Protein 9EMM (pdb70)

InterPro domains:
  IPR001282 Glucose-6-phosphate dehydrogenase [MF_00966] (21-508)
  IPR001282 Glucose-6-phosphate dehydrogenase [PIRSF000110] (20-508)
  IPR001282 Glucose-6-phosphate dehydrogenase [PR00079] (162-175)
  IPR001282 Glucose-6-phosphate dehydrogenase [PR00079] (186-214)
  IPR001282 Glucose-6-phosphate dehydrogenase [PR00079] (238-255)
  IPR001282 Glucose-6-phosphate dehydrogenase [PR00079] (256-272)
  IPR001282 Glucose-6-phosphate dehydrogenase [PR00079] (347-373)
  IPR001282 Glucose-6-phosphate dehydrogenase [PTHR23429] (16-505)
  IPR001282 Glucose-6-phosphate dehydrogenase [TIGR00871] (21-508)
  IPR019796 Glucose-6-phosphate dehydrogenase, active site [PS00069] (196-202)
  IPR022674 Glucose-6-phosphate dehydrogenase, NAD-binding [PF00479] (26-206)
  IPR022675 Glucose-6-phosphate dehydrogenase, C-terminal [PF02781] (208-507)
  IPR036291 NAD(P)-binding domain superfamily [SSF51735] (8-209)

Structure (mmCIF, N/CA/C/O backbone):
data_9EMM
#
_entry.id   9EMM
#
_cell.length_a   1.00
_cell.length_b   1.00
_cell.length_c   1.00
_cell.angle_alpha   90.00
_cell.angle_beta   90.00
_cell.angle_gamma   90.00
#
_symmetry.space_group_name_H-M   'P 1'
#
loop_
_entity.id
_entity.type
_entity.pdbx_description
1 polymer 'Glucose-6-phosphate 1-dehydrogenase'
2 polymer 'Putative OxPP cycle protein OpcA'
#
loop_
_atom_site.group_PDB
_atom_site.id
_atom_site.type_symbol
_atom_site.label_atom_id
_atom_site.label_alt_id
_atom_site.label_comp_id
_atom_site.label_asym_id
_atom_site.label_entity_id
_atom_site.label_seq_id
_atom_site.pdbx_PDB_ins_code
_atom_site.Cartn_x
_atom_site.Cartn_y
_atom_site.Cartn_z
_atom_site.occupancy
_atom_site.B_iso_or_equiv
_atom_site.auth_seq_id
_atom_site.auth_comp_id
_atom_site.auth_asym_id
_atom_site.auth_atom_id
_atom_site.pdbx_PDB_model_num
ATOM 1 N N . ARG A 1 40 ? 140.575 131.592 121.768 1.00 122.75 17 ARG A N 1
ATOM 2 C CA . ARG A 1 40 ? 140.258 130.177 121.912 1.00 122.75 17 ARG A CA 1
ATOM 3 C C . ARG A 1 40 ? 140.559 129.404 120.632 1.00 122.75 17 ARG A C 1
ATOM 4 O O . ARG A 1 40 ? 141.598 128.755 120.519 1.00 122.75 17 ARG A O 1
ATOM 12 N N . THR A 1 41 ? 139.641 129.476 119.669 1.00 122.66 18 THR A N 1
ATOM 13 C CA . THR A 1 41 ? 139.792 128.762 118.411 1.00 122.66 18 THR A CA 1
ATOM 14 C C . THR A 1 41 ? 140.347 129.699 117.354 1.00 122.66 18 THR A C 1
ATOM 15 O O . THR A 1 41 ? 139.719 130.729 117.063 1.00 122.66 18 THR A O 1
ATOM 19 N N . PRO A 1 42 ? 141.499 129.400 116.759 1.00 119.57 19 PRO A N 1
ATOM 20 C CA . PRO A 1 42 ? 142.045 130.282 115.719 1.00 119.57 19 PRO A CA 1
ATOM 21 C C . PRO A 1 42 ? 141.297 130.170 114.399 1.00 119.57 19 PRO A C 1
ATOM 22 O O . PRO A 1 42 ? 140.270 129.490 114.309 1.00 119.57 19 PRO A O 1
ATOM 26 N N . GLU A 1 43 ? 141.805 130.838 113.376 1.00 118.45 20 GLU A N 1
ATOM 27 C CA . GLU A 1 43 ? 141.192 130.938 112.064 1.00 118.45 20 GLU A CA 1
ATOM 28 C C . GLU A 1 43 ? 141.981 130.142 111.031 1.00 118.45 20 GLU A C 1
ATOM 29 O O . GLU A 1 43 ? 143.106 129.703 111.292 1.00 118.45 20 GLU A O 1
ATOM 35 N N . PRO A 1 44 ? 141.408 129.908 109.848 1.00 116.16 21 PRO A N 1
ATOM 36 C CA . PRO A 1 44 ? 142.172 129.241 108.786 1.00 116.16 21 PRO A CA 1
ATOM 37 C C . PRO A 1 44 ? 143.417 130.034 108.415 1.00 116.16 21 PRO A C 1
ATOM 38 O O . PRO A 1 44 ? 143.407 131.267 108.393 1.00 116.16 21 PRO A O 1
ATOM 42 N N . LEU A 1 45 ? 144.497 129.314 108.119 1.00 107.63 22 LEU A N 1
ATOM 43 C CA . LEU A 1 45 ? 145.770 129.958 107.830 1.00 107.63 22 LEU A CA 1
ATOM 44 C C . LEU A 1 45 ? 146.640 129.017 107.010 1.00 107.63 22 LEU A C 1
ATOM 45 O O . LEU A 1 45 ? 146.426 127.803 106.991 1.00 107.63 22 LEU A O 1
ATOM 50 N N . ILE A 1 46 ? 147.624 129.600 106.329 1.00 102.13 23 ILE A N 1
ATOM 51 C CA . ILE A 1 46 ? 148.592 128.860 105.527 1.00 102.13 23 ILE A CA 1
ATOM 52 C C . ILE A 1 46 ? 149.971 129.085 106.128 1.00 102.13 23 ILE A C 1
ATOM 53 O O . ILE A 1 46 ? 150.460 130.221 106.162 1.00 102.13 23 ILE A O 1
ATOM 58 N N . LEU A 1 47 ? 150.606 128.004 106.581 1.00 96.13 24 LEU A N 1
ATOM 59 C CA . LEU A 1 47 ? 151.907 128.079 107.245 1.00 96.13 24 LEU A CA 1
ATOM 60 C C . LEU A 1 47 ? 152.996 127.743 106.230 1.00 96.13 24 LEU A C 1
ATOM 61 O O . LEU A 1 47 ? 153.573 126.656 106.226 1.00 96.13 24 LEU A O 1
ATOM 66 N N . THR A 1 48 ? 153.280 128.706 105.359 1.00 96.52 25 THR A N 1
ATOM 67 C CA . THR A 1 48 ? 154.308 128.542 104.334 1.00 96.52 25 THR A CA 1
ATOM 68 C C . THR A 1 48 ? 155.668 128.717 104.990 1.00 96.52 25 THR A C 1
ATOM 69 O O . THR A 1 48 ? 156.166 129.836 105.119 1.00 96.52 25 THR A O 1
ATOM 73 N N . ILE A 1 49 ? 156.278 127.608 105.402 1.00 94.39 26 ILE A N 1
ATOM 74 C CA . ILE A 1 49 ? 157.571 127.675 106.069 1.00 94.39 26 ILE A CA 1
ATOM 75 C C . ILE A 1 49 ? 158.626 128.148 105.078 1.00 94.39 26 ILE A C 1
ATOM 76 O O . ILE A 1 49 ? 158.728 127.636 103.956 1.00 94.39 26 ILE A O 1
ATOM 81 N N . PHE A 1 50 ? 159.402 129.153 105.480 1.00 98.33 27 PHE A N 1
ATOM 82 C CA . PHE A 1 50 ? 160.445 129.731 104.643 1.00 98.33 27 PHE A CA 1
ATOM 83 C C . PHE A 1 50 ? 161.817 129.170 104.967 1.00 98.33 27 PHE A C 1
ATOM 84 O O . PHE A 1 50 ? 162.816 129.640 104.414 1.00 98.33 27 PHE A O 1
ATOM 92 N N . GLY A 1 51 ? 161.887 128.174 105.838 1.00 102.07 28 GLY A N 1
ATOM 93 C CA . GLY A 1 51 ? 163.141 127.712 106.377 1.00 102.07 28 GLY A CA 1
ATOM 94 C C . GLY A 1 51 ? 163.936 126.796 105.487 1.00 102.07 28 GLY A C 1
ATOM 95 O O . GLY A 1 51 ? 164.879 126.160 105.964 1.00 102.07 28 GLY A O 1
ATOM 96 N N . ALA A 1 52 ? 163.577 126.699 104.213 1.00 112.98 29 ALA A N 1
ATOM 97 C CA . ALA A 1 52 ? 164.319 125.907 103.222 1.00 112.98 29 ALA A CA 1
ATOM 98 C C . ALA A 1 52 ? 164.315 124.449 103.694 1.00 112.98 29 ALA A C 1
ATOM 99 O O . ALA A 1 52 ? 163.341 124.007 104.322 1.00 112.98 29 ALA A O 1
ATOM 101 N N . SER A 1 53 ? 165.370 123.689 103.421 1.00 117.84 30 SER A N 1
ATOM 102 C CA . SER A 1 53 ? 165.459 122.287 103.803 1.00 117.84 30 SER A CA 1
ATOM 103 C C . SER A 1 53 ? 166.457 122.153 104.943 1.00 117.84 30 SER A C 1
ATOM 104 O O . SER A 1 53 ? 167.597 122.616 104.832 1.00 117.84 30 SER A O 1
ATOM 107 N N . GLY A 1 54 ? 166.025 121.525 106.033 1.00 122.54 31 GLY A N 1
ATOM 108 C CA . GLY A 1 54 ? 166.879 121.312 107.183 1.00 122.54 31 GLY A CA 1
ATOM 109 C C . GLY A 1 54 ? 166.480 120.074 107.955 1.00 122.54 31 GLY A C 1
ATOM 110 O O . GLY A 1 54 ? 165.639 119.298 107.494 1.00 122.54 31 GLY A O 1
ATOM 111 N N . ASP A 1 55 ? 167.080 119.869 109.124 1.00 125.19 32 ASP A N 1
ATOM 112 C CA . ASP A 1 55 ? 166.748 118.729 109.968 1.00 125.19 32 ASP A CA 1
ATOM 113 C C . ASP A 1 55 ? 166.196 119.144 111.322 1.00 125.19 32 ASP A C 1
ATOM 114 O O . ASP A 1 55 ? 165.119 118.680 111.716 1.00 125.19 32 ASP A O 1
ATOM 119 N N . LEU A 1 56 ? 166.908 120.009 112.048 1.00 126.19 33 LEU A N 1
ATOM 120 C CA . LEU A 1 56 ? 166.446 120.425 113.368 1.00 126.19 33 LEU A CA 1
ATOM 121 C C . LEU A 1 56 ? 165.126 121.179 113.282 1.00 126.19 33 LEU A C 1
ATOM 122 O O . LEU A 1 56 ? 164.218 120.949 114.089 1.00 126.19 33 LEU A O 1
ATOM 127 N N . THR A 1 57 ? 164.998 122.079 112.305 1.00 121.23 34 THR A N 1
ATOM 128 C CA . THR A 1 57 ? 163.788 122.887 112.193 1.00 121.23 34 THR A CA 1
ATOM 129 C C . THR A 1 57 ? 162.566 122.017 111.927 1.00 121.23 34 THR A C 1
ATOM 130 O O . THR A 1 57 ? 161.548 122.126 112.622 1.00 121.23 34 THR A O 1
ATOM 134 N N . GLN A 1 58 ? 162.649 121.144 110.921 1.00 121.81 35 GLN A N 1
ATOM 135 C CA . GLN A 1 58 ? 161.520 120.274 110.616 1.00 121.81 35 GLN A CA 1
ATOM 136 C C . GLN A 1 58 ? 161.234 119.323 111.770 1.00 121.81 35 GLN A C 1
ATOM 137 O O . GLN A 1 58 ? 160.071 119.111 112.128 1.00 121.81 35 GLN A O 1
ATOM 143 N N . ARG A 1 59 ? 162.283 118.765 112.384 1.00 124.50 36 ARG A N 1
ATOM 144 C CA . ARG A 1 59 ? 162.088 117.824 113.482 1.00 124.50 36 ARG A CA 1
ATOM 145 C C . ARG A 1 59 ? 161.399 118.490 114.666 1.00 124.50 36 ARG A C 1
ATOM 146 O O . ARG A 1 59 ? 160.583 117.865 115.353 1.00 124.50 36 ARG A O 1
ATOM 154 N N . LYS A 1 60 ? 161.719 119.756 114.924 1.00 119.20 37 LYS A N 1
ATOM 155 C CA . LYS A 1 60 ? 161.077 120.467 116.018 1.00 119.20 37 LYS A CA 1
ATOM 156 C C . LYS A 1 60 ? 159.663 120.904 115.668 1.00 119.20 37 LYS A C 1
ATOM 157 O O . LYS A 1 60 ? 158.792 120.919 116.545 1.00 119.20 37 LYS A O 1
ATOM 163 N N . LEU A 1 61 ? 159.406 121.250 114.406 1.00 117.24 38 LEU A N 1
ATOM 164 C CA . LEU A 1 61 ? 158.127 121.852 114.044 1.00 117.24 38 LEU A CA 1
ATOM 165 C C . LEU A 1 61 ? 157.083 120.819 113.624 1.00 117.24 38 LEU A C 1
ATOM 166 O O . LEU A 1 61 ? 156.021 120.718 114.245 1.00 117.24 38 LEU A O 1
ATOM 171 N N . VAL A 1 62 ? 157.375 120.051 112.570 1.00 116.30 39 VAL A N 1
ATOM 172 C CA . VAL A 1 62 ? 156.350 119.195 111.970 1.00 116.30 39 VAL A CA 1
ATOM 173 C C . VAL A 1 62 ? 155.768 118.204 112.971 1.00 116.30 39 VAL A C 1
ATOM 174 O O . VAL A 1 62 ? 154.534 118.089 113.044 1.00 116.30 39 VAL A O 1
ATOM 178 N N . PRO A 1 63 ? 156.564 117.467 113.755 1.00 119.77 40 PRO A N 1
ATOM 179 C CA . PRO A 1 63 ? 155.950 116.627 114.795 1.00 119.77 40 PRO A CA 1
ATOM 180 C C . PRO A 1 63 ? 155.105 117.414 115.777 1.00 119.77 40 PRO A C 1
ATOM 181 O O . PRO A 1 63 ? 154.033 116.947 116.178 1.00 119.77 40 PRO A O 1
ATOM 185 N N . ALA A 1 64 ? 155.549 118.612 116.158 1.00 117.27 41 ALA A N 1
ATOM 186 C CA . ALA A 1 64 ? 154.797 119.403 117.125 1.00 117.27 41 ALA A CA 1
ATOM 187 C C . ALA A 1 64 ? 153.446 119.826 116.561 1.00 117.27 41 ALA A C 1
ATOM 188 O O . ALA A 1 64 ? 152.410 119.681 117.222 1.00 117.27 41 ALA A O 1
ATOM 190 N N . ILE A 1 65 ? 153.436 120.346 115.333 1.00 116.37 42 ILE A N 1
ATOM 191 C CA . ILE A 1 65 ? 152.180 120.798 114.746 1.00 116.37 42 ILE A CA 1
ATOM 192 C C . ILE A 1 65 ? 151.264 119.613 114.476 1.00 116.37 42 ILE A C 1
ATOM 193 O O . ILE A 1 65 ? 150.041 119.714 114.630 1.00 116.37 42 ILE A O 1
ATOM 198 N N . TYR A 1 66 ? 151.831 118.467 114.086 1.00 122.48 43 TYR A N 1
ATOM 199 C CA . TYR A 1 66 ? 151.001 117.285 113.889 1.00 122.48 43 TYR A CA 1
ATOM 200 C C . TYR A 1 66 ? 150.371 116.828 115.196 1.00 122.48 43 TYR A C 1
ATOM 201 O O . TYR A 1 66 ? 149.195 116.452 115.227 1.00 122.48 43 TYR A O 1
ATOM 210 N N . GLN A 1 67 ? 151.143 116.836 116.284 1.00 122.50 44 GLN A N 1
ATOM 211 C CA . GLN A 1 67 ? 150.586 116.465 117.578 1.00 122.50 44 GLN A CA 1
ATOM 212 C C . GLN A 1 67 ? 149.477 117.424 117.986 1.00 122.50 44 GLN A C 1
ATOM 213 O O . GLN A 1 67 ? 148.422 116.997 118.469 1.00 122.50 44 GLN A O 1
ATOM 219 N N . MET A 1 68 ? 149.696 118.725 117.786 1.00 123.64 45 MET A N 1
ATOM 220 C CA . MET A 1 68 ? 148.682 119.706 118.156 1.00 123.64 45 MET A CA 1
ATOM 221 C C . MET A 1 68 ? 147.410 119.498 117.343 1.00 123.64 45 MET A C 1
ATOM 222 O O . MET A 1 68 ? 146.302 119.521 117.890 1.00 123.64 45 MET A O 1
ATOM 227 N N . LYS A 1 69 ? 147.550 119.262 116.037 1.00 125.33 46 LYS A N 1
ATOM 228 C CA . LYS A 1 69 ? 146.382 119.009 115.202 1.00 125.33 46 LYS A CA 1
ATOM 229 C C . LYS A 1 69 ? 145.679 117.719 115.600 1.00 125.33 46 LYS A C 1
ATOM 230 O O . LYS A 1 69 ? 144.448 117.635 115.529 1.00 125.33 46 LYS A O 1
ATOM 236 N N . ARG A 1 70 ? 146.440 116.709 116.027 1.00 128.83 47 ARG A N 1
ATOM 237 C CA . ARG A 1 70 ? 145.838 115.445 116.433 1.00 128.83 47 ARG A CA 1
ATOM 238 C C . ARG A 1 70 ? 144.943 115.617 117.651 1.00 128.83 47 ARG A C 1
ATOM 239 O O . ARG A 1 70 ? 143.941 114.907 117.790 1.00 128.83 47 ARG A O 1
ATOM 247 N N . GLU A 1 71 ? 145.271 116.561 118.531 1.00 131.38 48 GLU A N 1
ATOM 248 C CA . GLU A 1 71 ? 144.500 116.796 119.744 1.00 131.38 48 GLU A CA 1
ATOM 249 C C . GLU A 1 71 ? 143.274 117.666 119.506 1.00 131.38 48 GLU A C 1
ATOM 250 O O . GLU A 1 71 ? 142.748 118.236 120.470 1.00 131.38 48 GLU A O 1
ATOM 256 N N . ARG A 1 72 ? 142.829 117.765 118.255 1.00 131.29 49 ARG A N 1
ATOM 257 C CA . ARG A 1 72 ? 141.616 118.478 117.839 1.00 131.29 49 ARG A CA 1
ATOM 258 C C . ARG A 1 72 ? 141.454 119.813 118.568 1.00 131.29 49 ARG A C 1
ATOM 259 O O . ARG A 1 72 ? 140.487 120.056 119.289 1.00 131.29 49 ARG A O 1
ATOM 267 N N . ARG A 1 73 ? 142.429 120.688 118.359 1.00 124.61 50 ARG A N 1
ATOM 268 C CA . ARG A 1 73 ? 142.365 122.046 118.881 1.00 124.61 50 ARG A CA 1
ATOM 269 C C . ARG A 1 73 ? 142.407 123.103 117.791 1.00 124.61 50 ARG A C 1
ATOM 270 O O . ARG A 1 73 ? 141.733 124.128 117.906 1.00 124.61 50 ARG A O 1
ATOM 278 N N . LEU A 1 74 ? 143.187 122.881 116.737 1.00 126.65 51 LEU A N 1
ATOM 279 C CA . LEU A 1 74 ? 143.204 123.778 115.596 1.00 126.65 51 LEU A CA 1
ATOM 280 C C . LEU A 1 74 ? 141.944 123.577 114.756 1.00 126.65 51 LEU A C 1
ATOM 281 O O . LEU A 1 74 ? 141.238 122.580 114.914 1.00 126.65 51 LEU A O 1
ATOM 286 N N . PRO A 1 75 ? 141.627 124.521 113.872 1.00 127.73 52 PRO A N 1
ATOM 287 C CA . PRO A 1 75 ? 140.514 124.314 112.939 1.00 127.73 52 PRO A CA 1
ATOM 288 C C . PRO A 1 75 ? 140.747 123.076 112.094 1.00 127.73 52 PRO A C 1
ATOM 289 O O . PRO A 1 75 ? 141.893 122.771 111.733 1.00 127.73 52 PRO A O 1
ATOM 293 N N . PRO A 1 76 ? 139.685 122.334 111.765 1.00 126.42 53 PRO A N 1
ATOM 294 C CA . PRO A 1 76 ? 139.883 121.031 111.106 1.00 126.42 53 PRO A CA 1
ATOM 295 C C . PRO A 1 76 ? 140.622 121.116 109.783 1.00 126.42 53 PRO A C 1
ATOM 296 O O . PRO A 1 76 ? 141.402 120.212 109.458 1.00 126.42 53 PRO A O 1
ATOM 300 N N . GLU A 1 77 ? 140.412 122.177 109.012 1.00 124.26 54 GLU A N 1
ATOM 301 C CA . GLU A 1 77 ? 141.033 122.319 107.703 1.00 124.26 54 GLU A CA 1
ATOM 302 C C . GLU A 1 77 ? 142.176 123.320 107.777 1.00 124.26 54 GLU A C 1
ATOM 303 O O . GLU A 1 77 ? 141.982 124.463 108.203 1.00 124.26 54 GLU A O 1
ATOM 309 N N . LEU A 1 78 ? 143.362 122.886 107.357 1.00 115.71 55 LEU A N 1
ATOM 310 C CA . LEU A 1 78 ? 144.546 123.731 107.356 1.00 115.71 55 LEU A CA 1
ATOM 311 C C . LEU A 1 78 ? 145.446 123.304 106.208 1.00 115.71 55 LEU A C 1
ATOM 312 O O . LEU A 1 78 ? 145.312 122.206 105.663 1.00 115.71 55 LEU A O 1
ATOM 317 N N . THR A 1 79 ? 146.363 124.194 105.839 1.00 107.33 56 THR A N 1
ATOM 318 C CA . THR A 1 79 ? 147.289 123.953 104.744 1.00 107.33 56 THR A CA 1
ATOM 319 C C . THR A 1 79 ? 148.708 124.282 105.181 1.00 107.33 56 THR A C 1
ATOM 320 O O . THR A 1 79 ? 148.931 125.175 106.001 1.00 107.33 56 THR A O 1
ATOM 324 N N . VAL A 1 80 ? 149.665 123.546 104.623 1.00 103.18 57 VAL A N 1
ATOM 325 C CA . VAL A 1 80 ? 151.085 123.783 104.854 1.00 103.18 57 VAL A CA 1
ATOM 326 C C . VAL A 1 80 ? 151.780 123.813 103.502 1.00 103.18 57 VAL A C 1
ATOM 327 O O . VAL A 1 80 ? 151.568 122.920 102.673 1.00 103.18 57 VAL A O 1
ATOM 331 N N . VAL A 1 81 ? 152.604 124.832 103.279 1.00 100.27 58 VAL A N 1
ATOM 332 C CA . VAL A 1 81 ? 153.346 124.997 102.035 1.00 100.27 58 VAL A CA 1
ATOM 333 C C . VAL A 1 81 ? 154.821 124.779 102.327 1.00 100.27 58 VAL A C 1
ATOM 334 O O . VAL A 1 81 ? 155.364 125.353 103.279 1.00 100.27 58 VAL A O 1
ATOM 338 N N . GLY A 1 82 ? 155.472 123.948 101.517 1.00 106.61 59 GLY A N 1
ATOM 339 C CA . GLY A 1 82 ? 156.879 123.648 101.692 1.00 106.61 59 GLY A CA 1
ATOM 340 C C . GLY A 1 82 ? 157.746 124.504 100.787 1.00 106.61 59 GLY A C 1
ATOM 341 O O . GLY A 1 82 ? 157.413 124.735 99.623 1.00 106.61 59 GLY A O 1
ATOM 342 N N . PHE A 1 83 ? 158.857 124.977 101.343 1.00 112.11 60 PHE A N 1
ATOM 343 C CA . PHE A 1 83 ? 159.884 125.692 100.599 1.00 112.11 60 PHE A CA 1
ATOM 344 C C . PHE A 1 83 ? 161.231 125.085 100.958 1.00 112.11 60 PHE A C 1
ATOM 345 O O . PHE A 1 83 ? 161.501 124.828 102.136 1.00 112.11 60 PHE A O 1
ATOM 353 N N . ALA A 1 84 ? 162.065 124.841 99.950 1.00 118.11 61 ALA A N 1
ATOM 354 C CA . ALA A 1 84 ? 163.405 124.319 100.167 1.00 118.11 61 ALA A CA 1
ATOM 355 C C . ALA A 1 84 ? 164.305 124.795 99.032 1.00 118.11 61 ALA A C 1
ATOM 356 O O . ALA A 1 84 ? 163.953 125.695 98.264 1.00 118.11 61 ALA A O 1
ATOM 358 N N . ARG A 1 85 ? 165.483 124.179 98.937 1.00 128.78 62 ARG A N 1
ATOM 359 C CA . ARG A 1 85 ? 166.472 124.510 97.921 1.00 128.78 62 ARG A CA 1
ATOM 360 C C . ARG A 1 85 ? 166.776 123.268 97.092 1.00 128.78 62 ARG A C 1
ATOM 361 O O . ARG A 1 85 ? 167.940 122.955 96.828 1.00 128.78 62 ARG A O 1
ATOM 369 N N . ARG A 1 86 ? 165.735 122.543 96.697 1.00 130.64 63 ARG A N 1
ATOM 370 C CA . ARG A 1 86 ? 165.903 121.294 95.967 1.00 130.64 63 ARG A CA 1
ATOM 371 C C . ARG A 1 86 ? 164.572 120.938 95.321 1.00 130.64 63 ARG A C 1
ATOM 372 O O . ARG A 1 86 ? 163.551 121.583 95.566 1.00 130.64 63 ARG A O 1
ATOM 380 N N . ASP A 1 87 ? 164.598 119.906 94.483 1.00 138.11 64 ASP A N 1
ATOM 381 C CA . ASP A 1 87 ? 163.394 119.388 93.851 1.00 138.11 64 ASP A CA 1
ATOM 382 C C . ASP A 1 87 ? 162.962 118.104 94.546 1.00 138.11 64 ASP A C 1
ATOM 383 O O . ASP A 1 87 ? 163.728 117.141 94.630 1.00 138.11 64 ASP A O 1
ATOM 388 N N . TRP A 1 88 ? 161.731 118.098 95.048 1.00 134.37 65 TRP A N 1
ATOM 389 C CA . TRP A 1 88 ? 161.203 116.927 95.727 1.00 134.37 65 TRP A CA 1
ATOM 390 C C . TRP A 1 88 ? 159.816 116.621 95.192 1.00 134.37 65 TRP A C 1
ATOM 391 O O . TRP A 1 88 ? 159.018 117.531 94.955 1.00 134.37 65 TRP A O 1
ATOM 402 N N . SER A 1 89 ? 159.541 115.336 94.996 1.00 135.23 66 SER A N 1
ATOM 403 C CA . SER A 1 89 ? 158.190 114.913 94.681 1.00 135.23 66 SER A CA 1
ATOM 404 C C . SER A 1 89 ? 157.307 115.052 95.913 1.00 135.23 66 SER A C 1
ATOM 405 O O . SER A 1 89 ? 157.781 115.056 97.053 1.00 135.23 66 SER A O 1
ATOM 408 N N . HIS A 1 90 ? 156.002 115.177 95.672 1.00 137.99 67 HIS A N 1
ATOM 409 C CA . HIS A 1 90 ? 155.062 115.298 96.781 1.00 137.99 67 HIS A CA 1
ATOM 410 C C . HIS A 1 90 ? 155.121 114.066 97.675 1.00 137.99 67 HIS A C 1
ATOM 411 O O . HIS A 1 90 ? 155.211 114.176 98.905 1.00 137.99 67 HIS A O 1
ATOM 418 N N . ASP A 1 91 ? 155.103 112.878 97.068 1.00 143.27 68 ASP A N 1
ATOM 419 C CA . ASP A 1 91 ? 155.257 111.663 97.855 1.00 143.27 68 ASP A CA 1
ATOM 420 C C . ASP A 1 91 ? 156.614 111.612 98.538 1.00 143.27 68 ASP A C 1
ATOM 421 O O . ASP A 1 91 ? 156.727 111.061 99.634 1.00 143.27 68 ASP A O 1
ATOM 426 N N . HIS A 1 92 ? 157.645 112.199 97.926 1.00 140.15 69 HIS A N 1
ATOM 427 C CA . HIS A 1 92 ? 158.984 112.114 98.500 1.00 140.15 69 HIS A CA 1
ATOM 428 C C . HIS A 1 92 ? 159.040 112.775 99.872 1.00 140.15 69 HIS A C 1
ATOM 429 O O . HIS A 1 92 ? 159.293 112.112 100.886 1.00 140.15 69 HIS A O 1
ATOM 436 N N . PHE A 1 93 ? 158.800 114.087 99.934 1.00 134.50 70 PHE A N 1
ATOM 437 C CA . PHE A 1 93 ? 158.870 114.714 101.246 1.00 134.50 70 PHE A CA 1
ATOM 438 C C . PHE A 1 93 ? 157.678 114.328 102.108 1.00 134.50 70 PHE A C 1
ATOM 439 O O . PHE A 1 93 ? 157.774 114.403 103.336 1.00 134.50 70 PHE A O 1
ATOM 447 N N . ARG A 1 94 ? 156.576 113.873 101.503 1.00 134.01 71 ARG A N 1
ATOM 448 C CA . ARG A 1 94 ? 155.470 113.353 102.298 1.00 134.01 71 ARG A CA 1
ATOM 449 C C . ARG A 1 94 ? 155.912 112.149 103.123 1.00 134.01 71 ARG A C 1
ATOM 450 O O . ARG A 1 94 ? 155.683 112.094 104.337 1.00 134.01 71 ARG A O 1
ATOM 458 N N . GLU A 1 95 ? 156.575 111.183 102.484 1.00 139.81 72 GLU A N 1
ATOM 459 C CA . GLU A 1 95 ? 157.044 110.013 103.217 1.00 139.81 72 GLU A CA 1
ATOM 460 C C . GLU A 1 95 ? 158.235 110.352 104.101 1.00 139.81 72 GLU A C 1
ATOM 461 O O . GLU A 1 95 ? 158.433 109.708 105.135 1.00 139.81 72 GLU A O 1
ATOM 467 N N . GLN A 1 96 ? 159.032 111.356 103.728 1.00 134.45 73 GLN A N 1
ATOM 468 C CA . GLN A 1 96 ? 160.091 111.805 104.625 1.00 134.45 73 GLN A CA 1
ATOM 469 C C . GLN A 1 96 ? 159.505 112.319 105.936 1.00 134.45 73 GLN A C 1
ATOM 470 O O . GLN A 1 96 ? 159.953 111.941 107.028 1.00 134.45 73 GLN A O 1
ATOM 476 N N . MET A 1 97 ? 158.478 113.165 105.844 1.00 135.94 74 MET A N 1
ATOM 477 C CA . MET A 1 97 ? 157.816 113.668 107.041 1.00 135.94 74 MET A CA 1
ATOM 478 C C . MET A 1 97 ? 157.106 112.549 107.792 1.00 135.94 74 MET A C 1
ATOM 479 O O . MET A 1 97 ? 157.063 112.556 109.027 1.00 135.94 74 MET A O 1
ATOM 484 N N . ARG A 1 98 ? 156.533 111.586 107.065 1.00 136.70 75 ARG A N 1
ATOM 485 C CA . ARG A 1 98 ? 155.904 110.444 107.721 1.00 136.70 75 ARG A CA 1
ATOM 486 C C . ARG A 1 98 ? 156.918 109.651 108.536 1.00 136.70 75 ARG A C 1
ATOM 487 O O . ARG A 1 98 ? 156.649 109.273 109.683 1.00 136.70 75 ARG A O 1
ATOM 495 N N . LYS A 1 99 ? 158.093 109.396 107.960 1.00 136.06 76 LYS A N 1
ATOM 496 C CA . LYS A 1 99 ? 159.144 108.697 108.690 1.00 136.06 76 LYS A CA 1
ATOM 497 C C . LYS A 1 99 ? 159.588 109.497 109.906 1.00 136.06 76 LYS A C 1
ATOM 498 O O . LYS A 1 99 ? 159.774 108.937 110.993 1.00 136.06 76 LYS A O 1
ATOM 504 N N . GLY A 1 100 ? 159.746 110.812 109.747 1.00 133.47 77 GLY A N 1
ATOM 505 C CA . GLY A 1 100 ? 160.143 111.633 110.880 1.00 133.47 77 GLY A CA 1
ATOM 506 C C . GLY A 1 100 ? 159.134 111.593 112.012 1.00 133.47 77 GLY A C 1
ATOM 507 O O . GLY A 1 100 ? 159.494 111.411 113.180 1.00 133.47 77 GLY A O 1
ATOM 508 N N . ILE A 1 101 ? 157.850 111.751 111.680 1.00 132.11 78 ILE A N 1
ATOM 509 C CA . ILE A 1 101 ? 156.816 111.789 112.710 1.00 132.11 78 ILE A CA 1
ATOM 510 C C . ILE A 1 101 ? 156.662 110.423 113.367 1.00 132.11 78 ILE A C 1
ATOM 511 O O . ILE A 1 101 ? 156.410 110.329 114.574 1.00 132.11 78 ILE A O 1
ATOM 516 N N . GLU A 1 102 ? 156.819 109.344 112.597 1.00 135.98 79 GLU A N 1
ATOM 517 C CA . GLU A 1 102 ? 156.738 108.018 113.195 1.00 135.98 79 GLU A CA 1
ATOM 518 C C . GLU A 1 102 ? 157.938 107.734 114.088 1.00 135.98 79 GLU A C 1
ATOM 519 O O . GLU A 1 102 ? 157.808 107.026 115.092 1.00 135.98 79 GLU A O 1
ATOM 525 N N . GLU A 1 103 ? 159.110 108.273 113.743 1.00 137.53 80 GLU A N 1
ATOM 526 C CA . GLU A 1 103 ? 160.293 108.037 114.562 1.00 137.53 80 GLU A CA 1
ATOM 527 C C . GLU A 1 103 ? 160.249 108.840 115.856 1.00 137.53 80 GLU A C 1
ATOM 528 O O . GLU A 1 103 ? 160.572 108.314 116.927 1.00 137.53 80 GLU A O 1
ATOM 534 N N . PHE A 1 104 ? 159.850 110.108 115.785 1.00 132.29 81 PHE A N 1
ATOM 535 C CA . PHE A 1 104 ? 159.980 111.026 116.913 1.00 132.29 81 PHE A CA 1
ATOM 536 C C . PHE A 1 104 ? 158.632 111.382 117.533 1.00 132.29 81 PHE A C 1
ATOM 537 O O . PHE A 1 104 ? 158.399 112.522 117.938 1.00 132.29 81 PHE A O 1
ATOM 545 N N . SER A 1 105 ? 157.734 110.406 117.620 1.00 135.10 82 SER A N 1
ATOM 546 C CA . SER A 1 105 ? 156.456 110.574 118.302 1.00 135.10 82 SER A CA 1
ATOM 547 C C . SER A 1 105 ? 155.885 109.190 118.591 1.00 135.10 82 SER A C 1
ATOM 548 O O . SER A 1 105 ? 156.575 108.175 118.455 1.00 135.10 82 SER A O 1
ATOM 551 N N . THR A 1 106 ? 154.616 109.152 118.996 1.00 138.60 83 THR A N 1
ATOM 552 C CA . THR A 1 106 ? 153.906 107.904 119.232 1.00 138.60 83 THR A CA 1
ATOM 553 C C . THR A 1 106 ? 153.175 107.401 117.990 1.00 138.60 83 THR A C 1
ATOM 554 O O . THR A 1 106 ? 152.212 106.636 118.115 1.00 138.60 83 THR A O 1
ATOM 558 N N . GLY A 1 107 ? 153.608 107.815 116.801 1.00 135.05 84 GLY A N 1
ATOM 559 C CA . GLY A 1 107 ? 152.983 107.373 115.574 1.00 135.05 84 GLY A CA 1
ATOM 560 C C . GLY A 1 107 ? 151.700 108.121 115.264 1.00 135.05 84 GLY A C 1
ATOM 561 O O . GLY A 1 107 ? 151.338 109.111 115.905 1.00 135.05 84 GLY A O 1
ATOM 562 N N . ILE A 1 108 ? 151.000 107.624 114.248 1.00 132.68 85 ILE A N 1
ATOM 563 C CA . ILE A 1 108 ? 149.736 108.206 113.813 1.00 132.68 85 ILE A CA 1
ATOM 564 C C . ILE A 1 108 ? 148.609 107.624 114.655 1.00 132.68 85 ILE A C 1
ATOM 565 O O . ILE A 1 108 ? 148.499 106.402 114.807 1.00 132.68 85 ILE A O 1
ATOM 570 N N . GLY A 1 109 ? 147.775 108.503 115.215 1.00 133.14 86 GLY A N 1
ATOM 571 C CA . GLY A 1 109 ? 146.655 108.038 116.017 1.00 133.14 86 GLY A CA 1
ATOM 572 C C . GLY A 1 109 ? 145.636 107.263 115.204 1.00 133.14 86 GLY A C 1
ATOM 573 O O . GLY A 1 109 ? 145.037 106.302 115.693 1.00 133.14 86 GLY A O 1
ATOM 574 N N . SER A 1 110 ? 145.420 107.674 113.959 1.00 136.35 87 SER A N 1
ATOM 575 C CA . SER A 1 110 ? 144.527 106.994 113.035 1.00 136.35 87 SER A CA 1
ATOM 576 C C . SER A 1 110 ? 145.288 106.624 111.769 1.00 136.35 87 SER A C 1
ATOM 577 O O . SER A 1 110 ? 146.492 106.862 111.645 1.00 136.35 87 SER A O 1
ATOM 580 N N . GLU A 1 111 ? 144.568 106.027 110.821 1.00 136.89 88 GLU A N 1
ATOM 581 C CA . GLU A 1 111 ? 145.153 105.613 109.550 1.00 136.89 88 GLU A CA 1
ATOM 582 C C . GLU A 1 111 ? 144.720 106.524 108.406 1.00 136.89 88 GLU A C 1
ATOM 583 O O . GLU A 1 111 ? 145.561 107.094 107.705 1.00 136.89 88 GLU A O 1
ATOM 589 N N . ASP A 1 112 ? 143.410 106.670 108.207 1.00 137.29 89 ASP A N 1
ATOM 590 C CA . ASP A 1 112 ? 142.915 107.567 107.169 1.00 137.29 89 ASP A CA 1
ATOM 591 C C . ASP A 1 112 ? 143.180 109.024 107.518 1.00 137.29 89 ASP A C 1
ATOM 592 O O . ASP A 1 112 ? 143.308 109.863 106.618 1.00 137.29 89 ASP A O 1
ATOM 597 N N . LEU A 1 113 ? 143.252 109.343 108.812 1.00 132.35 90 LEU A N 1
ATOM 598 C CA . LEU A 1 113 ? 143.538 110.712 109.221 1.00 132.35 90 LEU A CA 1
ATOM 599 C C . LEU A 1 113 ? 144.913 111.156 108.755 1.00 132.35 90 LEU A C 1
ATOM 600 O O . LEU A 1 113 ? 145.114 112.340 108.468 1.00 132.35 90 LEU A O 1
ATOM 605 N N . TRP A 1 114 ? 145.870 110.230 108.671 1.00 132.03 91 TRP A N 1
ATOM 606 C CA . TRP A 1 114 ? 147.195 110.588 108.180 1.00 132.03 91 TRP A CA 1
ATOM 607 C C . TRP A 1 114 ? 147.121 111.111 106.752 1.00 132.03 91 TRP A C 1
ATOM 608 O O . TRP A 1 114 ? 147.672 112.171 106.437 1.00 132.03 91 TRP A O 1
ATOM 619 N N . ASN A 1 115 ? 146.427 110.385 105.874 1.00 129.84 92 ASN A N 1
ATOM 620 C CA . ASN A 1 115 ? 146.289 110.841 104.497 1.00 129.84 92 ASN A CA 1
ATOM 621 C C . ASN A 1 115 ? 145.431 112.094 104.404 1.00 129.84 92 ASN A C 1
ATOM 622 O O . ASN A 1 115 ? 145.703 112.968 103.574 1.00 129.84 92 ASN A O 1
ATOM 627 N N . GLU A 1 116 ? 144.399 112.204 105.243 1.00 125.67 93 GLU A N 1
ATOM 628 C CA . GLU A 1 116 ? 143.575 113.408 105.232 1.00 125.67 93 GLU A CA 1
ATOM 629 C C . GLU A 1 116 ? 144.407 114.636 105.578 1.00 125.67 93 GLU A C 1
ATOM 630 O O . GLU A 1 116 ? 144.312 115.674 104.915 1.00 125.67 93 GLU A O 1
ATOM 636 N N . PHE A 1 117 ? 145.243 114.527 106.610 1.00 121.84 94 PHE A N 1
ATOM 637 C CA . PHE A 1 117 ? 146.137 115.621 106.968 1.00 121.84 94 PHE A CA 1
ATOM 638 C C . PHE A 1 117 ? 147.128 115.885 105.843 1.00 121.84 94 PHE A C 1
ATOM 639 O O . PHE A 1 117 ? 147.324 117.041 105.451 1.00 121.84 94 PHE A O 1
ATOM 647 N N . ALA A 1 118 ? 147.725 114.827 105.285 1.00 121.52 95 ALA A N 1
ATOM 648 C CA . ALA A 1 118 ? 148.714 114.999 104.226 1.00 121.52 95 ALA A CA 1
ATOM 649 C C . ALA A 1 118 ? 148.119 115.693 103.011 1.00 121.52 95 ALA A C 1
ATOM 650 O O . ALA A 1 118 ? 148.838 116.373 102.271 1.00 121.52 95 ALA A O 1
ATOM 652 N N . GLN A 1 119 ? 146.819 115.533 102.788 1.00 120.26 96 GLN A N 1
ATOM 653 C CA . GLN A 1 119 ? 146.131 116.298 101.752 1.00 120.26 96 GLN A CA 1
ATOM 654 C C . GLN A 1 119 ? 146.020 117.732 102.247 1.00 120.26 96 GLN A C 1
ATOM 655 O O . GLN A 1 119 ? 145.084 118.089 102.965 1.00 120.26 96 GLN A O 1
ATOM 661 N N . GLY A 1 120 ? 146.987 118.557 101.859 1.00 114.28 97 GLY A N 1
ATOM 662 C CA . GLY A 1 120 ? 147.120 119.899 102.387 1.00 114.28 97 GLY A CA 1
ATOM 663 C C . GLY A 1 120 ? 148.574 120.264 102.601 1.00 114.28 97 GLY A C 1
ATOM 664 O O . GLY A 1 120 ? 148.892 121.382 103.018 1.00 114.28 97 GLY A O 1
ATOM 665 N N . LEU A 1 121 ? 149.469 119.321 102.321 1.00 114.19 98 LEU A N 1
ATOM 666 C CA . LEU A 1 121 ? 150.910 119.534 102.420 1.00 114.19 98 LEU A CA 1
ATOM 667 C C . LEU A 1 121 ? 151.477 119.528 101.006 1.00 114.19 98 LEU A C 1
ATOM 668 O O . LEU A 1 121 ? 151.501 118.489 100.341 1.00 114.19 98 LEU A O 1
ATOM 673 N N . PHE A 1 122 ? 151.928 120.691 100.550 1.00 115.39 99 PHE A N 1
ATOM 674 C CA . PHE A 1 122 ? 152.474 120.847 99.214 1.00 115.39 99 PHE A CA 1
ATOM 675 C C . PHE A 1 122 ? 153.904 121.357 99.300 1.00 115.39 99 PHE A C 1
ATOM 676 O O . PHE A 1 122 ? 154.333 121.911 100.315 1.00 115.39 99 PHE A O 1
ATOM 684 N N . TYR A 1 123 ? 154.641 121.158 98.213 1.00 118.45 100 TYR A N 1
ATOM 685 C CA . TYR A 1 123 ? 156.021 121.603 98.101 1.00 118.45 100 TYR A CA 1
ATOM 686 C C . TYR A 1 123 ? 156.171 122.483 96.872 1.00 118.45 100 TYR A C 1
ATOM 687 O O . TYR A 1 123 ? 155.600 122.194 95.816 1.00 118.45 100 TYR A O 1
ATOM 696 N N . CYS A 1 124 ? 156.936 123.555 97.016 1.00 114.76 101 CYS A N 1
ATOM 697 C CA . CYS A 1 124 ? 157.175 124.502 95.941 1.00 114.76 101 CYS A CA 1
ATOM 698 C C . CYS A 1 124 ? 158.616 124.386 95.466 1.00 114.76 101 CYS A C 1
ATOM 699 O O . CYS A 1 124 ? 159.400 123.571 95.957 1.00 114.76 101 CYS A O 1
ATOM 702 N N . SER A 1 125 ? 158.960 125.221 94.491 1.00 118.01 102 SER A N 1
ATOM 703 C CA . SER A 1 125 ? 160.302 125.264 93.934 1.00 118.01 102 SER A CA 1
ATOM 704 C C . SER A 1 125 ? 160.781 126.706 93.928 1.00 118.01 102 SER A C 1
ATOM 705 O O . SER A 1 125 ? 160.017 127.616 93.591 1.00 118.01 102 SER A O 1
ATOM 708 N N . GLY A 1 126 ? 162.038 126.910 94.302 1.00 119.15 103 GLY A N 1
ATOM 709 C CA . GLY A 1 126 ? 162.596 128.243 94.335 1.00 119.15 103 GLY A CA 1
ATOM 710 C C . GLY A 1 126 ? 163.888 128.251 95.125 1.00 119.15 103 GLY A C 1
ATOM 711 O O . GLY A 1 126 ? 164.395 127.203 95.533 1.00 119.15 103 GLY A O 1
ATOM 712 N N . ASN A 1 127 ? 164.409 129.458 95.330 1.00 126.80 104 ASN A N 1
ATOM 713 C CA . ASN A 1 127 ? 165.640 129.656 96.083 1.00 126.80 104 ASN A CA 1
ATOM 714 C C . ASN A 1 127 ? 165.463 130.887 96.964 1.00 126.80 104 ASN A C 1
ATOM 715 O O . ASN A 1 127 ? 164.372 131.457 97.057 1.00 126.80 104 ASN A O 1
ATOM 720 N N . MET A 1 128 ? 166.544 131.301 97.616 1.00 126.28 105 MET A N 1
ATOM 721 C CA . MET A 1 128 ? 166.501 132.404 98.564 1.00 126.28 105 MET A CA 1
ATOM 722 C C . MET A 1 128 ? 166.970 133.728 97.976 1.00 126.28 105 MET A C 1
ATOM 723 O O . MET A 1 128 ? 166.993 134.732 98.695 1.00 126.28 105 MET A O 1
ATOM 728 N N . ASP A 1 129 ? 167.345 133.764 96.699 1.00 132.43 106 ASP A N 1
ATOM 729 C CA . ASP A 1 129 ? 167.867 134.995 96.116 1.00 132.43 106 ASP A CA 1
ATOM 730 C C . ASP A 1 129 ? 167.192 135.326 94.791 1.00 132.43 106 ASP A C 1
ATOM 731 O O . ASP A 1 129 ? 167.166 136.489 94.377 1.00 132.43 106 ASP A O 1
ATOM 736 N N . ASP A 1 130 ? 166.648 134.321 94.122 1.00 133.89 107 ASP A N 1
ATOM 737 C CA . ASP A 1 130 ? 166.058 134.541 92.807 1.00 133.89 107 ASP A CA 1
ATOM 738 C C . ASP A 1 130 ? 164.766 135.339 92.932 1.00 133.89 107 ASP A C 1
ATOM 739 O O . ASP A 1 130 ? 163.860 134.930 93.665 1.00 133.89 107 ASP A O 1
ATOM 744 N N . PRO A 1 131 ? 164.645 136.480 92.251 1.00 127.85 108 PRO A N 1
ATOM 745 C CA . PRO A 1 131 ? 163.332 137.141 92.187 1.00 127.85 108 PRO A CA 1
ATOM 746 C C . PRO A 1 131 ? 162.267 136.259 91.561 1.00 127.85 108 PRO A C 1
ATOM 747 O O . PRO A 1 131 ? 161.096 136.293 91.969 1.00 127.85 108 PRO A O 1
ATOM 751 N N . GLU A 1 132 ? 162.657 135.450 90.575 1.00 131.01 109 GLU A N 1
ATOM 752 C CA . GLU A 1 132 ? 161.740 134.471 90.016 1.00 131.01 109 GLU A CA 1
ATOM 753 C C . GLU A 1 132 ? 161.264 133.481 91.067 1.00 131.01 109 GLU A C 1
ATOM 754 O O . GLU A 1 132 ? 160.162 132.943 90.936 1.00 131.01 109 GLU A O 1
ATOM 760 N N . SER A 1 133 ? 162.056 133.243 92.115 1.00 129.12 110 SER A N 1
ATOM 761 C CA . SER A 1 133 ? 161.605 132.366 93.190 1.00 129.12 110 SER A CA 1
ATOM 762 C C . SER A 1 133 ? 160.382 132.946 93.892 1.00 129.12 110 SER A C 1
ATOM 763 O O . SER A 1 133 ? 159.376 132.251 94.087 1.00 129.12 110 SER A O 1
ATOM 766 N N . TYR A 1 134 ? 160.438 134.228 94.265 1.00 127.67 111 TYR A N 1
ATOM 767 C CA . TYR A 1 134 ? 159.278 134.823 94.920 1.00 127.67 111 TYR A CA 1
ATOM 768 C C . TYR A 1 134 ? 158.1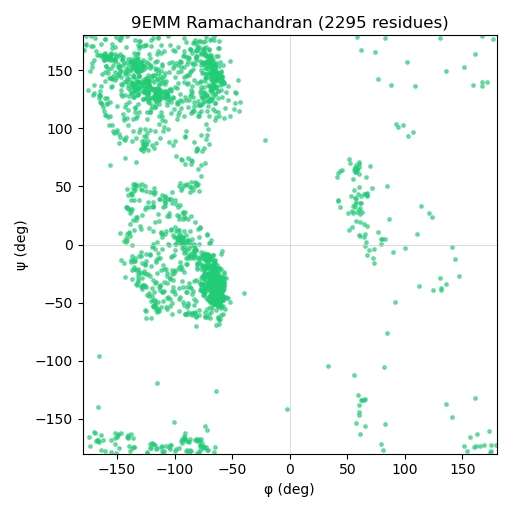20 134.988 93.948 1.00 127.67 111 TYR A C 1
ATOM 769 O O . TYR A 1 134 ? 156.959 134.898 94.356 1.00 127.67 111 TYR A O 1
ATOM 778 N N . LEU A 1 135 ? 158.407 135.234 92.669 1.00 122.88 112 LEU A N 1
ATOM 779 C CA . LEU A 1 135 ? 157.328 135.295 91.687 1.00 122.88 112 LEU A CA 1
ATOM 780 C C . LEU A 1 135 ? 156.607 133.955 91.595 1.00 122.88 112 LEU A C 1
ATOM 781 O O . LEU A 1 135 ? 155.370 133.895 91.571 1.00 122.88 112 LEU A O 1
ATOM 786 N N . LYS A 1 136 ? 157.375 132.864 91.561 1.00 119.55 113 LYS A N 1
ATOM 787 C CA . LYS A 1 136 ? 156.784 131.534 91.525 1.00 119.55 113 LYS A CA 1
ATOM 788 C C . LYS A 1 136 ? 156.001 131.250 92.798 1.00 119.55 113 LYS A C 1
ATOM 789 O O . LYS A 1 136 ? 154.928 130.640 92.750 1.00 119.55 113 LYS A O 1
ATOM 795 N N . LEU A 1 137 ? 156.521 131.683 93.947 1.00 117.81 114 LEU A N 1
ATOM 796 C CA . LEU A 1 137 ? 155.790 131.495 95.197 1.00 117.81 114 LEU A CA 1
ATOM 797 C C . LEU A 1 137 ? 154.474 132.261 95.186 1.00 117.81 114 LEU A C 1
ATOM 798 O O . LEU A 1 137 ? 153.446 131.754 95.652 1.00 117.81 114 LEU A O 1
ATOM 803 N N . LYS A 1 138 ? 154.489 133.490 94.667 1.00 118.33 115 LYS A N 1
ATOM 804 C CA . LYS A 1 138 ? 153.266 134.278 94.585 1.00 118.33 115 LYS A CA 1
ATOM 805 C C . LYS A 1 138 ? 152.244 133.604 93.685 1.00 118.33 115 LYS A C 1
ATOM 806 O O . LYS A 1 138 ? 151.055 133.545 94.017 1.00 118.33 115 LYS A O 1
ATOM 812 N N . ASN A 1 139 ? 152.690 133.093 92.537 1.00 118.87 116 ASN A N 1
ATOM 813 C CA . ASN A 1 139 ? 151.778 132.376 91.654 1.00 118.87 116 ASN A CA 1
ATOM 814 C C . ASN A 1 139 ? 151.225 131.132 92.339 1.00 118.87 116 ASN A C 1
ATOM 815 O O . ASN A 1 139 ? 150.020 130.850 92.266 1.00 118.87 116 ASN A O 1
ATOM 820 N N . PHE A 1 140 ? 152.093 130.392 93.030 1.00 118.36 117 PHE A N 1
ATOM 821 C CA . PHE A 1 140 ? 151.682 129.187 93.740 1.00 118.36 117 PHE A CA 1
ATOM 822 C C . PHE A 1 140 ? 150.592 129.503 94.754 1.00 118.36 117 PHE A C 1
ATOM 823 O O . PHE A 1 140 ? 149.566 128.820 94.816 1.00 118.36 117 PHE A O 1
ATOM 831 N N . LEU A 1 141 ? 150.797 130.554 95.550 1.00 115.42 118 LEU A N 1
ATOM 832 C CA . LEU A 1 141 ? 149.826 130.916 96.578 1.00 115.42 118 LEU A CA 1
ATOM 833 C C . LEU A 1 141 ? 148.526 131.409 95.958 1.00 115.42 118 LEU A C 1
ATOM 834 O O . LEU A 1 141 ? 147.434 130.980 96.355 1.00 115.42 118 LEU A O 1
ATOM 839 N N . GLY A 1 142 ? 148.621 132.311 94.979 1.00 117.15 119 GLY A N 1
ATOM 840 C CA . GLY A 1 142 ? 147.432 132.849 94.349 1.00 117.15 119 GLY A CA 1
ATOM 841 C C . GLY A 1 142 ? 146.625 131.822 93.590 1.00 117.15 119 GLY A C 1
ATOM 842 O O . GLY A 1 142 ? 145.443 132.056 93.318 1.00 117.15 119 GLY A O 1
ATOM 843 N N . GLU A 1 143 ? 147.234 130.692 93.233 1.00 122.01 120 GLU A N 1
ATOM 844 C CA . GLU A 1 143 ? 146.467 129.623 92.609 1.00 122.01 120 GLU A CA 1
ATOM 845 C C . GLU A 1 143 ? 145.949 128.606 93.619 1.00 122.01 120 GLU A C 1
ATOM 846 O O . GLU A 1 143 ? 144.832 128.100 93.467 1.00 122.01 120 GLU A O 1
ATOM 852 N N . LEU A 1 144 ? 146.728 128.303 94.657 1.00 121.28 121 LEU A N 1
ATOM 853 C CA . LEU A 1 144 ? 146.376 127.257 95.605 1.00 121.28 121 LEU A CA 1
ATOM 854 C C . LEU A 1 144 ? 145.492 127.745 96.741 1.00 121.28 121 LEU A C 1
ATOM 855 O O . LEU A 1 144 ? 144.991 126.918 97.510 1.00 121.28 121 LEU A O 1
ATOM 860 N N . ASP A 1 145 ? 145.285 129.052 96.871 1.00 122.18 122 ASP A N 1
ATOM 861 C CA . ASP A 1 145 ? 144.385 129.546 97.902 1.00 122.18 122 ASP A CA 1
ATOM 862 C C . ASP A 1 145 ? 142.918 129.408 97.526 1.00 122.18 122 ASP A C 1
ATOM 863 O O . ASP A 1 145 ? 142.063 129.906 98.264 1.00 122.18 122 ASP A O 1
ATOM 868 N N . GLU A 1 146 ? 142.605 128.759 96.402 1.00 125.66 123 GLU A N 1
ATOM 869 C CA . GLU A 1 146 ? 141.213 128.650 95.973 1.00 125.66 123 GLU A CA 1
ATOM 870 C C . GLU A 1 146 ? 140.387 127.829 96.955 1.00 125.66 123 GLU A C 1
ATOM 871 O O . GLU A 1 146 ? 139.243 128.183 97.261 1.00 125.66 123 GLU A O 1
ATOM 877 N N . LYS A 1 147 ? 140.947 126.729 97.457 1.00 124.17 124 LYS A N 1
ATOM 878 C CA . LYS A 1 147 ? 140.237 125.882 98.406 1.00 124.17 124 LYS A CA 1
ATOM 879 C C . LYS A 1 147 ? 139.987 126.629 99.709 1.00 124.17 124 LYS A C 1
ATOM 880 O O . LYS A 1 147 ? 140.935 127.001 100.409 1.00 124.17 124 LYS A O 1
ATOM 886 N N . ARG A 1 148 ? 138.715 126.873 100.024 1.00 130.35 125 ARG A N 1
ATOM 887 C CA . ARG A 1 148 ? 138.237 127.575 101.214 1.00 130.35 125 ARG A CA 1
ATOM 888 C C . ARG A 1 148 ? 138.648 129.041 101.239 1.00 130.35 125 ARG A C 1
ATOM 889 O O . ARG A 1 148 ? 138.320 129.743 102.205 1.00 130.35 125 ARG A O 1
ATOM 897 N N . ASN A 1 149 ? 139.392 129.512 100.236 1.00 131.14 126 ASN A N 1
ATOM 898 C CA . ASN A 1 149 ? 139.775 130.911 100.063 1.00 131.14 126 ASN A CA 1
ATOM 899 C C . ASN A 1 149 ? 140.726 131.383 101.155 1.00 131.14 126 ASN A C 1
ATOM 900 O O . ASN A 1 149 ? 141.273 132.487 101.067 1.00 131.14 126 ASN A O 1
ATOM 905 N N . THR A 1 150 ? 140.934 130.556 102.184 1.00 123.70 127 THR A N 1
ATOM 906 C CA . THR A 1 150 ? 141.845 130.846 103.288 1.00 123.70 127 THR A CA 1
ATOM 907 C C . THR A 1 150 ? 141.582 132.215 103.906 1.00 123.70 127 THR A C 1
ATOM 908 O O . THR A 1 150 ? 142.404 132.722 104.676 1.00 123.70 127 THR A O 1
ATOM 912 N N . ARG A 1 151 ? 140.443 132.819 103.564 1.00 125.79 128 ARG A N 1
ATOM 913 C CA . ARG A 1 151 ? 140.070 134.167 103.978 1.00 125.79 128 ARG A CA 1
ATOM 914 C C . ARG A 1 151 ? 141.150 135.186 103.631 1.00 125.79 128 ARG A C 1
ATOM 915 O O . ARG A 1 151 ? 141.119 136.316 104.127 1.00 125.79 128 ARG A O 1
ATOM 923 N N . GLY A 1 152 ? 142.094 134.807 102.770 1.00 117.83 129 GLY A N 1
ATOM 924 C CA . GLY A 1 152 ? 143.185 135.681 102.391 1.00 117.83 129 GLY A CA 1
ATOM 925 C C . GLY A 1 152 ? 144.291 135.828 103.411 1.00 117.83 129 GLY A C 1
ATOM 926 O O . GLY A 1 152 ? 145.146 136.705 103.247 1.00 117.83 129 GLY A O 1
ATOM 927 N N . ASN A 1 153 ? 144.308 135.002 104.455 1.00 115.16 130 ASN A N 1
ATOM 928 C CA . ASN A 1 153 ? 145.290 135.122 105.524 1.00 115.16 130 ASN A CA 1
ATOM 929 C C . ASN A 1 153 ? 146.512 134.257 105.241 1.00 115.16 130 ASN A C 1
ATOM 930 O O . ASN A 1 153 ? 146.396 133.157 104.697 1.00 115.16 130 ASN A O 1
ATOM 935 N N . ARG A 1 154 ? 147.685 134.760 105.622 1.00 109.48 131 ARG A N 1
ATOM 936 C CA . ARG A 1 154 ? 148.940 134.052 105.411 1.00 109.48 131 ARG A CA 1
ATOM 937 C C . ARG A 1 154 ? 149.887 134.328 106.569 1.00 109.48 131 ARG A C 1
ATOM 938 O O . ARG A 1 154 ? 149.788 135.359 107.238 1.00 109.48 131 ARG A O 1
ATOM 946 N N . VAL A 1 155 ? 150.815 133.395 106.795 1.00 94.66 132 VAL A N 1
ATOM 947 C CA . VAL A 1 155 ? 151.870 133.557 107.792 1.00 94.66 132 VAL A CA 1
ATOM 948 C C . VAL A 1 155 ? 153.103 132.810 107.304 1.00 94.66 132 VAL A C 1
ATOM 949 O O . VAL A 1 155 ? 153.000 131.772 106.646 1.00 94.66 132 VAL A O 1
ATOM 953 N N . PHE A 1 156 ? 154.278 133.353 107.617 1.00 90.10 133 PHE A N 1
ATOM 954 C CA . PHE A 1 156 ? 155.547 132.805 107.147 1.00 90.10 133 PHE A CA 1
ATOM 955 C C . PHE A 1 156 ? 156.443 132.509 108.341 1.00 90.10 133 PHE A C 1
ATOM 956 O O . PHE A 1 156 ? 156.984 133.431 108.959 1.00 90.10 133 PHE A O 1
ATOM 964 N N . TYR A 1 157 ? 156.623 131.229 108.650 1.00 86.20 134 TYR A N 1
ATOM 965 C CA . TYR A 1 157 ? 157.542 130.814 109.700 1.00 86.20 134 TYR A CA 1
ATOM 966 C C . TYR A 1 157 ? 158.930 130.666 109.096 1.00 86.20 134 TYR A C 1
ATOM 967 O O . TYR A 1 157 ? 159.106 129.966 108.094 1.00 86.20 134 TYR A O 1
ATOM 976 N N . LEU A 1 158 ? 159.911 131.314 109.709 1.00 85.40 135 LEU A N 1
ATOM 977 C CA . LEU A 1 158 ? 161.264 131.377 109.178 1.00 85.40 135 LEU A CA 1
ATOM 978 C C . LEU A 1 158 ? 162.204 130.603 110.091 1.00 85.40 135 LEU A C 1
ATOM 979 O O . LEU A 1 158 ? 162.248 130.856 111.298 1.00 85.40 135 LEU A O 1
ATOM 984 N N . ALA A 1 159 ? 162.949 129.657 109.518 1.00 92.53 136 ALA A N 1
ATOM 985 C CA . ALA A 1 159 ? 163.918 128.887 110.302 1.00 92.53 136 ALA A CA 1
ATOM 986 C C . ALA A 1 159 ? 165.090 128.538 109.383 1.00 92.53 136 ALA A C 1
ATOM 987 O O . ALA A 1 159 ? 165.086 127.503 108.716 1.00 92.53 136 ALA A O 1
ATOM 989 N N . VAL A 1 160 ? 166.105 129.397 109.389 1.00 98.81 137 VAL A N 1
ATOM 990 C CA . VAL A 1 160 ? 167.242 129.248 108.491 1.00 98.81 137 VAL A CA 1
ATOM 991 C C . VAL A 1 160 ? 168.497 129.756 109.190 1.00 98.81 137 VAL A C 1
ATOM 992 O O . VAL A 1 160 ? 168.429 130.257 110.318 1.00 98.81 137 VAL A O 1
ATOM 996 N N . SER A 1 161 ? 169.646 129.621 108.536 1.00 102.80 138 SER A N 1
ATOM 997 C CA . SER A 1 161 ? 170.891 130.103 109.113 1.00 102.80 138 SER A CA 1
ATOM 998 C C . SER A 1 161 ? 170.818 131.614 109.321 1.00 102.80 138 SER A C 1
ATOM 999 O O . SER A 1 161 ? 170.212 132.324 108.509 1.00 102.80 138 SER A O 1
ATOM 1002 N N . PRO A 1 162 ? 171.424 132.138 110.389 1.00 101.19 139 PRO A N 1
ATOM 1003 C CA . PRO A 1 162 ? 171.199 133.548 110.751 1.00 101.19 139 PRO A CA 1
ATOM 1004 C C . PRO A 1 162 ? 171.589 134.542 109.674 1.00 101.19 139 PRO A C 1
ATOM 1005 O O . PRO A 1 162 ? 171.011 135.633 109.616 1.00 101.19 139 PRO A O 1
ATOM 1009 N N . ASN A 1 163 ? 172.552 134.205 108.820 1.00 103.50 140 ASN A N 1
ATOM 1010 C CA . ASN A 1 163 ? 173.025 135.154 107.821 1.00 103.50 140 ASN A CA 1
ATOM 1011 C C . ASN A 1 163 ? 172.012 135.415 106.717 1.00 103.50 140 ASN A C 1
ATOM 1012 O O . ASN A 1 163 ? 172.227 136.326 105.911 1.00 103.50 140 ASN A O 1
ATOM 1017 N N . PHE A 1 164 ? 170.930 134.649 106.652 1.00 104.27 141 PHE A N 1
ATOM 1018 C CA . PHE A 1 164 ? 169.966 134.774 105.567 1.00 104.27 141 PHE A CA 1
ATOM 1019 C C . PHE A 1 164 ? 168.801 135.701 105.890 1.00 104.27 141 PHE A C 1
ATOM 1020 O O . PHE A 1 164 ? 167.946 135.911 105.025 1.00 104.27 141 PHE A O 1
ATOM 1028 N N . PHE A 1 165 ? 168.734 136.253 107.102 1.00 98.03 142 PHE A N 1
ATOM 1029 C CA . PHE A 1 165 ? 167.611 137.127 107.438 1.00 98.03 142 PHE A CA 1
ATOM 1030 C C . PHE A 1 165 ? 167.554 138.377 106.568 1.00 98.03 142 PHE A C 1
ATOM 1031 O O . PHE A 1 165 ? 166.468 138.681 106.041 1.00 98.03 142 PHE A O 1
ATOM 1039 N N . PRO A 1 166 ? 168.634 139.139 106.378 1.00 101.82 143 PRO A N 1
ATOM 1040 C CA . PRO A 1 166 ? 168.535 140.373 105.582 1.00 101.82 143 PRO A CA 1
ATOM 1041 C C . PRO A 1 166 ? 168.096 140.115 104.148 1.00 101.82 143 PRO A C 1
ATOM 1042 O O . PRO A 1 166 ? 167.195 140.812 103.656 1.00 101.82 143 PRO A O 1
ATOM 1046 N N . PRO A 1 167 ? 168.701 139.157 103.421 1.00 104.07 144 PRO A N 1
ATOM 1047 C CA . PRO A 1 167 ? 168.231 138.937 102.042 1.00 104.07 144 PRO A CA 1
ATOM 1048 C C . PRO A 1 167 ? 166.768 138.548 101.966 1.00 104.07 144 PRO A C 1
ATOM 1049 O O . PRO A 1 167 ? 166.029 139.071 101.120 1.00 104.07 144 PRO A O 1
ATOM 1053 N N . GLY A 1 168 ? 166.325 137.650 102.846 1.00 101.17 145 GLY A N 1
ATOM 1054 C CA . GLY A 1 168 ? 164.936 137.231 102.821 1.00 101.17 145 GLY A CA 1
ATOM 1055 C C . GLY A 1 168 ? 163.982 138.370 103.114 1.00 101.17 145 GLY A C 1
ATOM 1056 O O . GLY A 1 168 ? 162.979 138.546 102.418 1.00 101.17 145 GLY A O 1
ATOM 1057 N N . ILE A 1 169 ? 164.290 139.174 104.134 1.00 100.72 146 ILE A N 1
ATOM 1058 C CA . ILE A 1 169 ? 163.386 140.260 104.492 1.00 100.72 146 ILE A CA 1
ATOM 1059 C C . ILE A 1 169 ? 163.370 141.328 103.402 1.00 100.72 146 ILE A C 1
ATOM 1060 O O . ILE A 1 169 ? 162.314 141.890 103.088 1.00 100.72 146 ILE A O 1
ATOM 1065 N N . LYS A 1 170 ? 164.524 141.607 102.785 1.00 104.14 147 LYS A N 1
ATOM 1066 C CA . LYS A 1 170 ? 164.556 142.591 101.707 1.00 104.14 147 LYS A CA 1
ATOM 1067 C C . LYS A 1 170 ? 163.753 142.116 100.503 1.00 104.14 147 LYS A C 1
ATOM 1068 O O . LYS A 1 170 ? 162.975 142.886 99.923 1.00 104.14 147 LYS A O 1
ATOM 1074 N N . GLN A 1 171 ? 163.926 140.849 100.115 1.00 107.45 148 GLN A N 1
ATOM 1075 C CA . GLN A 1 171 ? 163.170 140.313 98.990 1.00 107.45 148 GLN A CA 1
ATOM 1076 C C . GLN A 1 171 ? 161.677 140.323 99.283 1.00 107.45 148 GLN A C 1
ATOM 1077 O O . GLN A 1 171 ? 160.866 140.639 98.405 1.00 107.45 148 GLN A O 1
ATOM 1083 N N . LEU A 1 172 ? 161.294 139.980 100.513 1.00 104.62 149 LEU A N 1
ATOM 1084 C CA . LEU A 1 172 ? 159.883 140.004 100.874 1.00 104.62 149 LEU A CA 1
ATOM 1085 C C . LEU A 1 172 ? 159.328 141.420 100.815 1.00 104.62 149 LEU A C 1
ATOM 1086 O O . LEU A 1 172 ? 158.203 141.633 100.349 1.00 104.62 149 LEU A O 1
ATOM 1091 N N . GLY A 1 173 ? 160.099 142.400 101.288 1.00 104.16 150 GLY A N 1
ATOM 1092 C CA . GLY A 1 173 ? 159.625 143.775 101.276 1.00 104.16 150 GLY A CA 1
ATOM 1093 C C . GLY A 1 173 ? 159.473 144.341 99.878 1.00 104.16 150 GLY A C 1
ATOM 1094 O O . GLY A 1 173 ? 158.476 145.001 99.572 1.00 104.16 150 GLY A O 1
ATOM 1095 N N . ALA A 1 174 ? 160.462 144.104 99.013 1.00 107.51 151 ALA A N 1
ATOM 1096 C CA . ALA A 1 174 ? 160.371 144.606 97.645 1.00 107.51 151 ALA A CA 1
ATOM 1097 C C . ALA A 1 174 ? 159.238 143.932 96.882 1.00 107.51 151 ALA A C 1
ATOM 1098 O O . ALA A 1 174 ? 158.532 144.582 96.104 1.00 107.51 151 ALA A O 1
ATOM 1100 N N . ALA A 1 175 ? 159.049 142.628 97.095 1.00 109.03 152 ALA A N 1
ATOM 1101 C CA . ALA A 1 175 ? 158.017 141.896 96.371 1.00 109.03 152 ALA A CA 1
ATOM 1102 C C . ALA A 1 175 ? 156.615 142.304 96.802 1.00 109.03 152 ALA A C 1
ATOM 1103 O O . ALA A 1 175 ? 155.649 142.044 96.078 1.00 109.03 152 ALA A O 1
ATOM 1105 N N . GLY A 1 176 ? 156.480 142.931 97.966 1.00 108.91 153 GLY A N 1
ATOM 1106 C CA . GLY A 1 176 ? 155.157 143.283 98.455 1.00 108.91 153 GLY A CA 1
ATOM 1107 C C . GLY A 1 176 ? 154.301 142.080 98.784 1.00 108.91 153 GLY A C 1
ATOM 1108 O O . GLY A 1 176 ? 153.116 142.048 98.429 1.00 108.91 153 GLY A O 1
ATOM 1109 N N . MET A 1 177 ? 154.882 141.076 99.444 1.00 113.04 154 MET A N 1
ATOM 1110 C CA . MET A 1 177 ? 154.118 139.890 99.818 1.00 113.04 154 MET A CA 1
ATOM 1111 C C . MET A 1 177 ? 152.956 140.243 100.734 1.00 113.04 154 MET A C 1
ATOM 1112 O O . MET A 1 177 ? 151.810 139.862 100.472 1.00 113.04 154 MET A O 1
ATOM 1117 N N . LEU A 1 178 ? 153.231 140.972 101.808 1.00 108.52 155 LEU A N 1
ATOM 1118 C CA . LEU A 1 178 ? 152.229 141.316 102.806 1.00 108.52 155 LEU A CA 1
ATOM 1119 C C . LEU A 1 178 ? 152.009 142.822 102.796 1.00 108.52 155 LEU A C 1
ATOM 1120 O O . LEU A 1 178 ? 152.961 143.598 102.932 1.00 108.52 155 LEU A O 1
ATOM 1125 N N . SER A 1 179 ? 150.759 143.229 102.609 1.00 110.40 156 SER A N 1
ATOM 1126 C CA . SER A 1 179 ? 150.379 144.633 102.652 1.00 110.40 156 SER A CA 1
ATOM 1127 C C . SER A 1 179 ? 149.306 144.908 103.692 1.00 110.40 156 SER A C 1
ATOM 1128 O O . SER A 1 179 ? 149.380 145.918 104.401 1.00 110.40 156 SER A O 1
ATOM 1131 N N . ASP A 1 180 ? 148.315 144.038 103.804 1.00 109.10 157 ASP A N 1
ATOM 1132 C CA . ASP A 1 180 ? 147.228 144.246 104.750 1.00 109.10 157 ASP A CA 1
ATOM 1133 C C . ASP A 1 180 ? 147.681 143.878 106.157 1.00 109.10 157 ASP A C 1
ATOM 1134 O O . ASP A 1 180 ? 148.063 142.724 106.392 1.00 109.10 157 ASP A O 1
ATOM 1139 N N . PRO A 1 181 ? 147.656 144.804 107.115 1.00 106.88 158 PRO A N 1
ATOM 1140 C CA . PRO A 1 181 ? 148.117 144.474 108.468 1.00 106.88 158 PRO A CA 1
ATOM 1141 C C . PRO A 1 181 ? 147.030 143.870 109.340 1.00 106.88 158 PRO A C 1
ATOM 1142 O O . PRO A 1 181 ? 146.875 144.258 110.501 1.00 106.88 158 PRO A O 1
ATOM 1146 N N . VAL A 1 182 ? 146.268 142.923 108.795 1.00 107.79 159 VAL A N 1
ATOM 1147 C CA . VAL A 1 182 ? 145.251 142.220 109.572 1.00 107.79 159 VAL A CA 1
ATOM 1148 C C . VAL A 1 182 ? 145.386 140.709 109.501 1.00 107.79 159 VAL A C 1
ATOM 1149 O O . VAL A 1 182 ? 144.912 140.006 110.412 1.00 107.79 159 VAL A O 1
ATOM 1153 N N . LYS A 1 183 ? 146.025 140.151 108.473 1.00 107.56 160 LYS A N 1
ATOM 1154 C CA . LYS A 1 183 ? 146.055 138.709 108.282 1.00 107.56 160 LYS A CA 1
ATOM 1155 C C . LYS A 1 183 ? 147.439 138.184 107.921 1.00 107.56 160 LYS A C 1
ATOM 1156 O O . LYS A 1 183 ? 147.556 137.027 107.504 1.00 107.56 160 LYS A O 1
ATOM 1162 N N . SER A 1 184 ? 148.483 138.991 108.069 1.00 97.13 161 SER A N 1
ATOM 1163 C CA . SER A 1 184 ? 149.836 138.593 107.713 1.00 97.13 161 SER A CA 1
ATOM 1164 C C . SER A 1 184 ? 150.746 138.715 108.926 1.00 97.13 161 SER A C 1
ATOM 1165 O O . SER A 1 184 ? 150.687 139.705 109.661 1.00 97.13 161 SER A O 1
ATOM 1168 N N . ARG A 1 185 ? 151.582 137.701 109.135 1.00 88.11 162 ARG A N 1
ATOM 1169 C CA . ARG A 1 185 ? 152.511 137.681 110.253 1.00 88.11 162 ARG A CA 1
ATOM 1170 C C . ARG A 1 185 ? 153.828 137.067 109.808 1.00 88.11 162 ARG A C 1
ATOM 1171 O O . ARG A 1 185 ? 153.866 136.228 108.905 1.00 88.11 162 ARG A O 1
ATOM 1179 N N . ILE A 1 186 ? 154.909 137.493 110.453 1.00 78.08 163 ILE A N 1
ATOM 1180 C CA . ILE A 1 186 ? 156.246 136.996 110.162 1.00 78.08 163 ILE A CA 1
ATOM 1181 C C . ILE A 1 186 ? 156.929 136.652 111.478 1.00 78.08 163 ILE A C 1
ATOM 1182 O O . ILE A 1 186 ? 156.854 137.417 112.445 1.00 78.08 163 ILE A O 1
ATOM 1187 N N . VAL A 1 187 ? 157.582 135.493 111.520 1.00 69.75 164 VAL A N 1
ATOM 1188 C CA . VAL A 1 187 ? 158.214 134.979 112.727 1.00 69.75 164 VAL A CA 1
ATOM 1189 C C . VAL A 1 187 ? 159.710 134.872 112.480 1.00 69.75 164 VAL A C 1
ATOM 1190 O O . VAL A 1 187 ? 160.136 134.286 111.480 1.00 69.75 164 VAL A O 1
ATOM 1194 N N . ILE A 1 188 ? 160.503 135.432 113.389 1.00 71.22 165 ILE A N 1
ATOM 1195 C CA . ILE A 1 188 ? 161.959 135.424 113.300 1.00 71.22 165 ILE A CA 1
ATOM 1196 C C . ILE A 1 188 ? 162.504 134.561 114.428 1.00 71.22 165 ILE A C 1
ATOM 1197 O O . ILE A 1 188 ? 162.081 134.699 115.581 1.00 71.22 165 ILE A O 1
ATOM 1202 N N . GLU A 1 189 ? 163.441 133.680 114.104 1.00 82.63 166 GLU A N 1
ATOM 1203 C CA . GLU A 1 189 ? 163.967 132.732 115.073 1.00 82.63 166 GLU A CA 1
ATOM 1204 C C . GLU A 1 189 ? 165.323 133.182 115.615 1.00 82.63 166 GLU A C 1
ATOM 1205 O O . GLU A 1 189 ? 165.969 134.089 115.088 1.00 82.63 166 GLU A O 1
ATOM 1211 N N . LYS A 1 190 ? 165.742 132.522 116.692 1.00 82.67 167 LYS A N 1
ATOM 1212 C CA . LYS A 1 190 ? 167.014 132.824 117.334 1.00 82.67 167 LYS A CA 1
ATOM 1213 C C . LYS A 1 190 ? 168.171 132.460 116.407 1.00 82.67 167 LYS A C 1
ATOM 1214 O O . LYS A 1 190 ? 168.095 131.462 115.684 1.00 82.67 167 LYS A O 1
ATOM 1220 N N . PRO A 1 191 ? 169.260 133.244 116.399 1.00 83.71 168 PRO A N 1
ATOM 1221 C CA . PRO A 1 191 ? 169.522 134.473 117.159 1.00 83.71 168 PRO A CA 1
ATOM 1222 C C . PRO A 1 191 ? 169.128 135.743 116.426 1.00 83.71 168 PRO A C 1
ATOM 1223 O O . PRO A 1 191 ? 169.129 135.792 115.202 1.00 83.71 168 PRO A O 1
ATOM 1227 N N . PHE A 1 192 ? 168.803 136.801 117.161 1.00 79.51 169 PHE A N 1
ATOM 1228 C CA . PHE A 1 192 ? 168.475 138.077 116.548 1.00 79.51 169 PHE A CA 1
ATOM 1229 C C . PHE A 1 192 ? 169.701 138.928 116.254 1.00 79.51 169 PHE A C 1
ATOM 1230 O O . PHE A 1 192 ? 169.584 139.923 115.533 1.00 79.51 169 PHE A O 1
ATOM 1238 N N . GLY A 1 193 ? 170.864 138.567 116.780 1.00 79.53 170 GLY A N 1
ATOM 1239 C CA . GLY A 1 193 ? 172.058 139.351 116.543 1.00 79.53 170 GLY A CA 1
ATOM 1240 C C . GLY A 1 193 ? 173.180 138.910 117.460 1.00 79.53 170 GLY A C 1
ATOM 1241 O O . GLY A 1 193 ? 173.070 137.912 118.174 1.00 79.53 170 GLY A O 1
ATOM 1242 N N . ARG A 1 194 ? 174.267 139.678 117.421 1.00 72.74 171 ARG A N 1
ATOM 1243 C CA . ARG A 1 194 ? 175.415 139.381 118.265 1.00 72.74 171 ARG A CA 1
ATOM 1244 C C . ARG A 1 194 ? 176.007 140.591 118.968 1.00 72.74 171 ARG A C 1
ATOM 1245 O O . ARG A 1 194 ? 176.805 140.402 119.890 1.00 72.74 171 ARG A O 1
ATOM 1253 N N . ASP A 1 195 ? 175.660 141.812 118.582 1.00 76.11 172 ASP A N 1
ATOM 1254 C CA . ASP A 1 195 ? 176.185 143.006 119.227 1.00 76.11 172 ASP A CA 1
ATOM 1255 C C . ASP A 1 195 ? 175.252 144.165 118.908 1.00 76.11 172 ASP A C 1
ATOM 1256 O O . ASP A 1 195 ? 174.287 144.019 118.154 1.00 76.11 172 ASP A O 1
ATOM 1261 N N . LEU A 1 196 ? 175.553 145.328 119.486 1.00 71.06 173 LEU A N 1
ATOM 1262 C CA . LEU A 1 196 ? 174.638 146.461 119.396 1.00 71.06 173 LEU A CA 1
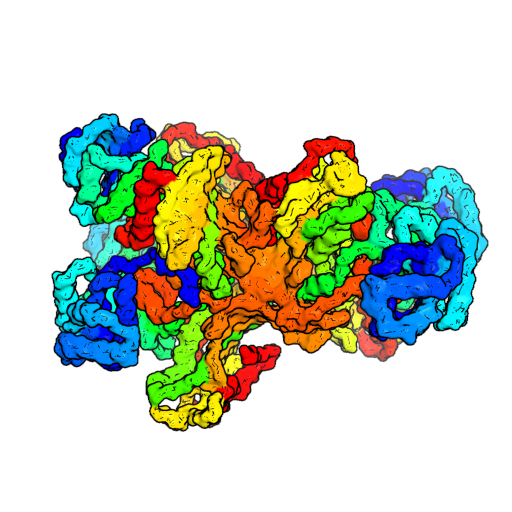ATOM 1263 C C . LEU A 1 196 ? 174.410 146.881 117.948 1.00 71.06 173 LEU A C 1
ATOM 1264 O O . LEU A 1 196 ? 173.268 147.106 117.525 1.00 71.06 173 LEU A O 1
ATOM 1269 N N . SER A 1 197 ? 175.489 146.983 117.170 1.00 77.10 174 SER A N 1
ATOM 1270 C CA . SER A 1 197 ? 175.382 147.513 115.814 1.00 77.10 174 SER A CA 1
ATOM 1271 C C . SER A 1 197 ? 174.541 146.605 114.928 1.00 77.10 174 SER A C 1
ATOM 1272 O O . SER A 1 197 ? 173.680 147.077 114.176 1.00 77.10 174 SER A O 1
ATOM 1275 N N . SER A 1 198 ? 174.783 145.296 114.996 1.00 77.51 175 SER A N 1
ATOM 1276 C CA . SER A 1 198 ? 174.027 144.371 114.160 1.00 77.51 175 SER A CA 1
ATOM 1277 C C . SER A 1 198 ? 172.552 144.379 114.530 1.00 77.51 175 SER A C 1
ATOM 1278 O O . SER A 1 198 ? 171.683 144.339 113.650 1.00 77.51 175 SER A O 1
ATOM 1281 N N . ALA A 1 199 ? 172.250 144.428 115.828 1.00 73.71 176 ALA A N 1
ATOM 1282 C CA . ALA A 1 199 ? 170.859 144.472 116.260 1.00 73.71 176 ALA A CA 1
ATOM 1283 C C . ALA A 1 199 ? 170.169 145.734 115.765 1.00 73.71 176 ALA A C 1
ATOM 1284 O O . ALA A 1 199 ? 169.036 145.679 115.271 1.00 73.71 176 ALA A O 1
ATOM 1286 N N . GLN A 1 200 ? 170.841 146.882 115.877 1.00 73.55 177 GLN A N 1
ATOM 1287 C CA . GLN A 1 200 ? 170.251 148.124 115.388 1.00 73.55 177 GLN A CA 1
ATOM 1288 C C . GLN A 1 200 ? 170.022 148.072 113.883 1.00 73.55 177 GLN A C 1
ATOM 1289 O O . GLN A 1 200 ? 168.974 148.508 113.392 1.00 73.55 177 GLN A O 1
ATOM 1295 N N . SER A 1 201 ? 170.994 147.545 113.134 1.00 74.90 178 SER A N 1
ATOM 1296 C CA . SER A 1 201 ? 170.844 147.469 111.685 1.00 74.90 178 SER A CA 1
ATOM 1297 C C . SER A 1 201 ? 169.687 146.561 111.294 1.00 74.90 178 SER A C 1
ATOM 1298 O O . SER A 1 201 ? 168.894 146.902 110.409 1.00 74.90 178 SER A O 1
ATOM 1301 N N . LEU A 1 202 ? 169.571 145.401 111.943 1.00 75.53 179 LEU A N 1
ATOM 1302 C CA . LEU A 1 202 ? 168.474 144.496 111.622 1.00 75.53 179 LEU A CA 1
ATOM 1303 C C . LEU A 1 202 ? 167.129 145.112 111.976 1.00 75.53 179 LEU A C 1
ATOM 1304 O O . LEU A 1 202 ? 166.158 144.977 111.220 1.00 75.53 179 LEU A O 1
ATOM 1309 N N . ASN A 1 203 ? 167.046 145.789 113.124 1.00 75.41 180 ASN A N 1
ATOM 1310 C CA . ASN A 1 203 ? 165.797 146.439 113.505 1.00 75.41 180 ASN A CA 1
ATOM 1311 C C . ASN A 1 203 ? 165.404 147.502 112.489 1.00 75.41 180 ASN A C 1
ATOM 1312 O O . ASN A 1 203 ? 164.247 147.570 112.059 1.00 75.41 180 ASN A O 1
ATOM 1317 N N . ARG A 1 204 ? 166.362 148.335 112.080 1.00 75.78 181 ARG A N 1
ATOM 1318 C CA . ARG A 1 204 ? 166.062 149.369 111.097 1.00 75.78 181 ARG A CA 1
ATOM 1319 C C . ARG A 1 204 ? 165.625 148.759 109.773 1.00 75.78 181 ARG A C 1
ATOM 1320 O O . ARG A 1 204 ? 164.676 149.239 109.144 1.00 75.78 181 ARG A O 1
ATOM 1328 N N . VAL A 1 205 ? 166.299 147.695 109.336 1.00 78.19 182 VAL A N 1
ATOM 1329 C CA . VAL A 1 205 ? 165.958 147.079 108.058 1.00 78.19 182 VAL A CA 1
ATOM 1330 C C . VAL A 1 205 ? 164.550 146.503 108.106 1.00 78.19 182 VAL A C 1
ATOM 1331 O O . VAL A 1 205 ? 163.743 146.715 107.195 1.00 78.19 182 VAL A O 1
ATOM 1335 N N . VAL A 1 206 ? 164.223 145.783 109.182 1.00 82.41 183 VAL A N 1
ATOM 1336 C CA . VAL A 1 206 ? 162.905 145.170 109.263 1.00 82.41 183 VAL A CA 1
ATOM 1337 C C . VAL A 1 206 ? 161.819 146.203 109.523 1.00 82.41 183 VAL A C 1
ATOM 1338 O O . VAL A 1 206 ? 160.638 145.929 109.283 1.00 82.41 183 VAL A O 1
ATOM 1342 N N . GLN A 1 207 ? 162.183 147.390 110.011 1.00 87.22 184 GLN A N 1
ATOM 1343 C CA . GLN A 1 207 ? 161.179 148.422 110.237 1.00 87.22 184 GLN A CA 1
ATOM 1344 C C . GLN A 1 207 ? 160.698 149.034 108.928 1.00 87.22 184 GLN A C 1
ATOM 1345 O O . GLN A 1 207 ? 159.533 149.435 108.824 1.00 87.22 184 GLN A O 1
ATOM 1351 N N . SER A 1 208 ? 161.572 149.112 107.923 1.00 90.40 185 SER A N 1
ATOM 1352 C CA . SER A 1 208 ? 161.197 149.739 106.659 1.00 90.40 185 SER A CA 1
ATOM 1353 C C . SER A 1 208 ? 160.181 148.911 105.885 1.00 90.40 185 SER A C 1
ATOM 1354 O O . SER A 1 208 ? 159.340 149.474 105.177 1.00 90.40 185 SER A O 1
ATOM 1357 N N . VAL A 1 209 ? 160.246 147.585 105.992 1.00 90.39 186 VAL A N 1
ATOM 1358 C CA . VAL A 1 209 ? 159.362 146.730 105.205 1.00 90.39 186 VAL A CA 1
ATOM 1359 C C . VAL A 1 209 ? 157.925 146.850 105.696 1.00 90.39 186 VAL A C 1
ATOM 1360 O O . VAL A 1 209 ? 157.023 147.237 104.946 1.00 90.39 186 VAL A O 1
ATOM 1364 N N . CYS A 1 210 ? 157.693 146.521 106.962 1.00 93.29 187 CYS A N 1
ATOM 1365 C CA . CYS A 1 210 ? 156.359 146.529 107.537 1.00 93.29 187 CYS A CA 1
ATOM 1366 C C . CYS A 1 210 ? 156.406 147.189 108.905 1.00 93.29 187 CYS A C 1
ATOM 1367 O O . CYS A 1 210 ? 157.473 147.376 109.494 1.00 93.29 187 CYS A O 1
ATOM 1370 N N . LYS A 1 211 ? 155.230 147.544 109.409 1.00 96.95 188 LYS A N 1
ATOM 1371 C CA . LYS A 1 211 ? 155.125 148.118 110.738 1.00 96.95 188 LYS A CA 1
ATOM 1372 C C . LYS A 1 211 ? 155.220 147.017 111.789 1.00 96.95 188 LYS A C 1
ATOM 1373 O O . LYS A 1 211 ? 155.400 145.836 111.481 1.00 96.95 188 LYS A O 1
ATOM 1379 N N . GLU A 1 212 ? 155.076 147.406 113.050 1.00 98.48 189 GLU A N 1
ATOM 1380 C CA . GLU A 1 212 ? 155.107 146.460 114.156 1.00 98.48 189 GLU A CA 1
ATOM 1381 C C . GLU A 1 212 ? 153.764 145.735 114.212 1.00 98.48 189 GLU A C 1
ATOM 1382 O O . GLU A 1 212 ? 152.966 145.789 113.272 1.00 98.48 189 GLU A O 1
ATOM 1388 N N . ASN A 1 213 ? 153.509 145.023 115.308 1.00 91.44 190 ASN A N 1
ATOM 1389 C CA . ASN A 1 213 ? 152.325 144.194 115.512 1.00 91.44 190 ASN A CA 1
ATOM 1390 C C . ASN A 1 213 ? 152.277 143.020 114.545 1.00 91.44 190 ASN A C 1
ATOM 1391 O O . ASN A 1 213 ? 151.257 142.327 114.479 1.00 91.44 190 ASN A O 1
ATOM 1396 N N . GLN A 1 214 ? 153.343 142.774 113.791 1.00 86.28 191 GLN A N 1
ATOM 1397 C CA . GLN A 1 214 ? 153.420 141.650 112.872 1.00 86.28 191 GLN A CA 1
ATOM 1398 C C . GLN A 1 214 ? 154.647 140.782 113.082 1.00 86.28 191 GLN A C 1
ATOM 1399 O O . GLN A 1 214 ? 154.624 139.608 112.712 1.00 86.28 191 GLN A O 1
ATOM 1405 N N . VAL A 1 215 ? 155.714 141.323 113.656 1.00 78.52 192 VAL A N 1
ATOM 1406 C CA . VAL A 1 215 ? 156.930 140.563 113.907 1.00 78.52 192 VAL A CA 1
ATOM 1407 C C . VAL A 1 215 ? 156.826 139.905 115.274 1.00 78.52 192 VAL A C 1
ATOM 1408 O O . VAL A 1 215 ? 156.334 140.510 116.233 1.00 78.52 192 VAL A O 1
ATOM 1412 N N . TYR A 1 216 ? 157.261 138.654 115.357 1.00 73.87 193 TYR A N 1
ATOM 1413 C CA . TYR A 1 216 ? 157.227 137.871 116.587 1.00 73.87 193 TYR A CA 1
ATOM 1414 C C . TYR A 1 216 ? 158.641 137.355 116.818 1.00 73.87 193 TYR A C 1
ATOM 1415 O O . TYR A 1 216 ? 159.015 136.299 116.307 1.00 73.87 193 TYR A O 1
ATOM 1424 N N . ARG A 1 217 ? 159.431 138.098 117.590 1.00 70.09 194 ARG A N 1
ATOM 1425 C CA . ARG A 1 217 ? 160.836 137.754 117.801 1.00 70.09 194 ARG A CA 1
ATOM 1426 C C . ARG A 1 217 ? 160.942 136.598 118.794 1.00 70.09 194 ARG A C 1
ATOM 1427 O O . ARG A 1 217 ? 161.420 136.733 119.921 1.00 70.09 194 ARG A O 1
ATOM 1435 N N . ILE A 1 218 ? 160.489 135.427 118.347 1.00 73.49 195 ILE A N 1
ATOM 1436 C CA . ILE A 1 218 ? 160.569 134.241 119.186 1.00 73.49 195 ILE A CA 1
ATOM 1437 C C . ILE A 1 218 ? 162.014 133.769 119.254 1.00 73.49 195 ILE A C 1
ATOM 1438 O O . ILE A 1 218 ? 162.763 133.840 118.270 1.00 73.49 195 ILE A O 1
ATOM 1443 N N . ASP A 1 219 ? 162.426 133.328 120.440 1.00 79.73 196 ASP A N 1
ATOM 1444 C CA . ASP A 1 219 ? 163.769 132.804 120.660 1.00 79.73 196 ASP A CA 1
ATOM 1445 C C . ASP A 1 219 ? 163.805 132.064 121.988 1.00 79.73 196 ASP A C 1
ATOM 1446 O O . ASP A 1 219 ? 163.442 130.886 122.066 1.00 79.73 196 ASP A O 1
ATOM 1451 N N . HIS A 1 220 ? 164.246 132.757 123.033 1.00 79.95 197 HIS A N 1
ATOM 1452 C CA . HIS A 1 220 ? 164.094 132.254 124.387 1.00 79.95 197 HIS A CA 1
ATOM 1453 C C . HIS A 1 220 ? 162.618 132.046 124.688 1.00 79.95 197 HIS A C 1
ATOM 1454 O O . HIS A 1 220 ? 161.767 132.843 124.283 1.00 79.95 197 HIS A O 1
ATOM 1461 N N . TYR A 1 221 ? 162.307 130.965 125.395 1.00 87.88 198 TYR A N 1
ATOM 1462 C CA . TYR A 1 221 ? 160.928 130.677 125.781 1.00 87.88 198 TYR A CA 1
ATOM 1463 C C . TYR A 1 221 ? 160.855 130.472 127.290 1.00 87.88 198 TYR A C 1
ATOM 1464 O O . TYR A 1 221 ? 161.203 129.411 127.811 1.00 87.88 198 TYR A O 1
ATOM 1473 N N . LEU A 1 222 ? 160.427 131.517 127.993 1.00 72.03 199 LEU A N 1
ATOM 1474 C CA . LEU A 1 222 ? 159.985 131.394 129.378 1.00 72.03 199 LEU A CA 1
ATOM 1475 C C . LEU A 1 222 ? 158.490 131.124 129.307 1.00 72.03 199 LEU A C 1
ATOM 1476 O O . LEU A 1 222 ? 157.673 132.042 129.234 1.00 72.03 199 LEU A O 1
ATOM 1481 N N . GLY A 1 223 ? 158.131 129.847 129.320 1.00 74.48 200 GLY A N 1
ATOM 1482 C CA . GLY A 1 223 ? 156.784 129.442 128.969 1.00 74.48 200 GLY A CA 1
ATOM 1483 C C . GLY A 1 223 ? 155.740 129.999 129.914 1.00 74.48 200 GLY A C 1
ATOM 1484 O O . GLY A 1 223 ? 156.026 130.544 130.978 1.00 74.48 200 GLY A O 1
ATOM 1485 N N . LYS A 1 224 ? 154.485 129.849 129.500 1.00 75.16 201 LYS A N 1
ATOM 1486 C CA . LYS A 1 224 ? 153.366 130.284 130.318 1.00 75.16 201 LYS A CA 1
ATOM 1487 C C . LYS A 1 224 ? 153.303 129.444 131.590 1.00 75.16 201 LYS A C 1
ATOM 1488 O O . LYS A 1 224 ? 154.118 128.547 131.820 1.00 75.16 201 LYS A O 1
ATOM 1494 N N . GLU A 1 225 ? 152.328 129.753 132.439 1.00 77.49 202 GLU A N 1
ATOM 1495 C CA . GLU A 1 225 ? 152.172 129.142 133.756 1.00 77.49 202 GLU A CA 1
ATOM 1496 C C . GLU A 1 225 ? 153.335 129.457 134.686 1.00 77.49 202 GLU A C 1
ATOM 1497 O O . GLU A 1 225 ? 153.409 128.902 135.788 1.00 77.49 202 GLU A O 1
ATOM 1503 N N . THR A 1 226 ? 154.259 130.319 134.265 1.00 58.51 203 THR A N 1
ATOM 1504 C CA . THR A 1 226 ? 155.273 130.880 135.148 1.00 58.51 203 THR A CA 1
ATOM 1505 C C . THR A 1 226 ? 155.161 132.391 135.255 1.00 58.51 203 THR A C 1
ATOM 1506 O O . THR A 1 226 ? 155.094 132.929 136.367 1.00 58.51 203 THR A O 1
ATOM 1510 N N . VAL A 1 227 ? 155.118 133.094 134.126 1.00 51.45 204 VAL A N 1
ATOM 1511 C CA . VAL A 1 227 ? 154.944 134.541 134.160 1.00 51.45 204 VAL A CA 1
ATOM 1512 C C . VAL A 1 227 ? 153.599 134.899 134.783 1.00 51.45 204 VAL A C 1
ATOM 1513 O O . VAL A 1 227 ? 153.507 135.778 135.653 1.00 51.45 204 VAL A O 1
ATOM 1517 N N . GLN A 1 228 ? 152.536 134.217 134.352 1.00 52.06 205 GLN A N 1
ATOM 1518 C CA . GLN A 1 228 ? 151.218 134.478 134.920 1.00 52.06 205 GLN A CA 1
ATOM 1519 C C . GLN A 1 228 ? 151.197 134.153 136.403 1.00 52.06 205 GLN A C 1
ATOM 1520 O O . GLN A 1 228 ? 150.570 134.865 137.196 1.00 52.06 205 GLN A O 1
ATOM 1526 N N . ASN A 1 229 ? 151.872 133.073 136.793 1.00 47.91 206 ASN A N 1
ATOM 1527 C CA . ASN A 1 229 ? 151.944 132.721 138.202 1.00 47.91 206 ASN A CA 1
ATOM 1528 C C . ASN A 1 229 ? 152.609 133.823 139.007 1.00 47.91 206 ASN A C 1
ATOM 1529 O O . ASN A 1 229 ? 152.136 134.187 140.091 1.00 47.91 206 ASN A O 1
ATOM 1534 N N . LEU A 1 230 ? 153.698 134.381 138.482 1.00 37.30 207 LEU A N 1
ATOM 1535 C CA . LEU A 1 230 ? 154.408 135.429 139.203 1.00 37.30 207 LEU A CA 1
ATOM 1536 C C . LEU A 1 230 ? 153.547 136.679 139.349 1.00 37.30 207 LEU A C 1
ATOM 1537 O O . LEU A 1 230 ? 153.481 137.278 140.430 1.00 37.30 207 LEU A O 1
ATOM 1542 N N . MET A 1 231 ? 152.859 137.082 138.275 1.00 35.57 208 MET A N 1
ATOM 1543 C CA . MET A 1 231 ? 151.956 138.226 138.403 1.00 35.57 208 MET A CA 1
ATOM 1544 C C . MET A 1 231 ? 150.868 137.971 139.435 1.00 35.57 208 MET A C 1
ATOM 1545 O O . MET A 1 231 ? 150.670 138.780 140.348 1.00 35.57 208 MET A O 1
ATOM 1550 N N . VAL A 1 232 ? 150.139 136.860 139.312 1.00 38.83 209 VAL A N 1
ATOM 1551 C CA . VAL A 1 232 ? 149.011 136.667 140.215 1.00 38.83 209 VAL A CA 1
ATOM 1552 C C . VAL A 1 232 ? 149.472 136.490 141.649 1.00 38.83 209 VAL A C 1
ATOM 1553 O O . VAL A 1 232 ? 148.693 136.737 142.574 1.00 38.83 209 VAL A O 1
ATOM 1557 N N . PHE A 1 233 ? 150.716 136.068 141.870 1.00 33.91 210 PHE A N 1
ATOM 1558 C CA . PHE A 1 233 ? 151.217 136.011 143.235 1.00 33.91 210 PHE A CA 1
ATOM 1559 C C . PHE A 1 233 ? 151.629 137.379 143.754 1.00 33.91 210 PHE A C 1
ATOM 1560 O O . PHE A 1 233 ? 151.507 137.637 144.953 1.00 33.91 210 PHE A O 1
ATOM 1568 N N . ARG A 1 234 ? 152.120 138.264 142.888 1.00 30.07 211 ARG A N 1
ATOM 1569 C CA . ARG A 1 234 ? 152.632 139.530 143.397 1.00 30.07 211 ARG A CA 1
ATOM 1570 C C . ARG A 1 234 ? 151.576 140.624 143.496 1.00 30.07 211 ARG A C 1
ATOM 1571 O O . ARG A 1 234 ? 151.573 141.379 144.470 1.00 30.07 211 ARG A O 1
ATOM 1579 N N . PHE A 1 235 ? 150.681 140.743 142.515 1.00 33.44 212 PHE A N 1
ATOM 1580 C CA . PHE A 1 235 ? 149.772 141.882 142.433 1.00 33.44 212 PHE A CA 1
ATOM 1581 C C . PHE A 1 235 ? 148.345 141.546 142.850 1.00 33.44 212 PHE A C 1
ATOM 1582 O O . PHE A 1 235 ? 147.405 142.223 142.428 1.00 33.44 212 PHE A O 1
ATOM 1590 N N . ALA A 1 236 ? 148.157 140.515 143.669 1.00 37.47 213 ALA A N 1
ATOM 1591 C CA . ALA A 1 236 ? 146.818 140.213 144.158 1.00 37.47 213 ALA A CA 1
ATOM 1592 C C . ALA A 1 236 ? 146.808 139.945 145.658 1.00 37.47 213 ALA A C 1
ATOM 1593 O O . ALA A 1 236 ? 145.874 139.310 146.156 1.00 37.47 213 ALA A O 1
ATOM 1595 N N . ASN A 1 237 ? 147.815 140.415 146.389 1.00 34.52 214 ASN A N 1
ATOM 1596 C CA . ASN A 1 237 ? 147.879 140.271 147.834 1.00 34.52 214 ASN A CA 1
ATOM 1597 C C . ASN A 1 237 ? 148.251 141.605 148.461 1.00 34.52 214 ASN A C 1
ATOM 1598 O O . ASN A 1 237 ? 148.919 142.435 147.843 1.00 34.52 214 ASN A O 1
ATOM 1603 N N . ALA A 1 238 ? 147.810 141.804 149.701 1.00 29.66 215 ALA A N 1
ATOM 1604 C CA . ALA A 1 238 ? 148.041 143.051 150.415 1.00 29.66 215 ALA A CA 1
ATOM 1605 C C . ALA A 1 238 ? 149.073 142.917 151.522 1.00 29.66 215 ALA A C 1
ATOM 1606 O O . ALA A 1 238 ? 149.201 143.826 152.344 1.00 29.66 215 ALA A O 1
ATOM 1608 N N . ILE A 1 239 ? 149.802 141.806 151.578 1.00 27.33 216 ILE A N 1
ATOM 1609 C CA . ILE A 1 239 ? 150.831 141.607 152.588 1.00 27.33 216 ILE A CA 1
ATOM 1610 C C . ILE A 1 239 ? 152.210 141.404 151.988 1.00 27.33 216 ILE A C 1
ATOM 1611 O O . ILE A 1 239 ? 153.178 141.261 152.737 1.00 27.33 216 ILE A O 1
ATOM 1616 N N . PHE A 1 240 ? 152.334 141.383 150.664 1.00 29.07 217 PHE A N 1
ATOM 1617 C CA . PHE A 1 240 ? 153.618 141.197 149.999 1.00 29.07 217 PHE A CA 1
ATOM 1618 C C . PHE A 1 240 ? 154.091 142.426 149.248 1.00 29.07 217 PHE A C 1
ATOM 1619 O O . PHE A 1 240 ? 155.291 142.686 149.199 1.00 29.07 217 PHE A O 1
ATOM 1627 N N . GLU A 1 241 ? 153.177 143.184 148.652 1.00 31.46 218 GLU A N 1
ATOM 1628 C CA . GLU A 1 241 ? 153.579 144.384 147.928 1.00 31.46 218 GLU A CA 1
ATOM 1629 C C . GLU A 1 241 ? 154.229 145.450 148.807 1.00 31.46 218 GLU A C 1
ATOM 1630 O O . GLU A 1 241 ? 155.244 146.021 148.374 1.00 31.46 218 GLU A O 1
ATOM 1636 N N . PRO A 1 242 ? 153.726 145.782 150.001 1.00 29.01 219 PRO A N 1
ATOM 1637 C CA . PRO A 1 242 ? 154.374 146.836 150.795 1.00 29.01 219 PRO A CA 1
ATOM 1638 C C . PRO A 1 242 ? 155.742 146.466 151.341 1.00 29.01 219 PRO A C 1
ATOM 1639 O O . PRO A 1 242 ? 156.343 147.286 152.041 1.00 29.01 219 PRO A O 1
ATOM 1643 N N . LEU A 1 243 ? 156.255 145.270 151.055 1.00 27.55 220 LEU A N 1
ATOM 1644 C CA . LEU A 1 243 ? 157.559 144.838 151.538 1.00 27.55 220 LEU A CA 1
ATOM 1645 C C . LEU A 1 243 ? 158.595 144.740 150.428 1.00 27.55 220 LEU A C 1
ATOM 1646 O O . LEU A 1 243 ? 159.478 143.882 150.494 1.00 27.55 220 LEU A O 1
ATOM 1651 N N . TRP A 1 244 ? 158.501 145.583 149.405 1.00 26.66 221 TRP A N 1
ATOM 1652 C CA . TRP A 1 244 ? 159.463 145.609 148.306 1.00 26.66 221 TRP A CA 1
ATOM 1653 C C . TRP A 1 244 ? 159.947 147.044 148.152 1.00 26.66 221 TRP A C 1
ATOM 1654 O O . TRP A 1 244 ? 159.422 147.802 147.336 1.00 26.66 221 TRP A O 1
ATOM 1665 N N . ASN A 1 245 ? 160.957 147.411 148.929 1.00 32.03 222 ASN A N 1
ATOM 1666 C CA . ASN A 1 245 ? 161.522 148.748 148.886 1.00 32.03 222 ASN A CA 1
ATOM 1667 C C . ASN A 1 245 ? 162.983 148.654 149.287 1.00 32.03 222 ASN A C 1
ATOM 1668 O O . ASN A 1 245 ? 163.497 147.574 149.579 1.00 32.03 222 ASN A O 1
ATOM 1673 N N . ARG A 1 246 ? 163.654 149.803 149.314 1.00 31.63 223 ARG A N 1
ATOM 1674 C CA . ARG A 1 246 ? 164.948 149.856 149.972 1.00 31.63 223 ARG A CA 1
ATOM 1675 C C . ARG A 1 246 ? 164.810 149.790 151.481 1.00 31.63 223 ARG A C 1
ATOM 1676 O O . ARG A 1 246 ? 165.810 149.586 152.174 1.00 31.63 223 ARG A O 1
ATOM 1684 N N . GLN A 1 247 ? 163.598 149.971 152.004 1.00 32.56 224 GLN A N 1
ATOM 1685 C CA . GLN A 1 247 ? 163.419 149.995 153.449 1.00 32.56 224 GLN A CA 1
ATOM 1686 C C . GLN A 1 247 ? 163.726 148.641 154.072 1.00 32.56 224 GLN A C 1
ATOM 1687 O O . GLN A 1 247 ? 164.354 148.571 155.133 1.00 32.56 224 GLN A O 1
ATOM 1693 N N . PHE A 1 248 ? 163.300 147.556 153.433 1.00 26.70 225 PHE A N 1
ATOM 1694 C CA . PHE A 1 248 ? 163.470 146.230 154.013 1.00 26.70 225 PHE A CA 1
ATOM 1695 C C . PHE A 1 248 ? 164.356 145.320 153.179 1.00 26.70 225 PHE A C 1
ATOM 1696 O O . PHE A 1 248 ? 165.278 144.704 153.722 1.00 26.70 225 PHE A O 1
ATOM 1704 N N . VAL A 1 249 ? 164.107 145.212 151.874 1.00 24.94 226 VAL A N 1
ATOM 1705 C CA . VAL A 1 249 ? 164.913 144.326 151.047 1.00 24.94 226 VAL A CA 1
ATOM 1706 C C . VAL A 1 249 ? 166.347 144.823 151.021 1.00 24.94 226 VAL A C 1
ATOM 1707 O O . VAL A 1 249 ? 166.608 146.024 150.894 1.00 24.94 226 VAL A O 1
ATOM 1711 N N . ASP A 1 250 ? 167.292 143.895 151.162 1.00 24.47 227 ASP A N 1
ATOM 1712 C CA . ASP A 1 250 ? 168.701 144.228 151.285 1.00 24.47 227 ASP A CA 1
ATOM 1713 C C . ASP A 1 250 ? 169.583 143.621 150.206 1.00 24.47 227 ASP A C 1
ATOM 1714 O O . ASP A 1 250 ? 170.691 144.117 149.987 1.00 24.47 227 ASP A O 1
ATOM 1719 N N . HIS A 1 251 ? 169.118 142.591 149.512 1.00 21.32 228 HIS A N 1
ATOM 1720 C CA . HIS A 1 251 ? 169.987 141.748 148.707 1.00 21.32 228 HIS A CA 1
ATOM 1721 C C . HIS A 1 251 ? 169.132 140.828 147.849 1.00 21.32 228 HIS A C 1
ATOM 1722 O O . HIS A 1 251 ? 168.214 140.188 148.363 1.00 21.32 228 HIS A O 1
ATOM 1729 N N . VAL A 1 252 ? 169.397 140.755 146.549 1.00 12.70 229 VAL A N 1
ATOM 1730 C CA . VAL A 1 252 ? 168.715 139.812 145.675 1.00 12.70 229 VAL A CA 1
ATOM 1731 C C . VAL A 1 252 ? 169.766 139.057 144.879 1.00 12.70 229 VAL A C 1
ATOM 1732 O O . VAL A 1 252 ? 170.883 139.534 144.684 1.00 12.70 229 VAL A O 1
ATOM 1736 N N . GLN A 1 253 ? 169.408 137.859 144.425 1.00 18.11 230 GLN A N 1
ATOM 1737 C CA . GLN A 1 253 ? 170.313 137.122 143.556 1.00 18.11 230 GLN A CA 1
ATOM 1738 C C . GLN A 1 253 ? 169.538 136.066 142.790 1.00 18.11 230 GLN A C 1
ATOM 1739 O O . GLN A 1 253 ? 168.552 135.522 143.285 1.00 18.11 230 GLN A O 1
ATOM 1745 N N . ILE A 1 254 ? 169.997 135.786 141.573 1.00 13.98 231 ILE A N 1
ATOM 1746 C CA . ILE A 1 254 ? 169.331 134.881 140.645 1.00 13.98 231 ILE A CA 1
ATOM 1747 C C . ILE A 1 254 ? 170.363 133.911 140.098 1.00 13.98 231 ILE A C 1
ATOM 1748 O O . ILE A 1 254 ? 171.457 134.326 139.710 1.00 13.98 231 ILE A O 1
ATOM 1753 N N . THR A 1 255 ? 170.023 132.629 140.052 1.00 18.14 232 THR A N 1
ATOM 1754 C CA . THR A 1 255 ? 170.965 131.634 139.561 1.00 18.14 232 THR A CA 1
ATOM 1755 C C . THR A 1 255 ? 170.269 130.605 138.692 1.00 18.14 232 THR A C 1
ATOM 1756 O O . THR A 1 255 ? 169.135 130.214 138.969 1.00 18.14 232 THR A O 1
ATOM 1760 N N . VAL A 1 256 ? 170.956 130.172 137.639 1.00 25.15 233 VAL A N 1
ATOM 1761 C CA . VAL A 1 256 ? 170.539 129.040 136.824 1.00 25.15 233 VAL A CA 1
ATOM 1762 C C . VAL A 1 256 ? 171.748 128.142 136.628 1.00 25.15 233 VAL A C 1
ATOM 1763 O O . VAL A 1 256 ? 172.889 128.610 136.604 1.00 25.15 233 VAL A O 1
ATOM 1767 N N . ALA A 1 257 ? 171.500 126.845 136.489 1.00 33.60 234 ALA A N 1
ATOM 1768 C CA . ALA A 1 257 ? 172.598 125.903 136.355 1.00 33.60 234 ALA A CA 1
ATOM 1769 C C . ALA A 1 257 ? 172.147 124.705 135.540 1.00 33.60 234 ALA A C 1
ATOM 1770 O O . ALA A 1 257 ? 171.006 124.252 135.653 1.00 33.60 234 ALA A O 1
ATOM 1772 N N . GLU A 1 258 ? 173.064 124.190 134.728 1.00 47.86 235 GLU A N 1
ATOM 1773 C CA . GLU A 1 258 ? 172.820 123.052 133.858 1.00 47.86 235 GLU A CA 1
ATOM 1774 C C . GLU A 1 258 ? 173.759 121.922 134.256 1.00 47.86 235 GLU A C 1
ATOM 1775 O O . GLU A 1 258 ? 174.584 122.062 135.161 1.00 47.86 235 GLU A O 1
ATOM 1781 N N . THR A 1 259 ? 173.631 120.797 133.583 1.00 50.75 236 THR A N 1
ATOM 1782 C CA . THR A 1 259 ? 174.519 119.671 133.842 1.00 50.75 236 THR A CA 1
ATOM 1783 C C . THR A 1 259 ? 175.216 119.167 132.589 1.00 50.75 236 THR A C 1
ATOM 1784 O O . THR A 1 259 ? 176.376 118.759 132.663 1.00 50.75 236 THR A O 1
ATOM 1788 N N . VAL A 1 260 ? 174.541 119.189 131.439 1.00 56.03 237 VAL A N 1
ATOM 1789 C CA . VAL A 1 260 ? 175.081 118.536 130.252 1.00 56.03 237 VAL A CA 1
ATOM 1790 C C . VAL A 1 260 ? 176.310 119.272 129.735 1.00 56.03 237 VAL A C 1
ATOM 1791 O O . VAL A 1 260 ? 177.267 118.648 129.264 1.00 56.03 237 VAL A O 1
ATOM 1795 N N . GLY A 1 261 ? 176.316 120.599 129.817 1.00 59.28 238 GLY A N 1
ATOM 1796 C CA . GLY A 1 261 ? 177.445 121.366 129.332 1.00 59.28 238 GLY A CA 1
ATOM 1797 C C . GLY A 1 261 ? 177.431 121.594 127.835 1.00 59.28 238 GLY A C 1
ATOM 1798 O O . GLY A 1 261 ? 176.664 122.421 127.333 1.00 59.28 238 GLY A O 1
ATOM 1799 N N . VAL A 1 262 ? 178.283 120.871 127.111 1.00 69.72 239 VAL A N 1
ATOM 1800 C CA . VAL A 1 262 ? 178.402 120.985 125.664 1.00 69.72 239 VAL A CA 1
ATOM 1801 C C . VAL A 1 262 ? 178.074 119.633 125.048 1.00 69.72 239 VAL A C 1
ATOM 1802 O O . VAL A 1 262 ? 178.443 118.587 125.592 1.00 69.72 239 VAL A O 1
ATOM 1806 N N . GLU A 1 263 ? 177.387 119.659 123.912 1.00 84.07 240 GLU A N 1
ATOM 1807 C CA . GLU A 1 263 ? 176.822 118.457 123.310 1.00 84.07 240 GLU A CA 1
ATOM 1808 C C . GLU A 1 263 ? 177.071 118.517 121.807 1.00 84.07 240 GLU A C 1
ATOM 1809 O O . GLU A 1 263 ? 177.915 119.278 121.321 1.00 84.07 240 GLU A O 1
ATOM 1815 N N . GLU A 1 264 ? 176.338 117.692 121.054 1.00 93.62 241 GLU A N 1
ATOM 1816 C CA . GLU A 1 264 ? 176.481 117.635 119.604 1.00 93.62 241 GLU A CA 1
ATOM 1817 C C . GLU A 1 264 ? 176.224 118.974 118.923 1.00 93.62 241 GLU A C 1
ATOM 1818 O O . GLU A 1 264 ? 176.426 119.078 117.708 1.00 93.62 241 GLU A O 1
ATOM 1824 N N . ARG A 1 265 ? 175.791 119.993 119.660 1.00 88.82 242 ARG A N 1
ATOM 1825 C CA . ARG A 1 265 ? 175.682 121.344 119.130 1.00 88.82 242 ARG A CA 1
ATOM 1826 C C . ARG A 1 265 ? 176.988 122.117 119.230 1.00 88.82 242 ARG A C 1
ATOM 1827 O O . ARG A 1 265 ? 176.967 123.356 119.282 1.00 88.82 242 ARG A O 1
ATOM 1835 N N . ALA A 1 266 ? 178.116 121.405 119.279 1.00 85.86 243 ALA A N 1
ATOM 1836 C CA . ALA A 1 266 ? 179.414 122.066 119.293 1.00 85.86 243 ALA A CA 1
ATOM 1837 C C . ALA A 1 266 ? 179.600 122.945 118.067 1.00 85.86 243 ALA A C 1
ATOM 1838 O O . ALA A 1 266 ? 180.266 123.984 118.147 1.00 85.86 243 ALA A O 1
ATOM 1840 N N . GLY A 1 267 ? 178.992 122.563 116.941 1.00 88.73 244 GLY A N 1
ATOM 1841 C CA . GLY A 1 267 ? 179.112 123.360 115.732 1.00 88.73 244 GLY A CA 1
ATOM 1842 C C . GLY A 1 267 ? 178.603 124.777 115.908 1.00 88.73 244 GLY A C 1
ATOM 1843 O O . GLY A 1 267 ? 179.161 125.721 115.344 1.00 88.73 244 GLY A O 1
ATOM 1844 N N . TYR A 1 268 ? 177.536 124.948 116.686 1.00 84.35 245 TYR A N 1
ATOM 1845 C CA . TYR A 1 268 ? 177.079 126.292 117.011 1.00 84.35 245 TYR A CA 1
ATOM 1846 C C . TYR A 1 268 ? 177.820 126.881 118.203 1.00 84.35 245 TYR A C 1
ATOM 1847 O O . TYR A 1 268 ? 178.202 128.055 118.172 1.00 84.35 245 TYR A O 1
ATOM 1856 N N . TYR A 1 269 ? 178.037 126.087 119.255 1.00 75.62 246 TYR A N 1
ATOM 1857 C CA . TYR A 1 269 ? 178.599 126.646 120.479 1.00 75.62 246 TYR A CA 1
ATOM 1858 C C . TYR A 1 269 ? 180.043 127.093 120.317 1.00 75.62 246 TYR A C 1
ATOM 1859 O O . TYR A 1 269 ? 180.521 127.884 121.136 1.00 75.62 246 TYR A O 1
ATOM 1868 N N . GLU A 1 270 ? 180.747 126.624 119.283 1.00 84.29 247 GLU A N 1
ATOM 1869 C CA . GLU A 1 270 ? 182.133 127.040 119.101 1.00 84.29 247 GLU A CA 1
ATOM 1870 C C . GLU A 1 270 ? 182.251 128.552 118.971 1.00 84.29 247 GLU A C 1
ATOM 1871 O O . GLU A 1 270 ? 183.283 129.128 119.333 1.00 84.29 247 GLU A O 1
ATOM 1877 N N . SER A 1 271 ? 181.212 129.210 118.464 1.00 81.17 248 SER A N 1
ATOM 1878 C CA . SER A 1 271 ? 181.144 130.665 118.390 1.00 81.17 248 SER A CA 1
ATOM 1879 C C . SER A 1 271 ? 179.960 131.087 119.248 1.00 81.17 248 SER A C 1
ATOM 1880 O O . SER A 1 271 ? 178.861 131.320 118.739 1.00 81.17 248 SER A O 1
ATOM 1883 N N . ALA A 1 272 ? 180.190 131.192 120.545 1.00 71.41 249 ALA A N 1
ATOM 1884 C CA . ALA A 1 272 ? 179.146 131.508 121.512 1.00 71.41 249 ALA A CA 1
ATOM 1885 C C . ALA A 1 272 ? 179.831 131.871 122.822 1.00 71.41 249 ALA A C 1
ATOM 1886 O O . ALA A 1 272 ? 181.049 132.074 122.869 1.00 71.41 249 ALA A O 1
ATOM 1888 N N . GLY A 1 273 ? 179.045 131.968 123.884 1.00 52.86 250 GLY A N 1
ATOM 1889 C CA . GLY A 1 273 ? 179.572 132.191 125.212 1.00 52.86 250 GLY A CA 1
ATOM 1890 C C . GLY A 1 273 ? 178.439 132.219 126.208 1.00 52.86 250 GLY A C 1
ATOM 1891 O O . GLY A 1 273 ? 177.276 132.284 125.807 1.00 52.86 250 GLY A O 1
ATOM 1892 N N . ALA A 1 274 ? 178.747 132.156 127.501 1.00 44.06 251 ALA A N 1
ATOM 1893 C CA . ALA A 1 274 ? 177.689 132.279 128.492 1.00 44.06 251 ALA A CA 1
ATOM 1894 C C . ALA A 1 274 ? 176.968 133.606 128.333 1.00 44.06 251 ALA A C 1
ATOM 1895 O O . ALA A 1 274 ? 175.734 133.670 128.405 1.00 44.06 251 ALA A O 1
ATOM 1897 N N . LEU A 1 275 ? 177.728 134.668 128.062 1.00 40.35 252 LEU A N 1
ATOM 1898 C CA . LEU A 1 275 ? 177.154 136.002 127.950 1.00 40.35 252 LEU A CA 1
ATOM 1899 C C . LEU A 1 275 ? 176.130 136.077 126.826 1.00 40.35 252 LEU A C 1
ATOM 1900 O O . LEU A 1 275 ? 175.061 136.673 126.992 1.00 40.35 252 LEU A O 1
ATOM 1905 N N . ARG A 1 276 ? 176.436 135.484 125.676 1.00 46.79 253 ARG A N 1
ATOM 1906 C CA . ARG A 1 276 ? 175.544 135.538 124.527 1.00 46.79 253 ARG A CA 1
ATOM 1907 C C . ARG A 1 276 ? 174.541 134.398 124.487 1.00 46.79 253 ARG A C 1
ATOM 1908 O O . ARG A 1 276 ? 173.660 134.403 123.623 1.00 46.79 253 ARG A O 1
ATOM 1916 N N . ASP A 1 277 ? 174.652 133.422 125.379 1.00 44.62 254 ASP A N 1
ATOM 1917 C CA . ASP A 1 277 ? 173.725 132.303 125.374 1.00 44.62 254 ASP A CA 1
ATOM 1918 C C . ASP A 1 277 ? 172.654 132.401 126.448 1.00 44.62 254 ASP A C 1
ATOM 1919 O O . ASP A 1 277 ? 171.500 132.055 126.187 1.00 44.62 254 ASP A O 1
ATOM 1924 N N . MET A 1 278 ? 172.991 132.854 127.650 1.00 45.21 255 MET A N 1
ATOM 1925 C CA . MET A 1 278 ? 171.997 132.890 128.714 1.00 45.21 255 MET A CA 1
ATOM 1926 C C . MET A 1 278 ? 171.730 134.286 129.244 1.00 45.21 255 MET A C 1
ATOM 1927 O O . MET A 1 278 ? 170.568 134.680 129.376 1.00 45.21 255 MET A O 1
ATOM 1932 N N . VAL A 1 279 ? 172.779 135.054 129.541 1.00 36.63 256 VAL A N 1
ATOM 1933 C CA . VAL A 1 279 ? 172.602 136.325 130.235 1.00 36.63 256 VAL A CA 1
ATOM 1934 C C . VAL A 1 279 ? 171.797 137.307 129.396 1.00 36.63 256 VAL A C 1
ATOM 1935 O O . VAL A 1 279 ? 171.192 138.241 129.932 1.00 36.63 256 VAL A O 1
ATOM 1939 N N . GLN A 1 280 ? 171.763 137.121 128.082 1.00 43.89 257 GLN A N 1
ATOM 1940 C CA . GLN A 1 280 ? 171.000 138.020 127.228 1.00 43.89 257 GLN A CA 1
ATOM 1941 C C . GLN A 1 280 ? 169.568 137.559 126.988 1.00 43.89 257 GLN A C 1
ATOM 1942 O O . GLN A 1 280 ? 168.706 138.394 126.692 1.00 43.89 257 GLN A O 1
ATOM 1948 N N . ASN A 1 281 ? 169.280 136.270 127.126 1.00 48.47 258 ASN A N 1
ATOM 1949 C CA . ASN A 1 281 ? 167.986 135.731 126.726 1.00 48.47 258 ASN A CA 1
ATOM 1950 C C . ASN A 1 281 ? 167.096 135.318 127.884 1.00 48.47 258 ASN A C 1
ATOM 1951 O O . ASN A 1 281 ? 165.874 135.404 127.769 1.00 48.47 258 ASN A O 1
ATOM 1956 N N . HIS A 1 282 ? 167.664 134.858 128.994 1.00 39.13 259 HIS A N 1
ATOM 1957 C CA . HIS A 1 282 ? 166.882 134.276 130.079 1.00 39.13 259 HIS A CA 1
ATOM 1958 C C . HIS A 1 282 ? 167.004 135.055 131.378 1.00 39.13 259 HIS A C 1
ATOM 1959 O O . HIS A 1 282 ? 165.985 135.457 131.963 1.00 39.13 259 HIS A O 1
ATOM 1966 N N . LEU A 1 283 ? 168.229 135.286 131.847 1.00 32.28 260 LEU A N 1
ATOM 1967 C CA . LEU A 1 283 ? 168.415 135.973 133.116 1.00 32.28 260 LEU A CA 1
ATOM 1968 C C . LEU A 1 283 ? 167.954 137.421 133.037 1.00 32.28 260 LEU A C 1
ATOM 1969 O O . LEU A 1 283 ? 167.387 137.951 133.998 1.00 32.28 260 LEU A O 1
ATOM 1974 N N . MET A 1 284 ? 168.204 138.087 131.914 1.00 33.49 261 MET A N 1
ATOM 1975 C CA . MET A 1 284 ? 167.797 139.480 131.809 1.00 33.49 261 MET A CA 1
ATOM 1976 C C . MET A 1 284 ? 166.295 139.636 131.638 1.00 33.49 261 MET A C 1
ATOM 1977 O O . MET A 1 284 ? 165.797 140.761 131.724 1.00 33.49 261 MET A O 1
ATOM 1982 N N . GLN A 1 285 ? 165.567 138.554 131.380 1.00 38.65 262 GLN A N 1
ATOM 1983 C CA . GLN A 1 285 ? 164.115 138.609 131.460 1.00 38.65 262 GLN A CA 1
ATOM 1984 C C . GLN A 1 285 ? 163.609 138.280 132.854 1.00 38.65 262 GLN A C 1
ATOM 1985 O O . GLN A 1 285 ? 162.637 138.891 133.317 1.00 38.65 262 GLN A O 1
ATOM 1991 N N . LEU A 1 286 ? 164.264 137.343 133.543 1.00 30.83 263 LEU A N 1
ATOM 1992 C CA . LEU A 1 286 ? 163.910 137.086 134.937 1.00 30.83 263 LEU A CA 1
ATOM 1993 C C . LEU A 1 286 ? 164.120 138.327 135.797 1.00 30.83 263 LEU A C 1
ATOM 1994 O O . LEU A 1 286 ? 163.300 138.636 136.668 1.00 30.83 263 LEU A O 1
ATOM 1999 N N . PHE A 1 287 ? 165.214 139.051 135.567 1.00 28.09 264 PHE A N 1
ATOM 2000 C CA . PHE A 1 287 ? 165.474 140.264 136.334 1.00 28.09 264 PHE A CA 1
ATOM 2001 C C . PHE A 1 287 ? 164.404 141.319 136.084 1.00 28.09 264 PHE A C 1
ATOM 2002 O O . PHE A 1 287 ? 163.902 141.942 137.029 1.00 28.09 264 PHE A O 1
ATOM 2010 N N . CYS A 1 288 ? 164.036 141.530 134.817 1.00 35.24 265 CYS A N 1
ATOM 2011 C CA . CYS A 1 288 ? 162.987 142.494 134.506 1.00 35.24 265 CYS A CA 1
ATOM 2012 C C . CYS A 1 288 ? 161.681 142.103 135.167 1.00 35.24 265 CYS A C 1
ATOM 2013 O O . CYS A 1 288 ? 160.946 142.961 135.663 1.00 35.24 265 CYS A O 1
ATOM 2016 N N . LEU A 1 289 ? 161.371 140.809 135.179 1.00 31.83 266 LEU A N 1
ATOM 2017 C CA . LEU A 1 289 ? 160.139 140.371 135.817 1.00 31.83 266 LEU A CA 1
ATOM 2018 C C . LEU A 1 289 ? 160.190 140.555 137.330 1.00 31.83 266 LEU A C 1
ATOM 2019 O O . LEU A 1 289 ? 159.156 140.802 137.956 1.00 31.83 266 LEU A O 1
ATOM 2024 N N . THR A 1 290 ? 161.372 140.431 137.935 1.00 27.81 267 THR A N 1
ATOM 2025 C CA . THR A 1 290 ? 161.463 140.585 139.385 1.00 27.81 267 THR A CA 1
ATOM 2026 C C . THR A 1 290 ? 161.357 142.043 139.809 1.00 27.81 267 THR A C 1
ATOM 2027 O O . THR A 1 290 ? 160.701 142.352 140.808 1.00 27.81 267 THR A O 1
ATOM 2031 N N . ALA A 1 291 ? 161.981 142.956 139.071 1.00 28.12 268 ALA A N 1
ATOM 2032 C CA . ALA A 1 291 ? 162.094 144.338 139.524 1.00 28.12 268 ALA A CA 1
ATOM 2033 C C . ALA A 1 291 ? 161.066 145.278 138.907 1.00 28.12 268 ALA A C 1
ATOM 2034 O O . ALA A 1 291 ? 161.196 146.494 139.057 1.00 28.12 268 ALA A O 1
ATOM 2036 N N . MET A 1 292 ? 160.048 144.756 138.232 1.00 31.74 269 MET A N 1
ATOM 2037 C CA . MET A 1 292 ? 159.106 145.590 137.502 1.00 31.74 269 MET A CA 1
ATOM 2038 C C . MET A 1 292 ? 158.136 146.300 138.443 1.00 31.74 269 MET A C 1
ATOM 2039 O O . MET A 1 292 ? 157.876 145.859 139.564 1.00 31.74 269 MET A O 1
ATOM 2044 N N . ASP A 1 293 ? 157.610 147.428 137.968 1.00 43.15 270 ASP A N 1
ATOM 2045 C CA . ASP A 1 293 ? 156.600 148.205 138.671 1.00 43.15 270 ASP A CA 1
ATOM 2046 C C . ASP A 1 293 ? 155.205 147.645 138.409 1.00 43.15 270 ASP A C 1
ATOM 2047 O O . ASP A 1 293 ? 154.970 146.999 137.388 1.00 43.15 270 ASP A O 1
ATOM 2052 N N . PRO A 1 294 ? 154.255 147.885 139.308 1.00 35.54 271 PRO A N 1
ATOM 2053 C CA . PRO A 1 294 ? 152.917 147.317 139.138 1.00 35.54 271 PRO A CA 1
ATOM 2054 C C . PRO A 1 294 ? 152.176 147.993 138.001 1.00 35.54 271 PRO A C 1
ATOM 2055 O O . PRO A 1 294 ? 152.056 149.225 137.973 1.00 35.54 271 PRO A O 1
ATOM 2059 N N . PRO A 1 295 ? 151.661 147.224 137.047 1.00 42.72 272 PRO A N 1
ATOM 2060 C CA . PRO A 1 295 ? 150.956 147.818 135.911 1.00 42.72 272 PRO A CA 1
ATOM 2061 C C . PRO A 1 295 ? 149.516 148.167 136.253 1.00 42.72 272 PRO A C 1
ATOM 2062 O O . PRO A 1 295 ? 148.930 147.654 137.205 1.00 42.72 272 PRO A O 1
ATOM 2066 N N . ASN A 1 296 ? 148.947 149.056 135.438 1.00 43.78 273 ASN A N 1
ATOM 2067 C CA . ASN A 1 296 ? 147.596 149.559 135.651 1.00 43.78 273 ASN A CA 1
ATOM 2068 C C . ASN A 1 296 ? 146.522 148.754 134.932 1.00 43.78 273 ASN A C 1
ATOM 2069 O O . ASN A 1 296 ? 145.334 149.008 135.153 1.00 43.78 273 ASN A O 1
ATOM 2074 N N . ALA A 1 297 ? 146.901 147.805 134.082 1.00 52.44 274 ALA A N 1
ATOM 2075 C CA . ALA A 1 297 ? 145.926 147.021 133.339 1.00 52.44 274 ALA A CA 1
ATOM 2076 C C . ALA A 1 297 ? 146.557 145.691 132.966 1.00 52.44 274 ALA A C 1
ATOM 2077 O O . ALA A 1 297 ? 147.778 145.534 132.997 1.00 52.44 274 ALA A O 1
ATOM 2079 N N . ILE A 1 298 ? 145.702 144.730 132.604 1.00 59.40 275 ILE A N 1
ATOM 2080 C CA . ILE A 1 298 ? 146.170 143.386 132.283 1.00 59.40 275 ILE A CA 1
ATOM 2081 C C . ILE A 1 298 ? 146.517 143.218 130.808 1.00 59.40 275 ILE A C 1
ATOM 2082 O O . ILE A 1 298 ? 146.907 142.118 130.394 1.00 59.40 275 ILE A O 1
ATOM 2087 N N . ASP A 1 299 ? 146.406 144.274 130.004 1.00 66.13 276 ASP A N 1
ATOM 2088 C CA . ASP A 1 299 ? 146.761 144.187 128.595 1.00 66.13 276 ASP A CA 1
ATOM 2089 C C . ASP A 1 299 ? 148.254 143.925 128.432 1.00 66.13 276 ASP A C 1
ATOM 2090 O O . ASP A 1 299 ? 149.069 144.247 129.298 1.00 66.13 276 ASP A O 1
ATOM 2095 N N . ALA A 1 300 ? 148.607 143.325 127.295 1.00 66.48 277 ALA A N 1
ATOM 2096 C CA . ALA A 1 300 ? 150.007 143.011 127.033 1.00 66.48 277 ALA A CA 1
ATOM 2097 C C . ALA A 1 300 ? 150.838 144.275 126.853 1.00 66.48 277 ALA A C 1
ATOM 2098 O O . ALA A 1 300 ? 152.007 144.323 127.261 1.00 66.48 277 ALA A O 1
ATOM 2100 N N . ASP A 1 301 ? 150.250 145.306 126.245 1.00 64.53 278 ASP A N 1
ATOM 2101 C CA . ASP A 1 301 ? 150.991 146.529 125.966 1.00 64.53 278 ASP A CA 1
ATOM 2102 C C . ASP A 1 301 ? 151.484 147.168 127.259 1.00 64.53 278 ASP A C 1
ATOM 2103 O O . ASP A 1 301 ? 152.639 147.596 127.344 1.00 64.53 278 ASP A O 1
ATOM 2108 N N . SER A 1 302 ? 150.631 147.224 128.284 1.00 58.48 279 SER A N 1
ATOM 2109 C CA . SER A 1 302 ? 151.048 147.820 129.549 1.00 58.48 279 SER A CA 1
ATOM 2110 C C . SER A 1 302 ? 152.200 147.048 130.177 1.00 58.48 279 SER A C 1
ATOM 2111 O O . SER A 1 302 ? 153.155 147.647 130.687 1.00 58.48 279 SER A O 1
ATOM 2114 N N . ILE A 1 303 ? 152.130 145.718 130.151 1.00 52.39 280 ILE A N 1
ATOM 2115 C CA . ILE A 1 303 ? 153.177 144.911 130.767 1.00 52.39 280 ILE A CA 1
ATOM 2116 C C . ILE A 1 303 ? 154.506 145.133 130.059 1.00 52.39 280 ILE A C 1
ATOM 2117 O O . ILE A 1 303 ? 155.544 145.358 130.697 1.00 52.39 280 ILE A O 1
ATOM 2122 N N . ARG A 1 304 ? 154.497 145.085 128.728 1.00 56.29 281 ARG A N 1
ATOM 2123 C CA . ARG A 1 304 ? 155.749 145.280 128.011 1.00 56.29 281 ARG A CA 1
ATOM 2124 C C . ARG A 1 304 ? 156.272 146.698 128.185 1.00 56.29 281 ARG A C 1
ATOM 2125 O O . ARG A 1 304 ? 157.489 146.903 128.267 1.00 56.29 281 ARG A O 1
ATOM 2133 N N . ASN A 1 305 ? 155.377 147.684 128.271 1.00 48.88 282 ASN A N 1
ATOM 2134 C CA . ASN A 1 305 ? 155.813 149.054 128.511 1.00 48.88 282 ASN A CA 1
ATOM 2135 C C . ASN A 1 305 ? 156.495 149.185 129.865 1.00 48.88 282 ASN A C 1
ATOM 2136 O O . ASN A 1 305 ? 157.530 149.851 129.988 1.00 48.88 282 ASN A O 1
ATOM 2141 N N . GLU A 1 306 ? 155.934 148.551 130.893 1.00 44.12 283 GLU A N 1
ATOM 2142 C CA . GLU A 1 306 ? 156.559 148.600 132.208 1.00 44.12 283 GLU A CA 1
ATOM 2143 C C . GLU A 1 306 ? 157.918 147.914 132.203 1.00 44.12 283 GLU A C 1
ATOM 2144 O O . GLU A 1 306 ? 158.867 148.393 132.837 1.00 44.12 283 GLU A O 1
ATOM 2150 N N . LYS A 1 307 ? 158.029 146.782 131.504 1.00 42.79 284 LYS A N 1
ATOM 2151 C CA . LYS A 1 307 ? 159.320 146.103 131.425 1.00 42.79 284 LYS A CA 1
ATOM 2152 C C . LYS A 1 307 ? 160.365 146.992 130.765 1.00 42.79 284 LYS A C 1
ATOM 2153 O O . LYS A 1 307 ? 161.504 147.091 131.240 1.00 42.79 284 LYS A O 1
ATOM 2159 N N . VAL A 1 308 ? 159.992 147.659 129.673 1.00 38.84 285 VAL A N 1
ATOM 2160 C CA . VAL A 1 308 ? 160.931 148.556 129.009 1.00 38.84 285 VAL A CA 1
ATOM 2161 C C . VAL A 1 308 ? 161.321 149.697 129.934 1.00 38.84 285 VAL A C 1
ATOM 2162 O O . VAL A 1 308 ? 162.488 150.103 129.982 1.00 38.84 285 VAL A O 1
ATOM 2166 N N . LYS A 1 309 ? 160.359 150.233 130.687 1.00 41.94 286 LYS A N 1
ATOM 2167 C CA . LYS A 1 309 ? 160.678 151.338 131.588 1.00 41.94 286 LYS A CA 1
ATOM 2168 C C . LYS A 1 309 ? 161.672 150.916 132.662 1.00 41.94 286 LYS A C 1
ATOM 2169 O O . LYS A 1 309 ? 162.632 151.642 132.941 1.00 41.94 286 LYS A O 1
ATOM 2175 N N . VAL A 1 310 ? 161.465 149.751 133.281 1.00 35.36 287 VAL A N 1
ATOM 2176 C CA . VAL A 1 310 ? 162.386 149.356 134.346 1.00 35.36 287 VAL A CA 1
ATOM 2177 C C . VAL A 1 310 ? 163.756 149.025 133.777 1.00 35.36 287 VAL A C 1
ATOM 2178 O O . VAL A 1 310 ? 164.779 149.356 134.385 1.00 35.36 287 VAL A O 1
ATOM 2182 N N . LEU A 1 311 ? 163.818 148.403 132.600 1.00 36.24 288 LEU A N 1
ATOM 2183 C CA . LEU A 1 311 ? 165.125 148.096 132.028 1.00 36.24 288 LEU A CA 1
ATOM 2184 C C . LEU A 1 311 ? 165.714 149.325 131.352 1.00 36.24 288 LEU A C 1
ATOM 2185 O O . LEU A 1 311 ? 166.139 149.269 130.195 1.00 36.24 288 LEU A O 1
ATOM 2190 N N . GLN A 1 312 ? 165.749 150.440 132.076 1.00 44.79 289 GLN A N 1
ATOM 2191 C CA . GLN A 1 312 ? 166.318 151.674 131.554 1.00 44.79 289 GLN A CA 1
ATOM 2192 C C . GLN A 1 312 ? 167.103 152.422 132.618 1.00 44.79 289 GLN A C 1
ATOM 2193 O O . GLN A 1 312 ? 167.485 153.575 132.388 1.00 44.79 289 GLN A O 1
ATOM 2199 N N . ALA A 1 313 ? 167.338 151.814 133.776 1.00 38.19 290 ALA A N 1
ATOM 2200 C CA . ALA A 1 313 ? 168.151 152.419 134.817 1.00 38.19 290 ALA A CA 1
ATOM 2201 C C . ALA A 1 313 ? 169.068 151.387 135.455 1.00 38.19 290 ALA A C 1
ATOM 2202 O O . ALA A 1 313 ? 169.441 151.522 136.623 1.00 38.19 290 ALA A O 1
ATOM 2204 N N . THR A 1 314 ? 169.431 150.350 134.710 1.00 39.30 291 THR A N 1
ATOM 2205 C CA . THR A 1 314 ? 170.291 149.285 135.201 1.00 39.30 291 THR A CA 1
ATOM 2206 C C . THR A 1 314 ? 171.678 149.449 134.602 1.00 39.30 291 THR A C 1
ATOM 2207 O O . THR A 1 314 ? 171.814 149.646 133.392 1.00 39.30 291 THR A O 1
ATOM 2211 N N . ARG A 1 315 ? 172.701 149.356 135.445 1.00 34.50 292 ARG A N 1
ATOM 2212 C CA . ARG A 1 315 ? 174.067 149.571 135.001 1.00 34.50 292 ARG A CA 1
ATOM 2213 C C . ARG A 1 315 ? 174.997 148.655 135.777 1.00 34.50 292 ARG A C 1
ATOM 2214 O O . ARG A 1 315 ? 174.664 148.172 136.860 1.00 34.50 292 ARG A O 1
ATOM 2222 N N . LEU A 1 316 ? 176.173 148.422 135.205 1.00 38.37 293 LEU A N 1
ATOM 2223 C CA . LEU A 1 316 ? 177.213 147.694 135.914 1.00 38.37 293 LEU A CA 1
ATOM 2224 C C . LEU A 1 316 ? 177.644 148.488 137.140 1.00 38.37 293 LEU A C 1
ATOM 2225 O O . LEU A 1 316 ? 177.618 149.720 137.147 1.00 38.37 293 LEU A O 1
ATOM 2230 N N . ALA A 1 317 ? 178.025 147.775 138.199 1.00 50.09 294 ALA A N 1
ATOM 2231 C CA . ALA A 1 317 ? 178.331 148.447 139.458 1.00 50.09 294 ALA A CA 1
ATOM 2232 C C . ALA A 1 317 ? 179.567 149.328 139.335 1.00 50.09 294 ALA A C 1
ATOM 2233 O O . ALA A 1 317 ? 179.539 150.505 139.709 1.00 50.09 294 ALA A O 1
ATOM 2235 N N . ASP A 1 318 ? 180.658 148.778 138.811 1.00 65.58 295 ASP A N 1
ATOM 2236 C CA . ASP A 1 318 ? 181.919 149.500 138.644 1.00 65.58 295 ASP A CA 1
ATOM 2237 C C . ASP A 1 318 ? 182.312 149.403 137.174 1.00 65.58 295 ASP A C 1
ATOM 2238 O O . ASP A 1 318 ? 182.975 148.451 136.756 1.00 65.58 295 ASP A O 1
ATOM 2243 N N . ILE A 1 319 ? 181.896 150.396 136.390 1.00 70.61 296 ILE A N 1
ATOM 2244 C CA . ILE A 1 319 ? 182.163 150.368 134.959 1.00 70.61 296 ILE A CA 1
ATOM 2245 C C . ILE A 1 319 ? 183.644 150.590 134.670 1.00 70.61 296 ILE A C 1
ATOM 2246 O O . ILE A 1 319 ? 184.181 150.047 133.696 1.00 70.61 296 ILE A O 1
ATOM 2251 N N . ASN A 1 320 ? 184.330 151.377 135.505 1.00 80.68 297 ASN A N 1
ATOM 2252 C CA . ASN A 1 320 ? 185.733 151.703 135.251 1.00 80.68 297 ASN A CA 1
ATOM 2253 C C . ASN A 1 320 ? 186.616 150.462 135.316 1.00 80.68 297 ASN A C 1
ATOM 2254 O O . ASN A 1 320 ? 187.397 150.195 134.396 1.00 80.68 297 ASN A O 1
ATOM 2259 N N . ASN A 1 321 ? 186.506 149.692 136.394 1.00 77.51 298 ASN A N 1
ATOM 2260 C CA . ASN A 1 321 ? 187.313 148.495 136.598 1.00 77.51 298 ASN A CA 1
ATOM 2261 C C . ASN A 1 321 ? 186.400 147.281 136.512 1.00 77.51 298 ASN A C 1
ATOM 2262 O O . ASN A 1 321 ? 185.534 147.086 137.371 1.00 77.51 298 ASN A O 1
ATOM 2267 N N . LEU A 1 322 ? 186.601 146.459 135.482 1.00 67.52 299 LEU A N 1
ATOM 2268 C CA . LEU A 1 322 ? 185.764 145.285 135.285 1.00 67.52 299 LEU A CA 1
ATOM 2269 C C . LEU A 1 322 ? 186.010 144.195 136.317 1.00 67.52 299 LEU A C 1
ATOM 2270 O O . LEU A 1 322 ? 185.214 143.256 136.398 1.00 67.52 299 LEU A O 1
ATOM 2275 N N . GLU A 1 323 ? 187.084 144.289 137.100 1.00 68.29 300 GLU A N 1
ATOM 2276 C CA . GLU A 1 323 ? 187.392 143.239 138.060 1.00 68.29 300 GLU A CA 1
ATOM 2277 C C . GLU A 1 323 ? 186.489 143.267 139.283 1.00 68.29 300 GLU A C 1
ATOM 2278 O O . GLU A 1 323 ? 186.549 142.337 140.093 1.00 68.29 300 GLU A O 1
ATOM 2284 N N . ASN A 1 324 ? 185.674 144.306 139.450 1.00 62.90 301 ASN A N 1
ATOM 2285 C CA . ASN A 1 324 ? 184.720 144.374 140.547 1.00 62.90 301 ASN A CA 1
ATOM 2286 C C . ASN A 1 324 ? 183.307 144.000 140.130 1.00 62.90 301 ASN A C 1
ATOM 2287 O O . ASN A 1 324 ? 182.418 143.956 140.983 1.00 62.90 301 ASN A O 1
ATOM 2292 N N . ALA A 1 325 ? 183.069 143.754 138.842 1.00 43.64 302 ALA A N 1
ATOM 2293 C CA . ALA A 1 325 ? 181.725 143.435 138.386 1.00 43.64 302 ALA A CA 1
ATOM 2294 C C . ALA A 1 325 ? 181.726 142.376 137.293 1.00 43.64 302 ALA A C 1
ATOM 2295 O O . ALA A 1 325 ? 180.866 142.401 136.410 1.00 43.64 302 ALA A O 1
ATOM 2297 N N . GLY A 1 326 ? 182.675 141.448 137.317 1.00 39.29 303 GLY A N 1
ATOM 2298 C CA . GLY A 1 326 ? 182.675 140.404 136.312 1.00 39.29 303 GLY A CA 1
ATOM 2299 C C . GLY A 1 326 ? 183.731 139.338 136.503 1.00 39.29 303 GLY A C 1
ATOM 2300 O O . GLY A 1 326 ? 184.897 139.648 136.748 1.00 39.29 303 GLY A O 1
ATOM 2301 N N . ILE A 1 327 ? 183.331 138.074 136.396 1.00 38.22 304 ILE A N 1
ATOM 2302 C CA . ILE A 1 327 ? 184.240 136.936 136.477 1.00 38.22 304 ILE A CA 1
ATOM 2303 C C . ILE A 1 327 ? 183.788 135.901 135.457 1.00 38.22 304 ILE A C 1
ATOM 2304 O O . ILE A 1 327 ? 182.587 135.722 135.237 1.00 38.22 304 ILE A O 1
ATOM 2309 N N . ARG A 1 328 ? 184.744 135.219 134.832 1.00 46.33 305 ARG A N 1
ATOM 2310 C CA . ARG A 1 328 ? 184.450 134.182 133.854 1.00 46.33 305 ARG A CA 1
ATOM 2311 C C . ARG A 1 328 ? 185.248 132.930 134.181 1.00 46.33 305 ARG A C 1
ATOM 2312 O O . ARG A 1 328 ? 186.145 132.945 135.025 1.00 46.33 305 ARG A O 1
ATOM 2320 N N . GLY A 1 329 ? 184.914 131.833 133.507 1.00 45.06 306 GLY A N 1
ATOM 2321 C CA . GLY A 1 329 ? 185.584 130.575 133.775 1.00 45.06 306 GLY A CA 1
ATOM 2322 C C . GLY A 1 329 ? 185.349 129.581 132.661 1.00 45.06 306 GLY A C 1
ATOM 2323 O O . GLY A 1 329 ? 184.710 129.885 131.654 1.00 45.06 306 GLY A O 1
ATOM 2324 N N . GLN A 1 330 ? 185.877 128.374 132.858 1.00 55.81 307 GLN A N 1
ATOM 2325 C CA . GLN A 1 330 ? 185.758 127.311 131.867 1.00 55.81 307 GLN A CA 1
ATOM 2326 C C . GLN A 1 330 ? 186.108 125.982 132.519 1.00 55.81 307 GLN A C 1
ATOM 2327 O O . GLN A 1 330 ? 187.174 125.856 133.125 1.00 55.81 307 GLN A O 1
ATOM 2333 N N . TYR A 1 331 ? 185.225 124.995 132.382 1.00 61.48 308 TYR A N 1
ATOM 2334 C CA . TYR A 1 331 ? 185.337 123.767 133.158 1.00 61.48 308 TYR A CA 1
ATOM 2335 C C . TYR A 1 331 ? 186.294 122.769 132.516 1.00 61.48 308 TYR A C 1
ATOM 2336 O O . TYR A 1 331 ? 186.465 122.738 131.296 1.00 61.48 308 TYR A O 1
ATOM 2345 N N . LYS A 1 332 ? 186.913 121.939 133.358 1.00 66.74 309 LYS A N 1
ATOM 2346 C CA . LYS A 1 332 ? 187.888 120.959 132.893 1.00 66.74 309 LYS A CA 1
ATOM 2347 C C . LYS A 1 332 ? 188.012 119.824 133.899 1.00 66.74 309 LYS A C 1
ATOM 2348 O O . LYS A 1 332 ? 187.820 120.020 135.101 1.00 66.74 309 LYS A O 1
ATOM 2354 N N . ALA A 1 333 ? 188.356 118.640 133.385 1.00 78.67 310 ALA A N 1
ATOM 2355 C CA . ALA A 1 333 ? 188.699 117.466 134.193 1.00 78.67 310 ALA A CA 1
ATOM 2356 C C . ALA A 1 333 ? 187.578 117.102 135.167 1.00 78.67 310 ALA A C 1
ATOM 2357 O O . ALA A 1 333 ? 187.735 117.148 136.387 1.00 78.67 310 ALA A O 1
ATOM 2359 N N . GLY A 1 334 ? 186.439 116.721 134.601 1.00 88.86 311 GLY A N 1
ATOM 2360 C CA . GLY A 1 334 ? 185.257 116.482 135.397 1.00 88.86 311 GLY A CA 1
ATOM 2361 C C . GLY A 1 334 ? 185.131 115.064 135.922 1.00 88.86 311 GLY A C 1
ATOM 2362 O O . GLY A 1 334 ? 185.756 114.129 135.426 1.00 88.86 311 GLY A O 1
ATOM 2363 N N . TRP A 1 335 ? 184.293 114.925 136.948 1.00 96.82 312 TRP A N 1
ATOM 2364 C CA . TRP A 1 335 ? 183.993 113.640 137.568 1.00 96.82 312 TRP A CA 1
ATOM 2365 C C . TRP A 1 335 ? 182.507 113.528 137.874 1.00 96.82 312 TRP A C 1
ATOM 2366 O O . TRP A 1 335 ? 182.107 112.982 138.906 1.00 96.82 312 TRP A O 1
ATOM 2377 N N . MET A 1 336 ? 181.670 114.044 136.980 1.00 99.00 313 MET A N 1
ATOM 2378 C CA . MET A 1 336 ? 180.236 114.081 137.226 1.00 99.00 313 MET A CA 1
ATOM 2379 C C . MET A 1 336 ? 179.665 112.670 137.183 1.00 99.00 313 MET A C 1
ATOM 2380 O O . MET A 1 336 ? 179.799 111.960 136.184 1.00 99.00 313 MET A O 1
ATOM 2385 N N . GLY A 1 337 ? 179.014 112.270 138.267 1.00 103.69 314 GLY A N 1
ATOM 2386 C CA . GLY A 1 337 ? 178.464 110.935 138.361 1.00 103.69 314 GLY A CA 1
ATOM 2387 C C . GLY A 1 337 ? 179.508 109.918 138.788 1.00 103.69 314 GLY A C 1
ATOM 2388 O O . GLY A 1 337 ? 180.503 110.236 139.447 1.00 103.69 314 GLY A O 1
ATOM 2389 N N . GLY A 1 338 ? 179.265 108.669 138.405 1.00 103.97 315 GLY A N 1
ATOM 2390 C CA . GLY A 1 338 ? 180.162 107.589 138.750 1.00 103.97 315 GLY A CA 1
ATOM 2391 C C . GLY A 1 338 ? 181.359 107.412 137.847 1.00 103.97 315 GLY A C 1
ATOM 2392 O O . GLY A 1 338 ? 182.167 106.511 138.081 1.00 103.97 315 GLY A O 1
ATOM 2393 N N . LYS A 1 339 ? 181.506 108.244 136.821 1.00 102.70 316 LYS A N 1
ATOM 2394 C CA . LYS A 1 339 ? 182.588 108.115 135.861 1.00 102.70 316 LYS A CA 1
ATOM 2395 C C . LYS A 1 339 ? 183.272 109.456 135.653 1.00 102.70 316 LYS A C 1
ATOM 2396 O O . LYS A 1 339 ? 182.643 110.508 135.801 1.00 102.70 316 LYS A O 1
ATOM 2402 N N . PRO A 1 340 ? 184.559 109.452 135.319 1.00 100.57 317 PRO A N 1
ATOM 2403 C CA . PRO A 1 340 ? 185.229 110.708 134.973 1.00 100.57 317 PRO A CA 1
ATOM 2404 C C . PRO A 1 340 ? 184.696 111.275 133.668 1.00 100.57 317 PRO A C 1
ATOM 2405 O O . PRO A 1 340 ? 184.236 110.546 132.786 1.00 100.57 317 PRO A O 1
ATOM 2409 N N . VAL A 1 341 ? 184.759 112.597 133.554 1.00 93.73 318 VAL A N 1
ATOM 2410 C CA . VAL A 1 341 ? 184.266 113.325 132.392 1.00 93.73 318 VAL A CA 1
ATOM 2411 C C . VAL A 1 341 ? 185.401 114.198 131.875 1.00 93.73 318 VAL A C 1
ATOM 2412 O O . VAL A 1 341 ? 186.038 114.895 132.665 1.00 93.73 318 VAL A O 1
ATOM 2416 N N . PRO A 1 342 ? 185.689 114.189 130.578 1.00 90.52 319 PRO A N 1
ATOM 2417 C CA . PRO A 1 342 ? 186.811 114.980 130.062 1.00 90.52 319 PRO A CA 1
ATOM 2418 C C . PRO A 1 342 ? 186.544 116.474 130.143 1.00 90.52 319 PRO A C 1
ATOM 2419 O O . PRO A 1 342 ? 185.405 116.929 130.259 1.00 90.52 319 PRO A O 1
ATOM 2423 N N . GLY A 1 343 ? 187.635 117.243 130.077 1.00 85.41 320 GLY A N 1
ATOM 2424 C CA . GLY A 1 343 ? 187.550 118.686 130.148 1.00 85.41 320 GLY A CA 1
ATOM 2425 C C . GLY A 1 343 ? 187.101 119.325 128.846 1.00 85.41 320 GLY A C 1
ATOM 2426 O O . GLY A 1 343 ? 186.929 118.670 127.820 1.00 85.41 320 GLY A O 1
ATOM 2427 N N . TYR A 1 344 ? 186.905 120.645 128.902 1.00 75.21 321 TYR A N 1
ATOM 2428 C CA . TYR A 1 344 ? 186.383 121.358 127.741 1.00 75.21 321 TYR A CA 1
ATOM 2429 C C . TYR A 1 344 ? 187.381 121.373 126.595 1.00 75.21 321 TYR A C 1
ATOM 2430 O O . TYR A 1 344 ? 187.006 121.158 125.437 1.00 75.21 321 TYR A O 1
ATOM 2439 N N . ARG A 1 345 ? 188.654 121.630 126.890 1.00 78.83 322 ARG A N 1
ATOM 2440 C CA . ARG A 1 345 ? 189.644 121.746 125.828 1.00 78.83 322 ARG A CA 1
ATOM 2441 C C . ARG A 1 345 ? 189.973 120.411 125.176 1.00 78.83 322 ARG A C 1
ATOM 2442 O O . ARG A 1 345 ? 190.588 120.403 124.105 1.00 78.83 322 ARG A O 1
ATOM 2450 N N . GLU A 1 346 ? 189.582 119.291 125.783 1.00 86.24 323 GLU A N 1
ATOM 2451 C CA . GLU A 1 346 ? 189.913 117.956 125.281 1.00 86.24 323 GLU A CA 1
ATOM 2452 C C . GLU A 1 346 ? 188.628 117.142 125.166 1.00 86.24 323 GLU A C 1
ATOM 2453 O O . GLU A 1 346 ? 188.265 116.410 126.091 1.00 86.24 323 GLU A O 1
ATOM 2459 N N . GLU A 1 347 ? 187.949 117.268 124.033 1.00 91.51 324 GLU A N 1
ATOM 2460 C CA . GLU A 1 347 ? 186.759 116.487 123.724 1.00 91.51 324 GLU A CA 1
ATOM 2461 C C . GLU A 1 347 ? 186.468 116.643 122.232 1.00 91.51 324 GLU A C 1
ATOM 2462 O O . GLU A 1 347 ? 187.005 117.551 121.595 1.00 91.51 324 GLU A O 1
ATOM 2468 N N . PRO A 1 348 ? 185.640 115.754 121.648 1.00 96.75 325 PRO A N 1
ATOM 2469 C CA . PRO A 1 348 ? 185.411 115.824 120.197 1.00 96.75 325 PRO A CA 1
ATOM 2470 C C . PRO A 1 348 ? 184.881 117.174 119.740 1.00 96.75 325 PRO A C 1
ATOM 2471 O O . PRO A 1 348 ? 183.731 117.534 120.007 1.00 96.75 325 PRO A O 1
ATOM 2475 N N . GLY A 1 349 ? 185.732 117.923 119.043 1.00 97.48 326 GLY A N 1
ATOM 2476 C CA . GLY A 1 349 ? 185.395 119.232 118.524 1.00 97.48 326 GLY A CA 1
ATOM 2477 C C . GLY A 1 349 ? 185.818 120.299 119.507 1.00 97.48 326 GLY A C 1
ATOM 2478 O O . GLY A 1 349 ? 185.111 120.552 120.486 1.00 97.48 326 GLY A O 1
ATOM 2479 N N . VAL A 1 350 ? 186.952 120.950 119.253 1.00 100.38 327 VAL A N 1
ATOM 2480 C CA . VAL A 1 350 ? 187.549 121.901 120.185 1.00 100.38 327 VAL A CA 1
ATOM 2481 C C . VAL A 1 350 ? 188.394 122.898 119.403 1.00 100.38 327 VAL A C 1
ATOM 2482 O O . VAL A 1 350 ? 188.597 122.768 118.195 1.00 100.38 327 VAL A O 1
ATOM 2486 N N . ASP A 1 351 ? 188.878 123.913 120.111 1.00 103.19 328 ASP A N 1
ATOM 2487 C CA . ASP A 1 351 ? 189.951 124.779 119.643 1.00 103.19 328 ASP A CA 1
ATOM 2488 C C . ASP A 1 351 ? 191.127 124.615 120.595 1.00 103.19 328 ASP A C 1
ATOM 2489 O O . ASP A 1 351 ? 190.986 124.917 121.793 1.00 103.19 328 ASP A O 1
ATOM 2494 N N . PRO A 1 352 ? 192.290 124.149 120.130 1.00 99.54 329 PRO A N 1
ATOM 2495 C CA . PRO A 1 352 ? 193.358 123.760 121.069 1.00 99.54 329 PRO A CA 1
ATOM 2496 C C . PRO A 1 352 ? 193.786 124.864 122.017 1.00 99.54 329 PRO A C 1
ATOM 2497 O O . PRO A 1 352 ? 194.165 124.572 123.158 1.00 99.54 329 PRO A O 1
ATOM 2501 N N . SER A 1 353 ? 193.745 126.121 121.585 1.00 97.25 330 SER A N 1
ATOM 2502 C CA . SER A 1 353 ? 194.014 127.266 122.453 1.00 97.25 330 SER A CA 1
ATOM 2503 C C . SER A 1 353 ? 192.806 128.189 122.345 1.00 97.25 330 SER A C 1
ATOM 2504 O O . SER A 1 353 ? 192.799 129.122 121.539 1.00 97.25 330 SER A O 1
ATOM 2507 N N . SER A 1 354 ? 191.789 127.932 123.161 1.00 82.79 331 SER A N 1
ATOM 2508 C CA . SER A 1 354 ? 190.539 128.667 123.091 1.00 82.79 331 SER A CA 1
ATOM 2509 C C . SER A 1 354 ? 190.312 129.460 124.368 1.00 82.79 331 SER A C 1
ATOM 2510 O O . SER A 1 354 ? 190.942 129.219 125.400 1.00 82.79 331 SER A O 1
ATOM 2513 N N . THR A 1 355 ? 189.392 130.419 124.277 1.00 71.13 332 THR A N 1
ATOM 2514 C CA . THR A 1 355 ? 189.028 131.264 125.407 1.00 71.13 332 THR A CA 1
ATOM 2515 C C . THR A 1 355 ? 187.515 131.395 125.550 1.00 71.13 332 THR A C 1
ATOM 2516 O O . THR A 1 355 ? 187.036 132.377 126.126 1.00 71.13 332 THR A O 1
ATOM 2520 N N . THR A 1 356 ? 186.758 130.434 125.039 1.00 58.83 333 THR A N 1
ATOM 2521 C CA . THR A 1 356 ? 185.305 130.495 125.120 1.00 58.83 333 THR A CA 1
ATOM 2522 C C . THR A 1 356 ? 184.866 130.258 126.556 1.00 58.83 333 THR A C 1
ATOM 2523 O O . THR A 1 356 ? 185.142 129.186 127.106 1.00 58.83 333 THR A O 1
ATOM 2527 N N . PRO A 1 357 ? 184.190 131.203 127.194 1.00 47.50 334 PRO A N 1
ATOM 2528 C CA . PRO A 1 357 ? 183.818 131.033 128.598 1.00 47.50 334 PRO A CA 1
ATOM 2529 C C . PRO A 1 357 ? 182.625 130.103 128.754 1.00 47.50 334 PRO A C 1
ATOM 2530 O O . PRO A 1 357 ? 181.912 129.788 127.805 1.00 47.50 334 PRO A O 1
ATOM 2534 N N . THR A 1 358 ? 182.435 129.646 129.989 1.00 41.20 335 THR A N 1
ATOM 2535 C CA . THR A 1 358 ? 181.295 128.813 130.341 1.00 41.20 335 THR A CA 1
ATOM 2536 C C . THR A 1 358 ? 180.644 129.209 131.658 1.00 41.20 335 THR A C 1
ATOM 2537 O O . THR A 1 358 ? 179.534 128.751 131.937 1.00 41.20 335 THR A O 1
ATOM 2541 N N . PHE A 1 359 ? 181.287 130.036 132.471 1.00 35.03 336 PHE A N 1
ATOM 2542 C CA . PHE A 1 359 ? 180.732 130.565 133.706 1.00 35.03 336 PHE A CA 1
ATOM 2543 C C . PHE A 1 359 ? 180.790 132.080 133.614 1.00 35.03 336 PHE A C 1
ATOM 2544 O O . PHE A 1 359 ? 181.756 132.629 133.080 1.00 35.03 336 PHE A O 1
ATOM 2552 N N . ALA A 1 360 ? 179.762 132.764 134.118 1.00 29.54 337 ALA A N 1
ATOM 2553 C CA . ALA A 1 360 ? 179.718 134.218 133.967 1.00 29.54 337 ALA A CA 1
ATOM 2554 C C . ALA A 1 360 ? 178.872 134.818 135.086 1.00 29.54 337 ALA A C 1
ATOM 2555 O O . ALA A 1 360 ? 177.643 134.773 135.021 1.00 29.54 337 ALA A O 1
ATOM 2557 N N . ALA A 1 361 ? 179.533 135.395 136.083 1.00 23.25 338 ALA A N 1
ATOM 2558 C CA . ALA A 1 361 ? 178.827 136.159 137.093 1.00 23.25 338 ALA A CA 1
ATOM 2559 C C . ALA A 1 361 ? 178.593 137.579 136.594 1.00 23.25 338 ALA A C 1
ATOM 2560 O O . ALA A 1 361 ? 179.079 137.975 135.536 1.00 23.25 338 ALA A O 1
ATOM 2562 N N . LEU A 1 362 ? 177.829 138.349 137.363 1.00 20.71 339 LEU A N 1
ATOM 2563 C CA . LEU A 1 362 ? 177.577 139.742 137.024 1.00 20.71 339 LEU A CA 1
ATOM 2564 C C . LEU A 1 362 ? 177.037 140.460 138.249 1.00 20.71 339 LEU A C 1
ATOM 2565 O O . LEU A 1 362 ? 176.585 139.833 139.207 1.00 20.71 339 LEU A O 1
ATOM 2570 N N . LYS A 1 363 ? 177.086 141.786 138.206 1.00 20.67 340 LYS A N 1
ATOM 2571 C CA . LYS A 1 363 ? 176.484 142.614 139.239 1.00 20.67 340 LYS A CA 1
ATOM 2572 C C . LYS A 1 363 ? 175.749 143.766 138.581 1.00 20.67 340 LYS A C 1
ATOM 2573 O O . LYS A 1 363 ? 176.244 144.351 137.616 1.00 20.67 340 LYS A O 1
ATOM 2579 N N . LEU A 1 364 ? 174.572 144.091 139.101 1.00 22.39 341 LEU A N 1
ATOM 2580 C CA . LEU A 1 364 ? 173.759 145.178 138.581 1.00 22.39 341 LEU A CA 1
ATOM 2581 C C . LEU A 1 364 ? 173.264 146.021 139.743 1.00 22.39 341 LEU A C 1
ATOM 2582 O O . LEU A 1 364 ? 173.238 145.572 140.889 1.00 22.39 341 LEU A O 1
ATOM 2587 N N . MET A 1 365 ? 172.880 147.260 139.449 1.00 33.54 342 MET A N 1
ATOM 2588 C CA . MET A 1 365 ? 172.415 148.156 140.504 1.00 33.54 342 MET A CA 1
ATOM 2589 C C . MET A 1 365 ? 171.417 149.142 139.906 1.00 33.54 342 MET A C 1
ATOM 2590 O O . MET A 1 365 ? 171.817 150.161 139.339 1.00 33.54 342 MET A O 1
ATOM 2595 N N . VAL A 1 366 ? 170.127 148.840 140.051 1.00 33.45 343 VAL A N 1
ATOM 2596 C CA . VAL A 1 366 ? 169.082 149.767 139.639 1.00 33.45 343 VAL A CA 1
ATOM 2597 C C . VAL A 1 366 ? 169.130 151.009 140.519 1.00 33.45 343 VAL A C 1
ATOM 2598 O O . VAL A 1 366 ? 169.473 150.941 141.705 1.00 33.45 343 VAL A O 1
ATOM 2602 N N . ASP A 1 367 ? 168.792 152.161 139.939 1.00 38.88 344 ASP A N 1
ATOM 2603 C CA . ASP A 1 367 ? 168.874 153.425 140.665 1.00 38.88 344 ASP A CA 1
ATOM 2604 C C . ASP A 1 367 ? 167.657 154.301 140.396 1.00 38.88 344 ASP A C 1
ATOM 2605 O O . ASP A 1 367 ? 167.779 155.508 140.170 1.00 38.88 344 ASP A O 1
ATOM 2610 N N . ASN A 1 368 ? 166.465 153.717 140.420 1.00 35.75 345 ASN A N 1
ATOM 2611 C CA . ASN A 1 368 ? 165.250 154.501 140.272 1.00 35.75 345 ASN A CA 1
ATOM 2612 C C . ASN A 1 368 ? 164.747 154.910 141.656 1.00 35.75 345 ASN A C 1
ATOM 2613 O O . ASN A 1 368 ? 165.451 154.779 142.657 1.00 35.75 345 ASN A O 1
ATOM 2618 N N . TRP A 1 369 ? 163.515 155.409 141.728 1.00 37.34 346 TRP A N 1
ATOM 2619 C CA . TRP A 1 369 ? 162.987 155.946 142.976 1.00 37.34 346 TRP A CA 1
ATOM 2620 C C . TRP A 1 369 ? 162.634 154.874 143.998 1.00 37.34 346 TRP A C 1
ATOM 2621 O O . TRP A 1 369 ? 162.342 155.218 145.147 1.00 37.34 346 TRP A O 1
ATOM 2632 N N . ARG A 1 370 ? 162.656 153.601 143.624 1.00 31.35 347 ARG A N 1
ATOM 2633 C CA . ARG A 1 370 ? 162.180 152.530 144.489 1.00 31.35 347 ARG A CA 1
ATOM 2634 C C . ARG A 1 370 ? 163.253 151.531 144.891 1.00 31.35 347 ARG A C 1
ATOM 2635 O O . ARG A 1 370 ? 163.204 151.019 146.009 1.00 31.35 347 ARG A O 1
ATOM 2643 N N . TRP A 1 371 ? 164.223 151.250 144.026 1.00 28.28 348 TRP A N 1
ATOM 2644 C CA . TRP A 1 371 ? 165.265 150.262 144.280 1.00 28.28 348 TRP A CA 1
ATOM 2645 C C . TRP A 1 371 ? 166.637 150.910 144.426 1.00 28.28 348 TRP A C 1
ATOM 2646 O O . TRP A 1 371 ? 167.635 150.380 143.941 1.00 28.28 348 TRP A O 1
ATOM 2657 N N . GLN A 1 372 ? 166.715 152.063 145.080 1.00 32.08 349 GLN A N 1
ATOM 2658 C CA . GLN A 1 372 ? 167.972 152.797 145.140 1.00 32.08 349 GLN A CA 1
ATOM 2659 C C . GLN A 1 372 ? 168.924 152.163 146.143 1.00 32.08 349 GLN A C 1
ATOM 2660 O O . GLN A 1 372 ? 168.561 151.934 147.300 1.00 32.08 349 GLN A O 1
ATOM 2666 N N . GLY A 1 373 ? 170.150 151.902 145.703 1.00 30.02 350 GLY A N 1
ATOM 2667 C CA . GLY A 1 373 ? 171.159 151.314 146.566 1.00 30.02 350 GLY A CA 1
ATOM 2668 C C . GLY A 1 373 ? 170.881 149.894 147.006 1.00 30.02 350 GLY A C 1
ATOM 2669 O O . GLY A 1 373 ? 171.059 149.573 148.186 1.00 30.02 350 GLY A O 1
ATOM 2670 N N . VAL A 1 374 ? 170.442 149.035 146.090 1.00 24.45 351 VAL A N 1
ATOM 2671 C CA . VAL A 1 374 ? 170.178 147.631 146.400 1.00 24.45 351 VAL A CA 1
ATOM 2672 C C . VAL A 1 374 ? 170.777 146.767 145.296 1.00 24.45 351 VAL A C 1
ATOM 2673 O O . VAL A 1 374 ? 170.315 146.822 144.149 1.00 24.45 351 VAL A O 1
ATOM 2677 N N . PRO A 1 375 ? 171.791 145.960 145.589 1.00 21.15 352 PRO A N 1
ATOM 2678 C CA . PRO A 1 375 ? 172.518 145.247 144.537 1.00 21.15 352 PRO A CA 1
ATOM 2679 C C . PRO A 1 375 ? 171.884 143.926 144.137 1.00 21.15 352 PRO A C 1
ATOM 2680 O O . PRO A 1 375 ? 171.274 143.224 144.942 1.00 21.15 352 PRO A O 1
ATOM 2684 N N . PHE A 1 376 ? 172.064 143.581 142.865 1.00 19.02 353 PHE A N 1
ATOM 2685 C CA . PHE A 1 376 ? 171.595 142.327 142.296 1.00 19.02 353 PHE A CA 1
ATOM 2686 C C . PHE A 1 376 ? 172.795 141.510 141.848 1.00 19.02 353 PHE A C 1
ATOM 2687 O O . PHE A 1 376 ? 173.826 142.066 141.471 1.00 19.02 353 PHE A O 1
ATOM 2695 N N . TYR A 1 377 ? 172.666 140.189 141.875 1.00 17.65 354 TYR A N 1
ATOM 2696 C CA . TYR A 1 377 ? 173.735 139.314 141.414 1.00 17.65 354 TYR A CA 1
ATOM 2697 C C . TYR A 1 377 ? 173.170 138.285 140.454 1.00 17.65 354 TYR A C 1
ATOM 2698 O O . TYR A 1 377 ? 172.126 137.692 140.722 1.00 17.65 354 TYR A O 1
ATOM 2707 N N . LEU A 1 378 ? 173.858 138.068 139.341 1.00 17.03 355 LEU A N 1
ATOM 2708 C CA . LEU A 1 378 ? 173.467 137.055 138.374 1.00 17.03 355 LEU A CA 1
ATOM 2709 C C . LEU A 1 378 ? 174.607 136.065 138.193 1.00 17.03 355 LEU A C 1
ATOM 2710 O O . LEU A 1 378 ? 175.766 136.462 138.060 1.00 17.03 355 LEU A O 1
ATOM 2715 N N . ARG A 1 379 ? 174.276 134.777 138.184 1.00 21.07 356 ARG A N 1
ATOM 2716 C CA . ARG A 1 379 ? 175.273 133.725 138.075 1.00 21.07 356 ARG A CA 1
ATOM 2717 C C . ARG A 1 379 ? 174.732 132.615 137.193 1.00 21.07 356 ARG A C 1
ATOM 2718 O O . ARG A 1 379 ? 173.549 132.284 137.268 1.00 21.07 356 ARG A O 1
ATOM 2726 N N . THR A 1 380 ? 175.592 132.049 136.351 1.00 26.70 357 THR A N 1
ATOM 2727 C CA . THR A 1 380 ? 175.204 130.931 135.503 1.00 26.70 357 THR A CA 1
ATOM 2728 C C . THR A 1 380 ? 176.438 130.147 135.097 1.00 26.70 357 THR A C 1
ATOM 2729 O O . THR A 1 380 ? 177.561 130.650 135.157 1.00 26.70 357 THR A O 1
ATOM 2733 N N . GLY A 1 381 ? 176.216 128.917 134.656 1.00 37.38 358 GLY A N 1
ATOM 2734 C CA . GLY A 1 381 ? 177.330 128.093 134.233 1.00 37.38 358 GLY A CA 1
ATOM 2735 C C . GLY A 1 381 ? 176.862 126.726 133.792 1.00 37.38 358 GLY A C 1
ATOM 2736 O O . GLY A 1 381 ? 175.665 126.461 133.685 1.00 37.38 358 GLY A O 1
ATOM 2737 N N . LYS A 1 382 ? 177.834 125.855 133.534 1.00 43.14 359 LYS A N 1
ATOM 2738 C CA . LYS A 1 382 ? 177.566 124.511 133.055 1.00 43.14 359 LYS A CA 1
ATOM 2739 C C . LYS A 1 382 ? 178.375 123.501 133.855 1.00 43.14 359 LYS A C 1
ATOM 2740 O O . LYS A 1 382 ? 179.371 123.837 134.499 1.00 43.14 359 LYS A O 1
ATOM 2746 N N . ARG A 1 383 ? 177.918 122.251 133.807 1.00 54.82 360 ARG A N 1
ATOM 2747 C CA . ARG A 1 383 ? 178.536 121.140 134.529 1.00 54.82 360 ARG A CA 1
ATOM 2748 C C . ARG A 1 383 ? 178.508 121.362 136.037 1.00 54.82 360 ARG A C 1
ATOM 2749 O O . ARG A 1 383 ? 179.482 121.092 136.737 1.00 54.82 360 ARG A O 1
ATOM 2757 N N . MET A 1 384 ? 177.384 121.867 136.544 1.00 48.68 361 MET A N 1
ATOM 2758 C CA . MET A 1 384 ? 177.196 121.873 137.987 1.00 48.68 361 MET A CA 1
ATOM 2759 C C . MET A 1 384 ? 176.284 120.724 138.409 1.00 48.68 361 MET A C 1
ATOM 2760 O O . MET A 1 384 ? 175.457 120.263 137.619 1.00 48.68 361 MET A O 1
ATOM 2765 N N . PRO A 1 385 ? 176.420 120.234 139.648 1.00 45.93 362 PRO A N 1
ATOM 2766 C CA . PRO A 1 385 ? 175.685 119.027 140.055 1.00 45.93 362 PRO A CA 1
ATOM 2767 C C . PRO A 1 385 ? 174.174 119.123 139.919 1.00 45.93 362 PRO A C 1
ATOM 2768 O O . PRO A 1 385 ? 173.569 118.335 139.188 1.00 45.93 362 PRO A O 1
ATOM 2772 N N . LYS A 1 386 ? 173.550 120.072 140.601 1.00 42.17 363 LYS A N 1
ATOM 2773 C CA . LYS A 1 386 ? 172.105 120.224 140.548 1.00 42.17 363 LYS A CA 1
ATOM 2774 C C . LYS A 1 386 ? 171.739 121.256 139.493 1.00 42.17 363 LYS A C 1
ATOM 2775 O O . LYS A 1 386 ? 172.526 122.153 139.187 1.00 42.17 363 LYS A O 1
ATOM 2781 N N . LYS A 1 387 ? 170.538 121.126 138.931 1.00 33.18 364 LYS A N 1
ATOM 2782 C CA . LYS A 1 387 ? 170.093 122.015 137.865 1.00 33.18 364 LYS A CA 1
ATOM 2783 C C . LYS A 1 387 ? 169.115 123.077 138.356 1.00 33.18 364 LYS A C 1
ATOM 2784 O O . LYS A 1 387 ? 168.200 123.462 137.624 1.00 33.18 364 LYS A O 1
ATOM 2790 N N . VAL A 1 388 ? 169.309 123.578 139.571 1.00 31.01 365 VAL A N 1
ATOM 2791 C CA . VAL A 1 388 ? 168.367 124.493 140.205 1.00 31.01 365 VAL A CA 1
ATOM 2792 C C . VAL A 1 388 ? 168.256 125.800 139.434 1.00 31.01 365 VAL A C 1
ATOM 2793 O O . VAL A 1 388 ? 169.104 126.111 138.593 1.00 31.01 365 VAL A O 1
ATOM 2797 N N . SER A 1 389 ? 167.185 126.555 139.696 1.00 26.99 366 SER A N 1
ATOM 2798 C CA . SER A 1 389 ? 167.033 127.909 139.162 1.00 26.99 366 SER A CA 1
ATOM 2799 C C . SER A 1 389 ? 166.066 128.644 140.089 1.00 26.99 366 SER A C 1
ATOM 2800 O O . SER A 1 389 ? 164.856 128.436 139.997 1.00 26.99 366 SER A O 1
ATOM 2803 N N . GLU A 1 390 ? 166.595 129.498 140.957 1.00 22.66 367 GLU A N 1
ATOM 2804 C CA . GLU A 1 390 ? 165.802 130.057 142.039 1.00 22.66 367 GLU A CA 1
ATOM 2805 C C . GLU A 1 390 ? 165.971 131.568 142.093 1.00 22.66 367 GLU A C 1
ATOM 2806 O O . GLU A 1 390 ? 166.740 132.156 141.335 1.00 22.66 367 GLU A O 1
ATOM 2812 N N . ILE A 1 391 ? 165.214 132.199 142.987 1.00 17.89 368 ILE A N 1
ATOM 2813 C CA . ILE A 1 391 ? 165.307 133.627 143.272 1.00 17.89 368 ILE A CA 1
ATOM 2814 C C . ILE A 1 391 ? 165.258 133.797 144.783 1.00 17.89 368 ILE A C 1
ATOM 2815 O O . ILE A 1 391 ? 164.329 133.305 145.428 1.00 17.89 368 ILE A O 1
ATOM 2820 N N . ALA A 1 392 ? 166.231 134.495 145.352 1.00 14.81 369 ALA A N 1
ATOM 2821 C CA . ALA A 1 392 ? 166.307 134.659 146.796 1.00 14.81 369 ALA A CA 1
ATOM 2822 C C . ALA A 1 392 ? 166.320 136.134 147.151 1.00 14.81 369 ALA A C 1
ATOM 2823 O O . ALA A 1 392 ? 167.087 136.906 146.573 1.00 14.81 369 ALA A O 1
ATOM 2825 N N . ILE A 1 393 ? 165.477 136.517 148.104 1.00 16.51 370 ILE A N 1
ATOM 2826 C CA . ILE A 1 393 ? 165.409 137.877 148.622 1.00 16.51 370 ILE A CA 1
ATOM 2827 C C . ILE A 1 393 ? 165.738 137.822 150.102 1.00 16.51 370 ILE A C 1
ATOM 2828 O O . ILE A 1 393 ? 165.120 137.054 150.843 1.00 16.51 370 ILE A O 1
ATOM 2833 N N . GLN A 1 394 ? 166.698 138.626 150.538 1.00 16.69 371 GLN A N 1
ATOM 2834 C CA . GLN A 1 394 ? 167.123 138.625 151.931 1.00 16.69 371 GLN A CA 1
ATOM 2835 C C . GLN A 1 394 ? 166.755 139.953 152.571 1.00 16.69 371 GLN A C 1
ATOM 2836 O O . GLN A 1 394 ? 167.216 141.005 152.123 1.00 16.69 371 GLN A O 1
ATOM 2842 N N . PHE A 1 395 ? 165.942 139.904 153.622 1.00 21.09 372 PHE A N 1
ATOM 2843 C CA . PHE A 1 395 ? 165.487 141.111 154.292 1.00 21.09 372 PHE A CA 1
ATOM 2844 C C . PHE A 1 395 ? 166.551 141.622 155.260 1.00 21.09 372 PHE A C 1
ATOM 2845 O O . PHE A 1 395 ? 167.512 140.929 155.593 1.00 21.09 372 PHE A O 1
ATOM 2853 N N . ARG A 1 396 ? 166.368 142.856 155.719 1.00 32.57 373 ARG A N 1
ATOM 2854 C CA . ARG A 1 396 ? 167.317 143.473 156.631 1.00 32.57 373 ARG A CA 1
ATOM 2855 C C . ARG A 1 396 ? 167.173 142.875 158.026 1.00 32.57 373 ARG A C 1
ATOM 2856 O O . ARG A 1 396 ? 166.226 142.146 158.324 1.00 32.57 373 ARG A O 1
ATOM 2864 N N . GLN A 1 397 ? 168.130 143.185 158.894 1.00 41.69 374 GLN A N 1
ATOM 2865 C CA . GLN A 1 397 ? 168.077 142.755 160.282 1.00 41.69 374 GLN A CA 1
ATOM 2866 C C . GLN A 1 397 ? 167.177 143.679 161.087 1.00 41.69 374 GLN A C 1
ATOM 2867 O O . GLN A 1 397 ? 166.922 144.820 160.697 1.00 41.69 374 GLN A O 1
ATOM 2873 N N . VAL A 1 398 ? 166.697 143.176 162.220 1.00 46.30 375 VAL A N 1
ATOM 2874 C CA . VAL A 1 398 ? 165.821 143.952 163.094 1.00 46.30 375 VAL A CA 1
ATOM 2875 C C . VAL A 1 398 ? 166.613 145.124 163.654 1.00 46.30 375 VAL A C 1
ATOM 2876 O O . VAL A 1 398 ? 167.830 145.008 163.845 1.00 46.30 375 VAL A O 1
ATOM 2880 N N . PRO A 1 399 ? 165.975 146.265 163.918 1.00 47.16 376 PRO A N 1
ATOM 2881 C CA . PRO A 1 399 ? 166.737 147.433 164.385 1.00 47.16 376 PRO A CA 1
ATOM 2882 C C . PRO A 1 399 ? 167.524 147.187 165.657 1.00 47.16 376 PRO A C 1
ATOM 2883 O O . PRO A 1 399 ? 168.632 147.717 165.798 1.00 47.16 376 PRO A O 1
ATOM 2887 N N . LEU A 1 400 ? 166.998 146.398 166.587 1.00 56.01 377 LEU A N 1
ATOM 2888 C CA . LEU A 1 400 ? 167.714 146.131 167.823 1.00 56.01 377 LEU A CA 1
ATOM 2889 C C . LEU A 1 400 ? 167.377 144.730 168.308 1.00 56.01 377 LEU A C 1
ATOM 2890 O O . LEU A 1 400 ? 166.259 144.250 168.107 1.00 56.01 377 LEU A O 1
ATOM 2895 N N . LEU A 1 401 ? 168.344 144.087 168.959 1.00 66.02 378 LEU A N 1
ATOM 2896 C CA . LEU A 1 401 ? 168.240 142.681 169.350 1.00 66.02 378 LEU A CA 1
ATOM 2897 C C . LEU A 1 401 ? 167.975 142.588 170.850 1.00 66.02 378 LEU A C 1
ATOM 2898 O O . LEU A 1 401 ? 168.897 142.489 171.659 1.00 66.02 378 LEU A O 1
ATOM 2903 N N . ILE A 1 402 ? 166.693 142.616 171.219 1.00 71.40 379 ILE A N 1
ATOM 2904 C CA . ILE A 1 402 ? 166.307 142.276 172.585 1.00 71.40 379 ILE A CA 1
ATOM 2905 C C . ILE A 1 402 ? 166.718 140.849 172.912 1.00 71.40 379 ILE A C 1
ATOM 2906 O O . ILE A 1 402 ? 167.253 140.572 173.992 1.00 71.40 379 ILE A O 1
ATOM 2911 N N . PHE A 1 403 ? 166.487 139.927 171.985 1.00 70.90 380 PHE A N 1
ATOM 2912 C CA . PHE A 1 403 ? 166.699 138.505 172.214 1.00 70.90 380 PHE A CA 1
ATOM 2913 C C . PHE A 1 403 ? 168.014 138.074 171.579 1.00 70.90 380 PHE A C 1
ATOM 2914 O O . PHE A 1 403 ? 168.242 138.314 170.389 1.00 70.90 380 PHE A O 1
ATOM 2922 N N . GLN A 1 404 ? 168.872 137.440 172.373 1.00 92.03 381 GLN A N 1
ATOM 2923 C CA . GLN A 1 404 ? 170.158 136.968 171.885 1.00 92.03 381 GLN A CA 1
ATOM 2924 C C . GLN A 1 404 ? 170.017 135.549 171.355 1.00 92.03 381 GLN A C 1
ATOM 2925 O O . GLN A 1 404 ? 169.561 134.653 172.071 1.00 92.03 381 GLN A O 1
ATOM 2931 N N . SER A 1 405 ? 170.411 135.347 170.104 1.00 107.93 382 SER A N 1
ATOM 2932 C CA . SER A 1 405 ? 170.280 134.055 169.450 1.00 107.93 382 SER A CA 1
ATOM 2933 C C . SER A 1 405 ? 171.451 133.154 169.840 1.00 107.93 382 SER A C 1
ATOM 2934 O O . SER A 1 405 ? 172.211 133.448 170.765 1.00 107.93 382 SER A O 1
ATOM 2937 N N . VAL A 1 406 ? 171.601 132.035 169.136 1.00 117.58 383 VAL A N 1
ATOM 2938 C CA . VAL A 1 406 ? 172.696 131.099 169.367 1.00 117.58 383 VAL A CA 1
ATOM 2939 C C . VAL A 1 406 ? 173.931 131.580 168.620 1.00 117.58 383 VAL A C 1
ATOM 2940 O O . VAL A 1 406 ? 173.836 132.100 167.501 1.00 117.58 383 VAL A O 1
ATOM 2944 N N . ALA A 1 407 ? 175.096 131.412 169.250 1.00 133.60 384 ALA A N 1
ATOM 2945 C CA . ALA A 1 407 ? 176.384 131.786 168.665 1.00 133.60 384 ALA A CA 1
ATOM 2946 C C . ALA A 1 407 ? 176.439 133.268 168.310 1.00 133.60 384 ALA A C 1
ATOM 2947 O O . ALA A 1 407 ? 177.147 133.667 167.382 1.00 133.60 384 ALA A O 1
ATOM 2949 N N . HIS A 1 408 ? 175.681 134.087 169.040 1.00 136.27 385 HIS A N 1
ATOM 2950 C CA . HIS A 1 408 ? 175.662 135.539 168.879 1.00 136.27 385 HIS A CA 1
ATOM 2951 C C . HIS A 1 408 ? 175.297 135.968 167.461 1.00 136.27 385 HIS A C 1
ATOM 2952 O O . HIS A 1 408 ? 175.587 137.099 167.060 1.00 136.27 385 HIS A O 1
ATOM 2959 N N . GLN A 1 409 ? 174.664 135.090 166.686 1.00 112.07 386 GLN A N 1
ATOM 2960 C CA . GLN A 1 409 ? 174.317 135.397 165.308 1.00 112.07 386 GLN A CA 1
ATOM 2961 C C . GLN A 1 409 ? 172.913 134.896 165.012 1.00 112.07 386 GLN A C 1
ATOM 2962 O O . GLN A 1 409 ? 172.423 133.959 165.647 1.00 112.07 386 GLN A O 1
ATOM 2968 N N . ALA A 1 410 ? 172.274 135.530 164.034 1.00 78.50 387 ALA A N 1
ATOM 2969 C CA . ALA A 1 410 ? 170.920 135.191 163.631 1.00 78.50 387 ALA A CA 1
ATOM 2970 C C . ALA A 1 410 ? 170.842 135.124 162.115 1.00 78.50 387 ALA A C 1
ATOM 2971 O O . ALA A 1 410 ? 171.635 135.749 161.407 1.00 78.50 387 ALA A O 1
ATOM 2973 N N . ASN A 1 411 ? 169.877 134.355 161.622 1.00 61.04 388 ASN A N 1
ATOM 2974 C CA . ASN A 1 411 ? 169.673 134.211 160.192 1.00 61.04 388 ASN A CA 1
ATOM 2975 C C . ASN A 1 411 ? 168.516 135.092 159.756 1.00 61.04 388 ASN A C 1
ATOM 2976 O O . ASN A 1 411 ? 167.381 134.866 160.202 1.00 61.04 388 ASN A O 1
ATOM 2981 N N . PRO A 1 412 ? 168.740 136.089 158.909 1.00 38.91 389 PRO A N 1
ATOM 2982 C CA . PRO A 1 412 ? 167.643 136.966 158.494 1.00 38.91 389 PRO A CA 1
ATOM 2983 C C . PRO A 1 412 ? 166.621 136.218 157.656 1.00 38.91 389 PRO A C 1
ATOM 2984 O O . PRO A 1 412 ? 166.896 135.166 157.078 1.00 38.91 389 PRO A O 1
ATOM 2988 N N . ASN A 1 413 ? 165.418 136.781 157.603 1.00 29.86 390 ASN A N 1
ATOM 2989 C CA . ASN A 1 413 ? 164.334 136.165 156.853 1.00 29.86 390 ASN A CA 1
ATOM 2990 C C . ASN A 1 413 ? 164.655 136.140 155.366 1.00 29.86 390 ASN A C 1
ATOM 2991 O O . ASN A 1 413 ? 165.430 136.954 154.863 1.00 29.86 390 ASN A O 1
ATOM 2996 N N . VAL A 1 414 ? 164.054 135.189 154.657 1.00 20.00 391 VAL A N 1
ATOM 2997 C CA . VAL A 1 414 ? 164.356 134.950 153.252 1.00 20.00 391 VAL A CA 1
ATOM 2998 C C . VAL A 1 414 ? 163.093 134.483 152.546 1.00 20.00 391 VAL A C 1
ATOM 2999 O O . VAL A 1 414 ? 162.390 133.602 153.047 1.00 20.00 391 VAL A O 1
ATOM 3003 N N . LEU A 1 415 ? 162.800 135.071 151.391 1.00 17.83 392 LEU A N 1
ATOM 3004 C CA . LEU A 1 415 ? 161.759 134.592 150.492 1.00 17.83 392 LEU A CA 1
ATOM 3005 C C . LEU A 1 415 ? 162.434 133.981 149.276 1.00 17.83 392 LEU A C 1
ATOM 3006 O O . LEU A 1 415 ? 163.318 134.604 148.684 1.00 17.83 392 LEU A O 1
ATOM 3011 N N . SER A 1 416 ? 162.029 132.774 148.899 1.00 19.03 393 SER A N 1
ATOM 3012 C CA . SER A 1 416 ? 162.856 131.946 148.027 1.00 19.03 393 SER A CA 1
ATOM 3013 C C . SER A 1 416 ? 162.049 131.320 146.898 1.00 19.03 393 SER A C 1
ATOM 3014 O O . SER A 1 416 ? 162.070 130.104 146.706 1.00 19.03 393 SER A O 1
ATOM 3017 N N . LEU A 1 417 ? 161.305 132.133 146.152 1.00 19.39 394 LEU A N 1
ATOM 3018 C CA . LEU A 1 417 ? 160.580 131.666 144.976 1.00 19.39 394 LEU A CA 1
ATOM 3019 C C . LEU A 1 417 ? 161.429 130.732 144.130 1.00 19.39 394 LEU A C 1
ATOM 3020 O O . LEU A 1 417 ? 162.515 131.100 143.683 1.00 19.39 394 LEU A O 1
ATOM 3025 N N . ARG A 1 418 ? 160.935 129.522 143.904 1.00 29.30 395 ARG A N 1
ATOM 3026 C CA . ARG A 1 418 ? 161.628 128.542 143.083 1.00 29.30 395 ARG A CA 1
ATOM 3027 C C . ARG A 1 418 ? 160.957 128.433 141.722 1.00 29.30 395 ARG A C 1
ATOM 3028 O O . ARG A 1 418 ? 159.744 128.600 141.596 1.00 29.30 395 ARG A O 1
ATOM 3036 N N . ILE A 1 419 ? 161.755 128.141 140.703 1.00 25.83 396 ILE A N 1
ATOM 3037 C CA . ILE A 1 419 ? 161.280 128.055 139.330 1.00 25.83 396 ILE A CA 1
ATOM 3038 C C . ILE A 1 419 ? 161.282 126.618 138.826 1.00 25.83 396 ILE A C 1
ATOM 3039 O O . ILE A 1 419 ? 160.294 126.153 138.260 1.00 25.83 396 ILE A O 1
ATOM 3044 N N . GLN A 1 420 ? 162.392 125.900 139.014 1.00 33.64 397 GLN A N 1
ATOM 3045 C CA . GLN A 1 420 ? 162.442 124.502 138.604 1.00 33.64 397 GLN A CA 1
ATOM 3046 C C . GLN A 1 420 ? 163.517 123.779 139.390 1.00 33.64 397 GLN A C 1
ATOM 3047 O O . GLN A 1 420 ? 164.558 124.381 139.683 1.00 33.64 397 GLN A O 1
ATOM 3053 N N . PRO A 1 421 ? 163.306 122.516 139.764 1.00 40.90 398 PRO A N 1
ATOM 3054 C CA . PRO A 1 421 ? 162.072 121.738 139.639 1.00 40.90 398 PRO A CA 1
ATOM 3055 C C . PRO A 1 421 ? 161.168 121.968 140.843 1.00 40.90 398 PRO A C 1
ATOM 3056 O O . PRO A 1 421 ? 161.623 122.536 141.829 1.00 40.90 398 PRO A O 1
ATOM 3060 N N . ASN A 1 422 ? 159.905 121.537 140.805 1.00 42.24 399 ASN A N 1
ATOM 3061 C CA . ASN A 1 422 ? 158.975 121.680 141.926 1.00 42.24 399 ASN A CA 1
ATOM 3062 C C . ASN A 1 422 ? 158.766 123.155 142.285 1.00 42.24 399 ASN A C 1
ATOM 3063 O O . ASN A 1 422 ? 159.164 123.632 143.348 1.00 42.24 399 ASN A O 1
ATOM 3068 N N . GLU A 1 423 ? 158.142 123.868 141.351 1.00 40.53 400 GLU A N 1
ATOM 3069 C CA . GLU A 1 423 ? 157.861 125.283 141.557 1.00 40.53 400 GLU A CA 1
ATOM 3070 C C . GLU A 1 423 ? 157.032 125.492 142.815 1.00 40.53 400 GLU A C 1
ATOM 3071 O O . GLU A 1 423 ? 156.098 124.739 143.094 1.00 40.53 400 GLU A O 1
ATOM 3077 N N . GLY A 1 424 ? 157.373 126.525 143.573 1.00 31.74 401 GLY A N 1
ATOM 3078 C CA . GLY A 1 424 ? 156.670 126.787 144.811 1.00 31.74 401 GLY A CA 1
ATOM 3079 C C . GLY A 1 424 ? 157.140 128.081 145.430 1.00 31.74 401 GLY A C 1
ATOM 3080 O O . GLY A 1 424 ? 157.793 128.898 144.783 1.00 31.74 401 GLY A O 1
ATOM 3081 N N . ILE A 1 425 ? 156.778 128.267 146.693 1.00 24.88 402 ILE A N 1
ATOM 3082 C CA . ILE A 1 425 ? 157.176 129.435 147.468 1.00 24.88 402 ILE A CA 1
ATOM 3083 C C . ILE A 1 425 ? 157.566 128.964 148.858 1.00 24.88 402 ILE A C 1
ATOM 3084 O O . ILE A 1 425 ? 156.911 128.087 149.426 1.00 24.88 402 ILE A O 1
ATOM 3089 N N . SER A 1 426 ? 158.636 129.530 149.405 1.00 24.65 403 SER A N 1
ATOM 3090 C CA . SER A 1 426 ? 159.097 129.164 150.733 1.00 24.65 403 SER A CA 1
ATOM 3091 C C . SER A 1 426 ? 159.383 130.414 151.547 1.00 24.65 403 SER A C 1
ATOM 3092 O O . SER A 1 426 ? 159.692 131.471 150.997 1.00 24.65 403 SER A O 1
ATOM 3095 N N . LEU A 1 427 ? 159.276 130.285 152.865 1.00 23.00 404 LEU A N 1
ATOM 3096 C CA . LEU A 1 427 ? 159.564 131.373 153.785 1.00 23.00 404 LEU A CA 1
ATOM 3097 C C . LEU A 1 427 ? 160.373 130.823 154.946 1.00 23.00 404 LEU A C 1
ATOM 3098 O O . LEU A 1 427 ? 160.293 129.635 155.259 1.00 23.00 404 LEU A O 1
ATOM 3103 N N . ARG A 1 428 ? 161.163 131.684 155.580 1.00 26.89 405 ARG A N 1
ATOM 3104 C CA . ARG A 1 428 ? 162.019 131.263 156.687 1.00 26.89 405 ARG A CA 1
ATOM 3105 C C . ARG A 1 428 ? 162.027 132.348 157.753 1.00 26.89 405 ARG A C 1
ATOM 3106 O O . ARG A 1 428 ? 162.624 133.408 157.555 1.00 26.89 405 ARG A O 1
ATOM 3114 N N . PHE A 1 429 ? 161.382 132.083 158.880 1.00 33.76 406 PHE A N 1
ATOM 3115 C CA . PHE A 1 429 ? 161.332 133.009 160.000 1.00 33.76 406 PHE A CA 1
ATOM 3116 C C . PHE A 1 429 ? 161.956 132.349 161.227 1.00 33.76 406 PHE A C 1
ATOM 3117 O O . PHE A 1 429 ? 162.569 131.285 161.136 1.00 33.76 406 PHE A O 1
ATOM 3125 N N . GLU A 1 430 ? 161.809 132.997 162.381 1.00 46.04 407 GLU A N 1
ATOM 3126 C CA . GLU A 1 430 ? 162.446 132.560 163.616 1.00 46.04 407 GLU A CA 1
ATOM 3127 C C . GLU A 1 430 ? 161.408 132.137 164.643 1.00 46.04 407 GLU A C 1
ATOM 3128 O O . GLU A 1 430 ? 160.345 132.750 164.750 1.00 46.04 407 GLU A O 1
ATOM 3134 N N . ALA A 1 431 ? 161.726 131.094 165.402 1.00 48.84 408 ALA A N 1
ATOM 3135 C CA . ALA A 1 431 ? 160.865 130.612 166.470 1.00 48.84 408 ALA A CA 1
ATOM 3136 C C . ALA A 1 431 ? 161.727 130.297 167.684 1.00 48.84 408 ALA A C 1
ATOM 3137 O O . ALA A 1 431 ? 162.940 130.521 167.682 1.00 48.84 408 ALA A O 1
ATOM 3139 N N . LYS A 1 432 ? 161.101 129.754 168.723 1.00 61.38 409 LYS A N 1
ATOM 3140 C CA . LYS A 1 432 ? 161.736 129.565 170.020 1.00 61.38 409 LYS A CA 1
ATOM 3141 C C . LYS A 1 432 ? 162.064 128.099 170.254 1.00 61.38 409 LYS A C 1
ATOM 3142 O O . LYS A 1 432 ? 161.204 127.231 170.080 1.00 61.38 409 LYS A O 1
ATOM 3148 N N . MET A 1 433 ? 163.303 127.831 170.657 1.00 74.00 410 MET A N 1
ATOM 3149 C CA . MET A 1 433 ? 163.694 126.481 171.037 1.00 74.00 410 MET A CA 1
ATOM 3150 C C . MET A 1 433 ? 162.967 126.074 172.317 1.00 74.00 410 MET A C 1
ATOM 3151 O O . MET A 1 433 ? 162.830 126.886 173.236 1.00 74.00 410 MET A O 1
ATOM 3156 N N . PRO A 1 434 ? 162.496 124.829 172.417 1.00 81.33 411 PRO A N 1
ATOM 3157 C CA . PRO A 1 434 ? 161.629 124.464 173.547 1.00 81.33 411 PRO A CA 1
ATOM 3158 C C . PRO A 1 434 ? 162.357 124.368 174.875 1.00 81.33 411 PRO A C 1
ATOM 3159 O O . PRO A 1 434 ? 161.781 123.910 175.866 1.00 81.33 411 PRO A O 1
ATOM 3163 N N . GLY A 1 435 ? 163.612 124.795 174.917 1.00 90.19 412 GLY A N 1
ATOM 3164 C CA . GLY A 1 435 ? 164.345 124.832 176.160 1.00 90.19 412 GLY A CA 1
ATOM 3165 C C . GLY A 1 435 ? 163.740 125.826 177.138 1.00 90.19 412 GLY A C 1
ATOM 3166 O O . GLY A 1 435 ? 162.684 126.420 176.918 1.00 90.19 412 GLY A O 1
ATOM 3167 N N . SER A 1 436 ? 164.440 125.999 178.255 1.00 98.18 413 SER A N 1
ATOM 3168 C CA . SER A 1 436 ? 164.016 126.920 179.299 1.00 98.18 413 SER A CA 1
ATOM 3169 C C . SER A 1 436 ? 164.679 128.286 179.196 1.00 98.18 413 SER A C 1
ATOM 3170 O O . SER A 1 436 ? 164.475 129.125 180.078 1.00 98.18 413 SER A O 1
ATOM 3173 N N . GLU A 1 437 ? 165.463 128.531 178.151 1.00 94.15 414 GLU A N 1
ATOM 3174 C CA . GLU A 1 437 ? 166.140 129.803 177.949 1.00 94.15 414 GLU A CA 1
ATOM 3175 C C . GLU A 1 437 ? 165.705 130.415 176.624 1.00 94.15 414 GLU A C 1
ATOM 3176 O O . GLU A 1 437 ? 165.029 129.782 175.811 1.00 94.15 414 GLU A O 1
ATOM 3182 N N . LEU A 1 438 ? 166.108 131.667 176.413 1.00 85.80 415 LEU A N 1
ATOM 3183 C CA . LEU A 1 438 ? 165.734 132.411 175.209 1.00 85.80 415 LEU A CA 1
ATOM 3184 C C . LEU A 1 438 ? 166.717 132.096 174.081 1.00 85.80 415 LEU A C 1
ATOM 3185 O O . LEU A 1 438 ? 167.566 132.900 173.695 1.00 85.80 415 LEU A O 1
ATOM 3190 N N . ARG A 1 439 ? 166.578 130.885 173.552 1.00 84.96 416 ARG A N 1
ATOM 3191 C CA . ARG A 1 439 ? 167.379 130.400 172.438 1.00 84.96 416 ARG A CA 1
ATOM 3192 C C . ARG A 1 439 ? 166.479 130.219 171.225 1.00 84.96 416 ARG A C 1
ATOM 3193 O O . ARG A 1 439 ? 165.437 129.562 171.316 1.00 84.96 416 ARG A O 1
ATOM 3201 N N . THR A 1 440 ? 166.877 130.798 170.095 1.00 70.88 417 THR A N 1
ATOM 3202 C CA . THR A 1 440 ? 166.042 130.838 168.903 1.00 70.88 417 THR A CA 1
ATOM 3203 C C . THR A 1 440 ? 166.698 130.076 167.761 1.00 70.88 417 THR A C 1
ATOM 3204 O O . THR A 1 440 ? 167.890 130.243 167.494 1.00 70.88 417 THR A O 1
ATOM 3208 N N . ARG A 1 441 ? 165.910 129.248 167.087 1.00 58.81 418 ARG A N 1
ATOM 3209 C CA . ARG A 1 441 ? 166.332 128.513 165.904 1.00 58.81 418 ARG A CA 1
ATOM 3210 C C . ARG A 1 441 ? 165.576 129.070 164.700 1.00 58.81 418 ARG A C 1
ATOM 3211 O O . ARG A 1 441 ? 164.856 130.063 164.809 1.00 58.81 418 ARG A O 1
ATOM 3219 N N . THR A 1 442 ? 165.747 128.436 163.542 1.00 44.65 419 THR A N 1
ATOM 3220 C CA . THR A 1 442 ? 165.082 128.863 162.316 1.00 44.65 419 THR A CA 1
ATOM 3221 C C . THR A 1 442 ? 164.230 127.725 161.776 1.00 44.65 419 THR A C 1
ATOM 3222 O O . THR A 1 442 ? 164.732 126.619 161.559 1.00 44.65 419 THR A O 1
ATOM 3226 N N . VAL A 1 443 ? 162.950 128.002 161.545 1.00 35.76 420 VAL A N 1
ATOM 3227 C CA . VAL A 1 443 ? 162.037 127.034 160.953 1.00 35.76 420 VAL A CA 1
ATOM 3228 C C . VAL A 1 443 ? 161.611 127.564 159.595 1.00 35.76 420 VAL A C 1
ATOM 3229 O O . VAL A 1 443 ? 162.016 128.661 159.201 1.00 35.76 420 VAL A O 1
ATOM 3233 N N . ASP A 1 444 ? 160.796 126.806 158.866 1.00 31.67 421 ASP A N 1
ATOM 3234 C CA . ASP A 1 444 ? 160.392 127.240 157.538 1.00 31.67 421 ASP A CA 1
ATOM 3235 C C . ASP A 1 444 ? 159.040 126.646 157.179 1.00 31.67 421 ASP A C 1
ATOM 3236 O O . ASP A 1 444 ? 158.605 125.646 157.751 1.00 31.67 421 ASP A O 1
ATOM 3241 N N . MET A 1 445 ? 158.386 127.281 156.209 1.00 30.17 422 MET A N 1
ATOM 3242 C CA . MET A 1 445 ? 157.126 126.818 155.649 1.00 30.17 422 MET A CA 1
ATOM 3243 C C . MET A 1 445 ? 157.277 126.681 154.142 1.00 30.17 422 MET A C 1
ATOM 3244 O O . MET A 1 445 ? 158.089 127.370 153.522 1.00 30.17 422 MET A O 1
ATOM 3249 N N . ASP A 1 446 ? 156.493 125.787 153.550 1.00 29.33 423 ASP A N 1
ATOM 3250 C CA . ASP A 1 446 ? 156.638 125.467 152.140 1.00 29.33 423 ASP A CA 1
ATOM 3251 C C . ASP A 1 446 ? 155.286 125.498 151.445 1.00 29.33 423 ASP A C 1
ATOM 3252 O O . ASP A 1 446 ? 154.235 125.626 152.074 1.00 29.33 423 ASP A O 1
ATOM 3257 N N . PHE A 1 447 ? 155.335 125.383 150.120 1.00 32.44 424 PHE A N 1
ATOM 3258 C CA . PHE A 1 447 ? 154.141 125.299 149.291 1.00 32.44 424 PHE A CA 1
ATOM 3259 C C . PHE A 1 447 ? 154.558 124.817 147.912 1.00 32.44 424 PHE A C 1
ATOM 3260 O O . PHE A 1 447 ? 155.483 125.376 147.320 1.00 32.44 424 PHE A O 1
ATOM 3268 N N . SER A 1 448 ? 153.887 123.785 147.407 1.00 45.20 425 SER A N 1
ATOM 3269 C CA . SER A 1 448 ? 154.196 123.202 146.109 1.00 45.20 425 SER A CA 1
ATOM 3270 C C . SER A 1 448 ? 152.966 123.266 145.217 1.00 45.20 425 SER A C 1
ATOM 3271 O O . SER A 1 448 ? 151.860 122.946 145.659 1.00 45.20 425 SER A O 1
ATOM 3274 N N . TYR A 1 449 ? 153.160 123.677 143.963 1.00 49.73 426 TYR A N 1
ATOM 3275 C CA . TYR A 1 449 ? 152.030 123.786 143.048 1.00 49.73 426 TYR A CA 1
ATOM 3276 C C . TYR A 1 449 ? 151.557 122.419 142.580 1.00 49.73 426 TYR A C 1
ATOM 3277 O O . TYR A 1 449 ? 150.351 122.179 142.476 1.00 49.73 426 TYR A O 1
ATOM 3286 N N . GLY A 1 450 ? 152.490 121.515 142.284 1.00 68.35 427 GLY A N 1
ATOM 3287 C CA . GLY A 1 450 ? 152.111 120.252 141.669 1.00 68.35 427 GLY A CA 1
ATOM 3288 C C . GLY A 1 450 ? 151.251 119.384 142.568 1.00 68.35 427 GLY A C 1
ATOM 3289 O O . GLY A 1 450 ? 150.224 118.852 142.140 1.00 68.35 427 GLY A O 1
ATOM 3290 N N . SER A 1 451 ? 151.654 119.234 143.832 1.00 72.15 428 SER A N 1
ATOM 3291 C CA . SER A 1 451 ? 150.942 118.332 144.733 1.00 72.15 428 SER A CA 1
ATOM 3292 C C . SER A 1 451 ? 149.597 118.908 145.154 1.00 72.15 428 SER A C 1
ATOM 3293 O O . SER A 1 451 ? 148.604 118.177 145.243 1.00 72.15 428 SER A O 1
ATOM 3296 N N . SER A 1 452 ? 149.542 120.211 145.416 1.00 69.04 429 SER A N 1
ATOM 3297 C CA . SER A 1 452 ? 148.335 120.864 145.902 1.00 69.04 429 SER A CA 1
ATOM 3298 C C . SER A 1 452 ? 147.507 121.484 144.785 1.00 69.04 429 SER A C 1
ATOM 3299 O O . SER A 1 452 ? 146.560 122.223 145.071 1.00 69.04 429 SER A O 1
ATOM 3302 N N . PHE A 1 453 ? 147.846 121.215 143.526 1.00 73.99 430 PHE A N 1
ATOM 3303 C CA . PHE A 1 453 ? 147.087 121.745 142.398 1.00 73.99 430 PHE A CA 1
ATOM 3304 C C . PHE A 1 453 ? 147.309 120.832 141.202 1.00 73.99 430 PHE A C 1
ATOM 3305 O O . PHE A 1 453 ? 148.414 120.795 140.653 1.00 73.99 430 PHE A O 1
ATOM 3313 N N . GLY A 1 454 ? 146.269 120.102 140.807 1.00 92.19 431 GLY A N 1
ATOM 3314 C CA . GLY A 1 454 ? 146.355 119.287 139.608 1.00 92.19 431 GLY A CA 1
ATOM 3315 C C . GLY A 1 454 ? 147.458 118.256 139.709 1.00 92.19 431 GLY A C 1
ATOM 3316 O O . GLY A 1 454 ? 147.733 117.703 140.779 1.00 92.19 431 GLY A O 1
ATOM 3317 N N . VAL A 1 455 ? 148.108 117.995 138.578 1.00 104.26 432 VAL A N 1
ATOM 3318 C CA . VAL A 1 455 ? 149.230 117.065 138.538 1.00 104.26 432 VAL A CA 1
ATOM 3319 C C . VAL A 1 455 ? 150.444 117.770 137.947 1.00 104.26 432 VAL A C 1
ATOM 3320 O O . VAL A 1 455 ? 151.498 117.859 138.588 1.00 104.26 432 VAL A O 1
ATOM 3324 N N . ALA A 1 456 ? 150.300 118.283 136.733 1.00 114.94 433 ALA A N 1
ATOM 3325 C CA . ALA A 1 456 ? 151.386 118.930 136.001 1.00 114.94 433 ALA A CA 1
ATOM 3326 C C . ALA A 1 456 ? 150.767 119.693 134.834 1.00 114.94 433 ALA A C 1
ATOM 3327 O O . ALA A 1 456 ? 149.543 119.854 134.757 1.00 114.94 433 ALA A O 1
ATOM 3329 N N . ALA A 1 457 ? 151.615 120.169 133.928 1.00 130.59 434 ALA A N 1
ATOM 3330 C CA . ALA A 1 457 ? 151.193 120.921 132.755 1.00 130.59 434 ALA A CA 1
ATOM 3331 C C . ALA A 1 457 ? 151.658 120.204 131.485 1.00 130.59 434 ALA A C 1
ATOM 3332 O O . ALA A 1 457 ? 152.224 119.109 131.534 1.00 130.59 434 ALA A O 1
ATOM 3334 N N . ALA A 1 458 ? 151.417 120.839 130.342 1.00 129.40 435 ALA A N 1
ATOM 3335 C CA . ALA A 1 458 ? 151.748 120.297 129.035 1.00 129.40 435 ALA A CA 1
ATOM 3336 C C . ALA A 1 458 ? 152.986 120.998 128.477 1.00 129.40 435 ALA A C 1
ATOM 3337 O O . ALA A 1 458 ? 153.630 121.807 129.155 1.00 129.40 435 ALA A O 1
ATOM 3339 N N . ASP A 1 459 ? 153.323 120.680 127.230 1.00 119.57 436 ASP A N 1
ATOM 3340 C CA . ASP A 1 459 ? 154.498 121.256 126.596 1.00 119.57 436 ASP A CA 1
ATOM 3341 C C . ASP A 1 459 ? 154.292 122.745 126.332 1.00 119.57 436 ASP A C 1
ATOM 3342 O O . ASP A 1 459 ? 153.168 123.255 126.324 1.00 119.57 436 ASP A O 1
ATOM 3347 N N . ALA A 1 460 ? 155.404 123.447 126.117 1.00 111.05 437 ALA A N 1
ATOM 3348 C CA . ALA A 1 460 ? 155.382 124.894 125.935 1.00 111.05 437 ALA A CA 1
ATOM 3349 C C . ALA A 1 460 ? 155.489 125.331 124.482 1.00 111.05 437 ALA A C 1
ATOM 3350 O O . ALA A 1 460 ? 154.953 126.386 124.126 1.00 111.05 437 ALA A O 1
ATOM 3352 N N . TYR A 1 461 ? 156.169 124.554 123.636 1.00 106.25 438 TYR A N 1
ATOM 3353 C CA . TYR A 1 461 ? 156.298 124.934 122.234 1.00 106.25 438 TYR A CA 1
ATOM 3354 C C . TYR A 1 461 ? 154.938 125.006 121.558 1.00 106.25 438 TYR A C 1
ATOM 3355 O O . TYR A 1 461 ? 154.668 125.932 120.782 1.00 106.25 438 TYR A O 1
ATOM 3364 N N . HIS A 1 462 ? 154.070 124.034 121.838 1.00 110.87 439 HIS A N 1
ATOM 3365 C CA . HIS A 1 462 ? 152.727 124.061 121.274 1.00 110.87 439 HIS A CA 1
ATOM 3366 C C . HIS A 1 462 ? 151.948 125.270 121.774 1.00 110.87 439 HIS A C 1
ATOM 3367 O O . HIS A 1 462 ? 151.185 125.882 121.017 1.00 110.87 439 HIS A O 1
ATOM 3374 N N . ARG A 1 463 ? 152.127 125.633 123.045 1.00 102.77 440 ARG A N 1
ATOM 3375 C CA . ARG A 1 463 ? 151.459 126.820 123.567 1.00 102.77 440 ARG A CA 1
ATOM 3376 C C . ARG A 1 463 ? 151.929 128.076 122.847 1.00 102.77 440 ARG A C 1
ATOM 3377 O O . ARG A 1 463 ? 151.119 128.946 122.506 1.00 102.77 440 ARG A O 1
ATOM 3385 N N . LEU A 1 464 ? 153.236 128.189 122.604 1.00 100.29 441 LEU A N 1
ATOM 3386 C CA . LEU A 1 464 ? 153.752 129.357 121.897 1.00 100.29 441 LEU A CA 1
ATOM 3387 C C . LEU A 1 464 ? 153.231 129.415 120.468 1.00 100.29 441 LEU A C 1
ATOM 3388 O O . LEU A 1 464 ? 152.869 130.490 119.974 1.00 100.29 441 LEU A O 1
ATOM 3393 N N . LEU A 1 465 ? 153.189 128.272 119.783 1.00 99.22 442 LEU A N 1
ATOM 3394 C CA . LEU A 1 465 ? 152.651 128.257 118.427 1.00 99.22 442 LEU A CA 1
ATOM 3395 C C . LEU A 1 465 ? 151.178 128.647 118.416 1.00 99.22 442 LEU A C 1
ATOM 3396 O O . LEU A 1 465 ? 150.735 129.408 117.548 1.00 99.22 442 LEU A O 1
ATOM 3401 N N . LEU A 1 466 ? 150.404 128.147 119.380 1.00 98.59 443 LEU A N 1
ATOM 3402 C CA . LEU A 1 466 ? 148.996 128.516 119.456 1.00 98.59 443 LEU A CA 1
ATOM 3403 C C . LEU A 1 466 ? 148.830 130.008 119.715 1.00 98.59 443 LEU A C 1
ATOM 3404 O O . LEU A 1 466 ? 147.953 130.654 119.130 1.00 98.59 443 LEU A O 1
ATOM 3409 N N . ASP A 1 467 ? 149.661 130.572 120.596 1.00 98.66 444 ASP A N 1
ATOM 3410 C CA . ASP A 1 467 ? 149.576 132.001 120.888 1.00 98.66 444 ASP A CA 1
ATOM 3411 C C . ASP A 1 467 ? 149.940 132.837 119.670 1.00 98.66 444 ASP A C 1
ATOM 3412 O O . ASP A 1 467 ? 149.337 133.889 119.428 1.00 98.66 444 ASP A O 1
ATOM 3417 N N . CYS A 1 468 ? 150.939 132.398 118.905 1.00 94.84 445 CYS A N 1
ATOM 3418 C CA . CYS A 1 468 ? 151.234 133.055 117.637 1.00 94.84 445 CYS A CA 1
ATOM 3419 C C . CYS A 1 468 ? 150.038 132.979 116.700 1.00 94.84 445 CYS A C 1
ATOM 3420 O O . CYS A 1 468 ? 149.720 133.948 116.002 1.00 94.84 445 CYS A O 1
ATOM 3423 N N . MET A 1 469 ? 149.361 131.832 116.677 1.00 97.43 446 MET A N 1
ATOM 3424 C CA . MET A 1 469 ? 148.202 131.669 115.808 1.00 97.43 446 MET A CA 1
ATOM 3425 C C . MET A 1 469 ? 147.082 132.630 116.188 1.00 97.43 446 MET A C 1
ATOM 3426 O O . MET A 1 469 ? 146.461 133.246 115.314 1.00 97.43 446 MET A O 1
ATOM 3431 N N . LEU A 1 470 ? 146.814 132.774 117.489 1.00 96.39 447 LEU A N 1
ATOM 3432 C CA . LEU A 1 470 ? 145.645 133.529 117.935 1.00 96.39 447 LEU A CA 1
ATOM 3433 C C . LEU A 1 470 ? 145.749 135.000 117.556 1.00 96.39 447 LEU A C 1
ATOM 3434 O O . LEU A 1 470 ? 144.799 135.584 117.024 1.00 96.39 447 LEU A O 1
ATOM 3439 N N . GLY A 1 471 ? 146.895 135.618 117.824 1.00 94.82 448 GLY A N 1
ATOM 3440 C CA . GLY A 1 471 ? 147.085 137.005 117.452 1.00 94.82 448 GLY A CA 1
ATOM 3441 C C . GLY A 1 471 ? 147.229 137.983 118.600 1.00 94.82 448 GLY A C 1
ATOM 3442 O O . GLY A 1 471 ? 146.791 139.131 118.493 1.00 94.82 448 GLY A O 1
ATOM 3443 N N . ASP A 1 472 ? 147.833 137.551 119.703 1.00 93.93 449 ASP A N 1
ATOM 3444 C CA . ASP A 1 472 ? 148.198 138.454 120.783 1.00 93.93 449 ASP A CA 1
ATOM 3445 C C . ASP A 1 472 ? 149.663 138.244 121.133 1.00 93.93 449 ASP A C 1
ATOM 3446 O O . ASP A 1 472 ? 150.227 137.176 120.887 1.00 93.93 449 ASP A O 1
ATOM 3451 N N . GLN A 1 473 ? 150.286 139.281 121.690 1.00 82.05 450 GLN A N 1
ATOM 3452 C CA . GLN A 1 473 ? 151.717 139.267 121.990 1.00 82.05 450 GLN A CA 1
ATOM 3453 C C . GLN A 1 473 ? 151.918 139.664 123.446 1.00 82.05 450 GLN A C 1
ATOM 3454 O O . GLN A 1 473 ? 152.101 140.845 123.749 1.00 82.05 450 GLN A O 1
ATOM 3460 N N . THR A 1 474 ? 151.905 138.681 124.344 1.00 79.56 451 THR A N 1
ATOM 3461 C CA . THR A 1 474 ? 152.170 138.938 125.754 1.00 79.56 451 THR A CA 1
ATOM 3462 C C . THR A 1 474 ? 153.629 138.700 126.123 1.00 79.56 451 THR A C 1
ATOM 3463 O O . THR A 1 474 ? 154.236 139.522 126.815 1.00 79.56 451 THR A O 1
ATOM 3467 N N . LEU A 1 475 ? 154.212 137.596 125.665 1.00 78.80 452 LEU A N 1
ATOM 3468 C CA . LEU A 1 475 ? 155.589 137.260 125.993 1.00 78.80 452 LEU A CA 1
ATOM 3469 C C . LEU A 1 475 ? 156.558 137.489 124.842 1.00 78.80 452 LEU A C 1
ATOM 3470 O O . LEU A 1 475 ? 157.756 137.244 125.003 1.00 78.80 452 LEU A O 1
ATOM 3475 N N . PHE A 1 476 ? 156.082 137.954 123.693 1.00 70.96 453 PHE A N 1
ATOM 3476 C CA . PHE A 1 476 ? 156.961 138.230 122.565 1.00 70.96 453 PHE A CA 1
ATOM 3477 C C . PHE A 1 476 ? 157.576 139.612 122.741 1.00 70.96 453 PHE A C 1
ATOM 3478 O O . PHE A 1 476 ? 156.854 140.605 122.861 1.00 70.96 453 PHE A O 1
ATOM 3486 N N . THR A 1 477 ? 158.903 139.678 122.750 1.00 63.30 454 THR A N 1
ATOM 3487 C CA . THR A 1 477 ? 159.586 140.923 123.077 1.00 63.30 454 THR A CA 1
ATOM 3488 C C . THR A 1 477 ? 159.384 141.976 121.994 1.00 63.30 454 THR A C 1
ATOM 3489 O O . THR A 1 477 ? 159.359 141.669 120.800 1.00 63.30 454 THR A O 1
ATOM 3493 N N . ARG A 1 478 ? 159.242 143.229 122.421 1.00 59.84 455 ARG A N 1
ATOM 3494 C CA . ARG A 1 478 ? 159.176 144.359 121.508 1.00 59.84 455 ARG A CA 1
ATOM 3495 C C . ARG A 1 478 ? 160.578 144.757 121.062 1.00 59.84 455 ARG A C 1
ATOM 3496 O O . ARG A 1 478 ? 161.584 144.274 121.583 1.00 59.84 455 ARG A O 1
ATOM 3504 N N . ALA A 1 479 ? 160.641 145.657 120.086 1.00 56.50 456 ALA A N 1
ATOM 3505 C CA . ALA A 1 479 ? 161.927 146.055 119.514 1.00 56.50 456 ALA A CA 1
ATOM 3506 C C . ALA A 1 479 ? 162.510 147.292 120.189 1.00 56.50 456 ALA A C 1
ATOM 3507 O O . ALA A 1 479 ? 162.931 148.236 119.527 1.00 56.50 456 ALA A O 1
ATOM 3509 N N . ASP A 1 480 ? 162.539 147.305 121.518 1.00 57.63 457 ASP A N 1
ATOM 3510 C CA . ASP A 1 480 ? 163.315 148.307 122.237 1.00 57.63 457 ASP A CA 1
ATOM 3511 C C . ASP A 1 480 ? 164.125 147.648 123.345 1.00 57.63 457 ASP A C 1
ATOM 3512 O O . ASP A 1 480 ? 165.253 148.057 123.650 1.00 57.63 457 ASP A O 1
ATOM 3517 N N . GLU A 1 481 ? 163.560 146.596 123.933 1.00 52.21 458 GLU A N 1
ATOM 3518 C CA . GLU A 1 481 ? 164.234 145.935 125.039 1.00 52.21 458 GLU A CA 1
ATOM 3519 C C . GLU A 1 481 ? 165.424 145.118 124.563 1.00 52.21 458 GLU A C 1
ATOM 3520 O O . GLU A 1 481 ? 166.376 144.921 125.324 1.00 52.21 458 GLU A O 1
ATOM 3526 N N . VAL A 1 482 ? 165.409 144.660 123.312 1.00 50.35 459 VAL A N 1
ATOM 3527 C CA . VAL A 1 482 ? 166.587 143.998 122.759 1.00 50.35 459 VAL A CA 1
ATOM 3528 C C . VAL A 1 482 ? 167.769 144.960 122.740 1.00 50.35 459 VAL A C 1
ATOM 3529 O O . VAL A 1 482 ? 168.867 144.645 123.224 1.00 50.35 459 VAL A O 1
ATOM 3533 N N . GLU A 1 483 ? 167.550 146.161 122.203 1.00 55.04 460 GLU A N 1
ATOM 3534 C CA . GLU A 1 483 ? 168.603 147.167 122.190 1.00 55.04 460 GLU A CA 1
ATOM 3535 C C . GLU A 1 483 ? 169.016 147.547 123.605 1.00 55.04 460 GLU A C 1
ATOM 3536 O O . GLU A 1 483 ? 170.203 147.763 123.874 1.00 55.04 460 GLU A O 1
ATOM 3542 N N . GLU A 1 484 ? 168.053 147.637 124.526 1.00 48.98 461 GLU A N 1
ATOM 3543 C CA . GLU A 1 484 ? 168.392 147.999 125.900 1.00 48.98 461 GLU A CA 1
ATOM 3544 C C . GLU A 1 484 ? 169.285 146.948 126.554 1.00 48.98 461 GLU A C 1
ATOM 3545 O O . GLU A 1 484 ? 170.278 147.282 127.212 1.00 48.98 461 GLU A O 1
ATOM 3551 N N . ALA A 1 485 ? 168.949 145.669 126.384 1.00 44.68 462 ALA A N 1
ATOM 3552 C CA . ALA A 1 485 ? 169.779 144.614 126.952 1.00 44.68 462 ALA A CA 1
ATOM 3553 C C . ALA A 1 485 ? 171.176 144.638 126.354 1.00 44.68 462 ALA A C 1
ATOM 3554 O O . ALA A 1 485 ? 172.175 144.503 127.077 1.00 44.68 462 ALA A O 1
ATOM 3556 N N . TRP A 1 486 ? 171.270 144.813 125.034 1.00 49.35 463 TRP A N 1
ATOM 3557 C CA . TRP A 1 486 ? 172.589 144.846 124.414 1.00 49.35 463 TRP A CA 1
ATOM 3558 C C . TRP A 1 486 ? 173.406 146.021 124.933 1.00 49.35 463 TRP A C 1
ATOM 3559 O O . TRP A 1 486 ? 174.604 145.881 125.199 1.00 49.35 463 TRP A O 1
ATOM 3570 N N . ARG A 1 487 ? 172.773 147.183 125.100 1.00 48.14 464 ARG A N 1
ATOM 3571 C CA . ARG A 1 487 ? 173.490 148.340 125.626 1.00 48.14 464 ARG A CA 1
ATOM 3572 C C . ARG A 1 487 ? 173.970 148.092 127.047 1.00 48.14 464 ARG A C 1
ATOM 3573 O O . ARG A 1 487 ? 175.075 148.503 127.417 1.00 48.14 464 ARG A O 1
ATOM 3581 N N . VAL A 1 488 ? 173.146 147.438 127.867 1.00 42.84 465 VAL A N 1
ATOM 3582 C CA . VAL A 1 488 ? 173.542 147.173 129.248 1.00 42.84 465 VAL A CA 1
ATOM 3583 C C . VAL A 1 488 ? 174.746 146.244 129.298 1.00 42.84 465 VAL A C 1
ATOM 3584 O O . VAL A 1 488 ? 175.683 146.462 130.074 1.00 42.84 465 VAL A O 1
ATOM 3588 N N . VAL A 1 489 ? 174.753 145.196 128.468 1.00 41.67 466 VAL A N 1
ATOM 3589 C CA . VAL A 1 489 ? 175.804 144.189 128.582 1.00 41.67 466 VAL A CA 1
ATOM 3590 C C . VAL A 1 489 ? 176.985 144.444 127.646 1.00 41.67 466 VAL A C 1
ATOM 3591 O O . VAL A 1 489 ? 177.933 143.648 127.636 1.00 41.67 466 VAL A O 1
ATOM 3595 N N . THR A 1 490 ? 176.971 145.526 126.863 1.00 44.22 467 THR A N 1
ATOM 3596 C CA . THR A 1 490 ? 178.070 145.755 125.923 1.00 44.22 467 THR A CA 1
ATOM 3597 C C . THR A 1 490 ? 179.454 145.948 126.550 1.00 44.22 467 THR A C 1
ATOM 3598 O O . THR A 1 490 ? 180.423 145.429 125.970 1.00 44.22 467 THR A O 1
ATOM 3602 N N . PRO A 1 491 ? 179.647 146.678 127.678 1.00 42.45 468 PRO A N 1
ATOM 3603 C CA . PRO A 1 491 ? 181.026 146.989 128.086 1.00 42.45 468 PRO A CA 1
ATOM 3604 C C . PRO A 1 491 ? 181.828 145.752 128.461 1.00 42.45 468 PRO A C 1
ATOM 3605 O O . PRO A 1 491 ? 182.958 145.561 127.994 1.00 42.45 468 PRO A O 1
ATOM 3609 N N . VAL A 1 492 ? 181.245 144.906 129.309 1.00 39.93 469 VAL A N 1
ATOM 3610 C CA . VAL A 1 492 ? 181.928 143.687 129.718 1.00 39.93 469 VAL A CA 1
ATOM 3611 C C . VAL A 1 492 ? 182.114 142.756 128.530 1.00 39.93 469 VAL A C 1
ATOM 3612 O O . VAL A 1 492 ? 183.123 142.051 128.431 1.00 39.93 469 VAL A O 1
ATOM 3616 N N . LEU A 1 493 ? 181.150 142.739 127.610 1.00 43.22 470 LEU A N 1
ATOM 3617 C CA . LEU A 1 493 ? 181.294 141.922 126.410 1.00 43.22 470 LEU A CA 1
ATOM 3618 C C . LEU A 1 493 ? 182.508 142.354 125.598 1.00 43.22 470 LEU A C 1
ATOM 3619 O O . LEU A 1 493 ? 183.324 141.521 125.182 1.00 43.22 470 LEU A O 1
ATOM 3624 N N . SER A 1 494 ? 182.654 143.662 125.377 1.00 43.97 471 SER A N 1
ATOM 3625 C CA . SER A 1 494 ? 183.796 144.156 124.615 1.00 43.97 471 SER A CA 1
ATOM 3626 C C . SER A 1 494 ? 185.104 143.874 125.340 1.00 43.97 471 SER A C 1
ATOM 3627 O O . SER A 1 494 ? 186.099 143.491 124.715 1.00 43.97 471 SER A O 1
ATOM 3630 N N . ALA A 1 495 ? 185.123 144.059 126.662 1.00 46.75 472 ALA A N 1
ATOM 3631 C CA . ALA A 1 495 ? 186.345 143.805 127.417 1.00 46.75 472 ALA A CA 1
ATOM 3632 C C . ALA A 1 495 ? 186.751 142.338 127.348 1.00 46.75 472 ALA A C 1
ATOM 3633 O O . ALA A 1 495 ? 187.937 142.024 127.205 1.00 46.75 472 ALA A O 1
ATOM 3635 N N . TRP A 1 496 ? 185.784 141.423 127.450 1.00 46.56 473 TRP A N 1
ATOM 3636 C CA . TRP A 1 496 ? 186.116 140.002 127.427 1.00 46.56 473 TRP A CA 1
ATOM 3637 C C . TRP A 1 496 ? 186.468 139.527 126.026 1.00 46.56 473 TRP A C 1
ATOM 3638 O O . TRP A 1 496 ? 187.218 138.557 125.876 1.00 46.56 473 TRP A O 1
ATOM 3649 N N . ASP A 1 497 ? 185.931 140.180 124.993 1.00 53.71 474 ASP A N 1
ATOM 3650 C CA . ASP A 1 497 ? 186.141 139.693 123.635 1.00 53.71 474 ASP A CA 1
ATOM 3651 C C . ASP A 1 497 ? 187.572 139.879 123.148 1.00 53.71 474 ASP A C 1
ATOM 3652 O O . ASP A 1 497 ? 187.977 139.201 122.198 1.00 53.71 474 ASP A O 1
ATOM 3657 N N . ALA A 1 498 ? 188.341 140.767 123.762 1.00 57.65 475 ALA A N 1
ATOM 3658 C CA . ALA A 1 498 ? 189.714 140.985 123.321 1.00 57.65 475 ALA A CA 1
ATOM 3659 C C . ALA A 1 498 ? 190.565 139.761 123.644 1.00 57.65 475 ALA A C 1
ATOM 3660 O O . ALA A 1 498 ? 190.613 139.335 124.803 1.00 57.65 475 ALA A O 1
ATOM 3662 N N . PRO A 1 499 ? 191.244 139.172 122.659 1.00 64.75 476 PRO A N 1
ATOM 3663 C CA . PRO A 1 499 ? 192.032 137.963 122.927 1.00 64.75 476 PRO A CA 1
ATOM 3664 C C . PRO A 1 499 ? 193.185 138.240 123.878 1.00 64.75 476 PRO A C 1
ATOM 3665 O O . PRO A 1 499 ? 193.737 139.342 123.920 1.00 64.75 476 PRO A O 1
ATOM 3669 N N . SER A 1 500 ? 193.547 137.219 124.643 1.00 77.35 477 SER A N 1
ATOM 3670 C CA . SER A 1 500 ? 194.569 137.347 125.675 1.00 77.35 477 SER A CA 1
ATOM 3671 C C . SER A 1 500 ? 195.287 136.007 125.808 1.00 77.35 477 SER A C 1
ATOM 3672 O O . SER A 1 500 ? 195.192 135.146 124.927 1.00 77.35 477 SER A O 1
ATOM 3675 N N . ASP A 1 501 ? 196.012 135.833 126.905 1.00 82.33 478 ASP A N 1
ATOM 3676 C CA . ASP A 1 501 ? 196.751 134.598 127.125 1.00 82.33 478 ASP A CA 1
ATOM 3677 C C . ASP A 1 501 ? 195.782 133.445 127.356 1.00 82.33 478 ASP A C 1
ATOM 3678 O O . ASP A 1 501 ? 194.939 133.523 128.257 1.00 82.33 478 ASP A O 1
ATOM 3683 N N . PRO A 1 502 ? 195.872 132.364 126.580 1.00 83.04 479 PRO A N 1
ATOM 3684 C CA . PRO A 1 502 ? 195.025 131.193 126.853 1.00 83.04 479 PRO A CA 1
ATOM 3685 C C . PRO A 1 502 ? 195.267 130.573 128.216 1.00 83.04 479 PRO A C 1
ATOM 3686 O O . PRO A 1 502 ? 194.377 129.887 128.732 1.00 83.04 479 PRO A O 1
ATOM 3690 N N . LEU A 1 503 ? 196.436 130.787 128.814 1.00 80.69 480 LEU A N 1
ATOM 3691 C CA . LEU A 1 503 ? 196.740 130.234 130.127 1.00 80.69 480 LEU A CA 1
ATOM 3692 C C . LEU A 1 503 ? 196.165 131.058 131.270 1.00 80.69 480 LEU A C 1
ATOM 3693 O O . LEU A 1 503 ? 196.280 130.643 132.428 1.00 80.69 480 LEU A O 1
ATOM 3698 N N . SER A 1 504 ? 195.556 132.206 130.984 1.00 76.77 481 SER A N 1
ATOM 3699 C CA . SER A 1 504 ? 195.031 133.083 132.020 1.00 76.77 481 SER A CA 1
ATOM 3700 C C . SER A 1 504 ? 193.563 132.831 132.337 1.00 76.77 481 SER A C 1
ATOM 3701 O O . SER A 1 504 ? 193.006 133.522 133.195 1.00 76.77 481 SER A O 1
ATOM 3704 N N . MET A 1 505 ? 192.927 131.872 131.676 1.00 66.69 482 MET A N 1
ATOM 3705 C CA . MET A 1 505 ? 191.515 131.604 131.916 1.00 66.69 482 MET A CA 1
ATOM 3706 C C . MET A 1 505 ? 191.348 130.870 133.237 1.00 66.69 482 MET A C 1
ATOM 3707 O O . MET A 1 505 ? 191.941 129.804 133.414 1.00 66.69 482 MET A O 1
ATOM 3712 N N . PRO A 1 506 ? 190.576 131.396 134.184 1.00 57.74 483 PRO A N 1
ATOM 3713 C CA . PRO A 1 506 ? 190.285 130.625 135.396 1.00 57.74 483 PRO A CA 1
ATOM 3714 C C . PRO A 1 506 ? 189.525 129.356 135.049 1.00 57.74 483 PRO A C 1
ATOM 3715 O O . PRO A 1 506 ? 188.714 129.330 134.123 1.00 57.74 483 PRO A O 1
ATOM 3719 N N . LEU A 1 507 ? 189.796 128.293 135.801 1.00 55.19 484 LEU A N 1
ATOM 3720 C CA . LEU A 1 507 ? 189.200 126.995 135.529 1.00 55.19 484 LEU A CA 1
ATOM 3721 C C . LEU A 1 507 ? 188.545 126.475 136.798 1.00 55.19 484 LEU A C 1
ATOM 3722 O O . LEU A 1 507 ? 188.866 126.906 137.906 1.00 55.19 484 LEU A O 1
ATOM 3727 N N . TYR A 1 508 ? 187.606 125.550 136.627 1.00 51.25 485 TYR A N 1
ATOM 3728 C CA . TYR A 1 508 ? 187.012 124.863 137.763 1.00 51.25 485 TYR A CA 1
ATOM 3729 C C . TYR A 1 508 ? 186.681 123.437 137.355 1.00 51.25 485 TYR A C 1
ATOM 3730 O O . TYR A 1 508 ? 186.193 123.197 136.250 1.00 51.25 485 TYR A O 1
ATOM 3739 N N . GLU A 1 509 ? 186.959 122.496 138.248 1.00 57.06 486 GLU A N 1
ATOM 3740 C CA . GLU A 1 509 ? 186.672 121.099 137.966 1.00 57.06 486 GLU A CA 1
ATOM 3741 C C . GLU A 1 509 ? 185.168 120.870 137.937 1.00 57.06 486 GLU A C 1
ATOM 3742 O O . GLU A 1 509 ? 184.432 121.372 138.790 1.00 57.06 486 GLU A O 1
ATOM 3748 N N . ALA A 1 510 ? 184.708 120.107 136.946 1.00 56.26 487 ALA A N 1
ATOM 3749 C CA . ALA A 1 510 ? 183.282 119.849 136.804 1.00 56.26 487 ALA A CA 1
ATOM 3750 C C . ALA A 1 510 ? 182.745 119.114 138.020 1.00 56.26 487 ALA A C 1
ATOM 3751 O O . ALA A 1 510 ? 183.109 117.964 138.275 1.00 56.26 487 ALA A O 1
ATOM 3753 N N . GLY A 1 511 ? 181.871 119.775 138.765 1.00 49.05 488 GLY A N 1
ATOM 3754 C CA . GLY A 1 511 ? 181.334 119.239 139.996 1.00 49.05 488 GLY A CA 1
ATOM 3755 C C . GLY A 1 511 ? 181.328 120.310 141.062 1.00 49.05 488 GLY A C 1
ATOM 3756 O O . GLY A 1 511 ? 180.428 120.365 141.902 1.00 49.05 488 GLY A O 1
ATOM 3757 N N . THR A 1 512 ? 182.329 121.179 141.022 1.00 49.19 489 THR A N 1
ATOM 3758 C CA . THR A 1 512 ? 182.377 122.317 141.919 1.00 49.19 489 THR A CA 1
ATOM 3759 C C . THR A 1 512 ? 181.381 123.376 141.465 1.00 49.19 489 THR A C 1
ATOM 3760 O O . THR A 1 512 ? 180.979 123.430 140.302 1.00 49.19 489 THR A O 1
ATOM 3764 N N . TRP A 1 513 ? 180.966 124.219 142.408 1.00 45.67 490 TRP A N 1
ATOM 3765 C CA . TRP A 1 513 ? 179.980 125.240 142.082 1.00 45.67 490 TRP A CA 1
ATOM 3766 C C . TRP A 1 513 ? 180.582 126.390 141.281 1.00 45.67 490 TRP A C 1
ATOM 3767 O O . TRP A 1 513 ? 179.969 126.850 140.315 1.00 45.67 490 TRP A O 1
ATOM 3778 N N . GLU A 1 514 ? 181.768 126.867 141.650 1.00 46.60 491 GLU A N 1
ATOM 3779 C CA . GLU A 1 514 ? 182.290 128.095 141.068 1.00 46.60 491 GLU A CA 1
ATOM 3780 C C . GLU A 1 514 ? 183.791 128.154 141.303 1.00 46.60 491 GLU A C 1
ATOM 3781 O O . GLU A 1 514 ? 184.306 127.487 142.205 1.00 46.60 491 GLU A O 1
ATOM 3787 N N . PRO A 1 515 ? 184.517 128.937 140.509 1.00 47.26 492 PRO A N 1
ATOM 3788 C CA . PRO A 1 515 ? 185.917 129.238 140.823 1.00 47.26 492 PRO A CA 1
ATOM 3789 C C . PRO A 1 515 ? 186.026 130.253 141.954 1.00 47.26 492 PRO A C 1
ATOM 3790 O O . PRO A 1 515 ? 185.055 130.895 142.350 1.00 47.26 492 PRO A O 1
ATOM 3794 N N . ALA A 1 516 ? 187.253 130.402 142.461 1.00 51.32 493 ALA A N 1
ATOM 3795 C CA . ALA A 1 516 ? 187.457 131.142 143.703 1.00 51.32 493 ALA A CA 1
ATOM 3796 C C . ALA A 1 516 ? 187.267 132.644 143.527 1.00 51.32 493 ALA A C 1
ATOM 3797 O O . ALA A 1 516 ? 186.926 133.341 144.493 1.00 51.32 493 ALA A O 1
ATOM 3799 N N . GLU A 1 517 ? 187.488 133.165 142.321 1.00 50.72 494 GLU A N 1
ATOM 3800 C CA . GLU A 1 517 ? 187.381 134.605 142.114 1.00 50.72 494 GLU A CA 1
ATOM 3801 C C . GLU A 1 517 ? 185.956 135.096 142.337 1.00 50.72 494 GLU A C 1
ATOM 3802 O O . GLU A 1 517 ? 185.744 136.174 142.906 1.00 50.72 494 GLU A O 1
ATOM 3808 N N . ALA A 1 518 ? 184.963 134.319 141.900 1.00 45.36 495 ALA A N 1
ATOM 3809 C CA . ALA A 1 518 ? 183.578 134.681 142.177 1.00 45.36 495 ALA A CA 1
ATOM 3810 C C . ALA A 1 518 ? 183.308 134.691 143.674 1.00 45.36 495 ALA A C 1
ATOM 3811 O O . ALA A 1 518 ? 182.583 135.558 144.183 1.00 45.36 495 ALA A O 1
ATOM 3813 N N . GLU A 1 519 ? 183.881 133.729 144.396 1.00 47.38 496 GLU A N 1
ATOM 3814 C CA . GLU A 1 519 ? 183.732 133.718 145.843 1.00 47.38 496 GLU A CA 1
ATOM 3815 C C . GLU A 1 519 ? 184.296 134.989 146.452 1.00 47.38 496 GLU A C 1
ATOM 3816 O O . GLU A 1 519 ? 183.682 135.584 147.345 1.00 47.38 496 GLU A O 1
ATOM 3822 N N . TRP A 1 520 ? 185.461 135.429 145.978 1.00 50.19 497 TRP A N 1
ATOM 3823 C CA . TRP A 1 520 ? 186.020 136.673 146.494 1.00 50.19 497 TRP A CA 1
ATOM 3824 C C . TRP A 1 520 ? 185.118 137.855 146.170 1.00 50.19 497 TRP A C 1
ATOM 3825 O O . TRP A 1 520 ? 184.929 138.750 147.004 1.00 50.19 497 TRP A O 1
ATOM 3836 N N . LEU A 1 521 ? 184.560 137.878 144.957 1.00 38.67 498 LEU A N 1
ATOM 3837 C CA . LEU A 1 521 ? 183.669 138.968 144.568 1.00 38.67 498 LEU A CA 1
ATOM 3838 C C . LEU A 1 521 ? 182.484 139.067 145.515 1.00 38.67 498 LEU A C 1
ATOM 3839 O O . LEU A 1 521 ? 182.120 140.160 145.962 1.00 38.67 498 LEU A O 1
ATOM 3844 N N . ILE A 1 522 ? 181.860 137.932 145.826 1.00 39.39 499 ILE A N 1
ATOM 3845 C CA . ILE A 1 522 ? 180.701 137.974 146.713 1.00 39.39 499 ILE A CA 1
ATOM 3846 C C . ILE A 1 522 ? 181.113 138.302 148.142 1.00 39.39 499 ILE A C 1
ATOM 3847 O O . ILE A 1 522 ? 180.403 139.024 148.848 1.00 39.39 499 ILE A O 1
ATOM 3852 N N . ASN A 1 523 ? 182.264 137.800 148.594 1.00 43.36 500 ASN A N 1
ATOM 3853 C CA . ASN A 1 523 ? 182.623 137.959 149.995 1.00 43.36 500 ASN A CA 1
ATOM 3854 C C . ASN A 1 523 ? 183.212 139.323 150.303 1.00 43.36 500 ASN A C 1
ATOM 3855 O O . ASN A 1 523 ? 183.282 139.697 151.477 1.00 43.36 500 ASN A O 1
ATOM 3860 N N . LYS A 1 524 ? 183.629 140.075 149.283 1.00 49.58 501 LYS A N 1
ATOM 3861 C CA . LYS A 1 524 ? 184.245 141.372 149.534 1.00 49.58 501 LYS A CA 1
ATOM 3862 C C . LYS A 1 524 ? 183.319 142.326 150.270 1.00 49.58 501 LYS A C 1
ATOM 3863 O O . LYS A 1 524 ? 183.801 143.279 150.889 1.00 49.58 501 LYS A O 1
ATOM 3869 N N . ASP A 1 525 ? 182.009 142.097 150.223 1.00 50.04 502 ASP A N 1
ATOM 3870 C CA . ASP A 1 525 ? 181.053 142.994 150.859 1.00 50.04 502 ASP A CA 1
ATOM 3871 C C . ASP A 1 525 ? 180.488 142.456 152.165 1.00 50.04 502 ASP A C 1
ATOM 3872 O O . ASP A 1 525 ? 180.127 143.248 153.040 1.00 50.04 502 ASP A O 1
ATOM 3877 N N . GLY A 1 526 ? 180.400 141.139 152.325 1.00 40.26 503 GLY A N 1
ATOM 3878 C CA . GLY A 1 526 ? 179.927 140.577 153.574 1.00 40.26 503 GLY A CA 1
ATOM 3879 C C . GLY A 1 526 ? 178.693 139.710 153.440 1.00 40.26 503 GLY A C 1
ATOM 3880 O O . GLY A 1 526 ? 177.916 139.581 154.388 1.00 40.26 503 GLY A O 1
ATOM 3881 N N . ARG A 1 527 ? 178.501 139.115 152.272 1.00 37.21 504 ARG A N 1
ATOM 3882 C CA . ARG A 1 527 ? 177.371 138.241 151.990 1.00 37.21 504 ARG A CA 1
ATOM 3883 C C . ARG A 1 527 ? 177.910 136.872 151.582 1.00 37.21 504 ARG A C 1
ATOM 3884 O O . ARG A 1 527 ? 179.105 136.601 151.694 1.00 37.21 504 ARG A O 1
ATOM 3892 N N . ARG A 1 528 ? 177.026 135.993 151.122 1.00 36.29 505 ARG A N 1
ATOM 3893 C CA . ARG A 1 528 ? 177.460 134.649 150.770 1.00 36.29 505 ARG A CA 1
ATOM 3894 C C . ARG A 1 528 ? 176.525 134.041 149.738 1.00 36.29 505 ARG A C 1
ATOM 3895 O O . ARG A 1 528 ? 175.312 134.248 149.794 1.00 36.29 505 ARG A O 1
ATOM 3903 N N . TRP A 1 529 ? 177.097 133.289 148.800 1.00 34.79 506 TRP A N 1
ATOM 3904 C CA . TRP A 1 529 ? 176.283 132.547 147.850 1.00 34.79 506 TRP A CA 1
ATOM 3905 C C . TRP A 1 529 ? 175.424 131.535 148.592 1.00 34.79 506 TRP A C 1
ATOM 3906 O O . TRP A 1 529 ? 175.874 130.899 149.546 1.00 34.79 506 TRP A O 1
ATOM 3917 N N . ARG A 1 530 ? 174.181 131.385 148.151 1.00 34.72 50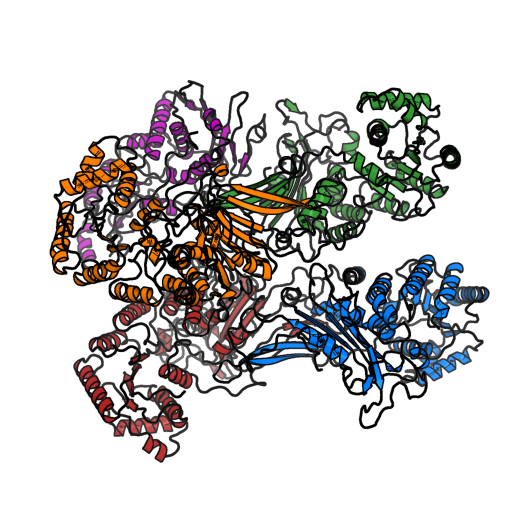7 ARG A N 1
ATOM 3918 C CA . ARG A 1 530 ? 173.265 130.442 148.779 1.00 34.72 507 ARG A CA 1
ATOM 3919 C C . ARG A 1 530 ? 173.586 129.041 148.283 1.00 34.72 507 ARG A C 1
ATOM 3920 O O . ARG A 1 530 ? 173.348 128.716 147.117 1.00 34.72 507 ARG A O 1
ATOM 3928 N N . ARG A 1 531 ? 174.124 128.209 149.167 1.00 49.95 508 ARG A N 1
ATOM 3929 C CA . ARG A 1 531 ? 174.469 126.833 148.821 1.00 49.95 508 ARG A CA 1
ATOM 3930 C C . ARG A 1 531 ? 173.186 126.040 148.647 1.00 49.95 508 ARG A C 1
ATOM 3931 O O . ARG A 1 531 ? 172.574 125.600 149.623 1.00 49.95 508 ARG A O 1
ATOM 3939 N N . LEU A 1 532 ? 172.771 125.852 147.403 1.00 49.47 509 LEU A N 1
ATOM 3940 C CA . LEU A 1 532 ? 171.556 125.110 147.120 1.00 49.47 509 LEU A CA 1
ATOM 3941 C C . LEU A 1 532 ? 171.857 123.632 146.913 1.00 49.47 509 LEU A C 1
ATOM 3942 O O . LEU A 1 532 ? 172.956 123.261 146.506 1.00 49.47 509 LEU A O 1
ATOM 3948 N N . LEU B 2 61 ? 103.470 167.625 205.092 1.00 155.25 38 LEU E N 1
ATOM 3949 C CA . LEU B 2 61 ? 104.379 168.765 205.062 1.00 155.25 38 LEU E CA 1
ATOM 3950 C C . LEU B 2 61 ? 105.177 168.871 206.357 1.00 155.25 38 LEU E C 1
ATOM 3951 O O . LEU B 2 61 ? 106.375 169.151 206.335 1.00 155.25 38 LEU E O 1
ATOM 3956 N N . GLU B 2 62 ? 104.507 168.642 207.487 1.00 157.32 39 GLU E N 1
ATOM 3957 C CA . GLU B 2 62 ? 105.177 168.700 208.780 1.00 157.32 39 GLU E CA 1
ATOM 3958 C C . GLU B 2 62 ? 106.167 167.562 208.982 1.00 157.32 39 GLU E C 1
ATOM 3959 O O . GLU B 2 62 ? 106.958 167.613 209.929 1.00 157.32 39 GLU E O 1
ATOM 3965 N N . ALA B 2 63 ? 106.143 166.545 208.125 1.00 157.21 40 ALA E N 1
ATOM 3966 C CA . ALA B 2 63 ? 107.087 165.440 208.195 1.00 157.21 40 ALA E CA 1
ATOM 3967 C C . ALA B 2 63 ? 108.393 165.730 207.468 1.00 157.21 40 ALA E C 1
ATOM 3968 O O . ALA B 2 63 ? 109.280 164.870 207.453 1.00 157.21 40 ALA E O 1
ATOM 3970 N N . ILE B 2 64 ? 108.527 166.911 206.858 1.00 155.25 41 ILE E N 1
ATOM 3971 C CA . ILE B 2 64 ? 109.754 167.253 206.141 1.00 155.25 41 ILE E CA 1
ATOM 3972 C C . ILE B 2 64 ? 110.935 167.309 207.102 1.00 155.25 41 ILE E C 1
ATOM 3973 O O . ILE B 2 64 ? 112.017 166.780 206.820 1.00 155.25 41 ILE E O 1
ATOM 3978 N N . GLU B 2 65 ? 110.743 167.950 208.254 1.00 156.16 42 GLU E N 1
ATOM 3979 C CA . GLU B 2 65 ? 111.807 168.094 209.239 1.00 156.16 42 GLU E CA 1
ATOM 3980 C C . GLU B 2 65 ? 111.904 166.894 210.175 1.00 156.16 42 GLU E C 1
ATOM 3981 O O . GLU B 2 65 ? 113.010 166.494 210.553 1.00 156.16 42 GLU E O 1
ATOM 3987 N N . SER B 2 66 ? 110.765 166.313 210.560 1.00 158.41 43 SER E N 1
ATOM 3988 C CA . SER B 2 66 ? 110.791 165.174 211.472 1.00 158.41 43 SER E CA 1
ATOM 3989 C C . SER B 2 66 ? 111.458 163.962 210.832 1.00 158.41 43 SER E C 1
ATOM 3990 O O . SER B 2 66 ? 112.255 163.273 211.480 1.00 158.41 43 SER E O 1
ATOM 3993 N N . GLU B 2 67 ? 111.150 163.686 209.562 1.00 160.79 44 GLU E N 1
ATOM 3994 C CA . GLU B 2 67 ? 111.759 162.548 208.882 1.00 160.79 44 GLU E CA 1
ATOM 3995 C C . GLU B 2 67 ? 113.263 162.712 208.716 1.00 160.79 44 GLU E C 1
ATOM 3996 O O . GLU B 2 67 ? 113.966 161.712 208.538 1.00 160.79 44 GLU E O 1
ATOM 4002 N N . LEU B 2 68 ? 113.770 163.947 208.773 1.00 160.90 45 LEU E N 1
ATOM 4003 C CA . LEU B 2 68 ? 115.206 164.163 208.641 1.00 160.90 45 LEU E CA 1
ATOM 4004 C C . LEU B 2 68 ? 115.976 163.508 209.778 1.00 160.90 45 LEU E C 1
ATOM 4005 O O . LEU B 2 68 ? 117.133 163.113 209.595 1.00 160.90 45 LEU E O 1
ATOM 4010 N N . ALA B 2 69 ? 115.353 163.380 210.953 1.00 161.52 46 ALA E N 1
ATOM 4011 C CA . ALA B 2 69 ? 115.995 162.673 212.056 1.00 161.52 46 ALA E CA 1
ATOM 4012 C C . ALA B 2 69 ? 116.246 161.214 211.697 1.00 161.52 46 ALA E C 1
ATOM 4013 O O . ALA B 2 69 ? 117.299 160.656 212.029 1.00 161.52 46 ALA E O 1
ATOM 4015 N N . GLN B 2 70 ? 115.284 160.577 211.023 1.00 160.77 47 GLN E N 1
ATOM 4016 C CA . GLN B 2 70 ? 115.502 159.222 210.528 1.00 160.77 47 GLN E CA 1
ATOM 4017 C C . GLN B 2 70 ? 116.628 159.190 209.504 1.00 160.77 47 GLN E C 1
ATOM 4018 O O . GLN B 2 70 ? 117.449 158.265 209.499 1.00 160.77 47 GLN E O 1
ATOM 4024 N N . ILE B 2 71 ? 116.679 160.191 208.622 1.00 158.53 48 ILE E N 1
ATOM 4025 C CA . ILE B 2 71 ? 117.758 160.267 207.645 1.00 158.53 48 ILE E CA 1
ATOM 4026 C C . ILE B 2 71 ? 119.091 160.547 208.328 1.00 158.53 48 ILE E C 1
ATOM 4027 O O . ILE B 2 71 ? 120.142 160.090 207.860 1.00 158.53 48 ILE E O 1
ATOM 4032 N N . TRP B 2 72 ? 119.079 161.298 209.435 1.00 161.20 49 TRP E N 1
ATOM 4033 C CA . TRP B 2 72 ? 120.325 161.619 210.125 1.00 161.20 49 TRP E CA 1
ATOM 4034 C C . TRP B 2 72 ? 121.034 160.357 210.598 1.00 161.20 49 TRP E C 1
ATOM 4035 O O . TRP B 2 72 ? 122.263 160.254 210.503 1.00 161.20 49 TRP E O 1
ATOM 4046 N N . GLN B 2 73 ? 120.279 159.387 211.117 1.00 158.59 50 GLN E N 1
ATOM 4047 C CA . GLN B 2 73 ? 120.880 158.116 211.504 1.00 158.59 50 GLN E CA 1
ATOM 4048 C C . GLN B 2 73 ? 121.446 157.386 210.293 1.00 158.59 50 GLN E C 1
ATOM 4049 O O . GLN B 2 73 ? 122.510 156.762 210.376 1.00 158.59 50 GLN E O 1
ATOM 4055 N N . THR B 2 74 ? 120.745 157.445 209.164 1.00 157.67 51 THR E N 1
ATOM 4056 C CA . THR B 2 74 ? 121.189 156.782 207.943 1.00 157.67 51 THR E CA 1
ATOM 4057 C C . THR B 2 74 ? 122.501 157.373 207.439 1.00 157.67 51 THR E C 1
ATOM 4058 O O . THR B 2 74 ? 123.577 156.838 207.707 1.00 157.67 51 THR E O 1
ATOM 4062 N N . ARG B 2 86 ? 127.169 160.183 203.515 1.00 153.89 63 ARG E N 1
ATOM 4063 C CA . ARG B 2 86 ? 126.157 161.044 202.912 1.00 153.89 63 ARG E CA 1
ATOM 4064 C C . ARG B 2 86 ? 126.800 162.249 202.232 1.00 153.89 63 ARG E C 1
ATOM 4065 O O . ARG B 2 86 ? 127.964 162.564 202.476 1.00 153.89 63 ARG E O 1
ATOM 4073 N N . ALA B 2 87 ? 126.035 162.921 201.378 1.00 150.33 64 ALA E N 1
ATOM 4074 C CA . ALA B 2 87 ? 126.518 164.096 200.667 1.00 150.33 64 ALA E CA 1
ATOM 4075 C C . ALA B 2 87 ? 126.251 165.335 201.512 1.00 150.33 64 ALA E C 1
ATOM 4076 O O . ALA B 2 87 ? 125.094 165.650 201.812 1.00 150.33 64 ALA E O 1
ATOM 4078 N N . THR B 2 88 ? 127.321 166.030 201.901 1.00 148.76 65 THR E N 1
ATOM 4079 C CA . THR B 2 88 ? 127.236 167.264 202.684 1.00 148.76 65 THR E CA 1
ATOM 4080 C C . THR B 2 88 ? 128.030 168.334 201.939 1.00 148.76 65 THR E C 1
ATOM 4081 O O . THR B 2 88 ? 129.206 168.564 202.232 1.00 148.76 65 THR E O 1
ATOM 4085 N N . THR B 2 89 ? 127.378 168.990 200.982 1.00 150.32 66 THR E N 1
ATOM 4086 C CA . THR B 2 89 ? 127.998 170.032 200.173 1.00 150.32 66 THR E CA 1
ATOM 4087 C C . THR B 2 89 ? 126.967 171.134 199.955 1.00 150.32 66 THR E C 1
ATOM 4088 O O . THR B 2 89 ? 125.943 171.200 200.642 1.00 150.32 66 THR E O 1
ATOM 4092 N N . PHE B 2 90 ? 127.245 172.020 199.002 1.00 149.13 67 PHE E N 1
ATOM 4093 C CA . PHE B 2 90 ? 126.324 173.109 198.710 1.00 149.13 67 PHE E CA 1
ATOM 4094 C C . PHE B 2 90 ? 125.029 172.576 198.108 1.00 149.13 67 PHE E C 1
ATOM 4095 O O . PHE B 2 90 ? 125.022 171.577 197.384 1.00 149.13 67 PHE E O 1
ATOM 4103 N N . SER B 2 91 ? 123.926 173.249 198.421 1.00 143.83 68 SER E N 1
ATOM 4104 C CA . SER B 2 91 ? 122.616 172.807 197.978 1.00 143.83 68 SER E CA 1
ATOM 4105 C C . SER B 2 91 ? 122.244 173.464 196.651 1.00 143.83 68 SER E C 1
ATOM 4106 O O . SER B 2 91 ? 122.870 174.425 196.198 1.00 143.83 68 SER E O 1
ATOM 4109 N N . PHE B 2 92 ? 121.201 172.926 196.025 1.00 138.26 69 PHE E N 1
ATOM 4110 C CA . PHE B 2 92 ? 120.712 173.423 194.749 1.00 138.26 69 PHE E CA 1
ATOM 4111 C C . PHE B 2 92 ? 119.196 173.523 194.806 1.00 138.26 69 PHE E C 1
ATOM 4112 O O . PHE B 2 92 ? 118.541 172.807 195.566 1.00 138.26 69 PHE E O 1
ATOM 4120 N N . LEU B 2 93 ? 118.643 174.421 193.995 1.00 131.20 70 LEU E N 1
ATOM 4121 C CA . LEU B 2 93 ? 117.206 174.635 193.945 1.00 131.20 70 LEU E CA 1
ATOM 4122 C C . LEU B 2 93 ? 116.776 174.806 192.498 1.00 131.20 70 LEU E C 1
ATOM 4123 O O . LEU B 2 93 ? 117.545 175.278 191.658 1.00 131.20 70 LEU E O 1
ATOM 4128 N N . VAL B 2 94 ? 115.535 174.411 192.213 1.00 131.75 71 VAL E N 1
ATOM 4129 C CA . VAL B 2 94 ? 114.964 174.508 190.876 1.00 131.75 71 VAL E CA 1
ATOM 4130 C C . VAL B 2 94 ? 113.479 174.822 190.997 1.00 131.75 71 VAL E C 1
ATOM 4131 O O . VAL B 2 94 ? 112.870 174.663 192.057 1.00 131.75 71 VAL E O 1
ATOM 4135 N N . TYR B 2 95 ? 112.898 175.291 189.895 1.00 136.72 72 TYR E N 1
ATOM 4136 C CA . TYR B 2 95 ? 111.481 175.635 189.854 1.00 136.72 72 TYR E CA 1
ATOM 4137 C C . TYR B 2 95 ? 110.727 174.828 188.807 1.00 136.72 72 TYR E C 1
ATOM 4138 O O . TYR B 2 95 ? 109.676 174.254 189.115 1.00 136.72 72 TYR E O 1
ATOM 4147 N N . GLU B 2 96 ? 111.241 174.758 187.579 1.00 140.78 73 GLU E N 1
ATOM 4148 C CA . GLU B 2 96 ? 110.676 173.954 186.501 1.00 140.78 73 GLU E CA 1
ATOM 4149 C C . GLU B 2 96 ? 109.190 174.217 186.277 1.00 140.78 73 GLU E C 1
ATOM 4150 O O . GLU B 2 96 ? 108.357 173.373 186.624 1.00 140.78 73 GLU E O 1
ATOM 4156 N N . PRO B 2 97 ? 108.818 175.395 185.745 1.00 144.21 74 PRO E N 1
ATOM 4157 C CA . PRO B 2 97 ? 107.455 175.611 185.268 1.00 144.21 74 PRO E CA 1
ATOM 4158 C C . PRO B 2 97 ? 106.841 174.425 184.543 1.00 144.21 74 PRO E C 1
ATOM 4159 O O . PRO B 2 97 ? 105.662 174.110 184.740 1.00 144.21 74 PRO E O 1
ATOM 4163 N N . ASP B 2 98 ? 107.636 173.770 183.701 1.00 151.17 75 ASP E N 1
ATOM 4164 C CA . ASP B 2 98 ? 107.123 172.698 182.858 1.00 151.17 75 ASP E CA 1
ATOM 4165 C C . ASP B 2 98 ? 106.571 171.559 183.705 1.00 151.17 75 ASP E C 1
ATOM 4166 O O . ASP B 2 98 ? 107.106 171.231 184.768 1.00 151.17 75 ASP E O 1
ATOM 4171 N N . ARG B 2 99 ? 105.486 170.958 183.222 1.00 150.32 76 ARG E N 1
ATOM 4172 C CA . ARG B 2 99 ? 104.790 169.911 183.956 1.00 150.32 76 ARG E CA 1
ATOM 4173 C C . ARG B 2 99 ? 105.433 168.543 183.775 1.00 150.32 76 ARG E C 1
ATOM 4174 O O . ARG B 2 99 ? 104.967 167.573 184.383 1.00 150.32 76 ARG E O 1
ATOM 4182 N N . VAL B 2 100 ? 106.480 168.442 182.951 1.00 148.50 77 VAL E N 1
ATOM 4183 C CA . VAL B 2 100 ? 107.138 167.162 182.739 1.00 148.50 77 VAL E CA 1
ATOM 4184 C C . VAL B 2 100 ? 107.761 166.675 184.048 1.00 148.50 77 VAL E C 1
ATOM 4185 O O . VAL B 2 100 ? 108.055 167.455 184.962 1.00 148.50 77 VAL E O 1
ATOM 4189 N N . GLN B 2 101 ? 107.945 165.355 184.137 1.00 144.94 78 GLN E N 1
ATOM 4190 C CA . GLN B 2 101 ? 108.462 164.706 185.343 1.00 144.94 78 GLN E CA 1
ATOM 4191 C C . GLN B 2 101 ? 107.598 165.038 186.558 1.00 144.94 78 GLN E C 1
ATOM 4192 O O . GLN B 2 101 ? 108.100 165.277 187.657 1.00 144.94 78 GLN E O 1
ATOM 4198 N N . SER B 2 102 ? 106.284 165.055 186.355 1.00 143.53 79 SER E N 1
ATOM 4199 C CA . SER B 2 102 ? 105.345 165.329 187.435 1.00 143.53 79 SER E CA 1
ATOM 4200 C C . SER B 2 102 ? 103.978 164.732 187.121 1.00 143.53 79 SER E C 1
ATOM 4201 O O . SER B 2 102 ? 103.777 164.147 186.057 1.00 143.53 79 SER E O 1
ATOM 4204 N N . ASN B 2 190 ? 128.091 168.611 192.756 1.00 151.21 167 ASN E N 1
ATOM 4205 C CA . ASN B 2 190 ? 127.850 168.128 194.110 1.00 151.21 167 ASN E CA 1
ATOM 4206 C C . ASN B 2 190 ? 126.372 168.225 194.468 1.00 151.21 167 ASN E C 1
ATOM 4207 O O . ASN B 2 190 ? 125.919 169.244 194.988 1.00 151.21 167 ASN E O 1
ATOM 4212 N N . PRO B 2 191 ? 125.619 167.160 194.188 1.00 150.76 168 PRO E N 1
ATOM 4213 C CA . PRO B 2 191 ? 124.169 167.139 194.481 1.00 150.76 168 PRO E CA 1
ATOM 4214 C C . PRO B 2 191 ? 123.871 166.822 195.944 1.00 150.76 168 PRO E C 1
ATOM 4215 O O . PRO B 2 191 ? 123.586 165.694 196.344 1.00 150.76 168 PRO E O 1
ATOM 4219 N N . CYS B 2 192 ? 123.939 167.856 196.782 1.00 147.81 169 CYS E N 1
ATOM 4220 C CA . CYS B 2 192 ? 123.744 167.659 198.214 1.00 147.81 169 CYS E CA 1
ATOM 4221 C C . CYS B 2 192 ? 122.264 167.602 198.574 1.00 147.81 169 CYS E C 1
ATOM 4222 O O . CYS B 2 192 ? 121.774 166.582 199.071 1.00 147.81 169 CYS E O 1
ATOM 4225 N N . ARG B 2 193 ? 121.534 168.689 198.331 1.00 141.42 170 ARG E N 1
ATOM 4226 C CA . ARG B 2 193 ? 120.114 168.782 198.670 1.00 141.42 170 ARG E CA 1
ATOM 4227 C C . ARG B 2 193 ? 119.365 169.306 197.450 1.00 141.42 170 ARG E C 1
ATOM 4228 O O . ARG B 2 193 ? 119.307 170.518 197.223 1.00 141.42 170 ARG E O 1
ATOM 4236 N N . ILE B 2 194 ? 118.787 168.397 196.673 1.00 138.13 171 ILE E N 1
ATOM 4237 C CA . ILE B 2 194 ? 118.034 168.758 195.477 1.00 138.13 171 ILE E CA 1
ATOM 4238 C C . ILE B 2 194 ? 116.555 168.798 195.835 1.00 138.13 171 ILE E C 1
ATOM 4239 O O . ILE B 2 194 ? 115.991 167.799 196.293 1.00 138.13 171 ILE E O 1
ATOM 4244 N N . ILE B 2 195 ? 115.927 169.949 195.624 1.00 133.89 172 ILE E N 1
ATOM 4245 C CA . ILE B 2 195 ? 114.522 170.156 195.949 1.00 133.89 172 ILE E CA 1
ATOM 4246 C C . ILE B 2 195 ? 113.782 170.364 194.633 1.00 133.89 172 ILE E C 1
ATOM 4247 O O . ILE B 2 195 ? 113.841 171.443 194.036 1.00 133.89 172 ILE E O 1
ATOM 4252 N N . THR B 2 196 ? 113.069 169.332 194.186 1.00 133.24 173 THR E N 1
ATOM 4253 C CA . THR B 2 196 ? 112.389 169.352 192.890 1.00 133.24 173 THR E CA 1
ATOM 4254 C C . THR B 2 196 ? 110.987 169.946 193.044 1.00 133.24 173 THR E C 1
ATOM 4255 O O . THR B 2 196 ? 109.969 169.254 193.015 1.00 133.24 173 THR E O 1
ATOM 4259 N N . LEU B 2 197 ? 110.954 171.265 193.212 1.00 131.13 174 LEU E N 1
ATOM 4260 C CA . LEU B 2 197 ? 109.685 171.979 193.230 1.00 131.13 174 LEU E CA 1
ATOM 4261 C C . LEU B 2 197 ? 109.048 171.950 191.847 1.00 131.13 174 LEU E C 1
ATOM 4262 O O . LEU B 2 197 ? 109.719 172.168 190.836 1.00 131.13 174 LEU E O 1
ATOM 4267 N N . CYS B 2 198 ? 107.747 171.670 191.801 1.00 138.67 175 CYS E N 1
ATOM 4268 C CA . CYS B 2 198 ? 107.041 171.646 190.524 1.00 138.67 175 CYS E CA 1
ATOM 4269 C C . CYS B 2 198 ? 105.626 172.199 190.656 1.00 138.67 175 CYS E C 1
ATOM 4270 O O . CYS B 2 198 ? 104.657 171.429 190.638 1.00 138.67 175 CYS E O 1
ATOM 4273 N N . PRO B 2 199 ? 105.457 173.523 190.790 1.00 138.38 176 PRO E N 1
ATOM 4274 C CA . PRO B 2 199 ? 104.116 174.110 190.789 1.00 138.38 176 PRO E CA 1
ATOM 4275 C C . PRO B 2 199 ? 103.724 174.676 189.428 1.00 138.38 176 PRO E C 1
ATOM 4276 O O . PRO B 2 199 ? 104.519 174.594 188.493 1.00 138.38 176 PRO E O 1
ATOM 4280 N N . GLN B 2 208 ? 102.210 169.436 197.966 1.00 144.00 185 GLN E N 1
ATOM 4281 C CA . GLN B 2 208 ? 102.358 168.699 199.215 1.00 144.00 185 GLN E CA 1
ATOM 4282 C C . GLN B 2 208 ? 103.828 168.538 199.582 1.00 144.00 185 GLN E C 1
ATOM 4283 O O . GLN B 2 208 ? 104.630 169.451 199.386 1.00 144.00 185 GLN E O 1
ATOM 4289 N N . ALA B 2 209 ? 104.177 167.372 200.120 1.00 143.99 186 ALA E N 1
ATOM 4290 C CA . ALA B 2 209 ? 105.555 167.061 200.470 1.00 143.99 186 ALA E CA 1
ATOM 4291 C C . ALA B 2 209 ? 105.840 165.612 200.115 1.00 143.99 186 ALA E C 1
ATOM 4292 O O . ALA B 2 209 ? 105.030 164.728 200.408 1.00 143.99 186 ALA E O 1
ATOM 4294 N N . GLN B 2 210 ? 106.985 165.373 199.484 1.00 148.46 187 GLN E N 1
ATOM 4295 C CA . GLN B 2 210 ? 107.402 164.031 199.093 1.00 148.46 187 GLN E CA 1
ATOM 4296 C C . GLN B 2 210 ? 108.874 163.829 199.436 1.00 148.46 187 GLN E C 1
ATOM 4297 O O . GLN B 2 210 ? 109.664 163.325 198.636 1.00 148.46 187 GLN E O 1
ATOM 4303 N N . LEU B 2 211 ? 109.256 164.230 200.646 1.00 148.57 188 LEU E N 1
ATOM 4304 C CA . LEU B 2 211 ? 110.648 164.136 201.064 1.00 148.57 188 LEU E CA 1
ATOM 4305 C C . LEU B 2 211 ? 111.071 162.676 201.182 1.00 148.57 188 LEU E C 1
ATOM 4306 O O . LEU B 2 211 ? 110.418 161.883 201.866 1.00 148.57 188 LEU E O 1
ATOM 4311 N N . SER B 2 212 ? 112.166 162.324 200.509 1.00 142.97 189 SER E N 1
ATOM 4312 C CA . SER B 2 212 ? 112.703 160.967 200.578 1.00 142.97 189 SER E CA 1
ATOM 4313 C C . SER B 2 212 ? 114.160 161.020 200.140 1.00 142.97 189 SER E C 1
ATOM 4314 O O . SER B 2 212 ? 114.439 161.255 198.961 1.00 142.97 189 SER E O 1
ATOM 4317 N N . ALA B 2 213 ? 115.078 160.793 201.077 1.00 142.68 190 ALA E N 1
ATOM 4318 C CA . ALA B 2 213 ? 116.515 160.883 200.815 1.00 142.68 190 ALA E CA 1
ATOM 4319 C C . ALA B 2 213 ? 117.061 159.475 200.601 1.00 142.68 190 ALA E C 1
ATOM 4320 O O . ALA B 2 213 ? 117.512 158.816 201.538 1.00 142.68 190 ALA E O 1
ATOM 4322 N N . TYR B 2 214 ? 117.024 159.022 199.349 1.00 142.19 191 TYR E N 1
ATOM 4323 C CA . TYR B 2 214 ? 117.532 157.706 198.961 1.00 142.19 191 TYR E CA 1
ATOM 4324 C C . TYR B 2 214 ? 116.887 156.581 199.767 1.00 142.19 191 TYR E C 1
ATOM 4325 O O . TYR B 2 214 ? 115.686 156.334 199.659 1.00 142.19 191 TYR E O 1
ATOM 4334 N N . CYS B 2 227 ? 125.982 160.816 198.876 1.00 145.39 204 CYS E N 1
ATOM 4335 C CA . CYS B 2 227 ? 125.244 159.717 198.266 1.00 145.39 204 CYS E CA 1
ATOM 4336 C C . CYS B 2 227 ? 124.003 160.227 197.543 1.00 145.39 204 CYS E C 1
ATOM 4337 O O . CYS B 2 227 ? 123.012 159.508 197.414 1.00 145.39 204 CYS E O 1
ATOM 4340 N N . CYS B 2 228 ? 124.071 161.475 197.076 1.00 147.91 205 CYS E N 1
ATOM 4341 C CA . CYS B 2 228 ? 122.987 162.117 196.331 1.00 147.91 205 CYS E CA 1
ATOM 4342 C C . CYS B 2 228 ? 121.693 162.144 197.148 1.00 147.91 205 CYS E C 1
ATOM 4343 O O . CYS B 2 228 ? 120.676 161.553 196.780 1.00 147.91 205 CYS E O 1
ATOM 4346 N N . GLU B 2 229 ? 121.752 162.847 198.277 1.00 144.31 206 GLU E N 1
ATOM 4347 C CA . GLU B 2 229 ? 120.574 162.999 199.119 1.00 144.31 206 GLU E CA 1
ATOM 4348 C C . GLU B 2 229 ? 119.491 163.778 198.383 1.00 144.31 206 GLU E C 1
ATOM 4349 O O . GLU B 2 229 ? 119.761 164.800 197.747 1.00 144.31 206 GLU E O 1
ATOM 4355 N N . TYR B 2 230 ? 118.258 163.289 198.473 1.00 143.30 207 TYR E N 1
ATOM 4356 C CA . TYR B 2 230 ? 117.119 163.877 197.780 1.00 143.30 207 TYR E CA 1
ATOM 4357 C C . TYR B 2 230 ? 116.212 164.572 198.785 1.00 143.30 207 TYR E C 1
ATOM 4358 O O . TYR B 2 230 ? 115.829 163.977 199.797 1.00 143.30 207 TYR E O 1
ATOM 4367 N N . ILE B 2 231 ? 115.873 165.827 198.503 1.00 138.04 208 ILE E N 1
ATOM 4368 C CA . ILE B 2 231 ? 114.979 166.600 199.356 1.00 138.04 208 ILE E CA 1
ATOM 4369 C C . ILE B 2 231 ? 113.814 167.037 198.468 1.00 138.04 208 ILE E C 1
ATOM 4370 O O . ILE B 2 231 ? 113.248 168.123 198.632 1.00 138.04 208 ILE E O 1
ATOM 4375 N N . THR B 2 232 ? 113.469 166.191 197.499 1.00 138.79 209 THR E N 1
ATOM 4376 C CA . THR B 2 232 ? 112.430 166.528 196.533 1.00 138.79 209 THR E CA 1
ATOM 4377 C C . THR B 2 232 ? 111.087 166.728 197.225 1.00 138.79 209 THR E C 1
ATOM 4378 O O . THR B 2 232 ? 110.667 165.906 198.043 1.00 138.79 209 THR E O 1
ATOM 4382 N N . LEU B 2 233 ? 110.415 167.830 196.892 1.00 134.67 210 LEU E N 1
ATOM 4383 C CA . LEU B 2 233 ? 109.102 168.158 197.435 1.00 134.67 210 LEU E CA 1
ATOM 4384 C C . LEU B 2 233 ? 108.128 168.339 196.282 1.00 134.67 210 LEU E C 1
ATOM 4385 O O . LEU B 2 233 ? 108.369 169.153 195.384 1.00 134.67 210 LEU E O 1
ATOM 4390 N N . ARG B 2 234 ? 107.027 167.591 196.311 1.00 141.90 211 ARG E N 1
ATOM 4391 C CA . ARG B 2 234 ? 106.016 167.665 195.260 1.00 141.90 211 ARG E CA 1
ATOM 4392 C C . ARG B 2 234 ? 105.093 168.842 195.548 1.00 141.90 211 ARG E C 1
ATOM 4393 O O . ARG B 2 234 ? 104.357 168.839 196.539 1.00 141.90 211 ARG E O 1
ATOM 4401 N N . GLY B 2 235 ? 105.124 169.844 194.674 1.00 143.18 212 GLY E N 1
ATOM 4402 C CA . GLY B 2 235 ? 104.403 171.081 194.894 1.00 143.18 212 GLY E CA 1
ATOM 4403 C C . GLY B 2 235 ? 103.328 171.356 193.864 1.00 143.18 212 GLY E C 1
ATOM 4404 O O . GLY B 2 235 ? 103.226 172.479 193.364 1.00 143.18 212 GLY E O 1
ATOM 4405 N N . THR B 2 236 ? 102.525 170.338 193.535 1.00 144.37 213 THR E N 1
ATOM 4406 C CA . THR B 2 236 ? 101.547 170.469 192.456 1.00 144.37 213 THR E CA 1
ATOM 4407 C C . THR B 2 236 ? 100.585 171.627 192.690 1.00 144.37 213 THR E C 1
ATOM 4408 O O . THR B 2 236 ? 100.026 172.170 191.730 1.00 144.37 213 THR E O 1
ATOM 4412 N N . SER B 2 237 ? 100.374 172.015 193.944 1.00 150.67 214 SER E N 1
ATOM 4413 C CA . SER B 2 237 ? 99.592 173.200 194.264 1.00 150.67 214 SER E CA 1
ATOM 4414 C C . SER B 2 237 ? 100.488 174.430 194.204 1.00 150.67 214 SER E C 1
ATOM 4415 O O . SER B 2 237 ? 101.581 174.439 194.778 1.00 150.67 214 SER E O 1
ATOM 4418 N N . ASP B 2 238 ? 100.023 175.464 193.509 1.00 150.07 215 ASP E N 1
ATOM 4419 C CA . ASP B 2 238 ? 100.787 176.696 193.396 1.00 150.07 215 ASP E CA 1
ATOM 4420 C C . ASP B 2 238 ? 100.700 177.487 194.701 1.00 150.07 215 ASP E C 1
ATOM 4421 O O . ASP B 2 238 ? 100.126 177.039 195.698 1.00 150.07 215 ASP E O 1
ATOM 4426 N N . ALA B 2 239 ? 101.286 178.685 194.686 1.00 148.85 216 ALA E N 1
ATOM 4427 C CA . ALA B 2 239 ? 101.278 179.598 195.828 1.00 148.85 216 ALA E CA 1
ATOM 4428 C C . ALA B 2 239 ? 101.826 178.913 197.081 1.00 148.85 216 ALA E C 1
ATOM 4429 O O . ALA B 2 239 ? 101.174 178.836 198.124 1.00 148.85 216 ALA E O 1
ATOM 4431 N N . LEU B 2 240 ? 103.052 178.404 196.953 1.00 148.08 217 LEU E N 1
ATOM 4432 C CA . LEU B 2 240 ? 103.758 177.761 198.052 1.00 148.08 217 LEU E CA 1
ATOM 4433 C C . LEU B 2 240 ? 104.706 178.719 198.764 1.00 148.08 217 LEU E C 1
ATOM 4434 O O . LEU B 2 240 ? 105.686 178.284 199.376 1.00 148.08 217 LEU E O 1
ATOM 4439 N N . GLU B 2 241 ? 104.436 180.022 198.685 1.00 148.47 218 GLU E N 1
ATOM 4440 C CA . GLU B 2 241 ? 105.283 180.991 199.370 1.00 148.47 218 GLU E CA 1
ATOM 4441 C C . GLU B 2 241 ? 105.221 180.805 200.881 1.00 148.47 218 GLU E C 1
ATOM 4442 O O . GLU B 2 241 ? 106.245 180.896 201.568 1.00 148.47 218 GLU E O 1
ATOM 4448 N N . ARG B 2 242 ? 104.026 180.542 201.415 1.00 148.95 219 ARG E N 1
ATOM 4449 C CA . ARG B 2 242 ? 103.874 180.399 202.859 1.00 148.95 219 ARG E CA 1
ATOM 4450 C C . ARG B 2 242 ? 104.679 179.218 203.386 1.00 148.95 219 ARG E C 1
ATOM 4451 O O . ARG B 2 242 ? 105.357 179.329 204.414 1.00 148.95 219 ARG E O 1
ATOM 4459 N N . ILE B 2 243 ? 104.626 178.080 202.690 1.00 152.40 220 ILE E N 1
ATOM 4460 C CA . ILE B 2 243 ? 105.451 176.939 203.071 1.00 152.40 220 ILE E CA 1
ATOM 4461 C C . ILE B 2 243 ? 106.923 177.187 202.788 1.00 152.40 220 ILE E C 1
ATOM 4462 O O . ILE B 2 243 ? 107.777 176.437 203.273 1.00 152.40 220 ILE E O 1
ATOM 4467 N N . GLY B 2 244 ? 107.240 178.234 202.026 1.00 147.24 221 GLY E N 1
ATOM 4468 C CA . GLY B 2 244 ? 108.620 178.602 201.776 1.00 147.24 221 GLY E CA 1
ATOM 4469 C C . GLY B 2 244 ? 109.322 179.229 202.960 1.00 147.24 221 GLY E C 1
ATOM 4470 O O . GLY B 2 244 ? 110.549 179.371 202.923 1.00 147.24 221 GLY E O 1
ATOM 4471 N N . GLY B 2 245 ? 108.579 179.611 204.001 1.00 145.90 222 GLY E N 1
ATOM 4472 C CA . GLY B 2 245 ? 109.220 180.112 205.204 1.00 145.90 222 GLY E CA 1
ATOM 4473 C C . GLY B 2 245 ? 110.101 179.070 205.864 1.00 145.90 222 GLY E C 1
ATOM 4474 O O . GLY B 2 245 ? 111.223 179.364 206.282 1.00 145.90 222 GLY E O 1
ATOM 4475 N N . VAL B 2 246 ? 109.608 177.835 205.962 1.00 145.82 223 VAL E N 1
ATOM 4476 C CA . VAL B 2 246 ? 110.438 176.760 206.491 1.00 145.82 223 VAL E CA 1
ATOM 4477 C C . VAL B 2 246 ? 111.458 176.305 205.454 1.00 145.82 223 VAL E C 1
ATOM 4478 O O . VAL B 2 246 ? 112.533 175.812 205.813 1.00 145.82 223 VAL E O 1
ATOM 4482 N N . ILE B 2 247 ? 111.150 176.463 204.163 1.00 143.16 224 ILE E N 1
ATOM 4483 C CA . ILE B 2 247 ? 112.127 176.152 203.124 1.00 143.16 224 ILE E CA 1
ATOM 4484 C C . ILE B 2 247 ? 113.338 177.062 203.262 1.00 143.16 224 ILE E C 1
ATOM 4485 O O . ILE B 2 247 ? 114.486 176.627 203.108 1.00 143.16 224 ILE E O 1
ATOM 4490 N N . THR B 2 248 ? 113.098 178.340 203.558 1.00 144.87 225 THR E N 1
ATOM 4491 C CA . THR B 2 248 ? 114.197 179.253 203.844 1.00 144.87 225 THR E CA 1
ATOM 4492 C C . THR B 2 248 ? 114.977 178.795 205.068 1.00 144.87 225 THR E C 1
ATOM 4493 O O . THR B 2 248 ? 116.211 178.873 205.095 1.00 144.87 225 THR E O 1
ATOM 4497 N N . GLU B 2 249 ? 114.275 178.312 206.095 1.00 143.77 226 GLU E N 1
ATOM 4498 C CA . GLU B 2 249 ? 114.961 177.715 207.234 1.00 143.77 226 GLU E CA 1
ATOM 4499 C C . GLU B 2 249 ? 115.667 176.427 206.839 1.00 143.77 226 GLU E C 1
ATOM 4500 O O . GLU B 2 249 ? 116.671 176.055 207.457 1.00 143.77 226 GLU E O 1
ATOM 4506 N N . LEU B 2 250 ? 115.164 175.739 205.812 1.00 143.06 227 LEU E N 1
ATOM 4507 C CA . LEU B 2 250 ? 115.768 174.514 205.303 1.00 143.06 227 LEU E CA 1
ATOM 4508 C C . LEU B 2 250 ? 116.769 174.788 204.187 1.00 143.06 227 LEU E C 1
ATOM 4509 O O . LEU B 2 250 ? 116.981 173.938 203.312 1.00 143.06 227 LEU E O 1
ATOM 4514 N N . MET B 2 251 ? 117.387 175.966 204.187 1.00 141.96 228 MET E N 1
ATOM 4515 C CA . MET B 2 251 ? 118.316 176.328 203.127 1.00 141.96 228 MET E CA 1
ATOM 4516 C C . MET B 2 251 ? 119.696 175.714 203.350 1.00 141.96 228 MET E C 1
ATOM 4517 O O . MET B 2 251 ? 120.523 175.723 202.432 1.00 141.96 228 MET E O 1
ATOM 4522 N N . LEU B 2 252 ? 119.939 175.141 204.536 1.00 139.78 229 LEU E N 1
ATOM 4523 C CA . LEU B 2 252 ? 121.196 174.511 204.935 1.00 139.78 229 LEU E CA 1
ATOM 4524 C C . LEU B 2 252 ? 122.353 175.503 204.886 1.00 139.78 229 LEU E C 1
ATOM 4525 O O . LEU B 2 252 ? 123.220 175.406 204.008 1.00 139.78 229 LEU E O 1
ATOM 4530 N N . PRO B 2 253 ? 122.405 176.464 205.810 1.00 139.51 230 PRO E N 1
ATOM 4531 C CA . PRO B 2 253 ? 123.474 177.486 205.804 1.00 139.51 230 PRO E CA 1
ATOM 4532 C C . PRO B 2 253 ? 124.795 177.016 206.414 1.00 139.51 230 PRO E C 1
ATOM 4533 O O . PRO B 2 253 ? 125.125 177.259 207.575 1.00 139.51 230 PRO E O 1
ATOM 4537 N N . THR B 2 254 ? 125.583 176.319 205.608 1.00 142.78 231 THR E N 1
ATOM 4538 C CA . THR B 2 254 ? 126.917 175.891 206.020 1.00 142.78 231 THR E CA 1
ATOM 4539 C C . THR B 2 254 ? 128.001 176.289 205.029 1.00 142.78 231 THR E C 1
ATOM 4540 O O . THR B 2 254 ? 129.118 176.605 205.445 1.00 142.78 231 THR E O 1
ATOM 4544 N N . LEU B 2 255 ? 127.702 176.280 203.739 1.00 145.49 232 LEU E N 1
ATOM 4545 C CA . LEU B 2 255 ? 128.622 176.670 202.683 1.00 145.49 232 LEU E CA 1
ATOM 4546 C C . LEU B 2 255 ? 127.845 177.500 201.675 1.00 145.49 232 LEU E C 1
ATOM 4547 O O . LEU B 2 255 ? 126.611 177.445 201.643 1.00 145.49 232 LEU E O 1
ATOM 4552 N N . PRO B 2 256 ? 128.532 178.301 200.859 1.00 144.28 233 PRO E N 1
ATOM 4553 C CA . PRO B 2 256 ? 127.824 179.064 199.823 1.00 144.28 233 PRO E CA 1
ATOM 4554 C C . PRO B 2 256 ? 127.044 178.137 198.903 1.00 144.28 233 PRO E C 1
ATOM 4555 O O . PRO B 2 256 ? 127.521 177.067 198.523 1.00 144.28 233 PRO E O 1
ATOM 4559 N N . LYS B 2 257 ? 125.830 178.557 198.550 1.00 139.82 234 LYS E N 1
ATOM 4560 C CA . LYS B 2 257 ? 124.903 177.726 197.795 1.00 139.82 234 LYS E CA 1
ATOM 4561 C C . LYS B 2 257 ? 124.435 178.467 196.551 1.00 139.82 234 LYS E C 1
ATOM 4562 O O . LYS B 2 257 ? 124.706 179.657 196.367 1.00 139.82 234 LYS E O 1
ATOM 4568 N N . TYR B 2 258 ? 123.718 177.745 195.690 1.00 134.12 235 TYR E N 1
ATOM 4569 C CA . TYR B 2 258 ? 123.288 178.262 194.400 1.00 134.12 235 TYR E CA 1
ATOM 4570 C C . TYR B 2 258 ? 121.829 177.908 194.153 1.00 134.12 235 TYR E C 1
ATOM 4571 O O . TYR B 2 258 ? 121.324 176.901 194.654 1.00 134.12 235 TYR E O 1
ATOM 4580 N N . VAL B 2 259 ? 121.160 178.749 193.368 1.00 128.46 236 VAL E N 1
ATOM 4581 C CA . VAL B 2 259 ? 119.731 178.619 193.104 1.00 128.46 236 VAL E CA 1
ATOM 4582 C C . VAL B 2 259 ? 119.474 178.869 191.625 1.00 128.46 236 VAL E C 1
ATOM 4583 O O . VAL B 2 259 ? 120.044 179.789 191.031 1.00 128.46 236 VAL E O 1
ATOM 4587 N N . TRP B 2 260 ? 118.618 178.043 191.030 1.00 129.77 237 TRP E N 1
ATOM 4588 C CA . TRP B 2 260 ? 118.208 178.179 189.639 1.00 129.77 237 TRP E CA 1
ATOM 4589 C C . TRP B 2 260 ? 116.775 178.690 189.583 1.00 129.77 237 TRP E C 1
ATOM 4590 O O . TRP B 2 260 ? 115.889 178.131 190.237 1.00 129.77 237 TRP E O 1
ATOM 4601 N N . TRP B 2 261 ? 116.550 179.747 188.805 1.00 134.38 238 TRP E N 1
ATOM 4602 C CA . TRP B 2 261 ? 115.226 180.341 188.620 1.00 134.38 238 TRP E CA 1
ATOM 4603 C C . TRP B 2 261 ? 114.913 180.329 187.130 1.00 134.38 238 TRP E C 1
ATOM 4604 O O . TRP B 2 261 ? 115.072 181.340 186.445 1.00 134.38 238 TRP E O 1
ATOM 4615 N N . LYS B 2 262 ? 114.451 179.189 186.628 1.00 128.72 239 LYS E N 1
ATOM 4616 C CA . LYS B 2 262 ? 114.233 179.048 185.187 1.00 128.72 239 LYS E CA 1
ATOM 4617 C C . LYS B 2 262 ? 112.787 179.318 184.780 1.00 128.72 239 LYS E C 1
ATOM 4618 O O . LYS B 2 262 ? 112.178 178.516 184.073 1.00 128.72 239 LYS E O 1
ATOM 4624 N N . ALA B 2 263 ? 112.210 180.442 185.209 1.00 130.90 240 ALA E N 1
ATOM 4625 C CA . ALA B 2 263 ? 110.898 180.836 184.704 1.00 130.90 240 ALA E CA 1
ATOM 4626 C C . ALA B 2 263 ? 110.904 182.188 184.007 1.00 130.90 240 ALA E C 1
ATOM 4627 O O . ALA B 2 263 ? 110.649 182.254 182.800 1.00 130.90 240 ALA E O 1
ATOM 4629 N N . SER B 2 264 ? 111.217 183.265 184.727 1.00 131.51 241 SER E N 1
ATOM 4630 C CA . SER B 2 264 ? 111.026 184.623 184.236 1.00 131.51 241 SER E CA 1
ATOM 4631 C C . SER B 2 264 ? 111.482 185.621 185.293 1.00 131.51 241 SER E C 1
ATOM 4632 O O . SER B 2 264 ? 111.700 185.239 186.449 1.00 131.51 241 SER E O 1
ATOM 4635 N N . PRO B 2 265 ? 111.636 186.900 184.947 1.00 138.06 242 PRO E N 1
ATOM 4636 C CA . PRO B 2 265 ? 111.872 187.918 185.976 1.00 138.06 242 PRO E CA 1
ATOM 4637 C C . PRO B 2 265 ? 110.576 188.547 186.463 1.00 138.06 242 PRO E C 1
ATOM 4638 O O . PRO B 2 265 ? 109.656 188.824 185.690 1.00 138.06 242 PRO E O 1
ATOM 4642 N N . GLU B 2 266 ? 110.509 188.775 187.772 1.00 144.19 243 GLU E N 1
ATOM 4643 C CA . GLU B 2 266 ? 109.320 189.351 188.383 1.00 144.19 243 GLU E CA 1
ATOM 4644 C C . GLU B 2 266 ? 109.701 189.964 189.721 1.00 144.19 243 GLU E C 1
ATOM 4645 O O . GLU B 2 266 ? 110.748 189.651 190.293 1.00 144.19 243 GLU E O 1
ATOM 4651 N N . ALA B 2 267 ? 108.833 190.847 190.213 1.00 152.02 244 ALA E N 1
ATOM 4652 C CA . ALA B 2 267 ? 109.045 191.475 191.511 1.00 152.02 244 ALA E CA 1
ATOM 4653 C C . ALA B 2 267 ? 107.778 191.417 192.356 1.00 152.02 244 ALA E C 1
ATOM 4654 O O . ALA B 2 267 ? 107.845 191.453 193.589 1.00 152.02 244 ALA E O 1
ATOM 4656 N N . GLU B 2 268 ? 106.619 191.339 191.698 1.00 157.19 245 GLU E N 1
ATOM 4657 C CA . GLU B 2 268 ? 105.360 191.241 192.429 1.00 157.19 245 GLU E CA 1
ATOM 4658 C C . GLU B 2 268 ? 105.285 189.942 193.220 1.00 157.19 245 GLU E C 1
ATOM 4659 O O . GLU B 2 268 ? 104.863 189.936 194.383 1.00 157.19 245 GLU E O 1
ATOM 4665 N N . TYR B 2 269 ? 105.692 188.833 192.609 1.00 153.65 246 TYR E N 1
ATOM 4666 C CA . TYR B 2 269 ? 105.759 187.555 193.306 1.00 153.65 246 TYR E CA 1
ATOM 4667 C C . TYR B 2 269 ? 106.814 187.654 194.399 1.00 153.65 246 TYR E C 1
ATOM 4668 O O . TYR B 2 269 ? 108.015 187.663 194.113 1.00 153.65 246 TYR E O 1
ATOM 4677 N N . GLY B 2 270 ? 106.371 187.724 195.652 1.00 148.91 247 GLY E N 1
ATOM 4678 C CA . GLY B 2 270 ? 107.281 187.998 196.748 1.00 148.91 247 GLY E CA 1
ATOM 4679 C C . GLY B 2 270 ? 108.300 186.912 197.010 1.00 148.91 247 GLY E C 1
ATOM 4680 O O . GLY B 2 270 ? 109.224 187.136 197.800 1.00 148.91 247 GLY E O 1
ATOM 4681 N N . LEU B 2 271 ? 108.160 185.751 196.369 1.00 146.16 248 LEU E N 1
ATOM 4682 C CA . LEU B 2 271 ? 109.083 184.650 196.620 1.00 146.16 248 LEU E CA 1
ATOM 4683 C C . LEU B 2 271 ? 110.501 185.012 196.193 1.00 146.16 248 LEU E C 1
ATOM 4684 O O . LEU B 2 271 ? 111.475 184.585 196.824 1.00 146.16 248 LEU E O 1
ATOM 4689 N N . PHE B 2 272 ? 110.636 185.810 195.131 1.00 145.87 249 PHE E N 1
ATOM 4690 C CA . PHE B 2 272 ? 111.962 186.217 194.675 1.00 145.87 249 PHE E CA 1
ATOM 4691 C C . PHE B 2 272 ? 112.695 187.015 195.746 1.00 145.87 249 PHE E C 1
ATOM 4692 O O . PHE B 2 272 ? 113.889 186.796 195.984 1.00 145.87 249 PHE E O 1
ATOM 4700 N N . GLN B 2 273 ? 111.993 187.941 196.405 1.00 149.53 250 GLN E N 1
ATOM 4701 C CA . GLN B 2 273 ? 112.642 188.809 197.382 1.00 149.53 250 GLN E CA 1
ATOM 4702 C C . GLN B 2 273 ? 113.252 187.998 198.516 1.00 149.53 250 GLN E C 1
ATOM 4703 O O . GLN B 2 273 ? 114.374 188.274 198.955 1.00 149.53 250 GLN E O 1
ATOM 4709 N N . ARG B 2 274 ? 112.526 186.992 199.002 1.00 148.64 251 ARG E N 1
ATOM 4710 C CA . ARG B 2 274 ? 113.087 186.107 200.015 1.00 148.64 251 ARG E CA 1
ATOM 4711 C C . ARG B 2 274 ? 114.238 185.289 199.447 1.00 148.64 251 ARG E C 1
ATOM 4712 O O . ARG B 2 274 ? 115.218 185.012 200.149 1.00 148.64 251 ARG E O 1
ATOM 4720 N N . LEU B 2 275 ? 114.137 184.892 198.178 1.00 146.41 252 LEU E N 1
ATOM 4721 C CA . LEU B 2 275 ? 115.175 184.061 197.578 1.00 146.41 252 LEU E CA 1
ATOM 4722 C C . LEU B 2 275 ? 116.488 184.823 197.443 1.00 146.41 252 LEU E C 1
ATOM 4723 O O . LEU B 2 275 ? 117.556 184.298 197.776 1.00 146.41 252 LEU E O 1
ATOM 4728 N N . LEU B 2 276 ? 116.429 186.067 196.959 1.00 147.31 253 LEU E N 1
ATOM 4729 C CA . LEU B 2 276 ? 117.656 186.825 196.731 1.00 147.31 253 LEU E CA 1
ATOM 4730 C C . LEU B 2 276 ? 118.379 187.140 198.034 1.00 147.31 253 LEU E C 1
ATOM 4731 O O . LEU B 2 276 ? 119.613 187.082 198.084 1.00 147.31 253 LEU E O 1
ATOM 4736 N N . SER B 2 277 ? 117.639 187.473 199.091 1.00 146.25 254 SER E N 1
ATOM 4737 C CA . SER B 2 277 ? 118.269 187.765 200.372 1.00 146.25 254 SER E CA 1
ATOM 4738 C C . SER B 2 277 ? 118.858 186.511 201.002 1.00 146.25 254 SER E C 1
ATOM 4739 O O . SER B 2 277 ? 119.919 186.569 201.633 1.00 146.25 254 SER E O 1
ATOM 4742 N N . HIS B 2 278 ? 118.188 185.370 200.834 1.00 147.07 255 HIS E N 1
ATOM 4743 C CA . HIS B 2 278 ? 118.649 184.130 201.449 1.00 147.07 255 HIS E CA 1
ATOM 4744 C C . HIS B 2 278 ? 119.741 183.467 200.618 1.00 147.07 255 HIS E C 1
ATOM 4745 O O . HIS B 2 278 ? 120.853 183.238 201.103 1.00 147.07 255 HIS E O 1
ATOM 4752 N N . ALA B 2 279 ? 119.437 183.157 199.360 1.00 143.01 256 ALA E N 1
ATOM 4753 C CA . ALA B 2 279 ? 120.370 182.414 198.525 1.00 143.01 256 ALA E CA 1
ATOM 4754 C C . ALA B 2 279 ? 121.625 183.231 198.247 1.00 143.01 256 ALA E C 1
ATOM 4755 O O . ALA B 2 279 ? 121.559 184.433 197.975 1.00 143.01 256 ALA E O 1
ATOM 4757 N N . ASP B 2 280 ? 122.778 182.564 198.324 1.00 134.81 257 ASP E N 1
ATOM 4758 C CA . ASP B 2 280 ? 124.045 183.238 198.063 1.00 134.81 257 ASP E CA 1
ATOM 4759 C C . ASP B 2 280 ? 124.134 183.711 196.619 1.00 134.81 257 ASP E C 1
ATOM 4760 O O . ASP B 2 280 ? 124.573 184.836 196.353 1.00 134.81 257 ASP E O 1
ATOM 4765 N N . MET B 2 281 ? 123.719 182.872 195.673 1.00 126.49 258 MET E N 1
ATOM 4766 C CA . MET B 2 281 ? 123.822 183.210 194.262 1.00 126.49 258 MET E CA 1
ATOM 4767 C C . MET B 2 281 ? 122.668 182.569 193.505 1.00 126.49 258 MET E C 1
ATOM 4768 O O . MET B 2 281 ? 122.140 181.530 193.909 1.00 126.49 258 MET E O 1
ATOM 4773 N N . ILE B 2 282 ? 122.287 183.201 192.397 1.00 119.52 259 ILE E N 1
ATOM 4774 C CA . ILE B 2 282 ? 121.210 182.721 191.543 1.00 119.52 259 ILE E CA 1
ATOM 4775 C C . ILE B 2 282 ? 121.712 182.670 190.109 1.00 119.52 259 ILE E C 1
ATOM 4776 O O . ILE B 2 282 ? 122.627 183.403 189.725 1.00 119.52 259 ILE E O 1
ATOM 4781 N N . ILE B 2 283 ? 121.105 181.793 189.315 1.00 113.53 260 ILE E N 1
ATOM 4782 C CA . ILE B 2 283 ? 121.487 181.589 187.923 1.00 113.53 260 ILE E CA 1
ATOM 4783 C C . ILE B 2 283 ? 120.225 181.581 187.073 1.00 113.53 260 ILE E C 1
ATOM 4784 O O . ILE B 2 283 ? 119.241 180.921 187.421 1.00 113.53 260 ILE E O 1
ATOM 4789 N N . VAL B 2 284 ? 120.254 182.316 185.961 1.00 105.22 261 VAL E N 1
ATOM 4790 C CA . VAL B 2 284 ? 119.124 182.414 185.049 1.00 105.22 261 VAL E CA 1
ATOM 4791 C C . VAL B 2 284 ? 119.629 182.219 183.625 1.00 105.22 261 VAL E C 1
ATOM 4792 O O . VAL B 2 284 ? 120.827 182.295 183.351 1.00 105.22 261 VAL E O 1
ATOM 4796 N N . ASP B 2 285 ? 118.695 181.944 182.716 1.00 104.51 262 ASP E N 1
ATOM 4797 C CA . ASP B 2 285 ? 118.995 181.768 181.301 1.00 104.51 262 ASP E CA 1
ATOM 4798 C C . ASP B 2 285 ? 118.161 182.741 180.481 1.00 104.51 262 ASP E C 1
ATOM 4799 O O . ASP B 2 285 ? 116.941 182.821 180.659 1.00 104.51 262 ASP E O 1
ATOM 4804 N N . SER B 2 286 ? 118.818 183.479 179.589 1.00 100.98 263 SER E N 1
ATOM 4805 C CA . SER B 2 286 ? 118.152 184.481 178.756 1.00 100.98 263 SER E CA 1
ATOM 4806 C C . SER B 2 286 ? 117.759 183.913 177.397 1.00 100.98 263 SER E C 1
ATOM 4807 O O . SER B 2 286 ? 117.992 184.521 176.355 1.00 100.98 263 SER E O 1
ATOM 4810 N N . SER B 2 287 ? 117.149 182.730 177.404 1.00 107.01 264 SER E N 1
ATOM 4811 C CA . SER B 2 287 ? 116.690 182.086 176.180 1.00 107.01 264 SER E CA 1
ATOM 4812 C C . SER B 2 287 ? 115.266 181.564 176.255 1.00 107.01 264 SER E C 1
ATOM 4813 O O . SER B 2 287 ? 114.651 181.362 175.202 1.00 107.01 264 SER E O 1
ATOM 4816 N N . ILE B 2 288 ? 114.724 181.337 177.453 1.00 115.86 265 ILE E N 1
ATOM 4817 C CA . ILE B 2 288 ? 113.386 180.787 177.621 1.00 115.86 265 ILE E CA 1
ATOM 4818 C C . ILE B 2 288 ? 112.338 181.868 177.845 1.00 115.86 265 ILE E C 1
ATOM 4819 O O . ILE B 2 288 ? 111.176 181.548 178.133 1.00 115.86 265 ILE E O 1
ATOM 4824 N N . PHE B 2 289 ? 112.705 183.136 177.689 1.00 121.33 266 PHE E N 1
ATOM 4825 C CA . PHE B 2 289 ? 111.795 184.233 177.979 1.00 121.33 266 PHE E CA 1
ATOM 4826 C C . PHE B 2 289 ? 110.563 184.173 177.081 1.00 121.33 266 PHE E C 1
ATOM 4827 O O . PHE B 2 289 ? 110.590 183.641 175.968 1.00 121.33 266 PHE E O 1
ATOM 4835 N N . ASN B 2 290 ? 109.469 184.728 177.588 1.00 130.49 267 ASN E N 1
ATOM 4836 C CA . ASN B 2 290 ? 108.192 184.713 176.895 1.00 130.49 267 ASN E CA 1
ATOM 4837 C C . ASN B 2 290 ? 108.167 185.808 175.829 1.00 130.49 267 ASN E C 1
ATOM 4838 O O . ASN B 2 290 ? 109.195 186.392 175.478 1.00 130.49 267 ASN E O 1
ATOM 4843 N N . ASN B 2 291 ? 106.977 186.084 175.296 1.00 137.33 268 ASN E N 1
ATOM 4844 C CA . ASN B 2 291 ? 106.844 187.090 174.245 1.00 137.33 268 ASN E CA 1
ATOM 4845 C C . ASN B 2 291 ? 107.361 188.470 174.637 1.00 137.33 268 ASN E C 1
ATOM 4846 O O . ASN B 2 291 ? 108.069 189.081 173.816 1.00 137.33 268 ASN E O 1
ATOM 4851 N N . PRO B 2 292 ? 107.059 189.024 175.815 1.00 133.11 269 PRO E N 1
ATOM 4852 C CA . PRO B 2 292 ? 107.574 190.361 176.140 1.00 133.11 269 PRO E CA 1
ATOM 4853 C C . PRO B 2 292 ? 109.095 190.396 176.162 1.00 133.11 269 PRO E C 1
ATOM 4854 O O . PRO B 2 292 ? 109.760 189.428 176.535 1.00 133.11 269 PRO E O 1
ATOM 4858 N N . GLU B 2 293 ? 109.643 191.538 175.742 1.00 127.39 270 GLU E N 1
ATOM 4859 C CA . GLU B 2 293 ? 111.082 191.748 175.718 1.00 127.39 270 GLU E CA 1
ATOM 4860 C C . GLU B 2 293 ? 111.564 192.730 176.773 1.00 127.39 270 GLU E C 1
ATOM 4861 O O . GLU B 2 293 ? 112.748 192.703 177.121 1.00 127.39 270 GLU E O 1
ATOM 4867 N N . GLN B 2 294 ? 110.682 193.588 177.289 1.00 128.56 271 GLN E N 1
ATOM 4868 C CA . GLN B 2 294 ? 111.046 194.512 178.354 1.00 128.56 271 GLN E CA 1
ATOM 4869 C C . GLN B 2 294 ? 111.324 193.803 179.670 1.00 128.56 271 GLN E C 1
ATOM 4870 O O . GLN B 2 294 ? 111.853 194.430 180.593 1.00 128.56 271 GLN E O 1
ATOM 4876 N N . ASP B 2 295 ? 110.970 192.523 179.781 1.00 127.45 272 ASP E N 1
ATOM 4877 C CA . ASP B 2 295 ? 111.289 191.767 180.985 1.00 127.45 272 ASP E CA 1
ATOM 4878 C C . ASP B 2 295 ? 112.795 191.656 181.178 1.00 127.45 272 ASP E C 1
ATOM 4879 O O . ASP B 2 295 ? 113.291 191.707 182.310 1.00 127.45 272 ASP E O 1
ATOM 4884 N N . LEU B 2 296 ? 113.539 191.499 180.080 1.00 118.98 273 LEU E N 1
ATOM 4885 C CA . LEU B 2 296 ? 114.995 191.497 180.163 1.00 118.98 273 LEU E CA 1
ATOM 4886 C C . LEU B 2 296 ? 115.511 192.814 180.725 1.00 118.98 273 LEU E C 1
ATOM 4887 O O . LEU B 2 296 ? 116.494 192.837 181.474 1.00 118.98 273 LEU E O 1
ATOM 4892 N N . LEU B 2 297 ? 114.851 193.922 180.380 1.00 118.10 274 LEU E N 1
ATOM 4893 C CA . LEU B 2 297 ? 115.212 195.214 180.954 1.00 118.10 274 LEU E CA 1
ATOM 4894 C C . LEU B 2 297 ? 115.062 195.195 182.469 1.00 118.10 274 LEU E C 1
ATOM 4895 O O . LEU B 2 297 ? 115.921 195.713 183.193 1.00 118.10 274 LEU E O 1
ATOM 4900 N N . GLN B 2 298 ? 113.978 194.595 182.965 1.00 118.31 275 GLN E N 1
ATOM 4901 C CA . GLN B 2 298 ? 113.800 194.468 184.407 1.00 118.31 275 GLN E CA 1
ATOM 4902 C C . GLN B 2 298 ? 114.931 193.661 185.023 1.00 118.31 275 GLN E C 1
ATOM 4903 O O . GLN B 2 298 ? 115.439 194.008 186.095 1.00 118.31 275 GLN E O 1
ATOM 4909 N N . LEU B 2 299 ? 115.345 192.581 184.355 1.00 117.93 276 LEU E N 1
ATOM 4910 C CA . LEU B 2 299 ? 116.515 191.838 184.808 1.00 117.93 276 LEU E CA 1
ATOM 4911 C C . LEU B 2 299 ? 117.760 192.713 184.769 1.00 117.93 276 LEU E C 1
ATOM 4912 O O . LEU B 2 299 ? 118.579 192.685 185.694 1.00 117.93 276 LEU E O 1
ATOM 4917 N N . ALA B 2 300 ? 117.913 193.505 183.706 1.00 113.29 277 ALA E N 1
ATOM 4918 C CA . ALA B 2 300 ? 119.091 194.353 183.581 1.00 113.29 277 ALA E CA 1
ATOM 4919 C C . ALA B 2 300 ? 119.158 195.374 184.707 1.00 113.29 277 ALA E C 1
ATOM 4920 O O . ALA B 2 300 ? 120.240 195.659 185.234 1.00 113.29 277 ALA E O 1
ATOM 4922 N N . GLN B 2 301 ? 118.011 195.935 185.093 1.00 114.18 278 GLN E N 1
ATOM 4923 C CA . GLN B 2 301 ? 117.996 196.929 186.161 1.00 114.18 278 GLN E CA 1
ATOM 4924 C C . GLN B 2 301 ? 118.474 196.333 187.478 1.00 114.18 278 GLN E C 1
ATOM 4925 O O . GLN B 2 301 ? 119.178 196.996 188.249 1.00 114.18 278 GLN E O 1
ATOM 4931 N N . LEU B 2 302 ? 118.102 195.082 187.755 1.00 115.72 279 LEU E N 1
ATOM 4932 C CA . LEU B 2 302 ? 118.476 194.460 189.020 1.00 115.72 279 LEU E CA 1
ATOM 4933 C C . LEU B 2 302 ? 119.983 194.272 189.139 1.00 115.72 279 LEU E C 1
ATOM 4934 O O . LEU B 2 302 ? 120.509 194.207 190.255 1.00 115.72 279 LEU E O 1
ATOM 4939 N N . VAL B 2 303 ? 120.689 194.178 188.012 1.00 115.20 280 VAL E N 1
ATOM 4940 C CA . VAL B 2 303 ? 122.132 193.964 188.058 1.00 115.20 280 VAL E CA 1
ATOM 4941 C C . VAL B 2 303 ? 122.842 195.192 188.614 1.00 115.20 280 VAL E C 1
ATOM 4942 O O . VAL B 2 303 ? 123.840 195.073 189.335 1.00 115.20 280 VAL E O 1
ATOM 4946 N N . ASN B 2 304 ? 122.348 196.388 188.285 1.00 114.44 281 ASN E N 1
ATOM 4947 C CA . ASN B 2 304 ? 122.961 197.606 188.807 1.00 114.44 281 ASN E CA 1
ATOM 4948 C C . ASN B 2 304 ? 122.895 197.647 190.326 1.00 114.44 281 ASN E C 1
ATOM 4949 O O . ASN B 2 304 ? 123.869 198.026 190.987 1.00 114.44 281 ASN E O 1
ATOM 4954 N N . LYS B 2 305 ? 121.757 197.272 190.897 1.00 120.28 282 LYS E N 1
ATOM 4955 C CA . LYS B 2 305 ? 121.701 197.053 192.332 1.00 120.28 282 LYS E CA 1
ATOM 4956 C C . LYS B 2 305 ? 122.598 195.872 192.691 1.00 120.28 282 LYS E C 1
ATOM 4957 O O . LYS B 2 305 ? 122.664 194.895 191.936 1.00 120.28 282 LYS E O 1
ATOM 4963 N N . PRO B 2 306 ? 123.304 195.925 193.817 1.00 125.00 283 PRO E N 1
ATOM 4964 C CA . PRO B 2 306 ? 124.262 194.856 194.128 1.00 125.00 283 PRO E CA 1
ATOM 4965 C C . PRO B 2 306 ? 123.580 193.513 194.324 1.00 125.00 283 PRO E C 1
ATOM 4966 O O . PRO B 2 306 ? 122.873 193.297 195.313 1.00 125.00 283 PRO E O 1
ATOM 4970 N N . GLU B 2 307 ? 123.793 192.604 193.377 1.00 121.65 284 GLU E N 1
ATOM 4971 C CA . GLU B 2 307 ? 123.208 191.270 193.404 1.00 121.65 284 GLU E CA 1
ATOM 4972 C C . GLU B 2 307 ? 124.267 190.292 192.914 1.00 121.65 284 GLU E C 1
ATOM 4973 O O . GLU B 2 307 ? 125.450 190.628 192.809 1.00 121.65 284 GLU E O 1
ATOM 4979 N N . ALA B 2 308 ? 123.840 189.068 192.608 1.00 112.20 285 ALA E N 1
ATOM 4980 C CA . ALA B 2 308 ? 124.739 188.038 192.084 1.00 112.20 285 ALA E CA 1
ATOM 4981 C C . ALA B 2 308 ? 123.970 187.237 191.037 1.00 112.20 285 ALA E C 1
ATOM 4982 O O . ALA B 2 308 ? 123.286 186.263 191.363 1.00 112.20 285 ALA E O 1
ATOM 4984 N N . ILE B 2 309 ? 124.088 187.652 189.780 1.00 108.37 286 ILE E N 1
ATOM 4985 C CA . ILE B 2 309 ? 123.477 186.953 188.658 1.00 108.37 286 ILE E CA 1
ATOM 4986 C C . ILE B 2 309 ? 124.569 186.640 187.645 1.00 108.37 286 ILE E C 1
ATOM 4987 O O . ILE B 2 309 ? 125.365 187.517 187.292 1.00 108.37 286 ILE E O 1
ATOM 4992 N N . ALA B 2 310 ? 124.608 185.393 187.188 1.00 103.89 287 ALA E N 1
ATOM 4993 C CA . ALA B 2 310 ? 125.646 184.886 186.298 1.00 103.89 287 ALA E CA 1
ATOM 4994 C C . ALA B 2 310 ? 125.018 184.162 185.118 1.00 103.89 287 ALA E C 1
ATOM 4995 O O . ALA B 2 310 ? 125.344 183.011 184.821 1.00 103.89 287 ALA E O 1
ATOM 4997 N N . ASP B 2 311 ? 124.077 184.833 184.452 1.00 97.93 288 ASP E N 1
ATOM 4998 C CA . ASP B 2 311 ? 123.329 184.241 183.346 1.00 97.93 288 ASP E CA 1
ATOM 4999 C C . ASP B 2 311 ? 124.253 183.550 182.354 1.00 97.93 288 ASP E C 1
ATOM 5000 O O . ASP B 2 311 ? 125.257 184.116 181.916 1.00 97.93 288 ASP E O 1
ATOM 5005 N N . LEU B 2 312 ? 123.904 182.313 182.005 1.00 93.72 289 LEU E N 1
ATOM 5006 C CA . LEU B 2 312 ? 124.762 181.489 181.168 1.00 93.72 289 LEU E CA 1
ATOM 5007 C C . LEU B 2 312 ? 124.791 181.939 179.716 1.00 93.72 289 LEU E C 1
ATOM 5008 O O . LEU B 2 312 ? 125.690 181.521 178.981 1.00 93.72 289 LEU E O 1
ATOM 5013 N N . ASN B 2 313 ? 123.842 182.773 179.284 1.00 89.76 290 ASN E N 1
ATOM 5014 C CA . ASN B 2 313 ? 123.856 183.236 177.901 1.00 89.76 290 ASN E CA 1
ATOM 5015 C C . ASN B 2 313 ? 125.125 184.012 177.589 1.00 89.76 290 ASN E C 1
ATOM 5016 O O . ASN B 2 313 ? 125.564 184.047 176.436 1.00 89.76 290 ASN E O 1
ATOM 5021 N N . TRP B 2 314 ? 125.728 184.633 178.602 1.00 86.38 291 TRP E N 1
ATOM 5022 C CA . TRP B 2 314 ? 127.002 185.307 178.402 1.00 86.38 291 TRP E CA 1
ATOM 5023 C C . TRP B 2 314 ? 128.116 184.319 178.088 1.00 86.38 291 TRP E C 1
ATOM 5024 O O . TRP B 2 314 ? 129.080 184.674 177.402 1.00 86.38 291 TRP E O 1
ATOM 5035 N N . SER B 2 315 ? 128.013 183.086 178.583 1.00 85.52 292 SER E N 1
ATOM 5036 C CA . SER B 2 315 ? 129.051 182.102 178.304 1.00 85.52 292 SER E CA 1
ATOM 5037 C C . SER B 2 315 ? 129.079 181.717 176.833 1.00 85.52 292 SER E C 1
ATOM 5038 O O . SER B 2 315 ? 130.144 181.388 176.301 1.00 85.52 292 SER E O 1
ATOM 5041 N N . ARG B 2 316 ? 127.928 181.754 176.160 1.00 91.13 293 ARG E N 1
ATOM 5042 C CA . ARG B 2 316 ? 127.884 181.391 174.750 1.00 91.13 293 ARG E CA 1
ATOM 5043 C C . ARG B 2 316 ? 128.630 182.381 173.868 1.00 91.13 293 ARG E C 1
ATOM 5044 O O . ARG B 2 316 ? 128.980 182.037 172.735 1.00 91.13 293 ARG E O 1
ATOM 5052 N N . LEU B 2 317 ? 128.883 183.593 174.353 1.00 78.23 294 LEU E N 1
ATOM 5053 C CA . LEU B 2 317 ? 129.612 184.595 173.589 1.00 78.23 294 LEU E CA 1
ATOM 5054 C C . LEU B 2 317 ? 131.117 184.485 173.765 1.00 78.23 294 LEU E C 1
ATOM 5055 O O . LEU B 2 317 ? 131.849 185.316 173.219 1.00 78.23 294 LEU E O 1
ATOM 5060 N N . ALA B 2 318 ? 131.592 183.498 174.520 1.00 80.28 295 ALA E N 1
ATOM 5061 C CA . ALA B 2 318 ? 133.031 183.339 174.716 1.00 80.28 295 ALA E CA 1
ATOM 5062 C C . ALA B 2 318 ? 133.796 183.133 173.415 1.00 80.28 295 ALA E C 1
ATOM 5063 O O . ALA B 2 318 ? 134.827 183.801 173.224 1.00 80.28 295 ALA E O 1
ATOM 5065 N N . PRO B 2 319 ? 133.384 182.253 172.493 1.00 80.27 296 PRO E N 1
ATOM 5066 C CA . PRO B 2 319 ? 134.176 182.113 171.262 1.00 80.27 296 PRO E CA 1
ATOM 5067 C C . PRO B 2 319 ? 134.025 183.294 170.324 1.00 80.27 296 PRO E C 1
ATOM 5068 O O . PRO B 2 319 ? 135.004 183.693 169.682 1.00 80.27 296 PRO E O 1
ATOM 5072 N N . TRP B 2 320 ? 132.825 183.871 170.228 1.00 75.81 297 TRP E N 1
ATOM 5073 C CA . TRP B 2 320 ? 132.626 185.014 169.343 1.00 75.81 297 TRP E CA 1
ATOM 5074 C C . TRP B 2 320 ? 133.498 186.190 169.761 1.00 75.81 297 TRP E C 1
ATOM 5075 O O . TRP B 2 320 ? 134.133 186.833 168.918 1.00 75.81 297 TRP E O 1
ATOM 5086 N N . GLN B 2 321 ? 133.546 186.483 171.062 1.00 79.28 298 GLN E N 1
ATOM 5087 C CA . GLN B 2 321 ? 134.415 187.551 171.541 1.00 79.28 298 GLN E CA 1
ATOM 5088 C C . GLN B 2 321 ? 135.874 187.234 171.258 1.00 79.28 298 GLN E C 1
ATOM 5089 O O . GLN B 2 321 ? 136.636 188.109 170.833 1.00 79.28 298 GLN E O 1
ATOM 5095 N N . GLU B 2 322 ? 136.283 185.988 171.491 1.00 77.06 299 GLU E N 1
ATOM 5096 C CA . GLU B 2 322 ? 137.658 185.605 171.200 1.00 77.06 299 GLU E CA 1
ATOM 5097 C C . GLU B 2 322 ? 137.947 185.695 169.710 1.00 77.06 299 GLU E C 1
ATOM 5098 O O . GLU B 2 322 ? 139.011 186.174 169.303 1.00 77.06 299 GLU E O 1
ATOM 5104 N N . LEU B 2 323 ? 137.005 185.249 168.880 1.00 75.16 300 LEU E N 1
ATOM 5105 C CA . LEU B 2 323 ? 137.228 185.265 167.439 1.00 75.16 300 LEU E CA 1
ATOM 5106 C C . LEU B 2 323 ? 137.313 186.687 166.906 1.00 75.16 300 LEU E C 1
ATOM 5107 O O . LEU B 2 323 ? 138.108 186.968 166.002 1.00 75.16 300 LEU E O 1
ATOM 5112 N N . THR B 2 324 ? 136.503 187.597 167.449 1.00 74.69 301 THR E N 1
ATOM 5113 C CA . THR B 2 324 ? 136.545 188.984 166.998 1.00 74.69 301 THR E CA 1
ATOM 5114 C C . THR B 2 324 ? 137.903 189.612 167.271 1.00 74.69 301 THR E C 1
ATOM 5115 O O . THR B 2 324 ? 138.438 190.344 166.432 1.00 74.69 301 THR E O 1
ATOM 5119 N N . ALA B 2 325 ? 138.483 189.332 168.437 1.00 77.65 302 ALA E N 1
ATOM 5120 C CA . ALA B 2 325 ? 139.797 189.866 168.762 1.00 77.65 302 ALA E CA 1
ATOM 5121 C C . ALA B 2 325 ? 140.906 189.245 167.930 1.00 77.65 302 ALA E C 1
ATOM 5122 O O . ALA B 2 325 ? 142.029 189.757 167.950 1.00 77.65 302 ALA E O 1
ATOM 5124 N N . GLU B 2 326 ? 140.624 188.162 167.207 1.00 78.29 303 GLU E N 1
ATOM 5125 C CA . GLU B 2 326 ? 141.665 187.506 166.425 1.00 78.29 303 GLU E CA 1
ATOM 5126 C C . GLU B 2 326 ? 142.011 188.289 165.167 1.00 78.29 303 GLU E C 1
ATOM 5127 O O . GLU B 2 326 ? 143.152 188.231 164.698 1.00 78.29 303 GLU E O 1
ATOM 5133 N N . ALA B 2 327 ? 141.047 189.017 164.605 1.00 80.71 304 ALA E N 1
ATOM 5134 C CA . ALA B 2 327 ? 141.288 189.714 163.347 1.00 80.71 304 ALA E CA 1
ATOM 5135 C C . ALA B 2 327 ? 142.322 190.821 163.506 1.00 80.71 304 ALA E C 1
ATOM 5136 O O . ALA B 2 327 ? 143.162 191.022 162.623 1.00 80.71 304 ALA E O 1
ATOM 5138 N N . PHE B 2 328 ? 142.281 191.545 164.619 1.00 82.63 305 PHE E N 1
ATOM 5139 C CA . PHE B 2 328 ? 143.108 192.729 164.802 1.00 82.63 305 PHE E CA 1
ATOM 5140 C C . PHE B 2 328 ? 144.429 192.428 165.499 1.00 82.63 305 PHE E C 1
ATOM 5141 O O . PHE B 2 328 ? 145.164 193.361 165.832 1.00 82.63 305 PHE E O 1
ATOM 5149 N N . ASP B 2 329 ? 144.741 191.153 165.728 1.00 87.59 306 ASP E N 1
ATOM 5150 C CA . ASP B 2 329 ? 145.917 190.799 166.523 1.00 87.59 306 ASP E CA 1
ATOM 5151 C C . ASP B 2 329 ? 147.243 191.260 165.924 1.00 87.59 306 ASP E C 1
ATOM 5152 O O . ASP B 2 329 ? 148.040 191.866 166.660 1.00 87.59 306 ASP E O 1
ATOM 5157 N N . PRO B 2 330 ? 147.555 191.015 164.651 1.00 89.67 307 PRO E N 1
ATOM 5158 C CA . PRO B 2 330 ? 148.899 191.321 164.166 1.00 89.67 307 PRO E CA 1
ATOM 5159 C C . PRO B 2 330 ? 149.167 192.810 164.214 1.00 89.67 307 PRO E C 1
ATOM 5160 O O . PRO B 2 330 ? 148.234 193.631 164.139 1.00 89.67 307 PRO E O 1
ATOM 5164 N N . PRO B 2 331 ? 150.434 193.210 164.348 1.00 90.27 308 PRO E N 1
ATOM 5165 C CA . PRO B 2 331 ? 150.745 194.642 164.479 1.00 90.27 308 PRO E CA 1
ATOM 5166 C C . PRO B 2 331 ? 150.370 195.466 163.262 1.00 90.27 308 PRO E C 1
ATOM 5167 O O . PRO B 2 331 ? 150.211 196.686 163.386 1.00 90.27 308 PRO E O 1
ATOM 5171 N N . GLU B 2 332 ? 150.230 194.846 162.091 1.00 94.99 309 GLU E N 1
ATOM 5172 C CA . GLU B 2 332 ? 149.948 195.613 160.883 1.00 94.99 309 GLU E CA 1
ATOM 5173 C C . GLU B 2 332 ? 148.587 196.290 160.962 1.00 94.99 309 GLU E C 1
ATOM 5174 O O . GLU B 2 332 ? 148.423 197.423 160.498 1.00 94.99 309 GLU E O 1
ATOM 5180 N N . ARG B 2 333 ? 147.602 195.616 161.550 1.00 92.21 310 ARG E N 1
ATOM 5181 C CA . ARG B 2 333 ? 146.250 196.141 161.658 1.00 92.21 310 ARG E CA 1
ATOM 5182 C C . ARG B 2 333 ? 146.019 196.915 162.949 1.00 92.21 310 ARG E C 1
ATOM 5183 O O . ARG B 2 333 ? 144.872 197.027 163.395 1.00 92.21 310 ARG E O 1
ATOM 5191 N N . ARG B 2 334 ? 147.079 197.449 163.557 1.00 95.62 311 ARG E N 1
ATOM 5192 C CA . ARG B 2 334 ? 146.922 198.153 164.825 1.00 95.62 311 ARG E CA 1
ATOM 5193 C C . ARG B 2 334 ? 146.067 199.402 164.668 1.00 95.62 311 ARG E C 1
ATOM 5194 O O . ARG B 2 334 ? 145.194 199.674 165.500 1.00 95.62 311 ARG E O 1
ATOM 5202 N N . SER B 2 335 ? 146.299 200.175 163.610 1.00 98.11 312 SER E N 1
ATOM 5203 C CA . SER B 2 335 ? 145.567 201.417 163.408 1.00 98.11 312 SER E CA 1
ATOM 5204 C C . SER B 2 335 ? 144.171 201.203 162.845 1.00 98.11 312 SER E C 1
ATOM 5205 O O . SER B 2 335 ? 143.384 202.154 162.821 1.00 98.11 312 SER E O 1
ATOM 5208 N N . ALA B 2 336 ? 143.847 199.993 162.389 1.00 94.39 313 ALA E N 1
ATOM 5209 C CA . ALA B 2 336 ? 142.525 199.756 161.822 1.00 94.39 313 ALA E CA 1
ATOM 5210 C C . ALA B 2 336 ? 141.430 199.936 162.862 1.00 94.39 313 ALA E C 1
ATOM 5211 O O . ALA B 2 336 ? 140.336 200.407 162.534 1.00 94.39 313 ALA E O 1
ATOM 5213 N N . VAL B 2 337 ? 141.709 199.585 164.119 1.00 92.91 314 VAL E N 1
ATOM 5214 C CA . VAL B 2 337 ? 140.691 199.628 165.161 1.00 92.91 314 VAL E CA 1
ATOM 5215 C C . VAL B 2 337 ? 140.244 201.049 165.470 1.00 92.91 314 VAL E C 1
ATOM 5216 O O . VAL B 2 337 ? 139.192 201.240 166.089 1.00 92.91 314 VAL E O 1
ATOM 5220 N N . GLY B 2 338 ? 141.006 202.054 165.054 1.00 97.00 315 GLY E N 1
ATOM 5221 C CA . GLY B 2 338 ? 140.657 203.432 165.322 1.00 97.00 315 GLY E CA 1
ATOM 5222 C C . GLY B 2 338 ? 139.703 204.067 164.341 1.00 97.00 315 GLY E C 1
ATOM 5223 O O . GLY B 2 338 ? 139.422 205.263 164.450 1.00 97.00 315 GLY E O 1
ATOM 5224 N N . GLU B 2 339 ? 139.192 203.303 163.377 1.00 98.81 316 GLU E N 1
ATOM 5225 C CA . GLU B 2 339 ? 138.292 203.830 162.367 1.00 98.81 316 GLU E CA 1
ATOM 5226 C C . GLU B 2 339 ? 136.902 203.216 162.425 1.00 98.81 316 GLU E C 1
ATOM 5227 O O . GLU B 2 339 ? 135.966 203.803 161.870 1.00 98.81 316 GLU E O 1
ATOM 5233 N N . ILE B 2 340 ? 136.729 202.094 163.128 1.00 92.49 317 ILE E N 1
ATOM 5234 C CA . ILE B 2 340 ? 135.503 201.301 163.115 1.00 92.49 317 ILE E CA 1
ATOM 5235 C C . ILE B 2 340 ? 134.279 202.186 163.293 1.00 92.49 317 ILE E C 1
ATOM 5236 O O . ILE B 2 340 ? 134.167 202.919 164.281 1.00 92.49 317 ILE E O 1
ATOM 5241 N N . ASP B 2 341 ? 133.362 202.135 162.328 1.00 95.80 318 ASP E N 1
ATOM 5242 C CA . ASP B 2 341 ? 132.168 202.968 162.373 1.00 95.80 318 ASP E CA 1
ATOM 5243 C C . ASP B 2 341 ? 130.898 202.170 162.107 1.00 95.80 318 ASP E C 1
ATOM 5244 O O . ASP B 2 341 ? 129.834 202.491 162.645 1.00 95.80 318 ASP E O 1
ATOM 5249 N N . GLN B 2 342 ? 130.991 201.131 161.284 1.00 88.79 319 GLN E N 1
ATOM 5250 C CA . GLN B 2 342 ? 129.825 200.374 160.850 1.00 88.79 319 GLN E CA 1
ATOM 5251 C C . GLN B 2 342 ? 129.896 198.954 161.387 1.00 88.79 319 GLN E C 1
ATOM 5252 O O . GLN B 2 342 ? 130.889 198.252 161.172 1.00 88.79 319 GLN E O 1
ATOM 5258 N N . ILE B 2 343 ? 128.844 198.537 162.083 1.00 75.64 320 ILE E N 1
ATOM 5259 C CA . ILE B 2 343 ? 128.723 197.171 162.574 1.00 75.64 320 ILE E CA 1
ATOM 5260 C C . ILE B 2 343 ? 127.301 196.698 162.325 1.00 75.64 320 ILE E C 1
ATOM 5261 O O . ILE B 2 343 ? 126.341 197.400 162.655 1.00 75.64 320 ILE E O 1
ATOM 5266 N N . SER B 2 344 ? 127.165 195.515 161.734 1.00 73.71 321 SER E N 1
ATOM 5267 C CA . SER B 2 344 ? 125.869 194.901 161.496 1.00 73.71 321 SER E CA 1
ATOM 5268 C C . SER B 2 344 ? 125.871 193.501 162.085 1.00 73.71 321 SER E C 1
ATOM 5269 O O . SER B 2 344 ? 126.882 192.796 162.023 1.00 73.71 321 SER E O 1
ATOM 5272 N N . ILE B 2 345 ? 124.741 193.106 162.663 1.00 71.38 322 ILE E N 1
ATOM 5273 C CA . ILE B 2 345 ? 124.600 191.825 163.341 1.00 71.38 322 ILE E CA 1
ATOM 5274 C C . ILE B 2 345 ? 123.394 191.107 162.759 1.00 71.38 322 ILE E C 1
ATOM 5275 O O . ILE B 2 345 ? 122.320 191.703 162.624 1.00 71.38 322 ILE E O 1
ATOM 5280 N N . ASP B 2 346 ? 123.569 189.836 162.408 1.00 74.93 323 ASP E N 1
ATOM 5281 C CA . ASP B 2 346 ? 122.502 189.019 161.846 1.00 74.93 323 ASP E CA 1
ATOM 5282 C C . ASP B 2 346 ? 122.196 187.875 162.799 1.00 74.93 323 ASP E C 1
ATOM 5283 O O . ASP B 2 346 ? 123.074 187.061 163.099 1.00 74.93 323 ASP E O 1
ATOM 5288 N N . TYR B 2 347 ? 120.950 187.805 163.256 1.00 81.19 324 TYR E N 1
ATOM 5289 C CA . TYR B 2 347 ? 120.544 186.836 164.258 1.00 81.19 324 TYR E CA 1
ATOM 5290 C C . TYR B 2 347 ? 119.212 186.223 163.853 1.00 81.19 324 TYR E C 1
ATOM 5291 O O . TYR B 2 347 ? 118.454 186.800 163.071 1.00 81.19 324 TYR E O 1
ATOM 5300 N N . GLU B 2 348 ? 118.935 185.039 164.396 1.00 87.31 325 GLU E N 1
ATOM 5301 C CA . GLU B 2 348 ? 117.694 184.344 164.085 1.00 87.31 325 GLU E CA 1
ATOM 5302 C C . GLU B 2 348 ? 116.495 185.141 164.581 1.00 87.31 325 GLU E C 1
ATOM 5303 O O . GLU B 2 348 ? 116.557 185.831 165.600 1.00 87.31 325 GLU E O 1
ATOM 5309 N N . LYS B 2 349 ? 115.392 185.038 163.844 1.00 93.56 326 LYS E N 1
ATOM 5310 C CA . LYS B 2 349 ? 114.190 185.788 164.180 1.00 93.56 326 LYS E CA 1
ATOM 5311 C C . LYS B 2 349 ? 113.698 185.416 165.572 1.00 93.56 326 LYS E C 1
ATOM 5312 O O . LYS B 2 349 ? 113.614 184.236 165.920 1.00 93.56 326 LYS E O 1
ATOM 5318 N N . GLY B 2 350 ? 113.375 186.431 166.369 1.00 89.47 327 GLY E N 1
ATOM 5319 C CA . GLY B 2 350 ? 112.874 186.204 167.709 1.00 89.47 327 GLY E CA 1
ATOM 5320 C C . GLY B 2 350 ? 113.504 187.103 168.751 1.00 89.47 327 GLY E C 1
ATOM 5321 O O . GLY B 2 350 ? 113.674 188.304 168.527 1.00 89.47 327 GLY E O 1
ATOM 5322 N N . ASN B 2 351 ? 113.846 186.529 169.901 1.00 88.44 328 ASN E N 1
ATOM 5323 C CA . ASN B 2 351 ? 114.460 187.298 170.973 1.00 88.44 328 ASN E CA 1
ATOM 5324 C C . ASN B 2 351 ? 115.857 187.756 170.577 1.00 88.44 328 ASN E C 1
ATOM 5325 O O . ASN B 2 351 ? 116.653 186.984 170.037 1.00 88.44 328 ASN E O 1
ATOM 5330 N N . HIS B 2 352 ? 116.159 189.022 170.864 1.00 81.43 329 HIS E N 1
ATOM 5331 C CA . HIS B 2 352 ? 117.435 189.623 170.505 1.00 81.43 329 HIS E CA 1
ATOM 5332 C C . HIS B 2 352 ? 118.343 189.819 171.710 1.00 81.43 329 HIS E C 1
ATOM 5333 O O . HIS B 2 352 ? 119.217 190.689 171.687 1.00 81.43 329 HIS E O 1
ATOM 5340 N N . ALA B 2 353 ? 118.153 189.027 172.765 1.00 76.10 330 ALA E N 1
ATOM 5341 C CA . ALA B 2 353 ? 118.971 189.186 173.961 1.00 76.10 330 ALA E CA 1
ATOM 5342 C C . ALA B 2 353 ? 120.433 188.874 173.677 1.00 76.10 330 ALA E C 1
ATOM 5343 O O . ALA B 2 353 ? 121.331 189.542 174.199 1.00 76.10 330 ALA E O 1
ATOM 5345 N N . GLN B 2 354 ? 120.693 187.856 172.858 1.00 77.47 331 GLN E N 1
ATOM 5346 C CA . GLN B 2 354 ? 122.071 187.491 172.557 1.00 77.47 331 GLN E CA 1
ATOM 5347 C C . GLN B 2 354 ? 122.765 188.545 171.706 1.00 77.47 331 GLN E C 1
ATOM 5348 O O . GLN B 2 354 ? 123.968 188.772 171.868 1.00 77.47 331 GLN E O 1
ATOM 5354 N N . ALA B 2 355 ? 122.038 189.183 170.788 1.00 72.62 332 ALA E N 1
ATOM 5355 C CA . ALA B 2 355 ? 122.659 190.178 169.921 1.00 72.62 332 ALA E CA 1
ATOM 5356 C C . ALA B 2 355 ? 122.933 191.482 170.658 1.00 72.62 332 ALA E C 1
ATOM 5357 O O . ALA B 2 355 ? 123.982 192.101 170.454 1.00 72.62 332 ALA E O 1
ATOM 5359 N N . LEU B 2 356 ? 122.009 191.918 171.514 1.00 69.24 333 LEU E N 1
ATOM 5360 C CA . LEU B 2 356 ? 122.208 193.176 172.225 1.00 69.24 333 LEU E CA 1
ATOM 5361 C C . LEU B 2 356 ? 123.407 193.099 173.157 1.00 69.24 333 LEU E C 1
ATOM 5362 O O . LEU B 2 356 ? 124.124 194.089 173.337 1.00 69.24 333 LEU E O 1
ATOM 5367 N N . MET B 2 357 ? 123.642 191.934 173.762 1.00 70.79 334 MET E N 1
ATOM 5368 C CA . MET B 2 357 ? 124.786 191.793 174.655 1.00 70.79 334 MET E CA 1
ATOM 5369 C C . MET B 2 357 ? 126.097 191.985 173.908 1.00 70.79 334 MET E C 1
ATOM 5370 O O . MET B 2 357 ? 127.005 192.661 174.402 1.00 70.79 334 MET E O 1
ATOM 5375 N N . TYR B 2 358 ? 126.216 191.401 172.713 1.00 63.72 335 TYR E N 1
ATOM 5376 C CA . TYR B 2 358 ? 127.442 191.569 171.940 1.00 63.72 335 TYR E CA 1
ATOM 5377 C C . TYR B 2 358 ? 127.656 193.026 171.562 1.00 63.72 335 TYR E C 1
ATOM 5378 O O . TYR B 2 358 ? 128.779 193.535 171.639 1.00 63.72 335 TYR E O 1
ATOM 5387 N N . LEU B 2 359 ? 126.590 193.710 171.146 1.00 67.91 336 LEU E N 1
ATOM 5388 C CA . LEU B 2 359 ? 126.712 195.117 170.780 1.00 67.91 336 LEU E CA 1
ATOM 5389 C C . LEU B 2 359 ? 127.174 195.951 171.964 1.00 67.91 336 LEU E C 1
ATOM 5390 O O . LEU B 2 359 ? 128.018 196.842 171.815 1.00 67.91 336 LEU E O 1
ATOM 5395 N N . GLY B 2 360 ? 126.634 195.676 173.149 1.00 73.11 337 GLY E N 1
ATOM 5396 C CA . GLY B 2 360 ? 127.076 196.389 174.329 1.00 73.11 337 GLY E CA 1
ATOM 5397 C C . GLY B 2 360 ? 128.536 196.155 174.646 1.00 73.11 337 GLY E C 1
ATOM 5398 O O . GLY B 2 360 ? 129.219 197.055 175.139 1.00 73.11 337 GLY E O 1
ATOM 5399 N N . TRP B 2 361 ? 129.040 194.953 174.364 1.00 73.83 338 TRP E N 1
ATOM 5400 C CA . TRP B 2 361 ? 130.422 194.644 174.712 1.00 73.83 338 TRP E CA 1
ATOM 5401 C C . TRP B 2 361 ? 131.399 195.470 173.889 1.00 73.83 338 TRP E C 1
ATOM 5402 O O . TRP B 2 361 ? 132.326 196.078 174.438 1.00 73.83 338 TRP E O 1
ATOM 5413 N N . VAL B 2 362 ? 131.213 195.506 172.568 1.00 73.10 339 VAL E N 1
ATOM 5414 C CA . VAL B 2 362 ? 132.157 196.222 171.718 1.00 73.10 339 VAL E CA 1
ATOM 5415 C C . VAL B 2 362 ? 132.092 197.718 171.991 1.00 73.10 339 VAL E C 1
ATOM 5416 O O . VAL B 2 362 ? 133.115 198.412 171.960 1.00 73.10 339 VAL E O 1
ATOM 5420 N N . ALA B 2 363 ? 130.898 198.237 172.284 1.00 76.32 340 ALA E N 1
ATOM 5421 C CA . ALA B 2 363 ? 130.764 199.662 172.561 1.00 76.32 340 ALA E CA 1
ATOM 5422 C C . ALA B 2 363 ? 131.552 200.056 173.800 1.00 76.32 340 ALA E C 1
ATOM 5423 O O . ALA B 2 363 ? 132.169 201.125 173.838 1.00 76.32 340 ALA E O 1
ATOM 5425 N N . SER B 2 364 ? 131.547 199.202 174.823 1.00 76.40 341 SER E N 1
ATOM 5426 C CA . SER B 2 364 ? 132.271 199.522 176.045 1.00 76.40 341 SER E CA 1
ATOM 5427 C C . SER B 2 364 ? 133.769 199.607 175.805 1.00 76.40 341 SER E C 1
ATOM 5428 O O . SER B 2 364 ? 134.460 200.378 176.478 1.00 76.40 341 SER E O 1
ATOM 5431 N N . ARG B 2 365 ? 134.292 198.830 174.856 1.00 80.50 342 ARG E N 1
ATOM 5432 C CA . ARG B 2 365 ? 135.733 198.796 174.637 1.00 80.50 342 ARG E CA 1
ATOM 5433 C C . ARG B 2 365 ? 136.236 199.933 173.761 1.00 80.50 342 ARG E C 1
ATOM 5434 O O . ARG B 2 365 ? 137.453 200.106 173.646 1.00 80.50 342 ARG E O 1
ATOM 5442 N N . LEU B 2 366 ? 135.345 200.707 173.147 1.00 80.38 343 LEU E N 1
ATOM 5443 C CA . LEU B 2 366 ? 135.745 201.834 172.316 1.00 80.38 343 LEU E CA 1
ATOM 5444 C C . LEU B 2 366 ? 135.217 203.161 172.846 1.00 80.38 343 LEU E C 1
ATOM 5445 O O . LEU B 2 366 ? 135.290 204.172 172.137 1.00 80.38 343 LEU E O 1
ATOM 5450 N N . GLN B 2 367 ? 134.689 203.180 174.070 1.00 83.36 344 GLN E N 1
ATOM 5451 C CA . GLN B 2 367 ? 134.176 204.389 174.710 1.00 83.36 344 GLN E CA 1
ATOM 5452 C C . GLN B 2 367 ? 133.066 205.034 173.877 1.00 83.36 344 GLN E C 1
ATOM 5453 O O . GLN B 2 367 ? 133.189 206.154 173.381 1.00 83.36 344 GLN E O 1
ATOM 5459 N N . TRP B 2 368 ? 131.969 204.297 173.732 1.00 84.46 345 TRP E N 1
ATOM 5460 C CA . TRP B 2 368 ? 130.780 204.772 173.042 1.00 84.46 345 TRP E CA 1
ATOM 5461 C C . TRP B 2 368 ? 129.654 204.977 174.046 1.00 84.46 345 TRP E C 1
ATOM 5462 O O . TRP B 2 368 ? 129.627 204.364 175.115 1.00 84.46 345 TRP E O 1
ATOM 5473 N N . THR B 2 369 ? 128.721 205.861 173.694 1.00 89.59 346 THR E N 1
ATOM 5474 C CA . THR B 2 369 ? 127.566 206.130 174.534 1.00 89.59 346 THR E CA 1
ATOM 5475 C C . THR B 2 369 ? 126.311 206.185 173.675 1.00 89.59 346 THR E C 1
ATOM 5476 O O . THR B 2 369 ? 126.363 206.662 172.532 1.00 89.59 346 THR E O 1
ATOM 5480 N N . PRO B 2 370 ? 125.180 205.713 174.190 1.00 92.19 347 PRO E N 1
ATOM 5481 C CA . PRO B 2 370 ? 123.949 205.713 173.393 1.00 92.19 347 PRO E CA 1
ATOM 5482 C C . PRO B 2 370 ? 123.474 207.122 173.082 1.00 92.19 347 PRO E C 1
ATOM 5483 O O . PRO B 2 370 ? 123.711 208.067 173.837 1.00 92.19 347 PRO E O 1
ATOM 5487 N N . VAL B 2 371 ? 122.793 207.253 171.946 1.00 93.55 348 VAL E N 1
ATOM 5488 C CA . VAL B 2 371 ? 122.274 208.543 171.509 1.00 93.55 348 VAL E CA 1
ATOM 5489 C C . VAL B 2 371 ? 120.781 208.443 171.238 1.00 93.55 348 VAL E C 1
ATOM 5490 O O . VAL B 2 371 ? 119.984 209.193 171.810 1.00 93.55 348 VAL E O 1
ATOM 5494 N N . SER B 2 372 ? 120.394 207.523 170.359 1.00 100.65 349 SER E N 1
ATOM 5495 C CA . SER B 2 372 ? 119.003 207.388 169.958 1.00 100.65 349 SER E CA 1
ATOM 5496 C C . SER B 2 372 ? 118.709 205.926 169.658 1.00 100.65 349 SER E C 1
ATOM 5497 O O . SER B 2 372 ? 119.614 205.109 169.478 1.00 100.65 349 SER E O 1
ATOM 5500 N N . TYR B 2 373 ? 117.420 205.606 169.600 1.00 108.38 350 TYR E N 1
ATOM 5501 C CA . TYR B 2 373 ? 116.976 204.235 169.371 1.00 108.38 350 TYR E CA 1
ATOM 5502 C C . TYR B 2 373 ? 115.648 204.286 168.639 1.00 108.38 350 TYR E C 1
ATOM 5503 O O . TYR B 2 373 ? 114.671 204.821 169.171 1.00 108.38 350 TYR E O 1
ATOM 5512 N N . SER B 2 374 ? 115.603 203.728 167.439 1.00 111.47 351 SER E N 1
ATOM 5513 C CA . SER B 2 374 ? 114.381 203.665 166.653 1.00 111.47 351 SER E CA 1
ATOM 5514 C C . SER B 2 374 ? 114.007 202.200 166.444 1.00 111.47 351 SER E C 1
ATOM 5515 O O . SER B 2 374 ? 114.612 201.295 167.023 1.00 111.47 351 SER E O 1
ATOM 5518 N N . TYR B 2 375 ? 112.993 201.970 165.617 1.00 114.14 352 TYR E N 1
ATOM 5519 C CA . TYR B 2 375 ? 112.563 200.612 165.327 1.00 114.14 352 TYR E CA 1
ATOM 5520 C C . TYR B 2 375 ? 111.873 200.593 163.974 1.00 114.14 352 TYR E C 1
ATOM 5521 O O . TYR B 2 375 ? 111.064 201.473 163.674 1.00 114.14 352 TYR E O 1
ATOM 5530 N N . GLN B 2 376 ? 112.202 199.589 163.163 1.00 112.30 353 GLN E N 1
ATOM 5531 C CA . GLN B 2 376 ? 111.628 199.421 161.828 1.00 112.30 353 GLN E CA 1
ATOM 5532 C C . GLN B 2 376 ? 111.109 197.997 161.705 1.00 112.30 353 GLN E C 1
ATOM 5533 O O . GLN B 2 376 ? 111.791 197.117 161.164 1.00 112.30 353 GLN E O 1
ATOM 5539 N N . PRO B 2 377 ? 109.902 197.734 162.202 1.00 115.70 354 PRO E N 1
ATOM 5540 C CA . PRO B 2 377 ? 109.348 196.380 162.112 1.00 115.70 354 PRO E CA 1
ATOM 5541 C C . PRO B 2 377 ? 109.113 195.973 160.667 1.00 115.70 354 PRO E C 1
ATOM 5542 O O . PRO B 2 377 ? 108.861 196.807 159.795 1.00 115.70 354 PRO E O 1
ATOM 5546 N N . GLY B 2 378 ? 109.198 194.671 160.423 1.00 116.70 355 GLY E N 1
ATOM 5547 C CA . GLY B 2 378 ? 109.017 194.158 159.079 1.00 116.70 355 GLY E CA 1
ATOM 5548 C C . GLY B 2 378 ? 109.318 192.674 159.032 1.00 116.70 355 GLY E C 1
ATOM 5549 O O . GLY B 2 378 ? 109.303 191.992 160.057 1.00 116.70 355 GLY E O 1
ATOM 5550 N N . VAL B 2 379 ? 109.588 192.188 157.818 1.00 114.62 356 VAL E N 1
ATOM 5551 C CA . VAL B 2 379 ? 109.902 190.777 157.642 1.00 114.62 356 VAL E CA 1
ATOM 5552 C C . VAL B 2 379 ? 111.243 190.418 158.266 1.00 114.62 356 VAL E C 1
ATOM 5553 O O . VAL B 2 379 ? 111.506 189.239 158.524 1.00 114.62 356 VAL E O 1
ATOM 5557 N N . TYR B 2 380 ? 112.100 191.407 158.526 1.00 110.57 357 TYR E N 1
ATOM 5558 C CA . TYR B 2 380 ? 113.417 191.160 159.087 1.00 110.57 357 TYR E CA 1
ATOM 5559 C C . TYR B 2 380 ? 113.671 191.864 160.412 1.00 110.57 357 TYR E C 1
ATOM 5560 O O . TYR B 2 380 ? 114.696 191.588 161.046 1.00 110.57 357 TYR E O 1
ATOM 5569 N N . GLU B 2 381 ? 112.782 192.757 160.847 1.00 108.81 358 GLU E N 1
ATOM 5570 C CA . GLU B 2 381 ? 112.907 193.446 162.130 1.00 108.81 358 GLU E CA 1
ATOM 5571 C C . GLU B 2 381 ? 114.241 194.188 162.226 1.00 108.81 358 GLU E C 1
ATOM 5572 O O . GLU B 2 381 ? 115.089 193.900 163.071 1.00 108.81 358 GLU E O 1
ATOM 5578 N N . ILE B 2 382 ? 114.412 195.156 161.333 1.00 106.50 359 ILE E N 1
ATOM 5579 C CA . ILE B 2 382 ? 115.639 195.941 161.274 1.00 106.50 359 ILE E CA 1
ATOM 5580 C C . ILE B 2 382 ? 115.581 197.006 162.365 1.00 106.50 359 ILE E C 1
ATOM 5581 O O . ILE B 2 382 ? 114.792 197.948 162.283 1.00 106.50 359 ILE E O 1
ATOM 5586 N N . HIS B 2 383 ? 116.416 196.858 163.389 1.00 101.94 360 HIS E N 1
ATOM 5587 C CA . HIS B 2 383 ? 116.511 197.861 164.434 1.00 101.94 360 HIS E CA 1
ATOM 5588 C C . HIS B 2 383 ? 117.518 198.933 164.026 1.00 101.94 360 HIS E C 1
ATOM 5589 O O . HIS B 2 383 ? 118.068 198.914 162.923 1.00 101.94 360 HIS E O 1
ATOM 5596 N N . LYS B 2 384 ? 117.763 199.888 164.922 1.00 99.71 361 LYS E N 1
ATOM 5597 C CA . LYS B 2 384 ? 118.697 200.969 164.629 1.00 99.71 361 LYS E CA 1
ATOM 5598 C C . LYS B 2 384 ? 119.152 201.607 165.929 1.00 99.71 361 LYS E C 1
ATOM 5599 O O . LYS B 2 384 ? 118.319 202.033 166.734 1.00 99.71 361 LYS E O 1
ATOM 5605 N N . ILE B 2 385 ? 120.466 201.675 166.129 1.00 94.86 362 ILE E N 1
ATOM 5606 C CA . ILE B 2 385 ? 121.063 202.311 167.297 1.00 94.86 362 ILE E CA 1
ATOM 5607 C C . ILE B 2 385 ? 122.152 203.262 166.822 1.00 94.86 362 ILE E C 1
ATOM 5608 O O . ILE B 2 385 ? 122.900 202.946 165.891 1.00 94.86 362 ILE E O 1
ATOM 5613 N N . GLN B 2 386 ? 122.236 204.428 167.456 1.00 100.17 363 GLN E N 1
ATOM 5614 C CA . GLN B 2 386 ? 123.210 205.452 167.106 1.00 100.17 363 GLN E CA 1
ATOM 5615 C C . GLN B 2 386 ? 124.010 205.849 168.340 1.00 100.17 363 GLN E C 1
ATOM 5616 O O . GLN B 2 386 ? 123.460 205.953 169.439 1.00 100.17 363 GLN E O 1
ATOM 5622 N N . PHE B 2 387 ? 125.308 206.076 168.156 1.00 97.42 364 PHE E N 1
ATOM 5623 C CA . PHE B 2 387 ? 126.212 206.370 169.257 1.00 97.42 364 PHE E CA 1
ATOM 5624 C C . PHE B 2 387 ? 126.984 207.653 168.975 1.00 97.42 364 PHE E C 1
ATOM 5625 O O . PHE B 2 387 ? 126.932 208.209 167.875 1.00 97.42 364 PHE E O 1
ATOM 5633 N N . CYS B 2 388 ? 127.706 208.121 169.993 1.00 104.64 365 CYS E N 1
ATOM 5634 C CA . CYS B 2 388 ? 128.649 209.229 169.888 1.00 104.64 365 CYS E CA 1
ATOM 5635 C C . CYS B 2 388 ? 130.074 208.708 170.056 1.00 104.64 365 CYS E C 1
ATOM 5636 O O . CYS B 2 388 ? 130.309 207.508 170.217 1.00 104.64 365 CYS E O 1
ATOM 5639 N N . ALA B 2 389 ? 131.033 209.627 170.029 1.00 117.67 366 ALA E N 1
ATOM 5640 C CA . ALA B 2 389 ? 132.443 209.264 170.044 1.00 117.67 366 ALA E CA 1
ATOM 5641 C C . ALA B 2 389 ? 133.245 210.462 170.529 1.00 117.67 366 ALA E C 1
ATOM 5642 O O . ALA B 2 389 ? 132.736 211.589 170.535 1.00 117.67 366 ALA E O 1
ATOM 5644 N N . PRO B 2 390 ? 134.497 210.252 170.957 1.00 121.07 367 PRO E N 1
ATOM 5645 C CA . PRO B 2 390 ? 135.340 211.407 171.313 1.00 121.07 367 PRO E CA 1
ATOM 5646 C C . PRO B 2 390 ? 135.505 212.397 170.174 1.00 121.07 367 PRO E C 1
ATOM 5647 O O . PRO B 2 390 ? 135.562 213.610 170.410 1.00 121.07 367 PRO E O 1
ATOM 5651 N N . ASN B 2 391 ? 135.583 211.908 168.940 1.00 125.34 368 ASN E N 1
ATOM 5652 C CA . ASN B 2 391 ? 135.601 212.766 167.764 1.00 125.34 368 ASN E CA 1
ATOM 5653 C C . ASN B 2 391 ? 134.198 213.182 167.338 1.00 125.34 368 ASN E C 1
ATOM 5654 O O . ASN B 2 391 ? 134.058 213.985 166.408 1.00 125.34 368 ASN E O 1
ATOM 5659 N N . GLN B 2 392 ? 133.165 212.659 168.001 1.00 122.01 369 GLN E N 1
ATOM 5660 C CA . GLN B 2 392 ? 131.769 212.983 167.710 1.00 122.01 369 GLN E CA 1
ATOM 5661 C C . GLN B 2 392 ? 131.383 212.614 166.281 1.00 122.01 369 GLN E C 1
ATOM 5662 O O . GLN B 2 392 ? 130.517 213.250 165.677 1.00 122.01 369 GLN E O 1
ATOM 5668 N N . ARG B 2 393 ? 132.023 211.593 165.726 1.00 119.70 370 ARG E N 1
ATOM 5669 C CA . ARG B 2 393 ? 131.560 211.070 164.450 1.00 119.70 370 ARG E CA 1
ATOM 5670 C C . ARG B 2 393 ? 130.323 210.202 164.667 1.00 119.70 370 ARG E C 1
ATOM 5671 O O . ARG B 2 393 ? 130.248 209.465 165.652 1.00 119.70 370 ARG E O 1
ATOM 5679 N N . PRO B 2 394 ? 129.342 210.274 163.775 1.00 113.29 371 PRO E N 1
ATOM 5680 C CA . PRO B 2 394 ? 128.153 209.431 163.924 1.00 113.29 371 PRO E CA 1
ATOM 5681 C C . PRO B 2 394 ? 128.498 207.959 163.772 1.00 113.29 371 PRO E C 1
ATOM 5682 O O . PRO B 2 394 ? 129.398 207.582 163.020 1.00 113.29 371 PRO E O 1
ATOM 5686 N N . ILE B 2 395 ? 127.765 207.122 164.503 1.00 102.84 372 ILE E N 1
ATOM 5687 C CA . ILE B 2 395 ? 127.946 205.675 164.481 1.00 102.84 372 ILE E CA 1
ATOM 5688 C C . ILE B 2 395 ? 126.629 205.029 164.081 1.00 102.84 372 ILE E C 1
ATOM 5689 O O . ILE B 2 395 ? 125.562 205.425 164.564 1.00 102.84 372 ILE E O 1
ATOM 5694 N N . GLU B 2 396 ? 126.701 204.038 163.194 1.00 103.04 373 GLU E N 1
ATOM 5695 C CA . GLU B 2 396 ? 125.515 203.367 162.679 1.00 103.04 373 GLU E CA 1
ATOM 5696 C C . GLU B 2 396 ? 125.629 201.865 162.892 1.00 103.04 373 GLU E C 1
ATOM 5697 O O . GLU B 2 396 ? 126.651 201.262 162.549 1.00 103.04 373 GLU E O 1
ATOM 5703 N N . ALA B 2 397 ? 124.576 201.266 163.444 1.00 90.28 374 ALA E N 1
ATOM 5704 C CA . ALA B 2 397 ? 124.525 199.827 163.650 1.00 90.28 374 ALA E CA 1
ATOM 5705 C C . ALA B 2 397 ? 123.091 199.354 163.476 1.00 90.28 374 ALA E C 1
ATOM 5706 O O . ALA B 2 397 ? 122.142 200.089 163.760 1.00 90.28 374 ALA E O 1
ATOM 5708 N N . GLU B 2 398 ? 122.940 198.117 163.009 1.00 87.74 375 GLU E N 1
ATOM 5709 C CA . GLU B 2 398 ? 121.621 197.567 162.738 1.00 87.74 375 GLU E CA 1
ATOM 5710 C C . GLU B 2 398 ? 121.636 196.064 162.968 1.00 87.74 375 GLU E C 1
ATOM 5711 O O . GLU B 2 398 ? 122.671 195.410 162.823 1.00 87.74 375 GLU E O 1
ATOM 5717 N N . LEU B 2 399 ? 120.472 195.524 163.316 1.00 84.20 376 LEU E N 1
ATOM 5718 C CA . LEU B 2 399 ? 120.297 194.098 163.557 1.00 84.20 376 LEU E CA 1
ATOM 5719 C C . LEU B 2 399 ? 119.219 193.568 162.624 1.00 84.20 376 LEU E C 1
ATOM 5720 O O . LEU B 2 399 ? 118.169 194.198 162.466 1.00 84.20 376 LEU E O 1
ATOM 5725 N N . ALA B 2 400 ? 119.475 192.414 162.016 1.00 85.85 377 ALA E N 1
ATOM 5726 C CA . ALA B 2 400 ? 118.564 191.808 161.055 1.00 85.85 377 ALA E CA 1
ATOM 5727 C C . ALA B 2 400 ? 118.098 190.460 161.579 1.00 85.85 377 ALA E C 1
ATOM 5728 O O . ALA B 2 400 ? 118.912 189.651 162.031 1.00 85.85 377 ALA E O 1
ATOM 5730 N N . GLY B 2 401 ? 116.794 190.216 161.497 1.00 95.53 378 GLY E N 1
ATOM 5731 C CA . GLY B 2 401 ? 116.197 189.016 162.051 1.00 95.53 378 GLY E CA 1
ATOM 5732 C C . GLY B 2 401 ? 115.855 187.948 161.033 1.00 95.53 378 GLY E C 1
ATOM 5733 O O . GLY B 2 401 ? 114.754 187.392 161.073 1.00 95.53 378 GLY E O 1
ATOM 5734 N N . LEU B 2 402 ? 116.777 187.674 160.103 1.00 96.99 379 LEU E N 1
ATOM 5735 C CA . LEU B 2 402 ? 116.597 186.697 159.033 1.00 96.99 379 LEU E CA 1
ATOM 5736 C C . LEU B 2 402 ? 115.971 185.408 159.549 1.00 96.99 379 LEU E C 1
ATOM 5737 O O . LEU B 2 402 ? 116.585 184.699 160.355 1.00 96.99 379 LEU E O 1
ATOM 5742 N N . PRO B 2 403 ? 114.758 185.068 159.107 1.00 104.18 380 PRO E N 1
ATOM 5743 C CA . PRO B 2 403 ? 114.109 183.835 159.574 1.00 104.18 380 PRO E CA 1
ATOM 5744 C C . PRO B 2 403 ? 114.603 182.635 158.779 1.00 104.18 380 PRO E C 1
ATOM 5745 O O . PRO B 2 403 ? 114.435 182.570 157.560 1.00 104.18 380 PRO E O 1
ATOM 5749 N N . LEU B 2 404 ? 115.218 181.683 159.475 1.00 111.73 381 LEU E N 1
ATOM 5750 C CA . LEU B 2 404 ? 115.692 180.464 158.838 1.00 111.73 381 LEU E CA 1
ATOM 5751 C C . LEU B 2 404 ? 114.698 179.316 158.939 1.00 111.73 381 LEU E C 1
ATOM 5752 O O . LEU B 2 404 ? 114.780 178.376 158.141 1.00 111.73 381 LEU E O 1
ATOM 5757 N N . ALA B 2 405 ? 113.776 179.369 159.902 1.00 119.02 382 ALA E N 1
ATOM 5758 C CA . ALA B 2 405 ? 112.756 178.344 160.121 1.00 119.02 382 ALA E CA 1
ATOM 5759 C C . ALA B 2 405 ? 113.357 176.980 160.443 1.00 119.02 382 ALA E C 1
ATOM 5760 O O . ALA B 2 405 ? 112.684 175.955 160.305 1.00 119.02 382 ALA E O 1
ATOM 5762 N N . ASP B 2 406 ? 114.616 176.947 160.874 1.00 123.78 383 ASP E N 1
ATOM 5763 C CA . ASP B 2 406 ? 115.299 175.703 161.207 1.00 123.78 383 ASP E CA 1
ATOM 5764 C C . ASP B 2 406 ? 116.091 175.866 162.494 1.00 123.78 383 ASP E C 1
ATOM 5765 O O . ASP B 2 406 ? 117.239 175.420 162.599 1.00 123.78 383 ASP E O 1
ATOM 5770 N N . THR B 2 407 ? 115.491 176.515 163.488 1.00 121.40 384 THR E N 1
ATOM 5771 C CA . THR B 2 407 ? 116.169 176.731 164.758 1.00 121.40 384 THR E CA 1
ATOM 5772 C C . THR B 2 407 ? 116.490 175.399 165.420 1.00 121.40 384 THR E C 1
ATOM 5773 O O . THR B 2 407 ? 115.635 174.514 165.512 1.00 121.40 384 THR E O 1
ATOM 5777 N N . GLY B 2 408 ? 117.729 175.258 165.881 1.00 121.34 385 GLY E N 1
ATOM 5778 C CA . GLY B 2 408 ? 118.163 174.022 166.497 1.00 121.34 385 GLY E CA 1
ATOM 5779 C C . GLY B 2 408 ? 117.967 173.993 167.997 1.00 121.34 385 GLY E C 1
ATOM 5780 O O . GLY B 2 408 ? 118.942 174.051 168.752 1.00 121.34 385 GLY E O 1
ATOM 5781 N N . GLN B 2 409 ? 116.708 173.945 168.436 1.00 121.88 386 GLN E N 1
ATOM 5782 C CA . GLN B 2 409 ? 116.347 173.776 169.841 1.00 121.88 386 GLN E CA 1
ATOM 5783 C C . GLN B 2 409 ? 116.697 174.996 170.687 1.00 121.88 386 GLN E C 1
ATOM 5784 O O . GLN B 2 409 ? 116.358 175.047 171.873 1.00 121.88 386 GLN E O 1
ATOM 5790 N N . VAL B 2 410 ? 117.360 175.988 170.097 1.00 110.99 387 VAL E N 1
ATOM 5791 C CA . VAL B 2 410 ? 117.732 177.212 170.800 1.00 110.99 387 VAL E CA 1
ATOM 5792 C C . VAL B 2 410 ? 117.499 178.390 169.867 1.00 110.99 387 VAL E C 1
ATOM 5793 O O . VAL B 2 410 ? 117.908 178.354 168.702 1.00 110.99 387 VAL E O 1
ATOM 5797 N N . LEU B 2 411 ? 116.850 179.432 170.377 1.00 101.57 388 LEU E N 1
ATOM 5798 C CA . LEU B 2 411 ? 116.502 180.607 169.593 1.00 101.57 388 LEU E CA 1
ATOM 5799 C C . LEU B 2 411 ? 117.453 181.762 169.887 1.00 101.57 388 LEU E C 1
ATOM 5800 O O . LEU B 2 411 ? 118.087 181.826 170.943 1.00 101.57 388 LEU E O 1
ATOM 5805 N N . GLY B 2 412 ? 117.546 182.680 168.927 1.00 88.36 389 GLY E N 1
ATOM 5806 C CA . GLY B 2 412 ? 118.334 183.885 169.099 1.00 88.36 389 GLY E CA 1
ATOM 5807 C C . GLY B 2 412 ? 119.831 183.656 169.139 1.00 88.36 389 GLY E C 1
ATOM 5808 O O . GLY B 2 412 ? 120.461 183.845 170.183 1.00 88.36 389 GLY E O 1
ATOM 5809 N N . ASP B 2 413 ? 120.415 183.249 168.015 1.00 85.27 390 ASP E N 1
ATOM 5810 C CA . ASP B 2 413 ? 121.850 183.031 167.922 1.00 85.27 390 ASP E CA 1
ATOM 5811 C C . ASP B 2 413 ? 122.415 183.784 166.729 1.00 85.27 390 ASP E C 1
ATOM 5812 O O . ASP B 2 413 ? 121.734 183.987 165.722 1.00 85.27 390 ASP E O 1
ATOM 5817 N N . LEU B 2 414 ? 123.672 184.197 166.855 1.00 72.36 391 LEU E N 1
ATOM 5818 C CA . LEU B 2 414 ? 124.321 184.965 165.806 1.00 72.36 391 LEU E CA 1
ATOM 5819 C C . LEU B 2 414 ? 124.507 184.122 164.552 1.00 72.36 391 LEU E C 1
ATOM 5820 O O . LEU B 2 414 ? 124.696 182.905 164.615 1.00 72.36 391 LEU E O 1
ATOM 5825 N N . ILE B 2 415 ? 124.444 184.783 163.399 1.00 71.82 392 ILE E N 1
ATOM 5826 C CA . ILE B 2 415 ? 124.675 184.114 162.125 1.00 71.82 392 ILE E CA 1
ATOM 5827 C C . ILE B 2 415 ? 125.911 184.705 161.460 1.00 71.82 392 ILE E C 1
ATOM 5828 O O . ILE B 2 415 ? 126.660 183.995 160.782 1.00 71.82 392 ILE E O 1
ATOM 5833 N N . SER B 2 416 ? 126.158 185.993 161.679 1.00 73.60 393 SER E N 1
ATOM 5834 C CA . SER B 2 416 ? 127.320 186.662 161.104 1.00 73.60 393 SER E CA 1
ATOM 5835 C C . SER B 2 416 ? 127.406 188.064 161.684 1.00 73.60 393 SER E C 1
ATOM 5836 O O . SER B 2 416 ? 126.489 188.535 162.360 1.00 73.60 393 SER E O 1
ATOM 5839 N N . LEU B 2 417 ? 128.523 188.730 161.403 1.00 67.81 394 LEU E N 1
ATOM 5840 C CA . LEU B 2 417 ? 128.693 190.127 161.766 1.00 67.81 394 LEU E CA 1
ATOM 5841 C C . LEU B 2 417 ? 129.642 190.774 160.772 1.00 67.81 394 LEU E C 1
ATOM 5842 O O . LEU B 2 417 ? 130.441 190.100 160.120 1.00 67.81 394 LEU E O 1
ATOM 5847 N N . LYS B 2 418 ? 129.549 192.096 160.665 1.00 74.11 395 LYS E N 1
ATOM 5848 C CA . LYS B 2 418 ? 130.337 192.846 159.695 1.00 74.11 395 LYS E CA 1
ATOM 5849 C C . LYS B 2 418 ? 130.804 194.142 160.334 1.00 74.11 395 LYS E C 1
ATOM 5850 O O . LYS B 2 418 ? 129.981 194.991 160.684 1.00 74.11 395 LYS E O 1
ATOM 5856 N N . LEU B 2 419 ? 132.117 194.293 160.487 1.00 77.57 396 LEU E N 1
ATOM 5857 C CA . LEU B 2 419 ? 132.713 195.508 161.039 1.00 77.57 396 LEU E CA 1
ATOM 5858 C C . LEU B 2 419 ? 133.252 196.317 159.865 1.00 77.57 396 LEU E C 1
ATOM 5859 O O . LEU B 2 419 ? 134.424 196.222 159.502 1.00 77.57 396 LEU E O 1
ATOM 5864 N N . GLY B 2 420 ? 132.376 197.120 159.266 1.00 93.52 397 GLY E N 1
ATOM 5865 C CA . GLY B 2 420 ? 132.680 197.819 158.037 1.00 93.52 397 GLY E CA 1
ATOM 5866 C C . GLY B 2 420 ? 133.281 199.193 158.259 1.00 93.52 397 GLY E C 1
ATOM 5867 O O . GLY B 2 420 ? 133.666 199.574 159.365 1.00 93.52 397 GLY E O 1
ATOM 5868 N N . SER B 2 421 ? 133.356 199.948 157.164 1.00 105.33 398 SER E N 1
ATOM 5869 C CA . SER B 2 421 ? 133.953 201.275 157.169 1.00 105.33 398 SER E CA 1
ATOM 5870 C C . SER B 2 421 ? 133.143 202.195 156.266 1.00 105.33 398 SER E C 1
ATOM 5871 O O . SER B 2 421 ? 132.558 201.755 155.272 1.00 105.33 398 SER E O 1
ATOM 5874 N N . THR B 2 422 ? 133.119 203.483 156.620 1.00 112.69 399 THR E N 1
ATOM 5875 C CA . THR B 2 422 ? 132.384 204.496 155.871 1.00 112.69 399 THR E CA 1
ATOM 5876 C C . THR B 2 422 ? 133.297 205.623 155.402 1.00 112.69 399 THR E C 1
ATOM 5877 O O . THR B 2 422 ? 132.823 206.684 154.993 1.00 112.69 399 THR E O 1
ATOM 5881 N N . ASN B 2 423 ? 134.607 205.412 155.461 1.00 120.57 400 ASN E N 1
ATOM 5882 C CA . ASN B 2 423 ? 135.572 206.434 155.095 1.00 120.57 400 ASN E CA 1
ATOM 5883 C C . ASN B 2 423 ? 135.950 206.299 153.623 1.00 120.57 400 ASN E C 1
ATOM 5884 O O . ASN B 2 423 ? 135.493 205.403 152.910 1.00 120.57 400 ASN E O 1
ATOM 5889 N N . THR B 2 424 ? 136.802 207.213 153.163 1.00 126.93 401 THR E N 1
ATOM 5890 C CA . THR B 2 424 ? 137.236 207.224 151.772 1.00 126.93 401 THR E CA 1
ATOM 5891 C C . THR B 2 424 ? 138.486 206.386 151.546 1.00 126.93 401 THR E C 1
ATOM 5892 O O . THR B 2 424 ? 138.579 205.674 150.540 1.00 126.93 401 THR E O 1
ATOM 5896 N N . GLN B 2 425 ? 139.451 206.458 152.458 1.00 125.33 402 GLN E N 1
ATOM 5897 C CA . GLN B 2 425 ? 140.720 205.752 152.332 1.00 125.33 402 GLN E CA 1
ATOM 5898 C C . GLN B 2 425 ? 140.920 204.770 153.479 1.00 125.33 402 GLN E C 1
ATOM 5899 O O . GLN B 2 425 ? 142.043 204.533 153.928 1.00 125.33 402 GLN E O 1
ATOM 5905 N N . ALA B 2 426 ? 139.829 204.188 153.968 1.00 114.45 403 ALA E N 1
ATOM 5906 C CA . ALA B 2 426 ? 139.921 203.213 155.044 1.00 114.45 403 ALA E CA 1
ATOM 5907 C C . ALA B 2 426 ? 140.640 201.959 154.565 1.00 114.45 403 ALA E C 1
ATOM 5908 O O . ALA B 2 426 ? 140.605 201.610 153.382 1.00 114.45 403 ALA E O 1
ATOM 5910 N N . GLN B 2 427 ? 141.309 201.284 155.500 1.00 100.36 404 GLN E N 1
ATOM 5911 C CA . GLN B 2 427 ? 142.093 200.103 155.162 1.00 100.36 404 GLN E CA 1
ATOM 5912 C C . GLN B 2 427 ? 141.213 199.006 154.580 1.00 100.36 404 GLN E C 1
ATOM 5913 O O . GLN B 2 427 ? 141.349 198.656 153.403 1.00 100.36 404 GLN E O 1
ATOM 5919 N N . CYS B 2 428 ? 140.302 198.475 155.391 1.00 97.28 405 CYS E N 1
ATOM 5920 C CA . CYS B 2 428 ? 139.373 197.428 154.981 1.00 97.28 405 CYS E CA 1
ATOM 5921 C C . CYS B 2 428 ? 138.453 197.136 156.159 1.00 97.28 405 CYS E C 1
ATOM 5922 O O . CYS B 2 428 ? 138.655 197.638 157.268 1.00 97.28 405 CYS E O 1
ATOM 5925 N N . GLY B 2 429 ? 137.446 196.313 155.905 1.00 87.92 406 GLY E N 1
ATOM 5926 C CA . GLY B 2 429 ? 136.511 195.864 156.914 1.00 87.92 406 GLY E CA 1
ATOM 5927 C C . GLY B 2 429 ? 136.835 194.473 157.414 1.00 87.92 406 GLY E C 1
ATOM 5928 O O . GLY B 2 429 ? 137.992 194.038 157.406 1.00 87.92 406 GLY E O 1
ATOM 5929 N N . THR B 2 430 ? 135.803 193.765 157.864 1.00 77.23 407 THR E N 1
ATOM 5930 C CA . THR B 2 430 ? 135.955 192.379 158.289 1.00 77.23 407 THR E CA 1
ATOM 5931 C C . THR B 2 430 ? 134.576 191.749 158.380 1.00 77.23 407 THR E C 1
ATOM 5932 O O . THR B 2 430 ? 133.681 192.310 159.017 1.00 77.23 407 THR E O 1
ATOM 5936 N N . VAL B 2 431 ? 134.407 190.594 157.746 1.00 70.49 408 VAL E N 1
ATOM 5937 C CA . VAL B 2 431 ? 133.136 189.884 157.724 1.00 70.49 408 VAL E CA 1
ATOM 5938 C C . VAL B 2 431 ? 133.387 188.436 158.112 1.00 70.49 408 VAL E C 1
ATOM 5939 O O . VAL B 2 431 ? 134.344 187.816 157.637 1.00 70.49 408 VAL E O 1
ATOM 5943 N N . LEU B 2 432 ? 132.537 187.900 158.983 1.00 68.00 409 LEU E N 1
ATOM 5944 C CA . LEU B 2 432 ? 132.666 186.529 159.471 1.00 68.00 409 LEU E CA 1
ATOM 5945 C C . LEU B 2 432 ? 131.393 185.756 159.135 1.00 68.00 409 LEU E C 1
ATOM 5946 O O . LEU B 2 432 ? 130.394 185.852 159.852 1.00 68.00 409 LEU E O 1
ATOM 5951 N N . CYS B 2 433 ? 131.430 184.984 158.052 1.00 75.43 410 CYS E N 1
ATOM 5952 C CA . CYS B 2 433 ? 130.320 184.102 157.728 1.00 75.43 410 CYS E CA 1
ATOM 5953 C C . CYS B 2 433 ? 130.252 182.950 158.724 1.00 75.43 410 CYS E C 1
ATOM 5954 O O . CYS B 2 433 ? 131.204 182.669 159.455 1.00 75.43 410 CYS E O 1
ATOM 5957 N N . SER B 2 434 ? 129.100 182.279 158.750 1.00 75.38 411 SER E N 1
ATOM 5958 C CA . SER B 2 434 ? 128.935 181.063 159.540 1.00 75.38 411 SER E CA 1
ATOM 5959 C C . SER B 2 434 ? 128.263 179.921 158.801 1.00 75.38 411 SER E C 1
ATOM 5960 O O . SER B 2 434 ? 128.434 178.768 159.213 1.00 75.38 411 SER E O 1
ATOM 5963 N N . GLY B 2 435 ? 127.508 180.187 157.740 1.00 75.45 412 GLY E N 1
ATOM 5964 C CA . GLY B 2 435 ? 126.832 179.142 157.005 1.00 75.45 412 GLY E CA 1
ATOM 5965 C C . GLY B 2 435 ? 126.763 179.498 155.537 1.00 75.45 412 GLY E C 1
ATOM 5966 O O . GLY B 2 435 ? 127.232 180.554 155.111 1.00 75.45 412 GLY E O 1
ATOM 5967 N N . THR B 2 436 ? 126.176 178.591 154.756 1.00 72.33 413 THR E N 1
ATOM 5968 C CA . THR B 2 436 ? 126.040 178.831 153.324 1.00 72.33 413 THR E CA 1
ATOM 5969 C C . THR B 2 436 ? 125.144 180.032 153.051 1.00 72.33 413 THR E C 1
ATOM 5970 O O . THR B 2 436 ? 125.506 180.931 152.285 1.00 72.33 413 THR E O 1
ATOM 5974 N N . VAL B 2 437 ? 123.965 180.064 153.676 1.00 77.48 414 VAL E N 1
ATOM 5975 C CA . VAL B 2 437 ? 123.058 181.187 153.473 1.00 77.48 414 VAL E CA 1
ATOM 5976 C C . VAL B 2 437 ? 123.613 182.448 154.118 1.00 77.48 414 VAL E C 1
ATOM 5977 O O . VAL B 2 437 ? 123.365 183.560 153.637 1.00 77.48 414 VAL E O 1
ATOM 5981 N N . GLY B 2 438 ? 124.391 182.304 155.191 1.00 78.63 415 GLY E N 1
ATOM 5982 C CA . GLY B 2 438 ? 124.941 183.456 155.885 1.00 78.63 415 GLY E CA 1
ATOM 5983 C C . GLY B 2 438 ? 125.945 184.249 155.076 1.00 78.63 415 GLY E C 1
ATOM 5984 O O . GLY B 2 438 ? 126.339 185.339 155.505 1.00 78.63 415 GLY E O 1
ATOM 5985 N N . CYS B 2 439 ? 126.363 183.735 153.924 1.00 81.05 416 CYS E N 1
ATOM 5986 C CA . CYS B 2 439 ? 127.265 184.445 153.023 1.00 81.05 416 CYS E CA 1
ATOM 5987 C C . CYS B 2 439 ? 126.504 185.184 151.936 1.00 81.05 416 CYS E C 1
ATOM 5988 O O . CYS B 2 439 ? 126.962 185.289 150.796 1.00 81.05 416 CYS E O 1
ATOM 5991 N N . MET B 2 440 ? 125.322 185.696 152.267 1.00 86.49 417 MET E N 1
ATOM 5992 C CA . MET B 2 440 ? 124.489 186.429 151.324 1.00 86.49 417 MET E CA 1
ATOM 5993 C C . MET B 2 440 ? 124.942 187.868 151.122 1.00 86.49 417 MET E C 1
ATOM 5994 O O . MET B 2 440 ? 124.310 188.595 150.349 1.00 86.49 417 MET E O 1
ATOM 5999 N N . ARG B 2 441 ? 126.012 188.296 151.787 1.00 80.99 418 ARG E N 1
ATOM 6000 C CA . ARG B 2 441 ? 126.490 189.675 151.718 1.00 80.99 418 ARG E CA 1
ATOM 6001 C C . ARG B 2 441 ? 127.656 189.830 150.753 1.00 80.99 418 ARG E C 1
ATOM 6002 O O . ARG B 2 441 ? 128.588 190.593 151.015 1.00 80.99 418 ARG E O 1
ATOM 6010 N N . MET B 2 442 ? 127.632 189.121 149.629 1.00 82.96 419 MET E N 1
ATOM 6011 C CA . MET B 2 442 ? 128.710 189.155 148.648 1.00 82.96 419 MET E CA 1
ATOM 6012 C C . MET B 2 442 ? 128.272 189.844 147.359 1.00 82.96 419 MET E C 1
ATOM 6013 O O . MET B 2 442 ? 128.578 189.389 146.257 1.00 82.96 419 MET E O 1
ATOM 6018 N N . GLU B 2 443 ? 127.547 190.953 147.490 1.00 87.61 420 GLU E N 1
ATOM 6019 C CA . GLU B 2 443 ? 127.047 191.705 146.346 1.00 87.61 420 GLU E CA 1
ATOM 6020 C C . GLU B 2 443 ? 127.277 193.191 146.609 1.00 87.61 420 GLU E C 1
ATOM 6021 O O . GLU B 2 443 ? 128.032 193.573 147.509 1.00 87.61 420 GLU E O 1
ATOM 6027 N N . ALA B 2 444 ? 126.638 194.024 145.796 1.00 89.58 421 ALA E N 1
ATOM 6028 C CA . ALA B 2 444 ? 126.692 195.487 145.902 1.00 89.58 421 ALA E CA 1
ATOM 6029 C C . ALA B 2 444 ? 128.124 195.942 145.613 1.00 89.58 421 ALA E C 1
ATOM 6030 O O . ALA B 2 444 ? 128.889 195.238 144.942 1.00 89.58 421 ALA E O 1
ATOM 6032 N N . GLY B 2 445 ? 128.501 197.113 146.118 1.00 98.10 422 GLY E N 1
ATOM 6033 C CA . GLY B 2 445 ? 129.796 197.684 145.813 1.00 98.10 422 GLY E CA 1
ATOM 6034 C C . GLY B 2 445 ? 130.834 197.426 146.882 1.00 98.10 422 GLY E C 1
ATOM 6035 O O . GLY B 2 445 ? 130.778 198.006 147.969 1.00 98.10 422 GLY E O 1
ATOM 6036 N N . GLY B 2 446 ? 131.791 196.555 146.581 1.00 95.71 423 GLY E N 1
ATOM 6037 C CA . GLY B 2 446 ? 132.807 196.194 147.539 1.00 95.71 423 GLY E CA 1
ATOM 6038 C C . GLY B 2 446 ? 132.371 195.189 148.576 1.00 95.71 423 GLY E C 1
ATOM 6039 O O . GLY B 2 446 ? 133.179 194.831 149.440 1.00 95.71 423 GLY E O 1
ATOM 6040 N N . GLY B 2 447 ? 131.124 194.714 148.517 1.00 94.86 424 GLY E N 1
ATOM 6041 C CA . GLY B 2 447 ? 130.660 193.760 149.510 1.00 94.86 424 GLY E CA 1
ATOM 6042 C C . GLY B 2 447 ? 131.520 192.514 149.555 1.00 94.86 424 GLY E C 1
ATOM 6043 O O . GLY B 2 447 ? 131.880 192.034 150.631 1.00 94.86 424 GLY E O 1
ATOM 6044 N N . ALA B 2 448 ? 131.868 191.982 148.388 1.00 92.23 425 ALA E N 1
ATOM 6045 C CA . ALA B 2 448 ? 132.851 190.918 148.280 1.00 92.23 425 ALA E CA 1
ATOM 6046 C C . ALA B 2 448 ? 134.237 191.443 147.940 1.00 92.23 425 ALA E C 1
ATOM 6047 O O . ALA B 2 448 ? 135.161 190.644 147.758 1.00 92.23 425 ALA E O 1
ATOM 6049 N N . GLN B 2 449 ? 134.405 192.761 147.853 1.00 93.46 426 GLN E N 1
ATOM 6050 C CA . GLN B 2 449 ? 135.680 193.365 147.488 1.00 93.46 426 GLN E CA 1
ATOM 6051 C C . GLN B 2 449 ? 136.266 194.221 148.600 1.00 93.46 426 GLN E C 1
ATOM 6052 O O . GLN B 2 449 ? 137.454 194.088 148.916 1.00 93.46 426 GLN E O 1
ATOM 6058 N N . ASN B 2 450 ? 135.469 195.095 149.209 1.00 91.45 427 ASN E N 1
ATOM 6059 C CA . ASN B 2 450 ? 135.963 195.967 150.267 1.00 91.45 427 ASN E CA 1
ATOM 6060 C C . ASN B 2 450 ? 135.994 195.288 151.629 1.00 91.45 427 ASN E C 1
ATOM 6061 O O . ASN B 2 450 ? 136.411 195.919 152.606 1.00 91.45 427 ASN E O 1
ATOM 6066 N N . TYR B 2 451 ? 135.558 194.035 151.721 1.00 86.45 428 TYR E N 1
ATOM 6067 C CA . TYR B 2 451 ? 135.571 193.281 152.966 1.00 86.45 428 TYR E CA 1
ATOM 6068 C C . TYR B 2 451 ? 136.324 191.981 152.748 1.00 86.45 428 TYR E C 1
ATOM 6069 O O . TYR B 2 451 ? 136.123 191.307 151.734 1.00 86.45 428 TYR E O 1
ATOM 6078 N N . ARG B 2 452 ? 137.185 191.629 153.695 1.00 85.49 429 ARG E N 1
ATOM 6079 C CA . ARG B 2 452 ? 137.920 190.375 153.616 1.00 85.49 429 ARG E CA 1
ATOM 6080 C C . ARG B 2 452 ? 137.129 189.293 154.339 1.00 85.49 429 ARG E C 1
ATOM 6081 O O . ARG B 2 452 ? 137.011 189.315 155.567 1.00 85.49 429 ARG E O 1
ATOM 6089 N N . VAL B 2 453 ? 136.594 188.343 153.578 1.00 73.79 430 VAL E N 1
ATOM 6090 C CA . VAL B 2 453 ? 135.637 187.368 154.087 1.00 73.79 430 VAL E CA 1
ATOM 6091 C C . VAL B 2 453 ? 136.392 186.176 154.655 1.00 73.79 430 VAL E C 1
ATOM 6092 O O . VAL B 2 453 ? 137.208 185.559 153.963 1.00 73.79 430 VAL E O 1
ATOM 6096 N N . GLN B 2 454 ? 136.120 185.853 155.912 1.00 69.49 431 GLN E N 1
ATOM 6097 C CA . GLN B 2 454 ? 136.607 184.638 156.539 1.00 69.49 431 GLN E CA 1
ATOM 6098 C C . GLN B 2 454 ? 135.468 183.626 156.623 1.00 69.49 431 GLN E C 1
ATOM 6099 O O . GLN B 2 454 ? 134.382 183.832 156.075 1.00 69.49 431 GLN E O 1
ATOM 6105 N N . GLN B 2 455 ? 135.709 182.516 157.315 1.00 64.91 432 GLN E N 1
ATOM 6106 C CA . GLN B 2 455 ? 134.678 181.509 157.513 1.00 64.91 432 GLN E CA 1
ATOM 6107 C C . GLN B 2 455 ? 134.871 180.857 158.871 1.00 64.91 432 GLN E C 1
ATOM 6108 O O . GLN B 2 455 ? 136.005 180.667 159.319 1.00 64.91 432 GLN E O 1
ATOM 6114 N N . VAL B 2 456 ? 133.761 180.521 159.523 1.00 69.84 433 VAL E N 1
ATOM 6115 C CA . VAL B 2 456 ? 133.773 179.793 160.785 1.00 69.84 433 VAL E CA 1
ATOM 6116 C C . VAL B 2 456 ? 132.940 178.533 160.608 1.00 69.84 433 VAL E C 1
ATOM 6117 O O . VAL B 2 456 ? 131.950 178.531 159.869 1.00 69.84 433 VAL E O 1
ATOM 6121 N N . THR B 2 457 ? 133.374 177.446 161.243 1.00 75.92 434 THR E N 1
ATOM 6122 C CA . THR B 2 457 ? 132.692 176.171 161.066 1.00 75.92 434 THR E CA 1
ATOM 6123 C C . THR B 2 457 ? 131.268 176.216 161.597 1.00 75.92 434 THR E C 1
ATOM 6124 O O . THR B 2 457 ? 130.309 176.198 160.819 1.00 75.92 434 THR E O 1
ATOM 6128 N N . ALA B 2 458 ? 131.127 176.304 162.917 1.00 89.10 435 ALA E N 1
ATOM 6129 C CA . ALA B 2 458 ? 129.817 176.352 163.551 1.00 89.10 435 ALA E CA 1
ATOM 6130 C C . ALA B 2 458 ? 129.956 176.679 165.028 1.00 89.10 435 ALA E C 1
ATOM 6131 O O . ALA B 2 458 ? 130.729 176.031 165.739 1.00 89.10 435 ALA E O 1
ATOM 6133 N N . LEU B 2 459 ? 129.211 177.675 165.503 1.00 96.48 436 LEU E N 1
ATOM 6134 C CA . LEU B 2 459 ? 129.176 178.016 166.926 1.00 96.48 436 LEU E CA 1
ATOM 6135 C C . LEU B 2 459 ? 127.740 178.419 167.246 1.00 96.48 436 LEU E C 1
ATOM 6136 O O . LEU B 2 459 ? 127.383 179.596 167.154 1.00 96.48 436 LEU E O 1
ATOM 6141 N N . ASP B 2 460 ? 126.928 177.440 167.640 1.00 108.45 437 ASP E N 1
ATOM 6142 C CA . ASP B 2 460 ? 125.512 177.676 167.883 1.00 108.45 437 ASP E CA 1
ATOM 6143 C C . ASP B 2 460 ? 124.894 176.436 168.510 1.00 108.45 437 ASP E C 1
ATOM 6144 O O . ASP B 2 460 ? 125.365 175.316 168.291 1.00 108.45 437 ASP E O 1
ATOM 6149 N N . ASP B 2 461 ? 123.829 176.656 169.284 1.00 113.23 438 ASP E N 1
ATOM 6150 C CA . ASP B 2 461 ? 123.024 175.587 169.875 1.00 113.23 438 ASP E CA 1
ATOM 6151 C C . ASP B 2 461 ? 123.877 174.661 170.746 1.00 113.23 438 ASP E C 1
ATOM 6152 O O . ASP B 2 461 ? 124.027 173.468 170.479 1.00 113.23 438 ASP E O 1
ATOM 6157 N N . GLN B 2 462 ? 124.433 175.240 171.806 1.00 111.53 439 GLN E N 1
ATOM 6158 C CA . GLN B 2 462 ? 125.210 174.482 172.777 1.00 111.53 439 GLN E CA 1
ATOM 6159 C C . GLN B 2 462 ? 124.259 173.731 173.707 1.00 111.53 439 GLN E C 1
ATOM 6160 O O . GLN B 2 462 ? 123.042 173.712 173.507 1.00 111.53 439 GLN E O 1
ATOM 6166 N N . ASN B 2 463 ? 124.807 173.103 174.743 1.00 119.30 440 ASN E N 1
ATOM 6167 C CA . ASN B 2 463 ? 124.023 172.346 175.709 1.00 119.30 440 ASN E CA 1
ATOM 6168 C C . ASN B 2 463 ? 124.027 173.061 177.052 1.00 119.30 440 ASN E C 1
ATOM 6169 O O . ASN B 2 463 ? 125.034 173.655 177.449 1.00 119.30 440 ASN E O 1
ATOM 6174 N N . THR B 2 464 ? 122.890 173.004 177.748 1.00 115.98 441 THR E N 1
ATOM 6175 C CA . THR B 2 464 ? 122.770 173.701 179.023 1.00 115.98 441 THR E CA 1
ATOM 6176 C C . THR B 2 464 ? 123.599 173.037 180.115 1.00 115.98 441 THR E C 1
ATOM 6177 O O . THR B 2 464 ? 123.988 173.699 181.083 1.00 115.98 441 THR E O 1
ATOM 6181 N N . GLU B 2 465 ? 123.879 171.741 179.981 1.00 119.89 442 GLU E N 1
ATOM 6182 C CA . GLU B 2 465 ? 124.557 171.019 181.053 1.00 119.89 442 GLU E CA 1
ATOM 6183 C C . GLU B 2 465 ? 126.007 171.465 181.201 1.00 119.89 442 GLU E C 1
ATOM 6184 O O . GLU B 2 465 ? 126.463 171.760 182.311 1.00 119.89 442 GLU E O 1
ATOM 6190 N N . GLN B 2 466 ? 126.748 171.521 180.093 1.00 121.39 443 GLN E N 1
ATOM 6191 C CA . GLN B 2 466 ? 128.178 171.802 180.183 1.00 121.39 443 GLN E CA 1
ATOM 6192 C C . GLN B 2 466 ? 128.442 173.221 180.669 1.00 121.39 443 GLN E C 1
ATOM 6193 O O . GLN B 2 466 ? 129.340 173.443 181.490 1.00 121.39 443 GLN E O 1
ATOM 6199 N N . LEU B 2 467 ? 127.677 174.195 180.172 1.00 120.29 444 LEU E N 1
ATOM 6200 C CA . LEU B 2 467 ? 127.860 175.573 180.617 1.00 120.29 444 LEU E CA 1
ATOM 6201 C C . LEU B 2 467 ? 127.518 175.724 182.093 1.00 120.29 444 LEU E C 1
ATOM 6202 O O . LEU B 2 467 ? 128.198 176.456 182.822 1.00 120.29 444 LEU E O 1
ATOM 6207 N N . LEU B 2 468 ? 126.467 175.037 182.547 1.00 122.49 445 LEU E N 1
ATOM 6208 C CA . LEU B 2 468 ? 126.061 175.134 183.945 1.00 122.49 445 LEU E CA 1
ATOM 6209 C C . LEU B 2 468 ? 127.169 174.666 184.876 1.00 122.49 445 LEU E C 1
ATOM 6210 O O . LEU B 2 468 ? 127.434 175.299 185.904 1.00 122.49 445 LEU E O 1
ATOM 6215 N N . GLY B 2 469 ? 127.830 173.561 184.530 1.00 125.03 446 GLY E N 1
ATOM 6216 C CA . GLY B 2 469 ? 128.887 173.052 185.386 1.00 125.03 446 GLY E CA 1
ATOM 6217 C C . GLY B 2 469 ? 130.039 174.026 185.534 1.00 125.03 446 GLY E C 1
ATOM 6218 O O . GLY B 2 469 ? 130.533 174.253 186.640 1.00 125.03 446 GLY E O 1
ATOM 6219 N N . ARG B 2 470 ? 130.477 174.619 184.423 1.00 127.41 447 ARG E N 1
ATOM 6220 C CA . ARG B 2 470 ? 131.598 175.549 184.489 1.00 127.41 447 ARG E CA 1
ATOM 6221 C C . ARG B 2 470 ? 131.244 176.786 185.300 1.00 127.41 447 ARG E C 1
ATOM 6222 O O . ARG B 2 470 ? 132.046 177.246 186.121 1.00 127.41 447 ARG E O 1
ATOM 6230 N N . GLN B 2 471 ? 130.047 177.338 185.090 1.00 129.13 448 GLN E N 1
ATOM 6231 C CA . GLN B 2 471 ? 129.637 178.507 185.859 1.00 129.13 448 GLN E CA 1
ATOM 6232 C C . GLN B 2 471 ? 129.449 178.169 187.329 1.00 129.13 448 GLN E C 1
ATOM 6233 O O . GLN B 2 471 ? 129.723 179.005 188.198 1.00 129.13 448 GLN E O 1
ATOM 6239 N N . LEU B 2 472 ? 128.985 176.954 187.625 1.00 131.25 449 LEU E N 1
ATOM 6240 C CA . LEU B 2 472 ? 128.870 176.520 189.012 1.00 131.25 449 LEU E CA 1
ATOM 6241 C C . LEU B 2 472 ? 130.234 176.482 189.687 1.00 131.25 449 LEU E C 1
ATOM 6242 O O . LEU B 2 472 ? 130.361 176.820 190.870 1.00 131.25 449 LEU E O 1
ATOM 6247 N N . GLN B 2 473 ? 131.267 176.076 188.946 1.00 134.90 450 GLN E N 1
ATOM 6248 C CA . GLN B 2 473 ? 132.598 175.947 189.529 1.00 134.90 450 GLN E CA 1
ATOM 6249 C C . GLN B 2 473 ? 133.124 177.289 190.023 1.00 134.90 450 GLN E C 1
ATOM 6250 O O . GLN B 2 473 ? 133.686 177.377 191.120 1.00 134.90 450 GLN E O 1
ATOM 6256 N N . ARG B 2 474 ? 132.948 178.342 189.235 1.00 132.90 451 ARG E N 1
ATOM 6257 C CA . ARG B 2 474 ? 133.464 179.651 189.596 1.00 132.90 451 ARG E CA 1
ATOM 6258 C C . ARG B 2 474 ? 132.452 180.419 190.439 1.00 132.90 451 ARG E C 1
ATOM 6259 O O . ARG B 2 474 ? 131.249 180.150 190.415 1.00 132.90 451 ARG E O 1
ATOM 6267 N N . TRP B 2 475 ? 132.964 181.388 191.194 1.00 137.69 452 TRP E N 1
ATOM 6268 C CA . TRP B 2 475 ? 132.139 182.216 192.060 1.00 137.69 452 TRP E CA 1
ATOM 6269 C C . TRP B 2 475 ? 132.821 183.563 192.243 1.00 137.69 452 TRP E C 1
ATOM 6270 O O . TRP B 2 475 ? 134.051 183.650 192.292 1.00 137.69 452 TRP E O 1
ATOM 6281 N N . GLY B 2 476 ? 132.011 184.615 192.343 1.00 133.14 453 GLY E N 1
ATOM 6282 C CA . GLY B 2 476 ? 132.538 185.951 192.540 1.00 133.14 453 GLY E CA 1
ATOM 6283 C C . GLY B 2 476 ? 131.795 187.015 191.762 1.00 133.14 453 GLY E C 1
ATOM 6284 O O . GLY B 2 476 ? 130.584 186.906 191.545 1.00 133.14 453 GLY E O 1
ATOM 6285 N N . ARG B 2 477 ? 132.510 188.057 191.344 1.00 122.76 454 ARG E N 1
ATOM 6286 C CA . ARG B 2 477 ? 131.945 189.137 190.549 1.00 122.76 454 ARG E CA 1
ATOM 6287 C C . ARG B 2 477 ? 132.799 189.343 189.307 1.00 122.76 454 ARG E C 1
ATOM 6288 O O . ARG B 2 477 ? 134.030 189.293 189.377 1.00 122.76 454 ARG E O 1
ATOM 6296 N N . ASP B 2 478 ? 132.140 189.573 188.173 1.00 118.97 455 ASP E N 1
ATOM 6297 C CA . ASP B 2 478 ? 132.807 189.753 186.890 1.00 118.97 455 ASP E CA 1
ATOM 6298 C C . ASP B 2 478 ? 132.746 191.217 186.480 1.00 118.97 455 ASP E C 1
ATOM 6299 O O . ASP B 2 478 ? 131.671 191.825 186.491 1.00 118.97 455 ASP E O 1
ATOM 6304 N N . ALA B 2 479 ? 133.900 191.779 186.118 1.00 111.17 456 ALA E N 1
ATOM 6305 C CA . ALA B 2 479 ? 133.935 193.173 185.689 1.00 111.17 456 ALA E CA 1
ATOM 6306 C C . ALA B 2 479 ? 133.364 193.339 184.286 1.00 111.17 456 ALA E C 1
ATOM 6307 O O . ALA B 2 479 ? 132.630 194.298 184.019 1.00 111.17 456 ALA E O 1
ATOM 6309 N N . LEU B 2 480 ? 133.691 192.417 183.376 1.00 101.00 457 LEU E N 1
ATOM 6310 C CA . LEU B 2 480 ? 133.249 192.549 181.991 1.00 101.00 457 LEU E CA 1
ATOM 6311 C C . LEU B 2 480 ? 131.733 192.504 181.883 1.00 101.00 457 LEU E C 1
ATOM 6312 O O . LEU B 2 480 ? 131.133 193.306 181.160 1.00 101.00 457 LEU E O 1
ATOM 6317 N N . TYR B 2 481 ? 131.095 191.574 182.595 1.00 96.31 458 TYR E N 1
ATOM 6318 C CA . TYR B 2 481 ? 129.649 191.434 182.477 1.00 96.31 458 TYR E CA 1
ATOM 6319 C C . TYR B 2 481 ? 128.930 192.679 182.976 1.00 96.31 458 TYR E C 1
ATOM 6320 O O . TYR B 2 481 ? 127.958 193.132 182.362 1.00 96.31 458 TYR E O 1
ATOM 6329 N N . ASP B 2 482 ? 129.390 193.245 184.092 1.00 104.43 459 ASP E N 1
ATOM 6330 C CA . ASP B 2 482 ? 128.724 194.419 184.645 1.00 104.43 459 ASP E CA 1
ATOM 6331 C C . ASP B 2 482 ? 128.833 195.612 183.706 1.00 104.43 459 ASP E C 1
ATOM 6332 O O . ASP B 2 482 ? 127.863 196.357 183.527 1.00 104.43 459 ASP E O 1
ATOM 6337 N N . GLU B 2 483 ? 130.005 195.811 183.100 1.00 101.21 460 GLU E N 1
ATOM 6338 C CA . GLU B 2 483 ? 130.188 196.952 182.208 1.00 101.21 460 GLU E CA 1
ATOM 6339 C C . GLU B 2 483 ? 129.332 196.821 180.956 1.00 101.21 460 GLU E C 1
ATOM 6340 O O . GLU B 2 483 ? 128.767 197.812 180.479 1.00 101.21 460 GLU E O 1
ATOM 6346 N N . SER B 2 484 ? 129.232 195.611 180.403 1.00 95.18 461 SER E N 1
ATOM 6347 C CA . SER B 2 484 ? 128.369 195.403 179.245 1.00 95.18 461 SER E CA 1
ATOM 6348 C C . SER B 2 484 ? 126.909 195.648 179.595 1.00 95.18 461 SER E C 1
ATOM 6349 O O . SER B 2 484 ? 126.175 196.278 178.825 1.00 95.18 461 SER E O 1
ATOM 6352 N N . MET B 2 485 ? 126.467 195.155 180.751 1.00 97.16 462 MET E N 1
ATOM 6353 C CA . MET B 2 485 ? 125.084 195.358 181.156 1.00 97.16 462 MET E CA 1
ATOM 6354 C C . MET B 2 485 ? 124.790 196.809 181.504 1.00 97.16 462 MET E C 1
ATOM 6355 O O . MET B 2 485 ? 123.621 197.208 181.501 1.00 97.16 462 MET E O 1
ATOM 6360 N N . ALA B 2 486 ? 125.816 197.604 181.812 1.00 95.37 463 ALA E N 1
ATOM 6361 C CA . ALA B 2 486 ? 125.593 199.022 182.071 1.00 95.37 463 ALA E CA 1
ATOM 6362 C C . ALA B 2 486 ? 125.095 199.737 180.822 1.00 95.37 463 ALA E C 1
ATOM 6363 O O . ALA B 2 486 ? 124.160 200.544 180.889 1.00 95.37 463 ALA E O 1
ATOM 6365 N N . ILE B 2 487 ? 125.703 199.449 179.670 1.00 90.89 464 ILE E N 1
ATOM 6366 C CA . ILE B 2 487 ? 125.279 200.085 178.428 1.00 90.89 464 ILE E CA 1
ATOM 6367 C C . ILE B 2 487 ? 123.904 199.582 178.009 1.00 90.89 464 ILE E C 1
ATOM 6368 O O . ILE B 2 487 ? 123.077 200.349 177.501 1.00 90.89 464 ILE E O 1
ATOM 6373 N N . VAL B 2 488 ? 123.635 198.292 178.222 1.00 94.69 465 VAL E N 1
ATOM 6374 C CA . VAL B 2 488 ? 122.356 197.713 177.819 1.00 94.69 465 VAL E CA 1
ATOM 6375 C C . VAL B 2 488 ? 121.205 198.389 178.552 1.00 94.69 465 VAL E C 1
ATOM 6376 O O . VAL B 2 488 ? 120.121 198.589 177.990 1.00 94.69 465 VAL E O 1
ATOM 6380 N N . LEU B 2 489 ? 121.417 198.746 179.819 1.00 99.03 466 LEU E N 1
ATOM 6381 C CA . LEU B 2 489 ? 120.376 199.437 180.570 1.00 99.03 466 LEU E CA 1
ATOM 6382 C C . LEU B 2 489 ? 120.050 200.789 179.951 1.00 99.03 466 LEU E C 1
ATOM 6383 O O . LEU B 2 489 ? 118.879 201.174 179.863 1.00 99.03 466 LEU E O 1
ATOM 6388 N N . ALA B 2 490 ? 121.074 201.525 179.517 1.00 96.87 467 ALA E N 1
ATOM 6389 C CA . ALA B 2 490 ? 120.844 202.851 178.953 1.00 96.87 467 ALA E CA 1
ATOM 6390 C C . ALA B 2 490 ? 120.039 202.777 177.663 1.00 96.87 467 ALA E C 1
ATOM 6391 O O . ALA B 2 490 ? 119.124 203.580 177.446 1.00 96.87 467 ALA E O 1
ATOM 6393 N N . ILE B 2 491 ? 120.367 201.821 176.792 1.00 96.34 468 ILE E N 1
ATOM 6394 C CA . ILE B 2 491 ? 119.705 201.735 175.494 1.00 96.34 468 ILE E CA 1
ATOM 6395 C C . ILE B 2 491 ? 118.225 201.432 175.663 1.00 96.34 468 ILE E C 1
ATOM 6396 O O . ILE B 2 491 ? 117.370 202.048 175.015 1.00 96.34 468 ILE E O 1
ATOM 6401 N N . LEU B 2 492 ? 117.897 200.481 176.536 1.00 101.38 469 LEU E N 1
ATOM 6402 C CA . LEU B 2 492 ? 116.509 200.062 176.683 1.00 101.38 469 LEU E CA 1
ATOM 6403 C C . LEU B 2 492 ? 115.652 201.147 177.320 1.00 101.38 469 LEU E C 1
ATOM 6404 O O . LEU B 2 492 ? 114.451 201.226 177.043 1.00 101.38 469 LEU E O 1
ATOM 6409 N N . GLN B 2 493 ? 116.241 201.983 178.177 1.00 106.08 470 GLN E N 1
ATOM 6410 C CA . GLN B 2 493 ? 115.487 203.071 178.787 1.00 106.08 470 GLN E CA 1
ATOM 6411 C C . GLN B 2 493 ? 115.068 204.123 177.771 1.00 106.08 470 GLN E C 1
ATOM 6412 O O . GLN B 2 493 ? 114.089 204.837 178.005 1.00 106.08 470 GLN E O 1
ATOM 6418 N N . LEU B 2 494 ? 115.792 204.242 176.661 1.00 106.58 471 LEU E N 1
ATOM 6419 C CA . LEU B 2 494 ? 115.453 205.180 175.602 1.00 106.58 471 LEU E CA 1
ATOM 6420 C C . LEU B 2 494 ? 114.532 204.580 174.549 1.00 106.58 471 LEU E C 1
ATOM 6421 O O . LEU B 2 494 ? 113.994 205.324 173.721 1.00 106.58 471 LEU E O 1
ATOM 6426 N N . SER B 2 495 ? 114.331 203.261 174.568 1.00 113.40 472 SER E N 1
ATOM 6427 C CA . SER B 2 495 ? 113.535 202.614 173.530 1.00 113.40 472 SER E CA 1
ATOM 6428 C C . SER B 2 495 ? 112.085 203.076 173.566 1.00 113.40 472 SER E C 1
ATOM 6429 O O . SER B 2 495 ? 111.486 203.342 172.518 1.00 113.40 472 SER E O 1
ATOM 6432 N N . GLN B 2 496 ? 111.500 203.170 174.762 1.00 118.08 473 GLN E N 1
ATOM 6433 C CA . GLN B 2 496 ? 110.107 203.589 174.867 1.00 118.08 473 GLN E CA 1
ATOM 6434 C C . GLN B 2 496 ? 109.926 205.027 174.398 1.00 118.08 473 GLN E C 1
ATOM 6435 O O . GLN B 2 496 ? 108.938 205.349 173.729 1.00 118.08 473 GLN E O 1
ATOM 6441 N N . ALA B 2 497 ? 110.871 205.906 174.733 1.00 124.07 474 ALA E N 1
ATOM 6442 C CA . ALA B 2 497 ? 110.804 207.283 174.264 1.00 124.07 474 ALA E CA 1
ATOM 6443 C C . ALA B 2 497 ? 111.224 207.410 172.806 1.00 124.07 474 ALA E C 1
ATOM 6444 O O . ALA B 2 497 ? 110.675 208.245 172.078 1.00 124.07 474 ALA E O 1
ATOM 6446 N N . GLY B 2 498 ? 112.182 206.601 172.363 1.00 122.16 475 GLY E N 1
ATOM 6447 C CA . GLY B 2 498 ? 112.649 206.650 170.991 1.00 122.16 475 GLY E CA 1
ATOM 6448 C C . GLY B 2 498 ? 111.777 205.875 170.021 1.00 122.16 475 GLY E C 1
ATOM 6449 O O . GLY B 2 498 ? 111.917 205.996 168.804 1.00 122.16 475 GLY E O 1
ATOM 6451 N N . ARG C 1 40 ? 173.284 179.259 121.098 1.00 117.74 17 ARG C N 1
ATOM 6452 C CA . ARG C 1 40 ? 171.903 179.032 121.504 1.00 117.74 17 ARG C CA 1
ATOM 6453 C C . ARG C 1 40 ? 170.936 179.765 120.584 1.00 117.74 17 ARG C C 1
ATOM 6454 O O . ARG C 1 40 ? 169.871 180.202 121.014 1.00 117.74 17 ARG C O 1
ATOM 6462 N N . THR C 1 41 ? 171.312 179.896 119.316 1.00 121.61 18 THR C N 1
ATOM 6463 C CA . THR C 1 41 ? 170.507 180.596 118.333 1.00 121.61 18 THR C CA 1
ATOM 6464 C C . THR C 1 41 ? 170.171 179.659 117.182 1.00 121.61 18 THR C C 1
ATOM 6465 O O . THR C 1 41 ? 171.059 178.950 116.688 1.00 121.61 18 THR C O 1
ATOM 6469 N N . PRO C 1 42 ? 168.918 179.613 116.737 1.00 117.60 19 PRO C N 1
ATOM 6470 C CA . PRO C 1 42 ? 168.570 178.749 115.605 1.00 117.60 19 PRO C CA 1
ATOM 6471 C C . PRO C 1 42 ? 169.255 179.191 114.322 1.00 117.60 19 PRO C C 1
ATOM 6472 O O . PRO C 1 42 ? 169.534 180.372 114.110 1.00 117.60 19 PRO C O 1
ATOM 6476 N N . GLU C 1 43 ? 169.524 178.215 113.460 1.00 116.07 20 GLU C N 1
ATOM 6477 C CA . GLU C 1 43 ? 170.176 178.475 112.189 1.00 116.07 20 GLU C CA 1
ATOM 6478 C C . GLU C 1 43 ? 169.219 179.191 111.233 1.00 116.07 20 GLU C C 1
ATOM 6479 O O . GLU C 1 43 ? 168.006 179.204 111.453 1.00 116.07 20 GLU C O 1
ATOM 6485 N N . PRO C 1 44 ? 169.746 179.817 110.176 1.00 109.49 21 PRO C N 1
ATOM 6486 C CA . PRO C 1 44 ? 168.881 180.573 109.261 1.00 109.49 21 PRO C CA 1
ATOM 6487 C C . PRO C 1 44 ? 167.796 179.709 108.637 1.00 109.49 21 PRO C C 1
ATOM 6488 O O . PRO C 1 44 ? 167.995 178.528 108.349 1.00 109.49 21 PRO C O 1
ATOM 6492 N N . LEU C 1 45 ? 166.635 180.325 108.427 1.00 97.39 22 LEU C N 1
ATOM 6493 C CA . LEU C 1 45 ? 165.447 179.614 107.978 1.00 97.39 22 LEU C CA 1
ATOM 6494 C C . LEU C 1 45 ? 164.484 180.610 107.351 1.00 97.39 22 LEU C C 1
ATOM 6495 O O . LEU C 1 45 ? 164.600 181.820 107.551 1.00 97.39 22 LEU C O 1
ATOM 6500 N N . ILE C 1 46 ? 163.525 180.085 106.592 1.00 90.16 23 ILE C N 1
ATOM 6501 C CA . ILE C 1 46 ? 162.490 180.887 105.950 1.00 90.16 23 ILE C CA 1
ATOM 6502 C C . ILE C 1 46 ? 161.133 180.346 106.372 1.00 90.16 23 ILE C C 1
ATOM 6503 O O . ILE C 1 46 ? 160.891 179.137 106.291 1.00 90.16 23 ILE C O 1
ATOM 6508 N N . LEU C 1 47 ? 160.248 181.236 106.811 1.00 80.21 24 LEU C N 1
ATOM 6509 C CA . LEU C 1 47 ? 158.918 180.851 107.258 1.00 80.21 24 LEU C CA 1
ATOM 6510 C C . LEU C 1 47 ? 157.867 181.581 106.438 1.00 80.21 24 LEU C C 1
ATOM 6511 O O . LEU C 1 47 ? 158.021 182.763 106.120 1.00 80.21 24 LEU C O 1
ATOM 6516 N N . THR C 1 48 ? 156.797 180.870 106.101 1.00 73.73 25 THR C N 1
ATOM 6517 C CA . THR C 1 48 ? 155.694 181.419 105.328 1.00 73.73 25 THR C CA 1
ATOM 6518 C C . THR C 1 48 ? 154.452 181.482 106.203 1.00 73.73 25 THR C C 1
ATOM 6519 O O . THR C 1 48 ? 154.088 180.488 106.840 1.00 73.73 25 THR C O 1
ATOM 6523 N N . ILE C 1 49 ? 153.805 182.641 106.227 1.00 77.12 26 ILE C N 1
ATOM 6524 C CA . ILE C 1 49 ? 152.619 182.868 107.042 1.00 77.12 26 ILE C CA 1
ATOM 6525 C C . ILE C 1 49 ? 151.408 182.809 106.123 1.00 77.12 26 ILE C C 1
ATOM 6526 O O . ILE C 1 49 ? 151.227 183.675 105.261 1.00 77.12 26 ILE C O 1
ATOM 6531 N N . PHE C 1 50 ? 150.574 181.789 106.302 1.00 78.26 27 PHE C N 1
ATOM 6532 C CA . PHE C 1 50 ? 149.387 181.632 105.477 1.00 78.26 27 PHE C CA 1
ATOM 6533 C C . PHE C 1 50 ? 148.309 182.611 105.914 1.00 78.26 27 PHE C C 1
ATOM 6534 O O . PHE C 1 50 ? 148.203 182.954 107.093 1.00 78.26 27 PHE C O 1
ATOM 6542 N N . GLY C 1 51 ? 147.506 183.058 104.954 1.00 87.38 28 GLY C N 1
ATOM 6543 C CA . GLY C 1 51 ? 146.455 184.011 105.244 1.00 87.38 28 GLY C CA 1
ATOM 6544 C C . GLY C 1 51 ? 146.994 185.357 105.676 1.00 87.38 28 GLY C C 1
ATOM 6545 O O . GLY C 1 51 ? 146.681 185.838 106.769 1.00 87.38 28 GLY C O 1
ATOM 6546 N N . ALA C 1 52 ? 147.810 185.974 104.826 1.00 98.42 29 ALA C N 1
ATOM 6547 C CA . ALA C 1 52 ? 148.397 187.264 105.149 1.00 98.42 29 ALA C CA 1
ATOM 6548 C C . ALA C 1 52 ? 147.317 188.343 105.175 1.00 98.42 29 ALA C C 1
ATOM 6549 O O . ALA C 1 52 ? 146.138 188.094 104.903 1.00 98.42 29 ALA C O 1
ATOM 6551 N N . SER C 1 53 ? 147.731 189.560 105.523 1.00 106.69 30 SER C N 1
ATOM 6552 C CA . SER C 1 53 ? 146.858 190.711 105.737 1.00 106.69 30 SER C CA 1
ATOM 6553 C C . SER C 1 53 ? 145.844 190.476 106.846 1.00 106.69 30 SER C C 1
ATOM 6554 O O . SER C 1 53 ? 144.944 191.299 107.039 1.00 106.69 30 SER C O 1
ATOM 6557 N N . GLY C 1 54 ? 145.963 189.374 107.575 1.00 109.74 31 GLY C N 1
ATOM 6558 C CA . GLY C 1 54 ? 145.071 189.101 108.676 1.00 109.74 31 GLY C CA 1
ATOM 6559 C C . GLY C 1 54 ? 145.431 189.920 109.900 1.00 109.74 31 GLY C C 1
ATOM 6560 O O . GLY C 1 54 ? 146.570 190.343 110.079 1.00 109.74 31 GLY C O 1
ATOM 6561 N N . ASP C 1 55 ? 144.427 190.151 110.742 1.00 114.19 32 ASP C N 1
ATOM 6562 C CA . ASP C 1 55 ? 144.657 190.908 111.965 1.00 114.19 32 ASP C CA 1
ATOM 6563 C C . ASP C 1 55 ? 145.586 190.163 112.912 1.00 114.19 32 ASP C C 1
ATOM 6564 O O . ASP C 1 55 ? 146.482 190.769 113.512 1.00 114.19 32 ASP C O 1
ATOM 6569 N N . LEU C 1 56 ? 145.393 188.848 113.049 1.00 110.49 33 LEU C N 1
ATOM 6570 C CA . LEU C 1 56 ? 146.102 188.087 114.075 1.00 110.49 33 LEU C CA 1
ATOM 6571 C C . LEU C 1 56 ? 147.609 188.214 113.920 1.00 110.49 33 LEU C C 1
ATOM 6572 O O . LEU C 1 56 ? 148.314 188.570 114.873 1.00 110.49 33 LEU C O 1
ATOM 6577 N N . THR C 1 57 ? 148.123 187.936 112.721 1.00 111.20 34 THR C N 1
ATOM 6578 C CA . THR C 1 57 ? 149.554 188.084 112.487 1.00 111.20 34 THR C CA 1
ATOM 6579 C C . THR C 1 57 ? 149.991 189.513 112.761 1.00 111.20 34 THR C C 1
ATOM 6580 O O . THR C 1 57 ? 150.937 189.745 113.520 1.00 111.20 34 THR C O 1
ATOM 6584 N N . GLN C 1 58 ? 149.241 190.479 112.230 1.00 117.29 35 GLN C N 1
ATOM 6585 C CA . GLN C 1 58 ? 149.661 191.873 112.268 1.00 117.29 35 GLN C CA 1
ATOM 6586 C C . GLN C 1 58 ? 149.834 192.375 113.696 1.00 117.29 35 GLN C C 1
ATOM 6587 O O . GLN C 1 58 ? 150.816 193.061 114.000 1.00 117.29 35 GLN C O 1
ATOM 6593 N N . ARG C 1 59 ? 148.903 192.050 114.590 1.00 116.65 36 ARG C N 1
ATOM 6594 C CA . ARG C 1 59 ? 148.997 192.550 115.955 1.00 116.65 36 ARG C CA 1
ATOM 6595 C C . ARG C 1 59 ? 149.540 191.523 116.940 1.00 116.65 36 ARG C C 1
ATOM 6596 O O . ARG C 1 59 ? 149.556 191.794 118.144 1.00 116.65 36 ARG C O 1
ATOM 6604 N N . LYS C 1 60 ? 149.983 190.361 116.478 1.00 110.23 37 LYS C N 1
ATOM 6605 C CA . LYS C 1 60 ? 150.538 189.463 117.485 1.00 110.23 37 LYS C CA 1
ATOM 6606 C C . LYS C 1 60 ? 151.923 188.929 117.149 1.00 110.23 37 LYS C C 1
ATOM 6607 O O . LYS C 1 60 ? 152.741 188.763 118.056 1.00 110.23 37 LYS C O 1
ATOM 6613 N N . LEU C 1 61 ? 152.213 188.655 115.878 1.00 105.87 38 LEU C N 1
ATOM 6614 C CA . LEU C 1 61 ? 153.396 187.896 115.498 1.00 105.87 38 LEU C CA 1
ATOM 6615 C C . LEU C 1 61 ? 154.477 188.761 114.869 1.00 105.87 38 LEU C C 1
ATOM 6616 O O . LEU C 1 61 ? 155.652 188.634 115.224 1.00 105.87 38 LEU C O 1
ATOM 6621 N N . VAL C 1 62 ? 154.112 189.639 113.934 1.00 107.35 39 VAL C N 1
ATOM 6622 C CA . VAL C 1 62 ? 155.110 190.501 113.298 1.00 107.35 39 VAL C CA 1
ATOM 6623 C C . VAL C 1 62 ? 155.815 191.403 114.307 1.00 107.35 39 VAL C C 1
ATOM 6624 O O . VAL C 1 62 ? 157.054 191.487 114.264 1.00 107.35 39 VAL C O 1
ATOM 6628 N N . PRO C 1 63 ? 155.120 192.094 115.221 1.00 107.61 40 PRO C N 1
ATOM 6629 C CA . PRO C 1 63 ? 155.858 192.834 116.257 1.00 107.61 40 PRO C CA 1
ATOM 6630 C C . PRO C 1 63 ? 156.750 191.941 117.095 1.00 107.61 40 PRO C C 1
ATOM 6631 O O . PRO C 1 63 ? 157.841 192.358 117.501 1.00 107.61 40 PRO C O 1
ATOM 6635 N N . ALA C 1 64 ? 156.317 190.709 117.359 1.00 110.54 41 ALA C N 1
ATOM 6636 C CA . ALA C 1 64 ? 157.182 189.772 118.062 1.00 110.54 41 ALA C CA 1
ATOM 6637 C C . ALA C 1 64 ? 158.434 189.472 117.250 1.00 110.54 41 ALA C C 1
ATOM 6638 O O . ALA C 1 64 ? 159.538 189.403 117.801 1.00 110.54 41 ALA C O 1
ATOM 6640 N N . ILE C 1 65 ? 158.286 189.284 115.938 1.00 111.75 42 ILE C N 1
ATOM 6641 C CA . ILE C 1 65 ?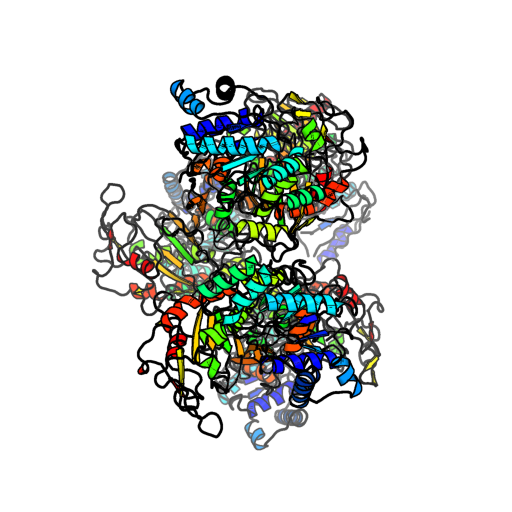 159.465 189.058 115.111 1.00 111.75 42 ILE C CA 1
ATOM 6642 C C . ILE C 1 65 ? 160.393 190.261 115.176 1.00 111.75 42 ILE C C 1
ATOM 6643 O O . ILE C 1 65 ? 161.619 190.107 115.234 1.00 111.75 42 ILE C O 1
ATOM 6648 N N . TYR C 1 66 ? 159.832 191.472 115.188 1.00 118.99 43 TYR C N 1
ATOM 6649 C CA . TYR C 1 66 ? 160.661 192.661 115.349 1.00 118.99 43 TYR C CA 1
ATOM 6650 C C . TYR C 1 66 ? 161.410 192.633 116.674 1.00 118.99 43 TYR C C 1
ATOM 6651 O O . TYR C 1 66 ? 162.590 192.993 116.735 1.00 118.99 43 TYR C O 1
ATOM 6660 N N . GLN C 1 67 ? 160.737 192.220 117.748 1.00 113.68 44 GLN C N 1
ATOM 6661 C CA . GLN C 1 67 ? 161.392 192.179 119.053 1.00 113.68 44 GLN C CA 1
ATOM 6662 C C . GLN C 1 67 ? 162.531 191.167 119.073 1.00 113.68 44 GLN C C 1
ATOM 6663 O O . GLN C 1 67 ? 163.619 191.460 119.580 1.00 113.68 44 GLN C O 1
ATOM 6669 N N . MET C 1 68 ? 162.301 189.970 118.524 1.00 118.60 45 MET C N 1
ATOM 6670 C CA . MET C 1 68 ? 163.384 188.992 118.418 1.00 118.60 45 MET C CA 1
ATOM 6671 C C . MET C 1 68 ? 164.540 189.522 117.581 1.00 118.60 45 MET C C 1
ATOM 6672 O O . MET C 1 68 ? 165.709 189.297 117.918 1.00 118.60 45 MET C O 1
ATOM 6677 N N . LYS C 1 69 ? 164.242 190.215 116.482 1.00 123.07 46 LYS C N 1
ATOM 6678 C CA . LYS C 1 69 ? 165.314 190.785 115.673 1.00 123.07 46 LYS C CA 1
ATOM 6679 C C . LYS C 1 69 ? 166.105 191.818 116.465 1.00 123.07 46 LYS C C 1
ATOM 6680 O O . LYS C 1 69 ? 167.339 191.857 116.395 1.00 123.07 46 LYS C O 1
ATOM 6686 N N . ARG C 1 70 ? 165.412 192.656 117.232 1.00 119.90 47 ARG C N 1
ATOM 6687 C CA . ARG C 1 70 ? 166.068 193.622 118.101 1.00 119.90 47 ARG C CA 1
ATOM 6688 C C . ARG C 1 70 ? 166.627 192.986 119.365 1.00 119.90 47 ARG C C 1
ATOM 6689 O O . ARG C 1 70 ? 167.362 193.652 120.101 1.00 119.90 47 ARG C O 1
ATOM 6697 N N . GLU C 1 71 ? 166.301 191.725 119.631 1.00 124.88 48 GLU C N 1
ATOM 6698 C CA . GLU C 1 71 ? 166.817 191.004 120.786 1.00 124.88 48 GLU C CA 1
ATOM 6699 C C . GLU C 1 71 ? 168.138 190.310 120.498 1.00 124.88 48 GLU C C 1
ATOM 6700 O O . GLU C 1 71 ? 168.632 189.575 121.359 1.00 124.88 48 GLU C O 1
ATOM 6706 N N . ARG C 1 72 ? 168.697 190.506 119.300 1.00 128.91 49 ARG C N 1
ATOM 6707 C CA . ARG C 1 72 ? 169.965 189.903 118.873 1.00 128.91 49 ARG C CA 1
ATOM 6708 C C . ARG C 1 72 ? 169.995 188.391 119.109 1.00 128.91 49 ARG C C 1
ATOM 6709 O O . ARG C 1 72 ? 171.062 187.786 119.244 1.00 128.91 49 ARG C O 1
ATOM 6717 N N . ARG C 1 73 ? 168.822 187.758 119.114 1.00 123.16 50 ARG C N 1
ATOM 6718 C CA . ARG C 1 73 ? 168.740 186.315 119.307 1.00 123.16 50 ARG C CA 1
ATOM 6719 C C . ARG C 1 73 ? 168.109 185.641 118.097 1.00 123.16 50 ARG C C 1
ATOM 6720 O O . ARG C 1 73 ? 167.244 184.772 118.243 1.00 123.16 50 ARG C O 1
ATOM 6728 N N . LEU C 1 74 ? 168.535 186.036 116.896 1.00 121.78 51 LEU C N 1
ATOM 6729 C CA . LEU C 1 74 ? 167.990 185.476 115.671 1.00 121.78 51 LEU C CA 1
ATOM 6730 C C . LEU C 1 74 ? 168.938 185.846 114.546 1.00 121.78 51 LEU C C 1
ATOM 6731 O O . LEU C 1 74 ? 169.329 187.017 114.452 1.00 121.78 51 LEU C O 1
ATOM 6736 N N . PRO C 1 75 ? 169.336 184.905 113.695 1.00 117.04 52 PRO C N 1
ATOM 6737 C CA . PRO C 1 75 ? 170.252 185.231 112.600 1.00 117.04 52 PRO C CA 1
ATOM 6738 C C . PRO C 1 75 ? 169.642 186.251 111.657 1.00 117.04 52 PRO C C 1
ATOM 6739 O O . PRO C 1 75 ? 168.425 186.248 111.421 1.00 117.04 52 PRO C O 1
ATOM 6743 N N . PRO C 1 76 ? 170.458 187.143 111.095 1.00 111.09 53 PRO C N 1
ATOM 6744 C CA . PRO C 1 76 ? 169.945 188.163 110.177 1.00 111.09 53 PRO C CA 1
ATOM 6745 C C . PRO C 1 76 ? 169.652 187.663 108.773 1.00 111.09 53 PRO C C 1
ATOM 6746 O O . PRO C 1 76 ? 169.475 188.487 107.872 1.00 111.09 53 PRO C O 1
ATOM 6750 N N . GLU C 1 77 ? 169.602 186.350 108.555 1.00 110.51 54 GLU C N 1
ATOM 6751 C CA . GLU C 1 77 ? 169.363 185.806 107.226 1.00 110.51 54 GLU C CA 1
ATOM 6752 C C . GLU C 1 77 ? 167.906 185.452 106.962 1.00 110.51 54 GLU C C 1
ATOM 6753 O O . GLU C 1 77 ? 167.523 185.327 105.794 1.00 110.51 54 GLU C O 1
ATOM 6759 N N . LEU C 1 78 ? 167.091 185.291 108.000 1.00 103.22 55 LEU C N 1
ATOM 6760 C CA . LEU C 1 78 ? 165.712 184.865 107.801 1.00 103.22 55 LEU C CA 1
ATOM 6761 C C . LEU C 1 78 ? 164.904 185.954 107.110 1.00 103.22 55 LEU C C 1
ATOM 6762 O O . LEU C 1 78 ? 165.127 187.148 107.319 1.00 103.22 55 LEU C O 1
ATOM 6767 N N . THR C 1 79 ? 163.972 185.535 106.260 1.00 101.25 56 THR C N 1
ATOM 6768 C CA . THR C 1 79 ? 163.067 186.444 105.577 1.00 101.25 56 THR C CA 1
ATOM 6769 C C . THR C 1 79 ? 161.658 185.882 105.644 1.00 101.25 56 THR C C 1
ATOM 6770 O O . THR C 1 79 ? 161.437 184.704 105.350 1.00 101.25 56 THR C O 1
ATOM 6774 N N . VAL C 1 80 ? 160.708 186.731 106.016 1.00 94.50 57 VAL C N 1
ATOM 6775 C CA . VAL C 1 80 ? 159.319 186.332 106.193 1.00 94.50 57 VAL C CA 1
ATOM 6776 C C . VAL C 1 80 ? 158.557 186.639 104.915 1.00 94.50 57 VAL C C 1
ATOM 6777 O O . VAL C 1 80 ? 158.628 187.759 104.395 1.00 94.50 57 VAL C O 1
ATOM 6781 N N . VAL C 1 81 ? 157.829 185.650 104.408 1.00 88.01 58 VAL C N 1
ATOM 6782 C CA . VAL C 1 81 ? 157.062 185.783 103.177 1.00 88.01 58 VAL C CA 1
ATOM 6783 C C . VAL C 1 81 ? 155.600 185.506 103.489 1.00 88.01 58 VAL C C 1
ATOM 6784 O O . VAL C 1 81 ? 155.269 184.449 104.037 1.00 88.01 58 VAL C O 1
ATOM 6788 N N . GLY C 1 82 ? 154.729 186.446 103.131 1.00 91.23 59 GLY C N 1
ATOM 6789 C CA . GLY C 1 82 ? 153.310 186.291 103.359 1.00 91.23 59 GLY C CA 1
ATOM 6790 C C . GLY C 1 82 ? 152.642 185.424 102.310 1.00 91.23 59 GLY C C 1
ATOM 6791 O O . GLY C 1 82 ? 153.267 184.904 101.386 1.00 91.23 59 GLY C O 1
ATOM 6792 N N . PHE C 1 83 ? 151.330 185.259 102.474 1.00 94.59 60 PHE C N 1
ATOM 6793 C CA . PHE C 1 83 ? 150.527 184.480 101.534 1.00 94.59 60 PHE C CA 1
ATOM 6794 C C . PHE C 1 83 ? 149.068 184.854 101.749 1.00 94.59 60 PHE C C 1
ATOM 6795 O O . PHE C 1 83 ? 148.530 184.638 102.839 1.00 94.59 60 PHE C O 1
ATOM 6803 N N . ALA C 1 84 ? 148.433 185.411 100.721 1.00 103.68 61 ALA C N 1
ATOM 6804 C CA . ALA C 1 84 ? 147.044 185.830 100.819 1.00 103.68 61 ALA C CA 1
ATOM 6805 C C . ALA C 1 84 ? 146.433 185.838 99.425 1.00 103.68 61 ALA C C 1
ATOM 6806 O O . ALA C 1 84 ? 147.083 185.490 98.436 1.00 103.68 61 ALA C O 1
ATOM 6808 N N . ARG C 1 85 ? 145.161 186.234 99.357 1.00 110.85 62 ARG C N 1
ATOM 6809 C CA . ARG C 1 85 ? 144.456 186.277 98.082 1.00 110.85 62 ARG C CA 1
ATOM 6810 C C . ARG C 1 85 ? 144.849 187.484 97.241 1.00 110.85 62 ARG C C 1
ATOM 6811 O O . ARG C 1 85 ? 144.884 187.390 96.010 1.00 110.85 62 ARG C O 1
ATOM 6819 N N . ARG C 1 86 ? 145.140 188.615 97.877 1.00 118.06 63 ARG C N 1
ATOM 6820 C CA . ARG C 1 86 ? 145.426 189.839 97.143 1.00 118.06 63 ARG C CA 1
ATOM 6821 C C . ARG C 1 86 ? 146.794 189.773 96.472 1.00 118.06 63 ARG C C 1
ATOM 6822 O O . ARG C 1 86 ? 147.753 189.215 97.010 1.00 118.06 63 ARG C O 1
ATOM 6830 N N . ASP C 1 87 ? 146.873 190.363 95.281 1.00 125.28 64 ASP C N 1
ATOM 6831 C CA . ASP C 1 87 ? 148.104 190.444 94.506 1.00 125.28 64 ASP C CA 1
ATOM 6832 C C . ASP C 1 87 ? 148.541 191.899 94.421 1.00 125.28 64 ASP C C 1
ATOM 6833 O O . ASP C 1 87 ? 147.767 192.757 93.985 1.00 125.28 64 ASP C O 1
ATOM 6838 N N . TRP C 1 88 ? 149.780 192.164 94.821 1.00 125.17 65 TRP C N 1
ATOM 6839 C CA . TRP C 1 88 ? 150.301 193.521 94.962 1.00 125.17 65 TRP C CA 1
ATOM 6840 C C . TRP C 1 88 ? 151.772 193.435 95.356 1.00 125.17 65 TRP C C 1
ATOM 6841 O O . TRP C 1 88 ? 152.296 192.356 95.650 1.00 125.17 65 TRP C O 1
ATOM 6852 N N . SER C 1 89 ? 152.434 194.590 95.355 1.00 125.33 66 SER C N 1
ATOM 6853 C CA . SER C 1 89 ? 153.873 194.672 95.572 1.00 125.33 66 SER C CA 1
ATOM 6854 C C . SER C 1 89 ? 154.183 194.553 97.061 1.00 125.33 66 SER C C 1
ATOM 6855 O O . SER C 1 89 ? 153.327 194.205 97.878 1.00 125.33 66 SER C O 1
ATOM 6858 N N . HIS C 1 90 ? 155.425 194.854 97.433 1.00 120.97 67 HIS C N 1
ATOM 6859 C CA . HIS C 1 90 ? 155.914 194.612 98.782 1.00 120.97 67 HIS C CA 1
ATOM 6860 C C . HIS C 1 90 ? 156.083 195.869 99.620 1.00 120.97 67 HIS C C 1
ATOM 6861 O O . HIS C 1 90 ? 156.006 195.788 100.846 1.00 120.97 67 HIS C O 1
ATOM 6868 N N . ASP C 1 91 ? 156.321 197.022 98.995 1.00 128.67 68 ASP C N 1
ATOM 6869 C CA . ASP C 1 91 ? 156.551 198.246 99.758 1.00 128.67 68 ASP C CA 1
ATOM 6870 C C . ASP C 1 91 ? 155.297 198.686 100.505 1.00 128.67 68 ASP C C 1
ATOM 6871 O O . ASP C 1 91 ? 155.380 199.151 101.650 1.00 128.67 68 ASP C O 1
ATOM 6876 N N . HIS C 1 92 ? 154.130 198.570 99.866 1.00 129.82 69 HIS C N 1
ATOM 6877 C CA . HIS C 1 92 ? 152.888 198.923 100.544 1.00 129.82 69 HIS C CA 1
ATOM 6878 C C . HIS C 1 92 ? 152.653 197.972 101.713 1.00 129.82 69 HIS C C 1
ATOM 6879 O O . HIS C 1 92 ? 152.210 198.386 102.790 1.00 129.82 69 HIS C O 1
ATOM 6886 N N . PHE C 1 93 ? 153.002 196.699 101.532 1.00 127.58 70 PHE C N 1
ATOM 6887 C CA . PHE C 1 93 ? 152.969 195.753 102.640 1.00 127.58 70 PHE C CA 1
ATOM 6888 C C . PHE C 1 93 ? 153.876 196.211 103.777 1.00 127.58 70 PHE C C 1
ATOM 6889 O O . PHE C 1 93 ? 153.488 196.175 104.952 1.00 127.58 70 PHE C O 1
ATOM 6897 N N . ARG C 1 94 ? 155.088 196.654 103.439 1.00 125.27 71 ARG C N 1
ATOM 6898 C CA . ARG C 1 94 ? 156.040 197.075 104.461 1.00 125.27 71 ARG C CA 1
ATOM 6899 C C . ARG C 1 94 ? 155.519 198.274 105.241 1.00 125.27 71 ARG C C 1
ATOM 6900 O O . ARG C 1 94 ? 155.632 198.321 106.472 1.00 125.27 71 ARG C O 1
ATOM 6908 N N . GLU C 1 95 ? 154.930 199.250 104.547 1.00 129.80 72 GLU C N 1
ATOM 6909 C CA . GLU C 1 95 ? 154.392 200.406 105.262 1.00 129.80 72 GLU C CA 1
ATOM 6910 C C . GLU C 1 95 ? 153.168 200.020 106.088 1.00 129.80 72 GLU C C 1
ATOM 6911 O O . GLU C 1 95 ? 152.923 200.601 107.154 1.00 129.80 72 GLU C O 1
ATOM 6917 N N . GLN C 1 96 ? 152.399 199.028 105.627 1.00 126.82 73 GLN C N 1
ATOM 6918 C CA . GLN C 1 96 ? 151.289 198.522 106.430 1.00 126.82 73 GLN C CA 1
ATOM 6919 C C . GLN C 1 96 ? 151.788 197.956 107.754 1.00 126.82 73 GLN C C 1
ATOM 6920 O O . GLN C 1 96 ? 151.264 198.285 108.828 1.00 126.82 73 GLN C O 1
ATOM 6926 N N . MET C 1 97 ? 152.808 197.097 107.696 1.00 126.56 74 MET C N 1
ATOM 6927 C CA . MET C 1 97 ? 153.357 196.565 108.940 1.00 126.56 74 MET C CA 1
ATOM 6928 C C . MET C 1 97 ? 153.998 197.658 109.783 1.00 126.56 74 MET C C 1
ATOM 6929 O O . MET C 1 97 ? 153.994 197.562 111.015 1.00 126.56 74 MET C O 1
ATOM 6934 N N . ARG C 1 98 ? 154.551 198.699 109.152 1.00 129.64 75 ARG C N 1
ATOM 6935 C CA . ARG C 1 98 ? 155.073 199.820 109.928 1.00 129.64 75 ARG C CA 1
ATOM 6936 C C . ARG C 1 98 ? 153.963 200.488 110.725 1.00 129.64 75 ARG C C 1
ATOM 6937 O O . ARG C 1 98 ? 154.132 200.790 111.913 1.00 129.64 75 ARG C O 1
ATOM 6945 N N . LYS C 1 99 ? 152.818 200.718 110.083 1.00 128.31 76 LYS C N 1
ATOM 6946 C CA . LYS C 1 99 ? 151.676 201.293 110.786 1.00 128.31 76 LYS C CA 1
ATOM 6947 C C . LYS C 1 99 ? 151.239 200.392 111.933 1.00 128.31 76 LYS C C 1
ATOM 6948 O O . LYS C 1 99 ? 150.976 200.862 113.048 1.00 128.31 76 LYS C O 1
ATOM 6954 N N . GLY C 1 100 ? 151.180 199.084 111.678 1.00 126.32 77 GLY C N 1
ATOM 6955 C CA . GLY C 1 100 ? 150.763 198.159 112.722 1.00 126.32 77 GLY C CA 1
ATOM 6956 C C . GLY C 1 100 ? 151.688 198.171 113.926 1.00 126.32 77 GLY C C 1
ATOM 6957 O O . GLY C 1 100 ? 151.239 198.264 115.073 1.00 126.32 77 GLY C O 1
ATOM 6958 N N . ILE C 1 101 ? 152.997 198.089 113.682 1.00 124.24 78 ILE C N 1
ATOM 6959 C CA . ILE C 1 101 ? 153.948 198.039 114.788 1.00 124.24 78 ILE C CA 1
ATOM 6960 C C . ILE C 1 101 ? 153.984 199.370 115.526 1.00 124.24 78 ILE C C 1
ATOM 6961 O O . ILE C 1 101 ? 154.151 199.408 116.750 1.00 124.24 78 ILE C O 1
ATOM 6966 N N . GLU C 1 102 ? 153.828 200.483 114.806 1.00 128.47 79 GLU C N 1
ATOM 6967 C CA . GLU C 1 102 ? 153.879 201.777 115.473 1.00 128.47 79 GLU C CA 1
ATOM 6968 C C . GLU C 1 102 ? 152.618 202.043 116.281 1.00 128.47 79 GLU C C 1
ATOM 6969 O O . GLU C 1 102 ? 152.667 202.780 117.272 1.00 128.47 79 GLU C O 1
ATOM 6975 N N . GLU C 1 103 ? 151.488 201.454 115.891 1.00 128.46 80 GLU C N 1
ATOM 6976 C CA . GLU C 1 103 ? 150.263 201.648 116.653 1.00 128.46 80 GLU C CA 1
ATOM 6977 C C . GLU C 1 103 ? 150.062 200.610 117.748 1.00 128.46 80 GLU C C 1
ATOM 6978 O O . GLU C 1 103 ? 149.246 200.837 118.650 1.00 128.46 80 GLU C O 1
ATOM 6984 N N . PHE C 1 104 ? 150.775 199.483 117.702 1.00 122.84 81 PHE C N 1
ATOM 6985 C CA . PHE C 1 104 ? 150.594 198.436 118.701 1.00 122.84 81 PHE C CA 1
ATOM 6986 C C . PHE C 1 104 ? 151.856 198.140 119.496 1.00 122.84 81 PHE C C 1
ATOM 6987 O O . PHE C 1 104 ? 151.787 197.992 120.721 1.00 122.84 81 PHE C O 1
ATOM 6995 N N . SER C 1 105 ? 153.008 198.043 118.841 1.00 121.70 82 SER C N 1
ATOM 6996 C CA . SER C 1 105 ? 154.260 197.808 119.547 1.00 121.70 82 SER C CA 1
ATOM 6997 C C . SER C 1 105 ? 154.868 199.145 119.965 1.00 121.70 82 SER C C 1
ATOM 6998 O O . SER C 1 105 ? 154.236 200.201 119.874 1.00 121.70 82 SER C O 1
ATOM 7001 N N . THR C 1 106 ? 156.120 199.114 120.423 1.00 122.45 83 THR C N 1
ATOM 7002 C CA . THR C 1 106 ? 156.803 200.308 120.923 1.00 122.45 83 THR C CA 1
ATOM 7003 C C . THR C 1 106 ? 157.305 201.134 119.741 1.00 122.45 83 THR C C 1
ATOM 7004 O O . THR C 1 106 ? 158.505 201.328 119.537 1.00 122.45 83 THR C O 1
ATOM 7008 N N . GLY C 1 107 ? 156.357 201.642 118.957 1.00 124.09 84 GLY C N 1
ATOM 7009 C CA . GLY C 1 107 ? 156.681 202.454 117.800 1.00 124.09 84 GLY C CA 1
ATOM 7010 C C . GLY C 1 107 ? 157.491 201.722 116.752 1.00 124.09 84 GLY C C 1
ATOM 7011 O O . GLY C 1 107 ? 157.163 200.589 116.386 1.00 124.09 84 GLY C O 1
ATOM 7012 N N . ILE C 1 108 ? 158.548 202.364 116.251 1.00 125.40 85 ILE C N 1
ATOM 7013 C CA . ILE C 1 108 ? 159.425 201.765 115.253 1.00 125.40 85 ILE C CA 1
ATOM 7014 C C . ILE C 1 108 ? 160.885 201.766 115.674 1.00 125.40 85 ILE C C 1
ATOM 7015 O O . ILE C 1 108 ? 161.692 201.062 115.065 1.00 125.40 85 ILE C O 1
ATOM 7020 N N . GLY C 1 109 ? 161.254 202.524 116.702 1.00 127.88 86 GLY C N 1
ATOM 7021 C CA . GLY C 1 109 ? 162.641 202.632 117.109 1.00 127.88 86 GLY C CA 1
ATOM 7022 C C . GLY C 1 109 ? 163.407 203.676 116.321 1.00 127.88 86 GLY C C 1
ATOM 7023 O O . GLY C 1 109 ? 163.676 204.769 116.827 1.00 127.88 86 GLY C O 1
ATOM 7024 N N . SER C 1 110 ? 163.759 203.352 115.079 1.00 136.40 87 SER C N 1
ATOM 7025 C CA . SER C 1 110 ? 164.465 204.283 114.210 1.00 136.40 87 SER C CA 1
ATOM 7026 C C . SER C 1 110 ? 164.199 203.902 112.762 1.00 136.40 87 SER C C 1
ATOM 7027 O O . SER C 1 110 ? 163.837 202.761 112.464 1.00 136.40 87 SER C O 1
ATOM 7030 N N . GLU C 1 111 ? 164.385 204.873 111.866 1.00 138.61 88 GLU C N 1
ATOM 7031 C CA . GLU C 1 111 ? 164.131 204.626 110.450 1.00 138.61 88 GLU C CA 1
ATOM 7032 C C . GLU C 1 111 ? 165.101 203.599 109.880 1.00 138.61 88 GLU C C 1
ATOM 7033 O O . GLU C 1 111 ? 164.709 202.754 109.068 1.00 138.61 88 GLU C O 1
ATOM 7039 N N . ASP C 1 112 ? 166.373 203.664 110.283 1.00 143.03 89 ASP C N 1
ATOM 7040 C CA . ASP C 1 112 ? 167.354 202.705 109.783 1.00 143.03 89 ASP C CA 1
ATOM 7041 C C . ASP C 1 112 ? 167.005 201.285 110.209 1.00 143.03 89 ASP C C 1
ATOM 7042 O O . ASP C 1 112 ? 167.093 200.347 109.406 1.00 143.03 89 ASP C O 1
ATOM 7047 N N . LEU C 1 113 ? 166.604 201.106 111.469 1.00 136.72 90 LEU C N 1
ATOM 7048 C CA . LEU C 1 113 ? 166.208 199.783 111.936 1.00 136.72 90 LEU C CA 1
ATOM 7049 C C . LEU C 1 113 ? 164.990 199.278 111.176 1.00 136.72 90 LEU C C 1
ATOM 7050 O O . LEU C 1 113 ? 164.925 198.101 110.795 1.00 136.72 90 LEU C O 1
ATOM 7055 N N . TRP C 1 114 ? 164.014 200.157 110.941 1.00 134.56 91 TRP C N 1
ATOM 7056 C CA . TRP C 1 114 ? 162.825 199.744 110.208 1.00 134.56 91 TRP C CA 1
ATOM 7057 C C . TRP C 1 114 ? 163.163 199.356 108.777 1.00 134.56 91 TRP C C 1
ATOM 7058 O O . TRP C 1 114 ? 162.610 198.390 108.247 1.00 134.56 91 TRP C O 1
ATOM 7069 N N . ASN C 1 115 ? 164.059 200.102 108.130 1.00 138.40 92 ASN C N 1
ATOM 7070 C CA . ASN C 1 115 ? 164.469 199.738 106.778 1.00 138.40 92 ASN C CA 1
ATOM 7071 C C . ASN C 1 115 ? 165.197 198.401 106.772 1.00 138.40 92 ASN C C 1
ATOM 7072 O O . ASN C 1 115 ? 164.978 197.568 105.882 1.00 138.40 92 ASN C O 1
ATOM 7077 N N . GLU C 1 116 ? 166.068 198.178 107.761 1.00 134.30 93 GLU C N 1
ATOM 7078 C CA . GLU C 1 116 ? 166.811 196.925 107.829 1.00 134.30 93 GLU C CA 1
ATOM 7079 C C . GLU C 1 116 ? 165.877 195.741 108.027 1.00 134.30 93 GLU C C 1
ATOM 7080 O O . GLU C 1 116 ? 166.107 194.658 107.477 1.00 134.30 93 GLU C O 1
ATOM 7086 N N . PHE C 1 117 ? 164.820 195.921 108.818 1.00 130.63 94 PHE C N 1
ATOM 7087 C CA . PHE C 1 117 ? 163.857 194.837 108.985 1.00 130.63 94 PHE C CA 1
ATOM 7088 C C . PHE C 1 117 ? 162.974 194.678 107.752 1.00 130.63 94 PHE C C 1
ATOM 7089 O O . PHE C 1 117 ? 162.634 193.553 107.366 1.00 130.63 94 PHE C O 1
ATOM 7097 N N . ALA C 1 118 ? 162.598 195.789 107.116 1.00 128.79 95 ALA C N 1
ATOM 7098 C CA . ALA C 1 118 ? 161.662 195.764 106.003 1.00 128.79 95 ALA C CA 1
ATOM 7099 C C . ALA C 1 118 ? 162.276 195.236 104.718 1.00 128.79 95 ALA C C 1
ATOM 7100 O O . ALA C 1 118 ? 161.540 194.738 103.859 1.00 128.79 95 ALA C O 1
ATOM 7102 N N . GLN C 1 119 ? 163.597 195.338 104.556 1.00 128.40 96 GLN C N 1
ATOM 7103 C CA . GLN C 1 119 ? 164.210 194.817 103.339 1.00 128.40 96 GLN C CA 1
ATOM 7104 C C . GLN C 1 119 ? 164.167 193.296 103.258 1.00 128.40 96 GLN C C 1
ATOM 7105 O O . GLN C 1 119 ? 164.476 192.744 102.197 1.00 128.40 96 GLN C O 1
ATOM 7111 N N . GLY C 1 120 ? 163.805 192.610 104.340 1.00 116.82 97 GLY C N 1
ATOM 7112 C CA . GLY C 1 120 ? 163.679 191.167 104.301 1.00 116.82 97 GLY C CA 1
ATOM 7113 C C . GLY C 1 120 ? 162.248 190.674 104.213 1.00 116.82 97 GLY C C 1
ATOM 7114 O O . GLY C 1 120 ? 162.009 189.488 103.970 1.00 116.82 97 GLY C O 1
ATOM 7115 N N . LEU C 1 121 ? 161.285 191.573 104.392 1.00 110.47 98 LEU C N 1
ATOM 7116 C CA . LEU C 1 121 ? 159.871 191.210 104.392 1.00 110.47 98 LEU C CA 1
ATOM 7117 C C . LEU C 1 121 ? 159.364 191.215 102.956 1.00 110.47 98 LEU C C 1
ATOM 7118 O O . LEU C 1 121 ? 159.298 192.270 102.318 1.00 110.47 98 LEU C O 1
ATOM 7123 N N . PHE C 1 122 ? 159.012 190.041 102.444 1.00 106.88 99 PHE C N 1
ATOM 7124 C CA . PHE C 1 122 ? 158.528 189.889 101.082 1.00 106.88 99 PHE C CA 1
ATOM 7125 C C . PHE C 1 122 ? 157.049 189.512 101.087 1.00 106.88 99 PHE C C 1
ATOM 7126 O O . PHE C 1 122 ? 156.391 189.495 102.132 1.00 106.88 99 PHE C O 1
ATOM 7134 N N . TYR C 1 123 ? 156.521 189.218 99.901 1.00 110.19 100 TYR C N 1
ATOM 7135 C CA . TYR C 1 123 ? 155.112 188.890 99.752 1.00 110.19 100 TYR C CA 1
ATOM 7136 C C . TYR C 1 123 ? 154.923 188.005 98.528 1.00 110.19 100 TYR C C 1
ATOM 7137 O O . TYR C 1 123 ? 155.765 187.964 97.627 1.00 110.19 100 TYR C O 1
ATOM 7146 N N . CYS C 1 124 ? 153.804 187.284 98.514 1.00 105.31 101 CYS C N 1
ATOM 7147 C CA . CYS C 1 124 ? 153.391 186.495 97.364 1.00 105.31 101 CYS C CA 1
ATOM 7148 C C . CYS C 1 124 ? 151.873 186.402 97.374 1.00 105.31 101 CYS C C 1
ATOM 7149 O O . CYS C 1 124 ? 151.222 186.681 98.382 1.00 105.31 101 CYS C O 1
ATOM 7152 N N . SER C 1 125 ? 151.308 186.008 96.238 1.00 109.33 102 SER C N 1
ATOM 7153 C CA . SER C 1 125 ? 149.863 185.969 96.078 1.00 109.33 102 SER C CA 1
ATOM 7154 C C . SER C 1 125 ? 149.429 184.626 95.511 1.00 109.33 102 SER C C 1
ATOM 7155 O O . SER C 1 125 ? 150.207 183.916 94.870 1.00 109.33 102 SER C O 1
ATOM 7158 N N . GLY C 1 126 ? 148.176 184.290 95.755 1.00 107.25 103 GLY C N 1
ATOM 7159 C CA . GLY C 1 126 ? 147.575 183.067 95.258 1.00 107.25 103 GLY C CA 1
ATOM 7160 C C . GLY C 1 126 ? 146.469 182.586 96.180 1.00 107.25 103 GLY C C 1
ATOM 7161 O O . GLY C 1 126 ? 146.452 182.841 97.380 1.00 107.25 103 GLY C O 1
ATOM 7162 N N . ASN C 1 127 ? 145.509 181.873 95.595 1.00 110.29 104 ASN C N 1
ATOM 7163 C CA . ASN C 1 127 ? 144.429 181.282 96.374 1.00 110.29 104 ASN C CA 1
ATOM 7164 C C . ASN C 1 127 ? 144.960 180.149 97.242 1.00 110.29 104 ASN C C 1
ATOM 7165 O O . ASN C 1 127 ? 145.854 179.402 96.836 1.00 110.29 104 ASN C O 1
ATOM 7170 N N . MET C 1 128 ? 144.402 180.024 98.447 1.00 104.94 105 MET C N 1
ATOM 7171 C CA . MET C 1 128 ? 144.876 179.002 99.373 1.00 104.94 105 MET C CA 1
ATOM 7172 C C . MET C 1 128 ? 144.562 177.600 98.867 1.00 104.94 105 MET C C 1
ATOM 7173 O O . MET C 1 128 ? 145.390 176.692 98.991 1.00 104.94 105 MET C O 1
ATOM 7178 N N . ASP C 1 129 ? 143.380 177.406 98.289 1.00 105.65 106 ASP C N 1
ATOM 7179 C CA . ASP C 1 129 ? 142.923 176.083 97.887 1.00 105.65 106 ASP C CA 1
ATOM 7180 C C . ASP C 1 129 ? 143.210 175.754 96.428 1.00 105.65 106 ASP C C 1
ATOM 7181 O O . ASP C 1 129 ? 142.785 174.695 95.956 1.00 105.65 106 ASP C O 1
ATOM 7186 N N . ASP C 1 130 ? 143.910 176.624 95.700 1.00 105.83 107 ASP C N 1
ATOM 7187 C CA . ASP C 1 130 ? 144.207 176.367 94.298 1.00 105.83 107 ASP C CA 1
ATOM 7188 C C . ASP C 1 130 ? 145.463 175.513 94.203 1.00 105.83 107 ASP C C 1
ATOM 7189 O O . ASP C 1 130 ? 146.546 175.984 94.581 1.00 105.83 107 ASP C O 1
ATOM 7194 N N . PRO C 1 131 ? 145.377 174.273 93.717 1.00 104.80 108 PRO C N 1
ATOM 7195 C CA . PRO C 1 131 ? 146.587 173.440 93.622 1.00 104.80 108 PRO C CA 1
ATOM 7196 C C . PRO C 1 131 ? 147.651 174.025 92.716 1.00 104.80 108 PRO C C 1
ATOM 7197 O O . PRO C 1 131 ? 148.845 173.833 92.974 1.00 104.80 108 PRO C O 1
ATOM 7201 N N . GLU C 1 132 ? 147.253 174.736 91.660 1.00 106.68 109 GLU C N 1
ATOM 7202 C CA . GLU C 1 132 ? 148.229 175.286 90.727 1.00 106.68 109 GLU C CA 1
ATOM 7203 C C . GLU C 1 132 ? 149.123 176.321 91.392 1.00 106.68 109 GLU C C 1
ATOM 7204 O O . GLU C 1 132 ? 150.301 176.442 91.039 1.00 106.68 109 GLU C O 1
ATOM 7210 N N . SER C 1 133 ? 148.588 177.073 92.355 1.00 103.72 110 SER C N 1
ATOM 7211 C CA . SER C 1 133 ? 149.383 178.089 93.031 1.00 103.72 110 SER C CA 1
ATOM 7212 C C . SER C 1 133 ? 150.538 177.494 93.822 1.00 103.72 110 SER C C 1
ATOM 7213 O O . SER C 1 133 ? 151.527 178.191 94.069 1.00 103.72 110 SER C O 1
ATOM 7216 N N . TYR C 1 134 ? 150.446 176.223 94.213 1.00 99.60 111 TYR C N 1
ATOM 7217 C CA . TYR C 1 134 ? 151.456 175.659 95.100 1.00 99.60 111 TYR C CA 1
ATOM 7218 C C . TYR C 1 134 ? 152.762 175.358 94.379 1.00 99.60 111 TYR C C 1
ATOM 7219 O O . TYR C 1 134 ? 153.835 175.524 94.967 1.00 99.60 111 TYR C O 1
ATOM 7228 N N . LEU C 1 135 ? 152.707 174.932 93.116 1.00 99.22 112 LEU C N 1
ATOM 7229 C CA . LEU C 1 135 ? 153.937 174.790 92.344 1.00 99.22 112 LEU C CA 1
ATOM 7230 C C . LEU C 1 135 ? 154.635 176.135 92.181 1.00 99.22 112 LEU C C 1
ATOM 7231 O O . LEU C 1 135 ? 155.865 176.236 92.313 1.00 99.22 112 LEU C O 1
ATOM 7236 N N . LYS C 1 136 ? 153.859 177.183 91.894 1.00 99.32 113 LYS C N 1
ATOM 7237 C CA . LYS C 1 136 ? 154.425 178.521 91.795 1.00 99.32 113 LYS C CA 1
ATOM 7238 C C . LYS C 1 136 ? 155.050 178.943 93.115 1.00 99.32 113 LYS C C 1
ATOM 7239 O O . LYS C 1 136 ? 156.131 179.540 93.135 1.00 99.32 113 LYS C O 1
ATOM 7245 N N . LEU C 1 137 ? 154.385 178.639 94.231 1.00 98.15 114 LEU C N 1
ATOM 7246 C CA . LEU C 1 137 ? 154.948 178.969 95.535 1.00 98.15 114 LEU C CA 1
ATOM 7247 C C . LEU C 1 137 ? 156.245 178.211 95.781 1.00 98.15 114 LEU C C 1
ATOM 7248 O O . LEU C 1 137 ? 157.194 178.758 96.354 1.00 98.15 114 LEU C O 1
ATOM 7253 N N . LYS C 1 138 ? 156.299 176.947 95.363 1.00 97.69 115 LYS C N 1
ATOM 7254 C CA . LYS C 1 138 ? 157.515 176.159 95.532 1.00 97.69 115 LYS C CA 1
ATOM 7255 C C . LYS C 1 138 ? 158.675 176.777 94.763 1.00 97.69 115 LYS C C 1
ATOM 7256 O O . LYS C 1 138 ? 159.786 176.912 95.290 1.00 97.69 115 LYS C O 1
ATOM 7262 N N . ASN C 1 139 ? 158.428 177.174 93.513 1.00 101.49 116 ASN C N 1
ATOM 7263 C CA . ASN C 1 139 ? 159.482 177.816 92.729 1.00 101.49 116 ASN C CA 1
ATOM 7264 C C . ASN C 1 139 ? 159.871 179.168 93.319 1.00 101.49 116 ASN C C 1
ATOM 7265 O O . ASN C 1 139 ? 161.053 179.537 93.319 1.00 101.49 116 ASN C O 1
ATOM 7270 N N . PHE C 1 140 ? 158.888 179.921 93.816 1.00 98.46 117 PHE C N 1
ATOM 7271 C CA . PHE C 1 140 ? 159.163 181.195 94.469 1.00 98.46 117 PHE C CA 1
ATOM 7272 C C . PHE C 1 140 ? 160.093 181.004 95.658 1.00 98.46 117 PHE C C 1
ATOM 7273 O O . PHE C 1 140 ? 161.079 181.732 95.819 1.00 98.46 117 PHE C O 1
ATOM 7281 N N . LEU C 1 141 ? 159.800 180.012 96.496 1.00 99.40 118 LEU C N 1
ATOM 7282 C CA . LEU C 1 141 ? 160.629 179.779 97.671 1.00 99.40 118 LEU C CA 1
ATOM 7283 C C . LEU C 1 141 ? 162.000 179.244 97.279 1.00 99.40 118 LEU C C 1
ATOM 7284 O O . LEU C 1 141 ? 163.003 179.559 97.930 1.00 99.40 118 LEU C O 1
ATOM 7289 N N . GLY C 1 142 ? 162.070 178.443 96.214 1.00 105.73 119 GLY C N 1
ATOM 7290 C CA . GLY C 1 142 ? 163.366 177.984 95.741 1.00 105.73 119 GLY C CA 1
ATOM 7291 C C . GLY C 1 142 ? 164.254 179.125 95.280 1.00 105.73 119 GLY C C 1
ATOM 7292 O O . GLY C 1 142 ? 165.427 179.207 95.658 1.00 105.73 119 GLY C O 1
ATOM 7293 N N . GLU C 1 143 ? 163.701 180.036 94.476 1.00 109.78 120 GLU C N 1
ATOM 7294 C CA . GLU C 1 143 ? 164.485 181.187 94.039 1.00 109.78 120 GLU C CA 1
ATOM 7295 C C . GLU C 1 143 ? 164.822 182.107 95.206 1.00 109.78 120 GLU C C 1
ATOM 7296 O O . GLU C 1 143 ? 165.896 182.721 95.220 1.00 109.78 120 GLU C O 1
ATOM 7302 N N . LEU C 1 144 ? 163.936 182.208 96.199 1.00 105.55 121 LEU C N 1
ATOM 7303 C CA . LEU C 1 144 ? 164.245 183.024 97.367 1.00 105.55 121 LEU C CA 1
ATOM 7304 C C . LEU C 1 144 ? 165.395 182.431 98.170 1.00 105.55 121 LEU C C 1
ATOM 7305 O O . LEU C 1 144 ? 166.265 183.166 98.650 1.00 105.55 121 LEU C O 1
ATOM 7310 N N . ASP C 1 145 ? 165.414 181.108 98.336 1.00 108.54 122 ASP C N 1
ATOM 7311 C CA . ASP C 1 145 ? 166.546 180.476 99.004 1.00 108.54 122 ASP C CA 1
ATOM 7312 C C . ASP C 1 145 ? 167.818 180.640 98.190 1.00 108.54 122 ASP C C 1
ATOM 7313 O O . ASP C 1 145 ? 168.908 180.777 98.758 1.00 108.54 122 ASP C O 1
ATOM 7318 N N . GLU C 1 146 ? 167.698 180.625 96.863 1.00 112.08 123 GLU C N 1
ATOM 7319 C CA . GLU C 1 146 ? 168.842 180.929 96.013 1.00 112.08 123 GLU C CA 1
ATOM 7320 C C . GLU C 1 146 ? 169.372 182.330 96.289 1.00 112.08 123 GLU C C 1
ATOM 7321 O O . GLU C 1 146 ? 170.587 182.539 96.385 1.00 112.08 123 GLU C O 1
ATOM 7327 N N . LYS C 1 147 ? 168.470 183.302 96.426 1.00 114.31 124 LYS C N 1
ATOM 7328 C CA . LYS C 1 147 ? 168.888 184.684 96.642 1.00 114.31 124 LYS C CA 1
ATOM 7329 C C . LYS C 1 147 ? 169.507 184.877 98.022 1.00 114.31 124 LYS C C 1
ATOM 7330 O O . LYS C 1 147 ? 170.544 185.537 98.155 1.00 114.31 124 LYS C O 1
ATOM 7336 N N . ARG C 1 148 ? 168.889 184.312 99.060 1.00 114.38 125 ARG C N 1
ATOM 7337 C CA . ARG C 1 148 ? 169.278 184.604 100.434 1.00 114.38 125 ARG C CA 1
ATOM 7338 C C . ARG C 1 148 ? 170.251 183.597 101.032 1.00 114.38 125 ARG C C 1
ATOM 7339 O O . ARG C 1 148 ? 170.859 183.896 102.066 1.00 114.38 125 ARG C O 1
ATOM 7347 N N . ASN C 1 149 ? 170.411 182.424 100.415 1.00 118.48 126 ASN C N 1
ATOM 7348 C CA . ASN C 1 149 ? 171.323 181.380 100.887 1.00 118.48 126 ASN C CA 1
ATOM 7349 C C . ASN C 1 149 ? 170.973 180.947 102.315 1.00 118.48 126 ASN C C 1
ATOM 7350 O O . ASN C 1 149 ? 171.733 181.134 103.267 1.00 118.48 126 ASN C O 1
ATOM 7355 N N . THR C 1 150 ? 169.780 180.364 102.436 1.00 111.23 127 THR C N 1
ATOM 7356 C CA . THR C 1 150 ? 169.294 179.836 103.704 1.00 111.23 127 THR C CA 1
ATOM 7357 C C . THR C 1 150 ? 169.194 178.317 103.712 1.00 111.23 127 THR C C 1
ATOM 7358 O O . THR C 1 150 ? 168.625 177.754 104.650 1.00 111.23 127 THR C O 1
ATOM 7362 N N . ARG C 1 151 ? 169.741 177.652 102.697 1.00 111.61 128 ARG C N 1
ATOM 7363 C CA . ARG C 1 151 ? 169.842 176.191 102.600 1.00 111.61 128 ARG C CA 1
ATOM 7364 C C . ARG C 1 151 ? 168.576 175.485 103.091 1.00 111.61 128 ARG C C 1
ATOM 7365 O O . ARG C 1 151 ? 168.598 174.652 103.997 1.00 111.61 128 ARG C O 1
ATOM 7373 N N . GLY C 1 152 ? 167.461 175.822 102.453 1.00 108.54 129 GLY C N 1
ATOM 7374 C CA . GLY C 1 152 ? 166.205 175.161 102.781 1.00 108.54 129 GLY C CA 1
ATOM 7375 C C . GLY C 1 152 ? 165.768 175.478 104.196 1.00 108.54 129 GLY C C 1
ATOM 7376 O O . GLY C 1 152 ? 165.775 176.636 104.626 1.00 108.54 129 GLY C O 1
ATOM 7377 N N . ASN C 1 153 ? 165.376 174.438 104.934 1.00 102.21 130 ASN C N 1
ATOM 7378 C CA . ASN C 1 153 ? 164.963 174.557 106.331 1.00 102.21 130 ASN C CA 1
ATOM 7379 C C . ASN C 1 153 ? 163.810 175.553 106.475 1.00 102.21 130 ASN C C 1
ATOM 7380 O O . ASN C 1 153 ? 163.935 176.627 107.063 1.00 102.21 130 ASN C O 1
ATOM 7385 N N . ARG C 1 154 ? 162.681 175.168 105.892 1.00 95.73 131 ARG C N 1
ATOM 7386 C CA . ARG C 1 154 ? 161.489 175.995 105.942 1.00 95.73 131 ARG C CA 1
ATOM 7387 C C . ARG C 1 154 ? 160.709 175.734 107.227 1.00 95.73 131 ARG C C 1
ATOM 7388 O O . ARG C 1 154 ? 160.940 174.754 107.936 1.00 95.73 131 ARG C O 1
ATOM 7396 N N . VAL C 1 155 ? 159.788 176.646 107.534 1.00 82.18 132 VAL C N 1
ATOM 7397 C CA . VAL C 1 155 ? 158.866 176.503 108.657 1.00 82.18 132 VAL C CA 1
ATOM 7398 C C . VAL C 1 155 ? 157.521 177.074 108.239 1.00 82.18 132 VAL C C 1
ATOM 7399 O O . VAL C 1 155 ? 157.448 178.210 107.764 1.00 82.18 132 VAL C O 1
ATOM 7403 N N . PHE C 1 156 ? 156.459 176.299 108.419 1.00 72.95 133 PHE C N 1
ATOM 7404 C CA . PHE C 1 156 ? 155.122 176.704 108.015 1.00 72.95 133 PHE C CA 1
ATOM 7405 C C . PHE C 1 156 ? 154.301 177.048 109.247 1.00 72.95 133 PHE C C 1
ATOM 7406 O O . PHE C 1 156 ? 154.240 176.261 110.196 1.00 72.95 133 PHE C O 1
ATOM 7414 N N . TYR C 1 157 ? 153.674 178.220 109.230 1.00 69.24 134 TYR C N 1
ATOM 7415 C CA . TYR C 1 157 ? 152.829 178.683 110.325 1.00 69.24 134 TYR C CA 1
ATOM 7416 C C . TYR C 1 157 ? 151.440 178.946 109.768 1.00 69.24 134 TYR C C 1
ATOM 7417 O O . TYR C 1 157 ? 151.257 179.855 108.953 1.00 69.24 134 TYR C O 1
ATOM 7426 N N . LEU C 1 158 ? 150.463 178.165 110.211 1.00 68.67 135 LEU C N 1
ATOM 7427 C CA . LEU C 1 158 ? 149.094 178.311 109.741 1.00 68.67 135 LEU C CA 1
ATOM 7428 C C . LEU C 1 158 ? 148.325 179.210 110.701 1.00 68.67 135 LEU C C 1
ATOM 7429 O O . LEU C 1 158 ? 148.156 178.870 111.876 1.00 68.67 135 LEU C O 1
ATOM 7434 N N . ALA C 1 159 ? 147.865 180.359 110.202 1.00 76.58 136 ALA C N 1
ATOM 7435 C CA . ALA C 1 159 ? 146.990 181.258 110.956 1.00 76.58 136 ALA C CA 1
ATOM 7436 C C . ALA C 1 159 ? 145.778 181.538 110.076 1.00 76.58 136 ALA C C 1
ATOM 7437 O O . ALA C 1 159 ? 145.710 182.556 109.387 1.00 76.58 136 ALA C O 1
ATOM 7439 N N . VAL C 1 160 ? 144.814 180.619 110.107 1.00 84.73 137 VAL C N 1
ATOM 7440 C CA . VAL C 1 160 ? 143.597 180.706 109.310 1.00 84.73 137 VAL C CA 1
ATOM 7441 C C . VAL C 1 160 ? 142.433 180.196 110.149 1.00 84.73 137 VAL C C 1
ATOM 7442 O O . VAL C 1 160 ? 142.614 179.636 111.232 1.00 84.73 137 VAL C O 1
ATOM 7446 N N . SER C 1 161 ? 141.222 180.401 109.637 1.00 88.43 138 SER C N 1
ATOM 7447 C CA . SER C 1 161 ? 140.047 179.847 110.286 1.00 88.43 138 SER C CA 1
ATOM 7448 C C . SER C 1 161 ? 140.099 178.321 110.225 1.00 88.43 138 SER C C 1
ATOM 7449 O O . SER C 1 161 ? 140.563 177.749 109.235 1.00 88.43 138 SER C O 1
ATOM 7452 N N . PRO C 1 162 ? 139.618 177.637 111.264 1.00 91.13 139 PRO C N 1
ATOM 7453 C CA . PRO C 1 162 ? 139.859 176.188 111.366 1.00 91.13 139 PRO C CA 1
ATOM 7454 C C . PRO C 1 162 ? 139.278 175.370 110.228 1.00 91.13 139 PRO C C 1
ATOM 7455 O O . PRO C 1 162 ? 139.726 174.236 110.020 1.00 91.13 139 PRO C O 1
ATOM 7459 N N . ASN C 1 163 ? 138.304 175.893 109.483 1.00 92.29 140 ASN C N 1
ATOM 7460 C CA . ASN C 1 163 ? 137.677 175.096 108.434 1.00 92.29 140 ASN C CA 1
ATOM 7461 C C . ASN C 1 163 ? 138.601 174.850 107.247 1.00 92.29 140 ASN C C 1
ATOM 7462 O O . ASN C 1 163 ? 138.282 174.009 106.401 1.00 92.29 140 ASN C O 1
ATOM 7467 N N . PHE C 1 164 ? 139.725 175.558 107.156 1.00 91.83 141 PHE C N 1
ATOM 7468 C CA . PHE C 1 164 ? 140.664 175.374 106.058 1.00 91.83 141 PHE C CA 1
ATOM 7469 C C . PHE C 1 164 ? 141.788 174.400 106.386 1.00 91.83 141 PHE C C 1
ATOM 7470 O O . PHE C 1 164 ? 142.664 174.182 105.543 1.00 91.83 141 PHE C O 1
ATOM 7478 N N . PHE C 1 165 ? 141.797 173.820 107.584 1.00 84.62 142 PHE C N 1
ATOM 7479 C CA . PHE C 1 165 ? 142.900 172.937 107.962 1.00 84.62 142 PHE C CA 1
ATOM 7480 C C . PHE C 1 165 ? 142.999 171.686 107.094 1.00 84.62 142 PHE C C 1
ATOM 7481 O O . PHE C 1 165 ? 144.112 171.374 106.634 1.00 84.62 142 PHE C O 1
ATOM 7489 N N . PRO C 1 166 ? 141.929 170.932 106.835 1.00 86.90 143 PRO C N 1
ATOM 7490 C CA . PRO C 1 166 ? 142.066 169.727 106.001 1.00 86.90 143 PRO C CA 1
ATOM 7491 C C . PRO C 1 166 ? 142.527 170.045 104.587 1.00 86.90 143 PRO C C 1
ATOM 7492 O O . PRO C 1 166 ? 143.459 169.391 104.093 1.00 86.90 143 PRO C O 1
ATOM 7496 N N . PRO C 1 167 ? 141.909 171.007 103.876 1.00 85.35 144 PRO C N 1
ATOM 7497 C CA . PRO C 1 167 ? 142.420 171.305 102.526 1.00 85.35 144 PRO C CA 1
ATOM 7498 C C . PRO C 1 167 ? 143.859 171.782 102.523 1.00 85.35 144 PRO C C 1
ATOM 7499 O O . PRO C 1 167 ? 144.636 171.391 101.643 1.00 85.35 144 PRO C O 1
ATOM 7503 N N . GLY C 1 168 ? 144.241 172.606 103.498 1.00 81.40 145 GLY C N 1
ATOM 7504 C CA . GLY C 1 168 ? 145.610 173.089 103.541 1.00 81.40 145 GLY C CA 1
ATOM 7505 C C . GLY C 1 168 ? 146.606 171.970 103.762 1.00 81.40 145 GLY C C 1
ATOM 7506 O O . GLY C 1 168 ? 147.624 171.882 103.072 1.00 81.40 145 GLY C O 1
ATOM 7507 N N . ILE C 1 169 ? 146.318 171.089 104.721 1.00 81.27 146 ILE C N 1
ATOM 7508 C CA . ILE C 1 169 ? 147.219 169.972 104.986 1.00 81.27 146 ILE C CA 1
ATOM 7509 C C . ILE C 1 169 ? 147.300 169.057 103.772 1.00 81.27 146 ILE C C 1
ATOM 7510 O O . ILE C 1 169 ? 148.388 168.612 103.384 1.00 81.27 146 ILE C O 1
ATOM 7515 N N . LYS C 1 170 ? 146.155 168.769 103.147 1.00 85.20 147 LYS C N 1
ATOM 7516 C CA . LYS C 1 170 ? 146.150 167.891 101.981 1.00 85.20 147 LYS C CA 1
ATOM 7517 C C . LYS C 1 170 ? 146.984 168.475 100.849 1.00 85.20 147 LYS C C 1
ATOM 7518 O O . LYS C 1 170 ? 147.789 167.771 100.228 1.00 85.20 147 LYS C O 1
ATOM 7524 N N . GLN C 1 171 ? 146.811 169.770 100.569 1.00 89.90 148 GLN C N 1
ATOM 7525 C CA . GLN C 1 171 ? 147.542 170.390 99.469 1.00 89.90 148 GLN C CA 1
ATOM 7526 C C . GLN C 1 171 ? 149.030 170.486 99.776 1.00 89.90 148 GLN C C 1
ATOM 7527 O O . GLN C 1 171 ? 149.864 170.327 98.879 1.00 89.90 148 GLN C O 1
ATOM 7533 N N . LEU C 1 172 ? 149.384 170.754 101.034 1.00 81.40 149 LEU C N 1
ATOM 7534 C CA . LEU C 1 172 ? 150.793 170.788 101.399 1.00 81.40 149 LEU C CA 1
ATOM 7535 C C . LEU C 1 172 ? 151.433 169.417 101.244 1.00 81.40 149 LEU C C 1
ATOM 7536 O O . LEU C 1 172 ? 152.573 169.304 100.782 1.00 81.40 149 LEU C O 1
ATOM 7541 N N . GLY C 1 173 ? 150.721 168.359 101.631 1.00 84.01 150 GLY C N 1
ATOM 7542 C CA . GLY C 1 173 ? 151.298 167.031 101.529 1.00 84.01 150 GLY C CA 1
ATOM 7543 C C . GLY C 1 173 ? 151.239 166.421 100.148 1.00 84.01 150 GLY C C 1
ATOM 7544 O O . GLY C 1 173 ? 151.965 165.459 99.879 1.00 84.01 150 GLY C O 1
ATOM 7545 N N . ALA C 1 174 ? 150.404 166.963 99.262 1.00 91.89 151 ALA C N 1
ATOM 7546 C CA . ALA C 1 174 ? 150.206 166.347 97.954 1.00 91.89 151 ALA C CA 1
ATOM 7547 C C . ALA C 1 174 ? 151.309 166.732 96.974 1.00 91.89 151 ALA C C 1
ATOM 7548 O O . ALA C 1 174 ? 152.011 165.865 96.444 1.00 91.89 151 ALA C O 1
ATOM 7550 N N . ALA C 1 175 ? 151.467 168.033 96.713 1.00 92.51 152 ALA C N 1
ATOM 7551 C CA . ALA C 1 175 ? 152.430 168.472 95.707 1.00 92.51 152 ALA C CA 1
ATOM 7552 C C . ALA C 1 175 ? 153.856 168.102 96.098 1.00 92.51 152 ALA C C 1
ATOM 7553 O O . ALA C 1 175 ? 154.638 167.648 95.255 1.00 92.51 152 ALA C O 1
ATOM 7555 N N . GLY C 1 176 ? 154.216 168.283 97.366 1.00 92.36 153 GLY C N 1
ATOM 7556 C CA . GLY C 1 176 ? 155.477 167.758 97.851 1.00 92.36 153 GLY C CA 1
ATOM 7557 C C . GLY C 1 176 ? 156.437 168.750 98.476 1.00 92.36 153 GLY C C 1
ATOM 7558 O O . GLY C 1 176 ? 157.644 168.497 98.511 1.00 92.36 153 GLY C O 1
ATOM 7559 N N . MET C 1 177 ? 155.928 169.875 98.982 1.00 93.02 154 MET C N 1
ATOM 7560 C CA . MET C 1 177 ? 156.799 170.832 99.655 1.00 93.02 154 MET C CA 1
ATOM 7561 C C . MET C 1 177 ? 157.243 170.376 101.036 1.00 93.02 154 MET C C 1
ATOM 7562 O O . MET C 1 177 ? 158.082 171.048 101.643 1.00 93.02 154 MET C O 1
ATOM 7567 N N . LEU C 1 178 ? 156.713 169.269 101.550 1.00 93.69 155 LEU C N 1
ATOM 7568 C CA . LEU C 1 178 ? 157.155 168.741 102.840 1.00 93.69 155 LEU C CA 1
ATOM 7569 C C . LEU C 1 178 ? 157.327 167.232 102.702 1.00 93.69 155 LEU C C 1
ATOM 7570 O O . LEU C 1 178 ? 156.352 166.479 102.772 1.00 93.69 155 LEU C O 1
ATOM 7575 N N . SER C 1 179 ? 158.567 166.800 102.480 1.00 106.33 156 SER C N 1
ATOM 7576 C CA . SER C 1 179 ? 158.886 165.376 102.450 1.00 106.33 156 SER C CA 1
ATOM 7577 C C . SER C 1 179 ? 160.176 165.009 103.167 1.00 106.33 156 SER C C 1
ATOM 7578 O O . SER C 1 179 ? 160.382 163.821 103.438 1.00 106.33 156 SER C O 1
ATOM 7581 N N . ASP C 1 180 ? 161.046 165.961 103.489 1.00 111.07 157 ASP C N 1
ATOM 7582 C CA . ASP C 1 180 ? 162.317 165.664 104.128 1.00 111.07 157 ASP C CA 1
ATOM 7583 C C . ASP C 1 180 ? 162.126 165.341 105.607 1.00 111.07 157 ASP C C 1
ATOM 7584 O O . ASP C 1 180 ? 161.124 165.727 106.212 1.00 111.07 157 ASP C O 1
ATOM 7589 N N . PRO C 1 181 ? 163.073 164.612 106.212 1.00 109.31 158 PRO C N 1
ATOM 7590 C CA . PRO C 1 181 ? 162.958 164.304 107.644 1.00 109.31 158 PRO C CA 1
ATOM 7591 C C . PRO C 1 181 ? 162.916 165.548 108.513 1.00 109.31 158 PRO C C 1
ATOM 7592 O O . PRO C 1 181 ? 161.935 165.777 109.225 1.00 109.31 158 PRO C O 1
ATOM 7596 N N . VAL C 1 182 ? 163.971 166.363 108.462 1.00 103.83 159 VAL C N 1
ATOM 7597 C CA . VAL C 1 182 ? 163.999 167.617 109.207 1.00 103.83 159 VAL C CA 1
ATOM 7598 C C . VAL C 1 182 ? 164.313 168.784 108.267 1.00 103.83 159 VAL C C 1
ATOM 7599 O O . VAL C 1 182 ? 165.452 169.243 108.136 1.00 103.83 159 VAL C O 1
ATOM 7603 N N . LYS C 1 183 ? 163.276 169.278 107.598 1.00 101.15 160 LYS C N 1
ATOM 7604 C CA . LYS C 1 183 ? 163.379 170.492 106.801 1.00 101.15 160 LYS C CA 1
ATOM 7605 C C . LYS C 1 183 ? 162.225 171.455 107.002 1.00 101.15 160 LYS C C 1
ATOM 7606 O O . LYS C 1 183 ? 162.385 172.644 106.705 1.00 101.15 160 LYS C O 1
ATOM 7612 N N . SER C 1 184 ? 161.074 170.997 107.486 1.00 92.41 161 SER C N 1
ATOM 7613 C CA . SER C 1 184 ? 159.935 171.881 107.650 1.00 92.41 161 SER C CA 1
ATOM 7614 C C . SER C 1 184 ? 159.015 171.337 108.729 1.00 92.41 161 SER C C 1
ATOM 7615 O O . SER C 1 184 ? 158.952 170.128 108.964 1.00 92.41 161 SER C O 1
ATOM 7618 N N . ARG C 1 185 ? 158.304 172.250 109.380 1.00 77.14 162 ARG C N 1
ATOM 7619 C CA . ARG C 1 185 ? 157.355 171.920 110.428 1.00 77.14 162 ARG C CA 1
ATOM 7620 C C . ARG C 1 185 ? 156.058 172.671 110.175 1.00 77.14 162 ARG C C 1
ATOM 7621 O O . ARG C 1 185 ? 156.053 173.739 109.559 1.00 77.14 162 ARG C O 1
ATOM 7629 N N . ILE C 1 186 ? 154.954 172.105 110.652 1.00 67.76 163 ILE C N 1
ATOM 7630 C CA . ILE C 1 186 ? 153.639 172.713 110.510 1.00 67.76 163 ILE C CA 1
ATOM 7631 C C . ILE C 1 186 ? 153.103 173.027 111.897 1.00 67.76 163 ILE C C 1
ATOM 7632 O O . ILE C 1 186 ? 153.009 172.135 112.747 1.00 67.76 163 ILE C O 1
ATOM 7637 N N . VAL C 1 187 ? 152.747 174.286 112.121 1.00 61.74 164 VAL C N 1
ATOM 7638 C CA . VAL C 1 187 ? 152.199 174.742 113.391 1.00 61.74 164 VAL C CA 1
ATOM 7639 C C . VAL C 1 187 ? 150.747 175.128 113.160 1.00 61.74 164 VAL C C 1
ATOM 7640 O O . VAL C 1 187 ? 150.444 175.903 112.246 1.00 61.74 164 VAL C O 1
ATOM 7644 N N . ILE C 1 188 ? 149.851 174.589 113.982 1.00 63.62 165 ILE C N 1
ATOM 7645 C CA . ILE C 1 188 ? 148.415 174.743 113.784 1.00 63.62 165 ILE C CA 1
ATOM 7646 C C . ILE C 1 188 ? 147.829 175.607 114.893 1.00 63.62 165 ILE C C 1
ATOM 7647 O O . ILE C 1 188 ? 148.303 175.602 116.033 1.00 63.62 165 ILE C O 1
ATOM 7652 N N . GLU C 1 189 ? 146.774 176.343 114.548 1.00 72.99 166 GLU C N 1
ATOM 7653 C CA . GLU C 1 189 ? 146.152 177.295 115.457 1.00 72.99 166 GLU C CA 1
ATOM 7654 C C . GLU C 1 189 ? 145.509 176.573 116.641 1.00 72.99 166 GLU C C 1
ATOM 7655 O O . GLU C 1 189 ? 145.496 175.343 116.728 1.00 72.99 166 GLU C O 1
ATOM 7661 N N . LYS C 1 190 ? 144.975 177.363 117.574 1.00 69.06 167 LYS C N 1
ATOM 7662 C CA . LYS C 1 190 ? 144.412 176.791 118.796 1.00 69.06 167 LYS C CA 1
ATOM 7663 C C . LYS C 1 190 ? 143.191 175.906 118.566 1.00 69.06 167 LYS C C 1
ATOM 7664 O O . LYS C 1 190 ? 143.150 174.804 119.140 1.00 69.06 167 LYS C O 1
ATOM 7670 N N . PRO C 1 191 ? 142.174 176.286 117.766 1.00 65.67 168 PRO C N 1
ATOM 7671 C CA . PRO C 1 191 ? 140.966 175.453 117.733 1.00 65.67 168 PRO C CA 1
ATOM 7672 C C . PRO C 1 191 ? 141.208 174.157 116.987 1.00 65.67 168 PRO C C 1
ATOM 7673 O O . PRO C 1 191 ? 141.239 174.149 115.755 1.00 65.67 168 PRO C O 1
ATOM 7677 N N . PHE C 1 192 ? 141.359 173.054 117.712 1.00 57.67 169 PHE C N 1
ATOM 7678 C CA . PHE C 1 192 ? 141.641 171.772 117.089 1.00 57.67 169 PHE C CA 1
ATOM 7679 C C . PHE C 1 192 ? 140.383 170.979 116.786 1.00 57.67 169 PHE C C 1
ATOM 7680 O O . PHE C 1 192 ? 140.475 169.793 116.463 1.00 57.67 169 PHE C O 1
ATOM 7688 N N . GLY C 1 193 ? 139.217 171.597 116.893 1.00 48.42 170 GLY C N 1
ATOM 7689 C CA . GLY C 1 193 ? 137.997 170.923 116.514 1.00 48.42 170 GLY C CA 1
ATOM 7690 C C . GLY C 1 193 ? 137.127 170.555 117.692 1.00 48.42 170 GLY C C 1
ATOM 7691 O O . GLY C 1 193 ? 137.616 170.065 118.713 1.00 48.42 170 GLY C O 1
ATOM 7692 N N . ARG C 1 194 ? 135.830 170.795 117.559 1.00 47.75 171 ARG C N 1
ATOM 7693 C CA . ARG C 1 194 ? 134.887 170.421 118.592 1.00 47.75 171 ARG C CA 1
ATOM 7694 C C . ARG C 1 194 ? 134.651 168.915 118.568 1.00 47.75 171 ARG C C 1
ATOM 7695 O O . ARG C 1 194 ? 135.049 168.210 117.639 1.00 47.75 171 ARG C O 1
ATOM 7703 N N . ASP C 1 195 ? 134.008 168.423 119.626 1.00 48.95 172 ASP C N 1
ATOM 7704 C CA . ASP C 1 195 ? 133.628 167.021 119.738 1.00 48.95 172 ASP C CA 1
ATOM 7705 C C . ASP C 1 195 ? 134.844 166.105 119.719 1.00 48.95 172 ASP C C 1
ATOM 7706 O O . ASP C 1 195 ? 135.970 166.555 119.945 1.00 48.95 172 ASP C O 1
ATOM 7711 N N . LEU C 1 196 ? 134.623 164.819 119.464 1.00 47.87 173 LEU C N 1
ATOM 7712 C CA . LEU C 1 196 ? 135.684 163.823 119.401 1.00 47.87 173 LEU C CA 1
ATOM 7713 C C . LEU C 1 196 ? 135.913 163.288 117.999 1.00 47.87 173 LEU C C 1
ATOM 7714 O O . LEU C 1 196 ? 137.064 163.094 117.594 1.00 47.87 173 LEU C O 1
ATOM 7719 N N . SER C 1 197 ? 134.836 163.049 117.247 1.00 52.32 174 SER C N 1
ATOM 7720 C CA . SER C 1 197 ? 134.972 162.503 115.903 1.00 52.32 174 SER C CA 1
ATOM 7721 C C . SER C 1 197 ? 135.760 163.442 115.004 1.00 52.32 174 SER C C 1
ATOM 7722 O O . SER C 1 197 ? 136.579 162.996 114.193 1.00 52.32 174 SER C O 1
ATOM 7725 N N . SER C 1 198 ? 135.517 164.747 115.124 1.00 54.03 175 SER C N 1
ATOM 7726 C CA . SER C 1 198 ? 136.273 165.708 114.331 1.00 54.03 175 SER C CA 1
ATOM 7727 C C . SER C 1 198 ? 137.754 165.654 114.676 1.00 54.03 175 SER C C 1
ATOM 7728 O O . SER C 1 198 ? 138.611 165.715 113.784 1.00 54.03 175 SER C O 1
ATOM 7731 N N . ALA C 1 199 ? 138.076 165.533 115.965 1.00 52.93 176 ALA C N 1
ATOM 7732 C CA . ALA C 1 199 ? 139.472 165.413 116.361 1.00 52.93 176 ALA C CA 1
ATOM 7733 C C . ALA C 1 199 ? 140.101 164.167 115.762 1.00 52.93 176 ALA C C 1
ATOM 7734 O O . ALA C 1 199 ? 141.230 164.211 115.259 1.00 52.93 176 ALA C O 1
ATOM 7736 N N . GLN C 1 200 ? 139.377 163.047 115.789 1.00 56.91 177 GLN C N 1
ATOM 7737 C CA . GLN C 1 200 ? 139.920 161.812 115.232 1.00 56.91 177 GLN C CA 1
ATOM 7738 C C . GLN C 1 200 ? 140.141 161.931 113.729 1.00 56.91 177 GLN C C 1
ATOM 7739 O O . GLN C 1 200 ? 141.161 161.468 113.205 1.00 56.91 177 GLN C O 1
ATOM 7745 N N . SER C 1 201 ? 139.196 162.546 113.016 1.00 56.34 178 SER C N 1
ATOM 7746 C CA . SER C 1 201 ? 139.346 162.690 111.572 1.00 56.34 178 SER C CA 1
ATOM 7747 C C . SER C 1 201 ? 140.529 163.583 111.225 1.00 56.34 178 SER C C 1
ATOM 7748 O O . SER C 1 201 ? 141.310 163.268 110.317 1.00 56.34 178 SER C O 1
ATOM 7751 N N . LEU C 1 202 ? 140.675 164.705 111.930 1.00 56.92 179 LEU C N 1
ATOM 7752 C CA . LEU C 1 202 ? 141.816 165.574 111.673 1.00 56.92 179 LEU C CA 1
ATOM 7753 C C . LEU C 1 202 ? 143.122 164.855 111.971 1.00 56.92 179 LEU C C 1
ATOM 7754 O O . LEU C 1 202 ? 144.097 164.987 111.221 1.00 56.92 179 LEU C O 1
ATOM 7759 N N . ASN C 1 203 ? 143.161 164.081 113.056 1.00 58.84 180 ASN C N 1
ATOM 7760 C CA . ASN C 1 203 ? 144.364 163.319 113.368 1.00 58.84 180 ASN C CA 1
ATOM 7761 C C . ASN C 1 203 ? 144.691 162.330 112.258 1.00 58.84 180 ASN C C 1
ATOM 7762 O O . ASN C 1 203 ? 145.854 162.196 111.857 1.00 58.84 180 ASN C O 1
ATOM 7767 N N . ARG C 1 204 ? 143.675 161.631 111.746 1.00 65.80 181 ARG C N 1
ATOM 7768 C CA . ARG C 1 204 ? 143.913 160.650 110.693 1.00 65.80 181 ARG C CA 1
ATOM 7769 C C . ARG C 1 204 ? 144.443 161.311 109.431 1.00 65.80 181 ARG C C 1
ATOM 7770 O O . ARG C 1 204 ? 145.378 160.803 108.804 1.00 65.80 181 ARG C O 1
ATOM 7778 N N . VAL C 1 205 ? 143.864 162.449 109.039 1.00 62.66 182 VAL C N 1
ATOM 7779 C CA . VAL C 1 205 ? 144.342 163.092 107.818 1.00 62.66 182 VAL C CA 1
ATOM 7780 C C . VAL C 1 205 ? 145.731 163.679 108.024 1.00 62.66 182 VAL C C 1
ATOM 7781 O O . VAL C 1 205 ? 146.520 163.760 107.076 1.00 62.66 182 VAL C O 1
ATOM 7785 N N . VAL C 1 206 ? 146.064 164.098 109.245 1.00 63.82 183 VAL C N 1
ATOM 7786 C CA . VAL C 1 206 ? 147.421 164.566 109.502 1.00 63.82 183 VAL C CA 1
ATOM 7787 C C . VAL C 1 206 ? 148.411 163.418 109.381 1.00 63.82 183 VAL C C 1
ATOM 7788 O O . VAL C 1 206 ? 149.460 163.551 108.742 1.00 63.82 183 VAL C O 1
ATOM 7792 N N . GLN C 1 207 ? 148.088 162.267 109.969 1.00 70.80 184 GLN C N 1
ATOM 7793 C CA . GLN C 1 207 ? 149.026 161.148 110.035 1.00 70.80 184 GLN C CA 1
ATOM 7794 C C . GLN C 1 207 ? 149.009 160.356 108.724 1.00 70.80 184 GLN C C 1
ATOM 7795 O O . GLN C 1 207 ? 148.799 159.145 108.684 1.00 70.80 184 GLN C O 1
ATOM 7801 N N . SER C 1 208 ? 149.211 161.082 107.627 1.00 72.99 185 SER C N 1
ATOM 7802 C CA . SER C 1 208 ? 149.389 160.456 106.325 1.00 72.99 185 SER C CA 1
ATOM 7803 C C . SER C 1 208 ? 150.492 161.086 105.493 1.00 72.99 185 SER C C 1
ATOM 7804 O O . SER C 1 208 ? 150.888 160.489 104.488 1.00 72.99 185 SER C O 1
ATOM 7807 N N . VAL C 1 209 ? 150.999 162.261 105.860 1.00 71.48 186 VAL C N 1
ATOM 7808 C CA . VAL C 1 209 ? 152.008 162.948 105.064 1.00 71.48 186 VAL C CA 1
ATOM 7809 C C . VAL C 1 209 ? 153.165 163.376 105.954 1.00 71.48 186 VAL C C 1
ATOM 7810 O O . VAL C 1 209 ? 154.209 163.816 105.462 1.00 71.48 186 VAL C O 1
ATOM 7814 N N . CYS C 1 210 ? 152.991 163.255 107.266 1.00 76.96 187 CYS C N 1
ATOM 7815 C CA . CYS C 1 210 ? 154.004 163.685 108.215 1.00 76.96 187 CYS C CA 1
ATOM 7816 C C . CYS C 1 210 ? 154.178 162.623 109.287 1.00 76.96 187 CYS C C 1
ATOM 7817 O O . CYS C 1 210 ? 153.282 161.818 109.545 1.00 76.96 187 CYS C O 1
ATOM 7820 N N . LYS C 1 211 ? 155.351 162.627 109.904 1.00 80.89 188 LYS C N 1
ATOM 7821 C CA . LYS C 1 211 ? 155.607 161.844 111.100 1.00 80.89 188 LYS C CA 1
ATOM 7822 C C . LYS C 1 211 ? 155.433 162.728 112.328 1.00 80.89 188 LYS C C 1
ATOM 7823 O O . LYS C 1 211 ? 155.317 163.950 112.230 1.00 80.89 188 LYS C O 1
ATOM 7829 N N . GLU C 1 212 ? 155.424 162.101 113.501 1.00 81.32 189 GLU C N 1
ATOM 7830 C CA . GLU C 1 212 ? 155.243 162.875 114.722 1.00 81.32 189 GLU C CA 1
ATOM 7831 C C . GLU C 1 212 ? 156.563 163.485 115.172 1.00 81.32 189 GLU C C 1
ATOM 7832 O O . GLU C 1 212 ? 156.949 163.364 116.338 1.00 81.32 189 GLU C O 1
ATOM 7838 N N . ASN C 1 213 ? 157.249 164.157 114.251 1.00 81.59 190 ASN C N 1
ATOM 7839 C CA . ASN C 1 213 ? 158.473 164.879 114.552 1.00 81.59 190 ASN C CA 1
ATOM 7840 C C . ASN C 1 213 ? 158.460 166.307 114.043 1.00 81.59 190 ASN C C 1
ATOM 7841 O O . ASN C 1 213 ? 159.402 167.052 114.332 1.00 81.59 190 ASN C O 1
ATOM 7846 N N . GLN C 1 214 ? 157.436 166.711 113.291 1.00 78.79 191 GLN C N 1
ATOM 7847 C CA . GLN C 1 214 ? 157.409 168.044 112.705 1.00 78.79 191 GLN C CA 1
ATOM 7848 C C . GLN C 1 214 ? 156.028 168.687 112.787 1.00 78.79 191 GLN C C 1
ATOM 7849 O O . GLN C 1 214 ? 155.763 169.651 112.061 1.00 78.79 191 GLN C O 1
ATOM 7855 N N . VAL C 1 215 ? 155.142 168.186 113.643 1.00 66.90 192 VAL C N 1
ATOM 7856 C CA . VAL C 1 215 ? 153.796 168.725 113.786 1.00 66.90 192 VAL C CA 1
ATOM 7857 C C . VAL C 1 215 ? 153.656 169.285 115.191 1.00 66.90 192 VAL C C 1
ATOM 7858 O O . VAL C 1 215 ? 153.863 168.567 116.175 1.00 66.90 192 VAL C O 1
ATOM 7862 N N . TYR C 1 216 ? 153.297 170.561 115.283 1.00 65.54 193 TYR C N 1
ATOM 7863 C CA . TYR C 1 216 ? 153.202 171.273 116.549 1.00 65.54 193 TYR C CA 1
ATOM 7864 C C . TYR C 1 216 ? 151.806 171.856 116.690 1.00 65.54 193 TYR C C 1
ATOM 7865 O O . TYR C 1 216 ? 151.304 172.498 115.764 1.00 65.54 193 TYR C O 1
ATOM 7874 N N . ARG C 1 217 ? 151.186 171.639 117.844 1.00 61.28 194 ARG C N 1
ATOM 7875 C CA . ARG C 1 217 ? 149.884 172.210 118.158 1.00 61.28 194 ARG C CA 1
ATOM 7876 C C . ARG C 1 217 ? 150.038 173.154 119.338 1.00 61.28 194 ARG C C 1
ATOM 7877 O O . ARG C 1 217 ? 150.677 172.803 120.334 1.00 61.28 194 ARG C O 1
ATOM 7885 N N . ILE C 1 218 ? 149.467 174.350 119.227 1.00 68.45 195 ILE C N 1
ATOM 7886 C CA . ILE C 1 218 ? 149.654 175.396 120.226 1.00 68.45 195 ILE C CA 1
ATOM 7887 C C . ILE C 1 218 ? 148.284 175.840 120.724 1.00 68.45 195 ILE C C 1
ATOM 7888 O O . ILE C 1 218 ? 147.631 176.685 120.102 1.00 68.45 195 ILE C O 1
ATOM 7893 N N . ASP C 1 219 ? 147.838 175.271 121.842 1.00 69.65 196 ASP C N 1
ATOM 7894 C CA . ASP C 1 219 ? 146.757 175.894 122.606 1.00 69.65 196 ASP C CA 1
ATOM 7895 C C . ASP C 1 219 ? 146.991 175.550 124.077 1.00 69.65 196 ASP C C 1
ATOM 7896 O O . ASP C 1 219 ? 146.474 174.554 124.586 1.00 69.65 196 ASP C O 1
ATOM 7901 N N . HIS C 1 220 ? 147.784 176.378 124.745 1.00 75.73 197 HIS C N 1
ATOM 7902 C CA . HIS C 1 220 ? 147.875 176.318 126.199 1.00 75.73 197 HIS C CA 1
ATOM 7903 C C . HIS C 1 220 ? 147.885 177.675 126.883 1.00 75.73 197 HIS C C 1
ATOM 7904 O O . HIS C 1 220 ? 147.381 177.771 128.007 1.00 75.73 197 HIS C O 1
ATOM 7911 N N . TYR C 1 221 ? 148.398 178.727 126.242 1.00 82.08 198 TYR C N 1
ATOM 7912 C CA . TYR C 1 221 ? 148.624 180.024 126.870 1.00 82.08 198 TYR C CA 1
ATOM 7913 C C . TYR C 1 221 ? 149.213 179.861 128.266 1.00 82.08 198 TYR C C 1
ATOM 7914 O O . TYR C 1 221 ? 148.859 180.598 129.190 1.00 82.08 198 TYR C O 1
ATOM 7923 N N . LEU C 1 222 ? 150.105 178.887 128.423 1.00 70.32 199 LEU C N 1
ATOM 7924 C CA . LEU C 1 222 ? 150.746 178.578 129.692 1.00 70.32 199 LEU C CA 1
ATOM 7925 C C . LEU C 1 222 ? 152.253 178.620 129.493 1.00 70.32 199 LEU C C 1
ATOM 7926 O O . LEU C 1 222 ? 152.786 177.935 128.615 1.00 70.32 199 LEU C O 1
ATOM 7931 N N . GLY C 1 223 ? 152.934 179.410 130.310 1.00 68.26 200 GLY C N 1
ATOM 7932 C CA . GLY C 1 223 ? 154.345 179.650 130.103 1.00 68.26 200 GLY C CA 1
ATOM 7933 C C . GLY C 1 223 ? 155.206 178.460 130.473 1.00 68.26 200 GLY C C 1
ATOM 7934 O O . GLY C 1 223 ? 154.745 177.434 130.970 1.00 68.26 200 GLY C O 1
ATOM 7935 N N . LYS C 1 224 ? 156.501 178.606 130.192 1.00 62.71 201 LYS C N 1
ATOM 7936 C CA . LYS C 1 224 ? 157.480 177.611 130.603 1.00 62.71 201 LYS C CA 1
ATOM 7937 C C . LYS C 1 224 ? 157.926 177.803 132.046 1.00 62.71 201 LYS C C 1
ATOM 7938 O O . LYS C 1 224 ? 158.575 176.915 132.606 1.00 62.71 201 LYS C O 1
ATOM 7944 N N . GLU C 1 225 ? 157.592 178.937 132.663 1.00 61.45 202 GLU C N 1
ATOM 7945 C CA . GLU C 1 225 ? 158.018 179.177 134.037 1.00 61.45 202 GLU C CA 1
ATOM 7946 C C . GLU C 1 225 ? 157.274 178.278 135.016 1.00 61.45 202 GLU C C 1
ATOM 7947 O O . GLU C 1 225 ? 157.888 177.651 135.888 1.00 61.45 202 GLU C O 1
ATOM 7953 N N . THR C 1 226 ? 155.950 178.196 134.888 1.00 47.50 203 THR C N 1
ATOM 7954 C CA . THR C 1 226 ? 155.171 177.439 135.861 1.00 47.50 203 THR C CA 1
ATOM 7955 C C . THR C 1 226 ? 155.495 175.952 135.808 1.00 47.50 203 THR C C 1
ATOM 7956 O O . THR C 1 226 ? 155.614 175.304 136.854 1.00 47.50 203 THR C O 1
ATOM 7960 N N . VAL C 1 227 ? 155.638 175.390 134.608 1.00 45.55 204 VAL C N 1
ATOM 7961 C CA . VAL C 1 227 ? 155.886 173.955 134.490 1.00 45.55 204 VAL C CA 1
ATOM 7962 C C . VAL C 1 227 ? 157.216 173.590 135.130 1.00 45.55 204 VAL C C 1
ATOM 7963 O O . VAL C 1 227 ? 157.303 172.666 135.951 1.00 45.55 204 VAL C O 1
ATOM 7967 N N . GLN C 1 228 ? 158.275 174.312 134.764 1.00 48.22 205 GLN C N 1
ATOM 7968 C CA . GLN C 1 228 ? 159.585 174.020 135.326 1.00 48.22 205 GLN C CA 1
ATOM 7969 C C . GLN C 1 228 ? 159.590 174.239 136.830 1.00 48.22 205 GLN C C 1
ATOM 7970 O O . GLN C 1 228 ? 160.176 173.447 137.579 1.00 48.22 205 GLN C O 1
ATOM 7976 N N . ASN C 1 229 ? 158.935 175.303 137.293 1.00 43.17 206 ASN C N 1
ATOM 7977 C CA . ASN C 1 229 ? 158.906 175.577 138.722 1.00 43.17 206 ASN C CA 1
ATOM 7978 C C . ASN C 1 229 ? 158.229 174.448 139.486 1.00 43.17 206 ASN C C 1
ATOM 7979 O O . ASN C 1 229 ? 158.745 173.977 140.506 1.00 43.17 206 ASN C O 1
ATOM 7984 N N . LEU C 1 230 ? 157.073 173.991 139.001 1.00 34.95 207 LEU C N 1
ATOM 7985 C CA . LEU C 1 230 ? 156.363 172.916 139.683 1.00 34.95 207 LEU C CA 1
ATOM 7986 C C . LEU C 1 230 ? 157.177 171.631 139.691 1.00 34.95 207 LEU C C 1
ATOM 7987 O O . LEU C 1 230 ? 157.284 170.960 140.726 1.00 34.95 207 LEU C O 1
ATOM 7992 N N . MET C 1 231 ? 157.772 171.275 138.553 1.00 41.31 208 MET C N 1
ATOM 7993 C CA . MET C 1 231 ? 158.544 170.041 138.506 1.00 41.31 208 MET C CA 1
ATOM 7994 C C . MET C 1 231 ? 159.734 170.099 139.455 1.00 41.31 208 MET C C 1
ATOM 7995 O O . MET C 1 231 ? 159.999 169.137 140.189 1.00 41.31 208 MET C O 1
ATOM 8000 N N . VAL C 1 232 ? 160.453 171.223 139.473 1.00 38.56 209 VAL C N 1
ATOM 8001 C CA . VAL C 1 232 ? 161.624 171.329 140.337 1.00 38.56 209 VAL C CA 1
ATOM 8002 C C . VAL C 1 232 ? 161.217 171.287 141.801 1.00 38.56 209 VAL C C 1
ATOM 8003 O O . VAL C 1 232 ? 161.865 170.624 142.616 1.00 38.56 209 VAL C O 1
ATOM 8007 N N . PHE C 1 233 ? 160.142 171.988 142.162 1.00 32.67 210 PHE C N 1
ATOM 8008 C CA . PHE C 1 233 ? 159.713 171.983 143.555 1.00 32.67 210 PHE C CA 1
ATOM 8009 C C . PHE C 1 233 ? 159.215 170.614 143.991 1.00 32.67 210 PHE C C 1
ATOM 8010 O O . PHE C 1 233 ? 159.295 170.281 145.175 1.00 32.67 210 PHE C O 1
ATOM 8018 N N . ARG C 1 234 ? 158.699 169.809 143.065 1.00 29.47 211 ARG C N 1
ATOM 8019 C CA . ARG C 1 234 ? 158.169 168.512 143.468 1.00 29.47 211 ARG C CA 1
ATOM 8020 C C . ARG C 1 234 ? 159.224 167.413 143.508 1.00 29.47 211 ARG C C 1
ATOM 8021 O O . ARG C 1 234 ? 159.163 166.543 144.381 1.00 29.47 211 ARG C O 1
ATOM 8029 N N . PHE C 1 235 ? 160.187 167.415 142.585 1.00 31.76 212 PHE C N 1
ATOM 8030 C CA . PHE C 1 235 ? 161.083 166.276 142.418 1.00 31.76 212 PHE C CA 1
ATOM 8031 C C . PHE C 1 235 ? 162.492 166.486 142.954 1.00 31.76 212 PHE C C 1
ATOM 8032 O O . PHE C 1 235 ? 163.315 165.576 142.840 1.00 31.76 212 PHE C O 1
ATOM 8040 N N . ALA C 1 236 ? 162.803 167.644 143.528 1.00 36.98 213 ALA C N 1
ATOM 8041 C CA . ALA C 1 236 ? 164.133 167.889 144.073 1.00 36.98 213 ALA C CA 1
ATOM 8042 C C . ALA C 1 236 ? 164.110 168.036 145.589 1.00 36.98 213 ALA C C 1
ATOM 8043 O O . ALA C 1 236 ? 165.043 168.595 146.168 1.00 36.98 213 ALA C O 1
ATOM 8045 N N . ASN C 1 237 ? 163.061 167.545 146.241 1.00 33.93 214 ASN C N 1
ATOM 8046 C CA . ASN C 1 237 ? 162.914 167.637 147.683 1.00 33.93 214 ASN C CA 1
ATOM 8047 C C . ASN C 1 237 ? 162.628 166.259 148.256 1.00 33.93 214 ASN C C 1
ATOM 8048 O O . ASN C 1 237 ? 162.079 165.389 147.580 1.00 33.93 214 ASN C O 1
ATOM 8053 N N . ALA C 1 238 ? 163.008 166.068 149.518 1.00 26.50 215 ALA C N 1
ATOM 8054 C CA . ALA C 1 238 ? 162.834 164.791 150.196 1.00 26.50 215 ALA C CA 1
ATOM 8055 C C . ALA C 1 238 ? 161.892 164.892 151.386 1.00 26.50 215 ALA C C 1
ATOM 8056 O O . ALA C 1 238 ? 161.929 164.033 152.269 1.00 26.50 215 ALA C O 1
ATOM 8058 N N . ILE C 1 239 ? 161.056 165.927 151.441 1.00 26.42 216 ILE C N 1
ATOM 8059 C CA . ILE C 1 239 ? 160.100 166.068 152.533 1.00 26.42 216 ILE C CA 1
ATOM 8060 C C . ILE C 1 239 ? 158.708 166.321 151.978 1.00 26.42 216 ILE C C 1
ATOM 8061 O O . ILE C 1 239 ? 157.801 166.713 152.719 1.00 26.42 216 ILE C O 1
ATOM 8066 N N . PHE C 1 240 ? 158.523 166.109 150.688 1.00 29.20 217 PHE C N 1
ATOM 8067 C CA . PHE C 1 240 ? 157.206 166.308 150.094 1.00 29.20 217 PHE C CA 1
ATOM 8068 C C . PHE C 1 240 ? 156.712 165.099 149.323 1.00 29.20 217 PHE C C 1
ATOM 8069 O O . PHE C 1 240 ? 155.510 164.841 149.307 1.00 29.20 217 PHE C O 1
ATOM 8077 N N . GLU C 1 241 ? 157.605 164.361 148.672 1.00 30.25 218 GLU C N 1
ATOM 8078 C CA . GLU C 1 241 ? 157.182 163.160 147.960 1.00 30.25 218 GLU C CA 1
ATOM 8079 C C . GLU C 1 241 ? 156.563 162.099 148.864 1.00 30.25 218 GLU C C 1
ATOM 8080 O O . GLU C 1 241 ? 155.534 161.526 148.470 1.00 30.25 218 GLU C O 1
ATOM 8086 N N . PRO C 1 242 ? 157.109 161.774 150.038 1.00 25.10 219 PRO C N 1
ATOM 8087 C CA . PRO C 1 242 ? 156.458 160.756 150.878 1.00 25.10 219 PRO C CA 1
ATOM 8088 C C . PRO C 1 242 ? 155.069 161.139 151.346 1.00 25.10 219 PRO C C 1
ATOM 8089 O O . PRO C 1 242 ? 154.300 160.252 151.731 1.00 25.10 219 PRO C O 1
ATOM 8093 N N . LEU C 1 243 ? 154.721 162.425 151.336 1.00 24.44 220 LEU C N 1
ATOM 8094 C CA . LEU C 1 243 ? 153.422 162.900 151.795 1.00 24.44 220 LEU C CA 1
ATOM 8095 C C . LEU C 1 243 ? 152.451 163.131 150.646 1.00 24.44 220 LEU C C 1
ATOM 8096 O O . LEU C 1 243 ? 151.535 163.947 150.766 1.00 24.44 220 LEU C O 1
ATOM 8101 N N . TRP C 1 244 ? 152.637 162.436 149.530 1.00 23.44 221 TRP C N 1
ATOM 8102 C CA . TRP C 1 244 ? 151.846 162.641 148.318 1.00 23.44 221 TRP C CA 1
ATOM 8103 C C . TRP C 1 244 ? 151.332 161.278 147.870 1.00 23.44 221 TRP C C 1
ATOM 8104 O O . TRP C 1 244 ? 151.900 160.666 146.966 1.00 23.44 221 TRP C O 1
ATOM 8115 N N . ASN C 1 245 ? 150.245 160.820 148.475 1.00 24.87 222 ASN C N 1
ATOM 8116 C CA . ASN C 1 245 ? 149.639 159.544 148.101 1.00 24.87 222 ASN C CA 1
ATOM 8117 C C . ASN C 1 245 ? 148.271 159.451 148.766 1.00 24.87 222 ASN C C 1
ATOM 8118 O O . ASN C 1 245 ? 147.767 160.429 149.327 1.00 24.87 222 ASN C O 1
ATOM 8123 N N . ARG C 1 246 ? 147.678 158.259 148.715 1.00 26.01 223 ARG C N 1
ATOM 8124 C CA . ARG C 1 246 ? 146.292 158.084 149.129 1.00 26.01 223 ARG C CA 1
ATOM 8125 C C . ARG C 1 246 ? 146.113 158.250 150.630 1.00 26.01 223 ARG C C 1
ATOM 8126 O O . ARG C 1 246 ? 145.024 158.615 151.083 1.00 26.01 223 ARG C O 1
ATOM 8134 N N . GLN C 1 247 ? 147.159 158.004 151.418 1.00 29.49 224 GLN C N 1
ATOM 8135 C CA . GLN C 1 247 ? 146.999 157.992 152.869 1.00 29.49 224 GLN C CA 1
ATOM 8136 C C . GLN C 1 247 ? 146.789 159.396 153.426 1.00 29.49 224 GLN C C 1
ATOM 8137 O O . GLN C 1 247 ? 145.750 159.687 154.027 1.00 29.49 224 GLN C O 1
ATOM 8143 N N . PHE C 1 248 ? 147.766 160.277 153.253 1.00 26.79 225 PHE C N 1
ATOM 8144 C CA . PHE C 1 248 ? 147.699 161.608 153.857 1.00 26.79 225 PHE C CA 1
ATOM 8145 C C . PHE C 1 248 ? 147.143 162.655 152.902 1.00 26.79 225 PHE C C 1
ATOM 8146 O O . PHE C 1 248 ? 147.763 163.690 152.721 1.00 26.79 225 PHE C O 1
ATOM 8154 N N . VAL C 1 249 ? 145.980 162.438 152.297 1.00 23.24 226 VAL C N 1
ATOM 8155 C CA . VAL C 1 249 ? 145.340 163.451 151.461 1.00 23.24 226 VAL C CA 1
ATOM 8156 C C . VAL C 1 249 ? 143.836 163.224 151.516 1.00 23.24 226 VAL C C 1
ATOM 8157 O O . VAL C 1 249 ? 143.374 162.082 151.544 1.00 23.24 226 VAL C O 1
ATOM 8161 N N . ASP C 1 250 ? 143.070 164.314 151.549 1.00 27.30 227 ASP C N 1
ATOM 8162 C CA . ASP C 1 250 ? 141.616 164.244 151.600 1.00 27.30 227 ASP C CA 1
ATOM 8163 C C . ASP C 1 250 ? 140.955 164.570 150.271 1.00 27.30 227 ASP C C 1
ATOM 8164 O O . ASP C 1 250 ? 140.047 163.854 149.849 1.00 27.30 227 ASP C O 1
ATOM 8169 N N . HIS C 1 251 ? 141.371 165.646 149.612 1.00 18.30 228 HIS C N 1
ATOM 8170 C CA . HIS C 1 251 ? 140.898 166.005 148.281 1.00 18.30 228 HIS C CA 1
ATOM 8171 C C . HIS C 1 251 ? 141.759 167.154 147.788 1.00 18.30 228 HIS C C 1
ATOM 8172 O O . HIS C 1 251 ? 142.556 167.712 148.541 1.00 18.30 228 HIS C O 1
ATOM 8179 N N . VAL C 1 252 ? 141.612 167.495 146.512 1.00 14.18 229 VAL C N 1
ATOM 8180 C CA . VAL C 1 252 ? 142.318 168.639 145.951 1.00 14.18 229 VAL C CA 1
ATOM 8181 C C . VAL C 1 252 ? 141.334 169.487 145.161 1.00 14.18 229 VAL C C 1
ATOM 8182 O O . VAL C 1 252 ? 140.321 168.991 144.663 1.00 14.18 229 VAL C O 1
ATOM 8186 N N . GLN C 1 253 ? 141.628 170.778 145.053 1.00 15.43 230 GLN C N 1
ATOM 8187 C CA . GLN C 1 253 ? 140.771 171.710 144.334 1.00 15.43 230 GLN C CA 1
ATOM 8188 C C . GLN C 1 253 ? 141.608 172.568 143.404 1.00 15.43 230 GLN C C 1
ATOM 8189 O O . GLN C 1 253 ? 142.692 173.017 143.776 1.00 15.43 230 GLN C O 1
ATOM 8195 N N . ILE C 1 254 ? 141.101 172.799 142.198 1.00 15.85 231 ILE C N 1
ATOM 8196 C CA . ILE C 1 254 ? 141.746 173.659 141.217 1.00 15.85 231 ILE C CA 1
ATOM 8197 C C . ILE C 1 254 ? 140.725 174.677 140.744 1.00 15.85 231 ILE C C 1
ATOM 8198 O O . ILE C 1 254 ? 139.640 174.302 140.295 1.00 15.85 231 ILE C O 1
ATOM 8203 N N . THR C 1 255 ? 141.062 175.957 140.841 1.00 19.83 232 THR C N 1
ATOM 8204 C CA . THR C 1 255 ? 140.154 177.012 140.421 1.00 19.83 232 THR C CA 1
ATOM 8205 C C . THR C 1 255 ? 140.858 177.937 139.446 1.00 19.83 232 THR C C 1
ATOM 8206 O O . THR C 1 255 ? 142.031 178.265 139.628 1.00 19.83 232 THR C O 1
ATOM 8210 N N . VAL C 1 256 ? 140.136 178.355 138.412 1.00 23.00 233 VAL C N 1
ATOM 8211 C CA . VAL C 1 256 ? 140.612 179.341 137.450 1.00 23.00 233 VAL C CA 1
ATOM 8212 C C . VAL C 1 256 ? 139.486 180.339 137.250 1.00 23.00 233 VAL C C 1
ATOM 8213 O O . VAL C 1 256 ? 138.467 180.011 136.635 1.00 23.00 233 VAL C O 1
ATOM 8217 N N . ALA C 1 257 ? 139.658 181.550 137.765 1.00 26.09 234 ALA C N 1
ATOM 8218 C CA . ALA C 1 257 ? 138.599 182.546 137.781 1.00 26.09 234 ALA C CA 1
ATOM 8219 C C . ALA C 1 257 ? 139.063 183.802 137.064 1.00 26.09 234 ALA C C 1
ATOM 8220 O O . ALA C 1 257 ? 140.151 184.310 137.341 1.00 26.09 234 ALA C O 1
ATOM 8222 N N . GLU C 1 258 ? 138.237 184.299 136.155 1.00 33.09 235 GLU C N 1
ATOM 8223 C CA . GLU C 1 258 ? 138.500 185.527 135.424 1.00 33.09 235 GLU C CA 1
ATOM 8224 C C . GLU C 1 258 ? 137.553 186.614 135.912 1.00 33.09 235 GLU C C 1
ATOM 8225 O O . GLU C 1 258 ? 136.757 186.407 136.828 1.00 33.09 235 GLU C O 1
ATOM 8231 N N . THR C 1 259 ? 137.647 187.792 135.299 1.00 38.51 236 THR C N 1
ATOM 8232 C CA . THR C 1 259 ? 136.778 188.889 135.701 1.00 38.51 236 THR C CA 1
ATOM 8233 C C . THR C 1 259 ? 136.127 189.569 134.506 1.00 38.51 236 THR C C 1
ATOM 8234 O O . THR C 1 259 ? 135.034 190.127 134.627 1.00 38.51 236 THR C O 1
ATOM 8238 N N . VAL C 1 260 ? 136.778 189.528 133.351 1.00 46.46 237 VAL C N 1
ATOM 8239 C CA . VAL C 1 260 ? 136.270 190.248 132.192 1.00 46.46 237 VAL C CA 1
ATOM 8240 C C . VAL C 1 260 ? 135.051 189.527 131.628 1.00 46.46 237 VAL C C 1
ATOM 8241 O O . VAL C 1 260 ? 134.848 188.330 131.835 1.00 46.46 237 VAL C O 1
ATOM 8245 N N . GLY C 1 261 ? 134.227 190.274 130.902 1.00 47.45 238 GLY C N 1
ATOM 8246 C CA . GLY C 1 261 ? 133.022 189.732 130.314 1.00 47.45 238 GLY C CA 1
ATOM 8247 C C . GLY C 1 261 ? 133.301 188.992 129.021 1.00 47.45 238 GLY C C 1
ATOM 8248 O O . GLY C 1 261 ? 134.439 188.674 128.675 1.00 47.45 238 GLY C O 1
ATOM 8249 N N . VAL C 1 262 ? 132.219 188.703 128.295 1.00 50.77 239 VAL C N 1
ATOM 8250 C CA . VAL C 1 262 ? 132.361 188.010 127.024 1.00 50.77 239 VAL C CA 1
ATOM 8251 C C . VAL C 1 262 ? 133.000 188.897 125.970 1.00 50.77 239 VAL C C 1
ATOM 8252 O O . VAL C 1 262 ? 133.495 188.388 124.960 1.00 50.77 239 VAL C O 1
ATOM 8256 N N . GLU C 1 263 ? 132.998 190.214 126.179 1.00 57.62 240 GLU C N 1
ATOM 8257 C CA . GLU C 1 263 ? 133.548 191.176 125.230 1.00 57.62 240 GLU C CA 1
ATOM 8258 C C . GLU C 1 263 ? 132.889 191.061 123.861 1.00 57.62 240 GLU C C 1
ATOM 8259 O O . GLU C 1 263 ? 131.741 190.620 123.751 1.00 57.62 240 GLU C O 1
ATOM 8265 N N . GLU C 1 264 ? 133.609 191.455 122.811 1.00 63.64 241 GLU C N 1
ATOM 8266 C CA . GLU C 1 264 ? 133.022 191.514 121.479 1.00 63.64 241 GLU C CA 1
ATOM 8267 C C . GLU C 1 264 ? 133.111 190.196 120.721 1.00 63.64 241 GLU C C 1
ATOM 8268 O O . GLU C 1 264 ? 132.577 190.108 119.611 1.00 63.64 241 GLU C O 1
ATOM 8274 N N . ARG C 1 265 ? 133.749 189.171 121.282 1.00 59.68 242 ARG C N 1
ATOM 8275 C CA . ARG C 1 265 ? 133.856 187.894 120.588 1.00 59.68 242 ARG C CA 1
ATOM 8276 C C . ARG C 1 265 ? 132.567 187.098 120.738 1.00 59.68 242 ARG C C 1
ATOM 8277 O O . ARG C 1 265 ? 132.595 185.924 121.127 1.00 59.68 242 ARG C O 1
ATOM 8285 N N . ALA C 1 266 ? 131.435 187.724 120.414 1.00 55.79 243 ALA C N 1
ATOM 8286 C CA . ALA C 1 266 ? 130.133 187.129 120.692 1.00 55.79 243 ALA C CA 1
ATOM 8287 C C . ALA C 1 266 ? 129.911 185.858 119.884 1.00 55.79 243 ALA C C 1
ATOM 8288 O O . ALA C 1 266 ? 129.540 184.818 120.437 1.00 55.79 243 ALA C O 1
ATOM 8290 N N . GLY C 1 267 ? 130.125 185.928 118.569 1.00 54.65 244 GLY C N 1
ATOM 8291 C CA . GLY C 1 267 ? 129.910 184.756 117.736 1.00 54.65 244 GLY C CA 1
ATOM 8292 C C . GLY C 1 267 ? 130.841 183.615 118.091 1.00 54.65 244 GLY C C 1
ATOM 8293 O O . GLY C 1 267 ? 130.425 182.453 118.160 1.00 54.65 244 GLY C O 1
ATOM 8294 N N . TYR C 1 268 ? 132.112 183.933 118.334 1.00 53.57 245 TYR C N 1
ATOM 8295 C CA . TYR C 1 268 ? 133.066 182.900 118.711 1.00 53.57 245 TYR C CA 1
ATOM 8296 C C . TYR C 1 268 ? 132.651 182.224 120.010 1.00 53.57 245 TYR C C 1
ATOM 8297 O O . TYR C 1 268 ? 132.670 180.992 120.113 1.00 53.57 245 TYR C O 1
ATOM 8306 N N . TYR C 1 269 ? 132.259 183.013 121.015 1.00 44.09 246 TYR C N 1
ATOM 8307 C CA . TYR C 1 269 ? 131.857 182.411 122.281 1.00 44.09 246 TYR C CA 1
ATOM 8308 C C . TYR C 1 269 ? 130.597 181.578 122.118 1.00 44.09 246 TYR C C 1
ATOM 8309 O O . TYR C 1 269 ? 130.495 180.481 122.679 1.00 44.09 246 TYR C O 1
ATOM 8318 N N . GLU C 1 270 ? 129.633 182.073 121.341 1.00 51.09 247 GLU C N 1
ATOM 8319 C CA . GLU C 1 270 ? 128.402 181.323 121.135 1.00 51.09 247 GLU C CA 1
ATOM 8320 C C . GLU C 1 270 ? 128.689 179.977 120.495 1.00 51.09 247 GLU C C 1
ATOM 8321 O O . GLU C 1 270 ? 128.104 178.960 120.881 1.00 51.09 247 GLU C O 1
ATOM 8327 N N . SER C 1 271 ? 129.593 179.947 119.519 1.00 47.26 248 SER C N 1
ATOM 8328 C CA . SER C 1 271 ? 129.899 178.679 118.872 1.00 47.26 248 SER C CA 1
ATOM 8329 C C . SER C 1 271 ? 130.750 177.771 119.749 1.00 47.26 248 SER C C 1
ATOM 8330 O O . SER C 1 271 ? 130.665 176.546 119.618 1.00 47.26 248 SER C O 1
ATOM 8333 N N . ALA C 1 272 ? 131.567 178.335 120.639 1.00 39.76 249 ALA C N 1
ATOM 8334 C CA . ALA C 1 272 ? 132.526 177.527 121.388 1.00 39.76 249 ALA C CA 1
ATOM 8335 C C . ALA C 1 272 ? 131.965 177.022 122.716 1.00 39.76 249 ALA C C 1
ATOM 8336 O O . ALA C 1 272 ? 131.899 175.811 122.946 1.00 39.76 249 ALA C O 1
ATOM 8338 N N . GLY C 1 273 ? 131.571 177.932 123.600 1.00 34.92 250 GLY C N 1
ATOM 8339 C CA . GLY C 1 273 ? 131.114 177.526 124.914 1.00 34.92 250 GLY C CA 1
ATOM 8340 C C . GLY C 1 273 ? 132.236 177.409 125.925 1.00 34.92 250 GLY C C 1
ATOM 8341 O O . GLY C 1 273 ? 133.304 176.867 125.619 1.00 34.92 250 GLY C O 1
ATOM 8342 N N . ALA C 1 274 ? 131.997 177.896 127.143 1.00 29.17 251 ALA C N 1
ATOM 8343 C CA . ALA C 1 274 ? 132.992 177.956 128.214 1.00 29.17 251 ALA C CA 1
ATOM 8344 C C . ALA C 1 274 ? 133.384 176.626 128.734 1.00 29.17 251 ALA C C 1
ATOM 8345 O O . ALA C 1 274 ? 134.126 176.606 129.713 1.00 29.17 251 ALA C O 1
ATOM 8347 N N . LEU C 1 275 ? 132.910 175.510 128.189 1.00 25.93 252 LEU C N 1
ATOM 8348 C CA . LEU C 1 275 ? 133.517 174.220 128.486 1.00 25.93 252 LEU C CA 1
ATOM 8349 C C . LEU C 1 275 ? 134.703 173.964 127.559 1.00 25.93 252 LEU C C 1
ATOM 8350 O O . LEU C 1 275 ? 135.840 173.813 128.019 1.00 25.93 252 LEU C O 1
ATOM 8355 N N . ARG C 1 276 ? 134.454 173.951 126.247 1.00 29.65 253 ARG C N 1
ATOM 8356 C CA . ARG C 1 276 ? 135.537 173.805 125.281 1.00 29.65 253 ARG C CA 1
ATOM 8357 C C . ARG C 1 276 ? 136.572 174.905 125.426 1.00 29.65 253 ARG C C 1
ATOM 8358 O O . ARG C 1 276 ? 137.751 174.681 125.146 1.00 29.65 253 ARG C O 1
ATOM 8366 N N . ASP C 1 277 ? 136.154 176.100 125.839 1.00 28.35 254 ASP C N 1
ATOM 8367 C CA . ASP C 1 277 ? 137.091 177.216 125.876 1.00 28.35 254 ASP C CA 1
ATOM 8368 C C . ASP C 1 277 ? 138.207 176.990 126.886 1.00 28.35 254 ASP C C 1
ATOM 8369 O O . ASP C 1 277 ? 139.371 177.284 126.600 1.00 28.35 254 ASP C O 1
ATOM 8374 N N . MET C 1 278 ? 137.884 176.485 128.075 1.00 30.11 255 MET C N 1
ATOM 8375 C CA . MET C 1 278 ? 138.893 176.440 129.126 1.00 30.11 255 MET C CA 1
ATOM 8376 C C . MET C 1 278 ? 139.104 175.038 129.687 1.00 30.11 255 MET C C 1
ATOM 8377 O O . MET C 1 278 ? 140.247 174.618 129.909 1.00 30.11 255 MET C O 1
ATOM 8382 N N . VAL C 1 279 ? 138.015 174.300 129.925 1.00 26.31 256 VAL C N 1
ATOM 8383 C CA . VAL C 1 279 ? 138.117 173.066 130.701 1.00 26.31 256 VAL C CA 1
ATOM 8384 C C . VAL C 1 279 ? 138.759 171.929 129.930 1.00 26.31 256 VAL C C 1
ATOM 8385 O O . VAL C 1 279 ? 139.222 170.961 130.543 1.00 26.31 256 VAL C O 1
ATOM 8389 N N . GLN C 1 280 ? 138.791 172.001 128.606 1.00 33.11 257 GLN C N 1
ATOM 8390 C CA . GLN C 1 280 ? 139.443 170.954 127.832 1.00 33.11 257 GLN C CA 1
ATOM 8391 C C . GLN C 1 280 ? 140.960 171.077 127.841 1.00 33.11 257 GLN C C 1
ATOM 8392 O O . GLN C 1 280 ? 141.655 170.059 127.891 1.00 33.11 257 GLN C O 1
ATOM 8398 N N . ASN C 1 281 ? 141.502 172.294 127.774 1.00 33.01 258 ASN C N 1
ATOM 8399 C CA . ASN C 1 281 ? 142.948 172.474 127.697 1.00 33.01 258 ASN C CA 1
ATOM 8400 C C . ASN C 1 281 ? 143.571 172.895 129.026 1.00 33.01 258 ASN C C 1
ATOM 8401 O O . ASN C 1 281 ? 144.415 172.176 129.572 1.00 33.01 258 ASN C O 1
ATOM 8406 N N . HIS C 1 282 ? 143.156 174.039 129.574 1.00 28.75 259 HIS C N 1
ATOM 8407 C CA . HIS C 1 282 ? 143.915 174.636 130.670 1.00 28.75 259 HIS C CA 1
ATOM 8408 C C . HIS C 1 282 ? 143.824 173.792 131.933 1.00 28.75 259 HIS C C 1
ATOM 8409 O O . HIS C 1 282 ? 144.846 173.359 132.487 1.00 28.75 259 HIS C O 1
ATOM 8416 N N . LEU C 1 283 ? 142.603 173.557 132.408 1.00 23.32 260 LEU C N 1
ATOM 8417 C CA . LEU C 1 283 ? 142.426 172.791 133.631 1.00 23.32 260 LEU C CA 1
ATOM 8418 C C . LEU C 1 283 ? 142.957 171.378 133.475 1.00 23.32 260 LEU C C 1
ATOM 8419 O O . LEU C 1 283 ? 143.485 170.803 134.430 1.00 23.32 260 LEU C O 1
ATOM 8424 N N . MET C 1 284 ? 142.823 170.797 132.287 1.00 24.77 261 MET C N 1
ATOM 8425 C CA . MET C 1 284 ? 143.332 169.447 132.095 1.00 24.77 261 MET C CA 1
ATOM 8426 C C . MET C 1 284 ? 144.849 169.415 132.217 1.00 24.77 261 MET C C 1
ATOM 8427 O O . MET C 1 284 ? 145.407 168.495 132.825 1.00 24.77 261 MET C O 1
ATOM 8432 N N . GLN C 1 285 ? 145.536 170.420 131.669 1.00 26.37 262 GLN C N 1
ATOM 8433 C CA . GLN C 1 285 ? 146.984 170.483 131.842 1.00 26.37 262 GLN C CA 1
ATOM 8434 C C . GLN C 1 285 ? 147.356 170.636 133.310 1.00 26.37 262 GLN C C 1
ATOM 8435 O O . GLN C 1 285 ? 148.276 169.968 133.801 1.00 26.37 262 GLN C O 1
ATOM 8441 N N . LEU C 1 286 ? 146.649 171.510 134.028 1.00 21.76 263 LEU C N 1
ATOM 8442 C CA . LEU C 1 286 ? 146.969 171.716 135.438 1.00 21.76 263 LEU C CA 1
ATOM 8443 C C . LEU C 1 286 ? 146.766 170.438 136.241 1.00 21.76 263 LEU C C 1
ATOM 8444 O O . LEU C 1 286 ? 147.592 170.088 137.091 1.00 21.76 263 LEU C O 1
ATOM 8449 N N . PHE C 1 287 ? 145.679 169.720 135.975 1.00 21.74 264 PHE C N 1
ATOM 8450 C CA . PHE C 1 287 ? 145.402 168.488 136.702 1.00 21.74 264 PHE C CA 1
ATOM 8451 C C . PHE C 1 287 ? 146.427 167.409 136.376 1.00 21.74 264 PHE C C 1
ATOM 8452 O O . PHE C 1 287 ? 146.878 166.683 137.272 1.00 21.74 264 PHE C O 1
ATOM 8460 N N . CYS C 1 288 ? 146.823 167.299 135.105 1.00 26.04 265 CYS C N 1
ATOM 8461 C CA . CYS C 1 288 ? 147.850 166.330 134.740 1.00 26.04 265 CYS C CA 1
ATOM 8462 C C . CYS C 1 288 ? 149.159 166.624 135.451 1.00 26.04 265 CYS C C 1
ATOM 8463 O O . CYS C 1 288 ? 149.844 165.706 135.911 1.00 26.04 265 CYS C O 1
ATOM 8466 N N . LEU C 1 289 ? 149.532 167.900 135.546 1.00 27.29 266 LEU C N 1
ATOM 8467 C CA . LEU C 1 289 ? 150.775 168.232 136.234 1.00 27.29 266 LEU C CA 1
ATOM 8468 C C . LEU C 1 289 ? 150.660 168.050 137.742 1.00 27.29 266 LEU C C 1
ATOM 8469 O O . LEU C 1 289 ? 151.671 167.825 138.413 1.00 27.29 266 LEU C O 1
ATOM 8474 N N . THR C 1 290 ? 149.452 168.163 138.296 1.00 24.45 267 THR C N 1
ATOM 8475 C CA . THR C 1 290 ? 149.289 167.977 139.734 1.00 24.45 267 THR C CA 1
ATOM 8476 C C . THR C 1 290 ? 149.319 166.505 140.128 1.00 24.45 267 THR C C 1
ATOM 8477 O O . THR C 1 290 ? 149.842 166.161 141.192 1.00 24.45 267 THR C O 1
ATOM 8481 N N . ALA C 1 291 ? 148.801 165.614 139.282 1.00 26.81 268 ALA C N 1
ATOM 8482 C CA . ALA C 1 291 ? 148.675 164.219 139.696 1.00 26.81 268 ALA C CA 1
ATOM 8483 C C . ALA C 1 291 ? 149.492 163.251 138.846 1.00 26.81 268 ALA C C 1
ATOM 8484 O O . ALA C 1 291 ? 148.973 162.220 138.414 1.00 26.81 268 ALA C O 1
ATOM 8486 N N . MET C 1 292 ? 150.764 163.560 138.611 1.00 29.07 269 MET C N 1
ATOM 8487 C CA . MET C 1 292 ? 151.625 162.797 137.718 1.00 29.07 269 MET C CA 1
ATOM 8488 C C . MET C 1 292 ? 152.673 162.029 138.514 1.00 29.07 269 MET C C 1
ATOM 8489 O O . MET C 1 292 ? 153.142 162.502 139.551 1.00 29.07 269 MET C O 1
ATOM 8494 N N . ASP C 1 293 ? 153.021 160.828 138.036 1.00 38.32 270 ASP C N 1
ATOM 8495 C CA . ASP C 1 293 ? 154.076 160.015 138.627 1.00 38.32 270 ASP C CA 1
ATOM 8496 C C . ASP C 1 293 ? 155.454 160.546 138.232 1.00 38.32 270 ASP C C 1
ATOM 8497 O O . ASP C 1 293 ? 155.615 161.117 137.154 1.00 38.32 270 ASP C O 1
ATOM 8502 N N . PRO C 1 294 ? 156.463 160.361 139.080 1.00 36.11 271 PRO C N 1
ATOM 8503 C CA . PRO C 1 294 ? 157.789 160.925 138.796 1.00 36.11 271 PRO C CA 1
ATOM 8504 C C . PRO C 1 294 ? 158.382 160.328 137.535 1.00 36.11 271 PRO C C 1
ATOM 8505 O O . PRO C 1 294 ? 158.212 159.131 137.267 1.00 36.11 271 PRO C O 1
ATOM 8509 N N . PRO C 1 295 ? 159.087 161.125 136.738 1.00 41.22 272 PRO C N 1
ATOM 8510 C CA . PRO C 1 295 ? 159.696 160.594 135.518 1.00 41.22 272 PRO C CA 1
ATOM 8511 C C . PRO C 1 295 ? 161.098 160.083 135.773 1.00 41.22 272 PRO C C 1
ATOM 8512 O O . PRO C 1 295 ? 161.577 160.106 136.909 1.00 41.22 272 PRO C O 1
ATOM 8516 N N . ASN C 1 296 ? 161.765 159.626 134.718 1.00 50.00 273 ASN C N 1
ATOM 8517 C CA . ASN C 1 296 ? 163.121 159.095 134.804 1.00 50.00 273 ASN C CA 1
ATOM 8518 C C . ASN C 1 296 ? 163.960 159.751 133.718 1.00 50.00 273 ASN C C 1
ATOM 8519 O O . ASN C 1 296 ? 163.714 159.531 132.528 1.00 50.00 273 ASN C O 1
ATOM 8524 N N . ALA C 1 297 ? 164.950 160.549 134.124 1.00 52.87 274 ALA C N 1
ATOM 8525 C CA . ALA C 1 297 ? 165.847 161.235 133.196 1.00 52.87 274 ALA C CA 1
ATOM 8526 C C . ALA C 1 297 ? 165.049 162.114 132.230 1.00 52.87 274 ALA C C 1
ATOM 8527 O O . ALA C 1 297 ? 164.939 161.842 131.034 1.00 52.87 274 ALA C O 1
ATOM 8529 N N . ILE C 1 298 ? 164.461 163.165 132.807 1.00 58.30 275 ILE C N 1
ATOM 8530 C CA . ILE C 1 298 ? 163.507 163.992 132.079 1.00 58.30 275 ILE C CA 1
ATOM 8531 C C . ILE C 1 298 ? 164.103 164.484 130.766 1.00 58.30 275 ILE C C 1
ATOM 8532 O O . ILE C 1 298 ? 165.277 164.860 130.683 1.00 58.30 275 ILE C O 1
ATOM 8537 N N . ASP C 1 299 ? 163.294 164.417 129.717 1.00 61.96 276 ASP C N 1
ATOM 8538 C CA . ASP C 1 299 ? 163.626 164.946 128.403 1.00 61.96 276 ASP C CA 1
ATOM 8539 C C . ASP C 1 299 ? 162.311 165.317 127.725 1.00 61.96 276 ASP C C 1
ATOM 8540 O O . ASP C 1 299 ? 161.277 165.454 128.388 1.00 61.96 276 ASP C O 1
ATOM 8545 N N . ALA C 1 300 ? 162.339 165.482 126.404 1.00 61.83 277 ALA C N 1
ATOM 8546 C CA . ALA C 1 300 ? 161.150 165.943 125.697 1.00 61.83 277 ALA C CA 1
ATOM 8547 C C . ALA C 1 300 ? 160.036 164.905 125.656 1.00 61.83 277 ALA C C 1
ATOM 8548 O O . ALA C 1 300 ? 158.884 165.270 125.407 1.00 61.83 277 ALA C O 1
ATOM 8550 N N . ASP C 1 301 ? 160.337 163.631 125.899 1.00 58.21 278 ASP C N 1
ATOM 8551 C CA . ASP C 1 301 ? 159.366 162.568 125.670 1.00 58.21 278 ASP C CA 1
ATOM 8552 C C . ASP C 1 301 ? 158.885 161.869 126.930 1.00 58.21 278 ASP C C 1
ATOM 8553 O O . ASP C 1 301 ? 157.721 161.459 126.981 1.00 58.21 278 ASP C O 1
ATOM 8558 N N . SER C 1 302 ? 159.745 161.703 127.935 1.00 52.83 279 SER C N 1
ATOM 8559 C CA . SER C 1 302 ? 159.334 160.988 129.138 1.00 52.83 279 SER C CA 1
ATOM 8560 C C . SER C 1 302 ? 158.205 161.718 129.855 1.00 52.83 279 SER C C 1
ATOM 8561 O O . SER C 1 302 ? 157.270 161.086 130.364 1.00 52.83 279 SER C O 1
ATOM 8564 N N . ILE C 1 303 ? 158.270 163.048 129.899 1.00 48.33 280 ILE C N 1
ATOM 8565 C CA . ILE C 1 303 ? 157.229 163.818 130.570 1.00 48.33 280 ILE C CA 1
ATOM 8566 C C . ILE C 1 303 ? 155.884 163.601 129.889 1.00 48.33 280 ILE C C 1
ATOM 8567 O O . ILE C 1 303 ? 154.861 163.375 130.548 1.00 48.33 280 ILE C O 1
ATOM 8572 N N . ARG C 1 304 ? 155.865 163.662 128.560 1.00 50.82 281 ARG C N 1
ATOM 8573 C CA . ARG C 1 304 ? 154.608 163.478 127.848 1.00 50.82 281 ARG C CA 1
ATOM 8574 C C . ARG C 1 304 ? 154.092 162.055 128.004 1.00 50.82 281 ARG C C 1
ATOM 8575 O O . ARG C 1 304 ? 152.879 161.838 128.115 1.00 50.82 281 ARG C O 1
ATOM 8583 N N . ASN C 1 305 ? 154.993 161.072 128.030 1.00 45.51 282 ASN C N 1
ATOM 8584 C CA . ASN C 1 305 ? 154.553 159.699 128.255 1.00 45.51 282 ASN C CA 1
ATOM 8585 C C . ASN C 1 305 ? 153.888 159.553 129.615 1.00 45.51 282 ASN C C 1
ATOM 8586 O O . ASN C 1 305 ? 152.835 158.914 129.735 1.00 45.51 282 ASN C O 1
ATOM 8591 N N . GLU C 1 306 ? 154.479 160.152 130.650 1.00 41.73 283 GLU C N 1
ATOM 8592 C CA . GLU C 1 306 ? 153.885 160.071 131.981 1.00 41.73 283 GLU C CA 1
ATOM 8593 C C . GLU C 1 306 ? 152.534 160.771 132.029 1.00 41.73 283 GLU C C 1
ATOM 8594 O O . GLU C 1 306 ? 151.589 160.274 132.656 1.00 41.73 283 GLU C O 1
ATOM 8600 N N . LYS C 1 307 ? 152.425 161.930 131.380 1.00 40.04 284 LYS C N 1
ATOM 8601 C CA . LYS C 1 307 ? 151.147 162.633 131.363 1.00 40.04 284 LYS C CA 1
ATOM 8602 C C . LYS C 1 307 ? 150.067 161.791 130.700 1.00 40.04 284 LYS C C 1
ATOM 8603 O O . LYS C 1 307 ? 148.944 161.694 131.210 1.00 40.04 284 LYS C O 1
ATOM 8609 N N . VAL C 1 308 ? 150.388 161.160 129.570 1.00 37.44 285 VAL C N 1
ATOM 8610 C CA . VAL C 1 308 ? 149.400 160.322 128.897 1.00 37.44 285 VAL C CA 1
ATOM 8611 C C . VAL C 1 308 ? 149.010 159.144 129.778 1.00 37.44 285 VAL C C 1
ATOM 8612 O O . VAL C 1 308 ? 147.825 158.802 129.896 1.00 37.44 285 VAL C O 1
ATOM 8616 N N . LYS C 1 309 ? 149.994 158.512 130.420 1.00 39.90 286 LYS C N 1
ATOM 8617 C CA . LYS C 1 309 ? 149.685 157.370 131.273 1.00 39.90 286 LYS C CA 1
ATOM 8618 C C . LYS C 1 309 ? 148.743 157.763 132.400 1.00 39.90 286 LYS C C 1
ATOM 8619 O O . LYS C 1 309 ? 147.795 157.033 132.707 1.00 39.90 286 LYS C O 1
ATOM 8625 N N . VAL C 1 310 ? 148.980 158.917 133.027 1.00 33.43 287 VAL C N 1
ATOM 8626 C CA . VAL C 1 310 ? 148.078 159.367 134.085 1.00 33.43 287 VAL C CA 1
ATOM 8627 C C . VAL C 1 310 ? 146.688 159.616 133.522 1.00 33.43 287 VAL C C 1
ATOM 8628 O O . VAL C 1 310 ? 145.684 159.163 134.081 1.00 33.43 287 VAL C O 1
ATOM 8632 N N . LEU C 1 311 ? 146.608 160.320 132.393 1.00 35.37 288 LEU C N 1
ATOM 8633 C CA . LEU C 1 311 ? 145.306 160.672 131.839 1.00 35.37 288 LEU C CA 1
ATOM 8634 C C . LEU C 1 311 ? 144.516 159.464 131.369 1.00 35.37 288 LEU C C 1
ATOM 8635 O O . LEU C 1 311 ? 143.297 159.564 131.216 1.00 35.37 288 LEU C O 1
ATOM 8640 N N . GLN C 1 312 ? 145.171 158.333 131.123 1.00 44.11 289 GLN C N 1
ATOM 8641 C CA . GLN C 1 312 ? 144.440 157.182 130.610 1.00 44.11 289 GLN C CA 1
ATOM 8642 C C . GLN C 1 312 ? 143.567 156.504 131.655 1.00 44.11 289 GLN C C 1
ATOM 8643 O O . GLN C 1 312 ? 142.797 155.609 131.295 1.00 44.11 289 GLN C O 1
ATOM 8649 N N . ALA C 1 313 ? 143.661 156.887 132.926 1.00 36.04 290 ALA C N 1
ATOM 8650 C CA . ALA C 1 313 ? 142.936 156.206 133.994 1.00 36.04 290 ALA C CA 1
ATOM 8651 C C . ALA C 1 313 ? 142.144 157.196 134.836 1.00 36.04 290 ALA C C 1
ATOM 8652 O O . ALA C 1 313 ? 142.167 157.155 136.066 1.00 36.04 290 ALA C O 1
ATOM 8654 N N . THR C 1 314 ? 141.420 158.101 134.184 1.00 32.52 291 THR C N 1
ATOM 8655 C CA . THR C 1 314 ? 140.529 159.023 134.870 1.00 32.52 291 THR C CA 1
ATOM 8656 C C . THR C 1 314 ? 139.118 158.880 134.321 1.00 32.52 291 THR C C 1
ATOM 8657 O O . THR C 1 314 ? 138.908 158.437 133.191 1.00 32.52 291 THR C O 1
ATOM 8661 N N . ARG C 1 315 ? 138.146 159.264 135.140 1.00 27.67 292 ARG C N 1
ATOM 8662 C CA . ARG C 1 315 ? 136.746 159.144 134.771 1.00 27.67 292 ARG C CA 1
ATOM 8663 C C . ARG C 1 315 ? 135.941 160.116 135.612 1.00 27.67 292 ARG C C 1
ATOM 8664 O O . ARG C 1 315 ? 136.381 160.545 136.680 1.00 27.67 292 ARG C O 1
ATOM 8672 N N . LEU C 1 316 ? 134.749 160.449 135.131 1.00 26.45 293 LEU C N 1
ATOM 8673 C CA . LEU C 1 316 ? 133.883 161.326 135.898 1.00 26.45 293 LEU C CA 1
ATOM 8674 C C . LEU C 1 316 ? 133.371 160.604 137.140 1.00 26.45 293 LEU C C 1
ATOM 8675 O O . LEU C 1 316 ? 133.630 159.418 137.355 1.00 26.45 293 LEU C O 1
ATOM 8680 N N . ALA C 1 317 ? 132.636 161.339 137.974 1.00 34.17 294 ALA C N 1
ATOM 8681 C CA . ALA C 1 317 ? 132.131 160.757 139.213 1.00 34.17 294 ALA C CA 1
ATOM 8682 C C . ALA C 1 317 ? 131.158 159.621 138.930 1.00 34.17 294 ALA C C 1
ATOM 8683 O O . ALA C 1 317 ? 131.286 158.528 139.491 1.00 34.17 294 ALA C O 1
ATOM 8685 N N . ASP C 1 318 ? 130.176 159.863 138.064 1.00 48.05 295 ASP C N 1
ATOM 8686 C CA . ASP C 1 318 ? 129.262 158.821 137.613 1.00 48.05 295 ASP C CA 1
ATOM 8687 C C . ASP C 1 318 ? 128.681 159.234 136.271 1.00 48.05 295 ASP C C 1
ATOM 8688 O O . ASP C 1 318 ? 128.701 160.409 135.901 1.00 48.05 295 ASP C O 1
ATOM 8693 N N . ILE C 1 319 ? 128.156 158.252 135.547 1.00 52.45 296 ILE C N 1
ATOM 8694 C CA . ILE C 1 319 ? 127.568 158.492 134.235 1.00 52.45 296 ILE C CA 1
ATOM 8695 C C . ILE C 1 319 ? 126.080 158.183 134.196 1.00 52.45 296 ILE C C 1
ATOM 8696 O O . ILE C 1 319 ? 125.402 158.596 133.242 1.00 52.45 296 ILE C O 1
ATOM 8701 N N . ASN C 1 320 ? 125.541 157.493 135.201 1.00 56.61 297 ASN C N 1
ATOM 8702 C CA . ASN C 1 320 ? 124.105 157.236 135.248 1.00 56.61 297 ASN C CA 1
ATOM 8703 C C . ASN C 1 320 ? 123.321 158.539 135.339 1.00 56.61 297 ASN C C 1
ATOM 8704 O O . ASN C 1 320 ? 122.529 158.870 134.450 1.00 56.61 297 ASN C O 1
ATOM 8709 N N . ASN C 1 321 ? 123.530 159.293 136.414 1.00 52.24 298 ASN C N 1
ATOM 8710 C CA . ASN C 1 321 ? 122.895 160.589 136.609 1.00 52.24 298 ASN C CA 1
ATOM 8711 C C . ASN C 1 321 ? 123.972 161.663 136.614 1.00 52.24 298 ASN C C 1
ATOM 8712 O O . ASN C 1 321 ? 124.931 161.581 137.386 1.00 52.24 298 ASN C O 1
ATOM 8717 N N . LEU C 1 322 ? 123.812 162.668 135.754 1.00 47.45 299 LEU C N 1
ATOM 8718 C CA . LEU C 1 322 ? 124.814 163.712 135.585 1.00 47.45 299 LEU C CA 1
ATOM 8719 C C . LEU C 1 322 ? 124.558 164.924 136.461 1.00 47.45 299 LEU C C 1
ATOM 8720 O O . LEU C 1 322 ? 125.036 166.019 136.147 1.00 47.45 299 LEU C O 1
ATOM 8725 N N . GLU C 1 323 ? 123.799 164.773 137.539 1.00 44.12 300 GLU C N 1
ATOM 8726 C CA . GLU C 1 323 ? 123.582 165.863 138.474 1.00 44.12 300 GLU C CA 1
ATOM 8727 C C . GLU C 1 323 ? 124.503 165.779 139.679 1.00 44.12 300 GLU C C 1
ATOM 8728 O O . GLU C 1 323 ? 124.363 166.573 140.613 1.00 44.12 300 GLU C O 1
ATOM 8734 N N . ASN C 1 324 ? 125.435 164.831 139.682 1.00 40.48 301 ASN C N 1
ATOM 8735 C CA . ASN C 1 324 ? 126.435 164.720 140.730 1.00 40.48 301 ASN C CA 1
ATOM 8736 C C . ASN C 1 324 ? 127.847 164.954 140.220 1.00 40.48 301 ASN C C 1
ATOM 8737 O O . ASN C 1 324 ? 128.797 164.841 140.998 1.00 40.48 301 ASN C O 1
ATOM 8742 N N . ALA C 1 325 ? 128.016 165.259 138.936 1.00 29.52 302 ALA C N 1
ATOM 8743 C CA . ALA C 1 325 ? 129.345 165.475 138.386 1.00 29.52 302 ALA C CA 1
ATOM 8744 C C . ALA C 1 325 ? 129.365 166.612 137.376 1.00 29.52 302 ALA C C 1
ATOM 8745 O O . ALA C 1 325 ? 130.146 166.578 136.422 1.00 29.52 302 ALA C O 1
ATOM 8747 N N . GLY C 1 326 ? 128.517 167.619 137.548 1.00 25.05 303 GLY C N 1
ATOM 8748 C CA . GLY C 1 326 ? 128.577 168.768 136.669 1.00 25.05 303 GLY C CA 1
ATOM 8749 C C . GLY C 1 326 ? 127.381 169.685 136.768 1.00 25.05 303 GLY C C 1
ATOM 8750 O O . GLY C 1 326 ? 126.241 169.224 136.817 1.00 25.05 303 GLY C O 1
ATOM 8751 N N . ILE C 1 327 ? 127.629 170.990 136.790 1.00 25.82 304 ILE C N 1
ATOM 8752 C CA . ILE C 1 327 ? 126.583 171.997 136.913 1.00 25.82 304 ILE C CA 1
ATOM 8753 C C . ILE C 1 327 ? 126.989 173.214 136.099 1.00 25.82 304 ILE C C 1
ATOM 8754 O O . ILE C 1 327 ? 128.089 173.741 136.278 1.00 25.82 304 ILE C O 1
ATOM 8759 N N . ARG C 1 328 ? 126.106 173.671 135.218 1.00 29.53 305 ARG C N 1
ATOM 8760 C CA . ARG C 1 328 ? 126.384 174.816 134.370 1.00 29.53 305 ARG C CA 1
ATOM 8761 C C . ARG C 1 328 ? 125.746 176.067 134.960 1.00 29.53 305 ARG C C 1
ATOM 8762 O O . ARG C 1 328 ? 125.176 176.044 136.049 1.00 29.53 305 ARG C O 1
ATOM 8770 N N . GLY C 1 329 ? 125.847 177.177 134.234 1.00 30.12 306 GLY C N 1
ATOM 8771 C CA . GLY C 1 329 ? 125.231 178.407 134.692 1.00 30.12 306 GLY C CA 1
ATOM 8772 C C . GLY C 1 329 ? 125.664 179.662 133.965 1.00 30.12 306 GLY C C 1
ATOM 8773 O O . GLY C 1 329 ? 126.844 179.832 133.659 1.00 30.12 306 GLY C O 1
ATOM 8774 N N . GLN C 1 330 ? 124.719 180.554 133.695 1.00 33.35 307 GLN C N 1
ATOM 8775 C CA . GLN C 1 330 ? 124.974 181.822 133.030 1.00 33.35 307 GLN C CA 1
ATOM 8776 C C . GLN C 1 330 ? 125.044 182.951 134.048 1.00 33.35 307 GLN C C 1
ATOM 8777 O O . GLN C 1 330 ? 124.634 182.806 135.198 1.00 33.35 307 GLN C O 1
ATOM 8783 N N . TYR C 1 331 ? 125.545 184.100 133.605 1.00 35.54 308 TYR C N 1
ATOM 8784 C CA . TYR C 1 331 ? 125.686 185.269 134.461 1.00 35.54 308 TYR C CA 1
ATOM 8785 C C . TYR C 1 331 ? 124.753 186.378 134.000 1.00 35.54 308 TYR C C 1
ATOM 8786 O O . TYR C 1 331 ? 124.597 186.610 132.800 1.00 35.54 308 TYR C O 1
ATOM 8795 N N . LYS C 1 332 ? 124.137 187.061 134.957 1.00 42.95 309 LYS C N 1
ATOM 8796 C CA . LYS C 1 332 ? 123.135 188.087 134.693 1.00 42.95 309 LYS C CA 1
ATOM 8797 C C . LYS C 1 332 ? 123.607 189.431 135.244 1.00 42.95 309 LYS C C 1
ATOM 8798 O O . LYS C 1 332 ? 124.743 189.578 135.696 1.00 42.95 309 LYS C O 1
ATOM 8804 N N . ALA C 1 333 ? 122.710 190.414 135.214 1.00 48.61 310 ALA C N 1
ATOM 8805 C CA . ALA C 1 333 ? 123.062 191.773 135.598 1.00 48.61 310 ALA C CA 1
ATOM 8806 C C . ALA C 1 333 ? 123.483 191.839 137.058 1.00 48.61 310 ALA C C 1
ATOM 8807 O O . ALA C 1 333 ? 122.995 191.080 137.896 1.00 48.61 310 ALA C O 1
ATOM 8809 N N . GLY C 1 334 ? 124.392 192.755 137.357 1.00 57.40 311 GLY C N 1
ATOM 8810 C CA . GLY C 1 334 ? 124.904 192.899 138.699 1.00 57.40 311 GLY C CA 1
ATOM 8811 C C . GLY C 1 334 ? 125.740 194.149 138.858 1.00 57.40 311 GLY C C 1
ATOM 8812 O O . GLY C 1 334 ? 125.653 195.083 138.061 1.00 57.40 311 GLY C O 1
ATOM 8813 N N . TRP C 1 335 ? 126.553 194.160 139.912 1.00 64.60 312 TRP C N 1
ATOM 8814 C CA . TRP C 1 335 ? 127.432 195.279 140.223 1.00 64.60 312 TRP C CA 1
ATOM 8815 C C . TRP C 1 335 ? 128.877 194.821 140.117 1.00 64.60 312 TRP C C 1
ATOM 8816 O O . TRP C 1 335 ? 129.232 193.760 140.638 1.00 64.60 312 TRP C O 1
ATOM 8827 N N . MET C 1 336 ? 129.708 195.616 139.448 1.00 59.02 313 MET C N 1
ATOM 8828 C CA . MET C 1 336 ? 131.114 195.279 139.260 1.00 59.02 313 MET C CA 1
ATOM 8829 C C . MET C 1 336 ? 131.943 196.548 139.336 1.00 59.02 313 MET C C 1
ATOM 8830 O O . MET C 1 336 ? 131.772 197.450 138.513 1.00 59.02 313 MET C O 1
ATOM 8835 N N . GLY C 1 337 ? 132.839 196.612 140.318 1.00 65.20 314 GLY C N 1
ATOM 8836 C CA . GLY C 1 337 ? 133.724 197.757 140.460 1.00 65.20 314 GLY C CA 1
ATOM 8837 C C . GLY C 1 337 ? 133.016 199.070 140.701 1.00 65.20 314 GLY C C 1
ATOM 8838 O O . GLY C 1 337 ? 133.470 200.109 140.213 1.00 65.20 314 GLY C O 1
ATOM 8839 N N . GLY C 1 338 ? 131.912 199.054 141.444 1.00 67.30 315 GLY C N 1
ATOM 8840 C CA . GLY C 1 338 ? 131.163 200.259 141.727 1.00 67.30 315 GLY C CA 1
ATOM 8841 C C . GLY C 1 338 ? 130.248 200.730 140.619 1.00 67.30 315 GLY C C 1
ATOM 8842 O O . GLY C 1 338 ? 129.642 201.800 140.757 1.00 67.30 315 GLY C O 1
ATOM 8843 N N . LYS C 1 339 ? 130.122 199.978 139.532 1.00 64.92 316 LYS C N 1
ATOM 8844 C CA . LYS C 1 339 ? 129.291 200.365 138.405 1.00 64.92 316 LYS C CA 1
ATOM 8845 C C . LYS C 1 339 ? 128.408 199.204 137.976 1.00 64.92 316 LYS C C 1
ATOM 8846 O O . LYS C 1 339 ? 128.775 198.039 138.154 1.00 64.92 316 LYS C O 1
ATOM 8852 N N . PRO C 1 340 ? 127.240 199.491 137.410 1.00 61.43 317 PRO C N 1
ATOM 8853 C CA . PRO C 1 340 ? 126.386 198.419 136.891 1.00 61.43 317 PRO C CA 1
ATOM 8854 C C . PRO C 1 340 ? 127.011 197.737 135.684 1.00 61.43 317 PRO C C 1
ATOM 8855 O O . PRO C 1 340 ? 127.811 198.316 134.949 1.00 61.43 317 PRO C O 1
ATOM 8859 N N . VAL C 1 341 ? 126.632 196.477 135.490 1.00 54.72 318 VAL C N 1
ATOM 8860 C CA . VAL C 1 341 ? 127.110 195.685 134.358 1.00 54.72 318 VAL C CA 1
ATOM 8861 C C . VAL C 1 341 ? 125.932 194.960 133.720 1.00 54.72 318 VAL C C 1
ATOM 8862 O O . VAL C 1 341 ? 125.106 194.377 134.434 1.00 54.72 318 VAL C O 1
ATOM 8866 N N . PRO C 1 342 ? 125.801 194.977 132.398 1.00 46.39 319 PRO C N 1
ATOM 8867 C CA . PRO C 1 342 ? 124.672 194.297 131.760 1.00 46.39 319 PRO C CA 1
ATOM 8868 C C . PRO C 1 342 ? 124.806 192.784 131.835 1.00 46.39 319 PRO C C 1
ATOM 8869 O O . PRO C 1 342 ? 125.897 192.231 131.971 1.00 46.39 319 PRO C O 1
ATOM 8873 N N . GLY C 1 343 ? 123.658 192.112 131.739 1.00 47.46 320 GLY C N 1
ATOM 8874 C CA . GLY C 1 343 ? 123.630 190.666 131.757 1.00 47.46 320 GLY C CA 1
ATOM 8875 C C . GLY C 1 343 ? 124.024 190.059 130.424 1.00 47.46 320 GLY C C 1
ATOM 8876 O O . GLY C 1 343 ? 124.248 190.752 129.436 1.00 47.46 320 GLY C O 1
ATOM 8877 N N . TYR C 1 344 ? 124.107 188.726 130.406 1.00 41.28 321 TYR C N 1
ATOM 8878 C CA . TYR C 1 344 ? 124.585 188.041 129.209 1.00 41.28 321 TYR C CA 1
ATOM 8879 C C . TYR C 1 344 ? 123.588 188.145 128.067 1.00 41.28 321 TYR C C 1
ATOM 8880 O O . TYR C 1 344 ? 123.958 188.497 126.943 1.00 41.28 321 TYR C O 1
ATOM 8889 N N . ARG C 1 345 ? 122.319 187.847 128.324 1.00 44.87 322 ARG C N 1
ATOM 8890 C CA . ARG C 1 345 ? 121.352 187.942 127.242 1.00 44.87 322 ARG C CA 1
ATOM 8891 C C . ARG C 1 345 ? 120.857 189.374 127.111 1.00 44.87 322 ARG C C 1
ATOM 8892 O O . ARG C 1 345 ? 119.652 189.620 127.002 1.00 44.87 322 ARG C O 1
ATOM 8900 N N . GLU C 1 346 ? 121.789 190.324 127.117 1.00 50.79 323 GLU C N 1
ATOM 8901 C CA . GLU C 1 346 ? 121.494 191.713 126.810 1.00 50.79 323 GLU C CA 1
ATOM 8902 C C . GLU C 1 346 ? 122.619 192.391 126.044 1.00 50.79 323 GLU C C 1
ATOM 8903 O O . GLU C 1 346 ? 122.523 193.592 125.779 1.00 50.79 323 GLU C O 1
ATOM 8909 N N . GLU C 1 347 ? 123.674 191.672 125.692 1.00 54.66 324 GLU C N 1
ATOM 8910 C CA . GLU C 1 347 ? 124.859 192.192 125.032 1.00 54.66 324 GLU C CA 1
ATOM 8911 C C . GLU C 1 347 ? 124.721 192.075 123.521 1.00 54.66 324 GLU C C 1
ATOM 8912 O O . GLU C 1 347 ? 123.873 191.332 123.021 1.00 54.66 324 GLU C O 1
ATOM 8918 N N . PRO C 1 348 ? 125.525 192.816 122.759 1.00 57.75 325 PRO C N 1
ATOM 8919 C CA . PRO C 1 348 ? 125.474 192.680 121.300 1.00 57.75 325 PRO C CA 1
ATOM 8920 C C . PRO C 1 348 ? 125.870 191.281 120.856 1.00 57.75 325 PRO C C 1
ATOM 8921 O O . PRO C 1 348 ? 126.700 190.617 121.478 1.00 57.75 325 PRO C O 1
ATOM 8925 N N . GLY C 1 349 ? 125.260 190.836 119.774 1.00 58.28 326 GLY C N 1
ATOM 8926 C CA . GLY C 1 349 ? 125.574 189.538 119.189 1.00 58.28 326 GLY C CA 1
ATOM 8927 C C . GLY C 1 349 ? 124.753 188.359 119.662 1.00 58.28 326 GLY C C 1
ATOM 8928 O O . GLY C 1 349 ? 124.232 187.599 118.847 1.00 58.28 326 GLY C O 1
ATOM 8929 N N . VAL C 1 350 ? 124.627 188.194 120.972 1.00 53.40 327 VAL C N 1
ATOM 8930 C CA . VAL C 1 350 ? 123.927 187.047 121.536 1.00 53.40 327 VAL C CA 1
ATOM 8931 C C . VAL C 1 350 ? 122.424 187.249 121.422 1.00 53.40 327 VAL C C 1
ATOM 8932 O O . VAL C 1 350 ? 121.902 188.334 121.696 1.00 53.40 327 VAL C O 1
ATOM 8936 N N . ASP C 1 351 ? 121.722 186.198 121.012 1.00 56.17 328 ASP C N 1
ATOM 8937 C CA . ASP C 1 351 ? 120.274 186.243 120.957 1.00 56.17 328 ASP C CA 1
ATOM 8938 C C . ASP C 1 351 ? 119.695 186.233 122.370 1.00 56.17 328 ASP C C 1
ATOM 8939 O O . ASP C 1 351 ? 120.358 185.811 123.320 1.00 56.17 328 ASP C O 1
ATOM 8944 N N . PRO C 1 352 ? 118.458 186.699 122.538 1.00 52.97 329 PRO C N 1
ATOM 8945 C CA . PRO C 1 352 ? 117.873 186.764 123.883 1.00 52.97 329 PRO C CA 1
ATOM 8946 C C . PRO C 1 352 ? 117.373 185.431 124.423 1.00 52.97 329 PRO C C 1
ATOM 8947 O O . PRO C 1 352 ? 116.615 185.411 125.397 1.00 52.97 329 PRO C O 1
ATOM 8951 N N . SER C 1 353 ? 117.764 184.313 123.806 1.00 51.81 330 SER C N 1
ATOM 8952 C CA . SER C 1 353 ? 117.361 183.009 124.322 1.00 51.81 330 SER C CA 1
ATOM 8953 C C . SER C 1 353 ? 118.498 181.996 124.259 1.00 51.81 330 SER C C 1
ATOM 8954 O O . SER C 1 353 ? 118.252 180.795 124.106 1.00 51.81 330 SER C O 1
ATOM 8957 N N . SER C 1 354 ? 119.741 182.452 124.378 1.00 45.09 331 SER C N 1
ATOM 8958 C CA . SER C 1 354 ? 120.878 181.547 124.318 1.00 45.09 331 SER C CA 1
ATOM 8959 C C . SER C 1 354 ? 120.963 180.700 125.581 1.00 45.09 331 SER C C 1
ATOM 8960 O O . SER C 1 354 ? 120.434 181.053 126.637 1.00 45.09 331 SER C O 1
ATOM 8963 N N . THR C 1 355 ? 121.632 179.552 125.454 1.00 43.37 332 THR C N 1
ATOM 8964 C CA . THR C 1 355 ? 121.877 178.672 126.590 1.00 43.37 332 THR C CA 1
ATOM 8965 C C . THR C 1 355 ? 123.351 178.299 126.717 1.00 43.37 332 THR C C 1
ATOM 8966 O O . THR C 1 355 ? 123.668 177.244 127.272 1.00 43.37 332 THR C O 1
ATOM 8970 N N . THR C 1 356 ? 124.253 179.130 126.218 1.00 33.97 333 THR C N 1
ATOM 8971 C CA . THR C 1 356 ? 125.672 178.806 126.288 1.00 33.97 333 THR C CA 1
ATOM 8972 C C . THR C 1 356 ? 126.170 178.940 127.720 1.00 33.97 333 THR C C 1
ATOM 8973 O O . THR C 1 356 ? 125.943 179.974 128.352 1.00 33.97 333 THR C O 1
ATOM 8977 N N . PRO C 1 357 ? 126.840 177.932 128.263 1.00 24.94 334 PRO C N 1
ATOM 8978 C CA . PRO C 1 357 ? 127.344 178.035 129.632 1.00 24.94 334 PRO C CA 1
ATOM 8979 C C . PRO C 1 357 ? 128.458 179.057 129.749 1.00 24.94 334 PRO C C 1
ATOM 8980 O O . PRO C 1 357 ? 129.141 179.381 128.778 1.00 24.94 334 PRO C O 1
ATOM 8984 N N . THR C 1 358 ? 128.623 179.581 130.965 1.00 24.98 335 THR C N 1
ATOM 8985 C CA . THR C 1 358 ? 129.765 180.425 131.292 1.00 24.98 335 THR C CA 1
ATOM 8986 C C . THR C 1 358 ? 130.363 180.054 132.643 1.00 24.98 335 THR C C 1
ATOM 8987 O O . THR C 1 358 ? 131.042 180.881 133.257 1.00 24.98 335 THR C O 1
ATOM 8991 N N . PHE C 1 359 ? 130.114 178.838 133.122 1.00 22.83 336 PHE C N 1
ATOM 8992 C CA . PHE C 1 359 ? 130.627 178.354 134.396 1.00 22.83 336 PHE C CA 1
ATOM 8993 C C . PHE C 1 359 ? 130.477 176.842 134.434 1.00 22.83 336 PHE C C 1
ATOM 8994 O O . PHE C 1 359 ? 129.367 176.331 134.277 1.00 22.83 336 PHE C O 1
ATOM 9002 N N . ALA C 1 360 ? 131.566 176.110 134.631 1.00 17.58 337 ALA C N 1
ATOM 9003 C CA . ALA C 1 360 ? 131.515 174.657 134.611 1.00 17.58 337 ALA C CA 1
ATOM 9004 C C . ALA C 1 360 ? 132.240 174.094 135.818 1.00 17.58 337 ALA C C 1
ATOM 9005 O O . ALA C 1 360 ? 133.391 174.451 136.073 1.00 17.58 337 ALA C O 1
ATOM 9007 N N . ALA C 1 361 ? 131.572 173.206 136.547 1.00 16.91 338 ALA C N 1
ATOM 9008 C CA . ALA C 1 361 ? 132.160 172.493 137.668 1.00 16.91 338 ALA C CA 1
ATOM 9009 C C . ALA C 1 361 ? 132.132 171.000 137.382 1.00 16.91 338 ALA C C 1
ATOM 9010 O O . ALA C 1 361 ? 131.213 170.498 136.735 1.00 16.91 338 ALA C O 1
ATOM 9012 N N . LEU C 1 362 ? 133.149 170.289 137.854 1.00 16.98 339 LEU C N 1
ATOM 9013 C CA . LEU C 1 362 ? 133.269 168.865 137.591 1.00 16.98 339 LEU C CA 1
ATOM 9014 C C . LEU C 1 362 ? 133.783 168.172 138.841 1.00 16.98 339 LEU C C 1
ATOM 9015 O O . LEU C 1 362 ? 134.033 168.805 139.867 1.00 16.98 339 LEU C O 1
ATOM 9020 N N . LYS C 1 363 ? 133.928 166.854 138.761 1.00 16.77 340 LYS C N 1
ATOM 9021 C CA . LYS C 1 363 ? 134.510 166.086 139.858 1.00 16.77 340 LYS C CA 1
ATOM 9022 C C . LYS C 1 363 ? 135.156 164.843 139.249 1.00 16.77 340 LYS C C 1
ATOM 9023 O O . LYS C 1 363 ? 134.488 163.834 139.025 1.00 16.77 340 LYS C O 1
ATOM 9029 N N . LEU C 1 364 ? 136.456 164.925 138.994 1.00 17.55 341 LEU C N 1
ATOM 9030 C CA . LEU C 1 364 ? 137.162 163.792 138.422 1.00 17.55 341 LEU C CA 1
ATOM 9031 C C . LEU C 1 364 ? 137.549 162.811 139.520 1.00 17.55 341 LEU C C 1
ATOM 9032 O O . LEU C 1 364 ? 137.349 163.062 140.708 1.00 17.55 341 LEU C O 1
ATOM 9037 N N . MET C 1 365 ? 138.103 161.672 139.116 1.00 24.95 342 MET C N 1
ATOM 9038 C CA . MET C 1 365 ? 138.479 160.652 140.089 1.00 24.95 342 MET C CA 1
ATOM 9039 C C . MET C 1 365 ? 139.487 159.721 139.435 1.00 24.95 342 MET C C 1
ATOM 9040 O O . MET C 1 365 ? 139.126 158.977 138.521 1.00 24.95 342 MET C O 1
ATOM 9045 N N . VAL C 1 366 ? 140.734 159.755 139.897 1.00 27.72 343 VAL C N 1
ATOM 9046 C CA . VAL C 1 366 ? 141.813 158.962 139.316 1.00 27.72 343 VAL C CA 1
ATOM 9047 C C . VAL C 1 366 ? 141.848 157.603 139.995 1.00 27.72 343 VAL C C 1
ATOM 9048 O O . VAL C 1 366 ? 141.680 157.505 141.213 1.00 27.72 343 VAL C O 1
ATOM 9052 N N . ASP C 1 367 ? 142.060 156.547 139.210 1.00 32.12 344 ASP C N 1
ATOM 9053 C CA . ASP C 1 367 ? 141.907 155.174 139.676 1.00 32.12 344 ASP C CA 1
ATOM 9054 C C . ASP C 1 367 ? 143.176 154.347 139.501 1.00 32.12 344 ASP C C 1
ATOM 9055 O O . ASP C 1 367 ? 143.113 153.158 139.195 1.00 32.12 344 ASP C O 1
ATOM 9060 N N . ASN C 1 368 ? 144.345 154.946 139.693 1.00 32.28 345 ASN C N 1
ATOM 9061 C CA . ASN C 1 368 ? 145.584 154.190 139.592 1.00 32.28 345 ASN C CA 1
ATOM 9062 C C . ASN C 1 368 ? 145.986 153.692 140.982 1.00 32.28 345 ASN C C 1
ATOM 9063 O O . ASN C 1 368 ? 145.199 153.733 141.929 1.00 32.28 345 ASN C O 1
ATOM 9068 N N . TRP C 1 369 ? 147.219 153.209 141.119 1.00 35.22 346 TRP C N 1
ATOM 9069 C CA . TRP C 1 369 ? 147.630 152.479 142.312 1.00 35.22 346 TRP C CA 1
ATOM 9070 C C . TRP C 1 369 ? 147.921 153.367 143.513 1.00 35.22 346 TRP C C 1
ATOM 9071 O O . TRP C 1 369 ? 148.164 152.836 144.600 1.00 35.22 346 TRP C O 1
ATOM 9082 N N . ARG C 1 370 ? 147.916 154.686 143.360 1.00 28.54 347 ARG C N 1
ATOM 9083 C CA . ARG C 1 370 ? 148.290 155.565 144.457 1.00 28.54 347 ARG C CA 1
ATOM 9084 C C . ARG C 1 370 ? 147.299 156.682 144.741 1.00 28.54 347 ARG C C 1
ATOM 9085 O O . ARG C 1 370 ? 147.448 157.356 145.762 1.00 28.54 347 ARG C O 1
ATOM 9093 N N . TRP C 1 371 ? 146.306 156.902 143.888 1.00 26.03 348 TRP C N 1
ATOM 9094 C CA . TRP C 1 371 ? 145.310 157.943 144.101 1.00 26.03 348 TRP C CA 1
ATOM 9095 C C . TRP C 1 371 ? 143.908 157.357 144.212 1.00 26.03 348 TRP C C 1
ATOM 9096 O O . TRP C 1 371 ? 142.935 157.993 143.811 1.00 26.03 348 TRP C O 1
ATOM 9107 N N . GLN C 1 372 ? 143.785 156.147 144.743 1.00 29.16 349 GLN C N 1
ATOM 9108 C CA . GLN C 1 372 ? 142.489 155.483 144.769 1.00 29.16 349 GLN C CA 1
ATOM 9109 C C . GLN C 1 372 ? 141.574 156.114 145.807 1.00 29.16 349 GLN C C 1
ATOM 9110 O O . GLN C 1 372 ? 141.936 156.230 146.980 1.00 29.16 349 GLN C O 1
ATOM 9116 N N . GLY C 1 373 ? 140.375 156.493 145.383 1.00 29.13 350 GLY C N 1
ATOM 9117 C CA . GLY C 1 373 ? 139.407 157.073 146.298 1.00 29.13 350 GLY C CA 1
ATOM 9118 C C . GLY C 1 373 ? 139.785 158.426 146.861 1.00 29.13 350 GLY C C 1
ATOM 9119 O O . GLY C 1 373 ? 139.610 158.660 148.062 1.00 29.13 350 GLY C O 1
ATOM 9120 N N . VAL C 1 374 ? 140.304 159.321 146.025 1.00 21.39 351 VAL C N 1
ATOM 9121 C CA . VAL C 1 374 ? 140.632 160.686 146.427 1.00 21.39 351 VAL C CA 1
ATOM 9122 C C . VAL C 1 374 ? 140.153 161.622 145.325 1.00 21.39 351 VAL C C 1
ATOM 9123 O O . VAL C 1 374 ? 140.754 161.660 144.243 1.00 21.39 351 VAL C O 1
ATOM 9127 N N . PRO C 1 375 ? 139.086 162.383 145.543 1.00 18.40 352 PRO C N 1
ATOM 9128 C CA . PRO C 1 375 ? 138.428 163.098 144.449 1.00 18.40 352 PRO C CA 1
ATOM 9129 C C . PRO C 1 375 ? 139.030 164.457 144.145 1.00 18.40 352 PRO C C 1
ATOM 9130 O O . PRO C 1 375 ? 139.519 165.166 145.022 1.00 18.40 352 PRO C O 1
ATOM 9134 N N . PHE C 1 376 ? 138.955 164.825 142.871 1.00 19.65 353 PHE C N 1
ATOM 9135 C CA . PHE C 1 376 ? 139.512 166.069 142.356 1.00 19.65 353 PHE C CA 1
ATOM 9136 C C . PHE C 1 376 ? 138.368 166.973 141.925 1.00 19.65 353 PHE C C 1
ATOM 9137 O O . PHE C 1 376 ? 137.460 166.523 141.223 1.00 19.65 353 PHE C O 1
ATOM 9145 N N . TYR C 1 377 ? 138.411 168.241 142.320 1.00 55.26 354 TYR C N 1
ATOM 9146 C CA . TYR C 1 377 ? 137.379 169.201 141.958 1.00 55.26 354 TYR C CA 1
ATOM 9147 C C . TYR C 1 377 ? 137.952 170.257 141.022 1.00 55.26 354 TYR C C 1
ATOM 9148 O O . TYR C 1 377 ? 139.117 170.635 141.137 1.00 55.26 354 TYR C O 1
ATOM 9157 N N . LEU C 1 378 ? 137.134 170.727 140.084 1.00 21.83 355 LEU C N 1
ATOM 9158 C CA . LEU C 1 378 ? 137.565 171.706 139.096 1.00 21.83 355 LEU C CA 1
ATOM 9159 C C . LEU C 1 378 ? 136.437 172.688 138.828 1.00 21.83 355 LEU C C 1
ATOM 9160 O O . LEU C 1 378 ? 135.278 172.285 138.747 1.00 21.83 355 LEU C O 1
ATOM 9165 N N . ARG C 1 379 ? 136.766 173.968 138.668 1.00 20.07 356 ARG C N 1
ATOM 9166 C CA . ARG C 1 379 ? 135.729 174.949 138.355 1.00 20.07 356 ARG C CA 1
ATOM 9167 C C . ARG C 1 379 ? 136.346 176.180 137.720 1.00 20.07 356 ARG C C 1
ATOM 9168 O O . ARG C 1 379 ? 137.199 176.826 138.329 1.00 20.07 356 ARG C O 1
ATOM 9176 N N . THR C 1 380 ? 135.912 176.506 136.509 1.00 20.14 357 THR C N 1
ATOM 9177 C CA . THR C 1 380 ? 136.259 177.755 135.848 1.00 20.14 357 THR C CA 1
ATOM 9178 C C . THR C 1 380 ? 135.189 178.798 136.166 1.00 20.14 357 THR C C 1
ATOM 9179 O O . THR C 1 380 ? 134.410 178.628 137.105 1.00 20.14 357 THR C O 1
ATOM 9183 N N . GLY C 1 381 ? 135.151 179.896 135.427 1.00 24.53 358 GLY C N 1
ATOM 9184 C CA . GLY C 1 381 ? 134.092 180.861 135.634 1.00 24.53 358 GLY C CA 1
ATOM 9185 C C . GLY C 1 381 ? 134.307 182.108 134.809 1.00 24.53 358 GLY C C 1
ATOM 9186 O O . GLY C 1 381 ? 135.258 182.219 134.035 1.00 24.53 358 GLY C O 1
ATOM 9187 N N . LYS C 1 382 ? 133.381 183.047 134.986 1.00 30.45 359 LYS C N 1
ATOM 9188 C CA . LYS C 1 382 ? 133.474 184.364 134.378 1.00 30.45 359 LYS C CA 1
ATOM 9189 C C . LYS C 1 382 ? 132.708 185.357 135.238 1.00 30.45 359 LYS C C 1
ATOM 9190 O O . LYS C 1 382 ? 131.780 184.987 135.961 1.00 30.45 359 LYS C O 1
ATOM 9196 N N . ARG C 1 383 ? 133.111 186.624 135.155 1.00 36.50 360 ARG C N 1
ATOM 9197 C CA . ARG C 1 383 ? 132.517 187.704 135.939 1.00 36.50 360 ARG C CA 1
ATOM 9198 C C . ARG C 1 383 ? 132.575 187.428 137.438 1.00 36.50 360 ARG C C 1
ATOM 9199 O O . ARG C 1 383 ? 131.668 187.802 138.181 1.00 36.50 360 ARG C O 1
ATOM 9207 N N . MET C 1 384 ? 133.642 186.779 137.890 1.00 37.58 361 MET C N 1
ATOM 9208 C CA . MET C 1 384 ? 133.880 186.528 139.302 1.00 37.58 361 MET C CA 1
ATOM 9209 C C . MET C 1 384 ? 134.484 187.761 139.969 1.00 37.58 361 MET C C 1
ATOM 9210 O O . MET C 1 384 ? 135.009 188.646 139.293 1.00 37.58 361 MET C O 1
ATOM 9215 N N . PRO C 1 385 ? 134.416 187.850 141.302 1.00 40.47 362 PRO C N 1
ATOM 9216 C CA . PRO C 1 385 ? 134.887 189.075 141.969 1.00 40.47 362 PRO C CA 1
ATOM 9217 C C . PRO C 1 385 ? 136.349 189.421 141.724 1.00 40.47 362 PRO C C 1
ATOM 9218 O O . PRO C 1 385 ? 136.673 190.611 141.645 1.00 40.47 362 PRO C O 1
ATOM 9222 N N . LYS C 1 386 ? 137.245 188.444 141.607 1.00 36.65 363 LYS C N 1
ATOM 9223 C CA . LYS C 1 386 ? 138.655 188.773 141.445 1.00 36.65 363 LYS C CA 1
ATOM 9224 C C . LYS C 1 386 ? 139.356 187.685 140.651 1.00 36.65 363 LYS C C 1
ATOM 9225 O O . LYS C 1 386 ? 138.863 186.564 140.530 1.00 36.65 363 LYS C O 1
ATOM 9231 N N . LYS C 1 387 ? 140.525 188.031 140.116 1.00 30.33 364 LYS C N 1
ATOM 9232 C CA . LYS C 1 387 ? 141.273 187.163 139.211 1.00 30.33 364 LYS C CA 1
ATOM 9233 C C . LYS C 1 387 ? 142.335 186.404 139.998 1.00 30.33 364 LYS C C 1
ATOM 9234 O O . LYS C 1 387 ? 143.306 187.000 140.468 1.00 30.33 364 LYS C O 1
ATOM 9240 N N . VAL C 1 388 ? 142.159 185.088 140.125 1.00 27.66 365 VAL C N 1
ATOM 9241 C CA . VAL C 1 388 ? 143.033 184.247 140.936 1.00 27.66 365 VAL C CA 1
ATOM 9242 C C . VAL C 1 388 ? 143.059 182.854 140.325 1.00 27.66 365 VAL C C 1
ATOM 9243 O O . VAL C 1 388 ? 142.070 182.398 139.751 1.00 27.66 365 VAL C O 1
ATOM 9247 N N . SER C 1 389 ? 144.208 182.186 140.422 1.00 25.88 366 SER C N 1
ATOM 9248 C CA . SER C 1 389 ? 144.330 180.767 140.110 1.00 25.88 366 SER C CA 1
ATOM 9249 C C . SER C 1 389 ? 145.068 180.080 141.248 1.00 25.88 366 SER C C 1
ATOM 9250 O O . SER C 1 389 ? 145.972 180.668 141.842 1.00 25.88 366 SER C O 1
ATOM 9253 N N . GLU C 1 390 ? 144.698 178.840 141.555 1.00 21.64 367 GLU C N 1
ATOM 9254 C CA . GLU C 1 390 ? 145.196 178.209 142.769 1.00 21.64 367 GLU C CA 1
ATOM 9255 C C . GLU C 1 390 ? 145.174 176.696 142.626 1.00 21.64 367 GLU C C 1
ATOM 9256 O O . GLU C 1 390 ? 144.542 176.147 141.726 1.00 21.64 367 GLU C O 1
ATOM 9262 N N . ILE C 1 391 ? 145.895 176.024 143.524 1.00 13.89 368 ILE C N 1
ATOM 9263 C CA . ILE C 1 391 ? 145.860 174.571 143.669 1.00 13.89 368 ILE C CA 1
ATOM 9264 C C . ILE C 1 391 ? 145.993 174.230 145.146 1.00 13.89 368 ILE C C 1
ATOM 9265 O O . ILE C 1 391 ? 147.074 174.374 145.719 1.00 13.89 368 ILE C O 1
ATOM 9270 N N . ALA C 1 392 ? 144.925 173.759 145.775 1.00 10.45 369 ALA C N 1
ATOM 9271 C CA . ALA C 1 392 ? 144.918 173.538 147.215 1.00 10.45 369 ALA C CA 1
ATOM 9272 C C . ALA C 1 392 ? 144.803 172.055 147.529 1.00 10.45 369 ALA C C 1
ATOM 9273 O O . ALA C 1 392 ? 143.909 171.379 147.018 1.00 10.45 369 ALA C O 1
ATOM 9275 N N . ILE C 1 393 ? 145.690 171.565 148.390 1.00 12.66 370 ILE C N 1
ATOM 9276 C CA . ILE C 1 393 ? 145.725 170.169 148.808 1.00 12.66 370 ILE C CA 1
ATOM 9277 C C . ILE C 1 393 ? 145.467 170.121 150.303 1.00 12.66 370 ILE C C 1
ATOM 9278 O O . ILE C 1 393 ? 146.151 170.804 151.070 1.00 12.66 370 ILE C O 1
ATOM 9283 N N . GLN C 1 394 ? 144.497 169.317 150.722 1.00 17.41 371 GLN C N 1
ATOM 9284 C CA . GLN C 1 394 ? 144.070 169.284 152.115 1.00 17.41 371 GLN C CA 1
ATOM 9285 C C . GLN C 1 394 ? 144.408 167.936 152.729 1.00 17.41 371 GLN C C 1
ATOM 9286 O O . GLN C 1 394 ? 143.975 166.899 152.223 1.00 17.41 371 GLN C O 1
ATOM 9292 N N . PHE C 1 395 ? 145.157 167.953 153.828 1.00 19.46 372 PHE C N 1
ATOM 9293 C CA . PHE C 1 395 ? 145.598 166.733 154.485 1.00 19.46 372 PHE C CA 1
ATOM 9294 C C . PHE C 1 395 ? 144.537 166.223 155.454 1.00 19.46 372 PHE C C 1
ATOM 9295 O O . PHE C 1 395 ? 143.580 166.917 155.792 1.00 19.46 372 PHE C O 1
ATOM 9303 N N . ARG C 1 396 ? 144.721 164.987 155.904 1.00 27.49 373 ARG C N 1
ATOM 9304 C CA . ARG C 1 396 ? 143.750 164.332 156.763 1.00 27.49 373 ARG C CA 1
ATOM 9305 C C . ARG C 1 396 ? 143.919 164.780 158.209 1.00 27.49 373 ARG C C 1
ATOM 9306 O O . ARG C 1 396 ? 144.916 165.396 158.587 1.00 27.49 373 ARG C O 1
ATOM 9314 N N . GLN C 1 397 ? 142.924 164.453 159.026 1.00 39.73 374 GLN C N 1
ATOM 9315 C CA . GLN C 1 397 ? 142.977 164.775 160.442 1.00 39.73 374 GLN C CA 1
ATOM 9316 C C . GLN C 1 397 ? 143.954 163.853 161.163 1.00 39.73 374 GLN C C 1
ATOM 9317 O O . GLN C 1 397 ? 144.356 162.807 160.650 1.00 39.73 374 GLN C O 1
ATOM 9323 N N . VAL C 1 398 ? 144.339 164.256 162.368 1.00 39.61 375 VAL C N 1
ATOM 9324 C CA . VAL C 1 398 ? 145.237 163.450 163.191 1.00 39.61 375 VAL C CA 1
ATOM 9325 C C . VAL C 1 398 ? 144.502 162.196 163.645 1.00 39.61 375 VAL C C 1
ATOM 9326 O O . VAL C 1 398 ? 143.279 162.232 163.835 1.00 39.61 375 VAL C O 1
ATOM 9330 N N . PRO C 1 399 ? 145.193 161.068 163.811 1.00 36.56 376 PRO C N 1
ATOM 9331 C CA . PRO C 1 399 ? 144.504 159.862 164.294 1.00 36.56 376 PRO C CA 1
ATOM 9332 C C . PRO C 1 399 ? 143.884 160.032 165.666 1.00 36.56 376 PRO C C 1
ATOM 9333 O O . PRO C 1 399 ? 142.822 159.461 165.936 1.00 36.56 376 PRO C O 1
ATOM 9337 N N . LEU C 1 400 ? 144.514 160.803 166.544 1.00 40.99 377 LEU C N 1
ATOM 9338 C CA . LEU C 1 400 ? 144.019 161.011 167.894 1.00 40.99 377 LEU C CA 1
ATOM 9339 C C . LEU C 1 400 ? 144.000 162.499 168.203 1.00 40.99 377 LEU C C 1
ATOM 9340 O O . LEU C 1 400 ? 144.876 163.244 167.758 1.00 40.99 377 LEU C O 1
ATOM 9345 N N . LEU C 1 401 ? 143.001 162.927 168.967 1.00 47.69 378 LEU C N 1
ATOM 9346 C CA . LEU C 1 401 ? 142.820 164.329 169.316 1.00 47.69 378 LEU C CA 1
ATOM 9347 C C . LEU C 1 401 ? 142.892 164.459 170.829 1.00 47.69 378 LEU C C 1
ATOM 9348 O O . LEU C 1 401 ? 142.081 163.862 171.544 1.00 47.69 378 LEU C O 1
ATOM 9353 N N . ILE C 1 402 ? 143.868 165.225 171.317 1.00 45.51 379 ILE C N 1
ATOM 9354 C CA . ILE C 1 402 ? 144.039 165.464 172.741 1.00 45.51 379 ILE C CA 1
ATOM 9355 C C . ILE C 1 402 ? 144.001 166.948 173.080 1.00 45.51 379 ILE C C 1
ATOM 9356 O O . ILE C 1 402 ? 143.360 167.347 174.057 1.00 45.51 379 ILE C O 1
ATOM 9361 N N . PHE C 1 403 ? 144.679 167.781 172.297 1.00 47.07 380 PHE C N 1
ATOM 9362 C CA . PHE C 1 403 ? 144.694 169.215 172.550 1.00 47.07 380 PHE C CA 1
ATOM 9363 C C . PHE C 1 403 ? 143.399 169.853 172.070 1.00 47.07 380 PHE C C 1
ATOM 9364 O O . PHE C 1 403 ? 142.961 169.618 170.941 1.00 47.07 380 PHE C O 1
ATOM 9372 N N . GLN C 1 404 ? 142.790 170.662 172.929 1.00 67.55 381 GLN C N 1
ATOM 9373 C CA . GLN C 1 404 ? 141.579 171.372 172.561 1.00 67.55 381 GLN C CA 1
ATOM 9374 C C . GLN C 1 404 ? 141.924 172.665 171.833 1.00 67.55 381 GLN C C 1
ATOM 9375 O O . GLN C 1 404 ? 143.014 173.221 171.979 1.00 67.55 381 GLN C O 1
ATOM 9381 N N . SER C 1 405 ? 140.974 173.145 171.039 1.00 69.71 382 SER C N 1
ATOM 9382 C CA . SER C 1 405 ? 141.164 174.397 170.331 1.00 69.71 382 SER C CA 1
ATOM 9383 C C . SER C 1 405 ? 140.927 175.580 171.262 1.00 69.71 382 SER C C 1
ATOM 9384 O O . SER C 1 405 ? 140.448 175.437 172.389 1.00 69.71 382 SER C O 1
ATOM 9387 N N . VAL C 1 406 ? 141.270 176.771 170.773 1.00 74.15 383 VAL C N 1
ATOM 9388 C CA . VAL C 1 406 ? 141.030 177.987 171.539 1.00 74.15 383 VAL C CA 1
ATOM 9389 C C . VAL C 1 406 ? 139.656 178.581 171.264 1.00 74.15 383 VAL C C 1
ATOM 9390 O O . VAL C 1 406 ? 139.178 179.406 172.054 1.00 74.15 383 VAL C O 1
ATOM 9394 N N . ALA C 1 407 ? 139.002 178.183 170.174 1.00 74.52 384 ALA C N 1
ATOM 9395 C CA . ALA C 1 407 ? 137.693 178.722 169.841 1.00 74.52 384 ALA C CA 1
ATOM 9396 C C . ALA C 1 407 ? 136.745 177.628 169.374 1.00 74.52 384 ALA C C 1
ATOM 9397 O O . ALA C 1 407 ? 135.860 177.881 168.550 1.00 74.52 384 ALA C O 1
ATOM 9399 N N . HIS C 1 408 ? 136.925 176.406 169.879 1.00 73.66 385 HIS C N 1
ATOM 9400 C CA . HIS C 1 408 ? 136.086 175.263 169.515 1.00 73.66 385 HIS C CA 1
ATOM 9401 C C . HIS C 1 408 ? 136.049 175.064 168.005 1.00 73.66 385 HIS C C 1
ATOM 9402 O O . HIS C 1 408 ? 135.069 174.562 167.452 1.00 73.66 385 HIS C O 1
ATOM 9409 N N . GLN C 1 409 ? 137.123 175.460 167.332 1.00 67.11 386 GLN C N 1
ATOM 9410 C CA . GLN C 1 409 ? 137.204 175.426 165.881 1.00 67.11 386 GLN C CA 1
ATOM 9411 C C . GLN C 1 409 ? 138.430 174.624 165.480 1.00 67.11 386 GLN C C 1
ATOM 9412 O O . GLN C 1 409 ? 139.539 174.916 165.938 1.00 67.11 386 GLN C O 1
ATOM 9418 N N . ALA C 1 410 ? 138.234 173.620 164.631 1.00 57.62 387 ALA C N 1
ATOM 9419 C CA . ALA C 1 410 ? 139.310 172.738 164.203 1.00 57.62 387 ALA C CA 1
ATOM 9420 C C . ALA C 1 410 ? 139.476 172.818 162.694 1.00 57.62 387 ALA C C 1
ATOM 9421 O O . ALA C 1 410 ? 138.492 172.786 161.950 1.00 57.62 387 ALA C O 1
ATOM 9423 N N . ASN C 1 411 ? 140.721 172.922 162.248 1.00 46.11 388 ASN C N 1
ATOM 9424 C CA . ASN C 1 411 ? 141.021 173.021 160.831 1.00 46.11 388 ASN C CA 1
ATOM 9425 C C . ASN C 1 411 ? 142.156 172.080 160.467 1.00 46.11 388 ASN C C 1
ATOM 9426 O O . ASN C 1 411 ? 143.030 171.806 161.292 1.00 46.11 388 ASN C O 1
ATOM 9431 N N . PRO C 1 412 ? 142.163 171.563 159.244 1.00 30.01 389 PRO C N 1
ATOM 9432 C CA . PRO C 1 412 ? 143.261 170.708 158.799 1.00 30.01 389 PRO C CA 1
ATOM 9433 C C . PRO C 1 412 ? 144.329 171.497 158.053 1.00 30.01 389 PRO C C 1
ATOM 9434 O O . PRO C 1 412 ? 144.081 172.570 157.504 1.00 30.01 389 PRO C O 1
ATOM 9438 N N . ASN C 1 413 ? 145.534 170.936 158.045 1.00 24.78 390 ASN C N 1
ATOM 9439 C CA . ASN C 1 413 ? 146.649 171.569 157.355 1.00 24.78 390 ASN C CA 1
ATOM 9440 C C . ASN C 1 413 ? 146.410 171.575 155.853 1.00 24.78 390 ASN C C 1
ATOM 9441 O O . ASN C 1 413 ? 145.922 170.599 155.284 1.00 24.78 390 ASN C O 1
ATOM 9446 N N . VAL C 1 414 ? 146.759 172.681 155.208 1.00 18.51 391 VAL C N 1
ATOM 9447 C CA . VAL C 1 414 ? 146.485 172.881 153.792 1.00 18.51 391 VAL C CA 1
ATOM 9448 C C . VAL C 1 414 ? 147.732 173.429 153.123 1.00 18.51 391 VAL C C 1
ATOM 9449 O O . VAL C 1 414 ? 148.354 174.360 153.638 1.00 18.51 391 VAL C O 1
ATOM 9453 N N . LEU C 1 415 ? 148.094 172.863 151.981 1.00 15.43 392 LEU C N 1
ATOM 9454 C CA . LEU C 1 415 ? 149.165 173.385 151.147 1.00 15.43 392 LEU C CA 1
ATOM 9455 C C . LEU C 1 415 ? 148.561 174.008 149.899 1.00 15.43 392 LEU C C 1
ATOM 9456 O O . LEU C 1 415 ? 147.636 173.448 149.308 1.00 15.43 392 LEU C O 1
ATOM 9461 N N . SER C 1 416 ? 149.075 175.166 149.495 1.00 17.89 393 SER C N 1
ATOM 9462 C CA . SER C 1 416 ? 148.572 175.833 148.304 1.00 17.89 393 SER C CA 1
ATOM 9463 C C . SER C 1 416 ? 149.739 176.343 147.478 1.00 17.89 393 SER C C 1
ATOM 9464 O O . SER C 1 416 ? 150.826 176.590 147.997 1.00 17.89 393 SER C O 1
ATOM 9467 N N . LEU C 1 417 ? 149.503 176.500 146.177 1.00 17.74 394 LEU C N 1
ATOM 9468 C CA . LEU C 1 417 ? 150.525 176.981 145.248 1.00 17.74 394 LEU C CA 1
ATOM 9469 C C . LEU C 1 417 ? 149.874 177.997 144.318 1.00 17.74 394 LEU C C 1
ATOM 9470 O O . LEU C 1 417 ? 149.395 177.629 143.245 1.00 17.74 394 LEU C O 1
ATOM 9475 N N . ARG C 1 418 ? 149.883 179.266 144.706 1.00 25.32 395 ARG C N 1
ATOM 9476 C CA . ARG C 1 418 ? 149.282 180.289 143.864 1.00 25.32 395 ARG C CA 1
ATOM 9477 C C . ARG C 1 418 ? 149.978 180.335 142.512 1.00 25.32 395 ARG C C 1
ATOM 9478 O O . ARG C 1 418 ? 151.114 179.886 142.360 1.00 25.32 395 ARG C O 1
ATOM 9486 N N . ILE C 1 419 ? 149.271 180.858 141.509 1.00 27.59 396 ILE C N 1
ATOM 9487 C CA . ILE C 1 419 ? 149.802 180.949 140.156 1.00 27.59 396 ILE C CA 1
ATOM 9488 C C . ILE C 1 419 ? 149.772 182.360 139.593 1.00 27.59 396 ILE C C 1
ATOM 9489 O O . ILE C 1 419 ? 150.829 182.918 139.304 1.00 27.59 396 ILE C O 1
ATOM 9494 N N . GLN C 1 420 ? 148.600 182.955 139.413 1.00 35.24 397 GLN C N 1
ATOM 9495 C CA . GLN C 1 420 ? 148.515 184.165 138.606 1.00 35.24 397 GLN C CA 1
ATOM 9496 C C . GLN C 1 420 ? 148.948 185.446 139.313 1.00 35.24 397 GLN C C 1
ATOM 9497 O O . GLN C 1 420 ? 149.829 186.145 138.800 1.00 35.24 397 GLN C O 1
ATOM 9503 N N . PRO C 1 421 ? 148.367 185.812 140.461 1.00 36.78 398 PRO C N 1
ATOM 9504 C CA . PRO C 1 421 ? 148.632 187.165 140.989 1.00 36.78 398 PRO C CA 1
ATOM 9505 C C . PRO C 1 421 ? 150.066 187.384 141.446 1.00 36.78 398 PRO C C 1
ATOM 9506 O O . PRO C 1 421 ? 150.721 188.326 140.986 1.00 36.78 398 PRO C O 1
ATOM 9510 N N . ASN C 1 422 ? 150.576 186.539 142.341 1.00 39.36 399 ASN C N 1
ATOM 9511 C CA . ASN C 1 422 ? 151.944 186.685 142.838 1.00 39.36 399 ASN C CA 1
ATOM 9512 C C . ASN C 1 422 ? 152.445 185.289 143.193 1.00 39.36 399 ASN C C 1
ATOM 9513 O O . ASN C 1 422 ? 152.161 184.785 144.282 1.00 39.36 399 ASN C O 1
ATOM 9518 N N . GLU C 1 423 ? 153.202 184.690 142.280 1.00 38.15 400 GLU C N 1
ATOM 9519 C CA . GLU C 1 423 ? 153.525 183.275 142.381 1.00 38.15 400 GLU C CA 1
ATOM 9520 C C . GLU C 1 423 ? 154.293 182.978 143.661 1.00 38.15 400 GLU C C 1
ATOM 9521 O O . GLU C 1 423 ? 155.188 183.728 144.053 1.00 38.15 400 GLU C O 1
ATOM 9527 N N . GLY C 1 424 ? 153.931 181.883 144.318 1.00 29.42 401 GLY C N 1
ATOM 9528 C CA . GLY C 1 424 ? 154.564 181.527 145.575 1.00 29.42 401 GLY C CA 1
ATOM 9529 C C . GLY C 1 424 ? 154.028 180.212 146.091 1.00 29.42 401 GLY C C 1
ATOM 9530 O O . GLY C 1 424 ? 153.177 179.574 145.468 1.00 29.42 401 GLY C O 1
ATOM 9531 N N . ILE C 1 425 ? 154.560 179.802 147.241 1.00 19.39 402 ILE C N 1
ATOM 9532 C CA . ILE C 1 425 ? 154.158 178.581 147.929 1.00 19.39 402 ILE C CA 1
ATOM 9533 C C . ILE C 1 425 ? 153.782 178.954 149.354 1.00 19.39 402 ILE C C 1
ATOM 9534 O O . ILE C 1 425 ? 154.495 179.725 150.002 1.00 19.39 402 ILE C O 1
ATOM 9539 N N . SER C 1 426 ? 152.669 178.417 149.849 1.00 19.01 403 SER C N 1
ATOM 9540 C CA . SER C 1 426 ? 152.212 178.715 151.199 1.00 19.01 403 SER C CA 1
ATOM 9541 C C . SER C 1 426 ? 151.833 177.436 151.930 1.00 19.01 403 SER C C 1
ATOM 9542 O O . SER C 1 426 ? 151.521 176.417 151.315 1.00 19.01 403 SER C O 1
ATOM 9545 N N . LEU C 1 427 ? 151.855 177.503 153.258 1.00 19.16 404 LEU C N 1
ATOM 9546 C CA . LEU C 1 427 ? 151.554 176.354 154.099 1.00 19.16 404 LEU C CA 1
ATOM 9547 C C . LEU C 1 427 ? 150.987 176.847 155.421 1.00 19.16 404 LEU C C 1
ATOM 9548 O O . LEU C 1 427 ? 151.352 177.924 155.896 1.00 19.16 404 LEU C O 1
ATOM 9553 N N . ARG C 1 428 ? 150.092 176.058 156.014 1.00 25.09 405 ARG C N 1
ATOM 9554 C CA . ARG C 1 428 ? 149.412 176.446 157.243 1.00 25.09 405 ARG C CA 1
ATOM 9555 C C . ARG C 1 428 ? 149.462 175.319 158.265 1.00 25.09 405 ARG C C 1
ATOM 9556 O O . ARG C 1 428 ? 149.296 174.149 157.917 1.00 25.09 405 ARG C O 1
ATOM 9564 N N . PHE C 1 429 ? 149.681 175.678 159.530 1.00 29.70 406 PHE C N 1
ATOM 9565 C CA . PHE C 1 429 ? 149.782 174.708 160.613 1.00 29.70 406 PHE C CA 1
ATOM 9566 C C . PHE C 1 429 ? 149.394 175.384 161.924 1.00 29.70 406 PHE C C 1
ATOM 9567 O O . PHE C 1 429 ? 149.245 176.605 161.992 1.00 29.70 406 PHE C O 1
ATOM 9575 N N . GLU C 1 430 ? 149.215 174.576 162.970 1.00 33.02 407 GLU C N 1
ATOM 9576 C CA . GLU C 1 430 ? 148.786 175.069 164.273 1.00 33.02 407 GLU C CA 1
ATOM 9577 C C . GLU C 1 430 ? 149.964 175.323 165.206 1.00 33.02 407 GLU C C 1
ATOM 9578 O O . GLU C 1 430 ? 151.042 174.750 165.058 1.00 33.02 407 GLU C O 1
ATOM 9584 N N . ALA C 1 431 ? 149.731 176.195 166.184 1.00 42.64 408 ALA C N 1
ATOM 9585 C CA . ALA C 1 431 ? 150.697 176.483 167.234 1.00 42.64 408 ALA C CA 1
ATOM 9586 C C . ALA C 1 431 ? 149.946 177.020 168.443 1.00 42.64 408 ALA C C 1
ATOM 9587 O O . ALA C 1 431 ? 148.798 177.454 168.337 1.00 42.64 408 ALA C O 1
ATOM 9589 N N . LYS C 1 432 ? 150.613 176.998 169.592 1.00 56.56 409 LYS C N 1
ATOM 9590 C CA . LYS C 1 432 ? 149.952 177.271 170.862 1.00 56.56 409 LYS C CA 1
ATOM 9591 C C . LYS C 1 432 ? 149.725 178.762 171.078 1.00 56.56 409 LYS C C 1
ATOM 9592 O O . LYS C 1 432 ? 150.585 179.590 170.770 1.00 56.56 409 LYS C O 1
ATOM 9598 N N . MET C 1 433 ? 148.561 179.092 171.624 1.00 67.11 410 MET C N 1
ATOM 9599 C CA . MET C 1 433 ? 148.207 180.473 171.932 1.00 67.11 410 MET C CA 1
ATOM 9600 C C . MET C 1 433 ? 148.914 180.890 173.214 1.00 67.11 410 MET C C 1
ATOM 9601 O O . MET C 1 433 ? 148.696 180.264 174.255 1.00 67.11 410 MET C O 1
ATOM 9606 N N . PRO C 1 434 ? 149.762 181.920 173.188 1.00 71.17 411 PRO C N 1
ATOM 9607 C CA . PRO C 1 434 ? 150.486 182.307 174.406 1.00 71.17 411 PRO C CA 1
ATOM 9608 C C . PRO C 1 434 ? 149.539 182.642 175.547 1.00 71.17 411 PRO C C 1
ATOM 9609 O O . PRO C 1 434 ? 148.489 183.256 175.352 1.00 71.17 411 PRO C O 1
ATOM 9613 N N . GLY C 1 435 ? 149.925 182.228 176.750 1.00 83.32 412 GLY C N 1
ATOM 9614 C CA . GLY C 1 435 ? 149.101 182.435 177.923 1.00 83.32 412 GLY C CA 1
ATOM 9615 C C . GLY C 1 435 ? 149.463 181.516 179.071 1.00 83.32 412 GLY C C 1
ATOM 9616 O O . GLY C 1 435 ? 150.639 181.378 179.417 1.00 83.32 412 GLY C O 1
ATOM 9617 N N . SER C 1 436 ? 148.459 180.880 179.669 1.00 95.84 413 SER C N 1
ATOM 9618 C CA . SER C 1 436 ? 148.661 179.997 180.808 1.00 95.84 413 SER C CA 1
ATOM 9619 C C . SER C 1 436 ? 148.134 178.587 180.598 1.00 95.84 413 SER C C 1
ATOM 9620 O O . SER C 1 436 ? 148.624 177.662 181.247 1.00 95.84 413 SER C O 1
ATOM 9623 N N . GLU C 1 437 ? 147.154 178.400 179.724 1.00 93.71 414 GLU C N 1
ATOM 9624 C CA . GLU C 1 437 ? 146.568 177.102 179.427 1.00 93.71 414 GLU C CA 1
ATOM 9625 C C . GLU C 1 437 ? 147.056 176.619 178.063 1.00 93.71 414 GLU C C 1
ATOM 9626 O O . GLU C 1 437 ? 147.824 177.297 177.376 1.00 93.71 414 GLU C O 1
ATOM 9632 N N . LEU C 1 438 ? 146.602 175.431 177.670 1.00 78.37 415 LEU C N 1
ATOM 9633 C CA . LEU C 1 438 ? 147.050 174.783 176.439 1.00 78.37 415 LEU C CA 1
ATOM 9634 C C . LEU C 1 438 ? 145.914 174.804 175.423 1.00 78.37 415 LEU C C 1
ATOM 9635 O O . LEU C 1 438 ? 144.982 174.001 175.501 1.00 78.37 415 LEU C O 1
ATOM 9640 N N . ARG C 1 439 ? 145.996 175.732 174.474 1.00 74.27 416 ARG C N 1
ATOM 9641 C CA . ARG C 1 439 ? 145.068 175.800 173.357 1.00 74.27 416 ARG C CA 1
ATOM 9642 C C . ARG C 1 439 ? 145.853 176.116 172.093 1.00 74.27 416 ARG C C 1
ATOM 9643 O O . ARG C 1 439 ? 146.954 176.666 172.147 1.00 74.27 416 ARG C O 1
ATOM 9651 N N . THR C 1 440 ? 145.276 175.766 170.950 1.00 59.54 417 THR C N 1
ATOM 9652 C CA . THR C 1 440 ? 145.923 175.954 169.662 1.00 59.54 417 THR C CA 1
ATOM 9653 C C . THR C 1 440 ? 145.153 176.965 168.823 1.00 59.54 417 THR C C 1
ATOM 9654 O O . THR C 1 440 ? 143.929 177.069 168.916 1.00 59.54 417 THR C O 1
ATOM 9658 N N . ARG C 1 441 ? 145.887 177.716 168.005 1.00 55.77 418 ARG C N 1
ATOM 9659 C CA . ARG C 1 441 ? 145.292 178.657 167.069 1.00 55.77 418 ARG C CA 1
ATOM 9660 C C . ARG C 1 441 ? 145.996 178.541 165.728 1.00 55.77 418 ARG C C 1
ATOM 9661 O O . ARG C 1 441 ? 147.200 178.285 165.674 1.00 55.77 418 ARG C O 1
ATOM 9669 N N . THR C 1 442 ? 145.244 178.738 164.649 1.00 41.49 419 THR C N 1
ATOM 9670 C CA . THR C 1 442 ? 145.779 178.527 163.310 1.00 41.49 419 THR C CA 1
ATOM 9671 C C . THR C 1 442 ? 146.755 179.631 162.925 1.00 41.49 419 THR C C 1
ATOM 9672 O O . THR C 1 442 ? 146.575 180.795 163.287 1.00 41.49 419 THR C O 1
ATOM 9676 N N . VAL C 1 443 ? 147.795 179.261 162.180 1.00 30.17 420 VAL C N 1
ATOM 9677 C CA . VAL C 1 443 ? 148.817 180.191 161.719 1.00 30.17 420 VAL C CA 1
ATOM 9678 C C . VAL C 1 443 ? 149.391 179.653 160.415 1.00 30.17 420 VAL C C 1
ATOM 9679 O O . VAL C 1 443 ? 149.122 178.520 160.022 1.00 30.17 420 VAL C O 1
ATOM 9683 N N . ASP C 1 444 ? 150.187 180.471 159.728 1.00 27.76 421 ASP C N 1
ATOM 9684 C CA . ASP C 1 444 ? 150.695 180.069 158.424 1.00 27.76 421 ASP C CA 1
ATOM 9685 C C . ASP C 1 444 ? 152.060 180.682 158.160 1.00 27.76 421 A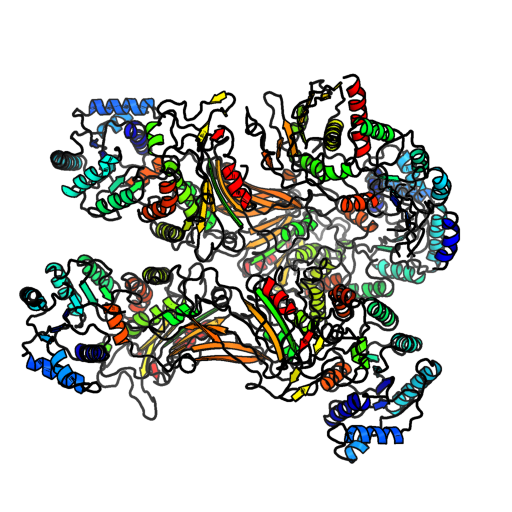SP C C 1
ATOM 9686 O O . ASP C 1 444 ? 152.403 181.732 158.706 1.00 27.76 421 ASP C O 1
ATOM 9691 N N . MET C 1 445 ? 152.825 180.018 157.300 1.00 26.23 422 MET C N 1
ATOM 9692 C CA . MET C 1 445 ? 154.087 180.523 156.789 1.00 26.23 422 MET C CA 1
ATOM 9693 C C . MET C 1 445 ? 153.890 181.004 155.353 1.00 26.23 422 MET C C 1
ATOM 9694 O O . MET C 1 445 ? 152.775 181.024 154.832 1.00 26.23 422 MET C O 1
ATOM 9699 N N . ASP C 1 446 ? 154.976 181.418 154.708 1.00 29.51 423 ASP C N 1
ATOM 9700 C CA . ASP C 1 446 ? 154.831 182.113 153.437 1.00 29.51 423 ASP C CA 1
ATOM 9701 C C . ASP C 1 446 ? 156.133 182.065 152.659 1.00 29.51 423 ASP C C 1
ATOM 9702 O O . ASP C 1 446 ? 157.208 181.887 153.227 1.00 29.51 423 ASP C O 1
ATOM 9707 N N . PHE C 1 447 ? 156.020 182.274 151.348 1.00 29.42 424 PHE C N 1
ATOM 9708 C CA . PHE C 1 447 ? 157.180 182.419 150.475 1.00 29.42 424 PHE C CA 1
ATOM 9709 C C . PHE C 1 447 ? 156.759 182.990 149.128 1.00 29.42 424 PHE C C 1
ATOM 9710 O O . PHE C 1 447 ? 155.872 182.441 148.471 1.00 29.42 424 PHE C O 1
ATOM 9718 N N . SER C 1 448 ? 157.389 184.078 148.702 1.00 42.52 425 SER C N 1
ATOM 9719 C CA . SER C 1 448 ? 157.040 184.748 147.458 1.00 42.52 425 SER C CA 1
ATOM 9720 C C . SER C 1 448 ? 158.267 184.871 146.571 1.00 42.52 425 SER C C 1
ATOM 9721 O O . SER C 1 448 ? 159.370 185.127 147.058 1.00 42.52 425 SER C O 1
ATOM 9724 N N . TYR C 1 449 ? 158.074 184.697 145.264 1.00 47.60 426 TYR C N 1
ATOM 9725 C CA . TYR C 1 449 ? 159.203 184.759 144.344 1.00 47.60 426 TYR C CA 1
ATOM 9726 C C . TYR C 1 449 ? 159.707 186.179 144.148 1.00 47.60 426 TYR C C 1
ATOM 9727 O O . TYR C 1 449 ? 160.916 186.385 143.999 1.00 47.60 426 TYR C O 1
ATOM 9736 N N . GLY C 1 450 ? 158.810 187.162 144.156 1.00 60.82 427 GLY C N 1
ATOM 9737 C CA . GLY C 1 450 ? 159.189 188.534 143.868 1.00 60.82 427 GLY C CA 1
ATOM 9738 C C . GLY C 1 450 ? 159.963 189.227 144.969 1.00 60.82 427 GLY C C 1
ATOM 9739 O O . GLY C 1 450 ? 160.514 190.305 144.725 1.00 60.82 427 GLY C O 1
ATOM 9740 N N . SER C 1 451 ? 160.015 188.647 146.168 1.00 60.09 428 SER C N 1
ATOM 9741 C CA . SER C 1 451 ? 160.781 189.217 147.265 1.00 60.09 428 SER C CA 1
ATOM 9742 C C . SER C 1 451 ? 162.098 188.496 147.512 1.00 60.09 428 SER C C 1
ATOM 9743 O O . SER C 1 451 ? 162.930 189.003 148.270 1.00 60.09 428 SER C O 1
ATOM 9746 N N . SER C 1 452 ? 162.309 187.334 146.896 1.00 61.46 429 SER C N 1
ATOM 9747 C CA . SER C 1 452 ? 163.543 186.578 147.057 1.00 61.46 429 SER C CA 1
ATOM 9748 C C . SER C 1 452 ? 164.336 186.500 145.758 1.00 61.46 429 SER C C 1
ATOM 9749 O O . SER C 1 452 ? 165.509 186.882 145.726 1.00 61.46 429 SER C O 1
ATOM 9752 N N . PHE C 1 453 ? 163.723 186.017 144.677 1.00 67.22 430 PHE C N 1
ATOM 9753 C CA . PHE C 1 453 ? 164.439 185.875 143.413 1.00 67.22 430 PHE C CA 1
ATOM 9754 C C . PHE C 1 453 ? 164.497 187.199 142.659 1.00 67.22 430 PHE C C 1
ATOM 9755 O O . PHE C 1 453 ? 165.579 187.731 142.394 1.00 67.22 430 PHE C O 1
ATOM 9763 N N . GLY C 1 454 ? 163.339 187.736 142.306 1.00 81.71 431 GLY C N 1
ATOM 9764 C CA . GLY C 1 454 ? 163.276 188.960 141.538 1.00 81.71 431 GLY C CA 1
ATOM 9765 C C . GLY C 1 454 ? 161.951 189.050 140.805 1.00 81.71 431 GLY C C 1
ATOM 9766 O O . GLY C 1 454 ? 161.011 188.307 141.086 1.00 81.71 431 GLY C O 1
ATOM 9767 N N . VAL C 1 455 ? 161.907 189.977 139.852 1.00 110.97 432 VAL C N 1
ATOM 9768 C CA . VAL C 1 455 ? 160.718 190.237 139.050 1.00 110.97 432 VAL C CA 1
ATOM 9769 C C . VAL C 1 455 ? 161.008 189.825 137.615 1.00 110.97 432 VAL C C 1
ATOM 9770 O O . VAL C 1 455 ? 162.006 190.260 137.027 1.00 110.97 432 VAL C O 1
ATOM 9774 N N . ALA C 1 456 ? 160.139 188.989 137.054 1.00 121.42 433 ALA C N 1
ATOM 9775 C CA . ALA C 1 456 ? 160.267 188.512 135.684 1.00 121.42 433 ALA C CA 1
ATOM 9776 C C . ALA C 1 456 ? 159.106 189.041 134.854 1.00 121.42 433 ALA C C 1
ATOM 9777 O O . ALA C 1 456 ? 157.950 188.976 135.285 1.00 121.42 433 ALA C O 1
ATOM 9779 N N . ALA C 1 457 ? 159.418 189.566 133.670 1.00 118.62 434 ALA C N 1
ATOM 9780 C CA . ALA C 1 457 ? 158.421 190.118 132.761 1.00 118.62 434 ALA C CA 1
ATOM 9781 C C . ALA C 1 457 ? 158.395 189.359 131.438 1.00 118.62 434 ALA C C 1
ATOM 9782 O O . ALA C 1 457 ? 158.127 189.940 130.385 1.00 118.62 434 ALA C O 1
ATOM 9784 N N . ALA C 1 458 ? 158.670 188.058 131.483 1.00 115.65 435 ALA C N 1
ATOM 9785 C CA . ALA C 1 458 ? 158.757 187.261 130.269 1.00 115.65 435 ALA C CA 1
ATOM 9786 C C . ALA C 1 458 ? 157.399 187.149 129.586 1.00 115.65 435 ALA C C 1
ATOM 9787 O O . ALA C 1 458 ? 156.349 187.128 130.233 1.00 115.65 435 ALA C O 1
ATOM 9789 N N . ASP C 1 459 ? 157.432 187.078 128.260 1.00 111.59 436 ASP C N 1
ATOM 9790 C CA . ASP C 1 459 ? 156.238 186.937 127.439 1.00 111.59 436 ASP C CA 1
ATOM 9791 C C . ASP C 1 459 ? 156.156 185.511 126.915 1.00 111.59 436 ASP C C 1
ATOM 9792 O O . ASP C 1 459 ? 157.119 185.004 126.331 1.00 111.59 436 ASP C O 1
ATOM 9797 N N . ALA C 1 460 ? 155.003 184.871 127.124 1.00 107.50 437 ALA C N 1
ATOM 9798 C CA . ALA C 1 460 ? 154.854 183.470 126.744 1.00 107.50 437 ALA C CA 1
ATOM 9799 C C . ALA C 1 460 ? 154.986 183.283 125.238 1.00 107.50 437 ALA C C 1
ATOM 9800 O O . ALA C 1 460 ? 155.591 182.308 124.777 1.00 107.50 437 ALA C O 1
ATOM 9802 N N . TYR C 1 461 ? 154.422 184.207 124.457 1.00 103.72 438 TYR C N 1
ATOM 9803 C CA . TYR C 1 461 ? 154.478 184.084 123.005 1.00 103.72 438 TYR C CA 1
ATOM 9804 C C . TYR C 1 461 ? 155.914 184.104 122.505 1.00 103.72 438 TYR C C 1
ATOM 9805 O O . TYR C 1 461 ? 156.262 183.380 121.566 1.00 103.72 438 TYR C O 1
ATOM 9814 N N . HIS C 1 462 ? 156.759 184.933 123.115 1.00 103.23 439 HIS C N 1
ATOM 9815 C CA . HIS C 1 462 ? 158.152 185.015 122.692 1.00 103.23 439 HIS C CA 1
ATOM 9816 C C . HIS C 1 462 ? 158.852 183.673 122.862 1.00 103.23 439 HIS C C 1
ATOM 9817 O O . HIS C 1 462 ? 159.480 183.159 121.926 1.00 103.23 439 HIS C O 1
ATOM 9824 N N . ARG C 1 463 ? 158.742 183.086 124.054 1.00 94.43 440 ARG C N 1
ATOM 9825 C CA . ARG C 1 463 ? 159.376 181.798 124.308 1.00 94.43 440 ARG C CA 1
ATOM 9826 C C . ARG C 1 463 ? 158.796 180.718 123.408 1.00 94.43 440 ARG C C 1
ATOM 9827 O O . ARG C 1 463 ? 159.526 179.852 122.911 1.00 94.43 440 ARG C O 1
ATOM 9835 N N . LEU C 1 464 ? 157.481 180.755 123.186 1.00 94.88 441 LEU C N 1
ATOM 9836 C CA . LEU C 1 464 ? 156.844 179.762 122.331 1.00 94.88 441 LEU C CA 1
ATOM 9837 C C . LEU C 1 464 ? 157.388 179.831 120.910 1.00 94.88 441 LEU C C 1
ATOM 9838 O O . LEU C 1 464 ? 157.728 178.805 120.311 1.00 94.88 441 LEU C O 1
ATOM 9843 N N . LEU C 1 465 ? 157.482 181.039 120.354 1.00 94.77 442 LEU C N 1
ATOM 9844 C CA . LEU C 1 465 ? 157.970 181.177 118.988 1.00 94.77 442 LEU C CA 1
ATOM 9845 C C . LEU C 1 465 ? 159.437 180.787 118.887 1.00 94.77 442 LEU C C 1
ATOM 9846 O O . LEU C 1 465 ? 159.852 180.168 117.901 1.00 94.77 442 LEU C O 1
ATOM 9851 N N . LEU C 1 466 ? 160.241 181.136 119.895 1.00 97.40 443 LEU C N 1
ATOM 9852 C CA . LEU C 1 466 ? 161.641 180.723 119.875 1.00 97.40 443 LEU C CA 1
ATOM 9853 C C . LEU C 1 466 ? 161.766 179.205 119.908 1.00 97.40 443 LEU C C 1
ATOM 9854 O O . LEU C 1 466 ? 162.574 178.623 119.171 1.00 97.40 443 LEU C O 1
ATOM 9859 N N . ASP C 1 467 ? 160.971 178.544 120.751 1.00 93.56 444 ASP C N 1
ATOM 9860 C CA . ASP C 1 467 ? 161.009 177.088 120.797 1.00 93.56 444 ASP C CA 1
ATOM 9861 C C . ASP C 1 467 ? 160.568 176.487 119.471 1.00 93.56 444 ASP C C 1
ATOM 9862 O O . ASP C 1 467 ? 161.154 175.506 119.002 1.00 93.56 444 ASP C O 1
ATOM 9867 N N . CYS C 1 468 ? 159.535 177.061 118.851 1.00 93.34 445 CYS C N 1
ATOM 9868 C CA . CYS C 1 468 ? 159.073 176.548 117.566 1.00 93.34 445 CYS C CA 1
ATOM 9869 C C . CYS C 1 468 ? 160.148 176.683 116.498 1.00 93.34 445 CYS C C 1
ATOM 9870 O O . CYS C 1 468 ? 160.368 175.759 115.707 1.00 93.34 445 CYS C O 1
ATOM 9873 N N . MET C 1 469 ? 160.827 177.831 116.456 1.00 92.91 446 MET C N 1
ATOM 9874 C CA . MET C 1 469 ? 161.895 178.018 115.480 1.00 92.91 446 MET C CA 1
ATOM 9875 C C . MET C 1 469 ? 163.035 177.038 115.719 1.00 92.91 446 MET C C 1
ATOM 9876 O O . MET C 1 469 ? 163.567 176.452 114.770 1.00 92.91 446 MET C O 1
ATOM 9881 N N . LEU C 1 470 ? 163.422 176.840 116.979 1.00 89.82 447 LEU C N 1
ATOM 9882 C CA . LEU C 1 470 ? 164.484 175.885 117.276 1.00 89.82 447 LEU C CA 1
ATOM 9883 C C . LEU C 1 470 ? 163.959 174.453 117.252 1.00 89.82 447 LEU C C 1
ATOM 9884 O O . LEU C 1 470 ? 164.413 173.625 116.457 1.00 89.82 447 LEU C O 1
ATOM 9889 N N . GLY C 1 471 ? 163.004 174.150 118.122 1.00 85.12 448 GLY C N 1
ATOM 9890 C CA . GLY C 1 471 ? 162.399 172.836 118.207 1.00 85.12 448 GLY C CA 1
ATOM 9891 C C . GLY C 1 471 ? 162.924 172.035 119.377 1.00 85.12 448 GLY C C 1
ATOM 9892 O O . GLY C 1 471 ? 163.943 171.346 119.275 1.00 85.12 448 GLY C O 1
ATOM 9893 N N . ASP C 1 472 ? 162.214 172.119 120.496 1.00 84.23 449 ASP C N 1
ATOM 9894 C CA . ASP C 1 472 ? 162.484 171.339 121.699 1.00 84.23 449 ASP C CA 1
ATOM 9895 C C . ASP C 1 472 ? 161.161 170.916 122.321 1.00 84.23 449 ASP C C 1
ATOM 9896 O O . ASP C 1 472 ? 160.931 171.085 123.519 1.00 84.23 449 ASP C O 1
ATOM 9901 N N . GLN C 1 473 ? 160.261 170.392 121.489 1.00 72.73 450 GLN C N 1
ATOM 9902 C CA . GLN C 1 473 ? 158.864 170.228 121.863 1.00 72.73 450 GLN C CA 1
ATOM 9903 C C . GLN C 1 473 ? 158.698 169.497 123.187 1.00 72.73 450 GLN C C 1
ATOM 9904 O O . GLN C 1 473 ? 158.992 168.303 123.293 1.00 72.73 450 GLN C O 1
ATOM 9910 N N . THR C 1 474 ? 158.239 170.224 124.203 1.00 70.28 451 THR C N 1
ATOM 9911 C CA . THR C 1 474 ? 157.923 169.654 125.505 1.00 70.28 451 THR C CA 1
ATOM 9912 C C . THR C 1 474 ? 156.553 170.148 125.945 1.00 70.28 451 THR C C 1
ATOM 9913 O O . THR C 1 474 ? 155.811 169.439 126.630 1.00 70.28 451 THR C O 1
ATOM 9917 N N . LEU C 1 475 ? 156.201 171.358 125.522 1.00 71.47 452 LEU C N 1
ATOM 9918 C CA . LEU C 1 475 ? 154.943 171.987 125.894 1.00 71.47 452 LEU C CA 1
ATOM 9919 C C . LEU C 1 475 ? 153.863 171.811 124.838 1.00 71.47 452 LEU C C 1
ATOM 9920 O O . LEU C 1 475 ? 152.831 172.484 124.904 1.00 71.47 452 LEU C O 1
ATOM 9925 N N . PHE C 1 476 ? 154.079 170.935 123.866 1.00 63.03 453 PHE C N 1
ATOM 9926 C CA . PHE C 1 476 ? 153.123 170.697 122.800 1.00 63.03 453 PHE C CA 1
ATOM 9927 C C . PHE C 1 476 ? 152.538 169.298 122.939 1.00 63.03 453 PHE C C 1
ATOM 9928 O O . PHE C 1 476 ? 153.246 168.350 123.291 1.00 63.03 453 PHE C O 1
ATOM 9936 N N . THR C 1 477 ? 151.245 169.177 122.660 1.00 51.76 454 THR C N 1
ATOM 9937 C CA . THR C 1 477 ? 150.539 167.920 122.853 1.00 51.76 454 THR C CA 1
ATOM 9938 C C . THR C 1 477 ? 150.900 166.904 121.772 1.00 51.76 454 THR C C 1
ATOM 9939 O O . THR C 1 477 ? 151.322 167.259 120.669 1.00 51.76 454 THR C O 1
ATOM 9943 N N . ARG C 1 478 ? 150.733 165.623 122.103 1.00 49.60 455 ARG C N 1
ATOM 9944 C CA . ARG C 1 478 ? 151.038 164.521 121.198 1.00 49.60 455 ARG C CA 1
ATOM 9945 C C . ARG C 1 478 ? 149.804 163.983 120.481 1.00 49.60 455 ARG C C 1
ATOM 9946 O O . ARG C 1 478 ? 149.901 162.977 119.772 1.00 49.60 455 ARG C O 1
ATOM 9954 N N . ALA C 1 479 ? 148.648 164.608 120.690 1.00 55.53 456 ALA C N 1
ATOM 9955 C CA . ALA C 1 479 ? 147.351 164.261 120.111 1.00 55.53 456 ALA C CA 1
ATOM 9956 C C . ALA C 1 479 ? 146.773 162.994 120.727 1.00 55.53 456 ALA C C 1
ATOM 9957 O O . ALA C 1 479 ? 145.556 162.770 120.674 1.00 55.53 456 ALA C O 1
ATOM 9959 N N . ASP C 1 480 ? 147.608 162.224 121.422 1.00 50.86 457 ASP C N 1
ATOM 9960 C CA . ASP C 1 480 ? 147.078 161.121 122.207 1.00 50.86 457 ASP C CA 1
ATOM 9961 C C . ASP C 1 480 ? 146.369 161.650 123.441 1.00 50.86 457 ASP C C 1
ATOM 9962 O O . ASP C 1 480 ? 145.243 161.237 123.749 1.00 50.86 457 ASP C O 1
ATOM 9967 N N . GLU C 1 481 ? 146.994 162.597 124.137 1.00 49.66 458 GLU C N 1
ATOM 9968 C CA . GLU C 1 481 ? 146.293 163.259 125.223 1.00 49.66 458 GLU C CA 1
ATOM 9969 C C . GLU C 1 481 ? 145.131 164.086 124.702 1.00 49.66 458 GLU C C 1
ATOM 9970 O O . GLU C 1 481 ? 144.162 164.309 125.431 1.00 49.66 458 GLU C O 1
ATOM 9976 N N . VAL C 1 482 ? 145.184 164.526 123.445 1.00 45.15 459 VAL C N 1
ATOM 9977 C CA . VAL C 1 482 ? 144.039 165.232 122.878 1.00 45.15 459 VAL C CA 1
ATOM 9978 C C . VAL C 1 482 ? 142.833 164.304 122.800 1.00 45.15 459 VAL C C 1
ATOM 9979 O O . VAL C 1 482 ? 141.735 164.634 123.278 1.00 45.15 459 VAL C O 1
ATOM 9983 N N . GLU C 1 483 ? 143.024 163.114 122.221 1.00 47.48 460 GLU C N 1
ATOM 9984 C CA . GLU C 1 483 ? 141.925 162.153 122.162 1.00 47.48 460 GLU C CA 1
ATOM 9985 C C . GLU C 1 483 ? 141.464 161.758 123.559 1.00 47.48 460 GLU C C 1
ATOM 9986 O O . GLU C 1 483 ? 140.260 161.619 123.807 1.00 47.48 460 GLU C O 1
ATOM 9992 N N . GLU C 1 484 ? 142.405 161.579 124.487 1.00 45.91 461 GLU C N 1
ATOM 9993 C CA . GLU C 1 484 ? 142.029 161.194 125.843 1.00 45.91 461 GLU C CA 1
ATOM 9994 C C . GLU C 1 484 ? 141.193 162.268 126.528 1.00 45.91 461 GLU C C 1
ATOM 9995 O O . GLU C 1 484 ? 140.183 161.959 127.171 1.00 45.91 461 GLU C O 1
ATOM 10001 N N . ALA C 1 485 ? 141.595 163.533 126.413 1.00 38.59 462 ALA C N 1
ATOM 10002 C CA . ALA C 1 485 ? 140.825 164.601 127.034 1.00 38.59 462 ALA C CA 1
ATOM 10003 C C . ALA C 1 485 ? 139.433 164.684 126.432 1.00 38.59 462 ALA C C 1
ATOM 10004 O O . ALA C 1 485 ? 138.441 164.869 127.154 1.00 38.59 462 ALA C O 1
ATOM 10006 N N . TRP C 1 486 ? 139.332 164.545 125.110 1.00 37.23 463 TRP C N 1
ATOM 10007 C CA . TRP C 1 486 ? 138.011 164.594 124.500 1.00 37.23 463 TRP C CA 1
ATOM 10008 C C . TRP C 1 486 ? 137.143 163.450 125.000 1.00 37.23 463 TRP C C 1
ATOM 10009 O O . TRP C 1 486 ? 135.950 163.637 125.259 1.00 37.23 463 TRP C O 1
ATOM 10020 N N . ARG C 1 487 ? 137.727 162.261 125.164 1.00 39.85 464 ARG C N 1
ATOM 10021 C CA . ARG C 1 487 ? 136.959 161.140 125.697 1.00 39.85 464 ARG C CA 1
ATOM 10022 C C . ARG C 1 487 ? 136.507 161.405 127.127 1.00 39.85 464 ARG C C 1
ATOM 10023 O O . ARG C 1 487 ? 135.387 161.047 127.506 1.00 39.85 464 ARG C O 1
ATOM 10031 N N . VAL C 1 488 ? 137.369 162.019 127.939 1.00 33.35 465 VAL C N 1
ATOM 10032 C CA . VAL C 1 488 ? 137.006 162.300 129.327 1.00 33.35 465 VAL C CA 1
ATOM 10033 C C . VAL C 1 488 ? 135.828 163.262 129.395 1.00 33.35 465 VAL C C 1
ATOM 10034 O O . VAL C 1 488 ? 134.910 163.085 130.203 1.00 33.35 465 VAL C O 1
ATOM 10038 N N . VAL C 1 489 ? 135.829 164.293 128.551 1.00 33.11 466 VAL C N 1
ATOM 10039 C CA . VAL C 1 489 ? 134.781 165.307 128.648 1.00 33.11 466 VAL C CA 1
ATOM 10040 C C . VAL C 1 489 ? 133.531 164.999 127.821 1.00 33.11 466 VAL C C 1
ATOM 10041 O O . VAL C 1 489 ? 132.496 165.649 128.024 1.00 33.11 466 VAL C O 1
ATOM 10045 N N . THR C 1 490 ? 133.576 164.010 126.925 1.00 35.22 467 THR C N 1
ATOM 10046 C CA . THR C 1 490 ? 132.467 163.786 125.994 1.00 35.22 467 THR C CA 1
ATOM 10047 C C . THR C 1 490 ? 131.090 163.628 126.633 1.00 35.22 467 THR C C 1
ATOM 10048 O O . THR C 1 490 ? 130.133 164.222 126.112 1.00 35.22 467 THR C O 1
ATOM 10052 N N . PRO C 1 491 ? 130.896 162.839 127.700 1.00 34.00 468 PRO C N 1
ATOM 10053 C CA . PRO C 1 491 ? 129.523 162.664 128.212 1.00 34.00 468 PRO C CA 1
ATOM 10054 C C . PRO C 1 491 ? 128.845 163.963 128.613 1.00 34.00 468 PRO C C 1
ATOM 10055 O O . PRO C 1 491 ? 127.680 164.190 128.254 1.00 34.00 468 PRO C O 1
ATOM 10059 N N . VAL C 1 492 ? 129.553 164.837 129.329 1.00 33.15 469 VAL C N 1
ATOM 10060 C CA . VAL C 1 492 ? 128.961 166.102 129.746 1.00 33.15 469 VAL C CA 1
ATOM 10061 C C . VAL C 1 492 ? 128.641 166.963 128.535 1.00 33.15 469 VAL C C 1
ATOM 10062 O O . VAL C 1 492 ? 127.597 167.621 128.486 1.00 33.15 469 VAL C O 1
ATOM 10066 N N . LEU C 1 493 ? 129.537 166.985 127.549 1.00 34.05 470 LEU C N 1
ATOM 10067 C CA . LEU C 1 493 ? 129.308 167.797 126.359 1.00 34.05 470 LEU C CA 1
ATOM 10068 C C . LEU C 1 493 ? 128.065 167.334 125.615 1.00 34.05 470 LEU C C 1
ATOM 10069 O O . LEU C 1 493 ? 127.218 168.148 125.224 1.00 34.05 470 LEU C O 1
ATOM 10074 N N . SER C 1 494 ? 127.930 166.022 125.426 1.00 37.48 471 SER C N 1
ATOM 10075 C CA . SER C 1 494 ? 126.753 165.502 124.741 1.00 37.48 471 SER C CA 1
ATOM 10076 C C . SER C 1 494 ? 125.486 165.808 125.523 1.00 37.48 471 SER C C 1
ATOM 10077 O O . SER C 1 494 ? 124.462 166.175 124.937 1.00 37.48 471 SER C O 1
ATOM 10080 N N . ALA C 1 495 ? 125.533 165.667 126.850 1.00 38.05 472 ALA C N 1
ATOM 10081 C CA . ALA C 1 495 ? 124.346 165.944 127.653 1.00 38.05 472 ALA C CA 1
ATOM 10082 C C . ALA C 1 495 ? 123.948 167.412 127.572 1.00 38.05 472 ALA C C 1
ATOM 10083 O O . ALA C 1 495 ? 122.761 167.734 127.454 1.00 38.05 472 ALA C O 1
ATOM 10085 N N . TRP C 1 496 ? 124.922 168.317 127.634 1.00 36.22 473 TRP C N 1
ATOM 10086 C CA . TRP C 1 496 ? 124.619 169.741 127.618 1.00 36.22 473 TRP C CA 1
ATOM 10087 C C . TRP C 1 496 ? 124.258 170.250 126.233 1.00 36.22 473 TRP C C 1
ATOM 10088 O O . TRP C 1 496 ? 123.671 171.331 126.123 1.00 36.22 473 TRP C O 1
ATOM 10099 N N . ASP C 1 497 ? 124.602 169.515 125.177 1.00 48.14 474 ASP C N 1
ATOM 10100 C CA . ASP C 1 497 ? 124.152 169.863 123.828 1.00 48.14 474 ASP C CA 1
ATOM 10101 C C . ASP C 1 497 ? 122.730 169.334 123.657 1.00 48.14 474 ASP C C 1
ATOM 10102 O O . ASP C 1 497 ? 122.481 168.280 123.067 1.00 48.14 474 ASP C O 1
ATOM 10107 N N . ALA C 1 498 ? 121.782 170.095 124.180 1.00 56.28 475 ALA C N 1
ATOM 10108 C CA . ALA C 1 498 ? 120.400 169.676 124.358 1.00 56.28 475 ALA C CA 1
ATOM 10109 C C . ALA C 1 498 ? 119.468 170.663 123.683 1.00 56.28 475 ALA C C 1
ATOM 10110 O O . ALA C 1 498 ? 119.902 171.717 123.208 1.00 56.28 475 ALA C O 1
ATOM 10112 N N . PRO C 1 499 ? 118.173 170.350 123.603 1.00 67.64 476 PRO C N 1
ATOM 10113 C CA . PRO C 1 499 ? 117.203 171.369 123.181 1.00 67.64 476 PRO C CA 1
ATOM 10114 C C . PRO C 1 499 ? 117.179 172.540 124.152 1.00 67.64 476 PRO C C 1
ATOM 10115 O O . PRO C 1 499 ? 117.824 172.539 125.203 1.00 67.64 476 PRO C O 1
ATOM 10119 N N . SER C 1 500 ? 116.403 173.559 123.782 1.00 75.33 477 SER C N 1
ATOM 10120 C CA . SER C 1 500 ? 116.539 174.880 124.382 1.00 75.33 477 SER C CA 1
ATOM 10121 C C . SER C 1 500 ? 116.283 174.899 125.883 1.00 75.33 477 SER C C 1
ATOM 10122 O O . SER C 1 500 ? 117.220 175.087 126.666 1.00 75.33 477 SER C O 1
ATOM 10125 N N . ASP C 1 501 ? 115.041 174.663 126.294 1.00 75.23 478 ASP C N 1
ATOM 10126 C CA . ASP C 1 501 ? 114.618 174.849 127.677 1.00 75.23 478 ASP C CA 1
ATOM 10127 C C . ASP C 1 501 ? 115.131 176.184 128.225 1.00 75.23 478 ASP C C 1
ATOM 10128 O O . ASP C 1 501 ? 115.947 176.208 129.151 1.00 75.23 478 ASP C O 1
ATOM 10133 N N . PRO C 1 502 ? 114.679 177.309 127.667 1.00 67.17 479 PRO C N 1
ATOM 10134 C CA . PRO C 1 502 ? 115.304 178.596 128.012 1.00 67.17 479 PRO C CA 1
ATOM 10135 C C . PRO C 1 502 ? 115.222 178.948 129.483 1.00 67.17 479 PRO C C 1
ATOM 10136 O O . PRO C 1 502 ? 116.153 179.568 130.011 1.00 67.17 479 PRO C O 1
ATOM 10140 N N . LEU C 1 503 ? 114.151 178.565 130.168 1.00 63.13 480 LEU C N 1
ATOM 10141 C CA . LEU C 1 503 ? 113.960 178.932 131.564 1.00 63.13 480 LEU C CA 1
ATOM 10142 C C . LEU C 1 503 ? 114.544 177.911 132.527 1.00 63.13 480 LEU C C 1
ATOM 10143 O O . LEU C 1 503 ? 114.311 178.013 133.735 1.00 63.13 480 LEU C O 1
ATOM 10148 N N . SER C 1 504 ? 115.288 176.931 132.026 1.00 64.12 481 SER C N 1
ATOM 10149 C CA . SER C 1 504 ? 115.876 175.880 132.848 1.00 64.12 481 SER C CA 1
ATOM 10150 C C . SER C 1 504 ? 117.388 176.044 132.981 1.00 64.12 481 SER C C 1
ATOM 10151 O O . SER C 1 504 ? 118.133 175.063 133.007 1.00 64.12 481 SER C O 1
ATOM 10154 N N . MET C 1 505 ? 117.859 177.285 133.067 1.00 45.86 482 MET C N 1
ATOM 10155 C CA . MET C 1 505 ? 119.279 177.570 133.229 1.00 45.86 482 MET C CA 1
ATOM 10156 C C . MET C 1 505 ? 119.505 178.360 134.509 1.00 45.86 482 MET C C 1
ATOM 10157 O O . MET C 1 505 ? 118.932 179.450 134.665 1.00 45.86 482 MET C O 1
ATOM 10162 N N . PRO C 1 506 ? 120.316 177.869 135.439 1.00 40.27 483 PRO C N 1
ATOM 10163 C CA . PRO C 1 506 ? 120.620 178.652 136.640 1.00 40.27 483 PRO C CA 1
ATOM 10164 C C . PRO C 1 506 ? 121.390 179.916 136.297 1.00 40.27 483 PRO C C 1
ATOM 10165 O O . PRO C 1 506 ? 122.168 179.957 135.344 1.00 40.27 483 PRO C O 1
ATOM 10169 N N . LEU C 1 507 ? 121.166 180.958 137.093 1.00 32.59 484 LEU C N 1
ATOM 10170 C CA . LEU C 1 507 ? 121.817 182.243 136.893 1.00 32.59 484 LEU C CA 1
ATOM 10171 C C . LEU C 1 507 ? 122.450 182.706 138.193 1.00 32.59 484 LEU C C 1
ATOM 10172 O O . LEU C 1 507 ? 121.871 182.539 139.268 1.00 32.59 484 LEU C O 1
ATOM 10177 N N . TYR C 1 508 ? 123.639 183.290 138.090 1.00 31.35 485 TYR C N 1
ATOM 10178 C CA . TYR C 1 508 ? 124.351 183.823 139.241 1.00 31.35 485 TYR C CA 1
ATOM 10179 C C . TYR C 1 508 ? 124.682 185.280 138.970 1.00 31.35 485 TYR C C 1
ATOM 10180 O O . TYR C 1 508 ? 125.183 185.612 137.894 1.00 31.35 485 TYR C O 1
ATOM 10189 N N . GLU C 1 509 ? 124.393 186.144 139.937 1.00 38.08 486 GLU C N 1
ATOM 10190 C CA . GLU C 1 509 ? 124.584 187.572 139.737 1.00 38.08 486 GLU C CA 1
ATOM 10191 C C . GLU C 1 509 ? 126.059 187.894 139.537 1.00 38.08 486 GLU C C 1
ATOM 10192 O O . GLU C 1 509 ? 126.922 187.396 140.263 1.00 38.08 486 GLU C O 1
ATOM 10198 N N . ALA C 1 510 ? 126.345 188.734 138.542 1.00 40.12 487 ALA C N 1
ATOM 10199 C CA . ALA C 1 510 ? 127.718 189.092 138.211 1.00 40.12 487 ALA C CA 1
ATOM 10200 C C . ALA C 1 510 ? 128.388 189.793 139.380 1.00 40.12 487 ALA C C 1
ATOM 10201 O O . ALA C 1 510 ? 128.042 190.929 139.711 1.00 40.12 487 ALA C O 1
ATOM 10203 N N . GLY C 1 511 ? 129.354 189.130 140.000 1.00 42.37 488 GLY C N 1
ATOM 10204 C CA . GLY C 1 511 ? 129.971 189.651 141.200 1.00 42.37 488 GLY C CA 1
ATOM 10205 C C . GLY C 1 511 ? 130.026 188.612 142.298 1.00 42.37 488 GLY C C 1
ATOM 10206 O O . GLY C 1 511 ? 130.926 188.636 143.140 1.00 42.37 488 GLY C O 1
ATOM 10207 N N . THR C 1 512 ? 129.072 187.689 142.299 1.00 39.35 489 THR C N 1
ATOM 10208 C CA . THR C 1 512 ? 129.062 186.603 143.267 1.00 39.35 489 THR C CA 1
ATOM 10209 C C . THR C 1 512 ? 130.072 185.543 142.842 1.00 39.35 489 THR C C 1
ATOM 10210 O O . THR C 1 512 ? 130.837 185.729 141.895 1.00 39.35 489 THR C O 1
ATOM 10214 N N . TRP C 1 513 ? 130.087 184.408 143.533 1.00 32.98 490 TRP C N 1
ATOM 10215 C CA . TRP C 1 513 ? 131.083 183.380 143.263 1.00 32.98 490 TRP C CA 1
ATOM 10216 C C . TRP C 1 513 ? 130.552 182.223 142.432 1.00 32.98 490 TRP C C 1
ATOM 10217 O O . TRP C 1 513 ? 131.291 181.691 141.604 1.00 32.98 490 TRP C O 1
ATOM 10228 N N . GLU C 1 514 ? 129.305 181.811 142.622 1.00 36.68 491 GLU C N 1
ATOM 10229 C CA . GLU C 1 514 ? 128.784 180.641 141.928 1.00 36.68 491 GLU C CA 1
ATOM 10230 C C . GLU C 1 514 ? 127.288 180.539 142.196 1.00 36.68 491 GLU C C 1
ATOM 10231 O O . GLU C 1 514 ? 126.803 181.061 143.199 1.00 36.68 491 GLU C O 1
ATOM 10237 N N . PRO C 1 515 ? 126.549 179.868 141.317 1.00 35.42 492 PRO C N 1
ATOM 10238 C CA . PRO C 1 515 ? 125.156 179.540 141.623 1.00 35.42 492 PRO C CA 1
ATOM 10239 C C . PRO C 1 515 ? 125.073 178.515 142.743 1.00 35.42 492 PRO C C 1
ATOM 10240 O O . PRO C 1 515 ? 126.015 177.770 143.011 1.00 35.42 492 PRO C O 1
ATOM 10244 N N . ALA C 1 516 ? 123.909 178.479 143.395 1.00 42.00 493 ALA C N 1
ATOM 10245 C CA . ALA C 1 516 ? 123.757 177.690 144.613 1.00 42.00 493 ALA C CA 1
ATOM 10246 C C . ALA C 1 516 ? 123.887 176.190 144.381 1.00 42.00 493 ALA C C 1
ATOM 10247 O O . ALA C 1 516 ? 124.173 175.452 145.332 1.00 42.00 493 ALA C O 1
ATOM 10249 N N . GLU C 1 517 ? 123.690 175.715 143.151 1.00 42.31 494 GLU C N 1
ATOM 10250 C CA . GLU C 1 517 ? 123.726 174.276 142.921 1.00 42.31 494 GLU C CA 1
ATOM 10251 C C . GLU C 1 517 ? 125.136 173.716 143.058 1.00 42.31 494 GLU C C 1
ATOM 10252 O O . GLU C 1 517 ? 125.314 172.603 143.560 1.00 42.31 494 GLU C O 1
ATOM 10258 N N . ALA C 1 518 ? 126.153 174.459 142.618 1.00 38.78 495 ALA C N 1
ATOM 10259 C CA . ALA C 1 518 ? 127.523 174.010 142.847 1.00 38.78 495 ALA C CA 1
ATOM 10260 C C . ALA C 1 518 ? 127.834 173.963 144.335 1.00 38.78 495 ALA C C 1
ATOM 10261 O O . ALA C 1 518 ? 128.528 173.054 144.817 1.00 38.78 495 ALA C O 1
ATOM 10263 N N . GLU C 1 519 ? 127.334 174.948 145.074 1.00 44.71 496 GLU C N 1
ATOM 10264 C CA . GLU C 1 519 ? 127.452 174.936 146.523 1.00 44.71 496 GLU C CA 1
ATOM 10265 C C . GLU C 1 519 ? 126.864 173.654 147.097 1.00 44.71 496 GLU C C 1
ATOM 10266 O O . GLU C 1 519 ? 127.492 172.990 147.934 1.00 44.71 496 GLU C O 1
ATOM 10272 N N . TRP C 1 520 ? 125.677 173.269 146.629 1.00 45.01 497 TRP C N 1
ATOM 10273 C CA . TRP C 1 520 ? 125.085 172.021 147.095 1.00 45.01 497 TRP C CA 1
ATOM 10274 C C . TRP C 1 520 ? 125.935 170.825 146.697 1.00 45.01 497 TRP C C 1
ATOM 10275 O O . TRP C 1 520 ? 126.064 169.865 147.465 1.00 45.01 497 TRP C O 1
ATOM 10286 N N . LEU C 1 521 ? 126.507 170.856 145.492 1.00 33.68 498 LEU C N 1
ATOM 10287 C CA . LEU C 1 521 ? 127.342 169.748 145.038 1.00 33.68 498 LEU C CA 1
ATOM 10288 C C . LEU C 1 521 ? 128.499 169.510 145.989 1.00 33.68 498 LEU C C 1
ATOM 10289 O O . LEU C 1 521 ? 128.791 168.365 146.349 1.00 33.68 498 LEU C O 1
ATOM 10294 N N . ILE C 1 522 ? 129.181 170.574 146.397 1.00 37.26 499 ILE C N 1
ATOM 10295 C CA . ILE C 1 522 ? 130.326 170.367 147.277 1.00 37.26 499 ILE C CA 1
ATOM 10296 C C . ILE C 1 522 ? 129.867 170.008 148.686 1.00 37.26 499 ILE C C 1
ATOM 10297 O O . ILE C 1 522 ? 130.496 169.184 149.357 1.00 37.26 499 ILE C O 1
ATOM 10302 N N . ASN C 1 523 ? 128.762 170.598 149.159 1.00 44.39 500 ASN C N 1
ATOM 10303 C CA . ASN C 1 523 ? 128.357 170.380 150.545 1.00 44.39 500 ASN C CA 1
ATOM 10304 C C . ASN C 1 523 ? 127.564 169.104 150.762 1.00 44.39 500 ASN C C 1
ATOM 10305 O O . ASN C 1 523 ? 127.284 168.764 151.915 1.00 44.39 500 ASN C O 1
ATOM 10310 N N . LYS C 1 524 ? 127.196 168.393 149.701 1.00 45.12 501 LYS C N 1
ATOM 10311 C CA . LYS C 1 524 ? 126.554 167.100 149.891 1.00 45.12 501 LYS C CA 1
ATOM 10312 C C . LYS C 1 524 ? 127.481 166.124 150.604 1.00 45.12 501 LYS C C 1
ATOM 10313 O O . LYS C 1 524 ? 127.013 165.239 151.327 1.00 45.12 501 LYS C O 1
ATOM 10319 N N . ASP C 1 525 ? 128.793 166.287 150.440 1.00 45.32 502 ASP C N 1
ATOM 10320 C CA . ASP C 1 525 ? 129.757 165.380 151.047 1.00 45.32 502 ASP C CA 1
ATOM 10321 C C . ASP C 1 525 ? 130.404 165.925 152.314 1.00 45.32 502 ASP C C 1
ATOM 10322 O O . ASP C 1 525 ? 130.897 165.132 153.123 1.00 45.32 502 ASP C O 1
ATOM 10327 N N . GLY C 1 526 ? 130.425 167.240 152.509 1.00 41.60 503 GLY C N 1
ATOM 10328 C CA . GLY C 1 526 ? 130.949 167.786 153.745 1.00 41.60 503 GLY C CA 1
ATOM 10329 C C . GLY C 1 526 ? 131.953 168.906 153.578 1.00 41.60 503 GLY C C 1
ATOM 10330 O O . GLY C 1 526 ? 131.962 169.853 154.366 1.00 41.60 503 GLY C O 1
ATOM 10331 N N . ARG C 1 527 ? 132.803 168.817 152.564 1.00 35.22 504 ARG C N 1
ATOM 10332 C CA . ARG C 1 527 ? 133.805 169.846 152.346 1.00 35.22 504 ARG C CA 1
ATOM 10333 C C . ARG C 1 527 ? 133.175 171.070 151.694 1.00 35.22 504 ARG C C 1
ATOM 10334 O O . ARG C 1 527 ? 132.119 170.994 151.064 1.00 35.22 504 ARG C O 1
ATOM 10342 N N . ARG C 1 528 ? 133.838 172.212 151.847 1.00 42.21 505 ARG C N 1
ATOM 10343 C CA . ARG C 1 528 ? 133.321 173.480 151.359 1.00 42.21 505 ARG C CA 1
ATOM 10344 C C . ARG C 1 528 ? 134.311 174.135 150.409 1.00 42.21 505 ARG C C 1
ATOM 10345 O O . ARG C 1 528 ? 135.527 174.017 150.578 1.00 42.21 505 ARG C O 1
ATOM 10353 N N . TRP C 1 529 ? 133.776 174.832 149.408 1.00 32.78 506 TRP C N 1
ATOM 10354 C CA . TRP C 1 529 ? 134.619 175.538 148.454 1.00 32.78 506 TRP C CA 1
ATOM 10355 C C . TRP C 1 529 ? 135.492 176.546 149.183 1.00 32.78 506 TRP C C 1
ATOM 10356 O O . TRP C 1 529 ? 135.054 177.194 150.135 1.00 32.78 506 TRP C O 1
ATOM 10367 N N . ARG C 1 530 ? 136.737 176.670 148.743 1.00 35.19 507 ARG C N 1
ATOM 10368 C CA . ARG C 1 530 ? 137.665 177.602 149.371 1.00 35.19 507 ARG C CA 1
ATOM 10369 C C . ARG C 1 530 ? 137.266 179.025 149.016 1.00 35.19 507 ARG C C 1
ATOM 10370 O O . ARG C 1 530 ? 137.329 179.422 147.849 1.00 35.19 507 ARG C O 1
ATOM 10378 N N . ARG C 1 531 ? 136.855 179.799 150.019 1.00 43.11 508 ARG C N 1
ATOM 10379 C CA . ARG C 1 531 ? 136.475 181.195 149.815 1.00 43.11 508 ARG C CA 1
ATOM 10380 C C . ARG C 1 531 ? 137.754 182.006 149.653 1.00 43.11 508 ARG C C 1
ATOM 10381 O O . ARG C 1 531 ? 138.249 182.648 150.581 1.00 43.11 508 ARG C O 1
ATOM 10389 N N . LEU C 1 532 ? 138.295 181.964 148.442 1.00 41.43 509 LEU C N 1
ATOM 10390 C CA . LEU C 1 532 ? 139.551 182.628 148.126 1.00 41.43 509 LEU C CA 1
ATOM 10391 C C . LEU C 1 532 ? 139.486 184.128 148.376 1.00 41.43 509 LEU C C 1
ATOM 10392 O O . LEU C 1 532 ? 138.413 184.691 148.589 1.00 41.43 509 LEU C O 1
ATOM 10398 N N . ARG D 1 40 ? 170.430 125.726 189.035 1.00 131.26 17 ARG D N 1
ATOM 10399 C CA . ARG D 1 40 ? 169.544 126.847 189.324 1.00 131.26 17 ARG D CA 1
ATOM 10400 C C . ARG D 1 40 ? 168.443 126.437 190.294 1.00 131.26 17 ARG D C 1
ATOM 10401 O O . ARG D 1 40 ? 167.394 127.074 190.362 1.00 131.26 17 ARG D O 1
ATOM 10409 N N . THR D 1 41 ? 168.689 125.367 191.034 1.00 131.58 18 THR D N 1
ATOM 10410 C CA . THR D 1 41 ? 167.719 124.899 192.015 1.00 131.58 18 THR D CA 1
ATOM 10411 C C . THR D 1 41 ? 167.592 125.924 193.137 1.00 131.58 18 THR D C 1
ATOM 10412 O O . THR D 1 41 ? 168.609 126.420 193.634 1.00 131.58 18 THR D O 1
ATOM 10416 N N . PRO D 1 42 ? 166.378 126.277 193.549 1.00 126.50 19 PRO D N 1
ATOM 10417 C CA . PRO D 1 42 ? 166.215 127.302 194.584 1.00 126.50 19 PRO D CA 1
ATOM 10418 C C . PRO D 1 42 ? 166.735 126.835 195.934 1.00 126.50 19 PRO D C 1
ATOM 10419 O O . PRO D 1 42 ? 166.887 125.643 196.203 1.00 126.50 19 PRO D O 1
ATOM 10423 N N . GLU D 1 43 ? 167.023 127.813 196.787 1.00 122.76 20 GLU D N 1
ATOM 10424 C CA . GLU D 1 43 ? 167.527 127.522 198.116 1.00 122.76 20 GLU D CA 1
ATOM 10425 C C . GLU D 1 43 ? 166.433 126.896 198.982 1.00 122.76 20 GLU D C 1
ATOM 10426 O O . GLU D 1 43 ? 165.243 127.135 198.763 1.00 122.76 20 GLU D O 1
ATOM 10432 N N . PRO D 1 44 ? 166.810 126.088 199.968 1.00 118.61 21 PRO D N 1
ATOM 10433 C CA . PRO D 1 44 ? 165.807 125.445 200.822 1.00 118.61 21 PRO D CA 1
ATOM 10434 C C . PRO D 1 44 ? 165.091 126.445 201.716 1.00 118.61 21 PRO D C 1
ATOM 10435 O O . PRO D 1 44 ? 165.598 127.523 202.030 1.00 118.61 21 PRO D O 1
ATOM 10439 N N . LEU D 1 45 ? 163.888 126.058 202.130 1.00 106.65 22 LEU D N 1
ATOM 10440 C CA . LEU D 1 45 ? 163.018 126.895 202.950 1.00 106.65 22 LEU D CA 1
ATOM 10441 C C . LEU D 1 45 ? 161.868 126.029 203.454 1.00 106.65 22 LEU D C 1
ATOM 10442 O O . LEU D 1 45 ? 161.771 124.844 203.124 1.00 106.65 22 LEU D O 1
ATOM 10447 N N . ILE D 1 46 ? 160.992 126.629 204.259 1.00 101.67 23 ILE D N 1
ATOM 10448 C CA . ILE D 1 46 ? 159.878 125.909 204.862 1.00 101.67 23 ILE D CA 1
ATOM 10449 C C . ILE D 1 46 ? 158.566 126.525 204.396 1.00 101.67 23 ILE D C 1
ATOM 10450 O O . ILE D 1 46 ? 158.457 127.740 204.202 1.00 101.67 23 ILE D O 1
ATOM 10455 N N . LEU D 1 47 ? 157.562 125.670 204.225 1.00 96.57 24 LEU D N 1
ATOM 10456 C CA . LEU D 1 47 ? 156.253 126.059 203.720 1.00 96.57 24 LEU D CA 1
ATOM 10457 C C . LEU D 1 47 ? 155.221 125.980 204.833 1.00 96.57 24 LEU D C 1
ATOM 10458 O O . LEU D 1 47 ? 155.234 125.044 205.638 1.00 96.57 24 LEU D O 1
ATOM 10463 N N . THR D 1 48 ? 154.327 126.961 204.872 1.00 94.16 25 THR D N 1
ATOM 10464 C CA . THR D 1 48 ? 153.145 126.918 205.722 1.00 94.16 25 THR D CA 1
ATOM 10465 C C . THR D 1 48 ? 151.905 126.945 204.840 1.00 94.16 25 THR D C 1
ATOM 10466 O O . THR D 1 48 ? 151.777 127.807 203.964 1.00 94.16 25 THR D O 1
ATOM 10470 N N . ILE D 1 49 ? 151.003 125.992 205.057 1.00 94.78 26 ILE D N 1
ATOM 10471 C CA . ILE D 1 49 ? 149.825 125.861 204.210 1.00 94.78 26 ILE D CA 1
ATOM 10472 C C . ILE D 1 49 ? 148.582 126.187 205.021 1.00 94.78 26 ILE D C 1
ATOM 10473 O O . ILE D 1 49 ? 147.999 125.307 205.663 1.00 94.78 26 ILE D O 1
ATOM 10478 N N . PHE D 1 50 ? 148.166 127.450 204.994 1.00 95.38 27 PHE D N 1
ATOM 10479 C CA . PHE D 1 50 ? 146.990 127.859 205.748 1.00 95.38 27 PHE D CA 1
ATOM 10480 C C . PHE D 1 50 ? 145.752 127.165 205.204 1.00 95.38 27 PHE D C 1
ATOM 10481 O O . PHE D 1 50 ? 145.625 126.941 203.998 1.00 95.38 27 PHE D O 1
ATOM 10489 N N . GLY D 1 51 ? 144.838 126.821 206.106 1.00 106.74 28 GLY D N 1
ATOM 10490 C CA . GLY D 1 51 ? 143.610 126.165 205.698 1.00 106.74 28 GLY D CA 1
ATOM 10491 C C . GLY D 1 51 ? 143.828 124.839 205.008 1.00 106.74 28 GLY D C 1
ATOM 10492 O O . GLY D 1 51 ? 142.986 124.415 204.211 1.00 106.74 28 GLY D O 1
ATOM 10493 N N . ALA D 1 52 ? 144.939 124.171 205.293 1.00 112.27 29 ALA D N 1
ATOM 10494 C CA . ALA D 1 52 ? 145.224 122.880 204.685 1.00 112.27 29 ALA D CA 1
ATOM 10495 C C . ALA D 1 52 ? 144.342 121.818 205.334 1.00 112.27 29 ALA D C 1
ATOM 10496 O O . ALA D 1 52 ? 143.462 122.110 206.149 1.00 112.27 29 ALA D O 1
ATOM 10498 N N . SER D 1 53 ? 144.580 120.558 204.970 1.00 120.43 30 SER D N 1
ATOM 10499 C CA . SER D 1 53 ? 143.812 119.430 205.493 1.00 120.43 30 SER D CA 1
ATOM 10500 C C . SER D 1 53 ? 142.323 119.599 205.209 1.00 120.43 30 SER D C 1
ATOM 10501 O O . SER D 1 53 ? 141.471 119.248 206.025 1.00 120.43 30 SER D O 1
ATOM 10504 N N . GLY D 1 54 ? 142.009 120.151 204.042 1.00 121.48 31 GLY D N 1
ATOM 10505 C CA . GLY D 1 54 ? 140.630 120.356 203.657 1.00 121.48 31 GLY D CA 1
ATOM 10506 C C . GLY D 1 54 ? 140.245 119.528 202.452 1.00 121.48 31 GLY D C 1
ATOM 10507 O O . GLY D 1 54 ? 140.310 118.296 202.492 1.00 121.48 31 GLY D O 1
ATOM 10508 N N . ASP D 1 55 ? 139.845 120.191 201.373 1.00 130.48 32 ASP D N 1
ATOM 10509 C CA . ASP D 1 55 ? 139.487 119.524 200.133 1.00 130.48 32 ASP D CA 1
ATOM 10510 C C . ASP D 1 55 ? 140.340 120.060 198.995 1.00 130.48 32 ASP D C 1
ATOM 10511 O O . ASP D 1 55 ? 140.598 121.265 198.913 1.00 130.48 32 ASP D O 1
ATOM 10516 N N . LEU D 1 56 ? 140.811 119.139 198.153 1.00 127.71 33 LEU D N 1
ATOM 10517 C CA . LEU D 1 56 ? 141.517 119.425 196.907 1.00 127.71 33 LEU D CA 1
ATOM 10518 C C . LEU D 1 56 ? 142.928 119.942 197.164 1.00 127.71 33 LEU D C 1
ATOM 10519 O O . LEU D 1 56 ? 143.771 119.937 196.259 1.00 127.71 33 LEU D O 1
ATOM 10524 N N . THR D 1 57 ? 143.230 120.292 198.415 1.00 126.11 34 THR D N 1
ATOM 10525 C CA . THR D 1 57 ? 144.578 120.742 198.736 1.00 126.11 34 THR D CA 1
ATOM 10526 C C . THR D 1 57 ? 145.580 119.610 198.580 1.00 126.11 34 THR D C 1
ATOM 10527 O O . THR D 1 57 ? 146.675 119.810 198.040 1.00 126.11 34 THR D O 1
ATOM 10531 N N . GLN D 1 58 ? 145.208 118.406 199.018 1.00 125.47 35 GLN D N 1
ATOM 10532 C CA . GLN D 1 58 ? 146.104 117.264 198.899 1.00 125.47 35 GLN D CA 1
ATOM 10533 C C . GLN D 1 58 ? 146.400 116.959 197.439 1.00 125.47 35 GLN D C 1
ATOM 10534 O O . GLN D 1 58 ? 147.562 116.939 197.024 1.00 125.47 35 GLN D O 1
ATOM 10540 N N . ARG D 1 59 ? 145.351 116.791 196.630 1.00 126.94 36 ARG D N 1
ATOM 10541 C CA . ARG D 1 59 ? 145.531 116.427 195.230 1.00 126.94 36 ARG D CA 1
ATOM 10542 C C . ARG D 1 59 ? 146.161 117.543 194.408 1.00 126.94 36 ARG D C 1
ATOM 10543 O O . ARG D 1 59 ? 146.724 117.262 193.345 1.00 126.94 36 ARG D O 1
ATOM 10551 N N . LYS D 1 60 ? 146.086 118.795 194.863 1.00 124.05 37 LYS D N 1
ATOM 10552 C CA . LYS D 1 60 ? 146.696 119.884 194.116 1.00 124.05 37 LYS D CA 1
ATOM 10553 C C . LYS D 1 60 ? 148.116 120.205 194.560 1.00 124.05 37 LYS D C 1
ATOM 10554 O O . LYS D 1 60 ? 148.870 120.798 193.779 1.00 124.05 37 LYS D O 1
ATOM 10560 N N . LEU D 1 61 ? 148.510 119.832 195.776 1.00 125.31 38 LEU D N 1
ATOM 10561 C CA . LEU D 1 61 ? 149.840 120.159 196.267 1.00 125.31 38 LEU D CA 1
ATOM 10562 C C . LEU D 1 61 ? 150.744 118.947 196.422 1.00 125.31 38 LEU D C 1
ATOM 10563 O O . LEU D 1 61 ? 151.856 118.939 195.885 1.00 125.31 38 LEU D O 1
ATOM 10568 N N . VAL D 1 62 ? 150.301 117.917 197.148 1.00 124.71 39 VAL D N 1
ATOM 10569 C CA . VAL D 1 62 ? 151.214 116.838 197.530 1.00 124.71 39 VAL D CA 1
ATOM 10570 C C . VAL D 1 62 ? 151.798 116.106 196.328 1.00 124.71 39 VAL D C 1
ATOM 10571 O O . VAL D 1 62 ? 153.024 115.913 196.291 1.00 124.71 39 VAL D O 1
ATOM 10575 N N . PRO D 1 63 ? 151.014 115.662 195.336 1.00 125.85 40 PRO D N 1
ATOM 10576 C CA . PRO D 1 63 ? 151.647 115.020 194.172 1.00 125.85 40 PRO D CA 1
ATOM 10577 C C . PRO D 1 63 ? 152.630 115.924 193.454 1.00 125.85 40 PRO D C 1
ATOM 10578 O O . PRO D 1 63 ? 153.693 115.461 193.023 1.00 125.85 40 PRO D O 1
ATOM 10582 N N . ALA D 1 64 ? 152.313 117.214 193.337 1.00 127.70 41 ALA D N 1
ATOM 10583 C CA . ALA D 1 64 ? 153.189 118.131 192.617 1.00 127.70 41 ALA D CA 1
ATOM 10584 C C . ALA D 1 64 ? 154.516 118.309 193.344 1.00 127.70 41 ALA D C 1
ATOM 10585 O O . ALA D 1 64 ? 155.586 118.213 192.733 1.00 127.70 41 ALA D O 1
ATOM 10587 N N . ILE D 1 65 ? 154.467 118.565 194.652 1.00 126.57 42 ILE D N 1
ATOM 10588 C CA . ILE D 1 65 ? 155.702 118.745 195.405 1.00 126.57 42 ILE D CA 1
ATOM 10589 C C . ILE D 1 65 ? 156.485 117.439 195.464 1.00 126.57 42 ILE D C 1
ATOM 10590 O O . ILE D 1 65 ? 157.721 117.442 195.434 1.00 126.57 42 ILE D O 1
ATOM 10595 N N . TYR D 1 66 ? 155.786 116.304 195.536 1.00 132.54 43 TYR D N 1
ATOM 10596 C CA . TYR D 1 66 ? 156.468 115.015 195.556 1.00 132.54 43 TYR D CA 1
ATOM 10597 C C . TYR D 1 66 ? 157.212 114.770 194.250 1.00 132.54 43 TYR D C 1
ATOM 10598 O O . TYR D 1 66 ? 158.375 114.347 194.252 1.00 132.54 43 TYR D O 1
ATOM 10607 N N . GLN D 1 67 ? 156.556 115.038 193.119 1.00 129.70 44 GLN D N 1
ATOM 10608 C CA . GLN D 1 67 ? 157.213 114.881 191.827 1.00 129.70 44 GLN D CA 1
ATOM 10609 C C . GLN D 1 67 ? 158.373 115.857 191.682 1.00 129.70 44 GLN D C 1
ATOM 10610 O O . GLN D 1 67 ? 159.420 115.511 191.120 1.00 129.70 44 GLN D O 1
ATOM 10616 N N . MET D 1 68 ? 158.204 117.084 192.178 1.00 127.83 45 MET D N 1
ATOM 10617 C CA . MET D 1 68 ? 159.285 118.061 192.132 1.00 127.83 45 MET D CA 1
ATOM 10618 C C . MET D 1 68 ? 160.493 117.574 192.918 1.00 127.83 45 MET D C 1
ATOM 10619 O O . MET D 1 68 ? 161.631 117.647 192.442 1.00 127.83 45 MET D O 1
ATOM 10624 N N . LYS D 1 69 ? 160.261 117.071 194.132 1.00 127.01 46 LYS D N 1
ATOM 10625 C CA . LYS D 1 69 ? 161.360 116.584 194.958 1.00 127.01 46 LYS D CA 1
ATOM 10626 C C . LYS D 1 69 ? 162.028 115.369 194.328 1.00 127.01 46 LYS D C 1
ATOM 10627 O O . LYS D 1 69 ? 163.259 115.250 194.350 1.00 127.01 46 LYS D O 1
ATOM 10633 N N . ARG D 1 70 ? 161.235 114.459 193.758 1.00 127.81 47 ARG D N 1
ATOM 10634 C CA . ARG D 1 70 ? 161.806 113.281 193.116 1.00 127.81 47 ARG D CA 1
ATOM 10635 C C . ARG D 1 70 ? 162.653 113.653 191.907 1.00 127.81 47 ARG D C 1
ATOM 10636 O O . ARG D 1 70 ? 163.602 112.936 191.573 1.00 127.81 47 ARG D O 1
ATOM 10644 N N . GLU D 1 71 ? 162.332 114.763 191.243 1.00 130.60 48 GLU D N 1
ATOM 10645 C CA . GLU D 1 71 ? 163.077 115.227 190.081 1.00 130.60 48 GLU D CA 1
ATOM 10646 C C . GLU D 1 71 ? 164.100 116.299 190.450 1.00 130.60 48 GLU D C 1
ATOM 10647 O O . GLU D 1 71 ? 164.360 117.212 189.659 1.00 130.60 48 GLU D O 1
ATOM 10653 N N . ARG D 1 72 ? 164.666 116.207 191.657 1.00 130.10 49 ARG D N 1
ATOM 10654 C CA . ARG D 1 72 ? 165.720 117.083 192.167 1.00 130.10 49 ARG D CA 1
ATOM 10655 C C . ARG D 1 72 ? 165.465 118.558 191.869 1.00 130.10 49 ARG D C 1
ATOM 10656 O O . ARG D 1 72 ? 166.407 119.336 191.687 1.00 130.10 49 ARG D O 1
ATOM 10664 N N . ARG D 1 73 ? 164.191 118.957 191.845 1.00 131.12 50 ARG D N 1
ATOM 10665 C CA . ARG D 1 73 ? 163.864 120.362 191.631 1.00 131.12 50 ARG D CA 1
ATOM 10666 C C . ARG D 1 73 ? 164.171 121.200 192.864 1.00 131.12 50 ARG D C 1
ATOM 10667 O O . ARG D 1 73 ? 164.427 122.404 192.746 1.00 131.12 50 ARG D O 1
ATOM 10675 N N . LEU D 1 74 ? 164.149 120.590 194.043 1.00 133.21 51 LEU D N 1
ATOM 10676 C CA . LEU D 1 74 ? 164.400 121.268 195.302 1.00 133.21 51 LEU D CA 1
ATOM 10677 C C . LEU D 1 74 ? 165.493 120.537 196.065 1.00 133.21 51 LEU D C 1
ATOM 10678 O O . LEU D 1 74 ? 165.682 119.331 195.881 1.00 133.21 51 LEU D O 1
ATOM 10683 N N . PRO D 1 75 ? 166.230 121.238 196.920 1.00 127.69 52 PRO D N 1
ATOM 10684 C CA . PRO D 1 75 ? 167.249 120.578 197.737 1.00 127.69 52 PRO D CA 1
ATOM 10685 C C . PRO D 1 75 ? 166.602 119.671 198.767 1.00 127.69 52 PRO D C 1
ATOM 10686 O O . PRO D 1 75 ? 165.400 119.793 199.044 1.00 127.69 52 PRO D O 1
ATOM 10690 N N . PRO D 1 76 ? 167.361 118.749 199.363 1.00 122.71 53 PRO D N 1
ATOM 10691 C CA . PRO D 1 76 ? 166.753 117.784 200.291 1.00 122.71 53 PRO D CA 1
ATOM 10692 C C . PRO D 1 76 ? 166.335 118.389 201.623 1.00 122.71 53 PRO D C 1
ATOM 10693 O O . PRO D 1 76 ? 165.958 117.659 202.545 1.00 122.71 53 PRO D O 1
ATOM 10697 N N . GLU D 1 77 ? 166.397 119.713 201.740 1.00 118.17 54 GLU D N 1
ATOM 10698 C CA . GLU D 1 77 ? 166.067 120.421 202.972 1.00 118.17 54 GLU D CA 1
ATOM 10699 C C . GLU D 1 77 ? 164.718 121.128 202.872 1.00 118.17 54 GLU D C 1
ATOM 10700 O O . GLU D 1 77 ? 164.544 122.244 203.363 1.00 118.17 54 GLU D O 1
ATOM 10706 N N . LEU D 1 78 ? 163.749 120.488 202.228 1.00 117.24 55 LEU D N 1
ATOM 10707 C CA . LEU D 1 78 ? 162.424 121.062 202.043 1.00 117.24 55 LEU D CA 1
ATOM 10708 C C . LEU D 1 78 ? 161.445 120.422 203.018 1.00 117.24 55 LEU D C 1
ATOM 10709 O O . LEU D 1 78 ? 161.402 119.194 203.145 1.00 117.24 55 LEU D O 1
ATOM 10714 N N . THR D 1 79 ? 160.667 121.254 203.705 1.00 112.24 56 THR D N 1
ATOM 10715 C CA . THR D 1 79 ? 159.690 120.794 204.678 1.00 112.24 56 THR D CA 1
ATOM 10716 C C . THR D 1 79 ? 158.341 121.429 204.382 1.00 112.24 56 THR D C 1
ATOM 10717 O O . THR D 1 79 ? 158.254 122.479 203.742 1.00 112.24 56 THR D O 1
ATOM 10721 N N . VAL D 1 80 ? 157.283 120.775 204.854 1.00 108.00 57 VAL D N 1
ATOM 10722 C CA . VAL D 1 80 ? 155.928 121.300 204.760 1.00 108.00 57 VAL D CA 1
ATOM 10723 C C . VAL D 1 80 ? 155.282 121.225 206.136 1.00 108.00 57 VAL D C 1
ATOM 10724 O O . VAL D 1 80 ? 155.604 120.354 206.949 1.00 108.00 57 VAL D O 1
ATOM 10728 N N . VAL D 1 81 ? 154.385 122.166 206.411 1.00 101.02 58 VAL D N 1
ATOM 10729 C CA . VAL D 1 81 ? 153.677 122.226 207.684 1.00 101.02 58 VAL D CA 1
ATOM 10730 C C . VAL D 1 81 ? 152.193 122.417 207.406 1.00 101.02 58 VAL D C 1
ATOM 10731 O O . VAL D 1 81 ? 151.814 123.155 206.491 1.00 101.02 58 VAL D O 1
ATOM 10735 N N . GLY D 1 82 ? 151.354 121.748 208.195 1.00 107.82 59 GLY D N 1
ATOM 10736 C CA . GLY D 1 82 ? 149.917 121.860 208.066 1.00 107.82 59 GLY D CA 1
ATOM 10737 C C . GLY D 1 82 ? 149.345 123.010 208.876 1.00 107.82 59 GLY D C 1
ATOM 10738 O O . GLY D 1 82 ? 150.060 123.869 209.395 1.00 107.82 59 GLY D O 1
ATOM 10739 N N . PHE D 1 83 ? 148.015 123.023 208.964 1.00 112.74 60 PHE D N 1
ATOM 10740 C CA . PHE D 1 83 ? 147.304 124.047 209.722 1.00 112.74 60 PHE D CA 1
ATOM 10741 C C . PHE D 1 83 ? 145.859 123.643 209.995 1.00 112.74 60 PHE D C 1
ATOM 10742 O O . PHE D 1 83 ? 145.512 122.462 209.896 1.00 112.74 60 PHE D O 1
ATOM 10750 N N . ALA D 1 84 ? 145.035 124.626 210.382 1.00 119.41 61 ALA D N 1
ATOM 10751 C CA . ALA D 1 84 ? 143.597 124.506 210.627 1.00 119.41 61 ALA D CA 1
ATOM 10752 C C . ALA D 1 84 ? 143.298 123.931 212.005 1.00 119.41 61 ALA D C 1
ATOM 10753 O O . ALA D 1 84 ? 144.212 123.695 212.801 1.00 119.41 61 ALA D O 1
ATOM 10755 N N . ARG D 1 85 ? 142.015 123.714 212.296 1.00 128.17 62 ARG D N 1
ATOM 10756 C CA . ARG D 1 85 ? 141.556 123.486 213.661 1.00 128.17 62 ARG D CA 1
ATOM 10757 C C . ARG D 1 85 ? 141.309 122.025 214.009 1.00 128.17 62 ARG D C 1
ATOM 10758 O O . ARG D 1 85 ? 141.355 121.677 215.193 1.00 128.17 62 ARG D O 1
ATOM 10766 N N . ARG D 1 86 ? 141.037 121.164 213.032 1.00 134.08 63 ARG D N 1
ATOM 10767 C CA . ARG D 1 86 ? 140.680 119.788 213.349 1.00 134.08 63 ARG D CA 1
ATOM 10768 C C . ARG D 1 86 ? 141.875 119.062 213.956 1.00 134.08 63 ARG D C 1
ATOM 10769 O O . ARG D 1 86 ? 143.019 119.253 213.534 1.00 134.08 63 ARG D O 1
ATOM 10777 N N . ASP D 1 87 ? 141.604 118.221 214.954 1.00 136.16 64 ASP D N 1
ATOM 10778 C CA . ASP D 1 87 ? 142.665 117.569 215.712 1.00 136.16 64 ASP D CA 1
ATOM 10779 C C . ASP D 1 87 ? 143.348 116.492 214.882 1.00 136.16 64 ASP D C 1
ATOM 10780 O O . ASP D 1 87 ? 142.933 115.329 214.894 1.00 136.16 64 ASP D O 1
ATOM 10785 N N . TRP D 1 88 ? 144.402 116.872 214.166 1.00 137.66 65 TRP D N 1
ATOM 10786 C CA . TRP D 1 88 ? 145.135 115.957 213.311 1.00 137.66 65 TRP D CA 1
ATOM 10787 C C . TRP D 1 88 ? 146.208 115.216 214.105 1.00 137.66 65 TRP D C 1
ATOM 10788 O O . TRP D 1 88 ? 146.352 115.378 215.320 1.00 137.66 65 TRP D O 1
ATOM 10799 N N . SER D 1 89 ? 146.975 114.389 213.399 1.00 138.10 66 SER D N 1
ATOM 10800 C CA . SER D 1 89 ? 148.086 113.662 213.990 1.00 138.10 66 SER D CA 1
ATOM 10801 C C . SER D 1 89 ? 149.179 113.505 212.946 1.00 138.10 66 SER D C 1
ATOM 10802 O O . SER D 1 89 ? 148.903 113.440 211.745 1.00 138.10 66 SER D O 1
ATOM 10805 N N . HIS D 1 90 ? 150.426 113.445 213.418 1.00 137.08 67 HIS D N 1
ATOM 10806 C CA . HIS D 1 90 ? 151.553 113.281 212.507 1.00 137.08 67 HIS D CA 1
ATOM 10807 C C . HIS D 1 90 ? 151.460 111.959 211.757 1.00 137.08 67 HIS D C 1
ATOM 10808 O O . HIS D 1 90 ? 151.662 111.909 210.537 1.00 137.08 67 HIS D O 1
ATOM 10815 N N . ASP D 1 91 ? 151.140 110.877 212.471 1.00 144.62 68 ASP D N 1
ATOM 10816 C CA . ASP D 1 91 ? 150.879 109.605 211.809 1.00 144.62 68 ASP D CA 1
ATOM 10817 C C . ASP D 1 91 ? 149.656 109.701 210.907 1.00 144.62 68 ASP D C 1
ATOM 10818 O O . ASP D 1 91 ? 149.644 109.144 209.803 1.00 144.62 68 ASP D O 1
ATOM 10823 N N . HIS D 1 92 ? 148.612 110.397 211.365 1.00 140.57 69 HIS D N 1
ATOM 10824 C CA . HIS D 1 92 ? 147.449 110.626 210.516 1.00 140.57 69 HIS D CA 1
ATOM 10825 C C . HIS D 1 92 ? 147.834 111.410 209.270 1.00 140.57 69 HIS D C 1
ATOM 10826 O O . HIS D 1 92 ? 147.345 111.125 208.171 1.00 140.57 69 HIS D O 1
ATOM 10833 N N . PHE D 1 93 ? 148.708 112.405 209.427 1.00 139.49 70 PHE D N 1
ATOM 10834 C CA . PHE D 1 93 ? 149.181 113.167 208.277 1.00 139.49 70 PHE D CA 1
ATOM 10835 C C . PHE D 1 93 ? 149.905 112.265 207.288 1.00 139.49 70 PHE D C 1
ATOM 10836 O O . PHE D 1 93 ? 149.669 112.335 206.077 1.00 139.49 70 PHE D O 1
ATOM 10844 N N . ARG D 1 94 ? 150.790 111.401 207.792 1.00 136.69 71 ARG D N 1
ATOM 10845 C CA . ARG D 1 94 ? 151.525 110.502 206.908 1.00 136.69 71 ARG D CA 1
ATOM 10846 C C . ARG D 1 94 ? 150.579 109.555 206.182 1.00 136.69 71 ARG D C 1
ATOM 10847 O O . ARG D 1 94 ? 150.709 109.335 204.973 1.00 136.69 71 ARG D O 1
ATOM 10855 N N . GLU D 1 95 ? 149.612 108.992 206.909 1.00 141.83 72 GLU D N 1
ATOM 10856 C CA . GLU D 1 95 ? 148.668 108.062 206.298 1.00 141.83 72 GLU D CA 1
ATOM 10857 C C . GLU D 1 95 ? 147.828 108.748 205.230 1.00 141.83 72 GLU D C 1
ATOM 10858 O O . GLU D 1 95 ? 147.622 108.198 204.141 1.00 141.83 72 GLU D O 1
ATOM 10864 N N . GLN D 1 96 ? 147.336 109.954 205.520 1.00 140.39 73 GLN D N 1
ATOM 10865 C CA . GLN D 1 96 ? 146.497 110.653 204.556 1.00 140.39 73 GLN D CA 1
ATOM 10866 C C . GLN D 1 96 ? 147.295 111.074 203.330 1.00 140.39 73 GLN D C 1
ATOM 10867 O O . GLN D 1 96 ? 146.794 110.993 202.204 1.00 140.39 73 GLN D O 1
ATOM 10873 N N . MET D 1 97 ? 148.538 111.521 203.522 1.00 140.95 74 MET D N 1
ATOM 10874 C CA . MET D 1 97 ? 149.372 111.870 202.377 1.00 140.95 74 MET D CA 1
ATOM 10875 C C . MET D 1 97 ? 149.683 110.644 201.528 1.00 140.95 74 MET D C 1
ATOM 10876 O O . MET D 1 97 ? 149.677 110.717 200.292 1.00 140.95 74 MET D O 1
ATOM 10881 N N . ARG D 1 98 ? 149.965 109.507 202.175 1.00 141.64 75 ARG D N 1
ATOM 10882 C CA . ARG D 1 98 ? 150.182 108.268 201.437 1.00 141.64 75 ARG D CA 1
ATOM 10883 C C . ARG D 1 98 ? 148.952 107.897 200.626 1.00 141.64 75 ARG D C 1
ATOM 10884 O O . ARG D 1 98 ? 149.057 107.540 199.447 1.00 141.64 75 ARG D O 1
ATOM 10892 N N . LYS D 1 99 ? 147.773 107.980 201.242 1.00 139.73 76 LYS D N 1
ATOM 10893 C CA . LYS D 1 99 ? 146.545 107.667 200.526 1.00 139.73 76 LYS D CA 1
ATOM 10894 C C . LYS D 1 99 ? 146.352 108.602 199.342 1.00 139.73 76 LYS D C 1
ATOM 10895 O O . LYS D 1 99 ? 145.994 108.161 198.242 1.00 139.73 76 LYS D O 1
ATOM 10901 N N . GLY D 1 100 ? 146.605 109.895 199.544 1.00 138.09 77 GLY D N 1
ATOM 10902 C CA . GLY D 1 100 ? 146.425 110.850 198.465 1.00 138.09 77 GLY D CA 1
ATOM 10903 C C . GLY D 1 100 ? 147.350 110.584 197.295 1.00 138.09 77 GLY D C 1
ATOM 10904 O O . GLY D 1 100 ? 146.922 110.577 196.139 1.00 138.09 77 GLY D O 1
ATOM 10905 N N . ILE D 1 101 ? 148.632 110.349 197.579 1.00 140.17 78 ILE D N 1
ATOM 10906 C CA . ILE D 1 101 ? 149.573 110.116 196.488 1.00 140.17 78 ILE D CA 1
ATOM 10907 C C . ILE D 1 101 ? 149.272 108.792 195.795 1.00 140.17 78 ILE D C 1
ATOM 10908 O O . ILE D 1 101 ? 149.400 108.676 194.570 1.00 140.17 78 ILE D O 1
ATOM 10913 N N . GLU D 1 102 ? 148.857 107.775 196.554 1.00 141.94 79 GLU D N 1
ATOM 10914 C CA . GLU D 1 102 ? 148.534 106.494 195.937 1.00 141.94 79 GLU D CA 1
ATOM 10915 C C . GLU D 1 102 ? 147.320 106.611 195.027 1.00 141.94 79 GLU D C 1
ATOM 10916 O O . GLU D 1 102 ? 147.309 106.064 193.919 1.00 141.94 79 GLU D O 1
ATOM 10922 N N . GLU D 1 103 ? 146.297 107.341 195.467 1.00 141.61 80 GLU D N 1
ATOM 10923 C CA . GLU D 1 103 ? 145.025 107.359 194.759 1.00 141.61 80 GLU D CA 1
ATOM 10924 C C . GLU D 1 103 ? 144.999 108.355 193.606 1.00 141.61 80 GLU D C 1
ATOM 10925 O O . GLU D 1 103 ? 144.448 108.049 192.543 1.00 141.61 80 GLU D O 1
ATOM 10931 N N . PHE D 1 104 ? 145.581 109.538 193.783 1.00 139.84 81 PHE D N 1
ATOM 10932 C CA . PHE D 1 104 ? 145.478 110.619 192.812 1.00 139.84 81 PHE D CA 1
ATOM 10933 C C . PHE D 1 104 ? 146.844 111.025 192.271 1.00 139.84 81 PHE D C 1
ATOM 10934 O O . PHE D 1 104 ? 147.104 112.203 192.023 1.00 139.84 81 PHE D O 1
ATOM 10942 N N . SER D 1 105 ? 147.734 110.057 192.075 1.00 139.25 82 SER D N 1
ATOM 10943 C CA . SER D 1 105 ? 149.050 110.339 191.513 1.00 139.25 82 SER D CA 1
ATOM 10944 C C . SER D 1 105 ? 149.642 109.044 190.973 1.00 139.25 82 SER D C 1
ATOM 10945 O O . SER D 1 105 ? 149.007 107.986 191.001 1.00 139.25 82 SER D O 1
ATOM 10948 N N . THR D 1 106 ? 150.879 109.144 190.476 1.00 138.81 83 THR D N 1
ATOM 10949 C CA . THR D 1 106 ? 151.556 107.985 189.902 1.00 138.81 83 THR D CA 1
ATOM 10950 C C . THR D 1 106 ? 151.795 106.905 190.948 1.00 138.81 83 THR D C 1
ATOM 10951 O O . THR D 1 106 ? 151.645 105.710 190.665 1.00 138.81 83 THR D O 1
ATOM 10955 N N . GLY D 1 107 ? 152.179 107.299 192.149 1.00 135.39 84 GLY D N 1
ATOM 10956 C CA . GLY D 1 107 ? 152.426 106.357 193.217 1.00 135.39 84 GLY D CA 1
ATOM 10957 C C . GLY D 1 107 ? 153.464 106.911 194.169 1.00 135.39 84 GLY D C 1
ATOM 10958 O O . GLY D 1 107 ? 153.885 108.059 194.058 1.00 135.39 84 GLY D O 1
ATOM 10959 N N . ILE D 1 108 ? 153.869 106.062 195.117 1.00 136.20 85 ILE D N 1
ATOM 10960 C CA . ILE D 1 108 ? 154.900 106.445 196.076 1.00 136.20 85 ILE D CA 1
ATOM 10961 C C . ILE D 1 108 ? 156.296 106.060 195.616 1.00 136.20 85 ILE D C 1
ATOM 10962 O O . ILE D 1 108 ? 157.277 106.406 196.292 1.00 136.20 85 ILE D O 1
ATOM 10967 N N . GLY D 1 109 ? 156.421 105.369 194.489 1.00 135.26 86 GLY D N 1
ATOM 10968 C CA . GLY D 1 109 ? 157.737 104.966 194.019 1.00 135.26 86 GLY D CA 1
ATOM 10969 C C . GLY D 1 109 ? 158.382 103.990 194.982 1.00 135.26 86 GLY D C 1
ATOM 10970 O O . GLY D 1 109 ? 157.756 103.028 195.441 1.00 135.26 86 GLY D O 1
ATOM 10971 N N . SER D 1 110 ? 159.650 104.236 195.298 1.00 141.15 87 SER D N 1
ATOM 10972 C CA . SER D 1 110 ? 160.381 103.383 196.222 1.00 141.15 87 SER D CA 1
ATOM 10973 C C . SER D 1 110 ? 160.036 103.737 197.662 1.00 141.15 87 SER D C 1
ATOM 10974 O O . SER D 1 110 ? 159.912 104.913 198.016 1.00 141.15 87 SER D O 1
ATOM 10977 N N . GLU D 1 111 ? 159.879 102.704 198.496 1.00 140.87 88 GLU D N 1
ATOM 10978 C CA . GLU D 1 111 ? 159.569 102.930 199.905 1.00 140.87 88 GLU D CA 1
ATOM 10979 C C . GLU D 1 111 ? 160.688 103.692 200.601 1.00 140.87 88 GLU D C 1
ATOM 10980 O O . GLU D 1 111 ? 160.427 104.578 201.425 1.00 140.87 88 GLU D O 1
ATOM 10986 N N . ASP D 1 112 ? 161.941 103.360 200.283 1.00 146.57 89 ASP D N 1
ATOM 10987 C CA . ASP D 1 112 ? 163.065 104.097 200.849 1.00 146.57 89 ASP D CA 1
ATOM 10988 C C . ASP D 1 112 ? 163.022 105.566 200.452 1.00 146.57 89 ASP D C 1
ATOM 10989 O O . ASP D 1 112 ? 163.462 106.428 201.220 1.00 146.57 89 ASP D O 1
ATOM 10994 N N . LEU D 1 113 ? 162.494 105.872 199.264 1.00 144.32 90 LEU D N 1
ATOM 10995 C CA . LEU D 1 113 ? 162.329 107.268 198.879 1.00 144.32 90 LEU D CA 1
ATOM 10996 C C . LEU D 1 113 ? 161.368 107.981 199.820 1.00 144.32 90 LEU D C 1
ATOM 10997 O O . LEU D 1 113 ? 161.632 109.109 200.256 1.00 144.32 90 LEU D O 1
ATOM 11002 N N . TRP D 1 114 ? 160.255 107.332 200.165 1.00 144.23 91 TRP D N 1
ATOM 11003 C CA . TRP D 1 114 ? 159.321 107.951 201.097 1.00 144.23 91 TRP D CA 1
ATOM 11004 C C . TRP D 1 114 ? 159.929 108.056 202.488 1.00 144.23 91 TRP D C 1
ATOM 11005 O O . TRP D 1 114 ? 159.659 109.017 203.216 1.00 144.23 91 TRP D O 1
ATOM 11016 N N . ASN D 1 115 ? 160.739 107.072 202.882 1.00 146.17 92 ASN D N 1
ATOM 11017 C CA . ASN D 1 115 ? 161.416 107.153 204.174 1.00 146.17 92 ASN D CA 1
ATOM 11018 C C . ASN D 1 115 ? 162.371 108.339 204.218 1.00 146.17 92 ASN D C 1
ATOM 11019 O O . ASN D 1 115 ? 162.448 109.050 205.227 1.00 146.17 92 ASN D O 1
ATOM 11024 N N . GLU D 1 116 ? 163.110 108.564 203.130 1.00 148.17 93 GLU D N 1
ATOM 11025 C CA . GLU D 1 116 ? 164.013 109.707 203.063 1.00 148.17 93 GLU D CA 1
ATOM 11026 C C . GLU D 1 116 ? 163.249 111.023 202.997 1.00 148.17 93 GLU D C 1
ATOM 11027 O O . GLU D 1 116 ? 163.763 112.058 203.432 1.00 148.17 93 GLU D O 1
ATOM 11033 N N . PHE D 1 117 ? 162.041 111.011 202.436 1.00 141.77 94 PHE D N 1
ATOM 11034 C CA . PHE D 1 117 ? 161.239 112.229 202.406 1.00 141.77 94 PHE D CA 1
ATOM 11035 C C . PHE D 1 117 ? 160.643 112.549 203.775 1.00 141.77 94 PHE D C 1
ATOM 11036 O O . PHE D 1 117 ? 160.668 113.709 204.202 1.00 141.77 94 PHE D O 1
ATOM 11044 N N . ALA D 1 118 ? 160.144 111.541 204.488 1.00 143.62 95 ALA D N 1
ATOM 11045 C CA . ALA D 1 118 ? 159.292 111.762 205.650 1.00 143.62 95 ALA D CA 1
ATOM 11046 C C . ALA D 1 118 ? 160.050 112.260 206.874 1.00 143.62 95 ALA D C 1
ATOM 11047 O O . ALA D 1 118 ? 160.207 111.526 207.854 1.00 143.62 95 ALA D O 1
ATOM 11049 N N . GLN D 1 119 ? 160.525 113.505 206.827 1.00 140.41 96 GLN D N 1
ATOM 11050 C CA . GLN D 1 119 ? 161.045 114.164 208.019 1.00 140.41 96 GLN D CA 1
ATOM 11051 C C . GLN D 1 119 ? 160.605 115.610 208.161 1.00 140.41 96 GLN D C 1
ATOM 11052 O O . GLN D 1 119 ? 160.835 116.195 209.223 1.00 140.41 96 GLN D O 1
ATOM 11058 N N . GLY D 1 120 ? 159.991 116.209 207.145 1.00 123.63 97 GLY D N 1
ATOM 11059 C CA . GLY D 1 120 ? 159.631 117.610 207.195 1.00 123.63 97 GLY D CA 1
ATOM 11060 C C . GLY D 1 120 ? 158.142 117.871 207.107 1.00 123.63 97 GLY D C 1
ATOM 11061 O O . GLY D 1 120 ? 157.711 118.761 206.370 1.00 123.63 97 GLY D O 1
ATOM 11062 N N . LEU D 1 121 ? 157.342 117.092 207.833 1.00 122.03 98 LEU D N 1
ATOM 11063 C CA . LEU D 1 121 ? 155.886 117.227 207.822 1.00 122.03 98 LEU D CA 1
ATOM 11064 C C . LEU D 1 121 ? 155.401 117.278 209.268 1.00 122.03 98 LEU D C 1
ATOM 11065 O O . LEU D 1 121 ? 155.271 116.240 209.922 1.00 122.03 98 LEU D O 1
ATOM 11070 N N . PHE D 1 122 ? 155.131 118.479 209.762 1.00 120.64 99 PHE D N 1
ATOM 11071 C CA . PHE D 1 122 ? 154.700 118.694 211.137 1.00 120.64 99 PHE D CA 1
ATOM 11072 C C . PHE D 1 122 ? 153.314 119.337 211.142 1.00 120.64 99 PHE D C 1
ATOM 11073 O O . PHE D 1 122 ? 152.658 119.462 210.105 1.00 120.64 99 PHE D O 1
ATOM 11081 N N . TYR D 1 123 ? 152.866 119.741 212.328 1.00 120.25 100 TYR D N 1
ATOM 11082 C CA . TYR D 1 123 ? 151.541 120.325 212.478 1.00 120.25 100 TYR D CA 1
ATOM 11083 C C . TYR D 1 123 ? 151.496 121.160 213.748 1.00 120.25 100 TYR D C 1
ATOM 11084 O O . TYR D 1 123 ? 152.151 120.839 214.742 1.00 120.25 100 TYR D O 1
ATOM 11093 N N . CYS D 1 124 ? 150.706 122.233 213.704 1.00 117.88 101 CYS D N 1
ATOM 11094 C CA . CYS D 1 124 ? 150.532 123.115 214.861 1.00 117.88 101 CYS D CA 1
ATOM 11095 C C . CYS D 1 124 ? 149.108 123.671 214.794 1.00 117.88 101 CYS D C 1
ATOM 11096 O O . CYS D 1 124 ? 148.851 124.673 214.125 1.00 117.88 101 CYS D O 1
ATOM 11099 N N . SER D 1 125 ? 148.194 123.008 215.501 1.00 121.60 102 SER D N 1
ATOM 11100 C CA . SER D 1 125 ? 146.788 123.381 215.445 1.00 121.60 102 SER D CA 1
ATOM 11101 C C . SER D 1 125 ? 146.571 124.772 216.025 1.00 121.60 102 SER D C 1
ATOM 11102 O O . SER D 1 125 ? 147.187 125.152 217.024 1.00 121.60 102 SER D O 1
ATOM 11105 N N . GLY D 1 126 ? 145.683 125.530 215.389 1.00 122.74 103 GLY D N 1
ATOM 11106 C CA . GLY D 1 126 ? 145.367 126.868 215.845 1.00 122.74 103 GLY D CA 1
ATOM 11107 C C . GLY D 1 126 ? 144.219 127.495 215.084 1.00 122.74 103 GLY D C 1
ATOM 11108 O O . GLY D 1 126 ? 144.015 127.204 213.902 1.00 122.74 103 GLY D O 1
ATOM 11109 N N . ASN D 1 127 ? 143.461 128.357 215.753 1.00 125.27 104 ASN D N 1
ATOM 11110 C CA . ASN D 1 127 ? 142.348 129.031 215.109 1.00 125.27 104 ASN D CA 1
ATOM 11111 C C . ASN D 1 127 ? 142.856 130.058 214.103 1.00 125.27 104 ASN D C 1
ATOM 11112 O O . ASN D 1 127 ? 144.003 130.508 214.156 1.00 125.27 104 ASN D O 1
ATOM 11117 N N . MET D 1 128 ? 141.980 130.416 213.163 1.00 123.99 105 MET D N 1
ATOM 11118 C CA . MET D 1 128 ? 142.348 131.394 212.146 1.00 123.99 105 MET D CA 1
ATOM 11119 C C . MET D 1 128 ? 142.612 132.764 212.758 1.00 123.99 105 MET D C 1
ATOM 11120 O O . MET D 1 128 ? 143.583 133.437 212.395 1.00 123.99 105 MET D O 1
ATOM 11125 N N . ASP D 1 129 ? 141.765 133.191 213.692 1.00 120.73 106 ASP D N 1
ATOM 11126 C CA . ASP D 1 129 ? 141.815 134.534 214.261 1.00 120.73 106 ASP D CA 1
ATOM 11127 C C . ASP D 1 129 ? 142.325 134.528 215.700 1.00 120.73 106 ASP D C 1
ATOM 11128 O O . ASP D 1 129 ? 141.875 135.311 216.538 1.00 120.73 106 ASP D O 1
ATOM 11133 N N . ASP D 1 130 ? 143.272 133.647 216.002 1.00 120.51 107 ASP D N 1
ATOM 11134 C CA . ASP D 1 130 ? 143.828 133.561 217.347 1.00 120.51 107 ASP D CA 1
ATOM 11135 C C . ASP D 1 130 ? 145.245 134.114 217.356 1.00 120.51 107 ASP D C 1
ATOM 11136 O O . ASP D 1 130 ? 146.162 133.456 216.838 1.00 120.51 107 ASP D O 1
ATOM 11141 N N . PRO D 1 131 ? 145.477 135.303 217.917 1.00 120.37 108 PRO D N 1
ATOM 11142 C CA . PRO D 1 131 ? 146.857 135.807 218.011 1.00 120.37 108 PRO D CA 1
ATOM 11143 C C . PRO D 1 131 ? 147.764 134.903 218.821 1.00 120.37 108 PRO D C 1
ATOM 11144 O O . PRO D 1 131 ? 148.962 134.806 218.527 1.00 120.37 108 PRO D O 1
ATOM 11148 N N . GLU D 1 132 ? 147.225 134.240 219.845 1.00 122.98 109 GLU D N 1
ATOM 11149 C CA . GLU D 1 132 ? 148.022 133.300 220.624 1.00 122.98 109 GLU D CA 1
ATOM 11150 C C . GLU D 1 132 ? 148.483 132.132 219.764 1.00 122.98 109 GLU D C 1
ATOM 11151 O O . GLU D 1 132 ? 149.640 131.703 219.854 1.00 122.98 109 GLU D O 1
ATOM 11157 N N . SER D 1 133 ? 147.591 131.604 218.922 1.00 118.29 110 SER D N 1
ATOM 11158 C CA . SER D 1 133 ? 147.995 130.565 217.982 1.00 118.29 110 SER D CA 1
ATOM 11159 C C . SER D 1 133 ? 149.038 131.085 217.007 1.00 118.29 110 SER D C 1
ATOM 11160 O O . SER D 1 133 ? 149.917 130.332 216.579 1.00 118.29 110 SER D O 1
ATOM 11163 N N . TYR D 1 134 ? 148.967 132.368 216.654 1.00 115.93 111 TYR D N 1
ATOM 11164 C CA . TYR D 1 134 ? 149.976 132.944 215.772 1.00 115.93 111 TYR D CA 1
ATOM 11165 C C . TYR D 1 134 ? 151.336 133.002 216.456 1.00 115.93 111 TYR D C 1
ATOM 11166 O O . TYR D 1 134 ? 152.363 132.705 215.836 1.00 115.93 111 TYR D O 1
ATOM 11175 N N . LEU D 1 135 ? 151.365 133.382 217.733 1.00 115.86 112 LEU D N 1
ATOM 11176 C CA . LEU D 1 135 ? 152.626 133.375 218.465 1.00 115.86 112 LEU D CA 1
ATOM 11177 C C . LEU D 1 135 ? 153.154 131.956 218.624 1.00 115.86 112 LEU D C 1
ATOM 11178 O O . LEU D 1 135 ? 154.368 131.726 218.567 1.00 115.86 112 LEU D O 1
ATOM 11183 N N . LYS D 1 136 ? 152.254 130.994 218.829 1.00 115.16 113 LYS D N 1
ATOM 11184 C CA . LYS D 1 136 ? 152.663 129.596 218.875 1.00 115.16 113 LYS D CA 1
ATOM 11185 C C . LYS D 1 136 ? 153.278 129.168 217.549 1.00 115.16 113 LYS D C 1
ATOM 11186 O O . LYS D 1 136 ? 154.287 128.454 217.523 1.00 115.16 113 LYS D O 1
ATOM 11192 N N . LEU D 1 137 ? 152.683 129.603 216.438 1.00 113.37 114 LEU D N 1
ATOM 11193 C CA . LEU D 1 137 ? 153.250 129.317 215.125 1.00 113.37 114 LEU D CA 1
ATOM 11194 C C . LEU D 1 137 ? 154.625 129.947 214.974 1.00 113.37 114 LEU D C 1
ATOM 11195 O O . LEU D 1 137 ? 155.534 129.338 214.403 1.00 113.37 114 LEU D O 1
ATOM 11200 N N . LYS D 1 138 ? 154.788 131.178 215.458 1.00 110.75 115 LYS D N 1
ATOM 11201 C CA . LYS D 1 138 ? 156.087 131.837 215.368 1.00 110.75 115 LYS D CA 1
ATOM 11202 C C . LYS D 1 138 ? 157.140 131.082 216.168 1.00 110.75 115 LYS D C 1
ATOM 11203 O O . LYS D 1 138 ? 158.278 130.915 215.715 1.00 110.75 115 LYS D O 1
ATOM 11209 N N . ASN D 1 139 ? 156.774 130.613 217.362 1.00 113.58 116 ASN D N 1
ATOM 11210 C CA . ASN D 1 139 ? 157.706 129.832 218.171 1.00 113.58 116 ASN D CA 1
ATOM 11211 C C . ASN D 1 139 ? 158.047 128.506 217.499 1.00 113.58 116 ASN D C 1
ATOM 11212 O O . ASN D 1 139 ? 159.208 128.077 217.510 1.00 113.58 116 ASN D O 1
ATOM 11217 N N . PHE D 1 140 ? 157.047 127.842 216.915 1.00 112.55 117 PHE D N 1
ATOM 11218 C CA . PHE D 1 140 ? 157.300 126.605 216.185 1.00 112.55 117 PHE D CA 1
ATOM 11219 C C . PHE D 1 140 ? 158.235 126.846 215.010 1.00 112.55 117 PHE D C 1
ATOM 11220 O O . PHE D 1 140 ? 159.150 126.054 214.759 1.00 112.55 117 PHE D O 1
ATOM 11228 N N . LEU D 1 141 ? 158.017 127.940 214.277 1.00 113.91 118 LEU D N 1
ATOM 11229 C CA . LEU D 1 141 ? 158.881 128.278 213.153 1.00 113.91 118 LEU D CA 1
ATOM 11230 C C . LEU D 1 141 ? 160.303 128.556 213.617 1.00 113.91 118 LEU D C 1
ATOM 11231 O O . LEU D 1 141 ? 161.268 128.139 212.968 1.00 113.91 118 LEU D O 1
ATOM 11236 N N . GLY D 1 142 ? 160.452 129.267 214.734 1.00 118.41 119 GLY D N 1
ATOM 11237 C CA . GLY D 1 142 ? 161.782 129.508 215.265 1.00 118.41 119 GLY D CA 1
ATOM 11238 C C . GLY D 1 142 ? 162.487 128.224 215.655 1.00 118.41 119 GLY D C 1
ATOM 11239 O O . GLY D 1 142 ? 163.665 128.034 215.344 1.00 118.41 119 GLY D O 1
ATOM 11240 N N . GLU D 1 143 ? 161.772 127.320 216.328 1.00 123.67 120 GLU D N 1
ATOM 11241 C CA . GLU D 1 143 ? 162.367 126.041 216.704 1.00 123.67 120 GLU D CA 1
ATOM 11242 C C . GLU D 1 143 ? 162.761 125.236 215.473 1.00 123.67 120 GLU D C 1
ATOM 11243 O O . GLU D 1 143 ? 163.827 124.608 215.444 1.00 123.67 120 GLU D O 1
ATOM 11249 N N . LEU D 1 144 ? 161.906 125.236 214.449 1.00 119.10 121 LEU D N 1
ATOM 11250 C CA . LEU D 1 144 ? 162.220 124.514 213.222 1.00 119.10 121 LEU D CA 1
ATOM 11251 C C . LEU D 1 144 ? 163.425 125.123 212.519 1.00 119.10 121 LEU D C 1
ATOM 11252 O O . LEU D 1 144 ? 164.234 124.402 211.930 1.00 119.10 121 LEU D O 1
ATOM 11257 N N . ASP D 1 145 ? 163.553 126.450 212.554 1.00 122.53 122 ASP D N 1
ATOM 11258 C CA . ASP D 1 145 ? 164.730 127.091 211.980 1.00 122.53 122 ASP D CA 1
ATOM 11259 C C . ASP D 1 145 ? 165.992 126.713 212.744 1.00 122.53 122 ASP D C 1
ATOM 11260 O O . ASP D 1 145 ? 167.041 126.466 212.140 1.00 122.53 122 ASP D O 1
ATOM 11265 N N . GLU D 1 146 ? 165.909 126.671 214.076 1.00 126.89 123 GLU D N 1
ATOM 11266 C CA . GLU D 1 146 ? 167.083 126.328 214.872 1.00 126.89 123 GLU D CA 1
ATOM 11267 C C . GLU D 1 146 ? 167.501 124.880 214.649 1.00 126.89 123 GLU D C 1
ATOM 11268 O O . GLU D 1 146 ? 168.697 124.582 214.556 1.00 126.89 123 GLU D O 1
ATOM 11274 N N . LYS D 1 147 ? 166.533 123.965 214.556 1.00 128.77 124 LYS D N 1
ATOM 11275 C CA . LYS D 1 147 ? 166.867 122.548 214.441 1.00 128.77 124 LYS D CA 1
ATOM 11276 C C . LYS D 1 147 ? 167.140 122.147 212.995 1.00 128.77 124 LYS D C 1
ATOM 11277 O O . LYS D 1 147 ? 168.239 121.690 212.661 1.00 128.77 124 LYS D O 1
ATOM 11283 N N . ARG D 1 148 ? 166.142 122.312 212.124 1.00 124.26 125 ARG D N 1
ATOM 11284 C CA . ARG D 1 148 ? 166.271 121.923 210.725 1.00 124.26 125 ARG D CA 1
ATOM 11285 C C . ARG D 1 148 ? 167.334 122.728 209.990 1.00 124.26 125 ARG D C 1
ATOM 11286 O O . ARG D 1 148 ? 167.865 122.249 208.981 1.00 124.26 125 ARG D O 1
ATOM 11294 N N . ASN D 1 149 ? 167.656 123.931 210.470 1.00 125.38 126 ASN D N 1
ATOM 11295 C CA . ASN D 1 149 ? 168.642 124.811 209.843 1.00 125.38 126 ASN D CA 1
ATOM 11296 C C . ASN D 1 149 ? 168.247 125.125 208.396 1.00 125.38 126 ASN D C 1
ATOM 11297 O O . ASN D 1 149 ? 168.908 124.736 207.431 1.00 125.38 126 ASN D O 1
ATOM 11302 N N . THR D 1 150 ? 167.127 125.831 208.276 1.00 121.13 127 THR D N 1
ATOM 11303 C CA . THR D 1 150 ? 166.612 126.254 206.981 1.00 121.13 127 THR D CA 1
ATOM 11304 C C . THR D 1 150 ? 167.144 127.613 206.542 1.00 121.13 127 THR D C 1
ATOM 11305 O O . THR D 1 150 ? 166.758 128.094 205.472 1.00 121.13 127 THR D O 1
ATOM 11309 N N . ARG D 1 151 ? 168.000 128.243 207.348 1.00 116.15 128 ARG D N 1
ATOM 11310 C CA . ARG D 1 151 ? 168.709 129.491 207.074 1.00 116.15 128 ARG D CA 1
ATOM 11311 C C . ARG D 1 151 ? 167.821 130.727 207.139 1.00 116.15 128 ARG D C 1
ATOM 11312 O O . ARG D 1 151 ? 168.338 131.841 206.999 1.00 116.15 128 ARG D O 1
ATOM 11320 N N . GLY D 1 152 ? 166.509 130.582 207.342 1.00 113.52 129 GLY D N 1
ATOM 11321 C CA . GLY D 1 152 ? 165.632 131.692 207.658 1.00 113.52 129 GLY D CA 1
ATOM 11322 C C . GLY D 1 152 ? 164.631 132.045 206.573 1.00 113.52 129 GLY D C 1
ATOM 11323 O O . GLY D 1 152 ? 163.509 132.453 206.895 1.00 113.52 129 GLY D O 1
ATOM 11324 N N . ASN D 1 153 ? 165.010 131.916 205.303 1.00 110.64 130 ASN D N 1
ATOM 11325 C CA . ASN D 1 153 ? 164.118 132.325 204.224 1.00 110.64 130 ASN D CA 1
ATOM 11326 C C . ASN D 1 153 ? 162.847 131.484 204.235 1.00 110.64 130 ASN D C 1
ATOM 11327 O O . ASN D 1 153 ? 162.876 130.290 204.546 1.00 110.64 130 ASN D O 1
ATOM 11332 N N . ARG D 1 154 ? 161.722 132.116 203.902 1.00 106.24 131 ARG D N 1
ATOM 11333 C CA . ARG D 1 154 ? 160.426 131.468 204.028 1.00 106.24 131 ARG D CA 1
ATOM 11334 C C . ARG D 1 154 ? 159.509 131.895 202.893 1.00 106.24 131 ARG D C 1
ATOM 11335 O O . ARG D 1 154 ? 159.696 132.951 202.286 1.00 106.24 131 ARG D O 1
ATOM 11343 N N . VAL D 1 155 ? 158.517 131.051 202.612 1.00 94.38 132 VAL D N 1
ATOM 11344 C CA . VAL D 1 155 ? 157.421 131.367 201.704 1.00 94.38 132 VAL D CA 1
ATOM 11345 C C . VAL D 1 155 ? 156.123 130.911 202.353 1.00 94.38 132 VAL D C 1
ATOM 11346 O O . VAL D 1 155 ? 156.002 129.750 202.760 1.00 94.38 132 VAL D O 1
ATOM 11350 N N . PHE D 1 156 ? 155.158 131.820 202.450 1.00 91.31 133 PHE D N 1
ATOM 11351 C CA . PHE D 1 156 ? 153.867 131.519 203.050 1.00 91.31 133 PHE D CA 1
ATOM 11352 C C . PHE D 1 156 ? 152.861 131.212 201.950 1.00 91.31 133 PHE D C 1
ATOM 11353 O O . PHE D 1 156 ? 152.629 132.044 201.069 1.00 91.31 133 PHE D O 1
ATOM 11361 N N . TYR D 1 157 ? 152.261 130.030 202.004 1.00 86.00 134 TYR D N 1
ATOM 11362 C CA . TYR D 1 157 ? 151.211 129.657 201.069 1.00 86.00 134 TYR D CA 1
ATOM 11363 C C . TYR D 1 157 ? 149.865 129.750 201.766 1.00 86.00 134 TYR D C 1
ATOM 11364 O O . TYR D 1 157 ? 149.710 129.269 202.892 1.00 86.00 134 TYR D O 1
ATOM 11373 N N . LEU D 1 158 ? 148.900 130.362 201.092 1.00 82.99 135 LEU D N 1
ATOM 11374 C CA . LEU D 1 158 ? 147.557 130.537 201.621 1.00 82.99 135 LEU D CA 1
ATOM 11375 C C . LEU D 1 158 ? 146.579 129.781 200.737 1.00 82.99 135 LEU D C 1
ATOM 11376 O O . LEU D 1 158 ? 146.634 129.894 199.509 1.00 82.99 135 LEU D O 1
ATOM 11381 N N . ALA D 1 159 ? 145.698 128.996 201.359 1.00 84.62 136 ALA D N 1
ATOM 11382 C CA . ALA D 1 159 ? 144.705 128.236 200.611 1.00 84.62 136 ALA D CA 1
ATOM 11383 C C . ALA D 1 159 ? 143.359 128.222 201.320 1.00 84.62 136 ALA D C 1
ATOM 11384 O O . ALA D 1 159 ? 142.600 127.255 201.198 1.00 84.62 136 ALA D O 1
ATOM 11386 N N . VAL D 1 160 ? 143.041 129.284 202.058 1.00 91.18 137 VAL D N 1
ATOM 11387 C CA . VAL D 1 160 ? 141.803 129.345 202.825 1.00 91.18 137 VAL D CA 1
ATOM 11388 C C . VAL D 1 160 ? 140.656 129.715 201.891 1.00 91.18 137 VAL D C 1
ATOM 11389 O O . VAL D 1 160 ? 140.881 130.082 200.733 1.00 91.18 137 VAL D O 1
ATOM 11393 N N . SER D 1 161 ? 139.422 129.596 202.379 1.00 93.52 138 SER D N 1
ATOM 11394 C CA . SER D 1 161 ? 138.261 129.966 201.587 1.00 93.52 138 SER D CA 1
ATOM 11395 C C . SER D 1 161 ? 138.323 131.451 201.228 1.00 93.52 138 SER D C 1
ATOM 11396 O O . SER D 1 161 ? 138.834 132.264 202.004 1.00 93.52 138 SER D O 1
ATOM 11399 N N . PRO D 1 162 ? 137.798 131.838 200.063 1.00 93.31 139 PRO D N 1
ATOM 11400 C CA . PRO D 1 162 ? 138.013 133.215 199.589 1.00 93.31 139 PRO D CA 1
ATOM 11401 C C . PRO D 1 162 ? 137.302 134.269 200.412 1.00 93.31 139 PRO D C 1
ATOM 11402 O O . PRO D 1 162 ? 137.560 135.461 200.212 1.00 93.31 139 PRO D O 1
ATOM 11406 N N . ASN D 1 163 ? 136.417 133.882 201.329 1.00 92.50 140 ASN D N 1
ATOM 11407 C CA . ASN D 1 163 ? 135.743 134.835 202.200 1.00 92.50 140 ASN D CA 1
ATOM 11408 C C . ASN D 1 163 ? 136.474 135.036 203.521 1.00 92.50 140 ASN D C 1
ATOM 11409 O O . ASN D 1 163 ? 135.841 135.350 204.537 1.00 92.50 140 ASN D O 1
ATOM 11414 N N . PHE D 1 164 ? 137.795 134.856 203.536 1.00 87.62 141 PHE D N 1
ATOM 11415 C CA . PHE D 1 164 ? 138.562 135.033 204.762 1.00 87.62 141 PHE D CA 1
ATOM 11416 C C . PHE D 1 164 ? 139.890 135.741 204.533 1.00 87.62 141 PHE D C 1
ATOM 11417 O O . PHE D 1 164 ? 140.723 135.762 205.447 1.00 87.62 141 PHE D O 1
ATOM 11425 N N . PHE D 1 165 ? 140.124 136.302 203.349 1.00 86.27 142 PHE D N 1
ATOM 11426 C CA . PHE D 1 165 ? 141.391 136.986 203.095 1.00 86.27 142 PHE D CA 1
ATOM 11427 C C . PHE D 1 165 ? 141.629 138.178 204.016 1.00 86.27 142 PHE D C 1
ATOM 11428 O O . PHE D 1 165 ? 142.751 138.303 204.539 1.00 86.27 142 PHE D O 1
ATOM 11436 N N . PRO D 1 166 ? 140.675 139.082 204.245 1.00 89.47 143 PRO D N 1
ATOM 11437 C CA . PRO D 1 166 ? 140.958 140.259 205.083 1.00 89.47 143 PRO D CA 1
ATOM 11438 C C . PRO D 1 166 ? 141.392 139.884 206.491 1.00 89.47 143 PRO D C 1
ATOM 11439 O O . PRO D 1 166 ? 142.429 140.382 206.957 1.00 89.47 143 PRO D O 1
ATOM 11443 N N . PRO D 1 167 ? 140.638 139.048 207.226 1.00 90.88 144 PRO D N 1
ATOM 11444 C CA . PRO D 1 167 ? 141.088 138.736 208.593 1.00 90.88 144 PRO D CA 1
ATOM 11445 C C . PRO D 1 167 ? 142.437 138.049 208.627 1.00 90.88 144 PRO D C 1
ATOM 11446 O O . PRO D 1 167 ? 143.279 138.378 209.472 1.00 90.88 144 PRO D O 1
ATOM 11450 N N . GLY D 1 168 ? 142.671 137.113 207.707 1.00 91.84 145 GLY D N 1
ATOM 11451 C CA . GLY D 1 168 ? 143.942 136.412 207.692 1.00 91.84 145 GLY D CA 1
ATOM 11452 C C . GLY D 1 168 ? 145.110 137.340 207.432 1.00 91.84 145 GLY D C 1
ATOM 11453 O O . GLY D 1 168 ? 146.125 137.291 208.127 1.00 91.84 145 GLY D O 1
ATOM 11454 N N . ILE D 1 169 ? 144.973 138.217 206.436 1.00 92.57 146 ILE D N 1
ATOM 11455 C CA . ILE D 1 169 ? 146.059 139.138 206.114 1.00 92.57 146 ILE D CA 1
ATOM 11456 C C . ILE D 1 169 ? 146.289 140.119 207.258 1.00 92.57 146 ILE D C 1
ATOM 11457 O O . ILE D 1 169 ? 147.436 140.407 207.625 1.00 92.57 146 ILE D O 1
ATOM 11462 N N . LYS D 1 170 ? 145.208 140.645 207.844 1.00 96.19 147 LYS D N 1
ATOM 11463 C CA . LYS D 1 170 ? 145.361 141.605 208.932 1.00 96.19 147 LYS D CA 1
ATOM 11464 C C . LYS D 1 170 ? 146.040 140.972 210.140 1.00 96.19 147 LYS D C 1
ATOM 11465 O O . LYS D 1 170 ? 146.930 141.577 210.751 1.00 96.19 147 LYS D O 1
ATOM 11471 N N . GLN D 1 171 ? 145.647 139.747 210.494 1.00 104.69 148 GLN D N 1
ATOM 11472 C CA . GLN D 1 171 ? 146.241 139.098 211.657 1.00 104.69 148 GLN D CA 1
ATOM 11473 C C . GLN D 1 171 ? 147.665 138.636 211.367 1.00 104.69 148 GLN D C 1
ATOM 11474 O O . GLN D 1 171 ? 148.499 138.576 212.277 1.00 104.69 148 GLN D O 1
ATOM 11480 N N . LEU D 1 172 ? 147.963 138.302 210.109 1.00 99.68 149 LEU D N 1
ATOM 11481 C CA . LEU D 1 172 ? 149.340 138.009 209.728 1.00 99.68 149 LEU D CA 1
ATOM 11482 C C . LEU D 1 172 ? 150.218 139.241 209.876 1.00 99.68 149 LEU D C 1
ATOM 11483 O O . LEU D 1 172 ? 151.348 139.154 210.370 1.00 99.68 149 LEU D O 1
ATOM 11488 N N . GLY D 1 173 ? 149.716 140.398 209.445 1.00 99.75 150 GLY D N 1
ATOM 11489 C CA . GLY D 1 173 ? 150.470 141.630 209.583 1.00 99.75 150 GLY D CA 1
ATOM 11490 C C . GLY D 1 173 ? 150.542 142.146 211.002 1.00 99.75 150 GLY D C 1
ATOM 11491 O O . GLY D 1 173 ? 151.431 142.943 211.317 1.00 99.75 150 GLY D O 1
ATOM 11492 N N . ALA D 1 174 ? 149.620 141.715 211.865 1.00 103.35 151 ALA D N 1
ATOM 11493 C CA . ALA D 1 174 ? 149.661 142.138 213.260 1.00 103.35 151 ALA D CA 1
ATOM 11494 C C . ALA D 1 174 ? 150.932 141.657 213.951 1.00 103.35 151 ALA D C 1
ATOM 11495 O O . ALA D 1 174 ? 151.569 142.414 214.692 1.00 103.35 151 ALA D O 1
ATOM 11497 N N . ALA D 1 175 ? 151.324 140.405 213.713 1.00 101.37 152 ALA D N 1
ATOM 11498 C CA . ALA D 1 175 ? 152.476 139.827 214.394 1.00 101.37 152 ALA D CA 1
ATOM 11499 C C . ALA D 1 175 ? 153.803 140.187 213.740 1.00 101.37 152 ALA D C 1
ATOM 11500 O O . ALA D 1 175 ? 154.854 139.827 214.279 1.00 101.37 152 ALA D O 1
ATOM 11502 N N . GLY D 1 176 ? 153.783 140.884 212.610 1.00 104.99 153 GLY D N 1
ATOM 11503 C CA . GLY D 1 176 ? 155.015 141.284 211.952 1.00 104.99 153 GLY D CA 1
ATOM 11504 C C . GLY D 1 176 ? 155.842 140.146 211.391 1.00 104.99 153 GLY D C 1
ATOM 11505 O O . GLY D 1 176 ? 157.070 140.146 211.540 1.00 104.99 153 GLY D O 1
ATOM 11506 N N . MET D 1 177 ? 155.199 139.175 210.745 1.00 107.56 154 MET D N 1
ATOM 11507 C CA . MET D 1 177 ? 155.924 138.071 210.132 1.00 107.56 154 MET D CA 1
ATOM 11508 C C . MET D 1 177 ? 156.609 138.460 208.831 1.00 107.56 154 MET D C 1
ATOM 11509 O O . MET D 1 177 ? 157.431 137.685 208.331 1.00 107.56 154 MET D O 1
ATOM 11514 N N . LEU D 1 178 ? 156.297 139.627 208.274 1.00 107.87 155 LEU D N 1
ATOM 11515 C CA . LEU D 1 178 ? 156.811 140.059 206.977 1.00 107.87 155 LEU D CA 1
ATOM 11516 C C . LEU D 1 178 ? 157.533 141.388 207.172 1.00 107.87 155 LEU D C 1
ATOM 11517 O O . LEU D 1 178 ? 156.931 142.457 207.055 1.00 107.87 155 LEU D O 1
ATOM 11522 N N . SER D 1 179 ? 158.826 141.319 207.476 1.00 114.30 156 SER D N 1
ATOM 11523 C CA . SER D 1 179 ? 159.646 142.513 207.637 1.00 114.30 156 SER D CA 1
ATOM 11524 C C . SER D 1 179 ? 160.786 142.555 206.630 1.00 114.30 156 SER D C 1
ATOM 11525 O O . SER D 1 179 ? 160.938 143.551 205.915 1.00 114.30 156 SER D O 1
ATOM 11528 N N . ASP D 1 180 ? 161.590 141.501 206.552 1.00 115.17 157 ASP D N 1
ATOM 11529 C CA . ASP D 1 180 ? 162.722 141.479 205.646 1.00 115.17 157 ASP D CA 1
ATOM 11530 C C . ASP D 1 180 ? 162.234 141.286 204.209 1.00 115.17 157 ASP D C 1
ATOM 11531 O O . ASP D 1 180 ? 161.231 140.608 203.975 1.00 115.17 157 ASP D O 1
ATOM 11536 N N . PRO D 1 181 ? 162.926 141.868 203.221 1.00 113.94 158 PRO D N 1
ATOM 11537 C CA . PRO D 1 181 ? 162.401 141.799 201.857 1.00 113.94 158 PRO D CA 1
ATOM 11538 C C . PRO D 1 181 ? 162.466 140.442 201.161 1.00 113.94 158 PRO D C 1
ATOM 11539 O O . PRO D 1 181 ? 161.423 139.958 200.718 1.00 113.94 158 PRO D O 1
ATOM 11543 N N . VAL D 1 182 ? 163.633 139.802 201.052 1.00 110.82 159 VAL D N 1
ATOM 11544 C CA . VAL D 1 182 ? 163.662 138.414 200.614 1.00 110.82 159 VAL D CA 1
ATOM 11545 C C . VAL D 1 182 ? 163.664 137.492 201.828 1.00 110.82 159 VAL D C 1
ATOM 11546 O O . VAL D 1 182 ? 164.675 136.857 202.150 1.00 110.82 159 VAL D O 1
ATOM 11550 N N . LYS D 1 183 ? 162.514 137.376 202.488 1.00 109.15 160 LYS D N 1
ATOM 11551 C CA . LYS D 1 183 ? 162.350 136.381 203.540 1.00 109.15 160 LYS D CA 1
ATOM 11552 C C . LYS D 1 183 ? 160.968 135.754 203.596 1.00 109.15 160 LYS D C 1
ATOM 11553 O O . LYS D 1 183 ? 160.820 134.709 204.239 1.00 109.15 160 LYS D O 1
ATOM 11559 N N . SER D 1 184 ? 159.953 136.336 202.961 1.00 101.48 161 SER D N 1
ATOM 11560 C CA . SER D 1 184 ? 158.579 135.874 203.132 1.00 101.48 161 SER D CA 1
ATOM 11561 C C . SER D 1 184 ? 157.779 136.281 201.909 1.00 101.48 161 SER D C 1
ATOM 11562 O O . SER D 1 184 ? 157.708 137.470 201.585 1.00 101.48 161 SER D O 1
ATOM 11565 N N . ARG D 1 185 ? 157.182 135.305 201.234 1.00 91.59 162 ARG D N 1
ATOM 11566 C CA . ARG D 1 185 ? 156.332 135.551 200.082 1.00 91.59 162 ARG D CA 1
ATOM 11567 C C . ARG D 1 185 ? 154.980 134.902 200.323 1.00 91.59 162 ARG D C 1
ATOM 11568 O O . ARG D 1 185 ? 154.906 133.739 200.727 1.00 91.59 162 ARG D O 1
ATOM 11576 N N . ILE D 1 186 ? 153.915 135.656 200.076 1.00 81.41 163 ILE D N 1
ATOM 11577 C CA . ILE D 1 186 ? 152.555 135.223 200.361 1.00 81.41 163 ILE D CA 1
ATOM 11578 C C . ILE D 1 186 ? 151.805 135.098 199.044 1.00 81.41 163 ILE D C 1
ATOM 11579 O O . ILE D 1 186 ? 151.839 136.015 198.216 1.00 81.41 163 ILE D O 1
ATOM 11584 N N . VAL D 1 187 ? 151.134 133.965 198.851 1.00 77.36 164 VAL D N 1
ATOM 11585 C CA . VAL D 1 187 ? 150.407 133.665 197.623 1.00 77.36 164 VAL D CA 1
ATOM 11586 C C . VAL D 1 187 ? 148.923 133.571 197.950 1.00 77.36 164 VAL D C 1
ATOM 11587 O O . VAL D 1 187 ? 148.528 132.817 198.847 1.00 77.36 164 VAL D O 1
ATOM 11591 N N . ILE D 1 188 ? 148.105 134.326 197.220 1.00 74.35 165 ILE D N 1
ATOM 11592 C CA . ILE D 1 188 ? 146.666 134.403 197.450 1.00 74.35 165 ILE D CA 1
ATOM 11593 C C . ILE D 1 188 ? 145.952 133.693 196.311 1.00 74.35 165 ILE D C 1
ATOM 11594 O O . ILE D 1 188 ? 146.157 134.029 195.140 1.00 74.35 165 ILE D O 1
ATOM 11599 N N . GLU D 1 189 ? 145.096 132.736 196.653 1.00 76.93 166 GLU D N 1
ATOM 11600 C CA . GLU D 1 189 ? 144.455 131.904 195.649 1.00 76.93 166 GLU D CA 1
ATOM 11601 C C . GLU D 1 189 ? 143.252 132.616 195.029 1.00 76.93 166 GLU D C 1
ATOM 11602 O O . GLU D 1 189 ? 142.845 133.699 195.454 1.00 76.93 166 GLU D O 1
ATOM 11608 N N . LYS D 1 190 ? 142.688 131.988 193.998 1.00 73.68 167 LYS D N 1
ATOM 11609 C CA . LYS D 1 190 ? 141.544 132.546 193.295 1.00 73.68 167 LYS D CA 1
ATOM 11610 C C . LYS D 1 190 ? 140.309 132.555 194.193 1.00 73.68 167 LYS D C 1
ATOM 11611 O O . LYS D 1 190 ? 140.151 131.687 195.053 1.00 73.68 167 LYS D O 1
ATOM 11617 N N . PRO D 1 191 ? 139.409 133.527 194.007 1.00 66.78 168 PRO D N 1
ATOM 11618 C CA . PRO D 1 191 ? 139.499 134.678 193.109 1.00 66.78 168 PRO D CA 1
ATOM 11619 C C . PRO D 1 191 ? 139.797 135.976 193.853 1.00 66.78 168 PRO D C 1
ATOM 11620 O O . PRO D 1 191 ? 139.503 136.107 195.035 1.00 66.78 168 PRO D O 1
ATOM 11624 N N . PHE D 1 192 ? 140.371 136.969 193.177 1.00 63.42 169 PHE D N 1
ATOM 11625 C CA . PHE D 1 192 ? 140.725 138.236 193.815 1.00 63.42 169 PHE D CA 1
ATOM 11626 C C . PHE D 1 192 ? 139.519 139.174 193.801 1.00 63.42 169 PHE D C 1
ATOM 11627 O O . PHE D 1 192 ? 139.485 140.196 193.116 1.00 63.42 169 PHE D O 1
ATOM 11635 N N . GLY D 1 193 ? 138.513 138.805 194.589 1.00 60.07 170 GLY D N 1
ATOM 11636 C CA . GLY D 1 193 ? 137.309 139.603 194.693 1.00 60.07 170 GLY D CA 1
ATOM 11637 C C . GLY D 1 193 ? 136.323 139.327 193.575 1.00 60.07 170 GLY D C 1
ATOM 11638 O O . GLY D 1 193 ? 136.559 138.535 192.664 1.00 60.07 170 GLY D O 1
ATOM 11639 N N . ARG D 1 194 ? 135.182 140.004 193.653 1.00 52.07 171 ARG D N 1
ATOM 11640 C CA . ARG D 1 194 ? 134.123 139.828 192.669 1.00 52.07 171 ARG D CA 1
ATOM 11641 C C . ARG D 1 194 ? 133.835 141.093 191.879 1.00 52.07 171 ARG D C 1
ATOM 11642 O O . ARG D 1 194 ? 133.830 141.056 190.646 1.00 52.07 171 ARG D O 1
ATOM 11650 N N . ASP D 1 195 ? 133.596 142.213 192.544 1.00 57.38 172 ASP D N 1
ATOM 11651 C CA . ASP D 1 195 ? 133.333 143.474 191.871 1.00 57.38 172 ASP D CA 1
ATOM 11652 C C . ASP D 1 195 ? 134.457 144.457 192.165 1.00 57.38 172 ASP D C 1
ATOM 11653 O O . ASP D 1 195 ? 135.389 144.165 192.918 1.00 57.38 172 ASP D O 1
ATOM 11658 N N . LEU D 1 196 ? 134.355 145.644 191.568 1.00 53.34 173 LEU D N 1
ATOM 11659 C CA . LEU D 1 196 ? 135.439 146.613 191.673 1.00 53.34 173 LEU D CA 1
ATOM 11660 C C . LEU D 1 196 ? 135.678 147.032 193.118 1.00 53.34 173 LEU D C 1
ATOM 11661 O O . LEU D 1 196 ? 136.829 147.146 193.556 1.00 53.34 173 LEU D O 1
ATOM 11666 N N . SER D 1 197 ? 134.604 147.260 193.876 1.00 55.83 174 SER D N 1
ATOM 11667 C CA . SER D 1 197 ? 134.755 147.748 195.243 1.00 55.83 174 SER D CA 1
ATOM 11668 C C . SER D 1 197 ? 135.481 146.738 196.122 1.00 55.83 174 SER D C 1
ATOM 11669 O O . SER D 1 197 ? 136.350 147.111 196.922 1.00 55.83 174 SER D O 1
ATOM 11672 N N . SER D 1 198 ? 135.131 145.456 196.002 1.00 55.65 175 SER D N 1
ATOM 11673 C CA . SER D 1 198 ? 135.790 144.438 196.812 1.00 55.65 175 SER D CA 1
ATOM 11674 C C . SER D 1 198 ? 137.272 144.354 196.481 1.00 55.65 175 SER D C 1
ATOM 11675 O O . SER D 1 198 ? 138.112 144.235 197.382 1.00 55.65 175 SER D O 1
ATOM 11678 N N . ALA D 1 199 ? 137.612 144.419 195.193 1.00 55.75 176 ALA D N 1
ATOM 11679 C CA . ALA D 1 199 ? 139.014 144.394 194.799 1.00 55.75 176 ALA D CA 1
ATOM 11680 C C . ALA D 1 199 ? 139.759 145.600 195.349 1.00 55.75 176 ALA D C 1
ATOM 11681 O O . ALA D 1 199 ? 140.900 145.477 195.808 1.00 55.75 176 ALA D O 1
ATOM 11683 N N . GLN D 1 200 ? 139.131 146.777 195.315 1.00 58.79 177 GLN D N 1
ATOM 11684 C CA . GLN D 1 200 ? 139.779 147.967 195.857 1.00 58.79 177 GLN D CA 1
ATOM 11685 C C . GLN D 1 200 ? 140.025 147.831 197.354 1.00 58.79 177 GLN D C 1
ATOM 11686 O O . GLN D 1 200 ? 141.105 148.179 197.850 1.00 58.79 177 GLN D O 1
ATOM 11692 N N . SER D 1 201 ? 139.034 147.329 198.092 1.00 61.81 178 SER D N 1
ATOM 11693 C CA . SER D 1 201 ? 139.210 147.155 199.531 1.00 61.81 178 SER D CA 1
ATOM 11694 C C . SER D 1 201 ? 140.320 146.156 199.831 1.00 61.81 178 SER D C 1
ATOM 11695 O O . SER D 1 201 ? 141.145 146.379 200.726 1.00 61.81 178 SER D O 1
ATOM 11698 N N . LEU D 1 202 ? 140.355 145.048 199.090 1.00 62.92 179 LEU D N 1
ATOM 11699 C CA . LEU D 1 202 ? 141.410 144.064 199.298 1.00 62.92 179 LEU D CA 1
ATOM 11700 C C . LEU D 1 202 ? 142.779 144.657 198.994 1.00 62.92 179 LEU D C 1
ATOM 11701 O O . LEU D 1 202 ? 143.747 144.406 199.722 1.00 62.92 179 LEU D O 1
ATOM 11706 N N . ASN D 1 203 ? 142.880 145.451 197.925 1.00 66.62 180 ASN D N 1
ATOM 11707 C CA . ASN D 1 203 ? 144.153 146.087 197.603 1.00 66.62 180 ASN D CA 1
ATOM 11708 C C . ASN D 1 203 ? 144.591 147.026 198.715 1.00 66.62 180 ASN D C 1
ATOM 11709 O O . ASN D 1 203 ? 145.767 147.041 199.098 1.00 66.62 180 ASN D O 1
ATOM 11714 N N . ARG D 1 204 ? 143.658 147.819 199.248 1.00 70.53 181 ARG D N 1
ATOM 11715 C CA . ARG D 1 204 ? 144.014 148.751 200.313 1.00 70.53 181 ARG D CA 1
ATOM 11716 C C . ARG D 1 204 ? 144.463 148.010 201.564 1.00 70.53 181 ARG D C 1
ATOM 11717 O O . ARG D 1 204 ? 145.408 148.433 202.239 1.00 70.53 181 ARG D O 1
ATOM 11725 N N . VAL D 1 205 ? 143.795 146.905 201.894 1.00 71.41 182 VAL D N 1
ATOM 11726 C CA . VAL D 1 205 ? 144.204 146.114 203.052 1.00 71.41 182 VAL D CA 1
ATOM 11727 C C . VAL D 1 205 ? 145.604 145.551 202.844 1.00 71.41 182 VAL D C 1
ATOM 11728 O O . VAL D 1 205 ? 146.459 145.617 203.734 1.00 71.41 182 VAL D O 1
ATOM 11732 N N . VAL D 1 206 ? 145.863 145.001 201.656 1.00 74.46 183 VAL D N 1
ATOM 11733 C CA . VAL D 1 206 ? 147.153 144.373 201.391 1.00 74.46 183 VAL D CA 1
ATOM 11734 C C . VAL D 1 206 ? 148.272 145.404 201.430 1.00 74.46 183 VAL D C 1
ATOM 11735 O O . VAL D 1 206 ? 149.362 145.140 201.950 1.00 74.46 183 VAL D O 1
ATOM 11739 N N . GLN D 1 207 ? 148.023 146.594 200.886 1.00 80.71 184 GLN D N 1
ATOM 11740 C CA . GLN D 1 207 ? 149.055 147.618 200.791 1.00 80.71 184 GLN D CA 1
ATOM 11741 C C . GLN D 1 207 ? 149.569 148.077 202.151 1.00 80.71 184 GLN D C 1
ATOM 11742 O O . GLN D 1 207 ? 150.715 148.530 202.240 1.00 80.71 184 GLN D O 1
ATOM 11748 N N . SER D 1 208 ? 148.773 147.947 203.211 1.00 81.99 185 SER D N 1
ATOM 11749 C CA . SER D 1 208 ? 149.111 148.507 204.512 1.00 81.99 185 SER D CA 1
ATOM 11750 C C . SER D 1 208 ? 149.881 147.542 205.405 1.00 81.99 185 SER D C 1
ATOM 11751 O O . SER D 1 208 ? 150.179 147.886 206.552 1.00 81.99 185 SER D O 1
ATOM 11754 N N . VAL D 1 209 ? 150.210 146.348 204.919 1.00 83.16 186 VAL D N 1
ATOM 11755 C CA . VAL D 1 209 ? 150.875 145.328 205.719 1.00 83.16 186 VAL D CA 1
ATOM 11756 C C . VAL D 1 209 ? 152.280 145.037 205.204 1.00 83.16 186 VAL D C 1
ATOM 11757 O O . VAL D 1 209 ? 153.245 145.028 205.973 1.00 83.16 186 VAL D O 1
ATOM 11761 N N . CYS D 1 210 ? 152.414 144.798 203.903 1.00 88.17 187 CYS D N 1
ATOM 11762 C CA . CYS D 1 210 ? 153.698 144.441 203.322 1.00 88.17 187 CYS D CA 1
ATOM 11763 C C . CYS D 1 210 ? 153.920 145.233 202.043 1.00 88.17 187 CYS D C 1
ATOM 11764 O O . CYS D 1 210 ? 152.974 145.679 201.391 1.00 88.17 187 CYS D O 1
ATOM 11767 N N . LYS D 1 211 ? 155.192 145.409 201.695 1.00 89.70 188 LYS D N 1
ATOM 11768 C CA . LYS D 1 211 ? 155.548 146.080 200.455 1.00 89.70 188 LYS D CA 1
ATOM 11769 C C . LYS D 1 211 ? 155.094 145.259 199.255 1.00 89.70 188 LYS D C 1
ATOM 11770 O O . LYS D 1 211 ? 155.098 144.026 199.280 1.00 89.70 188 LYS D O 1
ATOM 11776 N N . GLU D 1 212 ? 154.709 145.956 198.186 1.00 92.23 189 GLU D N 1
ATOM 11777 C CA . GLU D 1 212 ? 154.193 145.304 196.983 1.00 92.23 189 GLU D CA 1
ATOM 11778 C C . GLU D 1 212 ? 155.335 144.695 196.167 1.00 92.23 189 GLU D C 1
ATOM 11779 O O . GLU D 1 212 ? 155.562 145.017 195.001 1.00 92.23 189 GLU D O 1
ATOM 11785 N N . ASN D 1 213 ? 156.062 143.790 196.817 1.00 89.95 190 ASN D N 1
ATOM 11786 C CA . ASN D 1 213 ? 157.123 143.033 196.177 1.00 89.95 190 ASN D CA 1
ATOM 11787 C C . ASN D 1 213 ? 157.086 141.552 196.511 1.00 89.95 190 ASN D C 1
ATOM 11788 O O . ASN D 1 213 ? 157.763 140.770 195.836 1.00 89.95 190 ASN D O 1
ATOM 11793 N N . GLN D 1 214 ? 156.322 141.142 197.521 1.00 89.14 191 GLN D N 1
ATOM 11794 C CA . GLN D 1 214 ? 156.235 139.743 197.899 1.00 89.14 191 GLN D CA 1
ATOM 11795 C C . GLN D 1 214 ? 154.892 139.109 197.584 1.00 89.14 191 GLN D C 1
ATOM 11796 O O . GLN D 1 214 ? 154.809 137.879 197.541 1.00 89.14 191 GLN D O 1
ATOM 11802 N N . VAL D 1 215 ? 153.850 139.901 197.361 1.00 82.76 192 VAL D N 1
ATOM 11803 C CA . VAL D 1 215 ? 152.518 139.350 197.141 1.00 82.76 192 VAL D CA 1
ATOM 11804 C C . VAL D 1 215 ? 152.448 138.756 195.741 1.00 82.76 192 VAL D C 1
ATOM 11805 O O . VAL D 1 215 ? 152.775 139.420 194.752 1.00 82.76 192 VAL D O 1
ATOM 11809 N N . TYR D 1 216 ? 152.031 137.499 195.658 1.00 78.20 193 TYR D N 1
ATOM 11810 C CA . TYR D 1 216 ? 151.808 136.822 194.389 1.00 78.20 193 TYR D CA 1
ATOM 11811 C C . TYR D 1 216 ? 150.340 136.432 194.316 1.00 78.20 193 TYR D C 1
ATOM 11812 O O . TYR D 1 216 ? 149.825 135.771 195.223 1.00 78.20 193 TYR D O 1
ATOM 11821 N N . ARG D 1 217 ? 149.672 136.837 193.239 1.00 70.18 194 ARG D N 1
ATOM 11822 C CA . ARG D 1 217 ? 148.242 136.628 193.085 1.00 70.18 194 ARG D CA 1
ATOM 11823 C C . ARG D 1 217 ? 147.916 135.388 192.266 1.00 70.18 194 ARG D C 1
ATOM 11824 O O . ARG D 1 217 ? 146.757 135.204 191.885 1.00 70.18 194 ARG D O 1
ATOM 11832 N N . ILE D 1 218 ? 148.909 134.526 192.028 1.00 80.07 195 ILE D N 1
ATOM 11833 C CA . ILE D 1 218 ? 148.845 133.346 191.163 1.00 80.07 195 ILE D CA 1
ATOM 11834 C C . ILE D 1 218 ? 147.899 133.614 189.991 1.00 80.07 195 ILE D C 1
ATOM 11835 O O . ILE D 1 218 ? 148.263 134.348 189.066 1.00 80.07 195 ILE D O 1
ATOM 11840 N N . ASP D 1 219 ? 146.691 133.044 190.017 1.00 81.67 196 ASP D N 1
ATOM 11841 C CA . ASP D 1 219 ? 145.649 133.295 189.024 1.00 81.67 196 ASP D CA 1
ATOM 11842 C C . ASP D 1 219 ? 146.063 132.879 187.611 1.00 81.67 196 ASP D C 1
ATOM 11843 O O . ASP D 1 219 ? 147.238 132.591 187.358 1.00 81.67 196 ASP D O 1
ATOM 11848 N N . HIS D 1 220 ? 145.096 132.825 186.690 1.00 83.41 197 HIS D N 1
ATOM 11849 C CA . HIS D 1 220 ? 145.329 132.448 185.295 1.00 83.41 197 HIS D CA 1
ATOM 11850 C C . HIS D 1 220 ? 145.939 131.060 185.148 1.00 83.41 197 HIS D C 1
ATOM 11851 O O . HIS D 1 220 ? 146.197 130.369 186.139 1.00 83.41 197 HIS D O 1
ATOM 11858 N N . TYR D 1 221 ? 146.144 130.633 183.902 1.00 86.77 198 TYR D N 1
ATOM 11859 C CA . TYR D 1 221 ? 146.771 129.348 183.641 1.00 86.77 198 TYR D CA 1
ATOM 11860 C C . TYR D 1 221 ? 147.718 129.355 182.452 1.00 86.77 198 TYR D C 1
ATOM 11861 O O . TYR D 1 221 ? 148.209 128.286 182.080 1.00 86.77 198 TYR D O 1
ATOM 11870 N N . LEU D 1 222 ? 147.980 130.504 181.836 1.00 70.84 199 LEU D N 1
ATOM 11871 C CA . LEU D 1 222 ? 148.898 130.553 180.706 1.00 70.84 199 LEU D CA 1
ATOM 11872 C C . LEU D 1 222 ? 150.307 130.222 181.177 1.00 70.84 199 LEU D C 1
ATOM 11873 O O . LEU D 1 222 ? 150.884 130.952 181.987 1.00 70.84 199 LEU D O 1
ATOM 11878 N N . GLY D 1 223 ? 150.863 129.128 180.670 1.00 69.93 200 GLY D N 1
ATOM 11879 C CA . GLY D 1 223 ? 152.145 128.655 181.148 1.00 69.93 200 GLY D CA 1
ATOM 11880 C C . GLY D 1 223 ? 153.321 129.481 180.678 1.00 69.93 200 GLY D C 1
ATOM 11881 O O . GLY D 1 223 ? 153.174 130.661 180.352 1.00 69.93 200 GLY D O 1
ATOM 11882 N N . LYS D 1 224 ? 154.503 128.871 180.654 1.00 71.98 201 LYS D N 1
ATOM 11883 C CA . LYS D 1 224 ? 155.706 129.512 180.148 1.00 71.98 201 LYS D CA 1
ATOM 11884 C C . LYS D 1 224 ? 155.980 129.185 178.690 1.00 71.98 201 LYS D C 1
ATOM 11885 O O . LYS D 1 224 ? 157.013 129.602 178.159 1.00 71.98 201 LYS D O 1
ATOM 11891 N N . GLU D 1 225 ? 155.092 128.446 178.031 1.00 73.43 202 GLU D N 1
ATOM 11892 C CA . GLU D 1 225 ? 155.298 128.125 176.625 1.00 73.43 202 GLU D CA 1
ATOM 11893 C C . GLU D 1 225 ? 154.673 129.179 175.720 1.00 73.43 202 GLU D C 1
ATOM 11894 O O . GLU D 1 225 ? 155.367 129.819 174.922 1.00 73.43 202 GLU D O 1
ATOM 11900 N N . THR D 1 226 ? 153.359 129.373 175.835 1.00 56.73 203 THR D N 1
ATOM 11901 C CA . THR D 1 226 ? 152.651 130.205 174.871 1.00 56.73 203 THR D CA 1
ATOM 11902 C C . THR D 1 226 ? 153.095 131.659 174.945 1.00 56.73 203 THR D C 1
ATOM 11903 O O . THR D 1 226 ? 153.295 132.301 173.909 1.00 56.73 203 THR D O 1
ATOM 11907 N N . VAL D 1 227 ? 153.256 132.197 176.155 1.00 51.33 204 VAL D N 1
ATOM 11908 C CA . VAL D 1 227 ? 153.580 133.615 176.294 1.00 51.33 204 VAL D CA 1
ATOM 11909 C C . VAL D 1 227 ? 154.927 133.917 175.654 1.00 51.33 204 VAL D C 1
ATOM 11910 O O . VAL D 1 227 ? 155.055 134.821 174.815 1.00 51.33 204 VAL D O 1
ATOM 11914 N N . GLN D 1 228 ? 155.948 133.150 176.026 1.00 51.72 205 GLN D N 1
ATOM 11915 C CA . GLN D 1 228 ? 157.278 133.395 175.489 1.00 51.72 205 GLN D CA 1
ATOM 11916 C C . GLN D 1 228 ? 157.328 133.099 173.998 1.00 51.72 205 GLN D C 1
ATOM 11917 O O . GLN D 1 228 ? 157.995 133.813 173.242 1.00 51.72 205 GLN D O 1
ATOM 11923 N N . ASN D 1 229 ? 156.619 132.060 173.556 1.00 46.99 206 ASN D N 1
ATOM 11924 C CA . ASN D 1 229 ? 156.601 131.731 172.137 1.00 46.99 206 ASN D CA 1
ATOM 11925 C C . ASN D 1 229 ? 156.033 132.877 171.318 1.00 46.99 206 ASN D C 1
ATOM 11926 O O . ASN D 1 229 ? 156.607 133.277 170.299 1.00 46.99 206 ASN D O 1
ATOM 11931 N N . LEU D 1 230 ? 154.906 133.431 171.760 1.00 38.35 207 LEU D N 1
ATOM 11932 C CA . LEU D 1 230 ? 154.280 134.515 171.018 1.00 38.35 207 LEU D CA 1
ATOM 11933 C C . LEU D 1 230 ? 155.154 135.762 171.028 1.00 38.35 207 LEU D C 1
ATOM 11934 O O . LEU D 1 230 ? 155.308 136.424 169.994 1.00 38.35 207 LEU D O 1
ATOM 11939 N N . MET D 1 231 ? 155.740 136.100 172.181 1.00 40.06 208 MET D N 1
ATOM 11940 C CA . MET D 1 231 ? 156.583 137.291 172.232 1.00 40.06 208 MET D CA 1
ATOM 11941 C C . MET D 1 231 ? 157.807 137.150 171.335 1.00 40.06 208 MET D C 1
ATOM 11942 O O . MET D 1 231 ? 158.177 138.095 170.628 1.00 40.06 208 MET D O 1
ATOM 11947 N N . VAL D 1 232 ? 158.448 135.978 171.342 1.00 38.60 209 VAL D N 1
ATOM 11948 C CA . VAL D 1 232 ? 159.614 135.767 170.488 1.00 38.60 209 VAL D CA 1
ATOM 11949 C C . VAL D 1 232 ? 159.221 135.828 169.021 1.00 38.60 209 VAL D C 1
ATOM 11950 O O . VAL D 1 232 ? 159.926 136.426 168.201 1.00 38.60 209 VAL D O 1
ATOM 11954 N N . PHE D 1 233 ? 158.093 135.214 168.664 1.00 35.31 210 PHE D N 1
ATOM 11955 C CA . PHE D 1 233 ? 157.647 135.249 167.277 1.00 35.31 210 PHE D CA 1
ATOM 11956 C C . PHE D 1 233 ? 157.377 136.673 166.816 1.00 35.31 210 PHE D C 1
ATOM 11957 O O . PHE D 1 233 ? 157.656 137.021 165.666 1.00 35.31 210 PHE D O 1
ATOM 11965 N N . ARG D 1 234 ? 156.812 137.506 167.689 1.00 35.39 211 ARG D N 1
ATOM 11966 C CA . ARG D 1 234 ? 156.497 138.874 167.291 1.00 35.39 211 ARG D CA 1
ATOM 11967 C C . ARG D 1 234 ? 157.736 139.760 167.216 1.00 35.39 211 ARG D C 1
ATOM 11968 O O . ARG D 1 234 ? 157.856 140.573 166.295 1.00 35.39 211 ARG D O 1
ATOM 11976 N N . PHE D 1 235 ? 158.664 139.631 168.167 1.00 39.56 212 PHE D N 1
ATOM 11977 C CA . PHE D 1 235 ? 159.756 140.589 168.319 1.00 39.56 212 PHE D CA 1
ATOM 11978 C C . PHE D 1 235 ? 161.115 140.035 167.896 1.00 39.56 212 PHE D C 1
ATOM 11979 O O . PHE D 1 235 ? 162.140 140.399 168.473 1.00 39.56 212 PHE D O 1
ATOM 11987 N N . ALA D 1 236 ? 161.151 139.164 166.893 1.00 39.40 213 ALA D N 1
ATOM 11988 C CA . ALA D 1 236 ? 162.432 138.697 166.382 1.00 39.40 213 ALA D CA 1
ATOM 11989 C C . ALA D 1 236 ? 162.458 138.596 164.862 1.00 39.40 213 ALA D C 1
ATOM 11990 O O . ALA D 1 236 ? 163.436 138.080 164.311 1.00 39.40 213 ALA D O 1
ATOM 11992 N N . ASN D 1 237 ? 161.427 139.069 164.170 1.00 36.45 214 ASN D N 1
ATOM 11993 C CA . ASN D 1 237 ? 161.362 139.022 162.720 1.00 36.45 214 ASN D CA 1
ATOM 11994 C C . ASN D 1 237 ? 161.213 140.430 162.167 1.00 36.45 214 ASN D C 1
ATOM 11995 O O . ASN D 1 237 ? 160.671 141.319 162.827 1.00 36.45 214 ASN D O 1
ATOM 12000 N N . ALA D 1 238 ? 161.701 140.628 160.945 1.00 32.51 215 ALA D N 1
ATOM 12001 C CA . ALA D 1 238 ? 161.717 141.940 160.317 1.00 32.51 215 ALA D CA 1
ATOM 12002 C C . ALA D 1 238 ? 160.633 142.112 159.265 1.00 32.51 215 ALA D C 1
ATOM 12003 O O . ALA D 1 238 ? 160.688 143.071 158.494 1.00 32.51 215 ALA D O 1
ATOM 12005 N N . ILE D 1 239 ? 159.656 141.210 159.206 1.00 32.64 216 ILE D N 1
ATOM 12006 C CA . ILE D 1 239 ? 158.554 141.318 158.263 1.00 32.64 216 ILE D CA 1
ATOM 12007 C C . ILE D 1 239 ? 157.210 141.446 158.967 1.00 32.64 216 ILE D C 1
ATOM 12008 O O . ILE D 1 239 ? 156.362 142.239 158.548 1.00 32.64 216 ILE D O 1
ATOM 12013 N N . PHE D 1 240 ? 156.991 140.686 160.038 1.00 33.08 217 PHE D N 1
ATOM 12014 C CA . PHE D 1 240 ? 155.687 140.684 160.685 1.00 33.08 217 PHE D CA 1
ATOM 12015 C C . PHE D 1 240 ? 155.414 141.937 161.496 1.00 33.08 217 PHE D C 1
ATOM 12016 O O . PHE D 1 240 ? 154.271 142.139 161.910 1.00 33.08 217 PHE D O 1
ATOM 12024 N N . GLU D 1 241 ? 156.412 142.765 161.754 1.00 34.26 218 GLU D N 1
ATOM 12025 C CA . GLU D 1 241 ? 156.176 143.933 162.592 1.00 34.26 218 GLU D CA 1
ATOM 12026 C C . GLU D 1 241 ? 155.545 145.103 161.838 1.00 34.26 218 GLU D C 1
ATOM 12027 O O . GLU D 1 241 ? 154.563 145.673 162.328 1.00 34.26 218 GLU D O 1
ATOM 12033 N N . PRO D 1 242 ? 156.053 145.508 160.669 1.00 30.21 219 PRO D N 1
ATOM 12034 C CA . PRO D 1 242 ? 155.476 146.688 160.006 1.00 30.21 219 PRO D CA 1
ATOM 12035 C C . PRO D 1 242 ? 154.038 146.514 159.553 1.00 30.21 219 PRO D C 1
ATOM 12036 O O . PRO D 1 242 ? 153.383 147.516 159.253 1.00 30.21 219 PRO D O 1
ATOM 12040 N N . LEU D 1 243 ? 153.526 145.286 159.478 1.00 28.57 220 LEU D N 1
ATOM 12041 C CA . LEU D 1 243 ? 152.154 145.038 159.051 1.00 28.57 220 LEU D CA 1
ATOM 12042 C C . LEU D 1 243 ? 151.210 144.819 160.225 1.00 28.57 220 LEU D C 1
ATOM 12043 O O . LEU D 1 243 ? 150.275 144.020 160.127 1.00 28.57 220 LEU D O 1
ATOM 12048 N N . TRP D 1 244 ? 151.432 145.507 161.338 1.00 26.52 221 TRP D N 1
ATOM 12049 C CA . TRP D 1 244 ? 150.642 145.287 162.536 1.00 26.52 221 TRP D CA 1
ATOM 12050 C C . TRP D 1 244 ? 149.876 146.518 162.993 1.00 26.52 221 TRP D C 1
ATOM 12051 O O . TRP D 1 244 ? 149.176 146.444 164.007 1.00 26.52 221 TRP D O 1
ATOM 12062 N N . ASN D 1 245 ? 149.978 147.639 162.291 1.00 27.07 222 ASN D N 1
ATOM 12063 C CA . ASN D 1 245 ? 149.296 148.850 162.714 1.00 27.07 222 ASN D CA 1
ATOM 12064 C C . ASN D 1 245 ? 147.919 148.918 162.062 1.00 27.07 222 ASN D C 1
ATOM 12065 O O . ASN D 1 245 ? 147.427 147.942 161.497 1.00 27.07 222 ASN D O 1
ATOM 12070 N N . ARG D 1 246 ? 147.279 150.082 162.136 1.00 28.26 223 ARG D N 1
ATOM 12071 C CA . ARG D 1 246 ? 145.881 150.218 161.754 1.00 28.26 223 ARG D CA 1
ATOM 12072 C C . ARG D 1 246 ? 145.664 150.397 160.260 1.00 28.26 223 ARG D C 1
ATOM 12073 O O . ARG D 1 246 ? 144.511 150.381 159.820 1.00 28.26 223 ARG D O 1
ATOM 12081 N N . GLN D 1 247 ? 146.715 150.580 159.472 1.00 29.28 224 GLN D N 1
ATOM 12082 C CA . GLN D 1 247 ? 146.542 150.819 158.047 1.00 29.28 224 GLN D CA 1
ATOM 12083 C C . GLN D 1 247 ? 146.638 149.553 157.207 1.00 29.28 224 GLN D C 1
ATOM 12084 O O . GLN D 1 247 ? 146.538 149.635 155.981 1.00 29.28 224 GLN D O 1
ATOM 12090 N N . PHE D 1 248 ? 146.813 148.388 157.826 1.00 27.19 225 PHE D N 1
ATOM 12091 C CA . PHE D 1 248 ? 146.819 147.137 157.080 1.00 27.19 225 PHE D CA 1
ATOM 12092 C C . PHE D 1 248 ? 145.860 146.127 157.692 1.00 27.19 225 PHE D C 1
ATOM 12093 O O . PHE D 1 248 ? 145.318 145.274 156.985 1.00 27.19 225 PHE D O 1
ATOM 12101 N N . VAL D 1 249 ? 145.647 146.214 158.991 1.00 26.18 226 VAL D N 1
ATOM 12102 C CA . VAL D 1 249 ? 144.792 145.289 159.722 1.00 26.18 226 VAL D CA 1
ATOM 12103 C C . VAL D 1 249 ? 143.373 145.832 159.740 1.00 26.18 226 VAL D C 1
ATOM 12104 O O . VAL D 1 249 ? 143.154 147.043 159.790 1.00 26.18 226 VAL D O 1
ATOM 12108 N N . ASP D 1 250 ? 142.394 144.934 159.676 1.00 27.75 227 ASP D N 1
ATOM 12109 C CA . ASP D 1 250 ? 140.987 145.310 159.666 1.00 27.75 227 ASP D CA 1
ATOM 12110 C C . ASP D 1 250 ? 140.274 145.002 160.972 1.00 27.75 227 ASP D C 1
ATOM 12111 O O . ASP D 1 250 ? 139.635 145.885 161.543 1.00 27.75 227 ASP D O 1
ATOM 12116 N N . HIS D 1 251 ? 140.343 143.764 161.449 1.00 18.08 228 HIS D N 1
ATOM 12117 C CA . HIS D 1 251 ? 139.730 143.393 162.716 1.00 18.08 228 HIS D CA 1
ATOM 12118 C C . HIS D 1 251 ? 140.380 142.114 163.205 1.00 18.08 228 HIS D C 1
ATOM 12119 O O . HIS D 1 251 ? 140.988 141.380 162.429 1.00 18.08 228 HIS D O 1
ATOM 12126 N N . VAL D 1 252 ? 140.244 141.844 164.496 1.00 15.10 229 VAL D N 1
ATOM 12127 C CA . VAL D 1 252 ? 140.775 140.617 165.068 1.00 15.10 229 VAL D CA 1
ATOM 12128 C C . VAL D 1 252 ? 139.668 139.925 165.845 1.00 15.10 229 VAL D C 1
ATOM 12129 O O . VAL D 1 252 ? 138.724 140.564 166.316 1.00 15.10 229 VAL D O 1
ATOM 12133 N N . GLN D 1 253 ? 139.775 138.608 165.965 1.00 11.21 230 GLN D N 1
ATOM 12134 C CA . GLN D 1 253 ? 138.830 137.819 166.738 1.00 11.21 230 GLN D CA 1
ATOM 12135 C C . GLN D 1 253 ? 139.602 136.909 167.672 1.00 11.21 230 GLN D C 1
ATOM 12136 O O . GLN D 1 253 ? 140.682 136.431 167.325 1.00 11.21 230 GLN D O 1
ATOM 12142 N N . ILE D 1 254 ? 139.057 136.676 168.858 1.00 11.20 231 ILE D N 1
ATOM 12143 C CA . ILE D 1 254 ? 139.688 135.823 169.853 1.00 11.20 231 ILE D CA 1
ATOM 12144 C C . ILE D 1 254 ? 138.637 134.862 170.375 1.00 11.20 231 ILE D C 1
ATOM 12145 O O . ILE D 1 254 ? 137.621 135.295 170.925 1.00 11.20 231 ILE D O 1
ATOM 12150 N N . THR D 1 255 ? 138.881 133.569 170.221 1.00 16.89 232 THR D N 1
ATOM 12151 C CA . THR D 1 255 ? 137.902 132.542 170.545 1.00 16.89 232 THR D CA 1
ATOM 12152 C C . THR D 1 255 ? 138.471 131.575 171.568 1.00 16.89 232 THR D C 1
ATOM 12153 O O . THR D 1 255 ? 139.632 131.173 171.472 1.00 16.89 232 THR D O 1
ATOM 12157 N N . VAL D 1 256 ? 137.653 131.208 172.551 1.00 26.14 233 VAL D N 1
ATOM 12158 C CA . VAL D 1 256 ? 137.986 130.162 173.512 1.00 26.14 233 VAL D CA 1
ATOM 12159 C C . VAL D 1 256 ? 136.728 129.344 173.747 1.00 26.14 233 VAL D C 1
ATOM 12160 O O . VAL D 1 256 ? 135.700 129.894 174.149 1.00 26.14 233 VAL D O 1
ATOM 12164 N N . ALA D 1 257 ? 136.797 128.039 173.507 1.00 29.25 234 ALA D N 1
ATOM 12165 C CA . ALA D 1 257 ? 135.620 127.189 173.597 1.00 29.25 234 ALA D CA 1
ATOM 12166 C C . ALA D 1 257 ? 135.929 125.930 174.389 1.00 29.25 234 ALA D C 1
ATOM 12167 O O . ALA D 1 257 ? 137.062 125.447 174.397 1.00 29.25 234 ALA D O 1
ATOM 12169 N N . GLU D 1 258 ? 134.904 125.407 175.059 1.00 37.52 235 GLU D N 1
ATOM 12170 C CA . GLU D 1 258 ? 135.008 124.171 175.821 1.00 37.52 235 GLU D CA 1
ATOM 12171 C C . GLU D 1 258 ? 133.794 123.307 175.523 1.00 37.52 235 GLU D C 1
ATOM 12172 O O . GLU D 1 258 ? 132.755 123.800 175.086 1.00 37.52 235 GLU D O 1
ATOM 12178 N N . THR D 1 259 ? 133.932 122.001 175.755 1.00 38.91 236 THR D N 1
ATOM 12179 C CA . THR D 1 259 ? 132.835 121.075 175.516 1.00 38.91 236 THR D CA 1
ATOM 12180 C C . THR D 1 259 ? 132.258 120.453 176.777 1.00 38.91 236 THR D C 1
ATOM 12181 O O . THR D 1 259 ? 131.111 120.000 176.748 1.00 38.91 236 THR D O 1
ATOM 12185 N N . VAL D 1 260 ? 133.012 120.414 177.873 1.00 45.42 237 VAL D N 1
ATOM 12186 C CA . VAL D 1 260 ? 132.498 119.840 179.109 1.00 45.42 237 VAL D CA 1
ATOM 12187 C C . VAL D 1 260 ? 131.357 120.700 179.639 1.00 45.42 237 VAL D C 1
ATOM 12188 O O . VAL D 1 260 ? 131.356 121.929 179.500 1.00 45.42 237 VAL D O 1
ATOM 12192 N N . GLY D 1 261 ? 130.370 120.052 180.248 1.00 53.75 238 GLY D N 1
ATOM 12193 C CA . GLY D 1 261 ? 129.237 120.749 180.821 1.00 53.75 238 GLY D CA 1
ATOM 12194 C C . GLY D 1 261 ? 129.602 121.506 182.082 1.00 53.75 238 GLY D C 1
ATOM 12195 O O . GLY D 1 261 ? 130.766 121.823 182.338 1.00 53.75 238 GLY D O 1
ATOM 12196 N N . VAL D 1 262 ? 128.578 121.809 182.882 1.00 63.86 239 VAL D N 1
ATOM 12197 C CA . VAL D 1 262 ? 128.830 122.454 184.166 1.00 63.86 239 VAL D CA 1
ATOM 12198 C C . VAL D 1 262 ? 129.572 121.509 185.098 1.00 63.86 239 VAL D C 1
ATOM 12199 O O . VAL D 1 262 ? 130.337 121.952 185.963 1.00 63.86 239 VAL D O 1
ATOM 12203 N N . GLU D 1 263 ? 129.367 120.205 184.933 1.00 77.06 240 GLU D N 1
ATOM 12204 C CA . GLU D 1 263 ? 130.065 119.149 185.679 1.00 77.06 240 GLU D CA 1
ATOM 12205 C C . GLU D 1 263 ? 129.765 119.381 187.162 1.00 77.06 240 GLU D C 1
ATOM 12206 O O . GLU D 1 263 ? 128.585 119.527 187.519 1.00 77.06 240 GLU D O 1
ATOM 12212 N N . GLU D 1 264 ? 130.757 119.421 188.044 1.00 87.05 241 GLU D N 1
ATOM 12213 C CA . GLU D 1 264 ? 130.537 119.602 189.470 1.00 87.05 241 GLU D CA 1
ATOM 12214 C C . GLU D 1 264 ? 130.661 121.093 189.789 1.00 87.05 241 GLU D C 1
ATOM 12215 O O . GLU D 1 264 ? 130.696 121.936 188.889 1.00 87.05 241 GLU D O 1
ATOM 12221 N N . ARG D 1 265 ? 130.717 121.436 191.075 1.00 81.81 242 ARG D N 1
ATOM 12222 C CA . ARG D 1 265 ? 130.818 122.821 191.526 1.00 81.81 242 ARG D CA 1
ATOM 12223 C C . ARG D 1 265 ? 129.628 123.640 191.039 1.00 81.81 242 ARG D C 1
ATOM 12224 O O . ARG D 1 265 ? 129.779 124.766 190.562 1.00 81.81 242 ARG D O 1
ATOM 12232 N N . ALA D 1 266 ? 128.433 123.058 191.146 1.00 72.66 243 ALA D N 1
ATOM 12233 C CA . ALA D 1 266 ? 127.223 123.796 190.803 1.00 72.66 243 ALA D CA 1
ATOM 12234 C C . ALA D 1 266 ? 127.057 125.016 191.697 1.00 72.66 243 ALA D C 1
ATOM 12235 O O . ALA D 1 266 ? 126.696 126.100 191.224 1.00 72.66 243 ALA D O 1
ATOM 12237 N N . GLY D 1 267 ? 127.315 124.858 192.996 1.00 69.11 244 GLY D N 1
ATOM 12238 C CA . GLY D 1 267 ? 127.269 126.000 193.891 1.00 69.11 244 GLY D CA 1
ATOM 12239 C C . GLY D 1 267 ? 128.303 127.051 193.540 1.00 69.11 244 GLY D C 1
ATOM 12240 O O . GLY D 1 267 ? 128.039 128.251 193.636 1.00 69.11 244 GLY D O 1
ATOM 12241 N N . TYR D 1 268 ? 129.497 126.616 193.137 1.00 62.81 245 TYR D N 1
ATOM 12242 C CA . TYR D 1 268 ? 130.521 127.567 192.723 1.00 62.81 245 TYR D CA 1
ATOM 12243 C C . TYR D 1 268 ? 130.086 128.340 191.489 1.00 62.81 245 TYR D C 1
ATOM 12244 O O . TYR D 1 268 ? 130.251 129.563 191.421 1.00 62.81 245 TYR D O 1
ATOM 12253 N N . TYR D 1 269 ? 129.527 127.643 190.501 1.00 54.21 246 TYR D N 1
ATOM 12254 C CA . TYR D 1 269 ? 129.160 128.296 189.250 1.00 54.21 246 TYR D CA 1
ATOM 12255 C C . TYR D 1 269 ? 127.971 129.225 189.433 1.00 54.21 246 TYR D C 1
ATOM 12256 O O . TYR D 1 269 ? 127.920 130.301 188.827 1.00 54.21 246 TYR D O 1
ATOM 12265 N N . GLU D 1 270 ? 127.005 128.830 190.264 1.00 60.43 247 GLU D N 1
ATOM 12266 C CA . GLU D 1 270 ? 125.783 129.612 190.394 1.00 60.43 247 GLU D CA 1
ATOM 12267 C C . GLU D 1 270 ? 126.055 131.004 190.942 1.00 60.43 247 GLU D C 1
ATOM 12268 O O . GLU D 1 270 ? 125.310 131.944 190.644 1.00 60.43 247 GLU D O 1
ATOM 12274 N N . SER D 1 271 ? 127.100 131.161 191.743 1.00 55.98 248 SER D N 1
ATOM 12275 C CA . SER D 1 271 ? 127.416 132.460 192.311 1.00 55.98 248 SER D CA 1
ATOM 12276 C C . SER D 1 271 ? 128.326 133.296 191.425 1.00 55.98 248 SER D C 1
ATOM 12277 O O . SER D 1 271 ? 128.517 134.482 191.713 1.00 55.98 248 SER D O 1
ATOM 12280 N N . ALA D 1 272 ? 128.891 132.721 190.364 1.00 48.07 249 ALA D N 1
ATOM 12281 C CA . ALA D 1 272 ? 129.850 133.442 189.535 1.00 48.07 249 ALA D CA 1
ATOM 12282 C C . ALA D 1 272 ? 129.358 133.644 188.109 1.00 48.07 249 ALA D C 1
ATOM 12283 O O . ALA D 1 272 ? 129.289 134.784 187.644 1.00 48.07 249 ALA D O 1
ATOM 12285 N N . GLY D 1 273 ? 129.015 132.580 187.399 1.00 39.87 250 GLY D N 1
ATOM 12286 C CA . GLY D 1 273 ? 128.687 132.694 185.995 1.00 39.87 250 GLY D CA 1
ATOM 12287 C C . GLY D 1 273 ? 129.921 132.918 185.140 1.00 39.87 250 GLY D C 1
ATOM 12288 O O . GLY D 1 273 ? 130.999 133.257 185.621 1.00 39.87 250 GLY D O 1
ATOM 12289 N N . ALA D 1 274 ? 129.749 132.744 183.834 1.00 35.53 251 ALA D N 1
ATOM 12290 C CA . ALA D 1 274 ? 130.887 132.791 182.917 1.00 35.53 251 ALA D CA 1
ATOM 12291 C C . ALA D 1 274 ? 131.214 134.213 182.483 1.00 35.53 251 ALA D C 1
ATOM 12292 O O . ALA D 1 274 ? 131.370 134.503 181.302 1.00 35.53 251 ALA D O 1
ATOM 12294 N N . LEU D 1 275 ? 131.327 135.111 183.456 1.00 30.83 252 LEU D N 1
ATOM 12295 C CA . LEU D 1 275 ? 131.925 136.421 183.241 1.00 30.83 252 LEU D CA 1
ATOM 12296 C C . LEU D 1 275 ? 132.995 136.759 184.257 1.00 30.83 252 LEU D C 1
ATOM 12297 O O . LEU D 1 275 ? 133.865 137.581 183.954 1.00 30.83 252 LEU D O 1
ATOM 12302 N N . ARG D 1 276 ? 132.961 136.170 185.447 1.00 39.55 253 ARG D N 1
ATOM 12303 C CA . ARG D 1 276 ? 134.054 136.251 186.400 1.00 39.55 253 ARG D CA 1
ATOM 12304 C C . ARG D 1 276 ? 134.900 134.989 186.407 1.00 39.55 253 ARG D C 1
ATOM 12305 O O . ARG D 1 276 ? 135.767 134.839 187.272 1.00 39.55 253 ARG D O 1
ATOM 12313 N N . ASP D 1 277 ? 134.665 134.079 185.468 1.00 35.62 254 ASP D N 1
ATOM 12314 C CA . ASP D 1 277 ? 135.341 132.790 185.427 1.00 35.62 254 ASP D CA 1
ATOM 12315 C C . ASP D 1 277 ? 136.278 132.632 184.244 1.00 35.62 254 ASP D C 1
ATOM 12316 O O . ASP D 1 277 ? 137.357 132.064 184.396 1.00 35.62 254 ASP D O 1
ATOM 12321 N N . MET D 1 278 ? 135.900 133.115 183.066 1.00 38.30 255 MET D N 1
ATOM 12322 C CA . MET D 1 278 ? 136.730 132.926 181.888 1.00 38.30 255 MET D CA 1
ATOM 12323 C C . MET D 1 278 ? 136.911 134.182 181.051 1.00 38.30 255 MET D C 1
ATOM 12324 O O . MET D 1 278 ? 137.765 134.179 180.162 1.00 38.30 255 MET D O 1
ATOM 12329 N N . VAL D 1 279 ? 136.154 135.249 181.296 1.00 35.10 256 VAL D N 1
ATOM 12330 C CA . VAL D 1 279 ? 136.237 136.453 180.477 1.00 35.10 256 VAL D CA 1
ATOM 12331 C C . VAL D 1 279 ? 137.066 137.544 181.133 1.00 35.10 256 VAL D C 1
ATOM 12332 O O . VAL D 1 279 ? 137.370 138.552 180.477 1.00 35.10 256 VAL D O 1
ATOM 12336 N N . GLN D 1 280 ? 137.452 137.380 182.390 1.00 42.19 257 GLN D N 1
ATOM 12337 C CA . GLN D 1 280 ? 138.342 138.326 183.046 1.00 42.19 257 GLN D CA 1
ATOM 12338 C C . GLN D 1 280 ? 139.691 137.714 183.386 1.00 42.19 257 GLN D C 1
ATOM 12339 O O . GLN D 1 280 ? 140.713 138.388 183.263 1.00 42.19 257 GLN D O 1
ATOM 12345 N N . ASN D 1 281 ? 139.737 136.443 183.786 1.00 49.29 258 ASN D N 1
ATOM 12346 C CA . ASN D 1 281 ? 141.018 135.814 184.092 1.00 49.29 258 ASN D CA 1
ATOM 12347 C C . ASN D 1 281 ? 141.804 135.519 182.823 1.00 49.29 258 ASN D C 1
ATOM 12348 O O . ASN D 1 281 ? 142.905 136.041 182.621 1.00 49.29 258 ASN D O 1
ATOM 12353 N N . HIS D 1 282 ? 141.248 134.683 181.953 1.00 39.70 259 HIS D N 1
ATOM 12354 C CA . HIS D 1 282 ? 141.970 134.141 180.808 1.00 39.70 259 HIS D CA 1
ATOM 12355 C C . HIS D 1 282 ? 141.866 135.050 179.591 1.00 39.70 259 HIS D C 1
ATOM 12356 O O . HIS D 1 282 ? 142.878 135.524 179.071 1.00 39.70 259 HIS D O 1
ATOM 12363 N N . LEU D 1 283 ? 140.641 135.319 179.144 1.00 28.24 260 LEU D N 1
ATOM 12364 C CA . LEU D 1 283 ? 140.418 135.965 177.859 1.00 28.24 260 LEU D CA 1
ATOM 12365 C C . LEU D 1 283 ? 140.949 137.386 177.795 1.00 28.24 260 LEU D C 1
ATOM 12366 O O . LEU D 1 283 ? 141.021 137.946 176.699 1.00 28.24 260 LEU D O 1
ATOM 12371 N N . MET D 1 284 ? 141.294 137.995 178.923 1.00 31.90 261 MET D N 1
ATOM 12372 C CA . MET D 1 284 ? 141.860 139.333 178.926 1.00 31.90 261 MET D CA 1
ATOM 12373 C C . MET D 1 284 ? 143.381 139.307 178.905 1.00 31.90 261 MET D C 1
ATOM 12374 O O . MET D 1 284 ? 144.016 140.354 179.050 1.00 31.90 261 MET D O 1
ATOM 12379 N N . GLN D 1 285 ? 143.982 138.131 178.749 1.00 37.57 262 GLN D N 1
ATOM 12380 C CA . GLN D 1 285 ? 145.422 138.057 178.560 1.00 37.57 262 GLN D CA 1
ATOM 12381 C C . GLN D 1 285 ? 145.795 137.975 177.090 1.00 37.57 262 GLN D C 1
ATOM 12382 O O . GLN D 1 285 ? 146.799 138.562 176.671 1.00 37.57 262 GLN D O 1
ATOM 12388 N N . LEU D 1 286 ? 145.004 137.255 176.295 1.00 26.05 263 LEU D N 1
ATOM 12389 C CA . LEU D 1 286 ? 145.269 137.201 174.866 1.00 26.05 263 LEU D CA 1
ATOM 12390 C C . LEU D 1 286 ? 145.157 138.586 174.247 1.00 26.05 263 LEU D C 1
ATOM 12391 O O . LEU D 1 286 ? 145.957 138.954 173.381 1.00 26.05 263 LEU D O 1
ATOM 12396 N N . PHE D 1 287 ? 144.185 139.375 174.697 1.00 26.03 264 PHE D N 1
ATOM 12397 C CA . PHE D 1 287 ? 144.030 140.733 174.188 1.00 26.03 264 PHE D CA 1
ATOM 12398 C C . PHE D 1 287 ? 145.266 141.572 174.487 1.00 26.03 264 PHE D C 1
ATOM 12399 O O . PHE D 1 287 ? 145.806 142.246 173.598 1.00 26.03 264 PHE D O 1
ATOM 12407 N N . CYS D 1 288 ? 145.747 141.517 175.731 1.00 32.20 265 CYS D N 1
ATOM 12408 C CA . CYS D 1 288 ? 146.921 142.296 176.111 1.00 32.20 265 CYS D CA 1
ATOM 12409 C C . CYS D 1 288 ? 148.150 141.866 175.326 1.00 32.20 265 CYS D C 1
ATOM 12410 O O . CYS D 1 288 ? 148.921 142.709 174.859 1.00 32.20 265 CYS D O 1
ATOM 12413 N N . LEU D 1 289 ? 148.353 140.559 175.169 1.00 29.17 266 LEU D N 1
ATOM 12414 C CA . LEU D 1 289 ? 149.531 140.091 174.449 1.00 29.17 266 LEU D CA 1
ATOM 12415 C C . LEU D 1 289 ? 149.455 140.419 172.966 1.00 29.17 266 LEU D C 1
ATOM 12416 O O . LEU D 1 289 ? 150.490 140.648 172.334 1.00 29.17 266 LEU D O 1
ATOM 12421 N N . THR D 1 290 ? 148.255 140.431 172.388 1.00 27.05 267 THR D N 1
ATOM 12422 C CA . THR D 1 290 ? 148.136 140.695 170.961 1.00 27.05 267 THR D CA 1
ATOM 12423 C C . THR D 1 290 ? 148.287 142.175 170.639 1.00 27.05 267 THR D C 1
ATOM 12424 O O . THR D 1 290 ? 148.902 142.527 169.628 1.00 27.05 267 THR D O 1
ATOM 12428 N N . ALA D 1 291 ? 147.771 143.061 171.487 1.00 28.41 268 ALA D N 1
ATOM 12429 C CA . ALA D 1 291 ? 147.733 144.487 171.171 1.00 28.41 268 ALA D CA 1
ATOM 12430 C C . ALA D 1 291 ? 148.725 145.307 171.992 1.00 28.41 268 ALA D C 1
ATOM 12431 O O . ALA D 1 291 ? 148.417 146.415 172.426 1.00 28.41 268 ALA D O 1
ATOM 12433 N N . MET D 1 292 ? 149.931 144.789 172.197 1.00 33.10 269 MET D N 1
ATOM 12434 C CA . MET D 1 292 ? 150.904 145.387 173.101 1.00 33.10 269 MET D CA 1
ATOM 12435 C C . MET D 1 292 ? 152.038 146.039 172.320 1.00 33.10 269 MET D C 1
ATOM 12436 O O . MET D 1 292 ? 152.485 145.509 171.301 1.00 33.10 269 MET D O 1
ATOM 12441 N N . ASP D 1 293 ? 152.484 147.199 172.798 1.00 41.53 270 ASP D N 1
ATOM 12442 C CA . ASP D 1 293 ? 153.620 147.889 172.204 1.00 41.53 270 ASP D CA 1
ATOM 12443 C C . ASP D 1 293 ? 154.931 147.186 172.555 1.00 41.53 270 ASP D C 1
ATOM 12444 O O . ASP D 1 293 ? 155.040 146.554 173.606 1.00 41.53 270 ASP D O 1
ATOM 12449 N N . PRO D 1 294 ? 155.943 147.289 171.699 1.00 37.46 271 PRO D N 1
ATOM 12450 C CA . PRO D 1 294 ? 157.200 146.572 171.937 1.00 37.46 271 PRO D CA 1
ATOM 12451 C C . PRO D 1 294 ? 157.870 147.040 173.214 1.00 37.46 271 PRO D C 1
ATOM 12452 O O . PRO D 1 294 ? 157.835 148.234 173.541 1.00 37.46 271 PRO D O 1
ATOM 12456 N N . PRO D 1 295 ? 158.497 146.137 173.959 1.00 41.53 272 PRO D N 1
ATOM 12457 C CA . PRO D 1 295 ? 159.218 146.551 175.163 1.00 41.53 272 PRO D CA 1
ATOM 12458 C C . PRO D 1 295 ? 160.656 146.917 174.852 1.00 41.53 272 PRO D C 1
ATOM 12459 O O . PRO D 1 295 ? 161.063 146.909 173.688 1.00 41.53 272 PRO D O 1
ATOM 12463 N N . ASN D 1 296 ? 161.433 147.242 175.882 1.00 48.96 273 ASN D N 1
ATOM 12464 C CA . ASN D 1 296 ? 162.836 147.588 175.717 1.00 48.96 273 ASN D CA 1
ATOM 12465 C C . ASN D 1 296 ? 163.776 146.653 176.460 1.00 48.96 273 ASN D C 1
ATOM 12466 O O . ASN D 1 296 ? 164.995 146.829 176.376 1.00 48.96 273 ASN D O 1
ATOM 12471 N N . ALA D 1 297 ? 163.249 145.671 177.179 1.00 54.32 274 ALA D N 1
ATOM 12472 C CA . ALA D 1 297 ? 164.052 144.746 177.964 1.00 54.32 274 ALA D CA 1
ATOM 12473 C C . ALA D 1 297 ? 163.314 143.414 178.003 1.00 54.32 274 ALA D C 1
ATOM 12474 O O . ALA D 1 297 ? 162.430 143.157 177.180 1.00 54.32 274 ALA D O 1
ATOM 12476 N N . ILE D 1 298 ? 163.686 142.550 178.941 1.00 60.25 275 ILE D N 1
ATOM 12477 C CA . ILE D 1 298 ? 163.012 141.270 179.098 1.00 60.25 275 ILE D CA 1
ATOM 12478 C C . ILE D 1 298 ? 162.478 141.042 180.506 1.00 60.25 275 ILE D C 1
ATOM 12479 O O . ILE D 1 298 ? 161.476 140.322 180.662 1.00 60.25 275 ILE D O 1
ATOM 12484 N N . ASP D 1 299 ? 163.048 141.673 181.529 1.00 64.69 276 ASP D N 1
ATOM 12485 C CA . ASP D 1 299 ? 162.590 141.473 182.895 1.00 64.69 276 ASP D CA 1
ATOM 12486 C C . ASP D 1 299 ? 161.130 141.906 183.037 1.00 64.69 276 ASP D C 1
ATOM 12487 O O . ASP D 1 299 ? 160.542 142.528 182.149 1.00 64.69 276 ASP D O 1
ATOM 12492 N N . ALA D 1 300 ? 160.538 141.568 184.184 1.00 66.08 277 ALA D N 1
ATOM 12493 C CA . ALA D 1 300 ? 159.099 141.732 184.357 1.00 66.08 277 ALA D CA 1
ATOM 12494 C C . ALA D 1 300 ? 158.671 143.194 184.318 1.00 66.08 277 ALA D C 1
ATOM 12495 O O . ALA D 1 300 ? 157.526 143.491 183.952 1.00 66.08 277 ALA D O 1
ATOM 12497 N N . ASP D 1 301 ? 159.565 144.115 184.681 1.00 64.13 278 ASP D N 1
ATOM 12498 C CA . ASP D 1 301 ? 159.175 145.514 184.817 1.00 64.13 278 ASP D CA 1
ATOM 12499 C C . ASP D 1 301 ? 158.627 146.072 183.509 1.00 64.13 278 ASP D C 1
ATOM 12500 O O . ASP D 1 301 ? 157.506 146.594 183.463 1.00 64.13 278 ASP D O 1
ATOM 12505 N N . SER D 1 302 ? 159.398 145.951 182.428 1.00 57.52 279 SER D N 1
ATOM 12506 C CA . SER D 1 302 ? 158.985 146.541 181.160 1.00 57.52 279 SER D CA 1
ATOM 12507 C C . SER D 1 302 ? 157.737 145.867 180.612 1.00 57.52 279 SER D C 1
ATOM 12508 O O . SER D 1 302 ? 156.829 146.544 180.110 1.00 57.52 279 SER D O 1
ATOM 12511 N N . ILE D 1 303 ? 157.669 144.538 180.703 1.00 53.81 280 ILE D N 1
ATOM 12512 C CA . ILE D 1 303 ? 156.516 143.816 180.175 1.00 53.81 280 ILE D CA 1
ATOM 12513 C C . ILE D 1 303 ? 155.244 144.252 180.888 1.00 53.81 280 ILE D C 1
ATOM 12514 O O . ILE D 1 303 ? 154.230 144.575 180.253 1.00 53.81 280 ILE D O 1
ATOM 12519 N N . ARG D 1 304 ? 155.281 144.284 182.218 1.00 57.19 281 ARG D N 1
ATOM 12520 C CA . ARG D 1 304 ? 154.080 144.642 182.958 1.00 57.19 281 ARG D CA 1
ATOM 12521 C C . ARG D 1 304 ? 153.708 146.102 182.735 1.00 57.19 281 ARG D C 1
ATOM 12522 O O . ARG D 1 304 ? 152.519 146.435 182.634 1.00 57.19 281 ARG D O 1
ATOM 12530 N N . ASN D 1 305 ? 154.704 146.989 182.634 1.00 52.19 282 ASN D N 1
ATOM 12531 C CA . ASN D 1 305 ? 154.398 148.393 182.383 1.00 52.19 282 ASN D CA 1
ATOM 12532 C C . ASN D 1 305 ? 153.724 148.578 181.031 1.00 52.19 282 ASN D C 1
ATOM 12533 O O . ASN D 1 305 ? 152.743 149.323 180.916 1.00 52.19 282 ASN D O 1
ATOM 12538 N N . GLU D 1 306 ? 154.221 147.896 179.998 1.00 45.15 283 GLU D N 1
ATOM 12539 C CA . GLU D 1 306 ? 153.589 148.009 178.688 1.00 45.15 283 GLU D CA 1
ATOM 12540 C C . GLU D 1 306 ? 152.181 147.430 178.699 1.00 45.15 283 GLU D C 1
ATOM 12541 O O . GLU D 1 306 ? 151.268 147.990 178.077 1.00 45.15 283 GLU D O 1
ATOM 12547 N N . LYS D 1 307 ? 151.981 146.311 179.397 1.00 40.14 284 LYS D N 1
ATOM 12548 C CA . LYS D 1 307 ? 150.646 145.727 179.454 1.00 40.14 284 LYS D CA 1
ATOM 12549 C C . LYS D 1 307 ? 149.656 146.676 180.113 1.00 40.14 284 LYS D C 1
ATOM 12550 O O . LYS D 1 307 ? 148.539 146.861 179.615 1.00 40.14 284 LYS D O 1
ATOM 12556 N N . VAL D 1 308 ? 150.045 147.297 181.227 1.00 35.57 285 VAL D N 1
ATOM 12557 C CA . VAL D 1 308 ? 149.144 148.238 181.887 1.00 35.57 285 VAL D CA 1
ATOM 12558 C C . VAL D 1 308 ? 148.878 149.441 180.994 1.00 35.57 285 VAL D C 1
ATOM 12559 O O . VAL D 1 308 ? 147.741 149.921 180.896 1.00 35.57 285 VAL D O 1
ATOM 12563 N N . LYS D 1 309 ? 149.914 149.944 180.319 1.00 39.74 286 LYS D N 1
ATOM 12564 C CA . LYS D 1 309 ? 149.725 151.101 179.451 1.00 39.74 286 LYS D CA 1
ATOM 12565 C C . LYS D 1 309 ? 148.731 150.801 178.338 1.00 39.74 286 LYS D C 1
ATOM 12566 O O . LYS D 1 309 ? 147.897 151.647 178.001 1.00 39.74 286 LYS D O 1
ATOM 12572 N N . VAL D 1 310 ? 148.799 149.605 177.753 1.00 33.56 287 VAL D N 1
ATOM 12573 C CA . VAL D 1 310 ? 147.830 149.244 176.720 1.00 33.56 287 VAL D CA 1
ATOM 12574 C C . VAL D 1 310 ? 146.436 149.110 177.317 1.00 33.56 287 VAL D C 1
ATOM 12575 O O . VAL D 1 310 ? 145.458 149.630 176.771 1.00 33.56 287 VAL D O 1
ATOM 12579 N N . LEU D 1 311 ? 146.323 148.418 178.451 1.00 33.03 288 LEU D N 1
ATOM 12580 C CA . LEU D 1 311 ? 145.014 148.197 179.051 1.00 33.03 288 LEU D CA 1
ATOM 12581 C C . LEU D 1 311 ? 144.372 149.481 179.545 1.00 33.03 288 LEU D C 1
ATOM 12582 O O . LEU D 1 311 ? 143.170 149.488 179.818 1.00 33.03 288 LEU D O 1
ATOM 12587 N N . GLN D 1 312 ? 145.137 150.556 179.683 1.00 35.93 289 GLN D N 1
ATOM 12588 C CA . GLN D 1 312 ? 144.590 151.791 180.223 1.00 35.93 289 GLN D CA 1
ATOM 12589 C C . GLN D 1 312 ? 143.835 152.621 179.195 1.00 35.93 289 GLN D C 1
ATOM 12590 O O . GLN D 1 312 ? 143.257 153.648 179.565 1.00 35.93 289 GLN D O 1
ATOM 12596 N N . ALA D 1 313 ? 143.817 152.221 177.928 1.00 30.46 290 ALA D N 1
ATOM 12597 C CA . ALA D 1 313 ? 143.206 153.019 176.871 1.00 30.46 290 ALA D CA 1
ATOM 12598 C C . ALA D 1 313 ? 142.240 152.179 176.048 1.00 30.46 290 ALA D C 1
ATOM 12599 O O . ALA D 1 313 ? 142.262 152.191 174.817 1.00 30.46 290 ALA D O 1
ATOM 12601 N N . THR D 1 314 ? 141.367 151.437 176.723 1.00 30.26 291 THR D N 1
ATOM 12602 C CA . THR D 1 314 ? 140.369 150.611 176.063 1.00 30.26 291 THR D CA 1
ATOM 12603 C C . THR D 1 314 ? 138.995 150.898 176.646 1.00 30.26 291 THR D C 1
ATOM 12604 O O . THR D 1 314 ? 138.862 151.377 177.773 1.00 30.26 291 THR D O 1
ATOM 12608 N N . ARG D 1 315 ? 137.967 150.596 175.861 1.00 25.04 292 ARG D N 1
ATOM 12609 C CA . ARG D 1 315 ? 136.592 150.867 176.254 1.00 25.04 292 ARG D CA 1
ATOM 12610 C C . ARG D 1 315 ? 135.669 150.001 175.417 1.00 25.04 292 ARG D C 1
ATOM 12611 O O . ARG D 1 315 ? 136.072 149.457 174.388 1.00 25.04 292 ARG D O 1
ATOM 12619 N N . LEU D 1 316 ? 134.421 149.887 175.858 1.00 24.42 293 LEU D N 1
ATOM 12620 C CA . LEU D 1 316 ? 133.433 149.178 175.062 1.00 24.42 293 LEU D CA 1
ATOM 12621 C C . LEU D 1 316 ? 133.054 150.013 173.844 1.00 24.42 293 LEU D C 1
ATOM 12622 O O . LEU D 1 316 ? 133.594 151.094 173.602 1.00 24.42 293 LEU D O 1
ATOM 12627 N N . ALA D 1 317 ? 132.106 149.511 173.060 1.00 32.35 294 ALA D N 1
ATOM 12628 C CA . ALA D 1 317 ? 131.724 150.221 171.847 1.00 32.35 294 ALA D CA 1
ATOM 12629 C C . ALA D 1 317 ? 130.570 151.186 172.082 1.00 32.35 294 ALA D C 1
ATOM 12630 O O . ALA D 1 317 ? 130.662 152.362 171.724 1.00 32.35 294 ALA D O 1
ATOM 12632 N N . ASP D 1 318 ? 129.478 150.706 172.676 1.00 48.90 295 ASP D N 1
ATOM 12633 C CA . ASP D 1 318 ? 128.263 151.498 172.884 1.00 48.90 295 ASP D CA 1
ATOM 12634 C C . ASP D 1 318 ? 127.894 151.432 174.362 1.00 48.90 295 ASP D C 1
ATOM 12635 O O . ASP D 1 318 ? 127.124 150.565 174.780 1.00 48.90 295 ASP D O 1
ATOM 12640 N N . ILE D 1 319 ? 128.436 152.361 17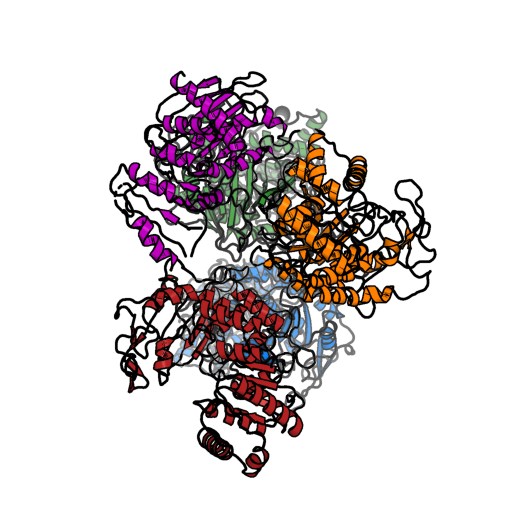5.150 1.00 51.53 296 ILE D N 1
ATOM 12641 C CA . ILE D 1 319 ? 128.191 152.348 176.587 1.00 51.53 296 ILE D CA 1
ATOM 12642 C C . ILE D 1 319 ? 126.745 152.717 176.891 1.00 51.53 296 ILE D C 1
ATOM 12643 O O . ILE D 1 319 ? 126.122 152.149 177.796 1.00 51.53 296 ILE D O 1
ATOM 12648 N N . ASN D 1 320 ? 126.190 153.677 176.150 1.00 56.21 297 ASN D N 1
ATOM 12649 C CA . ASN D 1 320 ? 124.835 154.142 176.425 1.00 56.21 297 ASN D CA 1
ATOM 12650 C C . ASN D 1 320 ? 123.808 153.052 176.151 1.00 56.21 297 ASN D C 1
ATOM 12651 O O . ASN D 1 320 ? 122.911 152.811 176.966 1.00 56.21 297 ASN D O 1
ATOM 12656 N N . ASN D 1 321 ? 123.920 152.384 175.009 1.00 54.78 298 ASN D N 1
ATOM 12657 C CA . ASN D 1 321 ? 122.975 151.351 174.601 1.00 54.78 298 ASN D CA 1
ATOM 12658 C C . ASN D 1 321 ? 123.699 150.011 174.588 1.00 54.78 298 ASN D C 1
ATOM 12659 O O . ASN D 1 321 ? 124.552 149.771 173.729 1.00 54.78 298 ASN D O 1
ATOM 12664 N N . LEU D 1 322 ? 123.353 149.136 175.529 1.00 48.61 299 LEU D N 1
ATOM 12665 C CA . LEU D 1 322 ? 124.019 147.840 175.656 1.00 48.61 299 LEU D CA 1
ATOM 12666 C C . LEU D 1 322 ? 123.347 146.774 174.803 1.00 48.61 299 LEU D C 1
ATOM 12667 O O . LEU D 1 322 ? 122.999 145.696 175.276 1.00 48.61 299 LEU D O 1
ATOM 12672 N N . GLU D 1 323 ? 123.164 147.075 173.525 1.00 48.40 300 GLU D N 1
ATOM 12673 C CA . GLU D 1 323 ? 122.653 146.106 172.576 1.00 48.40 300 GLU D CA 1
ATOM 12674 C C . GLU D 1 323 ? 123.562 145.921 171.379 1.00 48.40 300 GLU D C 1
ATOM 12675 O O . GLU D 1 323 ? 123.305 145.032 170.560 1.00 48.40 300 GLU D O 1
ATOM 12681 N N . ASN D 1 324 ? 124.598 146.743 171.242 1.00 48.18 301 ASN D N 1
ATOM 12682 C CA . ASN D 1 324 ? 125.625 146.560 170.229 1.00 48.18 301 ASN D CA 1
ATOM 12683 C C . ASN D 1 324 ? 126.965 146.176 170.837 1.00 48.18 301 ASN D C 1
ATOM 12684 O O . ASN D 1 324 ? 127.976 146.177 170.131 1.00 48.18 301 ASN D O 1
ATOM 12689 N N . ALA D 1 325 ? 127.003 145.866 172.133 1.00 33.45 302 ALA D N 1
ATOM 12690 C CA . ALA D 1 325 ? 128.254 145.515 172.787 1.00 33.45 302 ALA D CA 1
ATOM 12691 C C . ALA D 1 325 ? 128.078 144.393 173.801 1.00 33.45 302 ALA D C 1
ATOM 12692 O O . ALA D 1 325 ? 128.769 144.373 174.822 1.00 33.45 302 ALA D O 1
ATOM 12694 N N . GLY D 1 326 ? 127.159 143.461 173.562 1.00 28.42 303 GLY D N 1
ATOM 12695 C CA . GLY D 1 326 ? 127.009 142.349 174.481 1.00 28.42 303 GLY D CA 1
ATOM 12696 C C . GLY D 1 326 ? 125.808 141.465 174.231 1.00 28.42 303 GLY D C 1
ATOM 12697 O O . GLY D 1 326 ? 124.728 141.961 173.911 1.00 28.42 303 GLY D O 1
ATOM 12698 N N . ILE D 1 327 ? 125.982 140.152 174.366 1.00 29.58 304 ILE D N 1
ATOM 12699 C CA . ILE D 1 327 ? 124.893 139.189 174.236 1.00 29.58 304 ILE D CA 1
ATOM 12700 C C . ILE D 1 327 ? 125.069 138.108 175.293 1.00 29.58 304 ILE D C 1
ATOM 12701 O O . ILE D 1 327 ? 126.184 137.630 175.521 1.00 29.58 304 ILE D O 1
ATOM 12706 N N . ARG D 1 328 ? 123.973 137.720 175.937 1.00 38.17 305 ARG D N 1
ATOM 12707 C CA . ARG D 1 328 ? 123.997 136.685 176.960 1.00 38.17 305 ARG D CA 1
ATOM 12708 C C . ARG D 1 328 ? 123.734 135.326 176.321 1.00 38.17 305 ARG D C 1
ATOM 12709 O O . ARG D 1 328 ? 123.793 135.172 175.101 1.00 38.17 305 ARG D O 1
ATOM 12717 N N . GLY D 1 329 ? 123.455 134.319 177.139 1.00 37.02 306 GLY D N 1
ATOM 12718 C CA . GLY D 1 329 ? 123.080 133.021 176.609 1.00 37.02 306 GLY D CA 1
ATOM 12719 C C . GLY D 1 329 ? 122.901 132.021 177.727 1.00 37.02 306 GLY D C 1
ATOM 12720 O O . GLY D 1 329 ? 123.120 132.322 178.902 1.00 37.02 306 GLY D O 1
ATOM 12721 N N . GLN D 1 330 ? 122.483 130.818 177.341 1.00 45.82 307 GLN D N 1
ATOM 12722 C CA . GLN D 1 330 ? 122.331 129.689 178.249 1.00 45.82 307 GLN D CA 1
ATOM 12723 C C . GLN D 1 330 ? 122.073 128.444 177.418 1.00 45.82 307 GLN D C 1
ATOM 12724 O O . GLN D 1 330 ? 121.293 128.491 176.466 1.00 45.82 307 GLN D O 1
ATOM 12730 N N . TYR D 1 331 ? 122.709 127.335 177.781 1.00 46.89 308 TYR D N 1
ATOM 12731 C CA . TYR D 1 331 ? 122.664 126.124 176.971 1.00 46.89 308 TYR D CA 1
ATOM 12732 C C . TYR D 1 331 ? 121.572 125.185 177.474 1.00 46.89 308 TYR D C 1
ATOM 12733 O O . TYR D 1 331 ? 121.552 124.820 178.653 1.00 46.89 308 TYR D O 1
ATOM 12742 N N . LYS D 1 332 ? 120.666 124.803 176.578 1.00 51.56 309 LYS D N 1
ATOM 12743 C CA . LYS D 1 332 ? 119.560 123.917 176.895 1.00 51.56 309 LYS D CA 1
ATOM 12744 C C . LYS D 1 332 ? 119.850 122.517 176.366 1.00 51.56 309 LYS D C 1
ATOM 12745 O O . LYS D 1 332 ? 120.943 122.229 175.876 1.00 51.56 309 LYS D O 1
ATOM 12751 N N . ALA D 1 333 ? 118.853 121.641 176.449 1.00 61.11 310 ALA D N 1
ATOM 12752 C CA . ALA D 1 333 ? 119.032 120.240 176.094 1.00 61.11 310 ALA D CA 1
ATOM 12753 C C . ALA D 1 333 ? 119.345 120.077 174.612 1.00 61.11 310 ALA D C 1
ATOM 12754 O O . ALA D 1 333 ? 118.849 120.820 173.762 1.00 61.11 310 ALA D O 1
ATOM 12756 N N . GLY D 1 334 ? 120.165 119.083 174.308 1.00 66.69 311 GLY D N 1
ATOM 12757 C CA . GLY D 1 334 ? 120.588 118.870 172.943 1.00 66.69 311 GLY D CA 1
ATOM 12758 C C . GLY D 1 334 ? 121.301 117.549 172.773 1.00 66.69 311 GLY D C 1
ATOM 12759 O O . GLY D 1 334 ? 121.200 116.656 173.614 1.00 66.69 311 GLY D O 1
ATOM 12760 N N . TRP D 1 335 ? 122.027 117.440 171.664 1.00 76.29 312 TRP D N 1
ATOM 12761 C CA . TRP D 1 335 ? 122.715 116.217 171.275 1.00 76.29 312 TRP D CA 1
ATOM 12762 C C . TRP D 1 335 ? 124.217 116.448 171.324 1.00 76.29 312 TRP D C 1
ATOM 12763 O O . TRP D 1 335 ? 124.716 117.416 170.744 1.00 76.29 312 TRP D O 1
ATOM 12774 N N . MET D 1 336 ? 124.935 115.560 172.006 1.00 82.00 313 MET D N 1
ATOM 12775 C CA . MET D 1 336 ? 126.390 115.645 172.088 1.00 82.00 313 MET D CA 1
ATOM 12776 C C . MET D 1 336 ? 126.976 114.244 172.041 1.00 82.00 313 MET D C 1
ATOM 12777 O O . MET D 1 336 ? 126.666 113.412 172.899 1.00 82.00 313 MET D O 1
ATOM 12782 N N . GLY D 1 337 ? 127.822 113.990 171.049 1.00 91.16 314 GLY D N 1
ATOM 12783 C CA . GLY D 1 337 ? 128.440 112.681 170.916 1.00 91.16 314 GLY D CA 1
ATOM 12784 C C . GLY D 1 337 ? 127.446 111.559 170.720 1.00 91.16 314 GLY D C 1
ATOM 12785 O O . GLY D 1 337 ? 127.652 110.453 171.234 1.00 91.16 314 GLY D O 1
ATOM 12786 N N . GLY D 1 338 ? 126.361 111.821 169.995 1.00 90.86 315 GLY D N 1
ATOM 12787 C CA . GLY D 1 338 ? 125.369 110.795 169.751 1.00 90.86 315 GLY D CA 1
ATOM 12788 C C . GLY D 1 338 ? 124.614 110.340 170.976 1.00 90.86 315 GLY D C 1
ATOM 12789 O O . GLY D 1 338 ? 123.985 109.281 170.945 1.00 90.86 315 GLY D O 1
ATOM 12790 N N . LYS D 1 339 ? 124.665 111.104 172.061 1.00 87.14 316 LYS D N 1
ATOM 12791 C CA . LYS D 1 339 ? 123.966 110.785 173.294 1.00 87.14 316 LYS D CA 1
ATOM 12792 C C . LYS D 1 339 ? 123.211 112.010 173.784 1.00 87.14 316 LYS D C 1
ATOM 12793 O O . LYS D 1 339 ? 123.637 113.143 173.541 1.00 87.14 316 LYS D O 1
ATOM 12799 N N . PRO D 1 340 ? 122.086 111.817 174.466 1.00 76.97 317 PRO D N 1
ATOM 12800 C CA . PRO D 1 340 ? 121.330 112.967 174.971 1.00 76.97 317 PRO D CA 1
ATOM 12801 C C . PRO D 1 340 ? 122.026 113.610 176.160 1.00 76.97 317 PRO D C 1
ATOM 12802 O O . PRO D 1 340 ? 122.619 112.933 177.001 1.00 76.97 317 PRO D O 1
ATOM 12806 N N . VAL D 1 341 ? 121.945 114.934 176.222 1.00 65.02 318 VAL D N 1
ATOM 12807 C CA . VAL D 1 341 ? 122.529 115.692 177.325 1.00 65.02 318 VAL D CA 1
ATOM 12808 C C . VAL D 1 341 ? 121.493 116.686 177.840 1.00 65.02 318 VAL D C 1
ATOM 12809 O O . VAL D 1 341 ? 120.892 117.424 177.047 1.00 65.02 318 VAL D O 1
ATOM 12813 N N . PRO D 1 342 ? 121.236 116.726 179.145 1.00 61.47 319 PRO D N 1
ATOM 12814 C CA . PRO D 1 342 ? 120.182 117.602 179.663 1.00 61.47 319 PRO D CA 1
ATOM 12815 C C . PRO D 1 342 ? 120.572 119.066 179.567 1.00 61.47 319 PRO D C 1
ATOM 12816 O O . PRO D 1 342 ? 121.744 119.423 179.449 1.00 61.47 319 PRO D O 1
ATOM 12820 N N . GLY D 1 343 ? 119.557 119.921 179.623 1.00 57.75 320 GLY D N 1
ATOM 12821 C CA . GLY D 1 343 ? 119.773 121.350 179.623 1.00 57.75 320 GLY D CA 1
ATOM 12822 C C . GLY D 1 343 ? 120.327 121.829 180.949 1.00 57.75 320 GLY D C 1
ATOM 12823 O O . GLY D 1 343 ? 120.539 121.067 181.892 1.00 57.75 320 GLY D O 1
ATOM 12824 N N . TYR D 1 344 ? 120.572 123.138 181.016 1.00 50.52 321 TYR D N 1
ATOM 12825 C CA . TYR D 1 344 ? 121.175 123.704 182.217 1.00 50.52 321 TYR D CA 1
ATOM 12826 C C . TYR D 1 344 ? 120.285 123.502 183.433 1.00 50.52 321 TYR D C 1
ATOM 12827 O O . TYR D 1 344 ? 120.771 123.151 184.512 1.00 50.52 321 TYR D O 1
ATOM 12836 N N . ARG D 1 345 ? 118.983 123.713 183.283 1.00 57.38 322 ARG D N 1
ATOM 12837 C CA . ARG D 1 345 ? 118.078 123.643 184.428 1.00 57.38 322 ARG D CA 1
ATOM 12838 C C . ARG D 1 345 ? 117.595 122.218 184.676 1.00 57.38 322 ARG D C 1
ATOM 12839 O O . ARG D 1 345 ? 116.405 121.952 184.823 1.00 57.38 322 ARG D O 1
ATOM 12847 N N . GLU D 1 346 ? 118.542 121.283 184.721 1.00 61.78 323 GLU D N 1
ATOM 12848 C CA . GLU D 1 346 ? 118.255 119.919 185.137 1.00 61.78 323 GLU D CA 1
ATOM 12849 C C . GLU D 1 346 ? 119.375 119.307 185.965 1.00 61.78 323 GLU D C 1
ATOM 12850 O O . GLU D 1 346 ? 119.271 118.136 186.340 1.00 61.78 323 GLU D O 1
ATOM 12856 N N . GLU D 1 347 ? 120.433 120.049 186.255 1.00 68.16 324 GLU D N 1
ATOM 12857 C CA . GLU D 1 347 ? 121.550 119.543 187.026 1.00 68.16 324 GLU D CA 1
ATOM 12858 C C . GLU D 1 347 ? 121.227 119.575 188.516 1.00 68.16 324 GLU D C 1
ATOM 12859 O O . GLU D 1 347 ? 120.286 120.247 188.942 1.00 68.16 324 GLU D O 1
ATOM 12865 N N . PRO D 1 348 ? 121.974 118.833 189.333 1.00 77.74 325 PRO D N 1
ATOM 12866 C CA . PRO D 1 348 ? 121.760 118.906 190.783 1.00 77.74 325 PRO D CA 1
ATOM 12867 C C . PRO D 1 348 ? 122.222 120.244 191.337 1.00 77.74 325 PRO D C 1
ATOM 12868 O O . PRO D 1 348 ? 123.289 120.745 190.978 1.00 77.74 325 PRO D O 1
ATOM 12872 N N . GLY D 1 349 ? 121.411 120.818 192.223 1.00 79.85 326 GLY D N 1
ATOM 12873 C CA . GLY D 1 349 ? 121.780 122.008 192.958 1.00 79.85 326 GLY D CA 1
ATOM 12874 C C . GLY D 1 349 ? 121.423 123.322 192.297 1.00 79.85 326 GLY D C 1
ATOM 12875 O O . GLY D 1 349 ? 121.594 124.373 192.925 1.00 79.85 326 GLY D O 1
ATOM 12876 N N . VAL D 1 350 ? 120.936 123.304 191.062 1.00 72.76 327 VAL D N 1
ATOM 12877 C CA . VAL D 1 350 ? 120.567 124.523 190.355 1.00 72.76 327 VAL D CA 1
ATOM 12878 C C . VAL D 1 350 ? 119.050 124.604 190.305 1.00 72.76 327 VAL D C 1
ATOM 12879 O O . VAL D 1 350 ? 118.385 123.691 189.802 1.00 72.76 327 VAL D O 1
ATOM 12883 N N . ASP D 1 351 ? 118.502 125.692 190.835 1.00 73.55 328 ASP D N 1
ATOM 12884 C CA . ASP D 1 351 ? 117.062 125.877 190.840 1.00 73.55 328 ASP D CA 1
ATOM 12885 C C . ASP D 1 351 ? 116.552 126.122 189.422 1.00 73.55 328 ASP D C 1
ATOM 12886 O O . ASP D 1 351 ? 117.237 126.742 188.606 1.00 73.55 328 ASP D O 1
ATOM 12891 N N . PRO D 1 352 ? 115.339 125.657 189.105 1.00 71.05 329 PRO D N 1
ATOM 12892 C CA . PRO D 1 352 ? 114.772 125.845 187.764 1.00 71.05 329 PRO D CA 1
ATOM 12893 C C . PRO D 1 352 ? 114.207 127.245 187.532 1.00 71.05 329 PRO D C 1
ATOM 12894 O O . PRO D 1 352 ? 113.106 127.413 187.008 1.00 71.05 329 PRO D O 1
ATOM 12898 N N . SER D 1 353 ? 114.971 128.260 187.933 1.00 67.48 330 SER D N 1
ATOM 12899 C CA . SER D 1 353 ? 114.657 129.629 187.543 1.00 67.48 330 SER D CA 1
ATOM 12900 C C . SER D 1 353 ? 115.911 130.480 187.377 1.00 67.48 330 SER D C 1
ATOM 12901 O O . SER D 1 353 ? 115.785 131.702 187.232 1.00 67.48 330 SER D O 1
ATOM 12904 N N . SER D 1 354 ? 117.104 129.893 187.399 1.00 60.46 331 SER D N 1
ATOM 12905 C CA . SER D 1 354 ? 118.334 130.670 187.410 1.00 60.46 331 SER D CA 1
ATOM 12906 C C . SER D 1 354 ? 118.575 131.343 186.065 1.00 60.46 331 SER D C 1
ATOM 12907 O O . SER D 1 354 ? 118.121 130.876 185.019 1.00 60.46 331 SER D O 1
ATOM 12910 N N . THR D 1 355 ? 119.300 132.463 186.106 1.00 54.25 332 THR D N 1
ATOM 12911 C CA . THR D 1 355 ? 119.615 133.239 184.912 1.00 54.25 332 THR D CA 1
ATOM 12912 C C . THR D 1 355 ? 121.115 133.472 184.774 1.00 54.25 332 THR D C 1
ATOM 12913 O O . THR D 1 355 ? 121.538 134.495 184.233 1.00 54.25 332 THR D O 1
ATOM 12917 N N . THR D 1 356 ? 121.931 132.549 185.259 1.00 42.74 333 THR D N 1
ATOM 12918 C CA . THR D 1 356 ? 123.377 132.708 185.146 1.00 42.74 333 THR D CA 1
ATOM 12919 C C . THR D 1 356 ? 123.826 132.401 183.723 1.00 42.74 333 THR D C 1
ATOM 12920 O O . THR D 1 356 ? 123.515 131.329 183.200 1.00 42.74 333 THR D O 1
ATOM 12924 N N . PRO D 1 357 ? 124.547 133.305 183.070 1.00 35.46 334 PRO D N 1
ATOM 12925 C CA . PRO D 1 357 ? 124.970 133.056 181.693 1.00 35.46 334 PRO D CA 1
ATOM 12926 C C . PRO D 1 357 ? 126.041 131.983 181.615 1.00 35.46 334 PRO D C 1
ATOM 12927 O O . PRO D 1 357 ? 126.770 131.718 182.569 1.00 35.46 334 PRO D O 1
ATOM 12931 N N . THR D 1 358 ? 126.121 131.353 180.442 1.00 31.28 335 THR D N 1
ATOM 12932 C CA . THR D 1 358 ? 127.215 130.449 180.110 1.00 31.28 335 THR D CA 1
ATOM 12933 C C . THR D 1 358 ? 127.825 130.794 178.759 1.00 31.28 335 THR D C 1
ATOM 12934 O O . THR D 1 358 ? 128.543 129.977 178.182 1.00 31.28 335 THR D O 1
ATOM 12938 N N . PHE D 1 359 ? 127.543 131.985 178.245 1.00 27.95 336 PHE D N 1
ATOM 12939 C CA . PHE D 1 359 ? 128.059 132.444 176.968 1.00 27.95 336 PHE D CA 1
ATOM 12940 C C . PHE D 1 359 ? 128.243 133.947 177.072 1.00 27.95 336 PHE D C 1
ATOM 12941 O O . PHE D 1 359 ? 127.569 134.609 177.861 1.00 27.95 336 PHE D O 1
ATOM 12949 N N . ALA D 1 360 ? 129.166 134.485 176.285 1.00 25.68 337 ALA D N 1
ATOM 12950 C CA . ALA D 1 360 ? 129.403 135.917 176.304 1.00 25.68 337 ALA D CA 1
ATOM 12951 C C . ALA D 1 360 ? 129.915 136.353 174.945 1.00 25.68 337 ALA D C 1
ATOM 12952 O O . ALA D 1 360 ? 130.404 135.545 174.157 1.00 25.68 337 ALA D O 1
ATOM 12954 N N . ALA D 1 361 ? 129.786 137.644 174.672 1.00 24.06 338 ALA D N 1
ATOM 12955 C CA . ALA D 1 361 ? 130.320 138.208 173.439 1.00 24.06 338 ALA D CA 1
ATOM 12956 C C . ALA D 1 361 ? 130.392 139.712 173.614 1.00 24.06 338 ALA D C 1
ATOM 12957 O O . ALA D 1 361 ? 129.367 140.348 173.863 1.00 24.06 338 ALA D O 1
ATOM 12959 N N . LEU D 1 362 ? 131.581 140.277 173.490 1.00 18.10 339 LEU D N 1
ATOM 12960 C CA . LEU D 1 362 ? 131.783 141.706 173.645 1.00 18.10 339 LEU D CA 1
ATOM 12961 C C . LEU D 1 362 ? 132.353 142.273 172.356 1.00 18.10 339 LEU D C 1
ATOM 12962 O O . LEU D 1 362 ? 132.630 141.548 171.406 1.00 18.10 339 LEU D O 1
ATOM 12967 N N . LYS D 1 363 ? 132.510 143.590 172.317 1.00 15.95 340 LYS D N 1
ATOM 12968 C CA . LYS D 1 363 ? 133.155 144.255 171.186 1.00 15.95 340 LYS D CA 1
ATOM 12969 C C . LYS D 1 363 ? 133.962 145.421 171.742 1.00 15.95 340 LYS D C 1
ATOM 12970 O O . LYS D 1 363 ? 133.451 146.533 171.864 1.00 15.95 340 LYS D O 1
ATOM 12976 N N . LEU D 1 364 ? 135.222 145.170 172.062 1.00 18.56 341 LEU D N 1
ATOM 12977 C CA . LEU D 1 364 ? 136.068 146.211 172.617 1.00 18.56 341 LEU D CA 1
ATOM 12978 C C . LEU D 1 364 ? 136.723 147.006 171.496 1.00 18.56 341 LEU D C 1
ATOM 12979 O O . LEU D 1 364 ? 136.686 146.625 170.329 1.00 18.56 341 LEU D O 1
ATOM 12984 N N . MET D 1 365 ? 137.326 148.132 171.861 1.00 27.07 342 MET D N 1
ATOM 12985 C CA . MET D 1 365 ? 137.963 149.003 170.884 1.00 27.07 342 MET D CA 1
ATOM 12986 C C . MET D 1 365 ? 139.051 149.810 171.570 1.00 27.07 342 MET D C 1
ATOM 12987 O O . MET D 1 365 ? 138.831 150.328 172.666 1.00 27.07 342 MET D O 1
ATOM 12992 N N . VAL D 1 366 ? 140.211 149.921 170.930 1.00 30.17 343 VAL D N 1
ATOM 12993 C CA . VAL D 1 366 ? 141.351 150.633 171.495 1.00 30.17 343 VAL D CA 1
ATOM 12994 C C . VAL D 1 366 ? 141.371 152.044 170.930 1.00 30.17 343 VAL D C 1
ATOM 12995 O O . VAL D 1 366 ? 140.856 152.299 169.838 1.00 30.17 343 VAL D O 1
ATOM 12999 N N . ASP D 1 367 ? 141.964 152.975 171.676 1.00 32.26 344 ASP D N 1
ATOM 13000 C CA . ASP D 1 367 ? 141.914 154.393 171.328 1.00 32.26 344 ASP D CA 1
ATOM 13001 C C . ASP D 1 367 ? 143.275 155.061 171.496 1.00 32.26 344 ASP D C 1
ATOM 13002 O O . ASP D 1 367 ? 143.394 156.129 172.095 1.00 32.26 344 ASP D O 1
ATOM 13007 N N . ASN D 1 368 ? 144.325 154.445 170.964 1.00 31.69 345 ASN D N 1
ATOM 13008 C CA . ASN D 1 368 ? 145.658 155.022 171.025 1.00 31.69 345 ASN D CA 1
ATOM 13009 C C . ASN D 1 368 ? 146.170 155.341 169.620 1.00 31.69 345 ASN D C 1
ATOM 13010 O O . ASN D 1 368 ? 145.457 155.186 168.627 1.00 31.69 345 ASN D O 1
ATOM 13015 N N . TRP D 1 369 ? 147.421 155.791 169.538 1.00 32.45 346 TRP D N 1
ATOM 13016 C CA . TRP D 1 369 ? 147.975 156.292 168.284 1.00 32.45 346 TRP D CA 1
ATOM 13017 C C . TRP D 1 369 ? 148.216 155.207 167.248 1.00 32.45 346 TRP D C 1
ATOM 13018 O O . TRP D 1 369 ? 148.717 155.523 166.165 1.00 32.45 346 TRP D O 1
ATOM 13029 N N . ARG D 1 370 ? 147.890 153.965 167.534 1.00 29.51 347 ARG D N 1
ATOM 13030 C CA . ARG D 1 370 ? 148.242 152.871 166.636 1.00 29.51 347 ARG D CA 1
ATOM 13031 C C . ARG D 1 370 ? 147.060 151.997 166.247 1.00 29.51 347 ARG D C 1
ATOM 13032 O O . ARG D 1 370 ? 146.999 151.538 165.107 1.00 29.51 347 ARG D O 1
ATOM 13040 N N . TRP D 1 371 ? 146.118 151.762 167.153 1.00 26.71 348 TRP D N 1
ATOM 13041 C CA . TRP D 1 371 ? 144.982 150.885 166.900 1.00 26.71 348 TRP D CA 1
ATOM 13042 C C . TRP D 1 371 ? 143.666 151.654 166.884 1.00 26.71 348 TRP D C 1
ATOM 13043 O O . TRP D 1 371 ? 142.651 151.178 167.387 1.00 26.71 348 TRP D O 1
ATOM 13054 N N . GLN D 1 372 ? 143.659 152.849 166.308 1.00 30.60 349 GLN D N 1
ATOM 13055 C CA . GLN D 1 372 ? 142.460 153.680 166.308 1.00 30.60 349 GLN D CA 1
ATOM 13056 C C . GLN D 1 372 ? 141.504 153.184 165.233 1.00 30.60 349 GLN D C 1
ATOM 13057 O O . GLN D 1 372 ? 141.802 153.270 164.038 1.00 30.60 349 GLN D O 1
ATOM 13063 N N . GLY D 1 373 ? 140.360 152.654 165.651 1.00 28.47 350 GLY D N 1
ATOM 13064 C CA . GLY D 1 373 ? 139.334 152.248 164.711 1.00 28.47 350 GLY D CA 1
ATOM 13065 C C . GLY D 1 373 ? 139.502 150.862 164.125 1.00 28.47 350 GLY D C 1
ATOM 13066 O O . GLY D 1 373 ? 139.444 150.693 162.905 1.00 28.47 350 GLY D O 1
ATOM 13067 N N . VAL D 1 374 ? 139.709 149.859 164.979 1.00 22.64 351 VAL D N 1
ATOM 13068 C CA . VAL D 1 374 ? 139.770 148.467 164.563 1.00 22.64 351 VAL D CA 1
ATOM 13069 C C . VAL D 1 374 ? 139.125 147.620 165.653 1.00 22.64 351 VAL D C 1
ATOM 13070 O O . VAL D 1 374 ? 139.715 147.435 166.718 1.00 22.64 351 VAL D O 1
ATOM 13074 N N . PRO D 1 375 ? 137.929 147.086 165.445 1.00 26.03 352 PRO D N 1
ATOM 13075 C CA . PRO D 1 375 ? 137.236 146.376 166.522 1.00 26.03 352 PRO D CA 1
ATOM 13076 C C . PRO D 1 375 ? 137.921 145.069 166.891 1.00 26.03 352 PRO D C 1
ATOM 13077 O O . PRO D 1 375 ? 138.623 144.456 166.091 1.00 26.03 352 PRO D O 1
ATOM 13081 N N . PHE D 1 376 ? 137.693 144.641 168.139 1.00 55.26 353 PHE D N 1
ATOM 13082 C CA . PHE D 1 376 ? 138.308 143.443 168.723 1.00 55.26 353 PHE D CA 1
ATOM 13083 C C . PHE D 1 376 ? 137.195 142.532 169.227 1.00 55.26 353 PHE D C 1
ATOM 13084 O O . PHE D 1 376 ? 136.851 142.581 170.403 1.00 55.26 353 PHE D O 1
ATOM 13092 N N . TYR D 1 377 ? 136.647 141.685 168.367 1.00 17.98 354 TYR D N 1
ATOM 13093 C CA . TYR D 1 377 ? 135.545 140.837 168.803 1.00 17.98 354 TYR D CA 1
ATOM 13094 C C . TYR D 1 377 ? 136.059 139.709 169.687 1.00 17.98 354 TYR D C 1
ATOM 13095 O O . TYR D 1 377 ? 136.999 139.007 169.317 1.00 17.98 354 TYR D O 1
ATOM 13104 N N . LEU D 1 378 ? 135.435 139.518 170.844 1.00 14.60 355 LEU D N 1
ATOM 13105 C CA . LEU D 1 378 ? 135.810 138.475 171.790 1.00 14.60 355 LEU D CA 1
ATOM 13106 C C . LEU D 1 378 ? 134.713 137.420 171.860 1.00 14.60 355 LEU D C 1
ATOM 13107 O O . LEU D 1 378 ? 133.638 137.584 171.289 1.00 14.60 355 LEU D O 1
ATOM 13112 N N . ARG D 1 379 ? 134.990 136.320 172.556 1.00 17.50 356 ARG D N 1
ATOM 13113 C CA . ARG D 1 379 ? 134.042 135.211 172.593 1.00 17.50 356 ARG D CA 1
ATOM 13114 C C . ARG D 1 379 ? 134.441 134.232 173.686 1.00 17.50 356 ARG D C 1
ATOM 13115 O O . ARG D 1 379 ? 135.573 134.249 174.169 1.00 17.50 356 ARG D O 1
ATOM 13123 N N . THR D 1 380 ? 133.496 133.383 174.068 1.00 22.77 357 THR D N 1
ATOM 13124 C CA . THR D 1 380 ? 133.714 132.270 174.993 1.00 22.77 357 THR D CA 1
ATOM 13125 C C . THR D 1 380 ? 132.487 131.372 174.925 1.00 22.77 357 THR D C 1
ATOM 13126 O O . THR D 1 380 ? 131.654 131.511 174.022 1.00 22.77 357 THR D O 1
ATOM 13130 N N . GLY D 1 381 ? 132.372 130.442 175.854 1.00 28.91 358 GLY D N 1
ATOM 13131 C CA . GLY D 1 381 ? 131.149 129.673 175.970 1.00 28.91 358 GLY D CA 1
ATOM 13132 C C . GLY D 1 381 ? 131.400 128.315 176.589 1.00 28.91 358 GLY D C 1
ATOM 13133 O O . GLY D 1 381 ? 132.510 127.980 176.986 1.00 28.91 358 GLY D O 1
ATOM 13134 N N . LYS D 1 382 ? 130.320 127.540 176.674 1.00 31.50 359 LYS D N 1
ATOM 13135 C CA . LYS D 1 382 ? 130.367 126.173 177.168 1.00 31.50 359 LYS D CA 1
ATOM 13136 C C . LYS D 1 382 ? 129.421 125.313 176.345 1.00 31.50 359 LYS D C 1
ATOM 13137 O O . LYS D 1 382 ? 128.470 125.805 175.737 1.00 31.50 359 LYS D O 1
ATOM 13143 N N . ARG D 1 383 ? 129.707 124.014 176.326 1.00 42.73 360 ARG D N 1
ATOM 13144 C CA . ARG D 1 383 ? 128.989 122.980 175.588 1.00 42.73 360 ARG D CA 1
ATOM 13145 C C . ARG D 1 383 ? 129.103 123.131 174.078 1.00 42.73 360 ARG D C 1
ATOM 13146 O O . ARG D 1 383 ? 128.488 122.349 173.351 1.00 42.73 360 ARG D O 1
ATOM 13154 N N . MET D 1 384 ? 129.849 124.111 173.582 1.00 40.42 361 MET D N 1
ATOM 13155 C CA . MET D 1 384 ? 130.127 124.190 172.160 1.00 40.42 361 MET D CA 1
ATOM 13156 C C . MET D 1 384 ? 131.040 123.037 171.750 1.00 40.42 361 MET D C 1
ATOM 13157 O O . MET D 1 384 ? 131.859 122.575 172.545 1.00 40.42 361 MET D O 1
ATOM 13162 N N . PRO D 1 385 ? 130.916 122.547 170.524 1.00 39.22 362 PRO D N 1
ATOM 13163 C CA . PRO D 1 385 ? 131.767 121.442 170.079 1.00 39.22 362 PRO D CA 1
ATOM 13164 C C . PRO D 1 385 ? 133.152 121.933 169.678 1.00 39.22 362 PRO D C 1
ATOM 13165 O O . PRO D 1 385 ? 133.395 123.127 169.514 1.00 39.22 362 PRO D O 1
ATOM 13169 N N . LYS D 1 386 ? 134.066 120.974 169.519 1.00 38.90 363 LYS D N 1
ATOM 13170 C CA . LYS D 1 386 ? 135.404 121.225 168.983 1.00 38.90 363 LYS D CA 1
ATOM 13171 C C . LYS D 1 386 ? 136.176 122.227 169.848 1.00 38.90 363 LYS D C 1
ATOM 13172 O O . LYS D 1 386 ? 136.411 123.369 169.465 1.00 38.90 363 LYS D O 1
ATOM 13178 N N . LYS D 1 387 ? 136.522 121.772 171.050 1.00 36.04 364 LYS D N 1
ATOM 13179 C CA . LYS D 1 387 ? 137.354 122.547 171.968 1.00 36.04 364 LYS D CA 1
ATOM 13180 C C . LYS D 1 387 ? 138.596 123.102 171.278 1.00 36.04 364 LYS D C 1
ATOM 13181 O O . LYS D 1 387 ? 139.454 122.339 170.829 1.00 36.04 364 LYS D O 1
ATOM 13187 N N . VAL D 1 388 ? 138.706 124.431 171.211 1.00 32.04 365 VAL D N 1
ATOM 13188 C CA . VAL D 1 388 ? 139.793 125.067 170.470 1.00 32.04 365 VAL D CA 1
ATOM 13189 C C . VAL D 1 388 ? 139.952 126.495 170.971 1.00 32.04 365 VAL D C 1
ATOM 13190 O O . VAL D 1 388 ? 139.005 127.097 171.476 1.00 32.04 365 VAL D O 1
ATOM 13194 N N . SER D 1 389 ? 141.166 127.033 170.839 1.00 29.21 366 SER D N 1
ATOM 13195 C CA . SER D 1 389 ? 141.455 128.447 171.032 1.00 29.21 366 SER D CA 1
ATOM 13196 C C . SER D 1 389 ? 142.127 128.982 169.778 1.00 29.21 366 SER D C 1
ATOM 13197 O O . SER D 1 389 ? 142.714 128.225 169.006 1.00 29.21 366 SER D O 1
ATOM 13200 N N . GLU D 1 390 ? 142.035 130.290 169.563 1.00 25.93 367 GLU D N 1
ATOM 13201 C CA . GLU D 1 390 ? 142.540 130.841 168.314 1.00 25.93 367 GLU D CA 1
ATOM 13202 C C . GLU D 1 390 ? 142.719 132.344 168.441 1.00 25.93 367 GLU D C 1
ATOM 13203 O O . GLU D 1 390 ? 142.161 132.977 169.336 1.00 25.93 367 GLU D O 1
ATOM 13209 N N . ILE D 1 391 ? 143.516 132.903 167.535 1.00 16.56 368 ILE D N 1
ATOM 13210 C CA . ILE D 1 391 ? 143.664 134.346 167.384 1.00 16.56 368 ILE D CA 1
ATOM 13211 C C . ILE D 1 391 ? 143.750 134.659 165.899 1.00 16.56 368 ILE D C 1
ATOM 13212 O O . ILE D 1 391 ? 144.798 134.456 165.282 1.00 16.56 368 ILE D O 1
ATOM 13217 N N . ALA D 1 392 ? 142.672 135.155 165.305 1.00 13.36 369 ALA D N 1
ATOM 13218 C CA . ALA D 1 392 ? 142.620 135.375 163.867 1.00 13.36 369 ALA D CA 1
ATOM 13219 C C . ALA D 1 392 ? 142.735 136.857 163.554 1.00 13.36 369 ALA D C 1
ATOM 13220 O O . ALA D 1 392 ? 141.979 137.666 164.095 1.00 13.36 369 ALA D O 1
ATOM 13222 N N . ILE D 1 393 ? 143.663 137.203 162.670 1.00 13.24 370 ILE D N 1
ATOM 13223 C CA . ILE D 1 393 ? 143.862 138.571 162.206 1.00 13.24 370 ILE D CA 1
ATOM 13224 C C . ILE D 1 393 ? 143.538 138.608 160.724 1.00 13.24 370 ILE D C 1
ATOM 13225 O O . ILE D 1 393 ? 144.068 137.802 159.954 1.00 13.24 370 ILE D O 1
ATOM 13230 N N . GLN D 1 394 ? 142.675 139.528 160.319 1.00 17.70 371 GLN D N 1
ATOM 13231 C CA . GLN D 1 394 ? 142.258 139.627 158.927 1.00 17.70 371 GLN D CA 1
ATOM 13232 C C . GLN D 1 394 ? 142.764 140.934 158.341 1.00 17.70 371 GLN D C 1
ATOM 13233 O O . GLN D 1 394 ? 142.461 142.008 158.864 1.00 17.70 371 GLN D O 1
ATOM 13239 N N . PHE D 1 395 ? 143.509 140.841 157.245 1.00 20.03 372 PHE D N 1
ATOM 13240 C CA . PHE D 1 395 ? 144.115 142.008 156.622 1.00 20.03 372 PHE D CA 1
ATOM 13241 C C . PHE D 1 395 ? 143.077 142.732 155.769 1.00 20.03 372 PHE D C 1
ATOM 13242 O O . PHE D 1 395 ? 141.879 142.449 155.832 1.00 20.03 372 PHE D O 1
ATOM 13250 N N . ARG D 1 396 ? 143.531 143.682 154.961 1.00 33.07 373 ARG D N 1
ATOM 13251 C CA . ARG D 1 396 ? 142.661 144.504 154.136 1.00 33.07 373 ARG D CA 1
ATOM 13252 C C . ARG D 1 396 ? 142.725 144.061 152.682 1.00 33.07 373 ARG D C 1
ATOM 13253 O O . ARG D 1 396 ? 143.542 143.224 152.298 1.00 33.07 373 ARG D O 1
ATOM 13261 N N . GLN D 1 397 ? 141.840 144.632 151.874 1.00 42.72 374 GLN D N 1
ATOM 13262 C CA . GLN D 1 397 ? 141.850 144.356 150.447 1.00 42.72 374 GLN D CA 1
ATOM 13263 C C . GLN D 1 397 ? 142.799 145.304 149.723 1.00 42.72 374 GLN D C 1
ATOM 13264 O O . GLN D 1 397 ? 143.156 146.369 150.231 1.00 42.72 374 GLN D O 1
ATOM 13270 N N . VAL D 1 398 ? 143.200 144.912 148.518 1.00 42.05 375 VAL D N 1
ATOM 13271 C CA . VAL D 1 398 ? 144.158 145.681 147.729 1.00 42.05 375 VAL D CA 1
ATOM 13272 C C . VAL D 1 398 ? 143.506 146.981 147.277 1.00 42.05 375 VAL D C 1
ATOM 13273 O O . VAL D 1 398 ? 142.272 147.076 147.267 1.00 42.05 375 VAL D O 1
ATOM 13277 N N . PRO D 1 399 ? 144.283 148.010 146.922 1.00 43.41 376 PRO D N 1
ATOM 13278 C CA . PRO D 1 399 ? 143.660 149.271 146.484 1.00 43.41 376 PRO D CA 1
ATOM 13279 C C . PRO D 1 399 ? 142.712 149.108 145.311 1.00 43.41 376 PRO D C 1
ATOM 13280 O O . PRO D 1 399 ? 141.544 149.504 145.407 1.00 43.41 376 PRO D O 1
ATOM 13284 N N . LEU D 1 400 ? 143.173 148.539 144.204 1.00 46.95 377 LEU D N 1
ATOM 13285 C CA . LEU D 1 400 ? 142.317 148.289 143.056 1.00 46.95 377 LEU D CA 1
ATOM 13286 C C . LEU D 1 400 ? 142.487 146.852 142.587 1.00 46.95 377 LEU D C 1
ATOM 13287 O O . LEU D 1 400 ? 143.555 146.253 142.737 1.00 46.95 377 LEU D O 1
ATOM 13292 N N . LEU D 1 401 ? 141.420 146.300 142.025 1.00 55.72 378 LEU D N 1
ATOM 13293 C CA . LEU D 1 401 ? 141.391 144.912 141.599 1.00 55.72 378 LEU D CA 1
ATOM 13294 C C . LEU D 1 401 ? 141.414 144.842 140.080 1.00 55.72 378 LEU D C 1
ATOM 13295 O O . LEU D 1 401 ? 140.631 145.512 139.400 1.00 55.72 378 LEU D O 1
ATOM 13300 N N . ILE D 1 402 ? 142.317 144.021 139.550 1.00 58.52 379 ILE D N 1
ATOM 13301 C CA . ILE D 1 402 ? 142.476 143.903 138.107 1.00 58.52 379 ILE D CA 1
ATOM 13302 C C . ILE D 1 402 ? 142.242 142.466 137.665 1.00 58.52 379 ILE D C 1
ATOM 13303 O O . ILE D 1 402 ? 142.169 142.180 136.465 1.00 58.52 379 ILE D O 1
ATOM 13308 N N . PHE D 1 403 ? 142.117 141.554 138.622 1.00 65.19 380 PHE D N 1
ATOM 13309 C CA . PHE D 1 403 ? 141.934 140.138 138.342 1.00 65.19 380 PHE D CA 1
ATOM 13310 C C . PHE D 1 403 ? 140.534 139.698 138.758 1.00 65.19 380 PHE D C 1
ATOM 13311 O O . PHE D 1 403 ? 139.827 140.393 139.493 1.00 65.19 380 PHE D O 1
ATOM 13319 N N . GLN D 1 404 ? 140.137 138.521 138.281 1.00 95.88 381 GLN D N 1
ATOM 13320 C CA . GLN D 1 404 ? 138.797 137.993 138.488 1.00 95.88 381 GLN D CA 1
ATOM 13321 C C . GLN D 1 404 ? 138.839 136.788 139.416 1.00 95.88 381 GLN D C 1
ATOM 13322 O O . GLN D 1 404 ? 139.723 135.934 139.312 1.00 95.88 381 GLN D O 1
ATOM 13328 N N . SER D 1 405 ? 137.864 136.717 140.315 1.00 112.14 382 SER D N 1
ATOM 13329 C CA . SER D 1 405 ? 137.777 135.650 141.300 1.00 112.14 382 SER D CA 1
ATOM 13330 C C . SER D 1 405 ? 136.868 134.543 140.788 1.00 112.14 382 SER D C 1
ATOM 13331 O O . SER D 1 405 ? 135.931 134.799 140.025 1.00 112.14 382 SER D O 1
ATOM 13334 N N . VAL D 1 406 ? 137.156 133.309 141.204 1.00 115.73 383 VAL D N 1
ATOM 13335 C CA . VAL D 1 406 ? 136.342 132.172 140.780 1.00 115.73 383 VAL D CA 1
ATOM 13336 C C . VAL D 1 406 ? 134.934 132.289 141.347 1.00 115.73 383 VAL D C 1
ATOM 13337 O O . VAL D 1 406 ? 133.939 132.140 140.628 1.00 115.73 383 VAL D O 1
ATOM 13341 N N . ALA D 1 407 ? 134.830 132.558 142.646 1.00 124.54 384 ALA D N 1
ATOM 13342 C CA . ALA D 1 407 ? 133.547 132.712 143.316 1.00 124.54 384 ALA D CA 1
ATOM 13343 C C . ALA D 1 407 ? 133.126 134.167 143.461 1.00 124.54 384 ALA D C 1
ATOM 13344 O O . ALA D 1 407 ? 132.100 134.438 144.093 1.00 124.54 384 ALA D O 1
ATOM 13346 N N . HIS D 1 408 ? 133.893 135.103 142.896 1.00 120.25 385 HIS D N 1
ATOM 13347 C CA . HIS D 1 408 ? 133.615 136.536 142.996 1.00 120.25 385 HIS D CA 1
ATOM 13348 C C . HIS D 1 408 ? 133.541 136.993 144.449 1.00 120.25 385 HIS D C 1
ATOM 13349 O O . HIS D 1 408 ? 132.794 137.914 144.786 1.00 120.25 385 HIS D O 1
ATOM 13356 N N . GLN D 1 409 ? 134.320 136.353 145.317 1.00 109.49 386 GLN D N 1
ATOM 13357 C CA . GLN D 1 409 ? 134.373 136.687 146.734 1.00 109.49 386 GLN D CA 1
ATOM 13358 C C . GLN D 1 409 ? 135.687 137.325 147.149 1.00 109.49 386 GLN D C 1
ATOM 13359 O O . GLN D 1 409 ? 135.681 138.269 147.943 1.00 109.49 386 GLN D O 1
ATOM 13365 N N . ALA D 1 410 ? 136.812 136.827 146.632 1.00 83.23 387 ALA D N 1
ATOM 13366 C CA . ALA D 1 410 ? 138.135 137.402 146.869 1.00 83.23 387 ALA D CA 1
ATOM 13367 C C . ALA D 1 410 ? 138.442 137.466 148.368 1.00 83.23 387 ALA D C 1
ATOM 13368 O O . ALA D 1 410 ? 138.557 138.532 148.973 1.00 83.23 387 ALA D O 1
ATOM 13370 N N . ASN D 1 411 ? 138.556 136.281 148.952 1.00 66.62 388 ASN D N 1
ATOM 13371 C CA . ASN D 1 411 ? 138.801 136.181 150.382 1.00 66.62 388 ASN D CA 1
ATOM 13372 C C . ASN D 1 411 ? 140.144 136.815 150.731 1.00 66.62 388 ASN D C 1
ATOM 13373 O O . ASN D 1 411 ? 141.168 136.450 150.139 1.00 66.62 388 ASN D O 1
ATOM 13378 N N . PRO D 1 412 ? 140.185 137.754 151.666 1.00 40.79 389 PRO D N 1
ATOM 13379 C CA . PRO D 1 412 ? 141.446 138.408 152.018 1.00 40.79 389 PRO D CA 1
ATOM 13380 C C . PRO D 1 412 ? 142.312 137.523 152.905 1.00 40.79 389 PRO D C 1
ATOM 13381 O O . PRO D 1 412 ? 141.857 136.546 153.497 1.00 40.79 389 PRO D O 1
ATOM 13385 N N . ASN D 1 413 ? 143.584 137.900 152.996 1.00 26.58 390 ASN D N 1
ATOM 13386 C CA . ASN D 1 413 ? 144.576 137.116 153.715 1.00 26.58 390 ASN D CA 1
ATOM 13387 C C . ASN D 1 413 ? 144.283 137.099 155.213 1.00 26.58 390 ASN D C 1
ATOM 13388 O O . ASN D 1 413 ? 143.624 137.987 155.752 1.00 26.58 390 ASN D O 1
ATOM 13393 N N . VAL D 1 414 ? 144.778 136.064 155.885 1.00 18.74 391 VAL D N 1
ATOM 13394 C CA . VAL D 1 414 ? 144.511 135.851 157.304 1.00 18.74 391 VAL D CA 1
ATOM 13395 C C . VAL D 1 414 ? 145.740 135.237 157.959 1.00 18.74 391 VAL D C 1
ATOM 13396 O O . VAL D 1 414 ? 146.373 134.344 157.395 1.00 18.74 391 VAL D O 1
ATOM 13400 N N . LEU D 1 415 ? 146.079 135.720 159.149 1.00 16.79 392 LEU D N 1
ATOM 13401 C CA . LEU D 1 415 ? 147.009 135.043 160.044 1.00 16.79 392 LEU D CA 1
ATOM 13402 C C . LEU D 1 415 ? 146.205 134.291 161.093 1.00 16.79 392 LEU D C 1
ATOM 13403 O O . LEU D 1 415 ? 145.150 134.758 161.525 1.00 16.79 392 LEU D O 1
ATOM 13408 N N . SER D 1 416 ? 146.691 133.123 161.497 1.00 20.68 393 SER D N 1
ATOM 13409 C CA . SER D 1 416 ? 145.882 132.222 162.309 1.00 20.68 393 SER D CA 1
ATOM 13410 C C . SER D 1 416 ? 146.682 131.631 163.462 1.00 20.68 393 SER D C 1
ATOM 13411 O O . SER D 1 416 ? 146.732 130.416 163.640 1.00 20.68 393 SER D O 1
ATOM 13414 N N . LEU D 1 417 ? 147.342 132.481 164.246 1.00 22.55 394 LEU D N 1
ATOM 13415 C CA . LEU D 1 417 ? 148.018 132.008 165.450 1.00 22.55 394 LEU D CA 1
ATOM 13416 C C . LEU D 1 417 ? 147.104 131.094 166.252 1.00 22.55 394 LEU D C 1
ATOM 13417 O O . LEU D 1 417 ? 145.951 131.433 166.519 1.00 22.55 394 LEU D O 1
ATOM 13422 N N . ARG D 1 418 ? 147.618 129.930 166.630 1.00 31.69 395 ARG D N 1
ATOM 13423 C CA . ARG D 1 418 ? 146.853 128.950 167.382 1.00 31.69 395 ARG D CA 1
ATOM 13424 C C . ARG D 1 418 ? 147.484 128.739 168.749 1.00 31.69 395 ARG D C 1
ATOM 13425 O O . ARG D 1 418 ? 148.692 128.904 168.921 1.00 31.69 395 ARG D O 1
ATOM 13433 N N . ILE D 1 419 ? 146.658 128.358 169.729 1.00 31.64 396 ILE D N 1
ATOM 13434 C CA . ILE D 1 419 ? 147.165 128.149 171.119 1.00 31.64 396 ILE D CA 1
ATOM 13435 C C . ILE D 1 419 ? 146.798 126.735 171.580 1.00 31.64 396 ILE D C 1
ATOM 13436 O O . ILE D 1 419 ? 147.627 126.107 172.268 1.00 31.64 396 ILE D O 1
ATOM 13441 N N . GLN D 1 420 ? 145.618 126.243 171.187 1.00 39.15 397 GLN D N 1
ATOM 13442 C CA . GLN D 1 420 ? 145.176 124.871 171.563 1.00 39.15 397 GLN D CA 1
ATOM 13443 C C . GLN D 1 420 ? 146.089 123.832 170.897 1.00 39.15 397 GLN D C 1
ATOM 13444 O O . GLN D 1 420 ? 147.030 124.245 170.190 1.00 39.15 397 GLN D O 1
ATOM 13450 N N . PRO D 1 421 ? 145.860 122.508 171.073 1.00 43.68 398 PRO D N 1
ATOM 13451 C CA . PRO D 1 421 ? 146.745 121.477 170.515 1.00 43.68 398 PRO D CA 1
ATOM 13452 C C . PRO D 1 421 ? 146.983 121.679 169.013 1.00 43.68 398 PRO D C 1
ATOM 13453 O O . PRO D 1 421 ? 146.170 122.333 168.382 1.00 43.68 398 PRO D O 1
ATOM 13457 N N . ASN D 1 422 ? 148.077 121.121 168.483 1.00 44.39 399 ASN D N 1
ATOM 13458 C CA . ASN D 1 422 ? 148.432 121.343 167.055 1.00 44.39 399 ASN D CA 1
ATOM 13459 C C . ASN D 1 422 ? 148.803 122.819 166.900 1.00 44.39 399 ASN D C 1
ATOM 13460 O O . ASN D 1 422 ? 148.387 123.435 165.898 1.00 44.39 399 ASN D O 1
ATOM 13465 N N . GLU D 1 423 ? 149.550 123.361 167.866 1.00 46.55 400 GLU D N 1
ATOM 13466 C CA . GLU D 1 423 ? 149.921 124.768 167.826 1.00 46.55 400 GLU D CA 1
ATOM 13467 C C . GLU D 1 423 ? 150.684 125.084 166.548 1.00 46.55 400 GLU D C 1
ATOM 13468 O O . GLU D 1 423 ? 151.318 124.209 165.954 1.00 46.55 400 GLU D O 1
ATOM 13474 N N . GLY D 1 424 ? 150.627 126.335 166.124 1.00 35.12 401 GLY D N 1
ATOM 13475 C CA . GLY D 1 424 ? 151.376 126.741 164.953 1.00 35.12 401 GLY D CA 1
ATOM 13476 C C . GLY D 1 424 ? 150.830 128.013 164.356 1.00 35.12 401 GLY D C 1
ATOM 13477 O O . GLY D 1 424 ? 149.939 128.657 164.902 1.00 35.12 401 GLY D O 1
ATOM 13478 N N . ILE D 1 425 ? 151.394 128.365 163.206 1.00 27.51 402 ILE D N 1
ATOM 13479 C CA . ILE D 1 425 ? 151.034 129.567 162.467 1.00 27.51 402 ILE D CA 1
ATOM 13480 C C . ILE D 1 425 ? 150.616 129.158 161.066 1.00 27.51 402 ILE D C 1
ATOM 13481 O O . ILE D 1 425 ? 151.338 128.416 160.394 1.00 27.51 402 ILE D O 1
ATOM 13486 N N . SER D 1 426 ? 149.461 129.637 160.622 1.00 27.31 403 SER D N 1
ATOM 13487 C CA . SER D 1 426 ? 148.982 129.349 159.280 1.00 27.31 403 SER D CA 1
ATOM 13488 C C . SER D 1 426 ? 148.519 130.636 158.618 1.00 27.31 403 SER D C 1
ATOM 13489 O O . SER D 1 426 ? 147.878 131.474 159.256 1.00 27.31 403 SER D O 1
ATOM 13492 N N . LEU D 1 427 ? 148.839 130.782 157.337 1.00 23.22 404 LEU D N 1
ATOM 13493 C CA . LEU D 1 427 ? 148.549 131.989 156.578 1.00 23.22 404 LEU D CA 1
ATOM 13494 C C . LEU D 1 427 ? 148.028 131.585 155.210 1.00 23.22 404 LEU D C 1
ATOM 13495 O O . LEU D 1 427 ? 148.535 130.632 154.617 1.00 23.22 404 LEU D O 1
ATOM 13500 N N . ARG D 1 428 ? 147.018 132.294 154.708 1.00 28.51 405 ARG D N 1
ATOM 13501 C CA . ARG D 1 428 ? 146.413 131.964 153.424 1.00 28.51 405 ARG D CA 1
ATOM 13502 C C . ARG D 1 428 ? 146.480 133.146 152.467 1.00 28.51 405 ARG D C 1
ATOM 13503 O O . ARG D 1 428 ? 146.204 134.284 152.851 1.00 28.51 405 ARG D O 1
ATOM 13511 N N . PHE D 1 429 ? 146.825 132.861 151.217 1.00 36.16 406 PHE D N 1
ATOM 13512 C CA . PHE D 1 429 ? 147.000 133.878 150.184 1.00 36.16 406 PHE D CA 1
ATOM 13513 C C . PHE D 1 429 ? 146.430 133.317 148.883 1.00 36.16 406 PHE D C 1
ATOM 13514 O O . PHE D 1 429 ? 145.673 132.342 148.885 1.00 36.16 406 PHE D O 1
ATOM 13522 N N . GLU D 1 430 ? 146.773 133.933 147.752 1.00 42.61 407 GLU D N 1
ATOM 13523 C CA . GLU D 1 430 ? 146.185 133.583 146.466 1.00 42.61 407 GLU D CA 1
ATOM 13524 C C . GLU D 1 430 ? 147.196 132.919 145.540 1.00 42.61 407 GLU D C 1
ATOM 13525 O O . GLU D 1 430 ? 148.403 133.141 145.647 1.00 42.61 407 GLU D O 1
ATOM 13531 N N . ALA D 1 431 ? 146.684 132.106 144.618 1.00 53.26 408 ALA D N 1
ATOM 13532 C CA . ALA D 1 431 ? 147.497 131.383 143.646 1.00 53.26 408 ALA D CA 1
ATOM 13533 C C . ALA D 1 431 ? 146.764 131.400 142.308 1.00 53.26 408 ALA D C 1
ATOM 13534 O O . ALA D 1 431 ? 145.812 132.159 142.116 1.00 53.26 408 ALA D O 1
ATOM 13536 N N . LYS D 1 432 ? 147.192 130.556 141.371 1.00 67.95 409 LYS D N 1
ATOM 13537 C CA . LYS D 1 432 ? 146.648 130.563 140.018 1.00 67.95 409 LYS D CA 1
ATOM 13538 C C . LYS D 1 432 ? 146.009 129.225 139.679 1.00 67.95 409 LYS D C 1
ATOM 13539 O O . LYS D 1 432 ? 146.610 128.169 139.899 1.00 67.95 409 LYS D O 1
ATOM 13545 N N . MET D 1 433 ? 144.801 129.281 139.127 1.00 82.77 410 MET D N 1
ATOM 13546 C CA . MET D 1 433 ? 144.115 128.083 138.665 1.00 82.77 410 MET D CA 1
ATOM 13547 C C . MET D 1 433 ? 144.768 127.587 137.379 1.00 82.77 410 MET D C 1
ATOM 13548 O O . MET D 1 433 ? 144.859 128.349 136.407 1.00 82.77 410 MET D O 1
ATOM 13553 N N . PRO D 1 434 ? 145.232 126.340 137.327 1.00 88.71 411 PRO D N 1
ATOM 13554 C CA . PRO D 1 434 ? 145.820 125.828 136.084 1.00 88.71 411 PRO D CA 1
ATOM 13555 C C . PRO D 1 434 ? 144.828 125.868 134.931 1.00 88.71 411 PRO D C 1
ATOM 13556 O O . PRO D 1 434 ? 143.624 125.668 135.105 1.00 88.71 411 PRO D O 1
ATOM 13560 N N . GLY D 1 435 ? 145.353 126.140 133.746 1.00 96.65 412 GLY D N 1
ATOM 13561 C CA . GLY D 1 435 ? 144.558 126.327 132.551 1.00 96.65 412 GLY D CA 1
ATOM 13562 C C . GLY D 1 435 ? 144.942 127.602 131.826 1.00 96.65 412 GLY D C 1
ATOM 13563 O O . GLY D 1 435 ? 145.794 128.372 132.265 1.00 96.65 412 GLY D O 1
ATOM 13564 N N . SER D 1 436 ? 144.289 127.810 130.687 1.00 103.58 413 SER D N 1
ATOM 13565 C CA . SER D 1 436 ? 144.539 128.995 129.867 1.00 103.58 413 SER D CA 1
ATOM 13566 C C . SER D 1 436 ? 143.597 130.140 130.229 1.00 103.58 413 SER D C 1
ATOM 13567 O O . SER D 1 436 ? 142.956 130.739 129.369 1.00 103.58 413 SER D O 1
ATOM 13570 N N . GLU D 1 437 ? 143.523 130.459 131.519 1.00 97.86 414 GLU D N 1
ATOM 13571 C CA . GLU D 1 437 ? 142.678 131.539 132.007 1.00 97.86 414 GLU D CA 1
ATOM 13572 C C . GLU D 1 437 ? 143.295 132.098 133.278 1.00 97.86 414 GLU D C 1
ATOM 13573 O O . GLU D 1 437 ? 144.091 131.434 133.946 1.00 97.86 414 GLU D O 1
ATOM 13579 N N . LEU D 1 438 ? 142.917 133.327 133.612 1.00 85.51 415 LEU D N 1
ATOM 13580 C CA . LEU D 1 438 ? 143.444 134.023 134.783 1.00 85.51 415 LEU D CA 1
ATOM 13581 C C . LEU D 1 438 ? 142.377 134.033 135.870 1.00 85.51 415 LEU D C 1
ATOM 13582 O O . LEU D 1 438 ? 141.458 134.856 135.845 1.00 85.51 415 LEU D O 1
ATOM 13587 N N . ARG D 1 439 ? 142.506 133.115 136.823 1.00 87.55 416 ARG D N 1
ATOM 13588 C CA . ARG D 1 439 ? 141.627 133.057 137.979 1.00 87.55 416 ARG D CA 1
ATOM 13589 C C . ARG D 1 439 ? 142.458 132.710 139.203 1.00 87.55 416 ARG D C 1
ATOM 13590 O O . ARG D 1 439 ? 143.503 132.066 139.099 1.00 87.55 416 ARG D O 1
ATOM 13598 N N . THR D 1 440 ? 141.984 133.139 140.366 1.00 73.90 417 THR D N 1
ATOM 13599 C CA . THR D 1 440 ? 142.711 132.954 141.609 1.00 73.90 417 THR D CA 1
ATOM 13600 C C . THR D 1 440 ? 141.940 132.023 142.535 1.00 73.90 417 THR D C 1
ATOM 13601 O O . THR D 1 440 ? 140.711 131.941 142.487 1.00 73.90 417 THR D O 1
ATOM 13605 N N . ARG D 1 441 ? 142.683 131.314 143.380 1.00 64.13 418 ARG D N 1
ATOM 13606 C CA . ARG D 1 441 ? 142.099 130.375 144.325 1.00 64.13 418 ARG D CA 1
ATOM 13607 C C . ARG D 1 441 ? 142.907 130.417 145.615 1.00 64.13 418 ARG D C 1
ATOM 13608 O O . ARG D 1 441 ? 144.136 130.487 145.576 1.00 64.13 418 ARG D O 1
ATOM 13616 N N . THR D 1 442 ? 142.214 130.366 146.750 1.00 47.30 419 THR D N 1
ATOM 13617 C CA . THR D 1 442 ? 142.846 130.577 148.048 1.00 47.30 419 THR D CA 1
ATOM 13618 C C . THR D 1 442 ? 143.557 129.314 148.515 1.00 47.30 419 THR D C 1
ATOM 13619 O O . THR D 1 442 ? 142.935 128.255 148.635 1.00 47.30 419 THR D O 1
ATOM 13623 N N . VAL D 1 443 ? 144.854 129.431 148.798 1.00 37.86 420 VAL D N 1
ATOM 13624 C CA . VAL D 1 443 ? 145.650 128.343 149.346 1.00 37.86 420 VAL D CA 1
ATOM 13625 C C . VAL D 1 443 ? 146.488 128.886 150.492 1.00 37.86 420 VAL D C 1
ATOM 13626 O O . VAL D 1 443 ? 146.705 130.092 150.614 1.00 37.86 420 VAL D O 1
ATOM 13630 N N . ASP D 1 444 ? 146.975 127.975 151.330 1.00 32.07 421 ASP D N 1
ATOM 13631 C CA . ASP D 1 444 ? 147.620 128.364 152.574 1.00 32.07 421 ASP D CA 1
ATOM 13632 C C . ASP D 1 444 ? 148.865 127.530 152.828 1.00 32.07 421 ASP D C 1
ATOM 13633 O O . ASP D 1 444 ? 148.942 126.367 152.430 1.00 32.07 421 ASP D O 1
ATOM 13638 N N . MET D 1 445 ? 149.835 128.138 153.509 1.00 29.81 422 MET D N 1
ATOM 13639 C CA . MET D 1 445 ? 150.970 127.411 154.052 1.00 29.81 422 MET D CA 1
ATOM 13640 C C . MET D 1 445 ? 150.615 126.883 155.438 1.00 29.81 422 MET D C 1
ATOM 13641 O O . MET D 1 445 ? 149.511 127.090 155.941 1.00 29.81 422 MET D O 1
ATOM 13646 N N . ASP D 1 446 ? 151.560 126.196 156.073 1.00 35.04 423 ASP D N 1
ATOM 13647 C CA . ASP D 1 446 ? 151.319 125.669 157.407 1.00 35.04 423 ASP D CA 1
ATOM 13648 C C . ASP D 1 446 ? 152.647 125.390 158.089 1.00 35.04 423 ASP D C 1
ATOM 13649 O O . ASP D 1 446 ? 153.654 125.128 157.430 1.00 35.04 423 ASP D O 1
ATOM 13654 N N . PHE D 1 447 ? 152.632 125.445 159.420 1.00 37.18 424 PHE D N 1
ATOM 13655 C CA . PHE D 1 447 ? 153.811 125.109 160.215 1.00 37.18 424 PHE D CA 1
ATOM 13656 C C . PHE D 1 447 ? 153.340 124.728 161.609 1.00 37.18 424 PHE D C 1
ATOM 13657 O O . PHE D 1 447 ? 152.908 125.597 162.368 1.00 37.18 424 PHE D O 1
ATOM 13665 N N . SER D 1 448 ? 153.438 123.449 161.947 1.00 53.09 425 SER D N 1
ATOM 13666 C CA . SER D 1 448 ? 152.944 122.940 163.218 1.00 53.09 425 SER D CA 1
ATOM 13667 C C . SER D 1 448 ? 154.107 122.703 164.167 1.00 53.09 425 SER D C 1
ATOM 13668 O O . SER D 1 448 ? 155.117 122.111 163.780 1.00 53.09 425 SER D O 1
ATOM 13671 N N . TYR D 1 449 ? 153.960 123.164 165.409 1.00 56.99 426 TYR D N 1
ATOM 13672 C CA . TYR D 1 449 ? 155.002 122.945 166.402 1.00 56.99 426 TYR D CA 1
ATOM 13673 C C . TYR D 1 449 ? 155.180 121.472 166.728 1.00 56.99 426 TYR D C 1
ATOM 13674 O O . TYR D 1 449 ? 156.243 121.085 167.220 1.00 56.99 426 TYR D O 1
ATOM 13683 N N . GLY D 1 450 ? 154.175 120.643 166.451 1.00 78.20 427 GLY D N 1
ATOM 13684 C CA . GLY D 1 450 ? 154.219 119.238 166.810 1.00 78.20 427 GLY D CA 1
ATOM 13685 C C . GLY D 1 450 ? 155.098 118.363 165.943 1.00 78.20 427 GLY D C 1
ATOM 13686 O O . GLY D 1 450 ? 155.305 117.195 166.286 1.00 78.20 427 GLY D O 1
ATOM 13687 N N . SER D 1 451 ? 155.612 118.885 164.829 1.00 82.72 428 SER D N 1
ATOM 13688 C CA . SER D 1 451 ? 156.530 118.139 163.974 1.00 82.72 428 SER D CA 1
ATOM 13689 C C . SER D 1 451 ? 157.983 118.477 164.289 1.00 82.72 428 SER D C 1
ATOM 13690 O O . SER D 1 451 ? 158.776 117.589 164.612 1.00 82.72 428 SER D O 1
ATOM 13693 N N . SER D 1 452 ? 158.345 119.757 164.207 1.00 83.95 429 SER D N 1
ATOM 13694 C CA . SER D 1 452 ? 159.686 120.176 164.590 1.00 83.95 429 SER D CA 1
ATOM 13695 C C . SER D 1 452 ? 159.918 120.081 166.091 1.00 83.95 429 SER D C 1
ATOM 13696 O O . SER D 1 452 ? 161.072 120.137 166.527 1.00 83.95 429 SER D O 1
ATOM 13699 N N . PHE D 1 453 ? 158.861 119.928 166.879 1.00 82.47 430 PHE D N 1
ATOM 13700 C CA . PHE D 1 453 ? 158.940 119.861 168.330 1.00 82.47 430 PHE D CA 1
ATOM 13701 C C . PHE D 1 453 ? 157.842 118.913 168.799 1.00 82.47 430 PHE D C 1
ATOM 13702 O O . PHE D 1 453 ? 157.317 118.118 168.013 1.00 82.47 430 PHE D O 1
ATOM 13710 N N . GLY D 1 454 ? 157.496 118.986 170.080 1.00 104.22 431 GLY D N 1
ATOM 13711 C CA . GLY D 1 454 ? 156.441 118.148 170.613 1.00 104.22 431 GLY D CA 1
ATOM 13712 C C . GLY D 1 454 ? 156.717 117.675 172.023 1.00 104.22 431 GLY D C 1
ATOM 13713 O O . GLY D 1 454 ? 155.824 117.156 172.700 1.00 104.22 431 GLY D O 1
ATOM 13714 N N . VAL D 1 455 ? 157.955 117.851 172.476 1.00 118.29 432 VAL D N 1
ATOM 13715 C CA . VAL D 1 455 ? 158.330 117.495 173.838 1.00 118.29 432 VAL D CA 1
ATOM 13716 C C . VAL D 1 455 ? 157.937 118.644 174.756 1.00 118.29 432 VAL D C 1
ATOM 13717 O O . VAL D 1 455 ? 158.736 119.552 175.010 1.00 118.29 432 VAL D O 1
ATOM 13721 N N . ALA D 1 456 ? 156.705 118.609 175.256 1.00 124.91 433 ALA D N 1
ATOM 13722 C CA . ALA D 1 456 ? 156.193 119.689 176.081 1.00 124.91 433 ALA D CA 1
ATOM 13723 C C . ALA D 1 456 ? 156.894 119.716 177.436 1.00 124.91 433 ALA D C 1
ATOM 13724 O O . ALA D 1 456 ? 157.512 118.741 177.871 1.00 124.91 433 ALA D O 1
ATOM 13726 N N . ALA D 1 457 ? 156.790 120.860 178.106 1.00 126.61 434 ALA D N 1
ATOM 13727 C CA . ALA D 1 457 ? 157.383 121.035 179.424 1.00 126.61 434 ALA D CA 1
ATOM 13728 C C . ALA D 1 457 ? 156.531 120.311 180.464 1.00 126.61 434 ALA D C 1
ATOM 13729 O O . ALA D 1 457 ? 155.576 119.600 180.139 1.00 126.61 434 ALA D O 1
ATOM 13731 N N . ALA D 1 458 ? 156.863 120.492 181.737 1.00 126.43 435 ALA D N 1
ATOM 13732 C CA . ALA D 1 458 ? 156.150 119.823 182.816 1.00 126.43 435 ALA D CA 1
ATOM 13733 C C . ALA D 1 458 ? 154.771 120.459 182.987 1.00 126.43 435 ALA D C 1
ATOM 13734 O O . ALA D 1 458 ? 154.342 121.312 182.204 1.00 126.43 435 ALA D O 1
ATOM 13736 N N . ASP D 1 459 ? 154.051 120.029 184.019 1.00 124.30 436 ASP D N 1
ATOM 13737 C CA . ASP D 1 459 ? 152.760 120.628 184.328 1.00 124.30 436 ASP D CA 1
ATOM 13738 C C . ASP D 1 459 ? 152.930 122.109 184.637 1.00 124.30 436 ASP D C 1
ATOM 13739 O O . ASP D 1 459 ? 153.932 122.527 185.225 1.00 124.30 436 ASP D O 1
ATOM 13744 N N . ALA D 1 460 ? 151.945 122.909 184.221 1.00 118.52 437 ALA D N 1
ATOM 13745 C CA . ALA D 1 460 ? 152.013 124.346 184.458 1.00 118.52 437 ALA D CA 1
ATOM 13746 C C . ALA D 1 460 ? 152.127 124.661 185.940 1.00 118.52 437 ALA D C 1
ATOM 13747 O O . ALA D 1 460 ? 152.794 125.630 186.321 1.00 118.52 437 ALA D O 1
ATOM 13749 N N . TYR D 1 461 ? 151.499 123.848 186.790 1.00 117.72 438 TYR D N 1
ATOM 13750 C CA . TYR D 1 461 ? 151.601 124.051 188.227 1.00 117.72 438 TYR D CA 1
ATOM 13751 C C . TYR D 1 461 ? 153.030 123.905 188.729 1.00 117.72 438 TYR D C 1
ATOM 13752 O O . TYR D 1 461 ? 153.457 124.687 189.586 1.00 117.72 438 TYR D O 1
ATOM 13761 N N . HIS D 1 462 ? 153.775 122.924 188.218 1.00 122.40 439 HIS D N 1
ATOM 13762 C CA . HIS D 1 462 ? 155.153 122.735 188.653 1.00 122.40 439 HIS D CA 1
ATOM 13763 C C . HIS D 1 462 ? 156.012 123.946 188.313 1.00 122.40 439 HIS D C 1
ATOM 13764 O O . HIS D 1 462 ? 156.763 124.441 189.162 1.00 122.40 43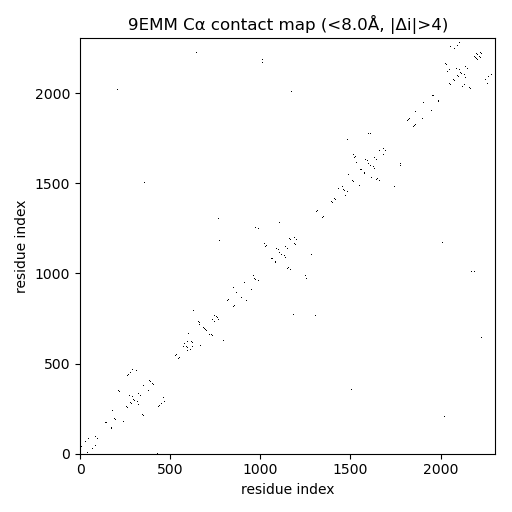9 HIS D O 1
ATOM 13771 N N . ARG D 1 463 ? 155.905 124.444 187.079 1.00 112.00 440 ARG D N 1
ATOM 13772 C CA . ARG D 1 463 ? 156.668 125.627 186.698 1.00 112.00 440 ARG D CA 1
ATOM 13773 C C . ARG D 1 463 ? 156.237 126.847 187.496 1.00 112.00 440 ARG D C 1
ATOM 13774 O O . ARG D 1 463 ? 157.079 127.671 187.871 1.00 112.00 440 ARG D O 1
ATOM 13782 N N . LEU D 1 464 ? 154.936 126.979 187.758 1.00 111.28 441 LEU D N 1
ATOM 13783 C CA . LEU D 1 464 ? 154.456 128.076 188.588 1.00 111.28 441 LEU D CA 1
ATOM 13784 C C . LEU D 1 464 ? 155.103 128.040 189.966 1.00 111.28 441 LEU D C 1
ATOM 13785 O O . LEU D 1 464 ? 155.587 129.061 190.468 1.00 111.28 441 LEU D O 1
ATOM 13790 N N . LEU D 1 465 ? 155.128 126.864 190.592 1.00 112.57 442 LEU D N 1
ATOM 13791 C CA . LEU D 1 465 ? 155.720 126.756 191.920 1.00 112.57 442 LEU D CA 1
ATOM 13792 C C . LEU D 1 465 ? 157.215 127.043 191.888 1.00 112.57 442 LEU D C 1
ATOM 13793 O O . LEU D 1 465 ? 157.740 127.720 192.779 1.00 112.57 442 LEU D O 1
ATOM 13798 N N . LEU D 1 466 ? 157.922 126.532 190.875 1.00 114.61 443 LEU D N 1
ATOM 13799 C CA . LEU D 1 466 ? 159.356 126.803 190.781 1.00 114.61 443 LEU D CA 1
ATOM 13800 C C . LEU D 1 466 ? 159.626 128.292 190.625 1.00 114.61 443 LEU D C 1
ATOM 13801 O O . LEU D 1 466 ? 160.546 128.836 191.251 1.00 114.61 443 LEU D O 1
ATOM 13806 N N . ASP D 1 467 ? 158.836 128.968 189.790 1.00 108.80 444 ASP D N 1
ATOM 13807 C CA . ASP D 1 467 ? 159.023 130.400 189.602 1.00 108.80 444 ASP D CA 1
ATOM 13808 C C . ASP D 1 467 ? 158.697 131.165 190.878 1.00 108.80 444 ASP D C 1
ATOM 13809 O O . ASP D 1 467 ? 159.356 132.161 191.198 1.00 108.80 444 ASP D O 1
ATOM 13814 N N . CYS D 1 468 ? 157.684 130.713 191.618 1.00 106.77 445 CYS D N 1
ATOM 13815 C CA . CYS D 1 468 ? 157.371 131.335 192.899 1.00 106.77 445 CYS D CA 1
ATOM 13816 C C . CYS D 1 468 ? 158.527 131.185 193.878 1.00 106.77 445 CYS D C 1
ATOM 13817 O O . CYS D 1 468 ? 158.857 132.124 194.611 1.00 106.77 445 CYS D O 1
ATOM 13820 N N . MET D 1 469 ? 159.150 130.007 193.908 1.00 108.17 446 MET D N 1
ATOM 13821 C CA . MET D 1 469 ? 160.277 129.790 194.810 1.00 108.17 446 MET D CA 1
ATOM 13822 C C . MET D 1 469 ? 161.464 130.666 194.429 1.00 108.17 446 MET D C 1
ATOM 13823 O O . MET D 1 469 ? 162.024 131.369 195.277 1.00 108.17 446 MET D O 1
ATOM 13828 N N . LEU D 1 470 ? 161.861 130.640 193.154 1.00 106.68 447 LEU D N 1
ATOM 13829 C CA . LEU D 1 470 ? 163.030 131.410 192.736 1.00 106.68 447 LEU D CA 1
ATOM 13830 C C . LEU D 1 470 ? 162.742 132.907 192.748 1.00 106.68 447 LEU D C 1
ATOM 13831 O O . LEU D 1 470 ? 163.542 133.698 193.260 1.00 106.68 447 LEU D O 1
ATOM 13836 N N . GLY D 1 471 ? 161.610 133.316 192.183 1.00 101.89 448 GLY D N 1
ATOM 13837 C CA . GLY D 1 471 ? 161.211 134.709 192.213 1.00 101.89 448 GLY D CA 1
ATOM 13838 C C . GLY D 1 471 ? 161.331 135.434 190.889 1.00 101.89 448 GLY D C 1
ATOM 13839 O O . GLY D 1 471 ? 162.406 135.918 190.525 1.00 101.89 448 GLY D O 1
ATOM 13840 N N . ASP D 1 472 ? 160.215 135.520 190.167 1.00 95.58 449 ASP D N 1
ATOM 13841 C CA . ASP D 1 472 ? 160.127 136.304 188.936 1.00 95.58 449 ASP D CA 1
ATOM 13842 C C . ASP D 1 472 ? 158.655 136.560 188.661 1.00 95.58 449 ASP D C 1
ATOM 13843 O O . ASP D 1 472 ? 157.902 135.617 188.402 1.00 95.58 449 ASP D O 1
ATOM 13848 N N . GLN D 1 473 ? 158.243 137.822 188.710 1.00 80.95 450 GLN D N 1
ATOM 13849 C CA . GLN D 1 473 ? 156.835 138.172 188.625 1.00 80.95 450 GLN D CA 1
ATOM 13850 C C . GLN D 1 473 ? 156.353 138.365 187.193 1.00 80.95 450 GLN D C 1
ATOM 13851 O O . GLN D 1 473 ? 155.340 139.039 186.980 1.00 80.95 450 GLN D O 1
ATOM 13857 N N . THR D 1 474 ? 157.052 137.797 186.210 1.00 79.16 451 THR D N 1
ATOM 13858 C CA . THR D 1 474 ? 156.655 138.004 184.821 1.00 79.16 451 THR D CA 1
ATOM 13859 C C . THR D 1 474 ? 155.272 137.429 184.547 1.00 79.16 451 THR D C 1
ATOM 13860 O O . THR D 1 474 ? 154.460 138.051 183.854 1.00 79.16 451 THR D O 1
ATOM 13864 N N . LEU D 1 475 ? 154.978 136.259 185.099 1.00 79.20 452 LEU D N 1
ATOM 13865 C CA . LEU D 1 475 ? 153.751 135.544 184.780 1.00 79.20 452 LEU D CA 1
ATOM 13866 C C . LEU D 1 475 ? 152.598 135.878 185.716 1.00 79.20 452 LEU D C 1
ATOM 13867 O O . LEU D 1 475 ? 151.497 135.355 185.521 1.00 79.20 452 LEU D O 1
ATOM 13872 N N . PHE D 1 476 ? 152.815 136.723 186.718 1.00 75.92 453 PHE D N 1
ATOM 13873 C CA . PHE D 1 476 ? 151.771 137.112 187.652 1.00 75.92 453 PHE D CA 1
ATOM 13874 C C . PHE D 1 476 ? 151.207 138.473 187.256 1.00 75.92 453 PHE D C 1
ATOM 13875 O O . PHE D 1 476 ? 151.603 139.071 186.254 1.00 75.92 453 PHE D O 1
ATOM 13883 N N . THR D 1 477 ? 150.266 138.973 188.055 1.00 63.76 454 THR D N 1
ATOM 13884 C CA . THR D 1 477 ? 149.544 140.197 187.736 1.00 63.76 454 THR D CA 1
ATOM 13885 C C . THR D 1 477 ? 149.692 141.224 188.848 1.00 63.76 454 THR D C 1
ATOM 13886 O O . THR D 1 477 ? 149.602 140.889 190.032 1.00 63.76 454 THR D O 1
ATOM 13890 N N . ARG D 1 478 ? 149.903 142.477 188.456 1.00 57.95 455 ARG D N 1
ATOM 13891 C CA . ARG D 1 478 ? 149.989 143.584 189.393 1.00 57.95 455 ARG D CA 1
ATOM 13892 C C . ARG D 1 478 ? 148.592 144.070 189.768 1.00 57.95 455 ARG D C 1
ATOM 13893 O O . ARG D 1 478 ? 147.581 143.597 189.250 1.00 57.95 455 ARG D O 1
ATOM 13901 N N . ALA D 1 479 ? 148.542 145.034 190.688 1.00 55.81 456 ALA D N 1
ATOM 13902 C CA . ALA D 1 479 ? 147.256 145.577 191.115 1.00 55.81 456 ALA D CA 1
ATOM 13903 C C . ALA D 1 479 ? 146.579 146.361 189.997 1.00 55.81 456 ALA D C 1
ATOM 13904 O O . ALA D 1 479 ? 145.356 146.258 189.802 1.00 55.81 456 ALA D O 1
ATOM 13906 N N . ASP D 1 480 ? 147.358 147.149 189.255 1.00 53.33 457 ASP D N 1
ATOM 13907 C CA . ASP D 1 480 ? 146.783 148.019 188.238 1.00 53.33 457 ASP D CA 1
ATOM 13908 C C . ASP D 1 480 ? 146.065 147.218 187.164 1.00 53.33 457 ASP D C 1
ATOM 13909 O O . ASP D 1 480 ? 144.992 147.614 186.699 1.00 53.33 457 ASP D O 1
ATOM 13914 N N . GLU D 1 481 ? 146.639 146.087 186.757 1.00 50.13 458 GLU D N 1
ATOM 13915 C CA . GLU D 1 481 ? 146.005 145.265 185.735 1.00 50.13 458 GLU D CA 1
ATOM 13916 C C . GLU D 1 481 ? 144.636 144.777 186.194 1.00 50.13 458 GLU D C 1
ATOM 13917 O O . GLU D 1 481 ? 143.653 144.844 185.443 1.00 50.13 458 GLU D O 1
ATOM 13923 N N . VAL D 1 482 ? 144.549 144.296 187.434 1.00 47.48 459 VAL D N 1
ATOM 13924 C CA . VAL D 1 482 ? 143.282 143.790 187.950 1.00 47.48 459 VAL D CA 1
ATOM 13925 C C . VAL D 1 482 ? 142.245 144.904 187.992 1.00 47.48 459 VAL D C 1
ATOM 13926 O O . VAL D 1 482 ? 141.104 144.741 187.528 1.00 47.48 459 VAL D O 1
ATOM 13930 N N . GLU D 1 483 ? 142.630 146.061 188.535 1.00 50.48 460 GLU D N 1
ATOM 13931 C CA . GLU D 1 483 ? 141.673 147.157 188.643 1.00 50.48 460 GLU D CA 1
ATOM 13932 C C . GLU D 1 483 ? 141.206 147.619 187.269 1.00 50.48 460 GLU D C 1
ATOM 13933 O O . GLU D 1 483 ? 140.017 147.904 187.073 1.00 50.48 460 GLU D O 1
ATOM 13939 N N . GLU D 1 484 ? 142.118 147.681 186.297 1.00 47.75 461 GLU D N 1
ATOM 13940 C CA . GLU D 1 484 ? 141.733 148.123 184.962 1.00 47.75 461 GLU D CA 1
ATOM 13941 C C . GLU D 1 484 ? 140.790 147.133 184.291 1.00 47.75 461 GLU D C 1
ATOM 13942 O O . GLU D 1 484 ? 139.818 147.540 183.642 1.00 47.75 461 GLU D O 1
ATOM 13948 N N . ALA D 1 485 ? 141.055 145.833 184.421 1.00 37.78 462 ALA D N 1
ATOM 13949 C CA . ALA D 1 485 ? 140.145 144.864 183.823 1.00 37.78 462 ALA D CA 1
ATOM 13950 C C . ALA D 1 485 ? 138.756 144.988 184.428 1.00 37.78 462 ALA D C 1
ATOM 13951 O O . ALA D 1 485 ? 137.744 144.964 183.708 1.00 37.78 462 ALA D O 1
ATOM 13953 N N . TRP D 1 486 ? 138.685 145.144 185.750 1.00 40.13 463 TRP D N 1
ATOM 13954 C CA . TRP D 1 486 ? 137.380 145.292 186.379 1.00 40.13 463 TRP D CA 1
ATOM 13955 C C . TRP D 1 486 ? 136.671 146.544 185.884 1.00 40.13 463 TRP D C 1
ATOM 13956 O O . TRP D 1 486 ? 135.461 146.520 185.626 1.00 40.13 463 TRP D O 1
ATOM 13967 N N . ARG D 1 487 ? 137.407 147.648 185.735 1.00 40.61 464 ARG D N 1
ATOM 13968 C CA . ARG D 1 487 ? 136.783 148.874 185.246 1.00 40.61 464 ARG D CA 1
ATOM 13969 C C . ARG D 1 487 ? 136.247 148.695 183.833 1.00 40.61 464 ARG D C 1
ATOM 13970 O O . ARG D 1 487 ? 135.172 149.204 183.501 1.00 40.61 464 ARG D O 1
ATOM 13978 N N . VAL D 1 488 ? 136.985 147.979 182.985 1.00 33.82 465 VAL D N 1
ATOM 13979 C CA . VAL D 1 488 ? 136.530 147.763 181.613 1.00 33.82 465 VAL D CA 1
ATOM 13980 C C . VAL D 1 488 ? 135.226 146.978 181.598 1.00 33.82 465 VAL D C 1
ATOM 13981 O O . VAL D 1 488 ? 134.278 147.329 180.889 1.00 33.82 465 VAL D O 1
ATOM 13985 N N . VAL D 1 489 ? 135.150 145.906 182.391 1.00 33.46 466 VAL D N 1
ATOM 13986 C CA . VAL D 1 489 ? 133.974 145.038 182.297 1.00 33.46 466 VAL D CA 1
ATOM 13987 C C . VAL D 1 489 ? 132.807 145.503 183.161 1.00 33.46 466 VAL D C 1
ATOM 13988 O O . VAL D 1 489 ? 131.704 144.960 183.030 1.00 33.46 466 VAL D O 1
ATOM 13992 N N . THR D 1 490 ? 132.993 146.519 184.007 1.00 39.57 467 THR D N 1
ATOM 13993 C CA . THR D 1 490 ? 131.951 146.923 184.957 1.00 39.57 467 THR D CA 1
ATOM 13994 C C . THR D 1 490 ? 130.565 147.169 184.360 1.00 39.57 467 THR D C 1
ATOM 13995 O O . THR D 1 490 ? 129.586 146.641 184.915 1.00 39.57 467 THR D O 1
ATOM 13999 N N . PRO D 1 491 ? 130.391 147.946 183.282 1.00 36.49 468 PRO D N 1
ATOM 14000 C CA . PRO D 1 491 ? 129.016 148.294 182.868 1.00 36.49 468 PRO D CA 1
ATOM 14001 C C . PRO D 1 491 ? 128.162 147.096 182.487 1.00 36.49 468 PRO D C 1
ATOM 14002 O O . PRO D 1 491 ? 127.023 146.968 182.961 1.00 36.49 468 PRO D O 1
ATOM 14006 N N . VAL D 1 492 ? 128.682 146.214 181.632 1.00 38.39 469 VAL D N 1
ATOM 14007 C CA . VAL D 1 492 ? 127.916 145.048 181.205 1.00 38.39 469 VAL D CA 1
ATOM 14008 C C . VAL D 1 492 ? 127.615 144.147 182.392 1.00 38.39 469 VAL D C 1
ATOM 14009 O O . VAL D 1 492 ? 126.512 143.599 182.510 1.00 38.39 469 VAL D O 1
ATOM 14013 N N . LEU D 1 493 ? 128.592 143.965 183.279 1.00 37.87 470 LEU D N 1
ATOM 14014 C CA . LEU D 1 493 ? 128.380 143.117 184.445 1.00 37.87 470 LEU D CA 1
ATOM 14015 C C . LEU D 1 493 ? 127.253 143.659 185.313 1.00 37.87 470 LEU D C 1
ATOM 14016 O O . LEU D 1 493 ? 126.354 142.914 185.723 1.00 37.87 470 LEU D O 1
ATOM 14021 N N . SER D 1 494 ? 127.268 144.966 185.578 1.00 40.78 471 SER D N 1
ATOM 14022 C CA . SER D 1 494 ? 126.203 145.556 186.380 1.00 40.78 471 SER D CA 1
ATOM 14023 C C . SER D 1 494 ? 124.853 145.413 185.693 1.00 40.78 471 SER D C 1
ATOM 14024 O O . SER D 1 494 ? 123.848 145.106 186.344 1.00 40.78 471 SER D O 1
ATOM 14027 N N . ALA D 1 495 ? 124.808 145.628 184.375 1.00 42.28 472 ALA D N 1
ATOM 14028 C CA . ALA D 1 495 ? 123.535 145.543 183.665 1.00 42.28 472 ALA D CA 1
ATOM 14029 C C . ALA D 1 495 ? 122.967 144.131 183.703 1.00 42.28 472 ALA D C 1
ATOM 14030 O O . ALA D 1 495 ? 121.770 143.943 183.943 1.00 42.28 472 ALA D O 1
ATOM 14032 N N . TRP D 1 496 ? 123.808 143.123 183.474 1.00 39.72 473 TRP D N 1
ATOM 14033 C CA . TRP D 1 496 ? 123.336 141.744 183.477 1.00 39.72 473 TRP D CA 1
ATOM 14034 C C . TRP D 1 496 ? 123.060 141.219 184.875 1.00 39.72 473 TRP D C 1
ATOM 14035 O O . TRP D 1 496 ? 122.350 140.219 185.015 1.00 39.72 473 TRP D O 1
ATOM 14046 N N . ASP D 1 497 ? 123.612 141.855 185.910 1.00 50.14 474 ASP D N 1
ATOM 14047 C CA . ASP D 1 497 ? 123.370 141.368 187.262 1.00 50.14 474 ASP D CA 1
ATOM 14048 C C . ASP D 1 497 ? 121.957 141.675 187.736 1.00 50.14 474 ASP D C 1
ATOM 14049 O O . ASP D 1 497 ? 121.427 140.961 188.594 1.00 50.14 474 ASP D O 1
ATOM 14054 N N . ALA D 1 498 ? 121.334 142.718 187.196 1.00 62.29 475 ALA D N 1
ATOM 14055 C CA . ALA D 1 498 ? 120.024 143.135 187.678 1.00 62.29 475 ALA D CA 1
ATOM 14056 C C . ALA D 1 498 ? 118.971 142.076 187.358 1.00 62.29 475 ALA D C 1
ATOM 14057 O O . ALA D 1 498 ? 119.040 141.426 186.311 1.00 62.29 475 ALA D O 1
ATOM 14059 N N . PRO D 1 499 ? 117.988 141.880 188.235 1.00 74.55 476 PRO D N 1
ATOM 14060 C CA . PRO D 1 499 ? 116.934 140.900 187.954 1.00 74.55 476 PRO D CA 1
ATOM 14061 C C . PRO D 1 499 ? 116.079 141.329 186.774 1.00 74.55 476 PRO D C 1
ATOM 14062 O O . PRO D 1 499 ? 115.963 142.515 186.458 1.00 74.55 476 PRO D O 1
ATOM 14066 N N . SER D 1 500 ? 115.481 140.343 186.116 1.00 89.41 477 SER D N 1
ATOM 14067 C CA . SER D 1 500 ? 114.690 140.589 184.917 1.00 89.41 477 SER D CA 1
ATOM 14068 C C . SER D 1 500 ? 113.684 139.454 184.760 1.00 89.41 477 SER D C 1
ATOM 14069 O O . SER D 1 500 ? 113.475 138.656 185.679 1.00 89.41 477 SER D O 1
ATOM 14072 N N . ASP D 1 501 ? 113.056 139.388 183.590 1.00 85.27 478 ASP D N 1
ATOM 14073 C CA . ASP D 1 501 ? 112.089 138.335 183.321 1.00 85.27 478 ASP D CA 1
ATOM 14074 C C . ASP D 1 501 ? 112.785 136.977 183.254 1.00 85.27 478 ASP D C 1
ATOM 14075 O O . ASP D 1 501 ? 113.846 136.852 182.636 1.00 85.27 478 ASP D O 1
ATOM 14080 N N . PRO D 1 502 ? 112.216 135.947 183.881 1.00 82.64 479 PRO D N 1
ATOM 14081 C CA . PRO D 1 502 ? 112.882 134.635 183.889 1.00 82.64 479 PRO D CA 1
ATOM 14082 C C . PRO D 1 502 ? 113.092 134.029 182.513 1.00 82.64 479 PRO D C 1
ATOM 14083 O O . PRO D 1 502 ? 114.084 133.317 182.312 1.00 82.64 479 PRO D O 1
ATOM 14087 N N . LEU D 1 503 ? 112.196 134.273 181.556 1.00 75.94 480 LEU D N 1
ATOM 14088 C CA . LEU D 1 503 ? 112.278 133.637 180.246 1.00 75.94 480 LEU D CA 1
ATOM 14089 C C . LEU D 1 503 ? 112.777 134.587 179.163 1.00 75.94 480 LEU D C 1
ATOM 14090 O O . LEU D 1 503 ? 112.457 134.406 177.984 1.00 75.94 480 LEU D O 1
ATOM 14095 N N . SER D 1 504 ? 113.560 135.594 179.536 1.00 71.66 481 SER D N 1
ATOM 14096 C CA . SER D 1 504 ? 114.143 136.519 178.575 1.00 71.66 481 SER D CA 1
ATOM 14097 C C . SER D 1 504 ? 115.562 136.140 178.172 1.00 71.66 481 SER D C 1
ATOM 14098 O O . SER D 1 504 ? 116.208 136.902 177.446 1.00 71.66 481 SER D O 1
ATOM 14101 N N . MET D 1 505 ? 116.061 134.999 178.626 1.00 54.60 482 MET D N 1
ATOM 14102 C CA . MET D 1 505 ? 117.410 134.574 178.281 1.00 54.60 482 MET D CA 1
ATOM 14103 C C . MET D 1 505 ? 117.414 133.970 176.884 1.00 54.60 482 MET D C 1
ATOM 14104 O O . MET D 1 505 ? 116.705 132.986 176.648 1.00 54.60 482 MET D O 1
ATOM 14109 N N . PRO D 1 506 ? 118.175 134.513 175.940 1.00 45.91 483 PRO D N 1
ATOM 14110 C CA . PRO D 1 506 ? 118.358 133.816 174.664 1.00 45.91 483 PRO D CA 1
ATOM 14111 C C . PRO D 1 506 ? 118.967 132.443 174.898 1.00 45.91 483 PRO D C 1
ATOM 14112 O O . PRO D 1 506 ? 119.880 132.282 175.708 1.00 45.91 483 PRO D O 1
ATOM 14116 N N . LEU D 1 507 ? 118.460 131.447 174.177 1.00 44.19 484 LEU D N 1
ATOM 14117 C CA . LEU D 1 507 ? 118.787 130.054 174.439 1.00 44.19 484 LEU D CA 1
ATOM 14118 C C . LEU D 1 507 ? 119.360 129.388 173.199 1.00 44.19 484 LEU D C 1
ATOM 14119 O O . LEU D 1 507 ? 118.894 129.625 172.082 1.00 44.19 484 LEU D O 1
ATOM 14124 N N . TYR D 1 508 ? 120.376 128.556 173.407 1.00 38.91 485 TYR D N 1
ATOM 14125 C CA . TYR D 1 508 ? 120.986 127.765 172.352 1.00 38.91 485 TYR D CA 1
ATOM 14126 C C . TYR D 1 508 ? 121.159 126.340 172.846 1.00 38.91 485 TYR D C 1
ATOM 14127 O O . TYR D 1 508 ? 121.573 126.117 173.985 1.00 38.91 485 TYR D O 1
ATOM 14136 N N . GLU D 1 509 ? 120.833 125.376 171.995 1.00 49.26 486 GLU D N 1
ATOM 14137 C CA . GLU D 1 509 ? 120.943 123.986 172.402 1.00 49.26 486 GLU D CA 1
ATOM 14138 C C . GLU D 1 509 ? 122.406 123.567 172.467 1.00 49.26 486 GLU D C 1
ATOM 14139 O O . GLU D 1 509 ? 123.291 124.215 171.907 1.00 49.26 486 GLU D O 1
ATOM 14145 N N . ALA D 1 510 ? 122.659 122.465 173.163 1.00 46.78 487 ALA D N 1
ATOM 14146 C CA . ALA D 1 510 ? 124.020 121.959 173.281 1.00 46.78 487 ALA D CA 1
ATOM 14147 C C . ALA D 1 510 ? 124.467 121.418 171.935 1.00 46.78 487 ALA D C 1
ATOM 14148 O O . ALA D 1 510 ? 123.960 120.395 171.469 1.00 46.78 487 ALA D O 1
ATOM 14150 N N . GLY D 1 511 ? 125.412 122.100 171.305 1.00 42.13 488 GLY D N 1
ATOM 14151 C CA . GLY D 1 511 ? 125.918 121.655 170.027 1.00 42.13 488 GLY D CA 1
ATOM 14152 C C . GLY D 1 511 ? 125.973 122.747 168.983 1.00 42.13 488 GLY D C 1
ATOM 14153 O O . GLY D 1 511 ? 126.926 122.807 168.204 1.00 42.13 488 GLY D O 1
ATOM 14154 N N . THR D 1 512 ? 124.975 123.621 168.950 1.00 42.18 489 THR D N 1
ATOM 14155 C CA . THR D 1 512 ? 125.048 124.729 168.016 1.00 42.18 489 THR D CA 1
ATOM 14156 C C . THR D 1 512 ? 126.070 125.746 168.504 1.00 42.18 489 THR D C 1
ATOM 14157 O O . THR D 1 512 ? 126.368 125.842 169.695 1.00 42.18 489 THR D O 1
ATOM 14161 N N . TRP D 1 513 ? 126.617 126.511 167.561 1.00 41.66 490 TRP D N 1
ATOM 14162 C CA . TRP D 1 513 ? 127.762 127.354 167.885 1.00 41.66 490 TRP D CA 1
ATOM 14163 C C . TRP D 1 513 ? 127.385 128.492 168.825 1.00 41.66 490 TRP D C 1
ATOM 14164 O O . TRP D 1 513 ? 128.128 128.786 169.767 1.00 41.66 490 TRP D O 1
ATOM 14175 N N . GLU D 1 514 ? 126.246 129.134 168.606 1.00 39.36 491 GLU D N 1
ATOM 14176 C CA . GLU D 1 514 ? 125.840 130.256 169.441 1.00 39.36 491 GLU D CA 1
ATOM 14177 C C . GLU D 1 514 ? 124.399 130.620 169.105 1.00 39.36 491 GLU D C 1
ATOM 14178 O O . GLU D 1 514 ? 123.909 130.276 168.029 1.00 39.36 491 GLU D O 1
ATOM 14184 N N . PRO D 1 515 ? 123.708 131.307 170.012 1.00 40.08 492 PRO D N 1
ATOM 14185 C CA . PRO D 1 515 ? 122.389 131.845 169.677 1.00 40.08 492 PRO D CA 1
ATOM 14186 C C . PRO D 1 515 ? 122.491 132.908 168.598 1.00 40.08 492 PRO D C 1
ATOM 14187 O O . PRO D 1 515 ? 123.506 133.595 168.466 1.00 40.08 492 PRO D O 1
ATOM 14191 N N . ALA D 1 516 ? 121.408 133.051 167.828 1.00 42.79 493 ALA D N 1
ATOM 14192 C CA . ALA D 1 516 ? 121.443 133.878 166.626 1.00 42.79 493 ALA D CA 1
ATOM 14193 C C . ALA D 1 516 ? 121.713 135.347 166.920 1.00 42.79 493 ALA D C 1
ATOM 14194 O O . ALA D 1 516 ? 122.086 136.092 166.005 1.00 42.79 493 ALA D O 1
ATOM 14196 N N . GLU D 1 517 ? 121.537 135.783 168.167 1.00 40.86 494 GLU D N 1
ATOM 14197 C CA . GLU D 1 517 ? 121.782 137.182 168.496 1.00 40.86 494 GLU D CA 1
ATOM 14198 C C . GLU D 1 517 ? 123.240 137.560 168.263 1.00 40.86 494 GLU D C 1
ATOM 14199 O O . GLU D 1 517 ? 123.533 138.653 167.765 1.00 40.86 494 GLU D O 1
ATOM 14205 N N . ALA D 1 518 ? 124.170 136.672 168.620 1.00 38.58 495 ALA D N 1
ATOM 14206 C CA . ALA D 1 518 ? 125.578 136.932 168.343 1.00 38.58 495 ALA D CA 1
ATOM 14207 C C . ALA D 1 518 ? 125.826 137.035 166.845 1.00 38.58 495 ALA D C 1
ATOM 14208 O O . ALA D 1 518 ? 126.620 137.870 166.387 1.00 38.58 495 ALA D O 1
ATOM 14210 N N . GLU D 1 519 ? 125.152 136.193 166.064 1.00 43.54 496 GLU D N 1
ATOM 14211 C CA . GLU D 1 519 ? 125.277 136.283 164.617 1.00 43.54 496 GLU D CA 1
ATOM 14212 C C . GLU D 1 519 ? 124.808 137.639 164.117 1.00 43.54 496 GLU D C 1
ATOM 14213 O O . GLU D 1 519 ? 125.432 138.226 163.227 1.00 43.54 496 GLU D O 1
ATOM 14219 N N . TRP D 1 520 ? 123.714 138.159 164.676 1.00 44.33 497 TRP D N 1
ATOM 14220 C CA . TRP D 1 520 ? 123.273 139.488 164.266 1.00 44.33 497 TRP D CA 1
ATOM 14221 C C . TRP D 1 520 ? 124.278 140.552 164.683 1.00 44.33 497 TRP D C 1
ATOM 14222 O O . TRP D 1 520 ? 124.540 141.496 163.927 1.00 44.33 497 TRP D O 1
ATOM 14233 N N . LEU D 1 521 ? 124.852 140.412 165.879 1.00 32.35 498 LEU D N 1
ATOM 14234 C CA . LEU D 1 521 ? 125.845 141.378 166.341 1.00 32.35 498 LEU D CA 1
ATOM 14235 C C . LEU D 1 521 ? 127.025 141.451 165.386 1.00 32.35 498 LEU D C 1
ATOM 14236 O O . LEU D 1 521 ? 127.539 142.538 165.100 1.00 32.35 498 LEU D O 1
ATOM 14241 N N . ILE D 1 522 ? 127.475 140.303 164.886 1.00 34.43 499 ILE D N 1
ATOM 14242 C CA . ILE D 1 522 ? 128.634 140.337 164.002 1.00 34.43 499 ILE D CA 1
ATOM 14243 C C . ILE D 1 522 ? 128.250 140.707 162.574 1.00 34.43 499 ILE D C 1
ATOM 14244 O O . ILE D 1 522 ? 129.046 141.326 161.865 1.00 34.43 499 ILE D O 1
ATOM 14249 N N . ASN D 1 523 ? 127.043 140.356 162.122 1.00 41.12 500 ASN D N 1
ATOM 14250 C CA . ASN D 1 523 ? 126.655 140.630 160.745 1.00 41.12 500 ASN D CA 1
ATOM 14251 C C . ASN D 1 523 ? 126.116 142.036 160.549 1.00 41.12 500 ASN D C 1
ATOM 14252 O O . ASN D 1 523 ? 125.919 142.447 159.403 1.00 41.12 500 ASN D O 1
ATOM 14257 N N . LYS D 1 524 ? 125.868 142.774 161.633 1.00 44.00 501 LYS D N 1
ATOM 14258 C CA . LYS D 1 524 ? 125.438 144.160 161.496 1.00 44.00 501 LYS D CA 1
ATOM 14259 C C . LYS D 1 524 ? 126.440 144.987 160.703 1.00 44.00 501 LYS D C 1
ATOM 14260 O O . LYS D 1 524 ? 126.057 145.953 160.037 1.00 44.00 501 LYS D O 1
ATOM 14266 N N . ASP D 1 525 ? 127.721 144.624 160.754 1.00 44.20 502 ASP D N 1
ATOM 14267 C CA . ASP D 1 525 ? 128.750 145.343 160.018 1.00 44.20 502 ASP D CA 1
ATOM 14268 C C . ASP D 1 525 ? 129.193 144.637 158.747 1.00 44.20 502 ASP D C 1
ATOM 14269 O O . ASP D 1 525 ? 129.682 145.303 157.829 1.00 44.20 502 ASP D O 1
ATOM 14274 N N . GLY D 1 526 ? 129.043 143.318 158.670 1.00 39.98 503 GLY D N 1
ATOM 14275 C CA . GLY D 1 526 ? 129.386 142.597 157.461 1.00 39.98 503 GLY D CA 1
ATOM 14276 C C . GLY D 1 526 ? 130.385 141.481 157.672 1.00 39.98 503 GLY D C 1
ATOM 14277 O O . GLY D 1 526 ? 130.267 140.413 157.066 1.00 39.98 503 GLY D O 1
ATOM 14278 N N . ARG D 1 527 ? 131.375 141.714 158.526 1.00 37.47 504 ARG D N 1
ATOM 14279 C CA . ARG D 1 527 ? 132.377 140.698 158.804 1.00 37.47 504 ARG D CA 1
ATOM 14280 C C . ARG D 1 527 ? 131.746 139.524 159.540 1.00 37.47 504 ARG D C 1
ATOM 14281 O O . ARG D 1 527 ? 130.952 139.709 160.462 1.00 37.47 504 ARG D O 1
ATOM 14289 N N . ARG D 1 528 ? 132.104 138.313 159.135 1.00 38.29 505 ARG D N 1
ATOM 14290 C CA . ARG D 1 528 ? 131.458 137.111 159.642 1.00 38.29 505 ARG D CA 1
ATOM 14291 C C . ARG D 1 528 ? 132.277 136.461 160.748 1.00 38.29 505 ARG D C 1
ATOM 14292 O O . ARG D 1 528 ? 133.491 136.646 160.847 1.00 38.29 505 ARG D O 1
ATOM 14300 N N . TRP D 1 529 ? 131.589 135.689 161.586 1.00 28.34 506 TRP D N 1
ATOM 14301 C CA . TRP D 1 529 ? 132.275 134.885 162.587 1.00 28.34 506 TRP D CA 1
ATOM 14302 C C . TRP D 1 529 ? 133.184 133.883 161.895 1.00 28.34 506 TRP D C 1
ATOM 14303 O O . TRP D 1 529 ? 132.842 133.336 160.846 1.00 28.34 506 TRP D O 1
ATOM 14314 N N . ARG D 1 530 ? 134.353 133.648 162.479 1.00 34.91 507 ARG D N 1
ATOM 14315 C CA . ARG D 1 530 ? 135.251 132.648 161.926 1.00 34.91 507 ARG D CA 1
ATOM 14316 C C . ARG D 1 530 ? 134.615 131.273 162.043 1.00 34.91 507 ARG D C 1
ATOM 14317 O O . ARG D 1 530 ? 134.148 130.883 163.115 1.00 34.91 507 ARG D O 1
ATOM 14325 N N . ARG D 1 531 ? 134.594 130.537 160.932 1.00 42.86 508 ARG D N 1
ATOM 14326 C CA . ARG D 1 531 ? 133.924 129.241 160.923 1.00 42.86 508 ARG D CA 1
ATOM 14327 C C . ARG D 1 531 ? 134.654 128.220 161.784 1.00 42.86 508 ARG D C 1
ATOM 14328 O O . ARG D 1 531 ? 134.035 127.263 162.261 1.00 42.86 508 ARG D O 1
ATOM 14336 N N . LEU D 1 532 ? 135.956 128.404 161.985 1.00 39.73 509 LEU D N 1
ATOM 14337 C CA . LEU D 1 532 ? 136.784 127.508 162.790 1.00 39.73 509 LEU D CA 1
ATOM 14338 C C . LEU D 1 532 ? 136.766 126.071 162.285 1.00 39.73 509 LEU D C 1
ATOM 14339 O O . LEU D 1 532 ? 137.427 125.208 162.859 1.00 39.73 509 LEU D O 1
ATOM 14345 N N . LEU E 1 27 ? 150.291 202.027 169.272 1.00 101.72 4 LEU B N 1
ATOM 14346 C CA . LEU E 1 27 ? 150.496 200.671 169.762 1.00 101.72 4 LEU B CA 1
ATOM 14347 C C . LEU E 1 27 ? 149.217 200.134 170.391 1.00 101.72 4 LEU B C 1
ATOM 14348 O O . LEU E 1 27 ? 148.231 199.918 169.692 1.00 101.72 4 LEU B O 1
ATOM 14353 N N . LEU E 1 28 ? 149.253 199.925 171.708 1.00 103.91 5 LEU B N 1
ATOM 14354 C CA . LEU E 1 28 ? 148.127 199.411 172.494 1.00 103.91 5 LEU B CA 1
ATOM 14355 C C . LEU E 1 28 ? 147.445 198.239 171.784 1.00 103.91 5 LEU B C 1
ATOM 14356 O O . LEU E 1 28 ? 146.274 198.287 171.407 1.00 103.91 5 LEU B O 1
ATOM 14361 N N . GLU E 1 29 ? 148.218 197.167 171.622 1.00 105.03 6 GLU B N 1
ATOM 14362 C CA . GLU E 1 29 ? 147.797 196.042 170.797 1.00 105.03 6 GLU B CA 1
ATOM 14363 C C . GLU E 1 29 ? 146.488 195.441 171.294 1.00 105.03 6 GLU B C 1
ATOM 14364 O O . GLU E 1 29 ? 146.356 195.092 172.470 1.00 105.03 6 GLU B O 1
ATOM 14370 N N . ASN E 1 30 ? 145.525 195.320 170.379 1.00 91.77 7 ASN B N 1
ATOM 14371 C CA . ASN E 1 30 ? 144.233 194.685 170.604 1.00 91.77 7 ASN B CA 1
ATOM 14372 C C . ASN E 1 30 ? 143.532 195.235 171.838 1.00 91.77 7 ASN B C 1
ATOM 14373 O O . ASN E 1 30 ? 143.461 194.550 172.865 1.00 91.77 7 ASN B O 1
ATOM 14378 N N . PRO E 1 31 ? 142.999 196.458 171.783 1.00 89.12 8 PRO B N 1
ATOM 14379 C CA . PRO E 1 31 ? 142.198 196.960 172.910 1.00 89.12 8 PRO B CA 1
ATOM 14380 C C . PRO E 1 31 ? 140.975 196.110 173.206 1.00 89.12 8 PRO B C 1
ATOM 14381 O O . PRO E 1 31 ? 140.313 196.348 174.223 1.00 89.12 8 PRO B O 1
ATOM 14385 N N . PHE E 1 32 ? 140.648 195.138 172.353 1.00 85.42 9 PHE B N 1
ATOM 14386 C CA . PHE E 1 32 ? 139.620 194.157 172.670 1.00 85.42 9 PHE B CA 1
ATOM 14387 C C . PHE E 1 32 ? 140.065 193.172 173.739 1.00 85.42 9 PHE B C 1
ATOM 14388 O O . PHE E 1 32 ? 139.242 192.377 174.201 1.00 85.42 9 PHE B O 1
ATOM 14396 N N . ARG E 1 33 ? 141.335 193.197 174.132 1.00 87.85 10 ARG B N 1
ATOM 14397 C CA . ARG E 1 33 ? 141.919 192.192 175.013 1.00 87.85 10 ARG B CA 1
ATOM 14398 C C . ARG E 1 33 ? 142.204 192.748 176.404 1.00 87.85 10 ARG B C 1
ATOM 14399 O O . ARG E 1 33 ? 143.257 192.487 176.988 1.00 87.85 10 ARG B O 1
ATOM 14407 N N . THR E 1 34 ? 141.275 193.539 176.943 1.00 94.83 11 THR B N 1
ATOM 14408 C CA . THR E 1 34 ? 141.422 194.035 178.307 1.00 94.83 11 THR B CA 1
ATOM 14409 C C . THR E 1 34 ? 141.481 192.882 179.301 1.00 94.83 11 THR B C 1
ATOM 14410 O O . THR E 1 34 ? 142.496 192.675 179.975 1.00 94.83 11 THR B O 1
ATOM 14414 N N . GLY E 1 35 ? 140.395 192.120 179.410 1.00 109.68 12 GLY B N 1
ATOM 14415 C CA . GLY E 1 35 ? 140.404 190.929 180.236 1.00 109.68 12 GLY B CA 1
ATOM 14416 C C . GLY E 1 35 ? 139.321 189.931 179.881 1.00 109.68 12 GLY B C 1
ATOM 14417 O O . GLY E 1 35 ? 138.138 190.277 179.846 1.00 109.68 12 GLY B O 1
ATOM 14418 N N . LEU E 1 36 ? 139.717 188.684 179.620 1.00 118.55 13 LEU B N 1
ATOM 14419 C CA . LEU E 1 36 ? 138.764 187.621 179.309 1.00 118.55 13 LEU B CA 1
ATOM 14420 C C . LEU E 1 36 ? 139.037 186.305 180.023 1.00 118.55 13 LEU B C 1
ATOM 14421 O O . LEU E 1 36 ? 138.121 185.481 180.112 1.00 118.55 13 LEU B O 1
ATOM 14426 N N . ARG E 1 37 ? 140.244 186.068 180.533 1.00 130.89 14 ARG B N 1
ATOM 14427 C CA . ARG E 1 37 ? 140.607 184.777 181.097 1.00 130.89 14 ARG B CA 1
ATOM 14428 C C . ARG E 1 37 ? 139.946 184.573 182.461 1.00 130.89 14 ARG B C 1
ATOM 14429 O O . ARG E 1 37 ? 139.412 185.501 183.072 1.00 130.89 14 ARG B O 1
ATOM 14437 N N . GLN E 1 38 ? 139.990 183.328 182.939 1.00 129.40 15 GLN B N 1
ATOM 14438 C CA . GLN E 1 38 ? 139.402 182.963 184.227 1.00 129.40 15 GLN B CA 1
ATOM 14439 C C . GLN E 1 38 ? 140.273 181.902 184.888 1.00 129.40 15 GLN B C 1
ATOM 14440 O O . GLN E 1 38 ? 140.350 180.769 184.402 1.00 129.40 15 GLN B O 1
ATOM 14446 N N . GLU E 1 39 ? 140.923 182.268 185.991 1.00 123.16 16 GLU B N 1
ATOM 14447 C CA . GLU E 1 39 ? 141.733 181.341 186.770 1.00 123.16 16 GLU B CA 1
ATOM 14448 C C . GLU E 1 39 ? 141.943 181.935 188.155 1.00 123.16 16 GLU B C 1
ATOM 14449 O O . GLU E 1 39 ? 141.767 183.137 188.365 1.00 123.16 16 GLU B O 1
ATOM 14455 N N . ARG E 1 40 ? 142.331 181.078 189.099 1.00 111.55 17 ARG B N 1
ATOM 14456 C CA . ARG E 1 40 ? 142.447 181.494 190.490 1.00 111.55 17 ARG B CA 1
ATOM 14457 C C . ARG E 1 40 ? 143.268 180.482 191.274 1.00 111.55 17 ARG B C 1
ATOM 14458 O O . ARG E 1 40 ? 143.088 179.274 191.115 1.00 111.55 17 ARG B O 1
ATOM 14466 N N . THR E 1 41 ? 144.175 180.990 192.120 1.00 108.19 18 THR B N 1
ATOM 14467 C CA . THR E 1 41 ? 144.850 180.179 193.130 1.00 108.19 18 THR B CA 1
ATOM 14468 C C . THR E 1 41 ? 143.885 179.878 194.273 1.00 108.19 18 THR B C 1
ATOM 14469 O O . THR E 1 41 ? 143.168 180.780 194.720 1.00 108.19 18 THR B O 1
ATOM 14473 N N . PRO E 1 42 ? 143.823 178.636 194.767 1.00 109.84 19 PRO B N 1
ATOM 14474 C CA . PRO E 1 42 ? 142.665 178.228 195.575 1.00 109.84 19 PRO B CA 1
ATOM 14475 C C . PRO E 1 42 ? 142.556 178.883 196.943 1.00 109.84 19 PRO B C 1
ATOM 14476 O O . PRO E 1 42 ? 141.513 179.459 197.268 1.00 109.84 19 PRO B O 1
ATOM 14480 N N . GLU E 1 43 ? 143.604 178.812 197.749 1.00 112.62 20 GLU B N 1
ATOM 14481 C CA . GLU E 1 43 ? 143.495 179.145 199.159 1.00 112.62 20 GLU B CA 1
ATOM 14482 C C . GLU E 1 43 ? 144.725 179.907 199.619 1.00 112.62 20 GLU B C 1
ATOM 14483 O O . GLU E 1 43 ? 145.772 179.868 198.964 1.00 112.62 20 GLU B O 1
ATOM 14489 N N . PRO E 1 44 ? 144.621 180.630 200.730 1.00 105.20 21 PRO B N 1
ATOM 14490 C CA . PRO E 1 44 ? 145.799 181.285 201.304 1.00 105.20 21 PRO B CA 1
ATOM 14491 C C . PRO E 1 44 ? 146.770 180.274 201.894 1.00 105.20 21 PRO B C 1
ATOM 14492 O O . PRO E 1 44 ? 146.466 179.092 202.065 1.00 105.20 21 PRO B O 1
ATOM 14496 N N . LEU E 1 45 ? 147.964 180.772 202.207 1.00 92.06 22 LEU B N 1
ATOM 14497 C CA . LEU E 1 45 ? 149.049 179.949 202.725 1.00 92.06 22 LEU B CA 1
ATOM 14498 C C . LEU E 1 45 ? 150.156 180.858 203.237 1.00 92.06 22 LEU B C 1
ATOM 14499 O O . LEU E 1 45 ? 150.178 182.059 202.960 1.00 92.06 22 LEU B O 1
ATOM 14504 N N . ILE E 1 46 ? 151.085 180.266 203.987 1.00 88.27 23 ILE B N 1
ATOM 14505 C CA . ILE E 1 46 ? 152.225 180.987 204.543 1.00 88.27 23 ILE B CA 1
ATOM 14506 C C . ILE E 1 46 ? 153.502 180.348 204.013 1.00 88.27 23 ILE B C 1
ATOM 14507 O O . ILE E 1 46 ? 153.789 179.180 204.303 1.00 88.27 23 ILE B O 1
ATOM 14512 N N . LEU E 1 47 ? 154.272 181.119 203.253 1.00 78.26 24 LEU B N 1
ATOM 14513 C CA . LEU E 1 47 ? 155.501 180.637 202.629 1.00 78.26 24 LEU B CA 1
ATOM 14514 C C . LEU E 1 47 ? 156.649 180.887 203.597 1.00 78.26 24 LEU B C 1
ATOM 14515 O O . LEU E 1 47 ? 157.195 181.989 203.660 1.00 78.26 24 LEU B O 1
ATOM 14520 N N . THR E 1 48 ? 157.022 179.857 204.355 1.00 79.04 25 THR B N 1
ATOM 14521 C CA . THR E 1 48 ? 158.040 179.995 205.396 1.00 79.04 25 THR B CA 1
ATOM 14522 C C . THR E 1 48 ? 159.419 179.935 204.747 1.00 79.04 25 THR B C 1
ATOM 14523 O O . THR E 1 48 ? 160.099 178.906 204.737 1.00 79.04 25 THR B O 1
ATOM 14527 N N . ILE E 1 49 ? 159.841 181.076 204.204 1.00 81.22 26 ILE B N 1
ATOM 14528 C CA . ILE E 1 49 ? 161.117 181.141 203.504 1.00 81.22 26 ILE B CA 1
ATOM 14529 C C . ILE E 1 49 ? 162.242 180.878 204.493 1.00 81.22 26 ILE B C 1
ATOM 14530 O O . ILE E 1 49 ? 162.390 181.592 205.491 1.00 81.22 26 ILE B O 1
ATOM 14535 N N . PHE E 1 50 ? 163.038 179.848 204.225 1.00 83.91 27 PHE B N 1
ATOM 14536 C CA . PHE E 1 50 ? 164.213 179.582 205.038 1.00 83.91 27 PHE B CA 1
ATOM 14537 C C . PHE E 1 50 ? 165.365 180.478 204.605 1.00 83.91 27 PHE B C 1
ATOM 14538 O O . PHE E 1 50 ? 165.366 181.049 203.512 1.00 83.91 27 PHE B O 1
ATOM 14546 N N . GLY E 1 51 ? 166.360 180.593 205.479 1.00 96.93 28 GLY B N 1
ATOM 14547 C CA . GLY E 1 51 ? 167.565 181.324 205.145 1.00 96.93 28 GLY B CA 1
ATOM 14548 C C . GLY E 1 51 ? 167.331 182.783 204.815 1.00 96.93 28 GLY B C 1
ATOM 14549 O O . GLY E 1 51 ? 167.806 183.271 203.787 1.00 96.93 28 GLY B O 1
ATOM 14550 N N . ALA E 1 52 ? 166.588 183.488 205.672 1.00 107.04 29 ALA B N 1
ATOM 14551 C CA . ALA E 1 52 ? 166.296 184.894 205.422 1.00 107.04 29 ALA B CA 1
ATOM 14552 C C . ALA E 1 52 ? 167.555 185.750 205.369 1.00 107.04 29 ALA B C 1
ATOM 14553 O O . ALA E 1 52 ? 167.517 186.855 204.816 1.00 107.04 29 ALA B O 1
ATOM 14555 N N . SER E 1 53 ? 168.662 185.273 205.929 1.00 108.98 30 SER B N 1
ATOM 14556 C CA . SER E 1 53 ? 169.930 185.973 205.825 1.00 108.98 30 SER B CA 1
ATOM 14557 C C . SER E 1 53 ? 170.555 185.720 204.453 1.00 108.98 30 SER B C 1
ATOM 14558 O O . SER E 1 53 ? 169.990 185.033 203.599 1.00 108.98 30 SER B O 1
ATOM 14561 N N . GLY E 1 54 ? 171.740 186.283 204.235 1.00 118.80 31 GLY B N 1
ATOM 14562 C CA . GLY E 1 54 ? 172.443 186.104 202.982 1.00 118.80 31 GLY B CA 1
ATOM 14563 C C . GLY E 1 54 ? 172.012 187.023 201.861 1.00 118.80 31 GLY B C 1
ATOM 14564 O O . GLY E 1 54 ? 172.499 186.859 200.735 1.00 118.80 31 GLY B O 1
ATOM 14565 N N . ASP E 1 55 ? 171.112 187.974 202.132 1.00 123.59 32 ASP B N 1
ATOM 14566 C CA . ASP E 1 55 ? 170.617 188.976 201.188 1.00 123.59 32 ASP B CA 1
ATOM 14567 C C . ASP E 1 55 ? 170.326 188.412 199.801 1.00 123.59 32 ASP B C 1
ATOM 14568 O O . ASP E 1 55 ? 170.560 189.082 198.791 1.00 123.59 32 ASP B O 1
ATOM 14573 N N . LEU E 1 56 ? 169.805 187.192 199.743 1.00 116.70 33 LEU B N 1
ATOM 14574 C CA . LEU E 1 56 ? 169.360 186.591 198.493 1.00 116.70 33 LEU B CA 1
ATOM 14575 C C . LEU E 1 56 ? 167.851 186.468 198.406 1.00 116.70 33 LEU B C 1
ATOM 14576 O O . LEU E 1 56 ? 167.276 186.705 197.342 1.00 116.70 33 LEU B O 1
ATOM 14581 N N . THR E 1 57 ? 167.198 186.095 199.508 1.00 115.29 34 THR B N 1
ATOM 14582 C CA . THR E 1 57 ? 165.741 186.077 199.536 1.00 115.29 34 THR B CA 1
ATOM 14583 C C . THR E 1 57 ? 165.178 187.477 199.354 1.00 115.29 34 THR B C 1
ATOM 14584 O O . THR E 1 57 ? 164.188 187.673 198.638 1.00 115.29 34 THR B O 1
ATOM 14588 N N . GLN E 1 58 ? 165.804 188.465 199.991 1.00 120.76 35 GLN B N 1
ATOM 14589 C CA . GLN E 1 58 ? 165.355 189.848 199.920 1.00 120.76 35 GLN B CA 1
ATOM 14590 C C . GLN E 1 58 ? 165.489 190.446 198.526 1.00 120.76 35 GLN B C 1
ATOM 14591 O O . GLN E 1 58 ? 164.843 191.459 198.242 1.00 120.76 35 GLN B O 1
ATOM 14597 N N . ARG E 1 59 ? 166.300 189.847 197.654 1.00 118.20 36 ARG B N 1
ATOM 14598 C CA . ARG E 1 59 ? 166.535 190.384 196.325 1.00 118.20 36 ARG B CA 1
ATOM 14599 C C . ARG E 1 59 ? 165.976 189.526 195.200 1.00 118.20 36 ARG B C 1
ATOM 14600 O O . ARG E 1 59 ? 165.931 189.995 194.058 1.00 118.20 36 ARG B O 1
ATOM 14608 N N . LYS E 1 60 ? 165.558 188.294 195.475 1.00 111.68 37 LYS B N 1
ATOM 14609 C CA . LYS E 1 60 ? 165.055 187.412 194.430 1.00 111.68 37 LYS B CA 1
ATOM 14610 C C . LYS E 1 60 ? 163.591 187.052 194.613 1.00 111.68 37 LYS B C 1
ATOM 14611 O O . LYS E 1 60 ? 162.790 187.247 193.691 1.00 111.68 37 LYS B O 1
ATOM 14617 N N . LEU E 1 61 ? 163.213 186.537 195.782 1.00 109.70 38 LEU B N 1
ATOM 14618 C CA . LEU E 1 61 ? 161.857 186.032 195.967 1.00 109.70 38 LEU B CA 1
ATOM 14619 C C . LEU E 1 61 ? 160.882 187.152 196.303 1.00 109.70 38 LEU B C 1
ATOM 14620 O O . LEU E 1 61 ? 159.836 187.290 195.659 1.00 109.70 38 LEU B O 1
ATOM 14625 N N . VAL E 1 62 ? 161.210 187.954 197.318 1.00 112.35 39 VAL B N 1
ATOM 14626 C CA . VAL E 1 62 ? 160.278 188.987 197.777 1.00 112.35 39 VAL B CA 1
ATOM 14627 C C . VAL E 1 62 ? 159.951 189.993 196.684 1.00 112.35 39 VAL B C 1
ATOM 14628 O O . VAL E 1 62 ? 158.773 190.356 196.544 1.00 112.35 39 VAL B O 1
ATOM 14632 N N . PRO E 1 63 ? 160.903 190.501 195.895 1.00 113.10 40 PRO B N 1
ATOM 14633 C CA . PRO E 1 63 ? 160.506 191.350 194.763 1.00 113.10 40 PRO B CA 1
ATOM 14634 C C . PRO E 1 63 ? 159.577 190.649 193.792 1.00 113.10 40 PRO B C 1
ATOM 14635 O O . PRO E 1 63 ? 158.702 191.297 193.203 1.00 113.10 40 PRO B O 1
ATOM 14639 N N . ALA E 1 64 ? 159.735 189.337 193.615 1.00 112.71 41 ALA B N 1
ATOM 14640 C CA . ALA E 1 64 ? 158.894 188.611 192.670 1.00 112.71 41 ALA B CA 1
ATOM 14641 C C . ALA E 1 64 ? 157.449 188.555 193.146 1.00 112.71 41 ALA B C 1
ATOM 14642 O O . ALA E 1 64 ? 156.523 188.851 192.382 1.00 112.71 41 ALA B O 1
ATOM 14644 N N . ILE E 1 65 ? 157.235 188.183 194.409 1.00 116.09 42 ILE B N 1
ATOM 14645 C CA . ILE E 1 65 ? 155.873 188.022 194.909 1.00 116.09 42 ILE B CA 1
ATOM 14646 C C . ILE E 1 65 ? 155.170 189.370 195.010 1.00 116.09 42 ILE B C 1
ATOM 14647 O O . ILE E 1 65 ? 153.969 189.478 194.732 1.00 116.09 42 ILE B O 1
ATOM 14652 N N . TYR E 1 66 ? 155.902 190.419 195.396 1.00 122.84 43 TYR B N 1
ATOM 14653 C CA . TYR E 1 66 ? 155.279 191.726 195.586 1.00 122.84 43 TYR B CA 1
ATOM 14654 C C . TYR E 1 66 ? 154.658 192.234 194.292 1.00 122.84 43 TYR B C 1
ATOM 14655 O O . TYR E 1 66 ? 153.552 192.788 194.301 1.00 122.84 43 TYR B O 1
ATOM 14664 N N . GLN E 1 67 ? 155.352 192.053 193.168 1.00 121.02 44 GLN B N 1
ATOM 14665 C CA . GLN E 1 67 ? 154.794 192.467 191.887 1.00 121.02 44 GLN B CA 1
ATOM 14666 C C . GLN E 1 67 ? 153.504 191.718 191.585 1.00 121.02 44 GLN B C 1
ATOM 14667 O O . GLN E 1 67 ? 152.531 192.309 191.105 1.00 121.02 44 GLN B O 1
ATOM 14673 N N . MET E 1 68 ? 153.474 190.416 191.875 1.00 118.15 45 MET B N 1
ATOM 14674 C CA . MET E 1 68 ? 152.276 189.628 191.611 1.00 118.15 45 MET B CA 1
ATOM 14675 C C . MET E 1 68 ? 151.095 190.122 192.435 1.00 118.15 45 MET B C 1
ATOM 14676 O O . MET E 1 68 ? 149.945 190.061 191.984 1.00 118.15 45 MET B O 1
ATOM 14681 N N . LYS E 1 69 ? 151.355 190.610 193.649 1.00 119.76 46 LYS B N 1
ATOM 14682 C CA . LYS E 1 69 ? 150.264 191.072 194.499 1.00 119.76 46 LYS B CA 1
ATOM 14683 C C . LYS E 1 69 ? 149.622 192.338 193.950 1.00 119.76 46 LYS B C 1
ATOM 14684 O O . LYS E 1 69 ? 148.448 192.608 194.228 1.00 119.76 46 LYS B O 1
ATOM 14690 N N . ARG E 1 70 ? 150.368 193.118 193.165 1.00 122.17 47 ARG B N 1
ATOM 14691 C CA . ARG E 1 70 ? 149.860 194.404 192.699 1.00 122.17 47 ARG B CA 1
ATOM 14692 C C . ARG E 1 70 ? 148.712 194.242 191.713 1.00 122.17 47 ARG B C 1
ATOM 14693 O O . ARG E 1 70 ? 147.805 195.080 191.681 1.00 122.17 47 ARG B O 1
ATOM 14701 N N . GLU E 1 71 ? 148.726 193.187 190.904 1.00 119.85 48 GLU B N 1
ATOM 14702 C CA . GLU E 1 71 ? 147.652 192.935 189.956 1.00 119.85 48 GLU B CA 1
ATOM 14703 C C . GLU E 1 71 ? 146.654 191.903 190.462 1.00 119.85 48 GLU B C 1
ATOM 14704 O O . GLU E 1 71 ? 145.865 191.383 189.668 1.00 119.85 48 GLU B O 1
ATOM 14710 N N . ARG E 1 72 ? 146.675 191.596 191.761 1.00 120.40 49 ARG B N 1
ATOM 14711 C CA . ARG E 1 72 ? 145.719 190.681 192.388 1.00 120.40 49 ARG B CA 1
ATOM 14712 C C . ARG E 1 72 ? 145.761 189.305 191.713 1.00 120.40 49 ARG B C 1
ATOM 14713 O O . ARG E 1 72 ? 144.823 188.863 191.047 1.00 120.40 49 ARG B O 1
ATOM 14721 N N . ARG E 1 73 ? 146.909 188.651 191.877 1.00 115.55 50 ARG B N 1
ATOM 14722 C CA . ARG E 1 73 ? 147.090 187.282 191.418 1.00 115.55 50 ARG B CA 1
ATOM 14723 C C . ARG E 1 73 ? 147.224 186.295 192.569 1.00 115.55 50 ARG B C 1
ATOM 14724 O O . ARG E 1 73 ? 147.493 185.115 192.331 1.00 115.55 50 ARG B O 1
ATOM 14732 N N . LEU E 1 74 ? 147.032 186.744 193.801 1.00 114.59 51 LEU B N 1
ATOM 14733 C CA . LEU E 1 74 ? 147.210 185.947 195.006 1.00 114.59 51 LEU B CA 1
ATOM 14734 C C . LEU E 1 74 ? 146.006 186.104 195.917 1.00 114.59 51 LEU B C 1
ATOM 14735 O O . LEU E 1 74 ? 145.181 187.004 195.729 1.00 114.59 51 LEU B O 1
ATOM 14740 N N . PRO E 1 75 ? 145.857 185.224 196.905 1.00 116.84 52 PRO B N 1
ATOM 14741 C CA . PRO E 1 75 ? 144.849 185.436 197.950 1.00 116.84 52 PRO B CA 1
ATOM 14742 C C . PRO E 1 75 ? 145.139 186.708 198.727 1.00 116.84 52 PRO B C 1
ATOM 14743 O O . PRO E 1 75 ? 146.263 187.230 198.673 1.00 116.84 52 PRO B O 1
ATOM 14747 N N . PRO E 1 76 ? 144.154 187.246 199.456 1.00 115.68 53 PRO B N 1
ATOM 14748 C CA . PRO E 1 76 ? 144.343 188.569 200.075 1.00 115.68 53 PRO B CA 1
ATOM 14749 C C . PRO E 1 76 ? 145.504 188.644 201.047 1.00 115.68 53 PRO B C 1
ATOM 14750 O O . PRO E 1 76 ? 146.174 189.682 201.096 1.00 115.68 53 PRO B O 1
ATOM 14754 N N . GLU E 1 77 ? 145.772 187.595 201.822 1.00 108.61 54 GLU B N 1
ATOM 14755 C CA . GLU E 1 77 ? 146.805 187.647 202.853 1.00 108.61 54 GLU B CA 1
ATOM 14756 C C . GLU E 1 77 ? 147.809 186.527 202.629 1.00 108.61 54 GLU B C 1
ATOM 14757 O O . GLU E 1 77 ? 147.473 185.346 202.761 1.00 108.61 54 GLU B O 1
ATOM 14763 N N . LEU E 1 78 ? 149.042 186.904 202.310 1.00 100.47 55 LEU B N 1
ATOM 14764 C CA . LEU E 1 78 ? 150.145 185.973 202.095 1.00 100.47 55 LEU B CA 1
ATOM 14765 C C . LEU E 1 78 ? 151.230 186.303 203.109 1.00 100.47 55 LEU B C 1
ATOM 14766 O O . LEU E 1 78 ? 152.169 187.046 202.819 1.00 100.47 55 LEU B O 1
ATOM 14771 N N . THR E 1 79 ? 151.100 185.739 204.304 1.00 98.51 56 THR B N 1
ATOM 14772 C CA . THR E 1 79 ? 152.054 186.003 205.371 1.00 98.51 56 THR B CA 1
ATOM 14773 C C . THR E 1 79 ? 153.336 185.227 205.110 1.00 98.51 56 THR B C 1
ATOM 14774 O O . THR E 1 79 ? 153.303 184.008 204.915 1.00 98.51 56 THR B O 1
ATOM 14778 N N . VAL E 1 80 ? 154.456 185.927 205.117 1.00 91.20 57 VAL B N 1
ATOM 14779 C CA . VAL E 1 80 ? 155.760 185.320 204.900 1.00 91.20 57 VAL B CA 1
ATOM 14780 C C . VAL E 1 80 ? 156.525 185.328 206.212 1.00 91.20 57 VAL B C 1
ATOM 14781 O O . VAL E 1 80 ? 156.687 186.369 206.857 1.00 91.20 57 VAL B O 1
ATOM 14785 N N . VAL E 1 81 ? 157.007 184.155 206.610 1.00 89.07 58 VAL B N 1
ATOM 14786 C CA . VAL E 1 81 ? 157.702 183.973 207.882 1.00 89.07 58 VAL B CA 1
ATOM 14787 C C . VAL E 1 81 ? 159.168 183.710 207.552 1.00 89.07 58 VAL B C 1
ATOM 14788 O O . VAL E 1 81 ? 159.557 182.581 207.240 1.00 89.07 58 VAL B O 1
ATOM 14792 N N . GLY E 1 82 ? 159.992 184.751 207.623 1.00 95.66 59 GLY B N 1
ATOM 14793 C CA . GLY E 1 82 ? 161.414 184.563 207.394 1.00 95.66 59 GLY B CA 1
ATOM 14794 C C . GLY E 1 82 ? 162.039 183.744 208.508 1.00 95.66 59 GLY B C 1
ATOM 14795 O O . GLY E 1 82 ? 161.573 183.751 209.649 1.00 95.66 59 GLY B O 1
ATOM 14796 N N . PHE E 1 83 ? 163.100 183.021 208.168 1.00 101.85 60 PHE B N 1
ATOM 14797 C CA . PHE E 1 83 ? 163.791 182.165 209.120 1.00 101.85 60 PHE B CA 1
ATOM 14798 C C . PHE E 1 83 ? 165.293 182.339 208.972 1.00 101.85 60 PHE B C 1
ATOM 14799 O O . PHE E 1 83 ? 165.814 182.382 207.853 1.00 101.85 60 PHE B O 1
ATOM 14807 N N . ALA E 1 84 ? 165.984 182.441 210.105 1.00 113.11 61 ALA B N 1
ATOM 14808 C CA . ALA E 1 84 ? 167.431 182.590 210.108 1.00 113.11 61 ALA B CA 1
ATOM 14809 C C . ALA E 1 84 ? 167.963 182.223 211.483 1.00 113.11 61 ALA B C 1
ATOM 14810 O O . ALA E 1 84 ? 167.233 182.245 212.477 1.00 113.11 61 ALA B O 1
ATOM 14812 N N . ARG E 1 85 ? 169.251 181.879 211.525 1.00 122.91 62 ARG B N 1
ATOM 14813 C CA . ARG E 1 85 ? 169.915 181.654 212.805 1.00 122.91 62 ARG B CA 1
ATOM 14814 C C . ARG E 1 85 ? 169.947 182.933 213.632 1.00 122.91 62 ARG B C 1
ATOM 14815 O O . ARG E 1 85 ? 169.653 182.920 214.832 1.00 122.91 62 ARG B O 1
ATOM 14823 N N . ARG E 1 86 ? 170.301 184.048 213.004 1.00 127.21 63 ARG B N 1
ATOM 14824 C CA . ARG E 1 86 ? 170.316 185.341 213.669 1.00 127.21 63 ARG B CA 1
ATOM 14825 C C . ARG E 1 86 ? 168.943 185.996 213.576 1.00 127.21 63 ARG B C 1
ATOM 14826 O O . ARG E 1 86 ? 168.219 185.834 212.590 1.00 127.21 63 ARG B O 1
ATOM 14834 N N . ASP E 1 87 ? 168.588 186.739 214.621 1.00 129.06 64 ASP B N 1
ATOM 14835 C CA . ASP E 1 87 ? 167.259 187.315 214.754 1.00 129.06 64 ASP B CA 1
ATOM 14836 C C . ASP E 1 87 ? 167.340 188.831 214.850 1.00 129.06 64 ASP B C 1
ATOM 14837 O O . ASP E 1 87 ? 168.274 189.380 215.443 1.00 129.06 64 ASP B O 1
ATOM 14842 N N . TRP E 1 88 ? 166.344 189.496 214.271 1.00 129.74 65 TRP B N 1
ATOM 14843 C CA . TRP E 1 88 ? 166.193 190.943 214.302 1.00 129.74 65 TRP B CA 1
ATOM 14844 C C . TRP E 1 88 ? 164.826 191.285 214.878 1.00 129.74 65 TRP B C 1
ATOM 14845 O O . TRP E 1 88 ? 164.043 190.404 215.247 1.00 129.74 65 TRP B O 1
ATOM 14856 N N . SER E 1 89 ? 164.539 192.579 214.960 1.00 130.10 66 SER B N 1
ATOM 14857 C CA . SER E 1 89 ? 163.210 193.010 215.356 1.00 130.10 66 SER B CA 1
ATOM 14858 C C . SER E 1 89 ? 162.222 192.772 214.218 1.00 130.10 66 SER B C 1
ATOM 14859 O O . SER E 1 89 ? 162.603 192.570 213.061 1.00 130.10 66 SER B O 1
ATOM 14862 N N . HIS E 1 90 ? 160.933 192.791 214.563 1.00 125.20 67 HIS B N 1
ATOM 14863 C CA . HIS E 1 90 ? 159.899 192.558 213.561 1.00 125.20 67 HIS B CA 1
ATOM 14864 C C . HIS E 1 90 ? 159.973 193.599 212.453 1.00 125.20 67 HIS B C 1
ATOM 14865 O O . HIS E 1 90 ? 159.938 193.263 211.265 1.00 125.20 67 HIS B O 1
ATOM 14872 N N . ASP E 1 91 ? 160.088 194.872 212.826 1.00 127.40 68 ASP B N 1
ATOM 14873 C CA . ASP E 1 91 ? 160.215 195.922 211.825 1.00 127.40 68 ASP B CA 1
ATOM 14874 C C . ASP E 1 91 ? 161.616 195.982 211.235 1.00 127.40 68 ASP B C 1
ATOM 14875 O O . ASP E 1 91 ? 161.770 196.297 210.050 1.00 127.40 68 ASP B O 1
ATOM 14880 N N . HIS E 1 92 ? 162.644 195.693 212.039 1.00 130.07 69 HIS B N 1
ATOM 14881 C CA . HIS E 1 92 ? 164.010 195.707 211.527 1.00 130.07 69 HIS B CA 1
ATOM 14882 C C . HIS E 1 92 ? 164.192 194.663 210.436 1.00 130.07 69 HIS B C 1
ATOM 14883 O O . HIS E 1 92 ? 164.905 194.896 209.453 1.00 130.07 69 HIS B O 1
ATOM 14890 N N . PHE E 1 93 ? 163.562 193.499 210.602 1.00 125.38 70 PHE B N 1
ATOM 14891 C CA . PHE E 1 93 ? 163.508 192.527 209.517 1.00 125.38 70 PHE B CA 1
ATOM 14892 C C . PHE E 1 93 ? 162.746 193.090 208.324 1.00 125.38 70 PHE B C 1
ATOM 14893 O O . PHE E 1 93 ? 163.130 192.867 207.170 1.00 125.38 70 PHE B O 1
ATOM 14901 N N . ARG E 1 94 ? 161.660 193.824 208.584 1.00 125.49 71 ARG B N 1
ATOM 14902 C CA . ARG E 1 94 ? 160.919 194.458 207.500 1.00 125.49 71 ARG B CA 1
ATOM 14903 C C . ARG E 1 94 ? 161.749 195.524 206.798 1.00 125.49 71 ARG B C 1
ATOM 14904 O O . ARG E 1 94 ? 161.551 195.772 205.603 1.00 125.49 71 ARG B O 1
ATOM 14912 N N . GLU E 1 95 ? 162.667 196.169 207.519 1.00 128.36 72 GLU B N 1
ATOM 14913 C CA . GLU E 1 95 ? 163.483 197.213 206.910 1.00 128.36 72 GLU B CA 1
ATOM 14914 C C . GLU E 1 95 ? 164.350 196.650 205.792 1.00 128.36 72 GLU B C 1
ATOM 14915 O O . GLU E 1 95 ? 164.442 197.236 204.707 1.00 128.36 72 GLU B O 1
ATOM 14921 N N . GLN E 1 96 ? 164.992 195.507 206.035 1.00 127.72 73 GLN B N 1
ATOM 14922 C CA . GLN E 1 96 ? 165.807 194.895 204.993 1.00 127.72 73 GLN B CA 1
ATOM 14923 C C . GLN E 1 96 ? 164.952 194.367 203.853 1.00 127.72 73 GLN B C 1
ATOM 14924 O O . GLN E 1 96 ? 165.416 194.309 202.710 1.00 127.72 73 GLN B O 1
ATOM 14930 N N . MET E 1 97 ? 163.707 193.984 204.141 1.00 126.96 74 MET B N 1
ATOM 14931 C CA . MET E 1 97 ? 162.801 193.574 203.075 1.00 126.96 74 MET B CA 1
ATOM 14932 C C . MET E 1 97 ? 162.550 194.726 202.112 1.00 126.96 74 MET B C 1
ATOM 14933 O O . MET E 1 97 ? 162.565 194.542 200.889 1.00 126.96 74 MET B O 1
ATOM 14938 N N . ARG E 1 98 ? 162.326 195.926 202.650 1.00 126.79 75 ARG B N 1
ATOM 14939 C CA . ARG E 1 98 ? 162.220 197.115 201.812 1.00 126.79 75 ARG B CA 1
ATOM 14940 C C . ARG E 1 98 ? 163.566 197.476 201.198 1.00 126.79 75 ARG B C 1
ATOM 14941 O O . ARG E 1 98 ? 163.627 197.938 200.053 1.00 126.79 75 ARG B O 1
ATOM 14949 N N . LYS E 1 99 ? 164.656 197.257 201.940 1.00 127.18 76 LYS B N 1
ATOM 14950 C CA . LYS E 1 99 ? 165.974 197.662 201.464 1.00 127.18 76 LYS B CA 1
ATOM 14951 C C . LYS E 1 99 ? 166.279 197.060 200.101 1.00 127.18 76 LYS B C 1
ATOM 14952 O O . LYS E 1 99 ? 166.749 197.758 199.196 1.00 127.18 76 LYS B O 1
ATOM 14958 N N . GLY E 1 100 ? 166.003 195.767 199.931 1.00 130.78 77 GLY B N 1
ATOM 14959 C CA . GLY E 1 100 ? 166.212 195.139 198.640 1.00 130.78 77 GLY B CA 1
ATOM 14960 C C . GLY E 1 100 ? 165.176 195.495 197.600 1.00 130.78 77 GLY B C 1
ATOM 14961 O O . GLY E 1 100 ? 165.427 195.310 196.405 1.00 130.78 77 GLY B O 1
ATOM 14962 N N . ILE E 1 101 ? 164.016 195.997 198.025 1.00 129.54 78 ILE B N 1
ATOM 14963 C CA . ILE E 1 101 ? 162.981 196.373 197.069 1.00 129.54 78 ILE B CA 1
ATOM 14964 C C . ILE E 1 101 ? 163.441 197.551 196.221 1.00 129.54 78 ILE B C 1
ATOM 14965 O O . ILE E 1 101 ? 163.247 197.566 195.001 1.00 129.54 78 ILE B O 1
ATOM 14970 N N . GLU E 1 102 ? 164.074 198.544 196.849 1.00 129.70 79 GLU B N 1
ATOM 14971 C CA . GLU E 1 102 ? 164.427 199.772 196.143 1.00 129.70 79 GLU B CA 1
ATOM 14972 C C . GLU E 1 102 ? 165.436 199.514 195.030 1.00 129.70 79 GLU B C 1
ATOM 14973 O O . GLU E 1 102 ? 165.327 200.088 193.941 1.00 129.70 79 GLU B O 1
ATOM 14979 N N . GLU E 1 103 ? 166.428 198.657 195.284 1.00 132.69 80 GLU B N 1
ATOM 14980 C CA . GLU E 1 103 ? 167.466 198.400 194.290 1.00 132.69 80 GLU B CA 1
ATOM 14981 C C . GLU E 1 103 ? 166.919 197.726 193.037 1.00 132.69 80 GLU B C 1
ATOM 14982 O O . GLU E 1 103 ? 167.563 197.783 191.984 1.00 132.69 80 GLU B O 1
ATOM 14988 N N . PHE E 1 104 ? 165.757 197.086 193.129 1.00 132.49 81 PHE B N 1
ATOM 14989 C CA . PHE E 1 104 ? 165.054 196.517 191.986 1.00 132.49 81 PHE B CA 1
ATOM 14990 C C . PHE E 1 104 ? 163.633 197.061 191.917 1.00 132.49 81 PHE B C 1
ATOM 14991 O O . PHE E 1 104 ? 162.702 196.379 191.483 1.00 132.49 81 PHE B O 1
ATOM 14999 N N . SER E 1 105 ? 163.459 198.305 192.352 1.00 134.05 82 SER B N 1
ATOM 15000 C CA . SER E 1 105 ? 162.132 198.896 192.431 1.00 134.05 82 SER B CA 1
ATOM 15001 C C . SER E 1 105 ? 161.552 199.095 191.040 1.00 134.05 82 SER B C 1
ATOM 15002 O O . SER E 1 105 ? 162.225 199.603 190.138 1.00 134.05 82 SER B O 1
ATOM 15005 N N . THR E 1 106 ? 160.299 198.681 190.866 1.00 132.72 83 THR B N 1
ATOM 15006 C CA . THR E 1 106 ? 159.545 198.925 189.645 1.00 132.72 83 THR B CA 1
ATOM 15007 C C . THR E 1 106 ? 158.367 199.857 189.906 1.00 132.72 83 THR B C 1
ATOM 15008 O O . THR E 1 106 ? 157.361 199.815 189.195 1.00 132.72 83 THR B O 1
ATOM 15012 N N . GLY E 1 107 ? 158.484 200.697 190.925 1.00 129.38 84 GLY B N 1
ATOM 15013 C CA . GLY E 1 107 ? 157.406 201.561 191.347 1.00 129.38 84 GLY B CA 1
ATOM 15014 C C . GLY E 1 107 ? 156.697 201.029 192.582 1.00 129.38 84 GLY B C 1
ATOM 15015 O O . GLY E 1 107 ? 156.728 199.837 192.897 1.00 129.38 84 GLY B O 1
ATOM 15016 N N . ILE E 1 108 ? 156.049 201.945 193.300 1.00 128.23 85 ILE B N 1
ATOM 15017 C CA . ILE E 1 108 ? 155.308 201.589 194.506 1.00 128.23 85 ILE B CA 1
ATOM 15018 C C . ILE E 1 108 ? 153.863 202.056 194.481 1.00 128.23 85 ILE B C 1
ATOM 15019 O O . ILE E 1 108 ? 153.038 201.533 195.252 1.00 128.23 85 ILE B O 1
ATOM 15024 N N . GLY E 1 109 ? 153.492 203.001 193.620 1.00 124.87 86 GLY B N 1
ATOM 15025 C CA . GLY E 1 109 ? 152.129 203.508 193.625 1.00 124.87 86 GLY B CA 1
ATOM 15026 C C . GLY E 1 109 ? 151.812 204.188 194.941 1.00 124.87 86 GLY B C 1
ATOM 15027 O O . GLY E 1 109 ? 152.591 205.000 195.453 1.00 124.87 86 GLY B O 1
ATOM 15028 N N . SER E 1 110 ? 150.652 203.858 195.500 1.00 130.81 87 SER B N 1
ATOM 15029 C CA . SER E 1 110 ? 150.268 204.366 196.809 1.00 130.81 87 SER B CA 1
ATOM 15030 C C . SER E 1 110 ? 151.013 203.599 197.894 1.00 130.81 87 SER B C 1
ATOM 15031 O O . SER E 1 110 ? 151.066 202.366 197.870 1.00 130.81 87 SER B O 1
ATOM 15034 N N . GLU E 1 111 ? 151.589 204.332 198.849 1.00 132.59 88 GLU B N 1
ATOM 15035 C CA . GLU E 1 111 ? 152.393 203.697 199.885 1.00 132.59 88 GLU B CA 1
ATOM 15036 C C . GLU E 1 111 ? 151.569 202.812 200.811 1.00 132.59 88 GLU B C 1
ATOM 15037 O O . GLU E 1 111 ? 152.138 201.938 201.474 1.00 132.59 88 GLU B O 1
ATOM 15043 N N . ASP E 1 112 ? 150.249 203.009 200.869 1.00 132.76 89 ASP B N 1
ATOM 15044 C CA . ASP E 1 112 ? 149.419 202.193 201.748 1.00 132.76 89 ASP B CA 1
ATOM 15045 C C . ASP E 1 112 ? 149.428 200.725 201.349 1.00 132.76 89 ASP B C 1
ATOM 15046 O O . ASP E 1 112 ? 149.103 199.866 202.176 1.00 132.76 89 ASP B O 1
ATOM 15051 N N . LEU E 1 113 ? 149.784 200.420 200.099 1.00 128.32 90 LEU B N 1
ATOM 15052 C CA . LEU E 1 113 ? 149.881 199.028 199.677 1.00 128.32 90 LEU B CA 1
ATOM 15053 C C . LEU E 1 113 ? 150.959 198.290 200.460 1.00 128.32 90 LEU B C 1
ATOM 15054 O O . LEU E 1 113 ? 150.761 197.141 200.871 1.00 128.32 90 LEU B O 1
ATOM 15059 N N . TRP E 1 114 ? 152.109 198.932 200.678 1.00 126.20 91 TRP B N 1
ATOM 15060 C CA . TRP E 1 114 ? 153.169 198.304 201.458 1.00 126.20 91 TRP B CA 1
ATOM 15061 C C . TRP E 1 114 ? 152.817 198.208 202.934 1.00 126.20 91 TRP B C 1
ATOM 15062 O O . TRP E 1 114 ? 153.340 197.329 203.627 1.00 126.20 91 TRP B O 1
ATOM 15073 N N . ASN E 1 115 ? 151.950 199.095 203.428 1.00 127.98 92 ASN B N 1
ATOM 15074 C CA . ASN E 1 115 ? 151.608 199.093 204.846 1.00 127.98 92 ASN B CA 1
ATOM 15075 C C . ASN E 1 115 ? 150.921 197.793 205.242 1.00 127.98 92 ASN B C 1
ATOM 15076 O O . ASN E 1 115 ? 151.335 197.124 206.196 1.00 127.98 92 ASN B O 1
ATOM 15081 N N . GLU E 1 116 ? 149.869 197.413 204.513 1.00 122.28 93 GLU B N 1
ATOM 15082 C CA . GLU E 1 116 ? 149.224 196.131 204.771 1.00 122.28 93 GLU B CA 1
ATOM 15083 C C . GLU E 1 116 ? 150.171 194.977 204.485 1.00 122.28 93 GLU B C 1
ATOM 15084 O O . GLU E 1 116 ? 150.115 193.942 205.160 1.00 122.28 93 GLU B O 1
ATOM 15090 N N . PHE E 1 117 ? 151.045 195.136 203.490 1.00 119.79 94 PHE B N 1
ATOM 15091 C CA . PHE E 1 117 ? 152.075 194.136 203.242 1.00 119.79 94 PHE B CA 1
ATOM 15092 C C . PHE E 1 117 ? 153.015 194.018 204.432 1.00 119.79 94 PHE B C 1
ATOM 15093 O O . PHE E 1 117 ? 153.361 192.908 204.851 1.00 119.79 94 PHE B O 1
ATOM 15101 N N . ALA E 1 118 ? 153.429 195.155 204.997 1.00 117.13 95 ALA B N 1
ATOM 15102 C CA . ALA E 1 118 ? 154.331 195.132 206.143 1.00 117.13 95 ALA B CA 1
ATOM 15103 C C . ALA E 1 118 ? 153.676 194.471 207.347 1.00 117.13 95 ALA B C 1
ATOM 15104 O O . ALA E 1 118 ? 154.335 193.751 208.106 1.00 117.13 95 ALA B O 1
ATOM 15106 N N . GLN E 1 119 ? 152.383 194.721 207.550 1.00 116.22 96 GLN B N 1
ATOM 15107 C CA . GLN E 1 119 ? 151.664 194.045 208.623 1.00 116.22 96 GLN B CA 1
ATOM 15108 C C . GLN E 1 119 ? 151.462 192.567 208.318 1.00 116.22 96 GLN B C 1
ATOM 15109 O O . GLN E 1 119 ? 151.471 191.741 209.237 1.00 116.22 96 GLN B O 1
ATOM 15115 N N . GLY E 1 120 ? 151.277 192.215 207.044 1.00 109.92 97 GLY B N 1
ATOM 15116 C CA . GLY E 1 120 ? 151.066 190.818 206.698 1.00 109.92 97 GLY B CA 1
ATOM 15117 C C . GLY E 1 120 ? 152.266 189.948 207.017 1.00 109.92 97 GLY B C 1
ATOM 15118 O O . GLY E 1 120 ? 152.127 188.854 207.566 1.00 109.92 97 GLY B O 1
ATOM 15119 N N . LEU E 1 121 ? 153.461 190.423 206.676 1.00 108.48 98 LEU B N 1
ATOM 15120 C CA . LEU E 1 121 ? 154.668 189.647 206.927 1.00 108.48 98 LEU B CA 1
ATOM 15121 C C . LEU E 1 121 ? 154.985 189.633 208.415 1.00 108.48 98 LEU B C 1
ATOM 15122 O O . LEU E 1 121 ? 155.011 190.681 209.066 1.00 108.48 98 LEU B O 1
ATOM 15127 N N . PHE E 1 122 ? 155.217 188.446 208.954 1.00 106.39 99 PHE B N 1
ATOM 15128 C CA . PHE E 1 122 ? 155.639 188.262 210.332 1.00 106.39 99 PHE B CA 1
ATOM 15129 C C . PHE E 1 122 ? 157.107 187.847 210.337 1.00 106.39 99 PHE B C 1
ATOM 15130 O O . PHE E 1 122 ? 157.773 187.838 209.297 1.00 106.39 99 PHE B O 1
ATOM 15138 N N . TYR E 1 123 ? 157.620 187.510 211.517 1.00 111.88 100 TYR B N 1
ATOM 15139 C CA . TYR E 1 123 ? 158.987 187.021 211.613 1.00 111.88 100 TYR B CA 1
ATOM 15140 C C . TYR E 1 123 ? 159.140 186.170 212.863 1.00 111.88 100 TYR B C 1
ATOM 15141 O O . TYR E 1 123 ? 158.551 186.472 213.903 1.00 111.88 100 TYR B O 1
ATOM 15150 N N . CYS E 1 124 ? 159.941 185.113 212.748 1.00 108.99 101 CYS B N 1
ATOM 15151 C CA . CYS E 1 124 ? 160.313 184.268 213.872 1.00 108.99 101 CYS B CA 1
ATOM 15152 C C . CYS E 1 124 ? 161.793 183.938 213.743 1.00 108.99 101 CYS B C 1
ATOM 15153 O O . CYS E 1 124 ? 162.474 184.400 212.824 1.00 108.99 101 CYS B O 1
ATOM 15156 N N . SER E 1 125 ? 162.299 183.125 214.665 1.00 112.09 102 SER B N 1
ATOM 15157 C CA . SER E 1 125 ? 163.721 182.823 214.690 1.00 112.09 102 SER B CA 1
ATOM 15158 C C . SER E 1 125 ? 163.935 181.439 215.286 1.00 112.09 102 SER B C 1
ATOM 15159 O O . SER E 1 125 ? 162.988 180.755 215.685 1.00 112.09 102 SER B O 1
ATOM 15162 N N . GLY E 1 126 ? 165.197 181.036 215.344 1.00 112.80 103 GLY B N 1
ATOM 15163 C CA . GLY E 1 126 ? 165.560 179.731 215.862 1.00 112.80 103 GLY B CA 1
ATOM 15164 C C . GLY E 1 126 ? 166.970 179.373 215.424 1.00 112.80 103 GLY B C 1
ATOM 15165 O O . GLY E 1 126 ? 167.741 180.235 215.007 1.00 112.80 103 GLY B O 1
ATOM 15166 N N . ASN E 1 127 ? 167.281 178.085 215.531 1.00 116.13 104 ASN B N 1
ATOM 15167 C CA . ASN E 1 127 ? 168.572 177.563 215.112 1.00 116.13 104 ASN B CA 1
ATOM 15168 C C . ASN E 1 127 ? 168.338 176.433 214.123 1.00 116.13 104 ASN B C 1
ATOM 15169 O O . ASN E 1 127 ? 167.386 175.661 214.265 1.00 116.13 104 ASN B O 1
ATOM 15174 N N . MET E 1 128 ? 169.213 176.343 213.119 1.00 112.61 105 MET B N 1
ATOM 15175 C CA . MET E 1 128 ? 169.008 175.387 212.034 1.00 112.61 105 MET B CA 1
ATOM 15176 C C . MET E 1 128 ? 169.111 173.945 212.517 1.00 112.61 105 MET B C 1
ATOM 15177 O O . MET E 1 128 ? 168.316 173.093 212.105 1.00 112.61 105 MET B O 1
ATOM 15182 N N . ASP E 1 129 ? 170.079 173.647 213.382 1.00 115.44 106 ASP B N 1
ATOM 15183 C CA . ASP E 1 129 ? 170.363 172.275 213.783 1.00 115.44 106 ASP B CA 1
ATOM 15184 C C . ASP E 1 129 ? 169.835 171.929 215.171 1.00 115.44 106 ASP B C 1
ATOM 15185 O O . ASP E 1 129 ? 170.217 170.892 215.723 1.00 115.44 106 ASP B O 1
ATOM 15190 N N . ASP E 1 130 ? 168.970 172.760 215.751 1.00 119.21 107 ASP B N 1
ATOM 15191 C CA . ASP E 1 130 ? 168.408 172.448 217.057 1.00 119.21 107 ASP B CA 1
ATOM 15192 C C . ASP E 1 130 ? 167.050 171.790 216.877 1.00 119.21 107 ASP B C 1
ATOM 15193 O O . ASP E 1 130 ? 166.116 172.447 216.392 1.00 119.21 107 ASP B O 1
ATOM 15198 N N . PRO E 1 131 ? 166.887 170.516 217.243 1.00 119.33 108 PRO B N 1
ATOM 15199 C CA . PRO E 1 131 ? 165.564 169.884 217.103 1.00 119.33 108 PRO B CA 1
ATOM 15200 C C . PRO E 1 131 ? 164.479 170.585 217.897 1.00 119.33 108 PRO B C 1
ATOM 15201 O O . PRO E 1 131 ? 163.331 170.661 217.444 1.00 119.33 108 PRO B O 1
ATOM 15205 N N . GLU E 1 132 ? 164.813 171.110 219.075 1.00 123.02 109 GLU B N 1
ATOM 15206 C CA . GLU E 1 132 ? 163.829 171.809 219.888 1.00 123.02 109 GLU B CA 1
ATOM 15207 C C . GLU E 1 132 ? 163.539 173.214 219.381 1.00 123.02 109 GLU B C 1
ATOM 15208 O O . GLU E 1 132 ? 162.521 173.797 219.769 1.00 123.02 109 GLU B O 1
ATOM 15214 N N . SER E 1 133 ? 164.404 173.769 218.529 1.00 119.45 110 SER B N 1
ATOM 15215 C CA . SER E 1 133 ? 164.156 175.103 217.993 1.00 119.45 110 SER B CA 1
ATOM 15216 C C . SER E 1 133 ? 162.880 175.130 217.166 1.00 119.45 110 SER B C 1
ATOM 15217 O O . SER E 1 133 ? 162.139 176.119 217.184 1.00 119.45 110 SER B O 1
ATOM 15220 N N . TYR E 1 134 ? 162.611 174.051 216.429 1.00 116.60 111 TYR B N 1
ATOM 15221 C CA . TYR E 1 134 ? 161.383 173.979 215.648 1.00 116.60 111 TYR B CA 1
ATOM 15222 C C . TYR E 1 134 ? 160.154 173.965 216.543 1.00 116.60 111 TYR B C 1
ATOM 15223 O O . TYR E 1 134 ? 159.077 174.405 216.123 1.00 116.60 111 TYR B O 1
ATOM 15232 N N . LEU E 1 135 ? 160.290 173.468 217.774 1.00 120.47 112 LEU B N 1
ATOM 15233 C CA . LEU E 1 135 ? 159.178 173.527 218.715 1.00 120.47 112 LEU B CA 1
ATOM 15234 C C . LEU E 1 135 ? 158.801 174.971 219.010 1.00 120.47 112 LEU B C 1
ATOM 15235 O O . LEU E 1 135 ? 157.614 175.307 219.095 1.00 120.47 112 LEU B O 1
ATOM 15240 N N . LYS E 1 136 ? 159.800 175.842 219.165 1.00 116.07 113 LYS B N 1
ATOM 15241 C CA . LYS E 1 136 ? 159.524 177.273 219.217 1.00 116.07 113 LYS B CA 1
ATOM 15242 C C . LYS E 1 136 ? 158.906 177.745 217.910 1.00 116.07 113 LYS B C 1
ATOM 15243 O O . LYS E 1 136 ? 157.982 178.567 217.908 1.00 116.07 113 LYS B O 1
ATOM 15249 N N . LEU E 1 137 ? 159.408 177.234 216.786 1.00 116.20 114 LEU B N 1
ATOM 15250 C CA . LEU E 1 137 ? 158.856 177.614 215.492 1.00 116.20 114 LEU B CA 1
ATOM 15251 C C . LEU E 1 137 ? 157.449 177.063 215.309 1.00 116.20 114 LEU B C 1
ATOM 15252 O O . LEU E 1 137 ? 156.526 177.809 214.966 1.00 116.20 114 LEU B O 1
ATOM 15257 N N . LYS E 1 138 ? 157.258 175.765 215.569 1.00 116.70 115 LYS B N 1
ATOM 15258 C CA . LYS E 1 138 ? 155.996 175.113 215.221 1.00 116.70 115 LYS B CA 1
ATOM 15259 C C . LYS E 1 138 ? 154.814 175.788 215.901 1.00 116.70 115 LYS B C 1
ATOM 15260 O O . LYS E 1 138 ? 153.781 176.038 215.267 1.00 116.70 115 LYS B O 1
ATOM 15266 N N . ASN E 1 139 ? 154.948 176.100 217.189 1.00 121.13 116 ASN B N 1
ATOM 15267 C CA . ASN E 1 139 ? 153.877 176.791 217.893 1.00 121.13 116 ASN B CA 1
ATOM 15268 C C . ASN E 1 139 ? 153.696 178.218 217.399 1.00 121.13 116 ASN B C 1
ATOM 15269 O O . ASN E 1 139 ? 152.633 178.807 217.621 1.00 121.13 116 ASN B O 1
ATOM 15274 N N . PHE E 1 140 ? 154.703 178.785 216.731 1.00 114.86 117 PHE B N 1
ATOM 15275 C CA . PHE E 1 140 ? 154.615 180.180 216.318 1.00 114.86 117 PHE B CA 1
ATOM 15276 C C . PHE E 1 140 ? 153.651 180.330 215.149 1.00 114.86 117 PHE B C 1
ATOM 15277 O O . PHE E 1 140 ? 152.668 181.073 215.236 1.00 114.86 117 PHE B O 1
ATOM 15285 N N . LEU E 1 141 ? 153.912 179.631 214.038 1.00 112.39 118 LEU B N 1
ATOM 15286 C CA . LEU E 1 141 ? 152.997 179.741 212.906 1.00 112.39 118 LEU B CA 1
ATOM 15287 C C . LEU E 1 141 ? 151.642 179.135 213.235 1.00 112.39 118 LEU B C 1
ATOM 15288 O O . LEU E 1 141 ? 150.623 179.564 212.682 1.00 112.39 118 LEU B O 1
ATOM 15293 N N . GLY E 1 142 ? 151.609 178.144 214.126 1.00 116.73 119 GLY B N 1
ATOM 15294 C CA . GLY E 1 142 ? 150.333 177.673 214.633 1.00 116.73 119 GLY B CA 1
ATOM 15295 C C . GLY E 1 142 ? 149.563 178.777 215.329 1.00 116.73 119 GLY B C 1
ATOM 15296 O O . GLY E 1 142 ? 148.338 178.860 215.217 1.00 116.73 119 GLY B O 1
ATOM 15297 N N . GLU E 1 143 ? 150.274 179.643 216.055 1.00 120.50 120 GLU B N 1
ATOM 15298 C CA . GLU E 1 143 ? 149.629 180.805 216.656 1.00 120.50 120 GLU B CA 1
ATOM 15299 C C . GLU E 1 143 ? 149.117 181.760 215.586 1.00 120.50 120 GLU B C 1
ATOM 15300 O O . GLU E 1 143 ? 148.018 182.313 215.712 1.00 120.50 120 GLU B O 1
ATOM 15306 N N . LEU E 1 144 ? 149.898 181.966 214.521 1.00 114.10 121 LEU B N 1
ATOM 15307 C CA . LEU E 1 144 ? 149.443 182.822 213.430 1.00 114.10 121 LEU B CA 1
ATOM 15308 C C . LEU E 1 144 ? 148.235 182.226 212.727 1.00 114.10 121 LEU B C 1
ATOM 15309 O O . LEU E 1 144 ? 147.429 182.963 212.146 1.00 114.10 121 LEU B O 1
ATOM 15314 N N . ASP E 1 145 ? 148.095 180.901 212.769 1.00 118.22 122 ASP B N 1
ATOM 15315 C CA . ASP E 1 145 ? 146.901 180.267 212.228 1.00 118.22 122 ASP B CA 1
ATOM 15316 C C . ASP E 1 145 ? 145.658 180.732 212.973 1.00 118.22 122 ASP B C 1
ATOM 15317 O O . ASP E 1 145 ? 144.612 180.975 212.362 1.00 118.22 122 ASP B O 1
ATOM 15322 N N . GLU E 1 146 ? 145.755 180.861 214.299 1.00 122.68 123 GLU B N 1
ATOM 15323 C CA . GLU E 1 146 ? 144.634 181.374 215.078 1.00 122.68 123 GLU B CA 1
ATOM 15324 C C . GLU E 1 146 ? 144.441 182.870 214.871 1.00 122.68 123 GLU B C 1
ATOM 15325 O O . GLU E 1 146 ? 143.337 183.386 215.081 1.00 122.68 123 GLU B O 1
ATOM 15331 N N . LYS E 1 147 ? 145.496 183.586 214.481 1.00 117.41 124 LYS B N 1
ATOM 15332 C CA . LYS E 1 147 ? 145.356 185.016 214.235 1.00 117.41 124 LYS B CA 1
ATOM 15333 C C . LYS E 1 147 ? 144.625 185.283 212.926 1.00 117.41 124 LYS B C 1
ATOM 15334 O O . LYS E 1 147 ? 143.757 186.161 212.862 1.00 117.41 124 LYS B O 1
ATOM 15340 N N . ARG E 1 148 ? 144.951 184.533 211.874 1.00 116.85 125 ARG B N 1
ATOM 15341 C CA . ARG E 1 148 ? 144.383 184.767 210.552 1.00 116.85 125 ARG B CA 1
ATOM 15342 C C . ARG E 1 148 ? 143.189 183.869 210.249 1.00 116.85 125 ARG B C 1
ATOM 15343 O O . ARG E 1 148 ? 142.159 184.357 209.774 1.00 116.85 125 ARG B O 1
ATOM 15351 N N . ASN E 1 149 ? 143.309 182.566 210.514 1.00 119.29 126 ASN B N 1
ATOM 15352 C CA . ASN E 1 149 ? 142.247 181.596 210.235 1.00 119.29 126 ASN B CA 1
ATOM 15353 C C . ASN E 1 149 ? 141.822 181.630 208.769 1.00 119.29 126 ASN B C 1
ATOM 15354 O O . ASN E 1 149 ? 140.632 181.659 208.449 1.00 119.29 126 ASN B O 1
ATOM 15359 N N . THR E 1 150 ? 142.800 181.635 207.865 1.00 113.54 127 THR B N 1
ATOM 15360 C CA . THR E 1 150 ? 142.440 181.662 206.448 1.00 113.54 127 THR B CA 1
ATOM 15361 C C . THR E 1 150 ? 142.095 180.261 205.952 1.00 113.54 127 THR B C 1
ATOM 15362 O O . THR E 1 150 ? 140.935 179.965 205.651 1.00 113.54 127 THR B O 1
ATOM 15366 N N . ARG E 1 151 ? 143.091 179.384 205.855 1.00 110.50 128 ARG B N 1
ATOM 15367 C CA . ARG E 1 151 ? 142.808 177.958 205.735 1.00 110.50 128 ARG B CA 1
ATOM 15368 C C . ARG E 1 151 ? 143.790 177.057 206.467 1.00 110.50 128 ARG B C 1
ATOM 15369 O O . ARG E 1 151 ? 143.397 175.959 206.874 1.00 110.50 128 ARG B O 1
ATOM 15377 N N . GLY E 1 152 ? 145.041 177.466 206.651 1.00 104.05 129 GLY B N 1
ATOM 15378 C CA . GLY E 1 152 ? 146.058 176.582 207.180 1.00 104.05 129 GLY B CA 1
ATOM 15379 C C . GLY E 1 152 ? 146.793 175.881 206.055 1.00 104.05 129 GLY B C 1
ATOM 15380 O O . GLY E 1 152 ? 146.261 174.932 205.473 1.00 104.05 129 GLY B O 1
ATOM 15381 N N . ASN E 1 153 ? 148.013 176.317 205.746 1.00 98.06 130 ASN B N 1
ATOM 15382 C CA . ASN E 1 153 ? 148.769 175.750 204.637 1.00 98.06 130 ASN B CA 1
ATOM 15383 C C . ASN E 1 153 ? 150.240 176.086 204.827 1.00 98.06 130 ASN B C 1
ATOM 15384 O O . ASN E 1 153 ? 150.571 177.195 205.247 1.00 98.06 130 ASN B O 1
ATOM 15389 N N . ARG E 1 154 ? 151.114 175.133 204.507 1.00 95.00 131 ARG B N 1
ATOM 15390 C CA . ARG E 1 154 ? 152.551 175.283 204.709 1.00 95.00 131 ARG B CA 1
ATOM 15391 C C . ARG E 1 154 ? 153.301 174.995 203.417 1.00 95.00 131 ARG B C 1
ATOM 15392 O O . ARG E 1 154 ? 153.054 173.975 202.766 1.00 95.00 131 ARG B O 1
ATOM 15400 N N . VAL E 1 155 ? 154.216 175.892 203.052 1.00 75.17 132 VAL B N 1
ATOM 15401 C CA . VAL E 1 155 ? 155.112 175.709 201.916 1.00 75.17 132 VAL B CA 1
ATOM 15402 C C . VAL E 1 155 ? 156.519 176.092 202.346 1.00 75.17 132 VAL B C 1
ATOM 15403 O O . VAL E 1 155 ? 156.720 177.153 202.944 1.00 75.17 132 VAL B O 1
ATOM 15407 N N . PHE E 1 156 ? 157.489 175.238 202.033 1.00 73.20 133 PHE B N 1
ATOM 15408 C CA . PHE E 1 156 ? 158.874 175.420 202.447 1.00 73.20 133 PHE B CA 1
ATOM 15409 C C . PHE E 1 156 ? 159.755 175.680 201.233 1.00 73.20 133 PHE B C 1
ATOM 15410 O O . PHE E 1 156 ? 159.617 175.017 200.201 1.00 73.20 133 PHE B O 1
ATOM 15418 N N . TYR E 1 157 ? 160.665 176.641 201.360 1.00 70.94 134 TYR B N 1
ATOM 15419 C CA . TYR E 1 157 ? 161.510 177.088 200.258 1.00 70.94 134 TYR B CA 1
ATOM 15420 C C . TYR E 1 157 ? 162.952 177.225 200.712 1.00 70.94 134 TYR B C 1
ATOM 15421 O O . TYR E 1 157 ? 163.583 178.267 200.533 1.00 70.94 134 TYR B O 1
ATOM 15430 N N . LEU E 1 158 ? 163.487 176.181 201.340 1.00 73.45 135 LEU B N 1
ATOM 15431 C CA . LEU E 1 158 ? 164.855 176.237 201.844 1.00 73.45 135 LEU B CA 1
ATOM 15432 C C . LEU E 1 158 ? 165.825 176.635 200.738 1.00 73.45 135 LEU B C 1
ATOM 15433 O O . LEU E 1 158 ? 165.875 176.007 199.678 1.00 73.45 135 LEU B O 1
ATOM 15438 N N . ALA E 1 159 ? 166.583 177.699 200.990 1.00 76.32 136 ALA B N 1
ATOM 15439 C CA . ALA E 1 159 ? 167.388 178.383 199.984 1.00 76.32 136 ALA B CA 1
ATOM 15440 C C . ALA E 1 159 ? 168.788 178.646 200.513 1.00 76.32 136 ALA B C 1
ATOM 15441 O O . ALA E 1 159 ? 169.303 179.763 200.463 1.00 76.32 136 ALA B O 1
ATOM 15443 N N . VAL E 1 160 ? 169.424 177.606 201.040 1.00 81.03 137 VAL B N 1
ATOM 15444 C CA . VAL E 1 160 ? 170.739 177.746 201.649 1.00 81.03 137 VAL B CA 1
ATOM 15445 C C . VAL E 1 160 ? 171.740 176.859 200.921 1.00 81.03 137 VAL B C 1
ATOM 15446 O O . VAL E 1 160 ? 171.414 176.247 199.898 1.00 81.03 137 VAL B O 1
ATOM 15450 N N . SER E 1 161 ? 172.968 176.808 201.431 1.00 88.21 138 SER B N 1
ATOM 15451 C CA . SER E 1 161 ? 174.034 176.069 200.775 1.00 88.21 138 SER B CA 1
ATOM 15452 C C . SER E 1 161 ? 173.662 174.594 200.641 1.00 88.21 138 SER B C 1
ATOM 15453 O O . SER E 1 161 ? 172.927 174.053 201.472 1.00 88.21 138 SER B O 1
ATOM 15456 N N . PRO E 1 162 ? 174.154 173.923 199.597 1.00 92.34 139 PRO B N 1
ATOM 15457 C CA . PRO E 1 162 ? 173.769 172.518 199.380 1.00 92.34 139 PRO B CA 1
ATOM 15458 C C . PRO E 1 162 ? 174.081 171.608 200.553 1.00 92.34 139 PRO B C 1
ATOM 15459 O O . PRO E 1 162 ? 173.343 170.643 200.786 1.00 92.34 139 PRO B O 1
ATOM 15463 N N . ASN E 1 163 ? 175.149 171.883 201.304 1.00 92.70 140 ASN B N 1
ATOM 15464 C CA . ASN E 1 163 ? 175.488 171.037 202.441 1.00 92.70 140 ASN B CA 1
ATOM 15465 C C . ASN E 1 163 ? 174.445 171.105 203.547 1.00 92.70 140 ASN B C 1
ATOM 15466 O O . ASN E 1 163 ? 174.455 170.255 204.443 1.00 92.70 140 ASN B O 1
ATOM 15471 N N . PHE E 1 164 ? 173.554 172.091 203.511 1.00 90.29 141 PHE B N 1
ATOM 15472 C CA . PHE E 1 164 ? 172.493 172.216 204.499 1.00 90.29 141 PHE B CA 1
ATOM 15473 C C . PHE E 1 164 ? 171.229 171.465 204.112 1.00 90.29 141 PHE B C 1
ATOM 15474 O O . PHE E 1 164 ? 170.277 171.443 204.898 1.00 90.29 141 PHE B O 1
ATOM 15482 N N . PHE E 1 165 ? 171.189 170.859 202.927 1.00 86.32 142 PHE B N 1
ATOM 15483 C CA . PHE E 1 165 ? 169.971 170.177 202.491 1.00 86.32 142 PHE B CA 1
ATOM 15484 C C . PHE E 1 165 ? 169.601 168.997 203.382 1.00 86.32 142 PHE B C 1
ATOM 15485 O O . PHE E 1 165 ? 168.427 168.905 203.781 1.00 86.32 142 PHE B O 1
ATOM 15493 N N . PRO E 1 166 ? 170.499 168.073 203.722 1.00 88.05 143 PRO B N 1
ATOM 15494 C CA . PRO E 1 166 ? 170.106 166.954 204.588 1.00 88.05 143 PRO B CA 1
ATOM 15495 C C . PRO E 1 166 ? 169.668 167.410 205.971 1.00 88.05 143 PRO B C 1
ATOM 15496 O O . PRO E 1 166 ? 168.588 167.004 206.425 1.00 88.05 143 PRO B O 1
ATOM 15500 N N . PRO E 1 167 ? 170.454 168.230 206.692 1.00 90.68 144 PRO B N 1
ATOM 15501 C CA . PRO E 1 167 ? 170.042 168.548 208.072 1.00 90.68 144 PRO B CA 1
ATOM 15502 C C . PRO E 1 167 ? 168.686 169.225 208.157 1.00 90.68 144 PRO B C 1
ATOM 15503 O O . PRO E 1 167 ? 167.931 168.975 209.105 1.00 90.68 144 PRO B O 1
ATOM 15507 N N . GLY E 1 168 ? 168.351 170.076 207.187 1.00 87.89 145 GLY B N 1
ATOM 15508 C CA . GLY E 1 168 ? 167.052 170.724 207.206 1.00 87.89 145 GLY B CA 1
ATOM 15509 C C . GLY E 1 168 ? 165.910 169.750 206.993 1.00 87.89 145 GLY B C 1
ATOM 15510 O O . GLY E 1 168 ? 164.854 169.874 207.617 1.00 87.89 145 GLY B O 1
ATOM 15511 N N . ILE E 1 169 ? 166.104 168.768 206.111 1.00 86.06 146 ILE B N 1
ATOM 15512 C CA . ILE E 1 169 ? 165.021 167.851 205.767 1.00 86.06 146 ILE B CA 1
ATOM 15513 C C . ILE E 1 169 ? 164.703 166.919 206.928 1.00 86.06 146 ILE B C 1
ATOM 15514 O O . ILE E 1 169 ? 163.533 166.700 207.260 1.00 86.06 146 ILE B O 1
ATOM 15519 N N . LYS E 1 170 ? 165.731 166.356 207.565 1.00 89.10 147 LYS B N 1
ATOM 15520 C CA . LYS E 1 170 ? 165.490 165.372 208.614 1.00 89.10 147 LYS B CA 1
ATOM 15521 C C . LYS E 1 170 ? 164.753 165.990 209.796 1.00 89.10 147 LYS B C 1
ATOM 15522 O O . LYS E 1 170 ? 163.887 165.349 210.401 1.00 89.10 147 LYS B O 1
ATOM 15528 N N . GLN E 1 171 ? 165.079 167.238 210.135 1.00 98.16 148 GLN B N 1
ATOM 15529 C CA . GLN E 1 171 ? 164.452 167.879 211.285 1.00 98.16 148 GLN B CA 1
ATOM 15530 C C . GLN E 1 171 ? 162.959 168.080 211.065 1.00 98.16 148 GLN B C 1
ATOM 15531 O O . GLN E 1 171 ? 162.171 167.972 212.010 1.00 98.16 148 GLN B O 1
ATOM 15537 N N . LEU E 1 172 ? 162.552 168.381 209.831 1.00 88.33 149 LEU B N 1
ATOM 15538 C CA . LEU E 1 172 ? 161.130 168.541 209.552 1.00 88.33 149 LEU B CA 1
ATOM 15539 C C . LEU E 1 172 ? 160.376 167.245 209.807 1.00 88.33 149 LEU B C 1
ATOM 15540 O O . LEU E 1 172 ? 159.261 167.261 210.341 1.00 88.33 149 LEU B O 1
ATOM 15545 N N . GLY E 1 173 ? 160.967 166.112 209.430 1.00 94.36 150 GLY B N 1
ATOM 15546 C CA . GLY E 1 173 ? 160.322 164.836 209.685 1.00 94.36 150 GLY B CA 1
ATOM 15547 C C . GLY E 1 173 ? 160.231 164.504 211.162 1.00 94.36 150 GLY B C 1
ATOM 15548 O O . GLY E 1 173 ? 159.246 163.914 211.613 1.00 94.36 150 GLY B O 1
ATOM 15549 N N . ALA E 1 174 ? 161.259 164.868 211.932 1.00 98.98 151 ALA B N 1
ATOM 15550 C CA . ALA E 1 174 ? 161.258 164.566 213.361 1.00 98.98 151 ALA B CA 1
ATOM 15551 C C . ALA E 1 174 ? 160.103 165.264 214.068 1.00 98.98 151 ALA B C 1
ATOM 15552 O O . ALA E 1 174 ? 159.314 164.626 214.774 1.00 98.98 151 ALA B O 1
ATOM 15554 N N . ALA E 1 175 ? 159.978 166.577 213.876 1.00 98.66 152 ALA B N 1
ATOM 15555 C CA . ALA E 1 175 ? 158.826 167.286 214.413 1.00 98.66 152 ALA B CA 1
ATOM 15556 C C . ALA E 1 175 ? 157.531 166.839 213.755 1.00 98.66 152 ALA B C 1
ATOM 15557 O O . ALA E 1 175 ? 156.459 167.008 214.345 1.00 98.66 152 ALA B O 1
ATOM 15559 N N . GLY E 1 176 ? 157.608 166.282 212.549 1.00 97.77 153 GLY B N 1
ATOM 15560 C CA . GLY E 1 176 ? 156.428 165.783 211.875 1.00 97.77 153 GLY B CA 1
ATOM 15561 C C . GLY E 1 176 ? 155.412 166.838 211.519 1.00 97.77 153 GLY B C 1
ATOM 15562 O O . GLY E 1 176 ? 154.261 166.503 211.233 1.00 97.77 153 GLY B O 1
ATOM 15563 N N . MET E 1 177 ? 155.807 168.112 211.515 1.00 95.88 154 MET B N 1
ATOM 15564 C CA . MET E 1 177 ? 154.851 169.185 211.285 1.00 95.88 154 MET B CA 1
ATOM 15565 C C . MET E 1 177 ? 154.371 169.255 209.844 1.00 95.88 154 MET B C 1
ATOM 15566 O O . MET E 1 177 ? 153.441 170.015 209.558 1.00 95.88 154 MET B O 1
ATOM 15571 N N . LEU E 1 178 ? 154.971 168.492 208.936 1.00 89.95 155 LEU B N 1
ATOM 15572 C CA . LEU E 1 178 ? 154.417 168.284 207.605 1.00 89.95 155 LEU B CA 1
ATOM 15573 C C . LEU E 1 178 ? 153.962 166.830 207.525 1.00 89.95 155 LEU B C 1
ATOM 15574 O O . LEU E 1 178 ? 154.784 165.907 207.521 1.00 89.95 155 LEU B O 1
ATOM 15579 N N . SER E 1 179 ? 152.648 166.626 207.546 1.00 96.99 156 SER B N 1
ATOM 15580 C CA . SER E 1 179 ? 152.082 165.290 207.387 1.00 96.99 156 SER B CA 1
ATOM 15581 C C . SER E 1 179 ? 150.878 165.233 206.463 1.00 96.99 156 SER B C 1
ATOM 15582 O O . SER E 1 179 ? 150.585 164.153 205.939 1.00 96.99 156 SER B O 1
ATOM 15585 N N . ASP E 1 180 ? 150.170 166.332 206.239 1.00 97.08 157 ASP B N 1
ATOM 15586 C CA . ASP E 1 180 ? 149.011 166.316 205.360 1.00 97.08 157 ASP B CA 1
ATOM 15587 C C . ASP E 1 180 ? 149.469 166.280 203.908 1.00 97.08 157 ASP B C 1
ATOM 15588 O O . ASP E 1 180 ? 150.181 167.191 203.473 1.00 97.08 157 ASP B O 1
ATOM 15593 N N . PRO E 1 181 ? 149.088 165.264 203.131 1.00 94.89 158 PRO B N 1
ATOM 15594 C CA . PRO E 1 181 ? 149.547 165.197 201.735 1.00 94.89 158 PRO B CA 1
ATOM 15595 C C . PRO E 1 181 ? 149.014 166.314 200.860 1.00 94.89 158 PRO B C 1
ATOM 15596 O O . PRO E 1 181 ? 149.555 166.532 199.770 1.00 94.89 158 PRO B O 1
ATOM 15600 N N . VAL E 1 182 ? 147.974 167.024 201.290 1.00 97.48 159 VAL B N 1
ATOM 15601 C CA . VAL E 1 182 ? 147.335 168.024 200.441 1.00 97.48 159 VAL B CA 1
ATOM 15602 C C . VAL E 1 182 ? 147.668 169.429 200.926 1.00 97.48 159 VAL B C 1
ATOM 15603 O O . VAL E 1 182 ? 147.557 170.398 200.168 1.00 97.48 159 VAL B O 1
ATOM 15607 N N . LYS E 1 183 ? 148.070 169.556 202.187 1.00 97.22 160 LYS B N 1
ATOM 15608 C CA . LYS E 1 183 ? 148.322 170.861 202.783 1.00 97.22 160 LYS B CA 1
ATOM 15609 C C . LYS E 1 183 ? 149.801 171.142 203.023 1.00 97.22 160 LYS B C 1
ATOM 15610 O O . LYS E 1 183 ? 150.129 172.135 203.679 1.00 97.22 160 LYS B O 1
ATOM 15616 N N . SER E 1 184 ? 150.699 170.302 202.515 1.00 87.91 161 SER B N 1
ATOM 15617 C CA . SER E 1 184 ? 152.130 170.477 202.729 1.00 87.91 161 SER B CA 1
ATOM 15618 C C . SER E 1 184 ? 152.870 170.314 201.411 1.00 87.91 161 SER B C 1
ATOM 15619 O O . SER E 1 184 ? 152.673 169.322 200.704 1.00 87.91 161 SER B O 1
ATOM 15622 N N . ARG E 1 185 ? 153.721 171.285 201.086 1.00 71.44 162 ARG B N 1
ATOM 15623 C CA . ARG E 1 185 ? 154.533 171.247 199.879 1.00 71.44 162 ARG B CA 1
ATOM 15624 C C . ARG E 1 185 ? 155.937 171.704 200.229 1.00 71.44 162 ARG B C 1
ATOM 15625 O O . ARG E 1 185 ? 156.110 172.666 200.979 1.00 71.44 162 ARG B O 1
ATOM 15633 N N . ILE E 1 186 ? 156.938 171.024 199.681 1.00 64.39 163 ILE B N 1
ATOM 15634 C CA . ILE E 1 186 ? 158.333 171.308 199.990 1.00 64.39 163 ILE B CA 1
ATOM 15635 C C . ILE E 1 186 ? 159.089 171.520 198.686 1.00 64.39 163 ILE B C 1
ATOM 15636 O O . ILE E 1 186 ? 158.961 170.721 197.752 1.00 64.39 163 ILE B O 1
ATOM 15641 N N . VAL E 1 187 ? 159.871 172.595 198.620 1.00 59.61 164 VAL B N 1
ATOM 15642 C CA . VAL E 1 187 ? 160.594 172.986 197.417 1.00 59.61 164 VAL B CA 1
ATOM 15643 C C . VAL E 1 187 ? 162.084 172.919 197.701 1.00 59.61 164 VAL B C 1
ATOM 15644 O O . VAL E 1 187 ? 162.553 173.470 198.702 1.00 59.61 164 VAL B O 1
ATOM 15648 N N . ILE E 1 188 ? 162.826 172.258 196.818 1.00 56.80 165 ILE B N 1
ATOM 15649 C CA . ILE E 1 188 ? 164.270 172.108 196.944 1.00 56.80 165 ILE B CA 1
ATOM 15650 C C . ILE E 1 188 ? 164.933 172.998 195.905 1.00 56.80 165 ILE B C 1
ATOM 15651 O O . ILE E 1 188 ? 164.550 172.981 194.730 1.00 56.80 165 ILE B O 1
ATOM 15656 N N . GLU E 1 189 ? 165.919 173.774 196.335 1.00 69.58 166 GLU B N 1
ATOM 15657 C CA . GLU E 1 189 ? 166.590 174.724 195.463 1.00 69.58 166 GLU B CA 1
ATOM 15658 C C . GLU E 1 189 ? 167.781 174.083 194.756 1.00 69.58 166 GLU B C 1
ATOM 15659 O O . GLU E 1 189 ? 168.360 173.105 195.233 1.00 69.58 166 GLU B O 1
ATOM 15665 N N . LYS E 1 190 ? 168.132 174.646 193.602 1.00 69.21 167 LYS B N 1
ATOM 15666 C CA . LYS E 1 190 ? 169.288 174.195 192.843 1.00 69.21 167 LYS B CA 1
ATOM 15667 C C . LYS E 1 190 ? 170.577 174.423 193.634 1.00 69.21 167 LYS B C 1
ATOM 15668 O O . LYS E 1 190 ? 170.712 175.427 194.337 1.00 69.21 167 LYS B O 1
ATOM 15674 N N . PRO E 1 191 ? 171.551 173.503 193.534 1.00 68.89 168 PRO B N 1
ATOM 15675 C CA . PRO E 1 191 ? 171.573 172.256 192.761 1.00 68.89 168 PRO B CA 1
ATOM 15676 C C . PRO E 1 191 ? 171.068 171.054 193.541 1.00 68.89 168 PRO B C 1
ATOM 15677 O O . PRO E 1 191 ? 170.405 171.200 194.561 1.00 68.89 168 PRO B O 1
ATOM 15681 N N . PHE E 1 192 ? 171.375 169.844 193.077 1.00 63.52 169 PHE B N 1
ATOM 15682 C CA . PHE E 1 192 ? 170.886 168.630 193.716 1.00 63.52 169 PHE B CA 1
ATOM 15683 C C . PHE E 1 192 ? 171.967 167.635 194.098 1.00 63.52 169 PHE B C 1
ATOM 15684 O O . PHE E 1 192 ? 171.684 166.740 194.903 1.00 63.52 169 PHE B O 1
ATOM 15692 N N . GLY E 1 193 ? 173.176 167.740 193.563 1.00 59.97 170 GLY B N 1
ATOM 15693 C CA . GLY E 1 193 ? 174.211 166.794 193.918 1.00 59.97 170 GLY B CA 1
ATOM 15694 C C . GLY E 1 193 ? 175.467 167.028 193.104 1.00 59.97 170 GLY B C 1
ATOM 15695 O O . GLY E 1 193 ? 175.581 168.009 192.368 1.00 59.97 170 GLY B O 1
ATOM 15696 N N . ARG E 1 194 ? 176.412 166.103 193.262 1.00 57.22 171 ARG B N 1
ATOM 15697 C CA . ARG E 1 194 ? 177.676 166.153 192.544 1.00 57.22 171 ARG B CA 1
ATOM 15698 C C . ARG E 1 194 ? 177.823 164.992 191.570 1.00 57.22 171 ARG B C 1
ATOM 15699 O O . ARG E 1 194 ? 178.027 165.209 190.374 1.00 57.22 171 ARG B O 1
ATOM 15707 N N . ASP E 1 195 ? 177.718 163.758 192.050 1.00 62.47 172 ASP B N 1
ATOM 15708 C CA . ASP E 1 195 ? 177.837 162.596 191.180 1.00 62.47 172 ASP B CA 1
ATOM 15709 C C . ASP E 1 195 ? 176.742 161.587 191.494 1.00 62.47 172 ASP B C 1
ATOM 15710 O O . ASP E 1 195 ? 175.860 161.861 192.313 1.00 62.47 172 ASP B O 1
ATOM 15715 N N . LEU E 1 196 ? 176.794 160.417 190.856 1.00 58.85 173 LEU B N 1
ATOM 15716 C CA . LEU E 1 196 ? 175.708 159.454 191.004 1.00 58.85 173 LEU B CA 1
ATOM 15717 C C . LEU E 1 196 ? 175.544 159.021 192.453 1.00 58.85 173 LEU B C 1
ATOM 15718 O O . LEU E 1 196 ? 174.418 158.845 192.930 1.00 58.85 173 LEU B O 1
ATOM 15723 N N . SER E 1 197 ? 176.653 158.841 193.169 1.00 61.90 174 SER B N 1
ATOM 15724 C CA . SER E 1 197 ? 176.562 158.439 194.568 1.00 61.90 174 SER B CA 1
ATOM 15725 C C . SER E 1 197 ? 175.967 159.540 195.434 1.00 61.90 174 SER B C 1
ATOM 15726 O O . SER E 1 197 ? 175.368 159.251 196.474 1.00 61.90 174 SER B O 1
ATOM 15729 N N . SER E 1 198 ? 176.133 160.801 195.040 1.00 62.40 175 SER B N 1
ATOM 15730 C CA . SER E 1 198 ? 175.571 161.889 195.828 1.00 62.40 175 SER B CA 1
ATOM 15731 C C . SER E 1 198 ? 174.065 162.007 195.634 1.00 62.40 175 SER B C 1
ATOM 15732 O O . SER E 1 198 ? 173.335 162.280 196.592 1.00 62.40 175 SER B O 1
ATOM 15735 N N . ALA E 1 199 ? 173.585 161.816 194.404 1.00 63.45 176 ALA B N 1
ATOM 15736 C CA . ALA E 1 199 ? 172.157 161.964 194.141 1.00 63.45 176 ALA B CA 1
ATOM 15737 C C . ALA E 1 199 ? 171.344 160.910 194.877 1.00 63.45 176 ALA B C 1
ATOM 15738 O O . ALA E 1 199 ? 170.298 161.220 195.455 1.00 63.45 176 ALA B O 1
ATOM 15740 N N . GLN E 1 200 ? 171.807 159.661 194.869 1.00 64.42 177 GLN B N 1
ATOM 15741 C CA . GLN E 1 200 ? 171.069 158.604 195.548 1.00 64.42 177 GLN B CA 1
ATOM 15742 C C . GLN E 1 200 ? 171.011 158.837 197.051 1.00 64.42 177 GLN B C 1
ATOM 15743 O O . GLN E 1 200 ? 170.004 158.507 197.687 1.00 64.42 177 GLN B O 1
ATOM 15749 N N . SER E 1 201 ? 172.071 159.400 197.633 1.00 65.17 178 SER B N 1
ATOM 15750 C CA . SER E 1 201 ? 172.093 159.618 199.076 1.00 65.17 178 SER B CA 1
ATOM 15751 C C . SER E 1 201 ? 171.004 160.589 199.506 1.00 65.17 178 SER B C 1
ATOM 15752 O O . SER E 1 201 ? 170.337 160.373 200.523 1.00 65.17 178 SER B O 1
ATOM 15755 N N . LEU E 1 202 ? 170.809 161.669 198.752 1.00 63.99 179 LEU B N 1
ATOM 15756 C CA . LEU E 1 202 ? 169.743 162.601 199.093 1.00 63.99 179 LEU B CA 1
ATOM 15757 C C . LEU E 1 202 ? 168.377 161.960 198.911 1.00 63.99 179 LEU B C 1
ATOM 15758 O O . LEU E 1 202 ? 167.445 162.253 199.667 1.00 63.99 179 LEU B O 1
ATOM 15763 N N . ASN E 1 203 ? 168.239 161.083 197.917 1.00 66.17 180 ASN B N 1
ATOM 15764 C CA . ASN E 1 203 ? 166.938 160.485 197.638 1.00 66.17 180 ASN B CA 1
ATOM 15765 C C . ASN E 1 203 ? 166.461 159.618 198.793 1.00 66.17 180 ASN B C 1
ATOM 15766 O O . ASN E 1 203 ? 165.275 159.632 199.136 1.00 66.17 180 ASN B O 1
ATOM 15771 N N . ARG E 1 204 ? 167.369 158.856 199.408 1.00 71.24 181 ARG B N 1
ATOM 15772 C CA . ARG E 1 204 ? 166.968 157.986 200.510 1.00 71.24 181 ARG B CA 1
ATOM 15773 C C . ARG E 1 204 ? 166.388 158.790 201.664 1.00 71.24 181 ARG B C 1
ATOM 15774 O O . ARG E 1 204 ? 165.395 158.382 202.277 1.00 71.24 181 ARG B O 1
ATOM 15782 N N . VAL E 1 205 ? 166.992 159.937 201.974 1.00 72.52 182 VAL B N 1
ATOM 15783 C CA . VAL E 1 205 ? 166.519 160.751 203.088 1.00 72.52 182 VAL B CA 1
ATOM 15784 C C . VAL E 1 205 ? 165.115 161.277 202.813 1.00 72.52 182 VAL B C 1
ATOM 15785 O O . VAL E 1 205 ? 164.213 161.148 203.647 1.00 72.52 182 VAL B O 1
ATOM 15789 N N . VAL E 1 206 ? 164.904 161.871 201.639 1.00 72.42 183 VAL B N 1
ATOM 15790 C CA . VAL E 1 206 ? 163.607 162.473 201.353 1.00 72.42 183 VAL B CA 1
ATOM 15791 C C . VAL E 1 206 ? 162.544 161.399 201.173 1.00 72.42 183 VAL B C 1
ATOM 15792 O O . VAL E 1 206 ? 161.397 161.568 201.600 1.00 72.42 183 VAL B O 1
ATOM 15796 N N . GLN E 1 207 ? 162.905 160.275 200.548 1.00 76.24 184 GLN B N 1
ATOM 15797 C CA . GLN E 1 207 ? 161.908 159.270 200.190 1.00 76.24 184 GLN B CA 1
ATOM 15798 C C . GLN E 1 207 ? 161.247 158.667 201.422 1.00 76.24 184 GLN B C 1
ATOM 15799 O O . GLN E 1 207 ? 160.030 158.456 201.440 1.00 76.24 184 GLN B O 1
ATOM 15805 N N . SER E 1 208 ? 162.031 158.383 202.461 1.00 80.86 185 SER B N 1
ATOM 15806 C CA . SER E 1 208 ? 161.489 157.731 203.645 1.00 80.86 185 SER B CA 1
ATOM 15807 C C . SER E 1 208 ? 160.615 158.657 204.479 1.00 80.86 185 SER B C 1
ATOM 15808 O O . SER E 1 208 ? 159.841 158.172 205.310 1.00 80.86 185 SER B O 1
ATOM 15811 N N . VAL E 1 209 ? 160.714 159.970 204.282 1.00 81.09 186 VAL B N 1
ATOM 15812 C CA . VAL E 1 209 ? 160.032 160.939 205.126 1.00 81.09 186 VAL B CA 1
ATOM 15813 C C . VAL E 1 209 ? 159.011 161.761 204.348 1.00 81.09 186 VAL B C 1
ATOM 15814 O O . VAL E 1 209 ? 158.298 162.574 204.935 1.00 81.09 186 VAL B O 1
ATOM 15818 N N . CYS E 1 210 ? 158.915 161.563 203.037 1.00 83.38 187 CYS B N 1
ATOM 15819 C CA . CYS E 1 210 ? 157.961 162.315 202.234 1.00 83.38 187 CYS B CA 1
ATOM 15820 C C . CYS E 1 210 ? 157.431 161.419 201.126 1.00 83.38 187 CYS B C 1
ATOM 15821 O O . CYS E 1 210 ? 158.027 160.392 200.794 1.00 83.38 187 CYS B O 1
ATOM 15824 N N . LYS E 1 211 ? 156.296 161.820 200.564 1.00 78.47 188 LYS B N 1
ATOM 15825 C CA . LYS E 1 211 ? 155.706 161.117 199.437 1.00 78.47 188 LYS B CA 1
ATOM 15826 C C . LYS E 1 211 ? 156.307 161.652 198.139 1.00 78.47 188 LYS B C 1
ATOM 15827 O O . LYS E 1 211 ? 157.316 162.360 198.142 1.00 78.47 188 LYS B O 1
ATOM 15833 N N . GLU E 1 212 ? 155.701 161.306 197.008 1.00 73.10 189 GLU B N 1
ATOM 15834 C CA . GLU E 1 212 ? 156.201 161.757 195.718 1.00 73.10 189 GLU B CA 1
ATOM 15835 C C . GLU E 1 212 ? 155.448 162.967 195.186 1.00 73.10 189 GLU B C 1
ATOM 15836 O O . GLU E 1 212 ? 155.986 163.705 194.359 1.00 73.10 189 GLU B O 1
ATOM 15842 N N . ASN E 1 213 ? 154.221 163.199 195.648 1.00 73.24 190 ASN B N 1
ATOM 15843 C CA . ASN E 1 213 ? 153.423 164.330 195.193 1.00 73.24 190 ASN B CA 1
ATOM 15844 C C . ASN E 1 213 ? 153.579 165.558 196.082 1.00 73.24 190 ASN B C 1
ATOM 15845 O O . ASN E 1 213 ? 152.658 166.380 196.162 1.00 73.24 190 ASN B O 1
ATOM 15850 N N . GLN E 1 214 ? 154.716 165.704 196.762 1.00 68.59 191 GLN B N 1
ATOM 15851 C CA . GLN E 1 214 ? 154.957 166.860 197.609 1.00 68.59 191 GLN B CA 1
ATOM 15852 C C . GLN E 1 214 ? 156.274 167.567 197.341 1.00 68.59 191 GLN B C 1
ATOM 15853 O O . GLN E 1 214 ? 156.434 168.706 197.789 1.00 68.59 191 GLN B O 1
ATOM 15859 N N . VAL E 1 215 ? 157.214 166.947 196.636 1.00 61.37 192 VAL B N 1
ATOM 15860 C CA . VAL E 1 215 ? 158.564 167.477 196.487 1.00 61.37 192 VAL B CA 1
ATOM 15861 C C . VAL E 1 215 ? 158.698 168.138 195.125 1.00 61.37 192 VAL B C 1
ATOM 15862 O O . VAL E 1 215 ? 158.425 167.515 194.093 1.00 61.37 192 VAL B O 1
ATOM 15866 N N . TYR E 1 216 ? 159.127 169.396 195.120 1.00 54.33 193 TYR B N 1
ATOM 15867 C CA . TYR E 1 216 ? 159.356 170.157 193.902 1.00 54.33 193 TYR B CA 1
ATOM 15868 C C . TYR E 1 216 ? 160.828 170.532 193.827 1.00 54.33 193 TYR B C 1
ATOM 15869 O O . TYR E 1 216 ? 161.431 170.902 194.837 1.00 54.33 193 TYR B O 1
ATOM 15878 N N . ARG E 1 217 ? 161.401 170.457 192.629 1.00 54.85 194 ARG B N 1
ATOM 15879 C CA . ARG E 1 217 ? 162.850 170.500 192.445 1.00 54.85 194 ARG B CA 1
ATOM 15880 C C . ARG E 1 217 ? 163.248 171.550 191.418 1.00 54.85 194 ARG B C 1
ATOM 15881 O O . ARG E 1 217 ? 163.971 171.260 190.463 1.00 54.85 194 ARG B O 1
ATOM 15889 N N . ILE E 1 218 ? 162.774 172.787 191.586 1.00 61.45 195 ILE B N 1
ATOM 15890 C CA . ILE E 1 218 ? 163.062 173.826 190.600 1.00 61.45 195 ILE B CA 1
ATOM 15891 C C . ILE E 1 218 ? 164.570 173.966 190.434 1.00 61.45 195 ILE B C 1
ATOM 15892 O O . ILE E 1 218 ? 165.303 174.248 191.390 1.00 61.45 195 ILE B O 1
ATOM 15897 N N . ASP E 1 219 ? 165.046 173.686 189.234 1.00 73.51 196 ASP B N 1
ATOM 15898 C CA . ASP E 1 219 ? 166.467 173.713 188.905 1.00 73.51 196 ASP B CA 1
ATOM 15899 C C . ASP E 1 219 ? 166.775 174.457 187.614 1.00 73.51 196 ASP B C 1
ATOM 15900 O O . ASP E 1 219 ? 167.813 175.114 187.523 1.00 73.51 196 ASP B O 1
ATOM 15905 N N . HIS E 1 220 ? 165.891 174.384 186.621 1.00 73.34 197 HIS B N 1
ATOM 15906 C CA . HIS E 1 220 ? 166.262 174.684 185.244 1.00 73.34 197 HIS B CA 1
ATOM 15907 C C . HIS E 1 220 ? 166.012 176.127 184.834 1.00 73.34 197 HIS B C 1
ATOM 15908 O O . HIS E 1 220 ? 166.741 176.648 183.982 1.00 73.34 197 HIS B O 1
ATOM 15915 N N . TYR E 1 221 ? 164.996 176.778 185.403 1.00 79.17 198 TYR B N 1
ATOM 15916 C CA . TYR E 1 221 ? 164.481 178.043 184.878 1.00 79.17 198 TYR B CA 1
ATOM 15917 C C . TYR E 1 221 ? 164.089 177.907 183.411 1.00 79.17 198 TYR B C 1
ATOM 15918 O O . TYR E 1 221 ? 164.232 178.849 182.631 1.00 79.17 198 TYR B O 1
ATOM 15927 N N . LEU E 1 222 ? 163.604 176.733 183.019 1.00 64.01 199 LEU B N 1
ATOM 15928 C CA . LEU E 1 222 ? 163.263 176.450 181.628 1.00 64.01 199 LEU B CA 1
ATOM 15929 C C . LEU E 1 222 ? 161.749 176.464 181.427 1.00 64.01 199 LEU B C 1
ATOM 15930 O O . LEU E 1 222 ? 161.165 175.638 180.723 1.00 64.01 199 LEU B O 1
ATOM 15935 N N . GLY E 1 223 ? 161.075 177.399 182.082 1.00 65.33 200 GLY B N 1
ATOM 15936 C CA . GLY E 1 223 ? 159.660 177.592 181.853 1.00 65.33 200 GLY B CA 1
ATOM 15937 C C . GLY E 1 223 ? 159.430 178.537 180.696 1.00 65.33 200 GLY B C 1
ATOM 15938 O O . GLY E 1 223 ? 158.307 179.004 180.482 1.00 65.33 200 GLY B O 1
ATOM 15939 N N . LYS E 1 224 ? 160.498 178.831 179.952 1.00 60.50 201 LYS B N 1
ATOM 15940 C CA . LYS E 1 224 ? 160.409 179.723 178.804 1.00 60.50 201 LYS B CA 1
ATOM 15941 C C . LYS E 1 224 ? 159.352 179.223 177.833 1.00 60.50 201 LYS B C 1
ATOM 15942 O O . LYS E 1 224 ? 159.365 178.057 177.436 1.00 60.50 201 LYS B O 1
ATOM 15948 N N . GLU E 1 225 ? 158.467 180.133 177.418 1.00 59.93 202 GLU B N 1
ATOM 15949 C CA . GLU E 1 225 ? 157.227 179.736 176.760 1.00 59.93 202 GLU B CA 1
ATOM 15950 C C . GLU E 1 225 ? 157.473 178.864 175.537 1.00 59.93 202 GLU B C 1
ATOM 15951 O O . GLU E 1 225 ? 156.630 178.028 175.197 1.00 59.93 202 GLU B O 1
ATOM 15957 N N . THR E 1 226 ? 158.615 179.029 174.870 1.00 50.50 203 THR B N 1
ATOM 15958 C CA . THR E 1 226 ? 158.859 178.251 173.663 1.00 50.50 203 THR B CA 1
ATOM 15959 C C . THR E 1 226 ? 159.040 176.770 173.971 1.00 50.50 203 THR B C 1
ATOM 15960 O O . THR E 1 226 ? 158.771 175.927 173.110 1.00 50.50 203 THR B O 1
ATOM 15964 N N . VAL E 1 227 ? 159.474 176.427 175.183 1.00 47.11 204 VAL B N 1
ATOM 15965 C CA . VAL E 1 227 ? 159.763 175.027 175.475 1.00 47.11 204 VAL B CA 1
ATOM 15966 C C . VAL E 1 227 ? 158.480 174.205 175.545 1.00 47.11 204 VAL B C 1
ATOM 15967 O O . VAL E 1 227 ? 158.414 173.097 175.004 1.00 47.11 204 VAL B O 1
ATOM 15971 N N . GLN E 1 228 ? 157.443 174.717 176.207 1.00 49.19 205 GLN B N 1
ATOM 15972 C CA . GLN E 1 228 ? 156.181 173.988 176.168 1.00 49.19 205 GLN B CA 1
ATOM 15973 C C . GLN E 1 228 ? 155.488 174.106 174.818 1.00 49.19 205 GLN B C 1
ATOM 15974 O O . GLN E 1 228 ? 154.497 173.408 174.590 1.00 49.19 205 GLN B O 1
ATOM 15980 N N . ASN E 1 229 ? 155.971 174.979 173.934 1.00 41.24 206 ASN B N 1
ATOM 15981 C CA . ASN E 1 229 ? 155.511 175.001 172.552 1.00 41.24 206 ASN B CA 1
ATOM 15982 C C . ASN E 1 229 ? 156.146 173.905 171.712 1.00 41.24 206 ASN B C 1
ATOM 15983 O O . ASN E 1 229 ? 155.651 173.615 170.620 1.00 41.24 206 ASN B O 1
ATOM 15988 N N . LEU E 1 230 ? 157.228 173.297 172.189 1.00 34.03 207 LEU B N 1
ATOM 15989 C CA . LEU E 1 230 ? 157.902 172.250 171.438 1.00 34.03 207 LEU B CA 1
ATOM 15990 C C . LEU E 1 230 ? 157.083 170.975 171.361 1.00 34.03 207 LEU B C 1
ATOM 15991 O O . LEU E 1 230 ? 157.456 170.062 170.619 1.00 34.03 207 LEU B O 1
ATOM 15996 N N . MET E 1 231 ? 155.996 170.884 172.119 1.00 37.85 208 MET B N 1
ATOM 15997 C CA . MET E 1 231 ? 155.120 169.725 172.112 1.00 37.85 208 MET B CA 1
ATOM 15998 C C . MET E 1 231 ? 153.875 169.923 171.264 1.00 37.85 208 MET B C 1
ATOM 15999 O O . MET E 1 231 ? 153.486 169.014 170.530 1.00 37.85 208 MET B O 1
ATOM 16004 N N . VAL E 1 232 ? 153.235 171.089 171.351 1.00 31.10 209 VAL B N 1
ATOM 16005 C CA . VAL E 1 232 ? 152.027 171.332 170.570 1.00 31.10 209 VAL B CA 1
ATOM 16006 C C . VAL E 1 232 ? 152.335 171.296 169.081 1.00 31.10 209 VAL B C 1
ATOM 16007 O O . VAL E 1 232 ? 151.558 170.762 168.284 1.00 31.10 209 VAL B O 1
ATOM 16011 N N . PHE E 1 233 ? 153.475 171.855 168.683 1.00 26.67 210 PHE B N 1
ATOM 16012 C CA . PHE E 1 233 ? 153.860 171.871 167.279 1.00 26.67 210 PHE B CA 1
ATOM 16013 C C . PHE E 1 233 ? 154.138 170.476 166.737 1.00 26.67 210 PHE B C 1
ATOM 16014 O O . PHE E 1 233 ? 154.162 170.294 165.518 1.00 26.67 210 PHE B O 1
ATOM 16022 N N . ARG E 1 234 ? 154.331 169.488 167.605 1.00 25.49 211 ARG B N 1
ATOM 16023 C CA . ARG E 1 234 ? 154.726 168.154 167.176 1.00 25.49 211 ARG B CA 1
ATOM 16024 C C . ARG E 1 234 ? 153.596 167.137 167.213 1.00 25.49 211 ARG B C 1
ATOM 16025 O O . ARG E 1 234 ? 153.607 166.195 166.418 1.00 25.49 211 ARG B O 1
ATOM 16033 N N . PHE E 1 235 ? 152.624 167.296 168.107 1.00 27.71 212 PHE B N 1
ATOM 16034 C CA . PHE E 1 235 ? 151.591 166.293 168.319 1.00 27.71 212 PHE B CA 1
ATOM 16035 C C . PHE E 1 235 ? 150.210 166.717 167.849 1.00 27.71 212 PHE B C 1
ATOM 16036 O O . PHE E 1 235 ? 149.275 165.919 167.940 1.00 27.71 212 PHE B O 1
ATOM 16044 N N . ALA E 1 236 ? 150.042 167.945 167.371 1.00 31.29 213 ALA B N 1
ATOM 16045 C CA . ALA E 1 236 ? 148.744 168.418 166.915 1.00 31.29 213 ALA B CA 1
ATOM 16046 C C . ALA E 1 236 ? 148.687 168.610 165.407 1.00 31.29 213 ALA B C 1
ATOM 16047 O O . ALA E 1 236 ? 147.712 169.173 164.902 1.00 31.29 213 ALA B O 1
ATOM 16049 N N . ASN E 1 237 ? 149.701 168.164 164.677 1.00 30.36 214 ASN B N 1
ATOM 16050 C CA . ASN E 1 237 ? 149.742 168.279 163.229 1.00 30.36 214 ASN B CA 1
ATOM 16051 C C . ASN E 1 237 ? 149.700 166.900 162.590 1.00 30.36 214 ASN B C 1
ATOM 16052 O O . ASN E 1 237 ? 149.900 165.875 163.243 1.00 30.36 214 ASN B O 1
ATOM 16057 N N . ALA E 1 238 ? 149.449 166.888 161.282 1.00 27.68 215 ALA B N 1
ATOM 16058 C CA . ALA E 1 238 ? 149.311 165.643 160.546 1.00 27.68 215 ALA B CA 1
ATOM 16059 C C . ALA E 1 238 ? 150.397 165.404 159.512 1.00 27.68 215 ALA B C 1
ATOM 16060 O O . ALA E 1 238 ? 150.432 164.320 158.928 1.00 27.68 215 ALA B O 1
ATOM 16062 N N . ILE E 1 239 ? 151.272 166.373 159.263 1.00 27.31 216 ILE B N 1
ATOM 16063 C CA . ILE E 1 239 ? 152.327 166.183 158.277 1.00 27.31 216 ILE B CA 1
ATOM 16064 C C . ILE E 1 239 ? 153.670 166.009 158.967 1.00 27.31 216 ILE B C 1
ATOM 16065 O O . ILE E 1 239 ? 154.536 165.280 158.478 1.00 27.31 216 ILE B O 1
ATOM 16070 N N . PHE E 1 240 ? 153.859 166.670 160.106 1.00 29.81 217 PHE B N 1
ATOM 16071 C CA . PHE E 1 240 ? 155.167 166.685 160.745 1.00 29.81 217 PHE B CA 1
ATOM 16072 C C . PHE E 1 240 ? 155.481 165.415 161.515 1.00 29.81 217 PHE B C 1
ATOM 16073 O O . PHE E 1 240 ? 156.635 165.226 161.906 1.00 29.81 217 PHE B O 1
ATOM 16081 N N . GLU E 1 241 ? 154.503 164.564 161.768 1.00 32.16 218 GLU B N 1
ATOM 16082 C CA . GLU E 1 241 ? 154.779 163.322 162.479 1.00 32.16 218 GLU B CA 1
ATOM 16083 C C . GLU E 1 241 ? 155.307 162.196 161.591 1.00 32.16 218 GLU B C 1
ATOM 16084 O O . GLU E 1 241 ? 156.273 161.531 161.980 1.00 32.16 218 GLU B O 1
ATOM 16090 N N . PRO E 1 242 ? 154.712 161.918 160.424 1.00 27.22 219 PRO B N 1
ATOM 16091 C CA . PRO E 1 242 ? 155.148 160.734 159.661 1.00 27.22 219 PRO B CA 1
ATOM 16092 C C . PRO E 1 242 ? 156.613 160.737 159.261 1.00 27.22 219 PRO B C 1
ATOM 16093 O O . PRO E 1 242 ? 157.205 159.658 159.148 1.00 27.22 219 PRO B O 1
ATOM 16097 N N . LEU E 1 243 ? 157.221 161.898 159.034 1.00 25.30 220 LEU B N 1
ATOM 16098 C CA . LEU E 1 243 ? 158.616 161.965 158.604 1.00 25.30 220 LEU B CA 1
ATOM 16099 C C . LEU E 1 243 ? 159.548 162.349 159.742 1.00 25.30 220 LEU B C 1
ATOM 16100 O O . LEU E 1 243 ? 160.501 163.104 159.554 1.00 25.30 220 LEU B O 1
ATOM 16105 N N . TRP E 1 244 ? 159.289 161.836 160.939 1.00 25.64 221 TRP B N 1
ATOM 16106 C CA . TRP E 1 244 ? 160.109 162.085 162.120 1.00 25.64 221 TRP B CA 1
ATOM 16107 C C . TRP E 1 244 ? 160.486 160.737 162.717 1.00 25.64 221 TRP B C 1
ATOM 16108 O O . TRP E 1 244 ? 159.890 160.302 163.702 1.00 25.64 221 TRP B O 1
ATOM 16119 N N . ASN E 1 245 ? 161.496 160.100 162.143 1.00 30.21 222 ASN B N 1
ATOM 16120 C CA . ASN E 1 245 ? 162.000 158.814 162.622 1.00 30.21 222 ASN B CA 1
ATOM 16121 C C . ASN E 1 245 ? 163.252 158.480 161.822 1.00 30.21 222 ASN B C 1
ATOM 16122 O O . ASN E 1 245 ? 163.732 159.290 161.022 1.00 30.21 222 ASN B O 1
ATOM 16127 N N . ARG E 1 246 ? 163.774 157.272 162.027 1.00 31.81 223 ARG B N 1
ATOM 16128 C CA . ARG E 1 246 ? 165.048 156.876 161.445 1.00 31.81 223 ARG B CA 1
ATOM 16129 C C . ARG E 1 246 ? 164.998 156.732 159.935 1.00 31.81 223 ARG B C 1
ATOM 16130 O O . ARG E 1 246 ? 166.051 156.555 159.317 1.00 31.81 223 ARG B O 1
ATOM 16138 N N . GLN E 1 247 ? 163.816 156.771 159.328 1.00 33.50 224 GLN B N 1
ATOM 16139 C CA . GLN E 1 247 ? 163.712 156.597 157.887 1.00 33.50 224 GLN B CA 1
ATOM 16140 C C . GLN E 1 247 ? 164.106 157.836 157.097 1.00 33.50 224 GLN B C 1
ATOM 16141 O O . GLN E 1 247 ? 164.421 157.711 155.911 1.00 33.50 224 GLN B O 1
ATOM 16147 N N . PHE E 1 248 ? 164.086 159.010 157.701 1.00 28.94 225 PHE B N 1
ATOM 16148 C CA . PHE E 1 248 ? 164.389 160.226 156.955 1.00 28.94 225 PHE B CA 1
ATOM 16149 C C . PHE E 1 248 ? 165.454 161.090 157.609 1.00 28.94 225 PHE B C 1
ATOM 16150 O O . PHE E 1 248 ? 166.256 161.700 156.902 1.00 28.94 225 PHE B O 1
ATOM 16158 N N . VAL E 1 249 ? 165.482 161.162 158.937 1.00 28.39 226 VAL B N 1
ATOM 16159 C CA . VAL E 1 249 ? 166.405 162.058 159.616 1.00 28.39 226 VAL B CA 1
ATOM 16160 C C . VAL E 1 249 ? 167.829 161.523 159.524 1.00 28.39 226 VAL B C 1
ATOM 16161 O O . VAL E 1 249 ? 168.062 160.310 159.497 1.00 28.39 226 VAL B O 1
ATOM 16165 N N . ASP E 1 250 ? 168.796 162.437 159.459 1.00 28.83 227 ASP B N 1
ATOM 16166 C CA . ASP E 1 250 ? 170.209 162.086 159.386 1.00 28.83 227 ASP B CA 1
ATOM 16167 C C . ASP E 1 250 ? 170.941 162.283 160.703 1.00 28.83 227 ASP B C 1
ATOM 16168 O O . ASP E 1 250 ? 171.614 161.364 161.171 1.00 28.83 227 ASP B O 1
ATOM 16173 N N . HIS E 1 251 ? 170.851 163.461 161.308 1.00 18.41 228 HIS B N 1
ATOM 16174 C CA . HIS E 1 251 ? 171.411 163.684 162.633 1.00 18.41 228 HIS B CA 1
ATOM 16175 C C . HIS E 1 251 ? 170.741 164.910 163.231 1.00 18.41 228 HIS B C 1
ATOM 16176 O O . HIS E 1 251 ? 169.908 165.554 162.595 1.00 18.41 228 HIS B O 1
ATOM 16183 N N . VAL E 1 252 ? 171.090 165.218 164.473 1.00 14.44 229 VAL B N 1
ATOM 16184 C CA . VAL E 1 252 ? 170.503 166.338 165.196 1.00 14.44 229 VAL B CA 1
ATOM 16185 C C . VAL E 1 252 ? 171.611 167.075 165.931 1.00 14.44 229 VAL B C 1
ATOM 16186 O O . VAL E 1 252 ? 172.468 166.449 166.559 1.00 14.44 229 VAL B O 1
ATOM 16190 N N . GLN E 1 253 ? 171.599 168.403 165.860 1.00 16.71 230 GLN B N 1
ATOM 16191 C CA . GLN E 1 253 ? 172.615 169.230 166.512 1.00 16.71 230 GLN B CA 1
ATOM 16192 C C . GLN E 1 253 ? 171.928 170.180 167.482 1.00 16.71 230 GLN B C 1
ATOM 16193 O O . GLN E 1 253 ? 171.210 171.084 167.056 1.00 16.71 230 GLN B O 1
ATOM 16199 N N . ILE E 1 254 ? 172.169 170.010 168.771 1.00 15.56 231 ILE B N 1
ATOM 16200 C CA . ILE E 1 254 ? 171.606 170.890 169.785 1.00 15.56 231 ILE B CA 1
ATOM 16201 C C . ILE E 1 254 ? 172.702 171.809 170.300 1.00 15.56 231 ILE B C 1
ATOM 16202 O O . ILE E 1 254 ? 173.749 171.342 170.756 1.00 15.56 231 ILE B O 1
ATOM 16207 N N . THR E 1 255 ? 172.464 173.113 170.239 1.00 18.51 232 THR B N 1
ATOM 16208 C CA . THR E 1 255 ? 173.501 174.103 170.488 1.00 18.51 232 THR B CA 1
ATOM 16209 C C . THR E 1 255 ? 173.039 175.124 171.512 1.00 18.51 232 THR B C 1
ATOM 16210 O O . THR E 1 255 ? 171.901 175.593 171.460 1.00 18.51 232 THR B O 1
ATOM 16214 N N . VAL E 1 256 ? 173.926 175.469 172.439 1.00 20.92 233 VAL B N 1
ATOM 16215 C CA . VAL E 1 256 ? 173.697 176.538 173.403 1.00 20.92 233 VAL B CA 1
ATOM 16216 C C . VAL E 1 256 ? 174.983 177.336 173.524 1.00 20.92 233 VAL B C 1
ATOM 16217 O O . VAL E 1 256 ? 176.056 176.756 173.709 1.00 20.92 233 VAL B O 1
ATOM 16221 N N . ALA E 1 257 ? 174.890 178.656 173.421 1.00 29.86 234 ALA B N 1
ATOM 16222 C CA . ALA E 1 257 ? 176.074 179.494 173.499 1.00 29.86 234 ALA B CA 1
ATOM 16223 C C . ALA E 1 257 ? 175.751 180.781 174.239 1.00 29.86 234 ALA B C 1
ATOM 16224 O O . ALA E 1 257 ? 174.629 181.287 174.173 1.00 29.86 234 ALA B O 1
ATOM 16226 N N . GLU E 1 258 ? 176.749 181.310 174.941 1.00 41.43 235 GLU B N 1
ATOM 16227 C CA . GLU E 1 258 ? 176.637 182.571 175.657 1.00 41.43 235 GLU B CA 1
ATOM 16228 C C . GLU E 1 258 ? 177.822 183.453 175.294 1.00 41.43 235 GLU B C 1
ATOM 16229 O O . GLU E 1 258 ? 178.735 183.040 174.576 1.00 41.43 235 GLU B O 1
ATOM 16235 N N . THR E 1 259 ? 177.807 184.686 175.799 1.00 46.43 236 THR B N 1
ATOM 16236 C CA . THR E 1 259 ? 178.906 185.609 175.556 1.00 46.43 236 THR B CA 1
ATOM 16237 C C . THR E 1 259 ? 179.278 186.377 176.813 1.00 46.43 236 THR B C 1
ATOM 16238 O O . THR E 1 259 ? 179.751 187.515 176.731 1.00 46.43 236 THR B O 1
ATOM 16242 N N . VAL E 1 260 ? 179.066 185.779 177.980 1.00 51.99 237 VAL B N 1
ATOM 16243 C CA . VAL E 1 260 ? 179.428 186.381 179.254 1.00 51.99 237 VAL B CA 1
ATOM 16244 C C . VAL E 1 260 ? 180.367 185.433 179.980 1.00 51.99 237 VAL B C 1
ATOM 16245 O O . VAL E 1 260 ? 180.006 184.284 180.255 1.00 51.99 237 VAL B O 1
ATOM 16249 N N . GLY E 1 261 ? 181.552 185.923 180.319 1.00 60.37 238 GLY B N 1
ATOM 16250 C CA . GLY E 1 261 ? 182.538 185.122 181.007 1.00 60.37 238 GLY B CA 1
ATOM 16251 C C . GLY E 1 261 ? 182.201 184.943 182.475 1.00 60.37 238 GLY B C 1
ATOM 16252 O O . GLY E 1 261 ? 181.123 185.302 182.950 1.00 60.37 238 GLY B O 1
ATOM 16253 N N . VAL E 1 262 ? 183.159 184.383 183.209 1.00 73.26 239 VAL B N 1
ATOM 16254 C CA . VAL E 1 262 ? 182.957 184.064 184.618 1.00 73.26 239 VAL B CA 1
ATOM 16255 C C . VAL E 1 262 ? 183.063 185.346 185.432 1.00 73.26 239 VAL B C 1
ATOM 16256 O O . VAL E 1 262 ? 184.120 185.984 185.476 1.00 73.26 239 VAL B O 1
ATOM 16260 N N . GLU E 1 263 ? 181.963 185.745 186.060 1.00 91.88 240 GLU B N 1
ATOM 16261 C CA . GLU E 1 263 ? 181.957 186.934 186.907 1.00 91.88 240 GLU B CA 1
ATOM 16262 C C . GLU E 1 263 ? 182.711 186.631 188.219 1.00 91.88 240 GLU B C 1
ATOM 16263 O O . GLU E 1 263 ? 183.015 185.477 188.527 1.00 91.88 240 GLU B O 1
ATOM 16269 N N . GLU E 1 264 ? 182.991 187.667 189.029 1.00 99.11 241 GLU B N 1
ATOM 16270 C CA . GLU E 1 264 ? 183.969 187.530 190.112 1.00 99.11 241 GLU B CA 1
ATOM 16271 C C . GLU E 1 264 ? 183.628 186.411 191.093 1.00 99.11 241 GLU B C 1
ATOM 16272 O O . GLU E 1 264 ? 184.530 185.921 191.782 1.00 99.11 241 GLU B O 1
ATOM 16278 N N . ARG E 1 265 ? 182.360 186.020 191.202 1.00 90.77 242 ARG B N 1
ATOM 16279 C CA . ARG E 1 265 ? 182.010 184.814 191.948 1.00 90.77 242 ARG B CA 1
ATOM 16280 C C . ARG E 1 265 ? 182.504 183.595 191.171 1.00 90.77 242 ARG B C 1
ATOM 16281 O O . ARG E 1 265 ? 181.805 183.002 190.350 1.00 90.77 242 ARG B O 1
ATOM 16289 N N . ALA E 1 266 ? 183.763 183.249 191.415 1.00 81.76 243 ALA B N 1
ATOM 16290 C CA . ALA E 1 266 ? 184.344 182.091 190.752 1.00 81.76 243 ALA B CA 1
ATOM 16291 C C . ALA E 1 266 ? 184.403 180.876 191.660 1.00 81.76 243 ALA B C 1
ATOM 16292 O O . ALA E 1 266 ? 184.483 179.752 191.159 1.00 81.76 243 ALA B O 1
ATOM 16294 N N . GLY E 1 267 ? 184.375 181.069 192.980 1.00 82.10 244 GLY B N 1
ATOM 16295 C CA . GLY E 1 267 ? 184.426 179.926 193.877 1.00 82.10 244 GLY B CA 1
ATOM 16296 C C . GLY E 1 267 ? 183.262 178.975 193.677 1.00 82.10 244 GLY B C 1
ATOM 16297 O O . GLY E 1 267 ? 183.431 177.754 193.717 1.00 82.10 244 GLY B O 1
ATOM 16298 N N . TYR E 1 268 ? 182.063 179.520 193.468 1.00 76.37 245 TYR B N 1
ATOM 16299 C CA . TYR E 1 268 ? 180.915 178.673 193.169 1.00 76.37 245 TYR B CA 1
ATOM 16300 C C . TYR E 1 268 ? 181.120 177.926 191.859 1.00 76.37 245 TYR B C 1
ATOM 16301 O O . TYR E 1 268 ? 180.789 176.740 191.753 1.00 76.37 245 TYR B O 1
ATOM 16310 N N . TYR E 1 269 ? 181.673 178.599 190.851 1.00 65.57 246 TYR B N 1
ATOM 16311 C CA . TYR E 1 269 ? 181.917 177.948 189.573 1.00 65.57 246 TYR B CA 1
ATOM 16312 C C . TYR E 1 269 ? 183.182 177.101 189.575 1.00 65.57 246 TYR B C 1
ATOM 16313 O O . TYR E 1 269 ? 183.308 176.202 188.736 1.00 65.57 246 TYR B O 1
ATOM 16322 N N . GLU E 1 270 ? 184.111 177.356 190.497 1.00 68.06 247 GLU B N 1
ATOM 16323 C CA . GLU E 1 270 ? 185.401 176.675 190.453 1.00 68.06 247 GLU B CA 1
ATOM 16324 C C . GLU E 1 270 ? 185.247 175.174 190.649 1.00 68.06 247 GLU B C 1
ATOM 16325 O O . GLU E 1 270 ? 185.918 174.383 189.979 1.00 68.06 247 GLU B O 1
ATOM 16331 N N . SER E 1 271 ? 184.372 174.760 191.560 1.00 63.15 248 SER B N 1
ATOM 16332 C CA . SER E 1 271 ? 184.171 173.348 191.848 1.00 63.15 248 SER B CA 1
ATOM 16333 C C . SER E 1 271 ? 182.999 172.759 191.079 1.00 63.15 248 SER B C 1
ATOM 16334 O O . SER E 1 271 ? 182.451 171.732 191.492 1.00 63.15 248 SER B O 1
ATOM 16337 N N . ALA E 1 272 ? 182.601 173.383 189.973 1.00 55.41 249 ALA B N 1
ATOM 16338 C CA . ALA E 1 272 ? 181.439 172.939 189.218 1.00 55.41 249 ALA B CA 1
ATOM 16339 C C . ALA E 1 272 ? 181.808 172.406 187.840 1.00 55.41 249 ALA B C 1
ATOM 16340 O O . ALA E 1 272 ? 181.490 171.260 187.516 1.00 55.41 249 ALA B O 1
ATOM 16342 N N . GLY E 1 273 ? 182.468 173.207 187.016 1.00 45.06 250 GLY B N 1
ATOM 16343 C CA . GLY E 1 273 ? 182.764 172.788 185.664 1.00 45.06 250 GLY B CA 1
ATOM 16344 C C . GLY E 1 273 ? 181.547 172.878 184.770 1.00 45.06 250 GLY B C 1
ATOM 16345 O O . GLY E 1 273 ? 180.431 172.583 185.205 1.00 45.06 250 GLY B O 1
ATOM 16346 N N . ALA E 1 274 ? 181.745 173.270 183.512 1.00 41.03 251 ALA B N 1
ATOM 16347 C CA . ALA E 1 274 ? 180.622 173.466 182.607 1.00 41.03 251 ALA B CA 1
ATOM 16348 C C . ALA E 1 274 ? 179.964 172.165 182.184 1.00 41.03 251 ALA B C 1
ATOM 16349 O O . ALA E 1 274 ? 178.919 172.211 181.531 1.00 41.03 251 ALA B O 1
ATOM 16351 N N . LEU E 1 275 ? 180.553 171.015 182.502 1.00 36.69 252 LEU B N 1
ATOM 16352 C CA . LEU E 1 275 ? 179.855 169.759 182.256 1.00 36.69 252 LEU B CA 1
ATOM 16353 C C . LEU E 1 275 ? 178.747 169.540 183.275 1.00 36.69 252 LEU B C 1
ATOM 16354 O O . LEU E 1 275 ? 177.650 169.096 182.923 1.00 36.69 252 LEU B O 1
ATOM 16359 N N . ARG E 1 276 ? 179.011 169.851 184.540 1.00 44.91 253 ARG B N 1
ATOM 16360 C CA . ARG E 1 276 ? 178.047 169.660 185.614 1.00 44.91 253 ARG B CA 1
ATOM 16361 C C . ARG E 1 276 ? 177.108 170.843 185.798 1.00 44.91 253 ARG B C 1
ATOM 16362 O O . ARG E 1 276 ? 176.134 170.731 186.548 1.00 44.91 253 ARG B O 1
ATOM 16370 N N . ASP E 1 277 ? 177.366 171.965 185.135 1.00 40.84 254 ASP B N 1
ATOM 16371 C CA . ASP E 1 277 ? 176.595 173.176 185.373 1.00 40.84 254 ASP B CA 1
ATOM 16372 C C . ASP E 1 277 ? 175.414 173.306 184.421 1.00 40.84 254 ASP B C 1
ATOM 16373 O O . ASP E 1 277 ? 174.288 173.552 184.862 1.00 40.84 254 ASP B O 1
ATOM 16378 N N . MET E 1 278 ? 175.648 173.147 183.116 1.00 42.17 255 MET B N 1
ATOM 16379 C CA . MET E 1 278 ? 174.599 173.377 182.130 1.00 42.17 255 MET B CA 1
ATOM 16380 C C . MET E 1 278 ? 174.513 172.257 181.102 1.00 42.17 255 MET B C 1
ATOM 16381 O O . MET E 1 278 ? 174.036 172.479 179.987 1.00 42.17 255 MET B O 1
ATOM 16386 N N . VAL E 1 279 ? 174.972 171.058 181.441 1.00 34.41 256 VAL B N 1
ATOM 16387 C CA . VAL E 1 279 ? 174.797 169.908 180.564 1.00 34.41 256 VAL B CA 1
ATOM 16388 C C . VAL E 1 279 ? 174.027 168.776 181.224 1.00 34.41 256 VAL B C 1
ATOM 16389 O O . VAL E 1 279 ? 173.353 168.011 180.517 1.00 34.41 256 VAL B O 1
ATOM 16393 N N . GLN E 1 280 ? 174.071 168.644 182.544 1.00 43.48 257 GLN B N 1
ATOM 16394 C CA . GLN E 1 280 ? 173.288 167.626 183.226 1.00 43.48 257 GLN B CA 1
ATOM 16395 C C . GLN E 1 280 ? 171.852 168.061 183.473 1.00 43.48 257 GLN B C 1
ATOM 16396 O O . GLN E 1 280 ? 170.952 167.217 183.478 1.00 43.48 257 GLN B O 1
ATOM 16402 N N . ASN E 1 281 ? 171.611 169.357 183.668 1.00 45.33 258 ASN B N 1
ATOM 16403 C CA . ASN E 1 281 ? 170.282 169.841 184.015 1.00 45.33 258 ASN B CA 1
ATOM 16404 C C . ASN E 1 281 ? 169.558 170.551 182.884 1.00 45.33 258 ASN B C 1
ATOM 16405 O O . ASN E 1 281 ? 168.378 170.280 182.664 1.00 45.33 258 ASN B O 1
ATOM 16410 N N . HIS E 1 282 ? 170.224 171.449 182.162 1.00 39.56 259 HIS B N 1
ATOM 16411 C CA . HIS E 1 282 ? 169.579 172.255 181.133 1.00 39.56 259 HIS B CA 1
ATOM 16412 C C . HIS E 1 282 ? 169.587 171.565 179.776 1.00 39.56 259 HIS B C 1
ATOM 16413 O O . HIS E 1 282 ? 168.527 171.296 179.212 1.00 39.56 259 HIS B O 1
ATOM 16420 N N . LEU E 1 283 ? 170.767 171.255 179.245 1.00 26.61 260 LEU B N 1
ATOM 16421 C CA . LEU E 1 283 ? 170.873 170.791 177.869 1.00 26.61 260 LEU B CA 1
ATOM 16422 C C . LEU E 1 283 ? 170.248 169.426 177.649 1.00 26.61 260 LEU B C 1
ATOM 16423 O O . LEU E 1 283 ? 169.992 169.059 176.501 1.00 26.61 260 LEU B O 1
ATOM 16428 N N . MET E 1 284 ? 170.020 168.654 178.700 1.00 26.74 261 MET B N 1
ATOM 16429 C CA . MET E 1 284 ? 169.369 167.368 178.528 1.00 26.74 261 MET B CA 1
ATOM 16430 C C . MET E 1 284 ? 167.858 167.487 178.406 1.00 26.74 261 MET B C 1
ATOM 16431 O O . MET E 1 284 ? 167.219 166.563 177.895 1.00 26.74 261 MET B O 1
ATOM 16436 N N . GLN E 1 285 ? 167.272 168.601 178.853 1.00 32.55 262 GLN B N 1
ATOM 16437 C CA . GLN E 1 285 ? 165.830 168.782 178.721 1.00 32.55 262 GLN B CA 1
ATOM 16438 C C . GLN E 1 285 ? 165.431 168.988 177.270 1.00 32.55 262 GLN B C 1
ATOM 16439 O O . GLN E 1 285 ? 164.370 168.526 176.841 1.00 32.55 262 GLN B O 1
ATOM 16445 N N . LEU E 1 286 ? 166.259 169.693 176.504 1.00 24.78 263 LEU B N 1
ATOM 16446 C CA . LEU E 1 286 ? 166.002 169.819 175.079 1.00 24.78 263 LEU B CA 1
ATOM 16447 C C . LEU E 1 286 ? 166.104 168.471 174.384 1.00 24.78 263 LEU B C 1
ATOM 16448 O O . LEU E 1 286 ? 165.441 168.247 173.368 1.00 24.78 263 LEU B O 1
ATOM 16453 N N . PHE E 1 287 ? 166.924 167.563 174.912 1.00 23.29 264 PHE B N 1
ATOM 16454 C CA . PHE E 1 287 ? 167.074 166.251 174.295 1.00 23.29 264 PHE B CA 1
ATOM 16455 C C . PHE E 1 287 ? 165.892 165.340 174.594 1.00 23.29 264 PHE B C 1
ATOM 16456 O O . PHE E 1 287 ? 165.463 164.579 173.723 1.00 23.29 264 PHE B O 1
ATOM 16464 N N . CYS E 1 288 ? 165.356 165.388 175.814 1.00 29.13 265 CYS B N 1
ATOM 16465 C CA . CYS E 1 288 ? 164.232 164.524 176.151 1.00 29.13 265 CYS B CA 1
ATOM 16466 C C . CYS E 1 288 ? 162.960 164.915 175.417 1.00 29.13 265 CYS B C 1
ATOM 16467 O O . CYS E 1 288 ? 162.070 164.077 175.261 1.00 29.13 265 CYS B O 1
ATOM 16470 N N . LEU E 1 289 ? 162.849 166.158 174.967 1.00 27.38 266 LEU B N 1
ATOM 16471 C CA . LEU E 1 289 ? 161.659 166.621 174.270 1.00 27.38 266 LEU B CA 1
ATOM 16472 C C . LEU E 1 289 ? 161.763 166.485 172.759 1.00 27.38 266 LEU B C 1
ATOM 16473 O O . LEU E 1 289 ? 160.837 166.889 172.053 1.00 27.38 266 LEU B O 1
ATOM 16478 N N . THR E 1 290 ? 162.863 165.938 172.244 1.00 25.54 267 THR B N 1
ATOM 16479 C CA . THR E 1 290 ? 163.033 165.778 170.810 1.00 25.54 267 THR B CA 1
ATOM 16480 C C . THR E 1 290 ? 163.073 164.328 170.358 1.00 25.54 267 THR B C 1
ATOM 16481 O O . THR E 1 290 ? 162.990 164.075 169.155 1.00 25.54 267 THR B O 1
ATOM 16485 N N . ALA E 1 291 ? 163.186 163.376 171.276 1.00 27.62 268 ALA B N 1
ATOM 16486 C CA . ALA E 1 291 ? 163.200 161.961 170.930 1.00 27.62 268 ALA B CA 1
ATOM 16487 C C . ALA E 1 291 ? 162.294 161.175 171.859 1.00 27.62 268 ALA B C 1
ATOM 16488 O O . ALA E 1 291 ? 162.674 160.141 172.406 1.00 27.62 268 ALA B O 1
ATOM 16490 N N . MET E 1 292 ? 161.074 161.658 172.060 1.00 29.64 269 MET B N 1
ATOM 16491 C CA . MET E 1 292 ? 160.109 160.983 172.912 1.00 29.64 269 MET B CA 1
ATOM 16492 C C . MET E 1 292 ? 158.865 160.629 172.112 1.00 29.64 269 MET B C 1
ATOM 16493 O O . MET E 1 292 ? 158.539 161.279 171.117 1.00 29.64 269 MET B O 1
ATOM 16498 N N . ASP E 1 293 ? 158.184 159.588 172.552 1.00 39.18 270 ASP B N 1
ATOM 16499 C CA . ASP E 1 293 ? 157.010 159.054 171.884 1.00 39.18 270 ASP B CA 1
ATOM 16500 C C . ASP E 1 293 ? 155.765 159.852 172.259 1.00 39.18 270 ASP B C 1
ATOM 16501 O O . ASP E 1 293 ? 155.717 160.476 173.320 1.00 39.18 270 ASP B O 1
ATOM 16506 N N . PRO E 1 294 ? 154.742 159.848 171.411 1.00 35.13 271 PRO B N 1
ATOM 16507 C CA . PRO E 1 294 ? 153.528 160.606 171.711 1.00 35.13 271 PRO B CA 1
ATOM 16508 C C . PRO E 1 294 ? 152.786 160.012 172.893 1.00 35.13 271 PRO B C 1
ATOM 16509 O O . PRO E 1 294 ? 152.454 158.819 172.890 1.00 35.13 271 PRO B O 1
ATOM 16513 N N . PRO E 1 295 ? 152.506 160.809 173.918 1.00 32.53 272 PRO B N 1
ATOM 16514 C CA . PRO E 1 295 ? 151.759 160.301 175.068 1.00 32.53 272 PRO B CA 1
ATOM 16515 C C . PRO E 1 295 ? 150.314 160.010 174.708 1.00 32.53 272 PRO B C 1
ATOM 16516 O O . PRO E 1 295 ? 149.750 160.573 173.769 1.00 32.53 272 PRO B O 1
ATOM 16520 N N . ASN E 1 296 ? 149.714 159.102 175.482 1.00 39.01 273 ASN B N 1
ATOM 16521 C CA . ASN E 1 296 ? 148.337 158.692 175.222 1.00 39.01 273 ASN B CA 1
ATOM 16522 C C . ASN E 1 296 ? 147.352 159.816 175.506 1.00 39.01 273 ASN B C 1
ATOM 16523 O O . ASN E 1 296 ? 146.417 160.036 174.728 1.00 39.01 273 ASN B O 1
ATOM 16528 N N . ALA E 1 297 ? 147.529 160.526 176.617 1.00 37.08 274 ALA B N 1
ATOM 16529 C CA . ALA E 1 297 ? 146.625 161.610 176.967 1.00 37.08 274 ALA B CA 1
ATOM 16530 C C . ALA E 1 297 ? 147.353 162.586 177.873 1.00 37.08 274 ALA B C 1
ATOM 16531 O O . ALA E 1 297 ? 148.153 162.176 178.713 1.00 37.08 274 ALA B O 1
ATOM 16533 N N . ILE E 1 298 ? 147.059 163.873 177.703 1.00 41.83 275 ILE B N 1
ATOM 16534 C CA . ILE E 1 298 ? 147.749 164.903 178.467 1.00 41.83 275 ILE B CA 1
ATOM 16535 C C . ILE E 1 298 ? 147.345 164.799 179.930 1.00 41.83 275 ILE B C 1
ATOM 16536 O O . ILE E 1 298 ? 146.157 164.687 180.260 1.00 41.83 275 ILE B O 1
ATOM 16541 N N . ASP E 1 299 ? 148.334 164.814 180.812 1.00 48.69 276 ASP B N 1
ATOM 16542 C CA . ASP E 1 299 ? 148.114 164.601 182.238 1.00 48.69 276 ASP B CA 1
ATOM 16543 C C . ASP E 1 299 ? 149.385 165.024 182.962 1.00 48.69 276 ASP B C 1
ATOM 16544 O O . ASP E 1 299 ? 150.268 165.664 182.384 1.00 48.69 276 ASP B O 1
ATOM 16549 N N . ALA E 1 300 ? 149.466 164.676 184.245 1.00 47.90 277 ALA B N 1
ATOM 16550 C CA . ALA E 1 300 ? 150.666 164.964 185.019 1.00 47.90 277 ALA B CA 1
ATOM 16551 C C . ALA E 1 300 ? 151.677 163.829 184.910 1.00 47.90 277 ALA B C 1
ATOM 16552 O O . ALA E 1 300 ? 152.848 164.054 184.591 1.00 47.90 277 ALA B O 1
ATOM 16554 N N . ASP E 1 301 ? 151.239 162.599 185.173 1.00 50.32 278 ASP B N 1
ATOM 16555 C CA . ASP E 1 301 ? 152.156 161.466 185.148 1.00 50.32 278 ASP B CA 1
ATOM 16556 C C . ASP E 1 301 ? 152.165 160.764 183.799 1.00 50.32 278 ASP B C 1
ATOM 16557 O O . ASP E 1 301 ? 153.103 160.019 183.500 1.00 50.32 278 ASP B O 1
ATOM 16562 N N . SER E 1 302 ? 151.138 160.973 182.977 1.00 47.87 279 SER B N 1
ATOM 16563 C CA . SER E 1 302 ? 151.099 160.335 181.668 1.00 47.87 279 SER B CA 1
ATOM 16564 C C . SER E 1 302 ? 152.121 160.911 180.701 1.00 47.87 279 SER B C 1
ATOM 16565 O O . SER E 1 302 ? 152.345 160.316 179.643 1.00 47.87 279 SER B O 1
ATOM 16568 N N . ILE E 1 303 ? 152.734 162.042 181.028 1.00 41.36 280 ILE B N 1
ATOM 16569 C CA . ILE E 1 303 ? 153.741 162.673 180.188 1.00 41.36 280 ILE B CA 1
ATOM 16570 C C . ILE E 1 303 ? 155.148 162.414 180.711 1.00 41.36 280 ILE B C 1
ATOM 16571 O O . ILE E 1 303 ? 156.027 161.991 179.963 1.00 41.36 280 ILE B O 1
ATOM 16576 N N . ARG E 1 304 ? 155.380 162.665 181.999 1.00 45.42 281 ARG B N 1
ATOM 16577 C CA . ARG E 1 304 ? 156.708 162.460 182.558 1.00 45.42 281 ARG B CA 1
ATOM 16578 C C . ARG E 1 304 ? 157.103 160.994 182.563 1.00 45.42 281 ARG B C 1
ATOM 16579 O O . ARG E 1 304 ? 158.294 160.685 182.647 1.00 45.42 281 ARG B O 1
ATOM 16587 N N . ASN E 1 305 ? 156.134 160.083 182.478 1.00 43.46 282 ASN B N 1
ATOM 16588 C CA . ASN E 1 305 ? 156.468 158.670 182.357 1.00 43.46 282 ASN B CA 1
ATOM 16589 C C . ASN E 1 305 ? 157.077 158.357 181.000 1.00 43.46 282 ASN B C 1
ATOM 16590 O O . ASN E 1 305 ? 157.863 157.413 180.878 1.00 43.46 282 ASN B O 1
ATOM 16595 N N . GLU E 1 306 ? 156.718 159.122 179.971 1.00 37.53 283 GLU B N 1
ATOM 16596 C CA . GLU E 1 306 ? 157.284 158.907 178.647 1.00 37.53 283 GLU B CA 1
ATOM 16597 C C . GLU E 1 306 ? 158.699 159.453 178.526 1.00 37.53 283 GLU B C 1
ATOM 16598 O O . GLU E 1 306 ? 159.489 158.937 177.731 1.00 37.53 283 GLU B O 1
ATOM 16604 N N . LYS E 1 307 ? 159.033 160.496 179.285 1.00 34.77 284 LYS B N 1
ATOM 16605 C CA . LYS E 1 307 ? 160.387 161.031 179.248 1.00 34.77 284 LYS B CA 1
ATOM 16606 C C . LYS E 1 307 ? 161.394 160.042 179.810 1.00 34.77 284 LYS B C 1
ATOM 16607 O O . LYS E 1 307 ? 162.539 160.002 179.355 1.00 34.77 284 LYS B O 1
ATOM 16613 N N . VAL E 1 308 ? 160.997 159.247 180.801 1.00 32.21 285 VAL B N 1
ATOM 16614 C CA . VAL E 1 308 ? 161.934 158.324 181.427 1.00 32.21 285 VAL B CA 1
ATOM 16615 C C . VAL E 1 308 ? 162.323 157.211 180.463 1.00 32.21 285 VAL B C 1
ATOM 16616 O O . VAL E 1 308 ? 163.478 156.774 180.438 1.00 32.21 285 VAL B O 1
ATOM 16620 N N . LYS E 1 309 ? 161.378 156.747 179.645 1.00 35.11 286 LYS B N 1
ATOM 16621 C CA . LYS E 1 309 ? 161.631 155.575 178.812 1.00 35.11 286 LYS B CA 1
ATOM 16622 C C . LYS E 1 309 ? 162.778 155.809 177.839 1.00 35.11 286 LYS B C 1
ATOM 16623 O O . LYS E 1 309 ? 163.622 154.927 177.650 1.00 35.11 286 LYS B O 1
ATOM 16629 N N . VAL E 1 310 ? 162.830 156.982 177.207 1.00 29.27 287 VAL B N 1
ATOM 16630 C CA . VAL E 1 310 ? 163.912 157.250 176.263 1.00 29.27 287 VAL B CA 1
ATOM 16631 C C . VAL E 1 310 ? 165.242 157.390 176.994 1.00 29.27 287 VAL B C 1
ATOM 16632 O O . VAL E 1 310 ? 166.282 156.929 176.510 1.00 29.27 287 VAL B O 1
ATOM 16636 N N . LEU E 1 311 ? 165.235 158.003 178.177 1.00 31.00 288 LEU B N 1
ATOM 16637 C CA . LEU E 1 311 ? 166.466 158.149 178.942 1.00 31.00 288 LEU B CA 1
ATOM 16638 C C . LEU E 1 311 ? 167.028 156.820 179.426 1.00 31.00 288 LEU B C 1
ATOM 16639 O O . LEU E 1 311 ? 168.181 156.780 179.861 1.00 31.00 288 LEU B O 1
ATOM 16644 N N . GLN E 1 312 ? 166.253 155.745 179.373 1.00 37.96 289 GLN B N 1
ATOM 16645 C CA . GLN E 1 312 ? 166.720 154.429 179.781 1.00 37.96 289 GLN B CA 1
ATOM 16646 C C . GLN E 1 312 ? 167.278 153.621 178.624 1.00 37.96 289 GLN B C 1
ATOM 16647 O O . GLN E 1 312 ? 167.595 152.443 178.807 1.00 37.96 289 GLN B O 1
ATOM 16653 N N . ALA E 1 313 ? 167.385 154.210 177.438 1.00 32.47 290 ALA B N 1
ATOM 16654 C CA . ALA E 1 313 ? 167.892 153.497 176.275 1.00 32.47 290 ALA B CA 1
ATOM 16655 C C . ALA E 1 313 ? 168.842 154.376 175.481 1.00 32.47 290 ALA B C 1
ATOM 16656 O O . ALA E 1 313 ? 168.794 154.414 174.248 1.00 32.47 290 ALA B O 1
ATOM 16658 N N . THR E 1 314 ? 169.724 155.094 176.172 1.00 34.01 291 THR B N 1
ATOM 16659 C CA . THR E 1 314 ? 170.702 155.955 175.526 1.00 34.01 291 THR B CA 1
ATOM 16660 C C . THR E 1 314 ? 172.073 155.739 176.149 1.00 34.01 291 THR B C 1
ATOM 16661 O O . THR E 1 314 ? 172.197 155.303 177.294 1.00 34.01 291 THR B O 1
ATOM 16665 N N . ARG E 1 315 ? 173.108 156.044 175.373 1.00 33.76 292 ARG B N 1
ATOM 16666 C CA . ARG E 1 315 ? 174.474 155.750 175.779 1.00 33.76 292 ARG B CA 1
ATOM 16667 C C . ARG E 1 315 ? 175.425 156.590 174.946 1.00 33.76 292 ARG B C 1
ATOM 16668 O O . ARG E 1 315 ? 175.061 157.092 173.883 1.00 33.76 292 ARG B O 1
ATOM 16676 N N . LEU E 1 316 ? 176.656 156.721 175.430 1.00 30.84 293 LEU B N 1
ATOM 16677 C CA . LEU E 1 316 ? 177.670 157.385 174.631 1.00 30.84 293 LEU B CA 1
ATOM 16678 C C . LEU E 1 316 ? 178.019 156.533 173.417 1.00 30.84 293 LEU B C 1
ATOM 16679 O O . LEU E 1 316 ? 177.745 155.333 173.368 1.00 30.84 293 LEU B O 1
ATOM 16684 N N . ALA E 1 317 ? 178.622 157.176 172.419 1.00 45.05 294 ALA B N 1
ATOM 16685 C CA . ALA E 1 317 ? 178.950 156.471 171.186 1.00 45.05 294 ALA B CA 1
ATOM 16686 C C . ALA E 1 317 ? 180.006 155.405 171.426 1.00 45.05 294 ALA B C 1
ATOM 16687 O O . ALA E 1 317 ? 179.829 154.245 171.040 1.00 45.05 294 ALA B O 1
ATOM 16689 N N . ASP E 1 318 ? 181.111 155.777 172.066 1.00 58.96 295 ASP B N 1
ATOM 16690 C CA . ASP E 1 318 ? 182.181 154.847 172.396 1.00 58.96 295 ASP B CA 1
ATOM 16691 C C . ASP E 1 318 ? 182.585 155.057 173.847 1.00 58.96 295 ASP B C 1
ATOM 16692 O O . ASP E 1 318 ? 182.758 156.197 174.287 1.00 58.96 295 ASP B O 1
ATOM 16697 N N . ILE E 1 319 ? 182.741 153.960 174.585 1.00 65.13 296 ILE B N 1
ATOM 16698 C CA . ILE E 1 319 ? 183.085 154.034 175.992 1.00 65.13 296 ILE B CA 1
ATOM 16699 C C . ILE E 1 319 ? 184.529 153.627 176.266 1.00 65.13 296 ILE B C 1
ATOM 16700 O O . ILE E 1 319 ? 185.094 154.048 177.282 1.00 65.13 296 ILE B O 1
ATOM 16705 N N . ASN E 1 320 ? 185.143 152.822 175.398 1.00 78.89 297 ASN B N 1
ATOM 16706 C CA . ASN E 1 320 ? 186.533 152.433 175.605 1.00 78.89 297 ASN B CA 1
ATOM 16707 C C . ASN E 1 320 ? 187.472 153.592 175.298 1.00 78.89 297 ASN B C 1
ATOM 16708 O O . ASN E 1 320 ? 188.186 154.082 176.179 1.00 78.89 297 ASN B O 1
ATOM 16713 N N . ASN E 1 321 ? 187.478 154.050 174.049 1.00 75.93 298 ASN B N 1
ATOM 16714 C CA . ASN E 1 321 ? 188.299 155.187 173.642 1.00 75.93 298 ASN B CA 1
ATOM 16715 C C . ASN E 1 321 ? 187.461 156.445 173.814 1.00 75.93 298 ASN B C 1
ATOM 16716 O O . ASN E 1 321 ? 186.737 156.865 172.912 1.00 75.93 298 ASN B O 1
ATOM 16721 N N . LEU E 1 322 ? 187.575 157.063 174.987 1.00 66.29 299 LEU B N 1
ATOM 16722 C CA . LEU E 1 322 ? 186.774 158.237 175.305 1.00 66.29 299 LEU B CA 1
ATOM 16723 C C . LEU E 1 322 ? 187.108 159.436 174.430 1.00 66.29 299 LEU B C 1
ATOM 16724 O O . LEU E 1 322 ? 186.343 160.405 174.419 1.00 66.29 299 LEU B O 1
ATOM 16729 N N . GLU E 1 323 ? 188.217 159.399 173.693 1.00 67.98 300 GLU B N 1
ATOM 16730 C CA . GLU E 1 323 ? 188.574 160.516 172.832 1.00 67.98 300 GLU B CA 1
ATOM 16731 C C . GLU E 1 323 ? 187.678 160.634 171.609 1.00 67.98 300 GLU B C 1
ATOM 16732 O O . GLU E 1 323 ? 187.792 161.623 170.877 1.00 67.98 300 GLU B O 1
ATOM 16738 N N . ASN E 1 324 ? 186.812 159.656 171.356 1.00 61.56 301 ASN B N 1
ATOM 16739 C CA . ASN E 1 324 ? 185.890 159.709 170.231 1.00 61.56 301 ASN B CA 1
ATOM 16740 C C . ASN E 1 324 ? 184.486 160.141 170.621 1.00 61.56 301 ASN B C 1
ATOM 16741 O O . ASN E 1 324 ? 183.611 160.186 169.753 1.00 61.56 301 ASN B O 1
ATOM 16746 N N . ALA E 1 325 ? 184.236 160.433 171.894 1.00 41.36 302 ALA B N 1
ATOM 16747 C CA . ALA E 1 325 ? 182.908 160.847 172.325 1.00 41.36 302 ALA B CA 1
ATOM 16748 C C . ALA E 1 325 ? 182.984 161.953 173.365 1.00 41.36 302 ALA B C 1
ATOM 16749 O O . ALA E 1 325 ? 182.259 161.934 174.362 1.00 41.36 302 ALA B O 1
ATOM 16751 N N . GLY E 1 326 ? 183.856 162.934 173.159 1.00 36.63 303 GLY B N 1
ATOM 16752 C CA . GLY E 1 326 ? 183.895 164.065 174.066 1.00 36.63 303 GLY B CA 1
ATOM 16753 C C . GLY E 1 326 ? 185.192 164.842 174.044 1.00 36.63 303 GLY B C 1
ATOM 16754 O O . GLY E 1 326 ? 186.274 164.255 173.993 1.00 36.63 303 GLY B O 1
ATOM 16755 N N . ILE E 1 327 ? 185.098 166.168 174.068 1.00 34.59 304 ILE B N 1
ATOM 16756 C CA . ILE E 1 327 ? 186.263 167.045 174.046 1.00 34.59 304 ILE B CA 1
ATOM 16757 C C . ILE E 1 327 ? 186.020 168.203 175.002 1.00 34.59 304 ILE B C 1
ATOM 16758 O O . ILE E 1 327 ? 184.994 168.880 174.911 1.00 34.59 304 ILE B O 1
ATOM 16763 N N . ARG E 1 328 ? 186.964 168.444 175.904 1.00 38.42 305 ARG B N 1
ATOM 16764 C CA . ARG E 1 328 ? 186.879 169.557 176.836 1.00 38.42 305 ARG B CA 1
ATOM 16765 C C . ARG E 1 328 ? 187.571 170.778 176.236 1.00 38.42 305 ARG B C 1
ATOM 16766 O O . ARG E 1 328 ? 187.859 170.826 175.040 1.00 38.42 305 ARG B O 1
ATOM 16774 N N . GLY E 1 329 ? 187.826 171.793 177.050 1.00 45.20 306 GLY B N 1
ATOM 16775 C CA . GLY E 1 329 ? 188.517 172.971 176.568 1.00 45.20 306 GLY B CA 1
ATOM 16776 C C . GLY E 1 329 ? 188.573 174.043 177.633 1.00 45.20 306 GLY B C 1
ATOM 16777 O O . GLY E 1 329 ? 188.115 173.858 178.762 1.00 45.20 306 GLY B O 1
ATOM 16778 N N . GLN E 1 330 ? 189.158 175.174 177.251 1.00 53.12 307 GLN B N 1
ATOM 16779 C CA . GLN E 1 330 ? 189.226 176.342 178.118 1.00 53.12 307 GLN B CA 1
ATOM 16780 C C . GLN E 1 330 ? 189.554 177.557 177.266 1.00 53.12 307 GLN B C 1
ATOM 16781 O O . GLN E 1 330 ? 190.279 177.453 176.275 1.00 53.12 307 GLN B O 1
ATOM 16787 N N . TYR E 1 331 ? 189.020 178.707 177.657 1.00 51.53 308 TYR B N 1
ATOM 16788 C CA . TYR E 1 331 ? 189.170 179.928 176.879 1.00 51.53 308 TYR B CA 1
ATOM 16789 C C . TYR E 1 331 ? 190.269 180.801 177.472 1.00 51.53 308 TYR B C 1
ATOM 16790 O O . TYR E 1 331 ? 190.346 180.967 178.692 1.00 51.53 308 TYR B O 1
ATOM 16799 N N . LYS E 1 332 ? 191.119 181.344 176.606 1.00 63.68 309 LYS B N 1
ATOM 16800 C CA . LYS E 1 332 ? 192.223 182.211 176.991 1.00 63.68 309 LYS B CA 1
ATOM 16801 C C . LYS E 1 332 ? 192.007 183.609 176.421 1.00 63.68 309 LYS B C 1
ATOM 16802 O O . LYS E 1 332 ? 190.979 183.904 175.808 1.00 63.68 309 LYS B O 1
ATOM 16808 N N . ALA E 1 333 ? 193.004 184.468 176.619 1.00 72.85 310 ALA B N 1
ATOM 16809 C CA . ALA E 1 333 ? 192.876 185.872 176.251 1.00 72.85 310 ALA B CA 1
ATOM 16810 C C . ALA E 1 333 ? 192.637 186.035 174.756 1.00 72.85 310 ALA B C 1
ATOM 16811 O O . ALA E 1 333 ? 193.197 185.303 173.936 1.00 72.85 310 ALA B O 1
ATOM 16813 N N . GLY E 1 334 ? 191.797 187.008 174.406 1.00 85.15 311 GLY B N 1
ATOM 16814 C CA . GLY E 1 334 ? 191.458 187.271 173.020 1.00 85.15 311 GLY B CA 1
ATOM 16815 C C . GLY E 1 334 ? 190.760 188.601 172.810 1.00 85.15 311 GLY B C 1
ATOM 16816 O O . GLY E 1 334 ? 191.125 189.603 173.431 1.00 85.15 311 GLY B O 1
ATOM 16817 N N . TRP E 1 335 ? 189.758 188.628 171.934 1.00 86.97 312 TRP B N 1
ATOM 16818 C CA . TRP E 1 335 ? 188.981 189.830 171.667 1.00 86.97 312 TRP B CA 1
ATOM 16819 C C . TRP E 1 335 ? 187.504 189.480 171.602 1.00 86.97 312 TRP B C 1
ATOM 16820 O O . TRP E 1 335 ? 187.128 188.471 171.000 1.00 86.97 312 TRP B O 1
ATOM 16831 N N . MET E 1 336 ? 186.664 190.315 172.218 1.00 84.21 313 MET B N 1
ATOM 16832 C CA . MET E 1 336 ? 185.223 190.087 172.197 1.00 84.21 313 MET B CA 1
ATOM 16833 C C . MET E 1 336 ? 184.465 191.182 171.461 1.00 84.21 313 MET B C 1
ATOM 16834 O O . MET E 1 336 ? 183.767 190.889 170.486 1.00 84.21 313 MET B O 1
ATOM 16839 N N . GLY E 1 337 ? 184.585 192.433 171.888 1.00 95.59 314 GLY B N 1
ATOM 16840 C CA . GLY E 1 337 ? 183.800 193.501 171.305 1.00 95.59 314 GLY B CA 1
ATOM 16841 C C . GLY E 1 337 ? 184.639 194.699 170.925 1.00 95.59 314 GLY B C 1
ATOM 16842 O O . GLY E 1 337 ? 184.217 195.845 171.100 1.00 95.59 314 GLY B O 1
ATOM 16843 N N . GLY E 1 338 ? 185.838 194.445 170.412 1.00 96.98 315 GLY B N 1
ATOM 16844 C CA . GLY E 1 338 ? 186.775 195.515 170.161 1.00 96.98 315 GLY B CA 1
ATOM 16845 C C . GLY E 1 338 ? 187.526 195.978 171.384 1.00 96.98 315 GLY B C 1
ATOM 16846 O O . GLY E 1 338 ? 188.281 196.952 171.297 1.00 96.98 315 GLY B O 1
ATOM 16847 N N . LYS E 1 339 ? 187.338 195.315 172.523 1.00 93.69 316 LYS B N 1
ATOM 16848 C CA . LYS E 1 339 ? 188.048 195.635 173.747 1.00 93.69 316 LYS B CA 1
ATOM 16849 C C . LYS E 1 339 ? 188.794 194.392 174.214 1.00 93.69 316 LYS B C 1
ATOM 16850 O O . LYS E 1 339 ? 188.245 193.279 174.148 1.00 93.69 316 LYS B O 1
ATOM 16856 N N . PRO E 1 340 ? 190.033 194.530 174.679 1.00 88.25 317 PRO B N 1
ATOM 16857 C CA . PRO E 1 340 ? 190.786 193.355 175.128 1.00 88.25 317 PRO B CA 1
ATOM 16858 C C . PRO E 1 340 ? 190.086 192.660 176.285 1.00 88.25 317 PRO B C 1
ATOM 16859 O O . PRO E 1 340 ? 189.467 193.300 177.137 1.00 88.25 317 PRO B O 1
ATOM 16863 N N . VAL E 1 341 ? 190.178 191.334 176.301 1.00 78.41 318 VAL B N 1
ATOM 16864 C CA . VAL E 1 341 ? 189.502 190.523 177.309 1.00 78.41 318 VAL B CA 1
ATOM 16865 C C . VAL E 1 341 ? 190.505 189.582 177.964 1.00 78.41 318 VAL B C 1
ATOM 16866 O O . VAL E 1 341 ? 191.182 188.815 177.267 1.00 78.41 318 VAL B O 1
ATOM 16870 N N . PRO E 1 342 ? 190.627 189.599 179.286 1.00 74.91 319 PRO B N 1
ATOM 16871 C CA . PRO E 1 342 ? 191.601 188.731 179.951 1.00 74.91 319 PRO B CA 1
ATOM 16872 C C . PRO E 1 342 ? 191.207 187.266 179.860 1.00 74.91 319 PRO B C 1
ATOM 16873 O O . PRO E 1 342 ? 190.042 186.914 179.673 1.00 74.91 319 PRO B O 1
ATOM 16877 N N . GLY E 1 343 ? 192.213 186.407 179.994 1.00 67.94 320 GLY B N 1
ATOM 16878 C CA . GLY E 1 343 ? 191.990 184.978 179.935 1.00 67.94 320 GLY B CA 1
ATOM 16879 C C . GLY E 1 343 ? 191.350 184.444 181.200 1.00 67.94 320 GLY B C 1
ATOM 16880 O O . GLY E 1 343 ? 191.147 185.152 182.186 1.00 67.94 320 GLY B O 1
ATOM 16881 N N . TYR E 1 344 ? 191.016 183.153 181.162 1.00 62.90 321 TYR B N 1
ATOM 16882 C CA . TYR E 1 344 ? 190.344 182.537 182.301 1.00 62.90 321 TYR B CA 1
ATOM 16883 C C . TYR E 1 344 ? 191.239 182.512 183.530 1.00 62.90 321 TYR B C 1
ATOM 16884 O O . TYR E 1 344 ? 190.782 182.793 184.642 1.00 62.90 321 TYR B O 1
ATOM 16893 N N . ARG E 1 345 ? 192.515 182.178 183.355 1.00 64.11 322 ARG B N 1
ATOM 16894 C CA . ARG E 1 345 ? 193.425 182.123 184.490 1.00 64.11 322 ARG B CA 1
ATOM 16895 C C . ARG E 1 345 ? 194.005 183.501 184.762 1.00 64.11 322 ARG B C 1
ATOM 16896 O O . ARG E 1 345 ? 195.226 183.678 184.813 1.00 64.11 322 ARG B O 1
ATOM 16904 N N . GLU E 1 346 ? 193.124 184.485 184.917 1.00 73.63 323 GLU B N 1
ATOM 16905 C CA . GLU E 1 346 ? 193.513 185.845 185.256 1.00 73.63 323 GLU B CA 1
ATOM 16906 C C . GLU E 1 346 ? 192.443 186.485 186.133 1.00 73.63 323 GLU B C 1
ATOM 16907 O O . GLU E 1 346 ? 192.674 187.528 186.751 1.00 73.63 323 GLU B O 1
ATOM 16913 N N . GLU E 1 347 ? 191.274 185.854 186.196 1.00 73.83 324 GLU B N 1
ATOM 16914 C CA . GLU E 1 347 ? 190.127 186.439 186.864 1.00 73.83 324 GLU B CA 1
ATOM 16915 C C . GLU E 1 347 ? 190.365 186.536 188.369 1.00 73.83 324 GLU B C 1
ATOM 16916 O O . GLU E 1 347 ? 191.161 185.782 188.932 1.00 73.83 324 GLU B O 1
ATOM 16922 N N . PRO E 1 348 ? 189.677 187.461 189.045 1.00 79.89 325 PRO B N 1
ATOM 16923 C CA . PRO E 1 348 ? 189.941 187.680 190.474 1.00 79.89 325 PRO B CA 1
ATOM 16924 C C . PRO E 1 348 ? 189.380 186.583 191.363 1.00 79.89 325 PRO B C 1
ATOM 16925 O O . PRO E 1 348 ? 188.292 186.725 191.926 1.00 79.89 325 PRO B O 1
ATOM 16929 N N . GLY E 1 349 ? 190.119 185.488 191.501 1.00 81.44 326 GLY B N 1
ATOM 16930 C CA . GLY E 1 349 ? 189.706 184.426 192.394 1.00 81.44 326 GLY B CA 1
ATOM 16931 C C . GLY E 1 349 ? 190.094 183.043 191.922 1.00 81.44 326 GLY B C 1
ATOM 16932 O O . GLY E 1 349 ? 190.271 182.133 192.737 1.00 81.44 326 GLY B O 1
ATOM 16933 N N . VAL E 1 350 ? 190.239 182.867 190.610 1.00 77.84 327 VAL B N 1
ATOM 16934 C CA . VAL E 1 350 ? 190.592 181.559 190.081 1.00 77.84 327 VAL B CA 1
ATOM 16935 C C . VAL E 1 350 ? 192.050 181.253 190.403 1.00 77.84 327 VAL B C 1
ATOM 16936 O O . VAL E 1 350 ? 192.882 182.156 190.565 1.00 77.84 327 VAL B O 1
ATOM 16940 N N . ASP E 1 351 ? 192.358 179.964 190.526 1.00 83.55 328 ASP B N 1
ATOM 16941 C CA . ASP E 1 351 ? 193.711 179.501 190.817 1.00 83.55 328 ASP B CA 1
ATOM 16942 C C . ASP E 1 351 ? 194.466 179.237 189.523 1.00 83.55 328 ASP B C 1
ATOM 16943 O O . ASP E 1 351 ? 193.973 178.493 188.668 1.00 83.55 328 ASP B O 1
ATOM 16948 N N . PRO E 1 352 ? 195.652 179.815 189.348 1.00 81.21 329 PRO B N 1
ATOM 16949 C CA . PRO E 1 352 ? 196.430 179.543 188.136 1.00 81.21 329 PRO B CA 1
ATOM 16950 C C . PRO E 1 352 ? 196.742 178.061 187.998 1.00 81.21 329 PRO B C 1
ATOM 16951 O O . PRO E 1 352 ? 196.874 177.336 188.985 1.00 81.21 329 PRO B O 1
ATOM 16955 N N . SER E 1 353 ? 196.830 177.615 186.744 1.00 79.26 330 SER B N 1
ATOM 16956 C CA . SER E 1 353 ? 197.058 176.213 186.404 1.00 79.26 330 SER B CA 1
ATOM 16957 C C . SER E 1 353 ? 195.933 175.330 186.946 1.00 79.26 330 SER B C 1
ATOM 16958 O O . SER E 1 353 ? 196.147 174.426 187.754 1.00 79.26 330 SER B O 1
ATOM 16961 N N . SER E 1 354 ? 194.721 175.613 186.482 1.00 65.87 331 SER B N 1
ATOM 16962 C CA . SER E 1 354 ? 193.540 174.862 186.867 1.00 65.87 331 SER B CA 1
ATOM 16963 C C . SER E 1 354 ? 193.233 173.798 185.820 1.00 65.87 331 SER B C 1
ATOM 16964 O O . SER E 1 354 ? 193.992 173.585 184.872 1.00 65.87 331 SER B O 1
ATOM 16967 N N . THR E 1 355 ? 192.110 173.108 185.995 1.00 59.35 332 THR B N 1
ATOM 16968 C CA . THR E 1 355 ? 191.703 172.079 185.053 1.00 59.35 332 THR B CA 1
ATOM 16969 C C . THR E 1 355 ? 190.197 172.061 184.809 1.00 59.35 332 THR B C 1
ATOM 16970 O O . THR E 1 355 ? 189.716 171.192 184.076 1.00 59.35 332 THR B O 1
ATOM 16974 N N . THR E 1 356 ? 189.442 172.985 185.379 1.00 46.30 333 THR B N 1
ATOM 16975 C CA . THR E 1 356 ? 187.993 172.961 185.229 1.00 46.30 333 THR B CA 1
ATOM 16976 C C . THR E 1 356 ? 187.599 173.329 183.806 1.00 46.30 333 THR B C 1
ATOM 16977 O O . THR E 1 356 ? 187.966 174.410 183.334 1.00 46.30 333 THR B O 1
ATOM 16981 N N . PRO E 1 357 ? 186.856 172.485 183.098 1.00 37.41 334 PRO B N 1
ATOM 16982 C CA . PRO E 1 357 ? 186.558 172.761 181.693 1.00 37.41 334 PRO B CA 1
ATOM 16983 C C . PRO E 1 357 ? 185.541 173.874 181.539 1.00 37.41 334 PRO B C 1
ATOM 16984 O O . PRO E 1 357 ? 184.861 174.269 182.483 1.00 37.41 334 PRO B O 1
ATOM 16988 N N . THR E 1 358 ? 185.453 174.384 180.326 1.00 34.64 335 THR B N 1
ATOM 16989 C CA . THR E 1 358 ? 184.458 175.396 179.997 1.00 34.64 335 THR B CA 1
ATOM 16990 C C . THR E 1 358 ? 183.651 175.055 178.752 1.00 34.64 335 THR B C 1
ATOM 16991 O O . THR E 1 358 ? 182.456 175.339 178.704 1.00 34.64 335 THR B O 1
ATOM 16995 N N . PHE E 1 359 ? 184.266 174.441 177.754 1.00 29.59 336 PHE B N 1
ATOM 16996 C CA . PHE E 1 359 ? 183.587 174.025 176.536 1.00 29.59 336 PHE B CA 1
ATOM 16997 C C . PHE E 1 359 ? 183.445 172.511 176.555 1.00 29.59 336 PHE B C 1
ATOM 16998 O O . PHE E 1 359 ? 184.429 171.800 176.766 1.00 29.59 336 PHE B O 1
ATOM 17006 N N . ALA E 1 360 ? 182.232 172.017 176.338 1.00 23.95 337 ALA B N 1
ATOM 17007 C CA . ALA E 1 360 ? 181.987 170.584 176.358 1.00 23.95 337 ALA B CA 1
ATOM 17008 C C . ALA E 1 360 ? 181.158 170.176 175.152 1.00 23.95 337 ALA B C 1
ATOM 17009 O O . ALA E 1 360 ? 180.250 170.892 174.735 1.00 23.95 337 ALA B O 1
ATOM 17011 N N . ALA E 1 361 ? 181.476 169.011 174.600 1.00 21.72 338 ALA B N 1
ATOM 17012 C CA . ALA E 1 361 ? 180.743 168.472 173.467 1.00 21.72 338 ALA B CA 1
ATOM 17013 C C . ALA E 1 361 ? 180.650 166.966 173.631 1.00 21.72 338 ALA B C 1
ATOM 17014 O O . ALA E 1 361 ? 181.565 166.342 174.168 1.00 21.72 338 ALA B O 1
ATOM 17016 N N . LEU E 1 362 ? 179.544 166.387 173.178 1.00 21.17 339 LEU B N 1
ATOM 17017 C CA . LEU E 1 362 ? 179.345 164.953 173.330 1.00 21.17 339 LEU B CA 1
ATOM 17018 C C . LEU E 1 362 ? 178.828 164.335 172.042 1.00 21.17 339 LEU B C 1
ATOM 17019 O O . LEU E 1 362 ? 178.743 165.008 171.014 1.00 21.17 339 LEU B O 1
ATOM 17024 N N . LYS E 1 363 ? 178.497 163.048 172.083 1.00 19.47 340 LYS B N 1
ATOM 17025 C CA . LYS E 1 363 ? 177.877 162.393 170.939 1.00 19.47 340 LYS B CA 1
ATOM 17026 C C . LYS E 1 363 ? 177.058 161.228 171.487 1.00 19.47 340 LYS B C 1
ATOM 17027 O O . LYS E 1 363 ? 177.607 160.154 171.738 1.00 19.47 340 LYS B O 1
ATOM 17033 N N . LEU E 1 364 ? 175.764 161.445 171.662 1.00 21.44 341 LEU B N 1
ATOM 17034 C CA . LEU E 1 364 ? 174.882 160.437 172.223 1.00 21.44 341 LEU B CA 1
ATOM 17035 C C . LEU E 1 364 ? 174.206 159.651 171.113 1.00 21.44 341 LEU B C 1
ATOM 17036 O O . LEU E 1 364 ? 174.099 160.107 169.976 1.00 21.44 341 LEU B O 1
ATOM 17041 N N . MET E 1 365 ? 173.757 158.449 171.458 1.00 32.54 342 MET B N 1
ATOM 17042 C CA . MET E 1 365 ? 173.011 157.604 170.541 1.00 32.54 342 MET B CA 1
ATOM 17043 C C . MET E 1 365 ? 171.829 157.001 171.280 1.00 32.54 342 MET B C 1
ATOM 17044 O O . MET E 1 365 ? 171.867 156.823 172.498 1.00 32.54 342 MET B O 1
ATOM 17049 N N . VAL E 1 366 ? 170.776 156.689 170.532 1.00 34.93 343 VAL B N 1
ATOM 17050 C CA . VAL E 1 366 ? 169.541 156.151 171.086 1.00 34.93 343 VAL B CA 1
ATOM 17051 C C . VAL E 1 366 ? 169.313 154.775 170.483 1.00 34.93 343 VAL B C 1
ATOM 17052 O O . VAL E 1 366 ? 169.459 154.595 169.270 1.00 34.93 343 VAL B O 1
ATOM 17056 N N . ASP E 1 367 ? 168.972 153.807 171.328 1.00 40.53 344 ASP B N 1
ATOM 17057 C CA . ASP E 1 367 ? 168.788 152.417 170.918 1.00 40.53 344 ASP B CA 1
ATOM 17058 C C . ASP E 1 367 ? 167.334 152.016 171.142 1.00 40.53 344 ASP B C 1
ATOM 17059 O O . ASP E 1 367 ? 166.989 151.485 172.199 1.00 40.53 344 ASP B O 1
ATOM 17064 N N . ASN E 1 368 ? 166.484 152.263 170.155 1.00 39.27 345 ASN B N 1
ATOM 17065 C CA . ASN E 1 368 ? 165.118 151.754 170.198 1.00 39.27 345 ASN B CA 1
ATOM 17066 C C . ASN E 1 368 ? 164.660 151.533 168.761 1.00 39.27 345 ASN B C 1
ATOM 17067 O O . ASN E 1 368 ? 165.473 151.537 167.833 1.00 39.27 345 ASN B O 1
ATOM 17072 N N . TRP E 1 369 ? 163.359 151.353 168.571 1.00 45.62 346 TRP B N 1
ATOM 17073 C CA . TRP E 1 369 ? 162.827 150.909 167.292 1.00 45.62 346 TRP B CA 1
ATOM 17074 C C . TRP E 1 369 ? 162.521 152.047 166.330 1.00 45.62 346 TRP B C 1
ATOM 17075 O O . TRP E 1 369 ? 161.988 151.790 165.247 1.00 45.62 346 TRP B O 1
ATOM 17086 N N . ARG E 1 370 ? 162.830 153.292 166.684 1.00 33.15 347 ARG B N 1
ATOM 17087 C CA . ARG E 1 370 ? 162.583 154.396 165.769 1.00 33.15 347 ARG B CA 1
ATOM 17088 C C . ARG E 1 370 ? 163.711 155.413 165.698 1.00 33.15 347 ARG B C 1
ATOM 17089 O O . ARG E 1 370 ? 163.589 156.381 164.944 1.00 33.15 347 ARG B O 1
ATOM 17097 N N . TRP E 1 371 ? 164.798 155.236 166.442 1.00 28.17 348 TRP B N 1
ATOM 17098 C CA . TRP E 1 371 ? 165.928 156.154 166.385 1.00 28.17 348 TRP B CA 1
ATOM 17099 C C . TRP E 1 371 ? 167.231 155.376 166.317 1.00 28.17 348 TRP B C 1
ATOM 17100 O O . TRP E 1 371 ? 168.236 155.763 166.919 1.00 28.17 348 TRP B O 1
ATOM 17111 N N . GLN E 1 372 ? 167.236 154.267 165.585 1.00 30.19 349 GLN B N 1
ATOM 17112 C CA . GLN E 1 372 ? 168.403 153.397 165.534 1.00 30.19 349 GLN B CA 1
ATOM 17113 C C . GLN E 1 372 ? 169.392 153.903 164.494 1.00 30.19 349 GLN B C 1
ATOM 17114 O O . GLN E 1 372 ? 169.092 153.913 163.296 1.00 30.19 349 GLN B O 1
ATOM 17120 N N . GLY E 1 373 ? 170.572 154.309 164.951 1.00 27.91 350 GLY B N 1
ATOM 17121 C CA . GLY E 1 373 ? 171.626 154.729 164.053 1.00 27.91 350 GLY B CA 1
ATOM 17122 C C . GLY E 1 373 ? 171.596 156.179 163.637 1.00 27.91 350 GLY B C 1
ATOM 17123 O O . GLY E 1 373 ? 172.173 156.518 162.600 1.00 27.91 350 GLY B O 1
ATOM 17124 N N . VAL E 1 374 ? 170.945 157.045 164.400 1.00 20.08 351 VAL B N 1
ATOM 17125 C CA . VAL E 1 374 ? 170.868 158.466 164.100 1.00 20.08 351 VAL B CA 1
ATOM 17126 C C . VAL E 1 374 ? 171.557 159.229 165.223 1.00 20.08 351 VAL B C 1
ATOM 17127 O O . VAL E 1 374 ? 170.963 159.484 166.269 1.00 20.08 351 VAL B O 1
ATOM 17131 N N . PRO E 1 375 ? 172.815 159.615 165.040 1.00 17.30 352 PRO B N 1
ATOM 17132 C CA . PRO E 1 375 ? 173.570 160.214 166.140 1.00 17.30 352 PRO B CA 1
ATOM 17133 C C . PRO E 1 375 ? 173.086 161.611 166.480 1.00 17.30 352 PRO B C 1
ATOM 17134 O O . PRO E 1 375 ? 172.595 162.347 165.625 1.00 17.30 352 PRO B O 1
ATOM 17138 N N . PHE E 1 376 ? 173.246 161.976 167.748 1.00 12.23 353 PHE B N 1
ATOM 17139 C CA . PHE E 1 376 ? 172.907 163.296 168.262 1.00 12.23 353 PHE B CA 1
ATOM 17140 C C . PHE E 1 376 ? 174.195 163.976 168.694 1.00 12.23 353 PHE B C 1
ATOM 17141 O O . PHE E 1 376 ? 175.019 163.356 169.368 1.00 12.23 353 PHE B O 1
ATOM 17149 N N . TYR E 1 377 ? 174.372 165.240 168.327 1.00 16.69 354 TYR B N 1
ATOM 17150 C CA . TYR E 1 377 ? 175.557 165.997 168.711 1.00 16.69 354 TYR B CA 1
ATOM 17151 C C . TYR E 1 377 ? 175.148 167.158 169.603 1.00 16.69 354 TYR B C 1
ATOM 17152 O O . TYR E 1 377 ? 174.237 167.912 169.258 1.00 16.69 354 TYR B O 1
ATOM 17161 N N . LEU E 1 378 ? 175.823 167.309 170.735 1.00 14.78 355 LEU B N 1
ATOM 17162 C CA . LEU E 1 378 ? 175.497 168.334 171.714 1.00 14.78 355 LEU B CA 1
ATOM 17163 C C . LEU E 1 378 ? 176.666 169.301 171.850 1.00 14.78 355 LEU B C 1
ATOM 17164 O O . LEU E 1 378 ? 177.806 168.967 171.530 1.00 14.78 355 LEU B O 1
ATOM 17169 N N . ARG E 1 379 ? 176.383 170.512 172.321 1.00 19.17 356 ARG B N 1
ATOM 17170 C CA . ARG E 1 379 ? 177.422 171.527 172.420 1.00 19.17 356 ARG B CA 1
ATOM 17171 C C . ARG E 1 379 ? 177.047 172.541 173.488 1.00 19.17 356 ARG B C 1
ATOM 17172 O O . ARG E 1 379 ? 175.897 172.614 173.917 1.00 19.17 356 ARG B O 1
ATOM 17180 N N . THR E 1 380 ? 178.036 173.317 173.919 1.00 21.90 357 THR B N 1
ATOM 17181 C CA . THR E 1 380 ? 177.846 174.413 174.864 1.00 21.90 357 THR B CA 1
ATOM 17182 C C . THR E 1 380 ? 179.157 175.172 174.965 1.00 21.90 357 THR B C 1
ATOM 17183 O O . THR E 1 380 ? 180.143 174.816 174.321 1.00 21.90 357 THR B O 1
ATOM 17187 N N . GLY E 1 381 ? 179.165 176.223 175.774 1.00 30.14 358 GLY B N 1
ATOM 17188 C CA . GLY E 1 381 ? 180.408 176.929 176.005 1.00 30.14 358 GLY B CA 1
ATOM 17189 C C . GLY E 1 381 ? 180.181 178.317 176.566 1.00 30.14 358 GLY B C 1
ATOM 17190 O O . GLY E 1 381 ? 179.062 178.704 176.897 1.00 30.14 358 GLY B O 1
ATOM 17191 N N . LYS E 1 382 ? 181.285 179.053 176.668 1.00 35.40 359 LYS B N 1
ATOM 17192 C CA . LYS E 1 382 ? 181.285 180.417 177.164 1.00 35.40 359 LYS B CA 1
ATOM 17193 C C . LYS E 1 382 ? 182.206 181.261 176.297 1.00 35.40 359 LYS B C 1
ATOM 17194 O O . LYS E 1 382 ? 183.110 180.748 175.637 1.00 35.40 359 LYS B O 1
ATOM 17200 N N . ARG E 1 383 ? 181.963 182.571 176.309 1.00 47.66 360 ARG B N 1
ATOM 17201 C CA . ARG E 1 383 ? 182.738 183.534 175.526 1.00 47.66 360 ARG B CA 1
ATOM 17202 C C . ARG E 1 383 ? 182.710 183.204 174.037 1.00 47.66 360 ARG B C 1
ATOM 17203 O O . ARG E 1 383 ? 183.718 183.313 173.340 1.00 47.66 360 ARG B O 1
ATOM 17211 N N . MET E 1 384 ? 181.558 182.792 173.552 1.00 46.04 361 MET B N 1
ATOM 17212 C CA . MET E 1 384 ? 181.306 182.590 172.136 1.00 46.04 361 MET B CA 1
ATOM 17213 C C . MET E 1 384 ? 180.775 183.876 171.514 1.00 46.04 361 MET B C 1
ATOM 17214 O O . MET E 1 384 ? 180.316 184.772 172.226 1.00 46.04 361 MET B O 1
ATOM 17219 N N . PRO E 1 385 ? 180.836 184.011 170.184 1.00 47.44 362 PRO B N 1
ATOM 17220 C CA . PRO E 1 385 ? 180.511 185.312 169.568 1.00 47.44 362 PRO B CA 1
ATOM 17221 C C . PRO E 1 385 ? 179.124 185.861 169.881 1.00 47.44 362 PRO B C 1
ATOM 17222 O O . PRO E 1 385 ? 178.996 187.077 170.060 1.00 47.44 362 PRO B O 1
ATOM 17226 N N . LYS E 1 386 ? 178.083 185.035 169.948 1.00 41.80 363 LYS B N 1
ATOM 17227 C CA . LYS E 1 386 ? 176.759 185.587 170.211 1.00 41.80 363 LYS B CA 1
ATOM 17228 C C . LYS E 1 386 ? 175.866 184.527 170.834 1.00 41.80 363 LYS B C 1
ATOM 17229 O O . LYS E 1 386 ? 176.118 183.327 170.710 1.00 41.80 363 LYS B O 1
ATOM 17235 N N . LYS E 1 387 ? 174.802 184.990 171.491 1.00 36.09 364 LYS B N 1
ATOM 17236 C CA . LYS E 1 387 ? 173.875 184.101 172.184 1.00 36.09 364 LYS B CA 1
ATOM 17237 C C . LYS E 1 387 ? 172.845 183.561 171.207 1.00 36.09 364 LYS B C 1
ATOM 17238 O O . LYS E 1 387 ? 172.173 184.336 170.521 1.00 36.09 364 LYS B O 1
ATOM 17244 N N . VAL E 1 388 ? 172.702 182.241 171.158 1.00 30.80 365 VAL B N 1
ATOM 17245 C CA . VAL E 1 388 ? 171.717 181.575 170.322 1.00 30.80 365 VAL B CA 1
ATOM 17246 C C . VAL E 1 388 ? 171.267 180.298 171.018 1.00 30.80 365 VAL B C 1
ATOM 17247 O O . VAL E 1 388 ? 171.743 179.954 172.100 1.00 30.80 365 VAL B O 1
ATOM 17251 N N . SER E 1 389 ? 170.317 179.608 170.394 1.00 27.97 366 SER B N 1
ATOM 17252 C CA . SER E 1 389 ? 169.903 178.275 170.808 1.00 27.97 366 SER B CA 1
ATOM 17253 C C . SER E 1 389 ? 169.109 177.640 169.680 1.00 27.97 366 SER B C 1
ATOM 17254 O O . SER E 1 389 ? 168.093 178.191 169.256 1.00 27.97 366 SER B O 1
ATOM 17257 N N . GLU E 1 390 ? 169.549 176.492 169.182 1.00 26.84 367 GLU B N 1
ATOM 17258 C CA . GLU E 1 390 ? 168.948 175.914 167.994 1.00 26.84 367 GLU B CA 1
ATOM 17259 C C . GLU E 1 390 ? 168.768 174.423 168.190 1.00 26.84 367 GLU B C 1
ATOM 17260 O O . GLU E 1 390 ? 169.426 173.804 169.024 1.00 26.84 367 GLU B O 1
ATOM 17266 N N . ILE E 1 391 ? 167.844 173.852 167.426 1.00 19.19 368 ILE B N 1
ATOM 17267 C CA . ILE E 1 391 ? 167.676 172.404 167.332 1.00 19.19 368 ILE B CA 1
ATOM 17268 C C . ILE E 1 391 ? 167.562 172.096 165.843 1.00 19.19 368 ILE B C 1
ATOM 17269 O O . ILE E 1 391 ? 166.467 172.087 165.281 1.00 19.19 368 ILE B O 1
ATOM 17274 N N . ALA E 1 392 ? 168.686 171.814 165.200 1.00 17.47 369 ALA B N 1
ATOM 17275 C CA . ALA E 1 392 ? 168.711 171.658 163.755 1.00 17.47 369 ALA B CA 1
ATOM 17276 C C . ALA E 1 392 ? 168.546 170.190 163.393 1.00 17.47 369 ALA B C 1
ATOM 17277 O O . ALA E 1 392 ? 169.329 169.348 163.834 1.00 17.47 369 ALA B O 1
ATOM 17279 N N . ILE E 1 393 ? 167.536 169.891 162.587 1.00 12.83 370 ILE B N 1
ATOM 17280 C CA . ILE E 1 393 ? 167.281 168.547 162.085 1.00 12.83 370 ILE B CA 1
ATOM 17281 C C . ILE E 1 393 ? 167.650 168.524 160.614 1.00 12.83 370 ILE B C 1
ATOM 17282 O O . ILE E 1 393 ? 167.254 169.419 159.862 1.00 12.83 370 ILE B O 1
ATOM 17287 N N . GLN E 1 394 ? 168.406 167.517 160.192 1.00 22.67 371 GLN B N 1
ATOM 17288 C CA . GLN E 1 394 ? 168.837 167.412 158.806 1.00 22.67 371 GLN B CA 1
ATOM 17289 C C . GLN E 1 394 ? 168.235 166.172 158.168 1.00 22.67 371 GLN B C 1
ATOM 17290 O O . GLN E 1 394 ? 168.351 165.073 158.715 1.00 22.67 371 GLN B O 1
ATOM 17296 N N . PHE E 1 395 ? 167.608 166.345 157.010 1.00 26.40 372 PHE B N 1
ATOM 17297 C CA . PHE E 1 395 ? 166.966 165.249 156.304 1.00 26.40 372 PHE B CA 1
ATOM 17298 C C . PHE E 1 395 ? 167.929 164.605 155.312 1.00 26.40 372 PHE B C 1
ATOM 17299 O O . PHE E 1 395 ? 168.953 165.176 154.940 1.00 26.40 372 PHE B O 1
ATOM 17307 N N . ARG E 1 396 ? 167.578 163.400 154.870 1.00 33.05 373 ARG B N 1
ATOM 17308 C CA . ARG E 1 396 ? 168.440 162.638 153.979 1.00 33.05 373 ARG B CA 1
ATOM 17309 C C . ARG E 1 396 ? 168.460 163.271 152.591 1.00 33.05 373 ARG B C 1
ATOM 17310 O O . ARG E 1 396 ? 167.862 164.318 152.343 1.00 33.05 373 ARG B O 1
ATOM 17318 N N . GLN E 1 397 ? 169.167 162.624 151.673 1.00 45.82 374 GLN B N 1
ATOM 17319 C CA . GLN E 1 397 ? 169.285 163.096 150.303 1.00 45.82 374 GLN B CA 1
ATOM 17320 C C . GLN E 1 397 ? 168.358 162.308 149.390 1.00 45.82 374 GLN B C 1
ATOM 17321 O O . GLN E 1 397 ? 168.042 161.146 149.652 1.00 45.82 374 GLN B O 1
ATOM 17327 N N . VAL E 1 398 ? 167.928 162.953 148.313 1.00 47.31 375 VAL B N 1
ATOM 17328 C CA . VAL E 1 398 ? 166.983 162.319 147.387 1.00 47.31 375 VAL B CA 1
ATOM 17329 C C . VAL E 1 398 ? 167.653 161.122 146.724 1.00 47.31 375 VAL B C 1
ATOM 17330 O O . VAL E 1 398 ? 168.872 161.157 146.479 1.00 47.31 375 VAL B O 1
ATOM 17334 N N . PRO E 1 399 ? 166.926 160.041 146.452 1.00 49.46 376 PRO B N 1
ATOM 17335 C CA . PRO E 1 399 ? 167.555 158.863 145.840 1.00 49.46 376 PRO B CA 1
ATOM 17336 C C . PRO E 1 399 ? 168.097 159.134 144.448 1.00 49.46 376 PRO B C 1
ATOM 17337 O O . PRO E 1 399 ? 169.286 158.934 144.189 1.00 49.46 376 PRO B O 1
ATOM 17341 N N . LEU E 1 400 ? 167.241 159.595 143.547 1.00 56.32 377 LEU B N 1
ATOM 17342 C CA . LEU E 1 400 ? 167.654 159.913 142.191 1.00 56.32 377 LEU B CA 1
ATOM 17343 C C . LEU E 1 400 ? 168.111 161.364 142.117 1.00 56.32 377 LEU B C 1
ATOM 17344 O O . LEU E 1 400 ? 167.581 162.235 142.810 1.00 56.32 377 LEU B O 1
ATOM 17349 N N . LEU E 1 401 ? 169.104 161.621 141.270 1.00 64.93 378 LEU B N 1
ATOM 17350 C CA . LEU E 1 401 ? 169.725 162.941 141.170 1.00 64.93 378 LEU B CA 1
ATOM 17351 C C . LEU E 1 401 ? 169.692 163.447 139.734 1.00 64.93 378 LEU B C 1
ATOM 17352 O O . LEU E 1 401 ? 170.704 163.875 139.176 1.00 64.93 378 LEU B O 1
ATOM 17357 N N . ILE E 1 402 ? 168.512 163.398 139.114 1.00 67.48 379 ILE B N 1
ATOM 17358 C CA . ILE E 1 402 ? 168.366 163.909 137.753 1.00 67.48 379 ILE B CA 1
ATOM 17359 C C . ILE E 1 402 ? 168.688 165.395 137.702 1.00 67.48 379 ILE B C 1
ATOM 17360 O O . ILE E 1 402 ? 169.357 165.867 136.776 1.00 67.48 379 ILE B O 1
ATOM 17365 N N . PHE E 1 403 ? 168.213 166.157 138.686 1.00 73.64 380 PHE B N 1
ATOM 17366 C CA . PHE E 1 403 ? 168.500 167.590 138.765 1.00 73.64 380 PHE B CA 1
ATOM 17367 C C . PHE E 1 403 ? 169.840 167.801 139.471 1.00 73.64 380 PHE B C 1
ATOM 17368 O O . PHE E 1 403 ? 169.924 168.261 140.611 1.00 73.64 380 PHE B O 1
ATOM 17376 N N . GLN E 1 404 ? 170.912 167.444 138.757 1.00 93.08 381 GLN B N 1
ATOM 17377 C CA . GLN E 1 404 ? 172.257 167.609 139.300 1.00 93.08 381 GLN B CA 1
ATOM 17378 C C . GLN E 1 404 ? 172.584 169.078 139.544 1.00 93.08 381 GLN B C 1
ATOM 17379 O O . GLN E 1 404 ? 173.146 169.428 140.588 1.00 93.08 381 GLN B O 1
ATOM 17385 N N . SER E 1 405 ? 172.241 169.942 138.596 1.00 104.86 382 SER B N 1
ATOM 17386 C CA . SER E 1 405 ? 172.355 171.407 138.724 1.00 104.86 382 SER B CA 1
ATOM 17387 C C . SER E 1 405 ? 173.826 171.765 138.966 1.00 104.86 382 SER B C 1
ATOM 17388 O O . SER E 1 405 ? 174.716 171.192 138.319 1.00 104.86 382 SER B O 1
ATOM 17391 N N . VAL E 1 406 ? 174.109 172.696 139.876 1.00 119.80 383 VAL B N 1
ATOM 17392 C CA . VAL E 1 406 ? 175.445 173.218 140.112 1.00 119.80 383 VAL B CA 1
ATOM 17393 C C . VAL E 1 406 ? 175.739 173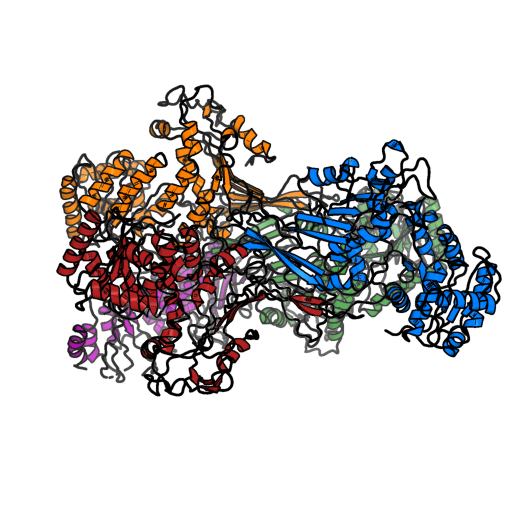.154 141.609 1.00 119.80 383 VAL B C 1
ATOM 17394 O O . VAL E 1 406 ? 174.861 172.871 142.423 1.00 119.80 383 VAL B O 1
ATOM 17398 N N . ALA E 1 407 ? 177.002 173.415 141.960 1.00 124.41 384 ALA B N 1
ATOM 17399 C CA . ALA E 1 407 ? 177.472 173.419 143.346 1.00 124.41 384 ALA B CA 1
ATOM 17400 C C . ALA E 1 407 ? 177.292 172.059 144.012 1.00 124.41 384 ALA B C 1
ATOM 17401 O O . ALA E 1 407 ? 177.069 171.972 145.222 1.00 124.41 384 ALA B O 1
ATOM 17403 N N . HIS E 1 408 ? 177.381 170.990 143.221 1.00 118.25 385 HIS B N 1
ATOM 17404 C CA . HIS E 1 408 ? 177.339 169.601 143.674 1.00 118.25 385 HIS B CA 1
ATOM 17405 C C . HIS E 1 408 ? 176.037 169.241 144.380 1.00 118.25 385 HIS B C 1
ATOM 17406 O O . HIS E 1 408 ? 175.928 168.141 144.936 1.00 118.25 385 HIS B O 1
ATOM 17413 N N . GLN E 1 409 ? 175.050 170.140 144.375 1.00 92.56 386 GLN B N 1
ATOM 17414 C CA . GLN E 1 409 ? 173.763 169.923 145.041 1.00 92.56 386 GLN B CA 1
ATOM 17415 C C . GLN E 1 409 ? 173.943 169.566 146.513 1.00 92.56 386 GLN B C 1
ATOM 17416 O O . GLN E 1 409 ? 173.100 168.896 147.113 1.00 92.56 386 GLN B O 1
ATOM 17422 N N . ALA E 1 410 ? 175.039 170.022 147.113 1.00 77.44 387 ALA B N 1
ATOM 17423 C CA . ALA E 1 410 ? 175.315 169.689 148.502 1.00 77.44 387 ALA B CA 1
ATOM 17424 C C . ALA E 1 410 ? 174.537 170.604 149.436 1.00 77.44 387 ALA B C 1
ATOM 17425 O O . ALA E 1 410 ? 175.116 171.226 150.333 1.00 77.44 387 ALA B O 1
ATOM 17427 N N . ASN E 1 411 ? 173.226 170.692 149.238 1.00 63.28 388 ASN B N 1
ATOM 17428 C CA . ASN E 1 411 ? 172.351 171.522 150.062 1.00 63.28 388 ASN B CA 1
ATOM 17429 C C . ASN E 1 411 ? 171.121 170.721 150.466 1.00 63.28 388 ASN B C 1
ATOM 17430 O O . ASN E 1 411 ? 170.013 170.972 149.978 1.00 63.28 388 ASN B O 1
ATOM 17435 N N . PRO E 1 412 ? 171.279 169.741 151.350 1.00 41.79 389 PRO B N 1
ATOM 17436 C CA . PRO E 1 412 ? 170.106 169.028 151.859 1.00 41.79 389 PRO B CA 1
ATOM 17437 C C . PRO E 1 412 ? 169.247 169.950 152.706 1.00 41.79 389 PRO B C 1
ATOM 17438 O O . PRO E 1 412 ? 169.741 170.889 153.332 1.00 41.79 389 PRO B O 1
ATOM 17442 N N . ASN E 1 413 ? 167.948 169.678 152.712 1.00 31.53 390 ASN B N 1
ATOM 17443 C CA . ASN E 1 413 ? 166.993 170.543 153.385 1.00 31.53 390 ASN B CA 1
ATOM 17444 C C . ASN E 1 413 ? 166.874 170.206 154.865 1.00 31.53 390 ASN B C 1
ATOM 17445 O O . ASN E 1 413 ? 166.793 169.038 155.247 1.00 31.53 390 ASN B O 1
ATOM 17450 N N . VAL E 1 414 ? 166.847 171.247 155.696 1.00 24.84 391 VAL B N 1
ATOM 17451 C CA . VAL E 1 414 ? 166.844 171.110 157.143 1.00 24.84 391 VAL B CA 1
ATOM 17452 C C . VAL E 1 414 ? 165.604 171.796 157.694 1.00 24.84 391 VAL B C 1
ATOM 17453 O O . VAL E 1 414 ? 164.962 172.598 157.022 1.00 24.84 391 VAL B O 1
ATOM 17457 N N . LEU E 1 415 ? 165.280 171.474 158.941 1.00 18.34 392 LEU B N 1
ATOM 17458 C CA . LEU E 1 415 ? 164.154 172.083 159.644 1.00 18.34 392 LEU B CA 1
ATOM 17459 C C . LEU E 1 415 ? 164.651 172.495 161.019 1.00 18.34 392 LEU B C 1
ATOM 17460 O O . LEU E 1 415 ? 164.939 171.634 161.852 1.00 18.34 392 LEU B O 1
ATOM 17465 N N . SER E 1 416 ? 164.751 173.796 161.261 1.00 18.32 393 SER B N 1
ATOM 17466 C CA . SER E 1 416 ? 165.405 174.318 162.451 1.00 18.32 393 SER B CA 1
ATOM 17467 C C . SER E 1 416 ? 164.417 175.082 163.308 1.00 18.32 393 SER B C 1
ATOM 17468 O O . SER E 1 416 ? 163.777 176.017 162.828 1.00 18.32 393 SER B O 1
ATOM 17471 N N . LEU E 1 417 ? 164.317 174.704 164.574 1.00 18.38 394 LEU B N 1
ATOM 17472 C CA . LEU E 1 417 ? 163.569 175.481 165.546 1.00 18.38 394 LEU B CA 1
ATOM 17473 C C . LEU E 1 417 ? 164.489 176.505 166.200 1.00 18.38 394 LEU B C 1
ATOM 17474 O O . LEU E 1 417 ? 165.688 176.551 165.938 1.00 18.38 394 LEU B O 1
ATOM 17479 N N . ARG E 1 418 ? 163.903 177.374 167.032 1.00 28.08 395 ARG B N 1
ATOM 17480 C CA . ARG E 1 418 ? 164.698 178.440 167.704 1.00 28.08 395 ARG B CA 1
ATOM 17481 C C . ARG E 1 418 ? 164.108 178.711 169.092 1.00 28.08 395 ARG B C 1
ATOM 17482 O O . ARG E 1 418 ? 162.880 178.905 169.182 1.00 28.08 395 ARG B O 1
ATOM 17490 N N . ILE E 1 419 ? 164.955 178.714 170.127 1.00 31.00 396 ILE B N 1
ATOM 17491 C CA . ILE E 1 419 ? 164.486 178.977 171.521 1.00 31.00 396 ILE B CA 1
ATOM 17492 C C . ILE E 1 419 ? 165.301 180.143 172.088 1.00 31.00 396 ILE B C 1
ATOM 17493 O O . ILE E 1 419 ? 165.754 180.039 173.245 1.00 31.00 396 ILE B O 1
ATOM 17498 N N . GLN E 1 420 ? 165.471 181.213 171.304 1.00 38.01 397 GLN B N 1
ATOM 17499 C CA . GLN E 1 420 ? 166.270 182.388 171.746 1.00 38.01 397 GLN B CA 1
ATOM 17500 C C . GLN E 1 420 ? 165.685 183.657 171.115 1.00 38.01 397 GLN B C 1
ATOM 17501 O O . GLN E 1 420 ? 164.639 183.544 170.443 1.00 38.01 397 GLN B O 1
ATOM 17507 N N . PRO E 1 421 ? 166.295 184.853 171.288 1.00 40.19 398 PRO B N 1
ATOM 17508 C CA . PRO E 1 421 ? 165.809 186.064 170.625 1.00 40.19 398 PRO B CA 1
ATOM 17509 C C . PRO E 1 421 ? 165.494 185.762 169.155 1.00 40.19 398 PRO B C 1
ATOM 17510 O O . PRO E 1 421 ? 166.234 185.001 168.555 1.00 40.19 398 PRO B O 1
ATOM 17514 N N . ASN E 1 422 ? 164.417 186.346 168.622 1.00 39.73 399 ASN B N 1
ATOM 17515 C CA . ASN E 1 422 ? 163.989 186.043 167.229 1.00 39.73 399 ASN B CA 1
ATOM 17516 C C . ASN E 1 422 ? 163.418 184.623 167.209 1.00 39.73 399 ASN B C 1
ATOM 17517 O O . ASN E 1 422 ? 163.833 183.833 166.344 1.00 39.73 399 ASN B O 1
ATOM 17522 N N . GLU E 1 423 ? 162.517 184.313 168.146 1.00 35.93 400 GLU B N 1
ATOM 17523 C CA . GLU E 1 423 ? 161.899 182.997 168.194 1.00 35.93 400 GLU B CA 1
ATOM 17524 C C . GLU E 1 423 ? 161.103 182.733 166.924 1.00 35.93 400 GLU B C 1
ATOM 17525 O O . GLU E 1 423 ? 160.459 183.631 166.380 1.00 35.93 400 GLU B O 1
ATOM 17531 N N . GLY E 1 424 ? 161.136 181.491 166.459 1.00 29.94 401 GLY B N 1
ATOM 17532 C CA . GLY E 1 424 ? 160.378 181.129 165.279 1.00 29.94 401 GLY B CA 1
ATOM 17533 C C . GLY E 1 424 ? 160.794 179.775 164.753 1.00 29.94 401 GLY B C 1
ATOM 17534 O O . GLY E 1 424 ? 161.677 179.112 165.297 1.00 29.94 401 GLY B O 1
ATOM 17535 N N . ILE E 1 425 ? 160.131 179.379 163.671 1.00 22.37 402 ILE B N 1
ATOM 17536 C CA . ILE E 1 425 ? 160.376 178.112 162.995 1.00 22.37 402 ILE B CA 1
ATOM 17537 C C . ILE E 1 425 ? 160.728 178.408 161.547 1.00 22.37 402 ILE B C 1
ATOM 17538 O O . ILE E 1 425 ? 160.003 179.141 160.868 1.00 22.37 402 ILE B O 1
ATOM 17543 N N . SER E 1 426 ? 161.832 177.842 161.076 1.00 23.21 403 SER B N 1
ATOM 17544 C CA . SER E 1 426 ? 162.319 178.090 159.729 1.00 23.21 403 SER B CA 1
ATOM 17545 C C . SER E 1 426 ? 162.748 176.778 159.099 1.00 23.21 403 SER B C 1
ATOM 17546 O O . SER E 1 426 ? 163.394 175.961 159.756 1.00 23.21 403 SER B O 1
ATOM 17549 N N . LEU E 1 427 ? 162.398 176.577 157.830 1.00 23.45 404 LEU B N 1
ATOM 17550 C CA . LEU E 1 427 ? 162.851 175.398 157.110 1.00 23.45 404 LEU B CA 1
ATOM 17551 C C . LEU E 1 427 ? 163.323 175.807 155.725 1.00 23.45 404 LEU B C 1
ATOM 17552 O O . LEU E 1 427 ? 162.761 176.711 155.108 1.00 23.45 404 LEU B O 1
ATOM 17557 N N . ARG E 1 428 ? 164.357 175.127 155.240 1.00 30.43 405 ARG B N 1
ATOM 17558 C CA . ARG E 1 428 ? 164.979 175.437 153.964 1.00 30.43 405 ARG B CA 1
ATOM 17559 C C . ARG E 1 428 ? 164.639 174.367 152.937 1.00 30.43 405 ARG B C 1
ATOM 17560 O O . ARG E 1 428 ? 164.465 173.198 153.277 1.00 30.43 405 ARG B O 1
ATOM 17568 N N . PHE E 1 429 ? 164.540 174.777 151.677 1.00 33.69 406 PHE B N 1
ATOM 17569 C CA . PHE E 1 429 ? 164.264 173.851 150.587 1.00 33.69 406 PHE B CA 1
ATOM 17570 C C . PHE E 1 429 ? 164.658 174.519 149.281 1.00 33.69 406 PHE B C 1
ATOM 17571 O O . PHE E 1 429 ? 164.841 175.735 149.221 1.00 33.69 406 PHE B O 1
ATOM 17579 N N . GLU E 1 430 ? 164.786 173.713 148.232 1.00 49.64 407 GLU B N 1
ATOM 17580 C CA . GLU E 1 430 ? 165.333 174.198 146.972 1.00 49.64 407 GLU B CA 1
ATOM 17581 C C . GLU E 1 430 ? 164.232 174.572 145.990 1.00 49.64 407 GLU B C 1
ATOM 17582 O O . GLU E 1 430 ? 163.151 173.981 145.983 1.00 49.64 407 GLU B O 1
ATOM 17588 N N . ALA E 1 431 ? 164.522 175.569 145.156 1.00 53.71 408 ALA B N 1
ATOM 17589 C CA . ALA E 1 431 ? 163.590 176.044 144.145 1.00 53.71 408 ALA B CA 1
ATOM 17590 C C . ALA E 1 431 ? 164.374 176.481 142.918 1.00 53.71 408 ALA B C 1
ATOM 17591 O O . ALA E 1 431 ? 165.571 176.763 142.993 1.00 53.71 408 ALA B O 1
ATOM 17593 N N . LYS E 1 432 ? 163.685 176.533 141.782 1.00 64.36 409 LYS B N 1
ATOM 17594 C CA . LYS E 1 432 ? 164.346 176.832 140.518 1.00 64.36 409 LYS B CA 1
ATOM 17595 C C . LYS E 1 432 ? 164.779 178.290 140.452 1.00 64.36 409 LYS B C 1
ATOM 17596 O O . LYS E 1 432 ? 164.037 179.193 140.842 1.00 64.36 409 LYS B O 1
ATOM 17602 N N . MET E 1 433 ? 165.994 178.516 139.952 1.00 78.43 410 MET B N 1
ATOM 17603 C CA . MET E 1 433 ? 166.615 179.809 139.685 1.00 78.43 410 MET B CA 1
ATOM 17604 C C . MET E 1 433 ? 166.207 180.321 138.307 1.00 78.43 410 MET B C 1
ATOM 17605 O O . MET E 1 433 ? 166.248 179.567 137.331 1.00 78.43 410 MET B O 1
ATOM 17610 N N . PRO E 1 434 ? 165.804 181.587 138.196 1.00 83.04 411 PRO B N 1
ATOM 17611 C CA . PRO E 1 434 ? 165.408 182.119 136.888 1.00 83.04 411 PRO B CA 1
ATOM 17612 C C . PRO E 1 434 ? 166.555 182.043 135.894 1.00 83.04 411 PRO B C 1
ATOM 17613 O O . PRO E 1 434 ? 167.719 182.242 136.242 1.00 83.04 411 PRO B O 1
ATOM 17617 N N . GLY E 1 435 ? 166.214 181.749 134.652 1.00 99.89 412 GLY B N 1
ATOM 17618 C CA . GLY E 1 435 ? 167.193 181.552 133.598 1.00 99.89 412 GLY B CA 1
ATOM 17619 C C . GLY E 1 435 ? 166.785 180.330 132.801 1.00 99.89 412 GLY B C 1
ATOM 17620 O O . GLY E 1 435 ? 166.174 179.394 133.317 1.00 99.89 412 GLY B O 1
ATOM 17621 N N . SER E 1 436 ? 167.128 180.338 131.511 1.00 109.77 413 SER B N 1
ATOM 17622 C CA . SER E 1 436 ? 166.695 179.263 130.623 1.00 109.77 413 SER B CA 1
ATOM 17623 C C . SER E 1 436 ? 167.277 177.919 131.044 1.00 109.77 413 SER B C 1
ATOM 17624 O O . SER E 1 436 ? 166.574 176.901 131.045 1.00 109.77 413 SER B O 1
ATOM 17627 N N . GLU E 1 437 ? 168.556 177.895 131.403 1.00 109.48 414 GLU B N 1
ATOM 17628 C CA . GLU E 1 437 ? 169.196 176.666 131.847 1.00 109.48 414 GLU B CA 1
ATOM 17629 C C . GLU E 1 437 ? 168.680 176.258 133.221 1.00 109.48 414 GLU B C 1
ATOM 17630 O O . GLU E 1 437 ? 168.338 177.098 134.057 1.00 109.48 414 GLU B O 1
ATOM 17636 N N . LEU E 1 438 ? 168.624 174.950 133.452 1.00 98.03 415 LEU B N 1
ATOM 17637 C CA . LEU E 1 438 ? 168.170 174.444 134.738 1.00 98.03 415 LEU B CA 1
ATOM 17638 C C . LEU E 1 438 ? 169.162 174.807 135.835 1.00 98.03 415 LEU B C 1
ATOM 17639 O O . LEU E 1 438 ? 170.378 174.704 135.657 1.00 98.03 415 LEU B O 1
ATOM 17644 N N . ARG E 1 439 ? 168.632 175.238 136.975 1.00 95.11 416 ARG B N 1
ATOM 17645 C CA . ARG E 1 439 ? 169.450 175.615 138.116 1.00 95.11 416 ARG B CA 1
ATOM 17646 C C . ARG E 1 439 ? 168.613 175.461 139.376 1.00 95.11 416 ARG B C 1
ATOM 17647 O O . ARG E 1 439 ? 167.382 175.425 139.322 1.00 95.11 416 ARG B O 1
ATOM 17655 N N . THR E 1 440 ? 169.291 175.366 140.517 1.00 76.65 417 THR B N 1
ATOM 17656 C CA . THR E 1 440 ? 168.613 175.205 141.800 1.00 76.65 417 THR B CA 1
ATOM 17657 C C . THR E 1 440 ? 169.232 176.163 142.806 1.00 76.65 417 THR B C 1
ATOM 17658 O O . THR E 1 440 ? 170.418 176.047 143.125 1.00 76.65 417 THR B O 1
ATOM 17662 N N . ARG E 1 441 ? 168.435 177.100 143.308 1.00 59.00 418 ARG B N 1
ATOM 17663 C CA . ARG E 1 441 ? 168.863 177.991 144.373 1.00 59.00 418 ARG B CA 1
ATOM 17664 C C . ARG E 1 441 ? 168.450 177.392 145.715 1.00 59.00 418 ARG B C 1
ATOM 17665 O O . ARG E 1 441 ? 168.010 176.244 145.793 1.00 59.00 418 ARG B O 1
ATOM 17673 N N . THR E 1 442 ? 168.592 178.158 146.793 1.00 45.78 419 THR B N 1
ATOM 17674 C CA . THR E 1 442 ? 168.207 177.704 148.125 1.00 45.78 419 THR B CA 1
ATOM 17675 C C . THR E 1 442 ? 167.424 178.810 148.809 1.00 45.78 419 THR B C 1
ATOM 17676 O O . THR E 1 442 ? 167.955 179.902 149.026 1.00 45.78 419 THR B O 1
ATOM 17680 N N . VAL E 1 443 ? 166.164 178.536 149.146 1.00 34.80 420 VAL B N 1
ATOM 17681 C CA . VAL E 1 443 ? 165.293 179.519 149.771 1.00 34.80 420 VAL B CA 1
ATOM 17682 C C . VAL E 1 443 ? 164.612 178.888 150.973 1.00 34.80 420 VAL B C 1
ATOM 17683 O O . VAL E 1 443 ? 164.527 177.667 151.098 1.00 34.80 420 VAL B O 1
ATOM 17687 N N . ASP E 1 444 ? 164.110 179.740 151.862 1.00 31.99 421 ASP B N 1
ATOM 17688 C CA . ASP E 1 444 ? 163.501 179.270 153.095 1.00 31.99 421 ASP B CA 1
ATOM 17689 C C . ASP E 1 444 ? 162.268 180.093 153.419 1.00 31.99 421 ASP B C 1
ATOM 17690 O O . ASP E 1 444 ? 162.211 181.293 153.146 1.00 31.99 421 ASP B O 1
ATOM 17695 N N . MET E 1 445 ? 161.285 179.432 154.018 1.00 31.62 422 MET B N 1
ATOM 17696 C CA . MET E 1 445 ? 160.074 180.072 154.503 1.00 31.62 422 MET B CA 1
ATOM 17697 C C . MET E 1 445 ? 160.016 179.946 156.019 1.00 31.62 422 MET B C 1
ATOM 17698 O O . MET E 1 445 ? 160.297 178.879 156.570 1.00 31.62 422 MET B O 1
ATOM 17703 N N . ASP E 1 446 ? 159.677 181.037 156.698 1.00 27.84 423 ASP B N 1
ATOM 17704 C CA . ASP E 1 446 ? 159.774 181.082 158.149 1.00 27.84 423 ASP B CA 1
ATOM 17705 C C . ASP E 1 446 ? 158.520 181.702 158.743 1.00 27.84 423 ASP B C 1
ATOM 17706 O O . ASP E 1 446 ? 157.630 182.169 158.031 1.00 27.84 423 ASP B O 1
ATOM 17711 N N . PHE E 1 447 ? 158.468 181.716 160.072 1.00 27.10 424 PHE B N 1
ATOM 17712 C CA . PHE E 1 447 ? 157.331 182.264 160.804 1.00 27.10 424 PHE B CA 1
ATOM 17713 C C . PHE E 1 447 ? 157.806 182.611 162.203 1.00 27.10 424 PHE B C 1
ATOM 17714 O O . PHE E 1 447 ? 158.275 181.731 162.926 1.00 27.10 424 PHE B O 1
ATOM 17722 N N . SER E 1 448 ? 157.692 183.879 162.584 1.00 38.92 425 SER B N 1
ATOM 17723 C CA . SER E 1 448 ? 158.223 184.368 163.847 1.00 38.92 425 SER B CA 1
ATOM 17724 C C . SER E 1 448 ? 157.093 184.822 164.756 1.00 38.92 425 SER B C 1
ATOM 17725 O O . SER E 1 448 ? 156.115 185.415 164.295 1.00 38.92 425 SER B O 1
ATOM 17728 N N . TYR E 1 449 ? 157.240 184.556 166.056 1.00 44.00 426 TYR B N 1
ATOM 17729 C CA . TYR E 1 449 ? 156.175 184.875 167.001 1.00 44.00 426 TYR B CA 1
ATOM 17730 C C . TYR E 1 449 ? 155.960 186.373 167.133 1.00 44.00 426 TYR B C 1
ATOM 17731 O O . TYR E 1 449 ? 154.833 186.813 167.378 1.00 44.00 426 TYR B O 1
ATOM 17740 N N . GLY E 1 450 ? 157.019 187.167 166.992 1.00 56.07 427 GLY B N 1
ATOM 17741 C CA . GLY E 1 450 ? 156.879 188.601 167.180 1.00 56.07 427 GLY B CA 1
ATOM 17742 C C . GLY E 1 450 ? 155.975 189.246 166.149 1.00 56.07 427 GLY B C 1
ATOM 17743 O O . GLY E 1 450 ? 155.186 190.137 166.471 1.00 56.07 427 GLY B O 1
ATOM 17744 N N . SER E 1 451 ? 156.071 188.803 164.900 1.00 57.05 428 SER B N 1
ATOM 17745 C CA . SER E 1 451 ? 155.328 189.406 163.804 1.00 57.05 428 SER B CA 1
ATOM 17746 C C . SER E 1 451 ? 154.003 188.711 163.520 1.00 57.05 428 SER B C 1
ATOM 17747 O O . SER E 1 451 ? 153.334 189.067 162.546 1.00 57.05 428 SER B O 1
ATOM 17750 N N . SER E 1 452 ? 153.611 187.728 164.328 1.00 58.08 429 SER B N 1
ATOM 17751 C CA . SER E 1 452 ? 152.325 187.069 164.160 1.00 58.08 429 SER B CA 1
ATOM 17752 C C . SER E 1 452 ? 151.366 187.280 165.319 1.00 58.08 429 SER B C 1
ATOM 17753 O O . SER E 1 452 ? 150.153 187.175 165.113 1.00 58.08 429 SER B O 1
ATOM 17756 N N . PHE E 1 453 ? 151.860 187.565 166.518 1.00 71.06 430 PHE B N 1
ATOM 17757 C CA . PHE E 1 453 ? 151.012 187.814 167.673 1.00 71.06 430 PHE B CA 1
ATOM 17758 C C . PHE E 1 453 ? 151.177 189.203 168.263 1.00 71.06 430 PHE B C 1
ATOM 17759 O O . PHE E 1 453 ? 150.216 189.737 168.819 1.00 71.06 430 PHE B O 1
ATOM 17767 N N . GLY E 1 454 ? 152.361 189.798 168.163 1.00 93.31 431 GLY B N 1
ATOM 17768 C CA . GLY E 1 454 ? 152.566 191.150 168.655 1.00 93.31 431 GLY B CA 1
ATOM 17769 C C . GLY E 1 454 ? 152.402 191.297 170.151 1.00 93.31 431 GLY B C 1
ATOM 17770 O O . GLY E 1 454 ? 151.776 192.259 170.614 1.00 93.31 431 GLY B O 1
ATOM 17771 N N . VAL E 1 455 ? 152.949 190.362 170.923 1.00 109.30 432 VAL B N 1
ATOM 17772 C CA . VAL E 1 455 ? 152.859 190.386 172.376 1.00 109.30 432 VAL B CA 1
ATOM 17773 C C . VAL E 1 455 ? 154.262 190.270 172.951 1.00 109.30 432 VAL B C 1
ATOM 17774 O O . VAL E 1 455 ? 155.064 189.444 172.500 1.00 109.30 432 VAL B O 1
ATOM 17778 N N . ALA E 1 456 ? 154.564 191.113 173.936 1.00 126.14 433 ALA B N 1
ATOM 17779 C CA . ALA E 1 456 ? 155.875 191.097 174.561 1.00 126.14 433 ALA B CA 1
ATOM 17780 C C . ALA E 1 456 ? 156.065 189.830 175.392 1.00 126.14 433 ALA B C 1
ATOM 17781 O O . ALA E 1 456 ? 155.106 189.177 175.814 1.00 126.14 433 ALA B O 1
ATOM 17783 N N . ALA E 1 457 ? 157.330 189.492 175.627 1.00 130.77 434 ALA B N 1
ATOM 17784 C CA . ALA E 1 457 ? 157.669 188.277 176.349 1.00 130.77 434 ALA B CA 1
ATOM 17785 C C . ALA E 1 457 ? 157.292 188.402 177.825 1.00 130.77 434 ALA B C 1
ATOM 17786 O O . ALA E 1 457 ? 156.979 189.483 178.331 1.00 130.77 434 ALA B O 1
ATOM 17788 N N . ALA E 1 458 ? 157.324 187.265 178.519 1.00 120.45 435 ALA B N 1
ATOM 17789 C CA . ALA E 1 458 ? 156.969 187.190 179.928 1.00 120.45 435 ALA B CA 1
ATOM 17790 C C . ALA E 1 458 ? 158.092 186.526 180.710 1.00 120.45 435 ALA B C 1
ATOM 17791 O O . ALA E 1 458 ? 158.838 185.701 180.177 1.00 120.45 435 ALA B O 1
ATOM 17793 N N . ASP E 1 459 ? 158.206 186.899 181.982 1.00 97.93 436 ASP B N 1
ATOM 17794 C CA . ASP E 1 459 ? 159.235 186.328 182.841 1.00 97.93 436 ASP B CA 1
ATOM 17795 C C . ASP E 1 459 ? 158.930 184.866 183.137 1.00 97.93 436 ASP B C 1
ATOM 17796 O O . ASP E 1 459 ? 157.804 184.515 183.498 1.00 97.93 436 ASP B O 1
ATOM 17801 N N . ALA E 1 460 ? 159.945 184.012 182.992 1.00 87.27 437 ALA B N 1
ATOM 17802 C CA . ALA E 1 460 ? 159.754 182.584 183.214 1.00 87.27 437 ALA B CA 1
ATOM 17803 C C . ALA E 1 460 ? 159.689 182.244 184.697 1.00 87.27 437 ALA B C 1
ATOM 17804 O O . ALA E 1 460 ? 158.959 181.329 185.092 1.00 87.27 437 ALA B O 1
ATOM 17806 N N . TYR E 1 461 ? 160.440 182.966 185.530 1.00 87.56 438 TYR B N 1
ATOM 17807 C CA . TYR E 1 461 ? 160.473 182.651 186.955 1.00 87.56 438 TYR B CA 1
ATOM 17808 C C . TYR E 1 461 ? 159.103 182.823 187.595 1.00 87.56 438 TYR B C 1
ATOM 17809 O O . TYR E 1 461 ? 158.709 182.028 188.455 1.00 87.56 438 TYR B O 1
ATOM 17818 N N . HIS E 1 462 ? 158.368 183.860 187.196 1.00 92.43 439 HIS B N 1
ATOM 17819 C CA . HIS E 1 462 ? 157.051 184.087 187.778 1.00 92.43 439 HIS B CA 1
ATOM 17820 C C . HIS E 1 462 ? 156.114 182.926 187.481 1.00 92.43 439 HIS B C 1
ATOM 17821 O O . HIS E 1 462 ? 155.312 182.534 188.335 1.00 92.43 439 HIS B O 1
ATOM 17828 N N . ARG E 1 463 ? 156.208 182.356 186.278 1.00 82.57 440 ARG B N 1
ATOM 17829 C CA . ARG E 1 463 ? 155.324 181.256 185.911 1.00 82.57 440 ARG B CA 1
ATOM 17830 C C . ARG E 1 463 ? 155.535 180.048 186.812 1.00 82.57 440 ARG B C 1
ATOM 17831 O O . ARG E 1 463 ? 154.572 179.381 187.205 1.00 82.57 440 ARG B O 1
ATOM 17839 N N . LEU E 1 464 ? 156.789 179.742 187.142 1.00 77.22 441 LEU B N 1
ATOM 17840 C CA . LEU E 1 464 ? 157.058 178.582 187.981 1.00 77.22 441 LEU B CA 1
ATOM 17841 C C . LEU E 1 464 ? 156.514 178.776 189.390 1.00 77.22 441 LEU B C 1
ATOM 17842 O O . LEU E 1 464 ? 155.945 177.847 189.972 1.00 77.22 441 LEU B O 1
ATOM 17847 N N . LEU E 1 465 ? 156.669 179.974 189.955 1.00 75.51 442 LEU B N 1
ATOM 17848 C CA . LEU E 1 465 ? 156.186 180.203 191.312 1.00 75.51 442 LEU B CA 1
ATOM 17849 C C . LEU E 1 465 ? 154.672 180.081 191.390 1.00 75.51 442 LEU B C 1
ATOM 17850 O O . LEU E 1 465 ? 154.136 179.540 192.363 1.00 75.51 442 LEU B O 1
ATOM 17855 N N . LEU E 1 466 ? 153.963 180.582 190.380 1.00 75.79 443 LEU B N 1
ATOM 17856 C CA . LEU E 1 466 ? 152.511 180.463 190.384 1.00 75.79 443 LEU B CA 1
ATOM 17857 C C . LEU E 1 466 ? 152.089 179.002 190.346 1.00 75.79 443 LEU B C 1
ATOM 17858 O O . LEU E 1 466 ? 151.122 178.610 191.008 1.00 75.79 443 LEU B O 1
ATOM 17863 N N . ASP E 1 467 ? 152.806 178.179 189.579 1.00 72.02 444 ASP B N 1
ATOM 17864 C CA . ASP E 1 467 ? 152.496 176.757 189.507 1.00 72.02 444 ASP B CA 1
ATOM 17865 C C . ASP E 1 467 ? 152.764 176.033 190.818 1.00 72.02 444 ASP B C 1
ATOM 17866 O O . ASP E 1 467 ? 152.187 174.968 191.053 1.00 72.02 444 ASP B O 1
ATOM 17871 N N . CYS E 1 468 ? 153.628 176.577 191.673 1.00 69.68 445 CYS B N 1
ATOM 17872 C CA . CYS E 1 468 ? 153.888 175.935 192.953 1.00 69.68 445 CYS B CA 1
ATOM 17873 C C . CYS E 1 468 ? 152.704 176.040 193.901 1.00 69.68 445 CYS B C 1
ATOM 17874 O O . CYS E 1 468 ? 152.669 175.328 194.908 1.00 69.68 445 CYS B O 1
ATOM 17877 N N . MET E 1 469 ? 151.741 176.910 193.611 1.00 75.00 446 MET B N 1
ATOM 17878 C CA . MET E 1 469 ? 150.551 177.027 194.442 1.00 75.00 446 MET B CA 1
ATOM 17879 C C . MET E 1 469 ? 149.448 176.079 193.987 1.00 75.00 446 MET B C 1
ATOM 17880 O O . MET E 1 469 ? 148.927 175.298 194.789 1.00 75.00 446 MET B O 1
ATOM 17885 N N . LEU E 1 470 ? 149.083 176.138 192.706 1.00 77.87 447 LEU B N 1
ATOM 17886 C CA . LEU E 1 470 ? 148.046 175.252 192.185 1.00 77.87 447 LEU B CA 1
ATOM 17887 C C . LEU E 1 470 ? 148.466 173.794 192.301 1.00 77.87 447 LEU B C 1
ATOM 17888 O O . LEU E 1 470 ? 147.731 172.963 192.846 1.00 77.87 447 LEU B O 1
ATOM 17893 N N . GLY E 1 471 ? 149.649 173.465 191.794 1.00 72.91 448 GLY B N 1
ATOM 17894 C CA . GLY E 1 471 ? 150.142 172.105 191.829 1.00 72.91 448 GLY B CA 1
ATOM 17895 C C . GLY E 1 471 ? 149.915 171.374 190.524 1.00 72.91 448 GLY B C 1
ATOM 17896 O O . GLY E 1 471 ? 148.796 170.943 190.234 1.00 72.91 448 GLY B O 1
ATOM 17897 N N . ASP E 1 472 ? 150.960 171.238 189.726 1.00 69.22 449 ASP B N 1
ATOM 17898 C CA . ASP E 1 472 ? 150.876 170.480 188.483 1.00 69.22 449 ASP B CA 1
ATOM 17899 C C . ASP E 1 472 ? 151.964 169.428 188.357 1.00 69.22 449 ASP B C 1
ATOM 17900 O O . ASP E 1 472 ? 151.693 168.332 187.866 1.00 69.22 449 ASP B O 1
ATOM 17905 N N . GLN E 1 473 ? 153.183 169.731 188.799 1.00 62.94 450 GLN B N 1
ATOM 17906 C CA . GLN E 1 473 ? 154.310 168.811 188.691 1.00 62.94 450 GLN B CA 1
ATOM 17907 C C . GLN E 1 473 ? 154.499 168.326 187.258 1.00 62.94 450 GLN B C 1
ATOM 17908 O O . GLN E 1 473 ? 154.769 167.151 187.005 1.00 62.94 450 GLN B O 1
ATOM 17914 N N . THR E 1 474 ? 154.354 169.242 186.305 1.00 60.21 451 THR B N 1
ATOM 17915 C CA . THR E 1 474 ? 154.628 168.941 184.906 1.00 60.21 451 THR B CA 1
ATOM 17916 C C . THR E 1 474 ? 155.987 169.452 184.454 1.00 60.21 451 THR B C 1
ATOM 17917 O O . THR E 1 474 ? 156.692 168.757 183.718 1.00 60.21 451 THR B O 1
ATOM 17921 N N . LEU E 1 475 ? 156.382 170.639 184.897 1.00 62.27 452 LEU B N 1
ATOM 17922 C CA . LEU E 1 475 ? 157.663 171.220 184.525 1.00 62.27 452 LEU B CA 1
ATOM 17923 C C . LEU E 1 475 ? 158.779 170.904 185.514 1.00 62.27 452 LEU B C 1
ATOM 17924 O O . LEU E 1 475 ? 159.899 171.391 185.334 1.00 62.27 452 LEU B O 1
ATOM 17929 N N . PHE E 1 476 ? 158.511 170.109 186.545 1.00 52.38 453 PHE B N 1
ATOM 17930 C CA . PHE E 1 476 ? 159.504 169.756 187.549 1.00 52.38 453 PHE B CA 1
ATOM 17931 C C . PHE E 1 476 ? 159.895 168.297 187.381 1.00 52.38 453 PHE B C 1
ATOM 17932 O O . PHE E 1 476 ? 159.025 167.428 187.269 1.00 52.38 453 PHE B O 1
ATOM 17940 N N . THR E 1 477 ? 161.197 168.034 187.373 1.00 48.45 454 THR B N 1
ATOM 17941 C CA . THR E 1 477 ? 161.694 166.682 187.168 1.00 48.45 454 THR B CA 1
ATOM 17942 C C . THR E 1 477 ? 161.285 165.772 188.316 1.00 48.45 454 THR B C 1
ATOM 17943 O O . THR E 1 477 ? 161.190 166.193 189.470 1.00 48.45 454 THR B O 1
ATOM 17947 N N . ARG E 1 478 ? 161.053 164.506 187.989 1.00 45.93 455 ARG B N 1
ATOM 17948 C CA . ARG E 1 478 ? 160.639 163.528 188.983 1.00 45.93 455 ARG B CA 1
ATOM 17949 C C . ARG E 1 478 ? 161.856 163.073 189.779 1.00 45.93 455 ARG B C 1
ATOM 17950 O O . ARG E 1 478 ? 162.941 163.652 189.688 1.00 45.93 455 ARG B O 1
ATOM 17958 N N . ALA E 1 479 ? 161.689 162.022 190.577 1.00 46.75 456 ALA B N 1
ATOM 17959 C CA . ALA E 1 479 ? 162.778 161.520 191.405 1.00 46.75 456 ALA B CA 1
ATOM 17960 C C . ALA E 1 479 ? 163.673 160.557 190.632 1.00 46.75 456 ALA B C 1
ATOM 17961 O O . ALA E 1 479 ? 164.876 160.793 190.496 1.00 46.75 456 ALA B O 1
ATOM 17963 N N . ASP E 1 480 ? 163.098 159.471 190.117 1.00 45.22 457 ASP B N 1
ATOM 17964 C CA . ASP E 1 480 ? 163.901 158.480 189.412 1.00 45.22 457 ASP B CA 1
ATOM 17965 C C . ASP E 1 480 ? 164.473 159.015 188.111 1.00 45.22 457 ASP B C 1
ATOM 17966 O O . ASP E 1 480 ? 165.468 158.474 187.620 1.00 45.22 457 ASP B O 1
ATOM 17971 N N . GLU E 1 481 ? 163.869 160.050 187.533 1.00 46.01 458 GLU B N 1
ATOM 17972 C CA . GLU E 1 481 ? 164.389 160.586 186.281 1.00 46.01 458 GLU B CA 1
ATOM 17973 C C . GLU E 1 481 ? 165.728 161.277 186.487 1.00 46.01 458 GLU B C 1
ATOM 17974 O O . GLU E 1 481 ? 166.615 161.187 185.632 1.00 46.01 458 GLU B O 1
ATOM 17980 N N . VAL E 1 482 ? 165.900 161.971 187.614 1.00 43.76 459 VAL B N 1
ATOM 17981 C CA . VAL E 1 482 ? 167.151 162.678 187.849 1.00 43.76 459 VAL B CA 1
ATOM 17982 C C . VAL E 1 482 ? 168.302 161.711 188.077 1.00 43.76 459 VAL B C 1
ATOM 17983 O O . VAL E 1 482 ? 169.467 162.107 187.978 1.00 43.76 459 VAL B O 1
ATOM 17987 N N . GLU E 1 483 ? 168.012 160.449 188.389 1.00 50.46 460 GLU B N 1
ATOM 17988 C CA . GLU E 1 483 ? 169.077 159.457 188.475 1.00 50.46 460 GLU B CA 1
ATOM 17989 C C . GLU E 1 483 ? 169.570 159.066 187.090 1.00 50.46 460 GLU B C 1
ATOM 17990 O O . GLU E 1 483 ? 170.767 158.835 186.894 1.00 50.46 460 GLU B O 1
ATOM 17996 N N . GLU E 1 484 ? 168.661 158.982 186.117 1.00 45.50 461 GLU B N 1
ATOM 17997 C CA . GLU E 1 484 ? 169.053 158.574 184.772 1.00 45.50 461 GLU B CA 1
ATOM 17998 C C . GLU E 1 484 ? 169.932 159.621 184.106 1.00 45.50 461 GLU B C 1
ATOM 17999 O O . GLU E 1 484 ? 170.840 159.278 183.343 1.00 45.50 461 GLU B O 1
ATOM 18005 N N . ALA E 1 485 ? 169.675 160.900 184.372 1.00 42.61 462 ALA B N 1
ATOM 18006 C CA . ALA E 1 485 ? 170.516 161.942 183.798 1.00 42.61 462 ALA B CA 1
ATOM 18007 C C . ALA E 1 485 ? 171.951 161.809 184.282 1.00 42.61 462 ALA B C 1
ATOM 18008 O O . ALA E 1 485 ? 172.894 161.993 183.508 1.00 42.61 462 ALA B O 1
ATOM 18010 N N . TRP E 1 486 ? 172.136 161.488 185.562 1.00 45.23 463 TRP B N 1
ATOM 18011 C CA . TRP E 1 486 ? 173.484 161.338 186.096 1.00 45.23 463 TRP B CA 1
ATOM 18012 C C . TRP E 1 486 ? 174.180 160.106 185.541 1.00 45.23 463 TRP B C 1
ATOM 18013 O O . TRP E 1 486 ? 175.397 160.127 185.332 1.00 45.23 463 TRP B O 1
ATOM 18024 N N . ARG E 1 487 ? 173.439 159.025 185.305 1.00 47.19 464 ARG B N 1
ATOM 18025 C CA . ARG E 1 487 ? 174.076 157.800 184.843 1.00 47.19 464 ARG B CA 1
ATOM 18026 C C . ARG E 1 487 ? 174.610 157.934 183.426 1.00 47.19 464 ARG B C 1
ATOM 18027 O O . ARG E 1 487 ? 175.612 157.297 183.087 1.00 47.19 464 ARG B O 1
ATOM 18035 N N . VAL E 1 488 ? 173.965 158.746 182.587 1.00 43.02 465 VAL B N 1
ATOM 18036 C CA . VAL E 1 488 ? 174.363 158.821 181.184 1.00 43.02 465 VAL B CA 1
ATOM 18037 C C . VAL E 1 488 ? 175.787 159.347 181.060 1.00 43.02 465 VAL B C 1
ATOM 18038 O O . VAL E 1 488 ? 176.631 158.742 180.390 1.00 43.02 465 VAL B O 1
ATOM 18042 N N . VAL E 1 489 ? 176.079 160.478 181.695 1.00 45.70 466 VAL B N 1
ATOM 18043 C CA . VAL E 1 489 ? 177.470 160.895 181.791 1.00 45.70 466 VAL B CA 1
ATOM 18044 C C . VAL E 1 489 ? 178.060 160.386 183.100 1.00 45.70 466 VAL B C 1
ATOM 18045 O O . VAL E 1 489 ? 178.330 161.162 184.023 1.00 45.70 466 VAL B O 1
ATOM 18049 N N . THR E 1 490 ? 178.298 159.085 183.182 1.00 48.15 467 THR B N 1
ATOM 18050 C CA . THR E 1 490 ? 179.097 158.547 184.274 1.00 48.15 467 THR B CA 1
ATOM 18051 C C . THR E 1 490 ? 180.582 158.543 183.928 1.00 48.15 467 THR B C 1
ATOM 18052 O O . THR E 1 490 ? 181.392 159.037 184.722 1.00 48.15 467 THR B O 1
ATOM 18056 N N . PRO E 1 491 ? 180.991 158.008 182.769 1.00 48.47 468 PRO B N 1
ATOM 18057 C CA . PRO E 1 491 ? 182.434 157.911 182.510 1.00 48.47 468 PRO B CA 1
ATOM 18058 C C . PRO E 1 491 ? 183.086 159.249 182.237 1.00 48.47 468 PRO B C 1
ATOM 18059 O O . PRO E 1 491 ? 184.253 159.439 182.599 1.00 48.47 468 PRO B O 1
ATOM 18063 N N . VAL E 1 492 ? 182.373 160.184 181.613 1.00 48.27 469 VAL B N 1
ATOM 18064 C CA . VAL E 1 492 ? 182.981 161.463 181.270 1.00 48.27 469 VAL B CA 1
ATOM 18065 C C . VAL E 1 492 ? 183.380 162.217 182.530 1.00 48.27 469 VAL B C 1
ATOM 18066 O O . VAL E 1 492 ? 184.503 162.720 182.642 1.00 48.27 469 VAL B O 1
ATOM 18070 N N . LEU E 1 493 ? 182.476 162.293 183.507 1.00 46.46 470 LEU B N 1
ATOM 18071 C CA . LEU E 1 493 ? 182.762 163.085 184.698 1.00 46.46 470 LEU B CA 1
ATOM 18072 C C . LEU E 1 493 ? 183.934 162.511 185.478 1.00 46.46 470 LEU B C 1
ATOM 18073 O O . LEU E 1 493 ? 184.812 163.254 185.930 1.00 46.46 470 LEU B O 1
ATOM 18078 N N . SER E 1 494 ? 183.970 161.190 185.645 1.00 50.67 471 SER B N 1
ATOM 18079 C CA . SER E 1 494 ? 185.040 160.583 186.429 1.00 50.67 471 SER B CA 1
ATOM 18080 C C . SER E 1 494 ? 186.383 160.702 185.722 1.00 50.67 471 SER B C 1
ATOM 18081 O O . SER E 1 494 ? 187.397 161.016 186.356 1.00 50.67 471 SER B O 1
ATOM 18084 N N . ALA E 1 495 ? 186.410 160.462 184.410 1.00 51.81 472 ALA B N 1
ATOM 18085 C CA . ALA E 1 495 ? 187.679 160.429 183.692 1.00 51.81 472 ALA B CA 1
ATOM 18086 C C . ALA E 1 495 ? 188.370 161.784 183.713 1.00 51.81 472 ALA B C 1
ATOM 18087 O O . ALA E 1 495 ? 189.584 161.865 183.930 1.00 51.81 472 ALA B O 1
ATOM 18089 N N . TRP E 1 496 ? 187.619 162.862 183.493 1.00 48.67 473 TRP B N 1
ATOM 18090 C CA . TRP E 1 496 ? 188.239 164.179 183.443 1.00 48.67 473 TRP B CA 1
ATOM 18091 C C . TRP E 1 496 ? 188.637 164.686 184.820 1.00 48.67 473 TRP B C 1
ATOM 18092 O O . TRP E 1 496 ? 189.545 165.517 184.918 1.00 48.67 473 TRP B O 1
ATOM 18103 N N . ASP E 1 497 ? 187.988 164.207 185.882 1.00 59.54 474 ASP B N 1
ATOM 18104 C CA . ASP E 1 497 ? 188.266 164.734 187.213 1.00 59.54 474 ASP B CA 1
ATOM 18105 C C . ASP E 1 497 ? 189.630 164.312 187.741 1.00 59.54 474 ASP B C 1
ATOM 18106 O O . ASP E 1 497 ? 190.141 164.947 188.669 1.00 59.54 474 ASP B O 1
ATOM 18111 N N . ALA E 1 498 ? 190.226 163.264 187.183 1.00 66.93 475 ALA B N 1
ATOM 18112 C CA . ALA E 1 498 ? 191.533 162.827 187.646 1.00 66.93 475 ALA B CA 1
ATOM 18113 C C . ALA E 1 498 ? 192.576 163.904 187.360 1.00 66.93 475 ALA B C 1
ATOM 18114 O O . ALA E 1 498 ? 192.515 164.565 186.320 1.00 66.93 475 ALA B O 1
ATOM 18116 N N . PRO E 1 499 ? 193.528 164.120 188.268 1.00 76.80 476 PRO B N 1
ATOM 18117 C CA . PRO E 1 499 ? 194.583 165.103 188.003 1.00 76.80 476 PRO B CA 1
ATOM 18118 C C . PRO E 1 499 ? 195.384 164.721 186.768 1.00 76.80 476 PRO B C 1
ATOM 18119 O O . PRO E 1 499 ? 195.663 163.545 186.526 1.00 76.80 476 PRO B O 1
ATOM 18123 N N . SER E 1 500 ? 195.753 165.732 185.986 1.00 88.27 477 SER B N 1
ATOM 18124 C CA . SER E 1 500 ? 196.470 165.516 184.739 1.00 88.27 477 SER B CA 1
ATOM 18125 C C . SER E 1 500 ? 197.419 166.683 184.512 1.00 88.27 477 SER B C 1
ATOM 18126 O O . SER E 1 500 ? 197.471 167.634 185.298 1.00 88.27 477 SER B O 1
ATOM 18129 N N . ASP E 1 501 ? 198.171 166.601 183.423 1.00 92.85 478 ASP B N 1
ATOM 18130 C CA . ASP E 1 501 ? 199.158 167.623 183.116 1.00 92.85 478 ASP B CA 1
ATOM 18131 C C . ASP E 1 501 ? 198.463 168.953 182.850 1.00 92.85 478 ASP B C 1
ATOM 18132 O O . ASP E 1 501 ? 197.521 169.003 182.048 1.00 92.85 478 ASP B O 1
ATOM 18137 N N . PRO E 1 502 ? 198.885 170.039 183.497 1.00 89.12 479 PRO B N 1
ATOM 18138 C CA . PRO E 1 502 ? 198.275 171.344 183.203 1.00 89.12 479 PRO B CA 1
ATOM 18139 C C . PRO E 1 502 ? 198.371 171.731 181.741 1.00 89.12 479 PRO B C 1
ATOM 18140 O O . PRO E 1 502 ? 197.450 172.367 181.216 1.00 89.12 479 PRO B O 1
ATOM 18144 N N . LEU E 1 503 ? 199.455 171.363 181.066 1.00 89.39 480 LEU B N 1
ATOM 18145 C CA . LEU E 1 503 ? 199.621 171.654 179.642 1.00 89.39 480 LEU B CA 1
ATOM 18146 C C . LEU E 1 503 ? 199.059 170.530 178.781 1.00 89.39 480 LEU B C 1
ATOM 18147 O O . LEU E 1 503 ? 199.722 170.016 177.882 1.00 89.39 480 LEU B O 1
ATOM 18152 N N . SER E 1 504 ? 197.815 170.137 179.058 1.00 81.67 481 SER B N 1
ATOM 18153 C CA . SER E 1 504 ? 197.171 169.087 178.281 1.00 81.67 481 SER B CA 1
ATOM 18154 C C . SER E 1 504 ? 195.703 169.381 178.003 1.00 81.67 481 SER B C 1
ATOM 18155 O O . SER E 1 504 ? 194.990 168.490 177.526 1.00 81.67 481 SER B O 1
ATOM 18158 N N . MET E 1 505 ? 195.227 170.587 178.292 1.00 63.52 482 MET B N 1
ATOM 18159 C CA . MET E 1 505 ? 193.850 170.963 178.024 1.00 63.52 482 MET B CA 1
ATOM 18160 C C . MET E 1 505 ? 193.814 171.917 176.843 1.00 63.52 482 MET B C 1
ATOM 18161 O O . MET E 1 505 ? 194.434 172.988 176.911 1.00 63.52 482 MET B O 1
ATOM 18166 N N . PRO E 1 506 ? 193.136 171.577 175.748 1.00 56.42 483 PRO B N 1
ATOM 18167 C CA . PRO E 1 506 ? 193.111 172.477 174.590 1.00 56.42 483 PRO B CA 1
ATOM 18168 C C . PRO E 1 506 ? 192.539 173.834 174.962 1.00 56.42 483 PRO B C 1
ATOM 18169 O O . PRO E 1 506 ? 191.586 173.936 175.735 1.00 56.42 483 PRO B O 1
ATOM 18173 N N . LEU E 1 507 ? 193.135 174.883 174.405 1.00 54.42 484 LEU B N 1
ATOM 18174 C CA . LEU E 1 507 ? 192.746 176.253 174.700 1.00 54.42 484 LEU B CA 1
ATOM 18175 C C . LEU E 1 507 ? 192.376 176.971 173.412 1.00 54.42 484 LEU B C 1
ATOM 18176 O O . LEU E 1 507 ? 193.031 176.794 172.382 1.00 54.42 484 LEU B O 1
ATOM 18181 N N . TYR E 1 508 ? 191.322 177.779 173.476 1.00 48.71 485 TYR B N 1
ATOM 18182 C CA . TYR E 1 508 ? 190.834 178.524 172.329 1.00 48.71 485 TYR B CA 1
ATOM 18183 C C . TYR E 1 508 ? 190.720 179.997 172.688 1.00 48.71 485 TYR B C 1
ATOM 18184 O O . TYR E 1 508 ? 190.564 180.364 173.854 1.00 48.71 485 TYR B O 1
ATOM 18193 N N . GLU E 1 509 ? 190.813 180.841 171.672 1.00 60.39 486 GLU B N 1
ATOM 18194 C CA . GLU E 1 509 ? 190.771 182.279 171.873 1.00 60.39 486 GLU B CA 1
ATOM 18195 C C . GLU E 1 509 ? 189.361 182.741 172.214 1.00 60.39 486 GLU B C 1
ATOM 18196 O O . GLU E 1 509 ? 188.368 182.085 171.898 1.00 60.39 486 GLU B O 1
ATOM 18202 N N . ALA E 1 510 ? 189.286 183.893 172.871 1.00 60.93 487 ALA B N 1
ATOM 18203 C CA . ALA E 1 510 ? 187.999 184.514 173.135 1.00 60.93 487 ALA B CA 1
ATOM 18204 C C . ALA E 1 510 ? 187.455 185.128 171.855 1.00 60.93 487 ALA B C 1
ATOM 18205 O O . ALA E 1 510 ? 188.166 185.850 171.152 1.00 60.93 487 ALA B O 1
ATOM 18207 N N . GLY E 1 511 ? 186.195 184.841 171.552 1.00 55.53 488 GLY B N 1
ATOM 18208 C CA . GLY E 1 511 ? 185.558 185.390 170.373 1.00 55.53 488 GLY B CA 1
ATOM 18209 C C . GLY E 1 511 ? 185.470 184.467 169.181 1.00 55.53 488 GLY B C 1
ATOM 18210 O O . GLY E 1 511 ? 184.880 184.852 168.166 1.00 55.53 488 GLY B O 1
ATOM 18211 N N . THR E 1 512 ? 186.024 183.260 169.264 1.00 51.44 489 THR B N 1
ATOM 18212 C CA . THR E 1 512 ? 185.945 182.293 168.179 1.00 51.44 489 THR B CA 1
ATOM 18213 C C . THR E 1 512 ? 185.134 181.087 168.626 1.00 51.44 489 THR B C 1
ATOM 18214 O O . THR E 1 512 ? 185.008 180.814 169.821 1.00 51.44 489 THR B O 1
ATOM 18218 N N . TRP E 1 513 ? 184.593 180.357 167.650 1.00 42.73 490 TRP B N 1
ATOM 18219 C CA . TRP E 1 513 ? 183.549 179.382 167.947 1.00 42.73 490 TRP B CA 1
ATOM 18220 C C . TRP E 1 513 ? 184.086 178.197 168.740 1.00 42.73 490 TRP B C 1
ATOM 18221 O O . TRP E 1 513 ? 183.687 177.971 169.885 1.00 42.73 490 TRP B O 1
ATOM 18232 N N . GLU E 1 514 ? 184.996 177.430 168.154 1.00 48.01 491 GLU B N 1
ATOM 18233 C CA . GLU E 1 514 ? 185.363 176.148 168.731 1.00 48.01 491 GLU B CA 1
ATOM 18234 C C . GLU E 1 514 ? 186.871 176.026 168.868 1.00 48.01 491 GLU B C 1
ATOM 18235 O O . GLU E 1 514 ? 187.620 176.605 168.078 1.00 48.01 491 GLU B O 1
ATOM 18241 N N . PRO E 1 515 ? 187.344 175.270 169.853 1.00 44.20 492 PRO B N 1
ATOM 18242 C CA . PRO E 1 515 ? 188.769 174.950 169.909 1.00 44.20 492 PRO B CA 1
ATOM 18243 C C . PRO E 1 515 ? 189.150 174.026 168.767 1.00 44.20 492 PRO B C 1
ATOM 18244 O O . PRO E 1 515 ? 188.310 173.358 168.163 1.00 44.20 492 PRO B O 1
ATOM 18248 N N . ALA E 1 516 ? 190.452 173.992 168.482 1.00 51.71 493 ALA B N 1
ATOM 18249 C CA . ALA E 1 516 ? 190.931 173.318 167.281 1.00 51.71 493 ALA B CA 1
ATOM 18250 C C . ALA E 1 516 ? 190.587 171.837 167.291 1.00 51.71 493 ALA B C 1
ATOM 18251 O O . ALA E 1 516 ? 190.185 171.280 166.264 1.00 51.71 493 ALA B O 1
ATOM 18253 N N . GLU E 1 517 ? 190.743 171.179 168.438 1.00 54.48 494 GLU B N 1
ATOM 18254 C CA . GLU E 1 517 ? 190.530 169.739 168.493 1.00 54.48 494 GLU B CA 1
ATOM 18255 C C . GLU E 1 517 ? 189.071 169.389 168.227 1.00 54.48 494 GLU B C 1
ATOM 18256 O O . GLU E 1 517 ? 188.773 168.451 167.478 1.00 54.48 494 GLU B O 1
ATOM 18262 N N . ALA E 1 518 ? 188.145 170.147 168.814 1.00 49.77 495 ALA B N 1
ATOM 18263 C CA . ALA E 1 518 ? 186.735 169.777 168.767 1.00 49.77 495 ALA B CA 1
ATOM 18264 C C . ALA E 1 518 ? 186.174 169.765 167.353 1.00 49.77 495 ALA B C 1
ATOM 18265 O O . ALA E 1 518 ? 185.156 169.112 167.110 1.00 49.77 495 ALA B O 1
ATOM 18267 N N . GLU E 1 519 ? 186.806 170.469 166.418 1.00 50.83 496 GLU B N 1
ATOM 18268 C CA . GLU E 1 519 ? 186.292 170.489 165.055 1.00 50.83 496 GLU B CA 1
ATOM 18269 C C . GLU E 1 519 ? 186.504 169.153 164.358 1.00 50.83 496 GLU B C 1
ATOM 18270 O O . GLU E 1 519 ? 185.750 168.806 163.444 1.00 50.83 496 GLU B O 1
ATOM 18276 N N . TRP E 1 520 ? 187.514 168.391 164.772 1.00 54.17 497 TRP B N 1
ATOM 18277 C CA . TRP E 1 520 ? 187.829 167.135 164.106 1.00 54.17 497 TRP B CA 1
ATOM 18278 C C . TRP E 1 520 ? 186.833 166.030 164.426 1.00 54.17 497 TRP B C 1
ATOM 18279 O O . TRP E 1 520 ? 186.706 165.084 163.642 1.00 54.17 497 TRP B O 1
ATOM 18290 N N . LEU E 1 521 ? 186.114 166.133 165.544 1.00 41.57 498 LEU B N 1
ATOM 18291 C CA . LEU E 1 521 ? 185.164 165.089 165.910 1.00 41.57 498 LEU B CA 1
ATOM 18292 C C . LEU E 1 521 ? 184.068 164.927 164.867 1.00 41.57 498 LEU B C 1
ATOM 18293 O O . LEU E 1 521 ? 183.661 163.801 164.566 1.00 41.57 498 LEU B O 1
ATOM 18298 N N . ILE E 1 522 ? 183.582 166.029 164.305 1.00 39.54 499 ILE B N 1
ATOM 18299 C CA . ILE E 1 522 ? 182.432 165.984 163.412 1.00 39.54 499 ILE B CA 1
ATOM 18300 C C . ILE E 1 522 ? 182.853 165.723 161.972 1.00 39.54 499 ILE B C 1
ATOM 18301 O O . ILE E 1 522 ? 182.122 165.074 161.217 1.00 39.54 499 ILE B O 1
ATOM 18306 N N . ASN E 1 523 ? 184.028 166.213 161.573 1.00 46.99 500 ASN B N 1
ATOM 18307 C CA . ASN E 1 523 ? 184.432 166.088 160.179 1.00 46.99 500 ASN B CA 1
ATOM 18308 C C . ASN E 1 523 ? 184.871 164.681 159.819 1.00 46.99 500 ASN B C 1
ATOM 18309 O O . ASN E 1 523 ? 184.903 164.344 158.632 1.00 46.99 500 ASN B O 1
ATOM 18314 N N . LYS E 1 524 ? 185.209 163.856 160.809 1.00 51.37 501 LYS B N 1
ATOM 18315 C CA . LYS E 1 524 ? 185.599 162.482 160.520 1.00 51.37 501 LYS B CA 1
ATOM 18316 C C . LYS E 1 524 ? 184.452 161.709 159.887 1.00 51.37 501 LYS B C 1
ATOM 18317 O O . LYS E 1 524 ? 184.663 160.924 158.957 1.00 51.37 501 LYS B O 1
ATOM 18323 N N . ASP E 1 525 ? 183.231 161.918 160.374 1.00 47.56 502 ASP B N 1
ATOM 18324 C CA . ASP E 1 525 ? 182.078 161.226 159.818 1.00 47.56 502 ASP B CA 1
ATOM 18325 C C . ASP E 1 525 ? 181.661 161.774 158.463 1.00 47.56 502 ASP B C 1
ATOM 18326 O O . ASP E 1 525 ? 180.988 161.068 157.707 1.00 47.56 502 ASP B O 1
ATOM 18331 N N . GLY E 1 526 ? 182.045 163.005 158.139 1.00 44.39 503 GLY B N 1
ATOM 18332 C CA . GLY E 1 526 ? 181.689 163.616 156.877 1.00 44.39 503 GLY B CA 1
ATOM 18333 C C . GLY E 1 526 ? 180.698 164.758 156.952 1.00 44.39 503 GLY B C 1
ATOM 18334 O O . GLY E 1 526 ? 180.224 165.207 155.903 1.00 44.39 503 GLY B O 1
ATOM 18335 N N . ARG E 1 527 ? 180.370 165.244 158.144 1.00 38.82 504 ARG B N 1
ATOM 18336 C CA . ARG E 1 527 ? 179.418 166.328 158.318 1.00 38.82 504 ARG B CA 1
ATOM 18337 C C . ARG E 1 527 ? 180.094 167.485 159.037 1.00 38.82 504 ARG B C 1
ATOM 18338 O O . ARG E 1 527 ? 181.057 167.290 159.782 1.00 38.82 504 ARG B O 1
ATOM 18346 N N . ARG E 1 528 ? 179.582 168.692 158.817 1.00 39.88 505 ARG B N 1
ATOM 18347 C CA . ARG E 1 528 ? 180.204 169.904 159.325 1.00 39.88 505 ARG B CA 1
ATOM 18348 C C . ARG E 1 528 ? 179.283 170.609 160.311 1.00 39.88 505 ARG B C 1
ATOM 18349 O O . ARG E 1 528 ? 178.058 170.578 160.168 1.00 39.88 505 ARG B O 1
ATOM 18357 N N . TRP E 1 529 ? 179.887 171.244 161.316 1.00 34.46 506 TRP B N 1
ATOM 18358 C CA . TRP E 1 529 ? 179.116 171.985 162.305 1.00 34.46 506 TRP B CA 1
ATOM 18359 C C . TRP E 1 529 ? 178.307 173.073 161.621 1.00 34.46 506 TRP B C 1
ATOM 18360 O O . TRP E 1 529 ? 178.774 173.714 160.679 1.00 34.46 506 TRP B O 1
ATOM 18371 N N . ARG E 1 530 ? 177.082 173.274 162.091 1.00 36.50 507 ARG B N 1
ATOM 18372 C CA . ARG E 1 530 ? 176.262 174.345 161.551 1.00 36.50 507 ARG B CA 1
ATOM 18373 C C . ARG E 1 530 ? 176.894 175.688 161.880 1.00 36.50 507 ARG B C 1
ATOM 18374 O O . ARG E 1 530 ? 177.124 176.009 163.048 1.00 36.50 507 ARG B O 1
ATOM 18382 N N . ARG E 1 531 ? 177.187 176.469 160.840 1.00 43.22 508 ARG B N 1
ATOM 18383 C CA . ARG E 1 531 ? 177.803 177.774 161.053 1.00 43.22 508 ARG B CA 1
ATOM 18384 C C . ARG E 1 531 ? 176.885 178.684 161.854 1.00 43.22 508 ARG B C 1
ATOM 18385 O O . ARG E 1 531 ? 177.352 179.586 162.557 1.00 43.22 508 ARG B O 1
ATOM 18393 N N . LEU E 1 532 ? 175.578 178.464 161.745 1.00 44.03 509 LEU B N 1
ATOM 18394 C CA . LEU E 1 532 ? 174.561 179.147 162.539 1.00 44.03 509 LEU B CA 1
ATOM 18395 C C . LEU E 1 532 ? 174.459 180.628 162.189 1.00 44.03 509 LEU B C 1
ATOM 18396 O O . LEU E 1 532 ? 173.386 181.220 162.298 1.00 44.03 509 LEU B O 1
#

Foldseek 3Di:
DEFAEEEAEEPAADDDPVLLVPVLLVLVVVLVVRYDVDYAYEAHHADDDDLVGVLVVSQVSNVVNHVHDPDDVVSVVVSVRYYYFYADLADLVRVVRVVVVCVVVCPVVVSVPAYEYEYHYDPVSVLSNLVSCLVVCPDDDVPRYAYEDEPDCDDFLVSNVVSVVSNCVRDHPLHYFDDYDDPFPPPLVVLLCVQPVDDPRPVQQFVVWWAAKEWEFEEAPADDPVLVVLVPAACCRPDVQRPVLVVVLSVPFDDFDDPALVRSLVRSLVQLPQKAFPDLPDCLLFKAWFFEAFADADPRTDGGQCDDPRHDVLDDGTFKMKGKMAGPDPGRHPHIYIYIYGYLEHDRWIKMKIFTDDDPDPPFQEPPSDDGTKMWIQGDDDFGWIKIKDKDADPDPDRYIDIDMDIGGCCVVDPHDDDDRVSVVVVVSSRRGDNPRHDSPVSSSSSVRPVSVVVVSPDDDGSVPHHYDYRHDDDDVSVQCSQPVVPDGDDDD/DVVLVVCVVVVVVPAQDDADEEDDCQDCPPCVQGEYAAEYCQQDQDQPPNGYRYGYCVPPPCLVVCVVVLVVNNPDDQHEYEYEDFDDVVPPSVVSCQVRHNAYEYEPFPDDQDQCSVLVVLVVVVPDGHYDYLLVVLCVVVVVVVVVVCPDPVNVCLVVFFAEKEWEKAADHQPSVLLVVLLVCLVQVKAWDAWDWDDDPFTWTWTWIAHPVRDIHTYIYTHDHPVDADVTGIDTAKMKRAGDDDPRDAIEIEGEDDVSLVQCDDPCSVHRYDYDYDDDRDDDDPVVSVVVVVVDDDDDPSSNSSSVRVNVHVVRHVVD/DAFAEEEEEEEAPPDPCCLQPPVLLVLVCVVVPRYDLLYAYEYEHADDDFQVVVLVVSLVSCCVHNVHQPDPVSSVSNSVRYGYDHDDQLDLVVVVVVVVVVVVVCVVRVRPAQYEYEYDDDVVCLLSNLCSPQPVPPDQDQGRYAYEDEAPCDPFQVSLVVSVVSNVPRDDLARYFYDDAQDFPVVLVVLLCVQPVDDPHVVCDFAAWFAAKEWEFEDADDPPPCQPVCLVQFQCNVDVLHHVLVVVLSVDWDDFDPDAQPRSQVRSLVQLLFKAFPDQPDCLLFKAFFFAAWADAPNHTDGGDLPDPPDDNQGDGTFKMKGKMAGPDDTRHPYIYIYMYGYLERDGWIKMKIWTDDDPDDDAAAPVNDDGTKMWMFTDPPFTWTKIKDWDFDDDDDGHIDIDIDITTCCVPPHDDDDDRVSVVVSCSSRPRNRPGHSSSVSSSSSVRCNSVVVVSPDDRPRVPHHYDYNHHHDGCSVQCSQPVVPDGDPPD/DQFAEAEEEEEPPPDPPNLLQPLQLVLVCVVVVSHPLLYAYEYEEADDADLVNVVVVSQVNCPPRHPHDPDPVSVVSNPDRYYYQYDHQQDLVSVVVVVVVRVVCCVPSVSVQAYEYEYDHDPVCLLSNLVSVLVVPPADDQRRYAYEAEDDCDAALVSNVVSVVSNVVRYPQARYFDLFAQDFPPPLVVLLCVAPPDDPNPVCQFAPWFAAKEWEFEEADDPPDPPVVCLVHFPCSPDVQGYQLVVVLSSPWDDFDDPAQVRSQVRSLVQLQFKAFDCLPDPQLFKAFEFAAWDDDPNDTDGGPCPDPPDHNQGDGTFWMWGWMAGPDPTGHNYIYIYIYGYLEPDGFIKMKIFTDDDPDDDFAEPVNPQGGKMWIQGDPPQGWIKIKDWDADDDDDGYIDIDMDIDTCVPVHPPDDDRSSSSSVSCSSVDGCNPGHDSSSSSSSSVRCVSVVVVSVDDDDRPPHQYDYRHDRGGCSVQCSCPVVPDGDDPD/DCPPPVPPDDDDDAQDFEAEEAEEPLPPLPCLQPVLLLVLVCVVVPRHPPAHEYEYEDQDDDDLVVSVVSSVVNCVVVPPDDPDVVSVVVVSVRYGYDYAHLQDLCRVVVVLVPVVVVCVVPVTPAAYEYDHDDDPVSLLSNLQSCLVVPSDDDLVRAAYEDEDDQADFLVGNVVSCVRDPVRHPFQHYFYPYALPLFVVLVVLPCVQPVDDPNPPCQFPPWWAAKEWEWEAADDDPLPCVVVQVAFPCRRCPLHPSVSVVLSRPWDDFPDDAQCSPLVRSQVQLVFKAFPDDPPCLLFKAFEAAAWADAPNDTDGGPQPHNPDDPLGQRTFKMKGKMAGDDDTGHPHIYIYIYGYLERHGWTKIKIFTDDDPDPPVCADPSPPDGKIWMATSDPQGWTKIKDWDFDDDPDTHIDIDMDIDTPCVPPVDDGDRSVSVVVSCSSNGRNRPGRGSVSSSSSSVRPPSVVVVSPDDDDSPPHFYDYRHHHDTPSVQVSQPVVPDGDDPD

Sequence (2305 aa):
RTPEPLILTIFGASGDLTQRKLVPAIYQMKRERRLPPELTVVGFARRDWSHDHFREQMRKGIEEFSTGIGSEDLWNEFAQGLFYCSGNMDDPESYLKLKNFLGELDEKRNTRGNRVFYLAVSPNFFPPGIKQLGAAGMLSDPVKSRIVIEKPFGRDLSSAQSLNRVVQSVCKENQVYRIDHYLGKETVQNLMVFRFANAIFEPLWNRQFVDHVQITVAETVGVEERAGYYESAGALRDMVQNHLMQLFCLTAMDPPNAIDADSIRNEKVKVLQATRLADINNLENAGIRGQYKAGWMGGKPVPGYREEPGVDPSSTTPTFAALKLMVDNWRWQGVPFYLRTGKRMPKKVSEIAIQFRQVPLLIFQSVAHQANPNVLSLRIQPNEGISLRFEAKMPGSELRTRTVDMDFSYGSSFGVAAADAYHRLLLDCMLGDQTLFTRADEVEEAWRVVTPVLSAWDAPSDPLSMPLYEAGTWEPAEAEWLINKDGRRWRRLLEAIESELAQIWQTRATTFSFLVYEPDRVQSNPCRIITLCPQAQLSAYCCEYITLRGTSDALERIGGVITELMLPTLPKYVWWKASPEAEYGLFQRLLSHADMIIVDSSIFNNPEQDLLQLAQLVNKPEAIADLNWSRLAPWQELTAEAFDPPERRSAVGEIDQISIDYEKGNHAQALMYLGWVASRLQWTPVSYSYQPGVYEIHKIQFCAPNQRPIEAELAGLPLADTGQVLGDLISLKLGSTNTQAQCGTVLCSGTVGCMRMEAGGGAQNYRVQQVTALDDQNTEQLLGRQLQRWGRDALYDESMAIVLAILQLSQAGRTPEPLILTIFGASGDLTQRKLVPAIYQMKRERRLPPELTVVGFARRDWSHDHFREQMRKGIEEFSTGIGSEDLWNEFAQGLFYCSGNMDDPESYLKLKNFLGELDEKRNTRGNRVFYLAVSPNFFPPGIKQLGAAGMLSDPVKSRIVIEKPFGRDLSSAQSLNRVVQSVCKENQVYRIDHYLGKETVQNLMVFRFANAIFEPLWNRQFVDHVQITVAETVGVEERAGYYESAGALRDMVQNHLMQLFCLTAMDPPNAIDADSIRNEKVKVLQATRLADINNLENAGIRGQYKAGWMGGKPVPGYREEPGVDPSSTTPTFAALKLMVDNWRWQGVPFYLRTGKRMPKKVSEIAIQFRQVPLLIFQSVAHQANPNVLSLRIQPNEGISLRFEAKMPGSELRTRTVDMDFSYGSSFGVAAADAYHRLLLDCMLGDQTLFTRADEVEEAWRVVTPVLSAWDAPSDPLSMPLYEAGTWEPAEAEWLINKDGRRWRRLRTPEPLILTIFGASGDLTQRKLVPAIYQMKRERRLPPELTVVGFARRDWSHDHFREQMRKGIEEFSTGIGSEDLWNEFAQGLFYCSGNMDDPESYLKLKNFLGELDEKRNTRGNRVFYLAVSPNFFPPGIKQLGAAGMLSDPVKSRIVIEKPFGRDLSSAQSLNRVVQSVCKENQVYRIDHYLGKETVQNLMVFRFANAIFEPLWNRQFVDHVQITVAETVGVEERAGYYESAGALRDMVQNHLMQLFCLTAMDPPNAIDADSIRNEKVKVLQATRLADINNLENAGIRGQYKAGWMGGKPVPGYREEPGVDPSSTTPTFAALKLMVDNWRWQGVPFYLRTGKRMPKKVSEIAIQFRQVPLLIFQSVAHQANPNVLSLRIQPNEGISLRFEAKMPGSELRTRTVDMDFSYGSSFGVAAADAYHRLLLDCMLGDQTLFTRADEVEEAWRVVTPVLSAWDAPSDPLSMPLYEAGTWEPAEAEWLINKDGRRWRRLLLENPFRTGLRQERTPEPLILTIFGASGDLTQRKLVPAIYQMKRERRLPPELTVVGFARRDWSHDHFREQMRKGIEEFSTGIGSEDLWNEFAQGLFYCSGNMDDPESYLKLKNFLGELDEKRNTRGNRVFYLAVSPNFFPPGIKQLGAAGMLSDPVKSRIVIEKPFGRDLSSAQSLNRVVQSVCKENQVYRIDHYLGKETVQNLMVFRFANAIFEPLWNRQFVDHVQITVAETVGVEERAGYYESAGALRDMVQNHLMQLFCLTAMDPPNAIDADSIRNEKVKVLQATRLADINNLENAGIRGQYKAGWMGGKPVPGYREEPGVDPSSTTPTFAALKLMVDNWRWQGVPFYLRTGKRMPKKVSEIAIQFRQVPLLIFQSVAHQANPNVLSLRIQPNEGISLRFEAKMPGSELRTRTVDMDFSYGSSFGVAAADAYHRLLLDCMLGDQTLFTRADEVEEAWRVVTPVLSAWDAPSDPLSMPLYEAGTWEPAEAEWLINKDGRRWRRL

B-factor: mean 76.61, std 38.37, range [10.45, 161.52]

Secondary structure (DSSP, 8-state):
------EEE--S-S-SHHHHHHHHHHHHHHHTT-S-S--EEEE--SS---HHHHHHHHHHHHHHSSS--S-SHHHHHHHTTEEE----SS-HHHHHHHHHHHHHHTTTTGGGG-EEEE--S-GGGHHHHHHHHHHHT----TTSEEEEEPSP--SSHHHHHHHHHHHHHHS-SSSEEE--S---TTTHHHHHHHHTT-TTTGGG-STTTEEEEEEEEE-SS-S-TTHHHHTT--HIIIIITTTHHHHHHHHHPPPPSSSSHHHHHHHHHHHTTS--BS-SS-GGGS--EEEEESB--TTS-B--SSSSSS--TT-----EE-EEE---SSSSTT--EEEEEESS-SS--EEEEEEEPPPSS-SS--GGG--PPPEE--EEESS-B--EEEEEE-SSSS--EEEEEE--BHHHHSSS----SHHHHHHHHHHT--SSSPPTTHHHHHHHHHHHHHHHHHS---GGGS-EEEBTBS--HHHHHHHHTTT------/----TT-S--------S--EEE-S---TTSHHHHHHHHHHHHHHTT-S-S---BEE--SS---HHHHHHHHHHHHHHT-----STHHHHHHHHH-EE----TT-TTHHHHHHHHHHHHHHHH-S---EEE---S-GGGHHHHHHHHHHHT----TTTEEEE--S---SSHHHHHHHHHHHHHHS-SSSEE--------HHHHHHHHHHHS-SSTTTT-STTTEEEEEEEEE------S--HHHHTTHHHHHHTTTTHHHHHHTTS-PPPSS-SSHHHHHHHHHHHTSEEES-SSSGGGS-B--EEESEESSSSEE--GGGSTTPPSS-------EEEEEE-SSSSBT--EEEE--SS-SS-EEEEEEEE---S--S---SGGG----EEEEE-SSS-EEEEEEEEEPSSSS--EEEEEEEEESHHHH------HHHHHHHHHHH---SSS--HHHHHHHHHHTSHHHHHHHS---GGGS-EEETTSSS-HHHHHHHHTTT------/--PPP-EEEEESTT-HHIIIIIHHHHHHHHHTT-S-TT-EEEEEBS----SHHHHHHHHHHHHHHSS--S-HHHHHHHHTT-B--B--TT-HHHHHHHHHHHHHHHHHHT--S-EEEE--S-GGGHHHHHHHHHHHTS--STTS--EEE-S---SSSHHHHHHHHHHTTT--TTSEEE------HHHHHHHHHHHHS-SSSGGG-SSTT--EEEEEEE-----TT-HHHHHHH-TTTTTTTTHHHHHHHHHS----SS--TTHHHHHHHHHHTTEEES-SS-TTSS-B--EEESEEETTEEE--GGGSSSS-TT----S--EEEEEE-SSSSTT-EEEEE--SS-SS-EEEEEEEPPPPSS--SPBSSS-----EEE---SSS-B-EEEEEEEPSSSS--EEEEEE--BHHHHT------HHHHHHHHHHH---SSS--SHHHHHHHHHHHHHHHHHS----TT---EEEBTBS--HHHHHHHHTTS------/-PPPP-EEEEET-SSSSHHHHHHHHHHHHHHTT-S-S--EEE--SSS---HHHHHHHHHHHHHHSSS----HHHHHHHTTSEE-----TT-HHHHHHHHHHHHHHHHHH---S-EEEEE---GGGHHHHHHHHHHTT---SGGG--EE--S---SSHHHHHHHHHHHHTTS-TTSEE-------SSHHHHHHHHHSS-SSTTTT-STTTEEEEEEEE-----S-S-HHHHHHH-TTSSSTTTTHHHHHHHHT----S-SSHHHHHHHHHHHHTTEE-S-SS-TTSS-----EESEEETTEEE--GGGSTT--TT----S----EEEE-SSSSTT--EE----SS-SS--EEEEEEE---SS--S-BSSS--PPPEEEEE-SSS-EE-EEEEEE-SSSS--EEEEE--EEHHHH-----S-HHHHHHHHHHH--GGGS--HHHHHHHHHHHHHHHHHHHS---TT-S--EEBTBS--HHHHHHHHTTSPPPP--/-THHHHHHHHHHH----S--EEE---S-TT---S-EEE-------------B------SS--TTTHHHHHHTT-BTB--EEE--S---SSSTHHHHHHHHSSEEE--TTS--S-SHHHHHHHHHHHSS--B--GGGGGGHHHHHHHHHHT-SGGGTGGGGT--EEEEEE-SS--HHHHHHHHHHHHHTT--EEEEEEE-SSS-EEEEEE--TT---EEEEEE----S---S----EEEEEEE--SSS-----EEE-SSGGG----TTTTTTTS-EEE--------HHHHHHHHHH--S--HHHHHHHHHHHHHHHHHTT-

Nearest PDB structures (foldseek):
  9emm-assembly1_D  TM=9.914E-01  e=8.712E-90  Synechocystis sp. PCC 6803 substr. Kazusa
  9emn-assembly1_D  TM=9.901E-01  e=3.996E-80  Synechocystis sp. PCC 6803 substr. Kazusa
  9emn-assembly1_B  TM=9.814E-01  e=2.433E-78  Synechocystis sp. PCC 6803 substr. Kazusa
  7xhp-assembly2_H  TM=8.906E-01  e=1.891E-46  Zymomonas mobilis
  7xhl-assembly2_E  TM=8.573E-01  e=1.312E-45  Zymomonas mobilis

Organism: Synechocystis sp. (strain ATCC 27184 / PCC 6803 / Kazusa) (NCBI:txid1111708)

Solvent-accessible surface area: 106491 Å² total; per-residue (Å²): 244,84,7,110,41,22,4,18,2,30,10,4,30,64,35,98,99,33,44,96,74,8,35,18,14,39,9,53,28,45,100,98,194,142,26,16,123,75,49,24,40,7,11,17,7,154,135,120,84,65,80,99,68,32,44,77,90,46,102,124,19,6,68,90,122,48,119,8,38,50,30,125,110,90,20,84,87,28,0,118,6,20,73,16,4,58,19,50,33,116,50,79,125,8,57,89,69,8,90,93,41,12,47,130,62,26,120,92,122,96,8,142,32,23,41,4,5,7,10,11,35,51,70,102,82,12,44,53,5,14,108,36,4,27,96,19,38,33,27,106,54,82,112,73,13,46,3,4,12,31,84,41,24,24,125,56,57,78,36,0,80,48,24,14,172,56,9,131,93,48,19,122,121,103,11,14,2,17,16,34,43,133,17,16,39,42,18,21,44,19,18,13,0,6,12,8,24,4,17,10,22,25,45,11,13,44,85,75,42,0,30,7,0,7,1,3,13,8,60,40,78,6,33,110,171,122,24,55,73,16,127,79,17,5,7,7,51,25,55,1,33,16,46,0,8,24,5,0,3,8,7,2,0,36,26,5,54,32,80,86,24,93,33,17,24,65,18,24,15,66,5,5,103,17,1,116,10,18,65,104,148,86,69,107,49,2,7,13,49,0,2,4,82,61,5,170,80,51,72,151,101,32,78,6,25,59,117,40,134,57,73,73,117,69,14,53,18,21,2,0,1,1,4,22,0,45,1,42,18,70,43,2,60,46,1,16,0,2,2,8,6,4,22,40,1,52,101,102,9,6,6,3,6,2,58,11,107,107,21,41,40,80,40,15,94,24,56,93,164,137,28,76,36,6,14,7,10,16,67,26,80,92,108,64,2,4,11,7,84,2,10,2,16,44,72,44,99,115,50,107,9,101,51,11,79,3,83,14,31,33,30,106,64,20,64,135,91,86,98,96,34,34,30,73,2,28,33,14,9,29,72,34,69,17,42,25,7,16,78,43,55,14,17,45,29,7,8,102,8,3,52,44,7,22,74,47,28,86,61,130,62,76,46,153,62,7,39,76,10,78,2,34,67,41,11,8,75,80,0,52,170,15,1,71,115,73,67,61,162,9,76,150,64,100,144,54,6,80,68,54,17,64,113,23,150,154,92,164,15,101,37,45,6,38,15,15,46,48,41,80,168,114,138,92,103,69,3,12,35,12,27,26,16,38,119,29,90,15,49,19,181,78,37,6,90,2,11,11,65,2,108,70,89,73,43,64,204,49,11,36,50,25,20,137,28,21,43,112,100,93,70,20,16,1,25,13,67,25,41,28,41,74,171,85,24,41,21,80,124,19,63,87,76,8,61,12,15,4,22,19,6,28,114,34,93,133,47,92,100,11,15,32,100,9,0,79,54,10,94,112,115,51,31,32,10,4,3,4,43,35,14,0,60,10,9,11,26,28,5,0,35,21,8,12,38,50,129,49,28,85,11,23,60,42,13,19,69,5,18,1,5,4,18,104,33,38,29,13,12,0,4,3,1,1,0,1,4,0,27,41,36,143,17,71,35,60,48,26,42,112,90,94,50,108,96,21,68,14,47,2,66,2,40,9,117,106,130,79,91,0,76,1,69,4,22,0,25,68,80,99,113,63,34,179,22,78,3,6,8,18,0,0,48,6,1,21,80,96,128,170,32,100,19,2,8,1,7,1,26,26,80,84,2,10,90,27,20,69,50,56,15,11,22,65,77,33,122,35,92,52,3,55,60,18,67,54,56,64,60,138,112,18,35,32,117,20,37,154,90,182,36,138,80,66,32,13,44,76,1,2,51,23,2,12,48,3,18,98,62,35,131,87,66,202,69,9,81,14,5,0,9,2,9,1,32,10,69,24,106,68,9,36,127,91,6,9,14,6,2,17,53,17,50,153,78,226,90,13,17,102,68,17,2,12,1,6,6,14,162,123,118,53,58,67,84,79,15,56,79,63,15,76,86,0,4,82,89,86,33,111,30,52,72,50,110,102,74,37,86,88,23,7,75,8,6,34,5,9,14,14,33,41,73,63,72,135,18,1,114,85,7,94,105,69,13,37,70,1,18,136,145,70,104,0,145,7,34,35,4,8,13,3,14,24,58,63,101,82,5,66,41,2,7,111,7,2,19,70,58,24,29,10,95,70,94,118,82,3,61,2,3,2,22,64,49,16,27,119,75,45,80,48,2,82,62,18,25,197,68,4,113,87,55,14,113,67,98,8,12,8,8,17,30,27,146,24,25,55,68,19,20,34,17,24,4,0,4,12,7,9,2,17,17,21,18,44,13,18,40,79,70,55,2,40,3,0,10,0,7,11,8,32,50,76,6,6,96,135,125,11,54,80,11,55,57,17,6,6,6,50,36,49,2,23,28,32,1,10,31,9,0,3,12,12,1,3,35,27,4,39,68,49,77,35,71,31,13,14,78,13,18,14,74,5,5,110,29,4,99,10,28,38,107,149,75,45,145,55,0,8,20,57,0,1,2,100,52,13,132,38,51,58,128,110,12,82,5,2,71,138,37,111,71,15,67,113,61,9,41,24,19,1,0,2,0,8,25,1,44,1,40,9,43,49,5,48,41,1,14,0,1,2,6,5,2,15,42,2,14,88,113,16,16,7,1,7,6,44,12,111,111,34,44,26,128,31,26,113,23,38,7,135,38,66,47,34,4,16,5,8,7,66,27,99,69,88,48,0,14,20,8,83,1,21,5,4,26,37,44,57,70,69,76,18,33,49,13,78,3,89,10,42,38,47,99,58,40,40,142,86,105,80,75,47,34,49,73,20,9,31,6,8,9,97,29,80,32,27,32,6,21,56,6,59,12,14,54,29,6,12,101,8,5,46,38,2,21,79,50,40,114,57,116,72,79,56,167,77,12,35,88,5,49,0,5,30,17,24,8,83,87,0,17,164,5,0,58,81,70,51,67,79,3,77,48,54,239,72,13,107,9,9,4,16,7,10,6,22,12,27,47,128,96,20,42,88,74,31,24,21,8,17,16,83,1,43,139,83,192,95,8,25,101,51,8,2,34,5,9,2,22,168,138,131,42,35,89,89,91,12,54,90,84,23,69,118,14,2,94,113,102,39,131,20,32,67,52,88,97,60,13,88,112,26,28,80,1,12,36,20,4,34,8,64,38,72,31,91,134,14,8,106,103,8,86,101,61,12,32,89,8,30,151,157,50,91,1,157,13,42,50,2,5,22,6,35,24,48,72,110,96,5,66,47,4,3,108,44,6,24,88,35,44,28,23,94,68,102,104,68,5,47,7,6,2,46,78,46,21,19,123,58,57,87,42,1,68,65,13,18,172,44,2,120,77,35,10,164,58,103,12,10,10,12,16,26,35,144,33,24,56,82,23,14,48,20,15,11,0,4,4,11,21,0,16,8,22,21,44,14,10,47,82,82,41,2,30,4,1,10,1,5,11,4,40,42,72,6,12,130,110,147,13,59,90,14,43,74,24,2,3,10,40,33,39,0,19,16,39,0,4,21,5,1,0,4,5,2,4,44,28,6,53,34,65,82,13,84,28,2,27,70,11,18,15,67,6,0,105,22,6,94,8,32,33,100,156,83,48,112,50,0,6,14,58,0,2,2,94,54,17,172,49,61,76,117,106,22,73,4,3,67,118,42,110,76,13,76,115,66,12,58,22,24,1,1,2,0,4,24,2,37,1,43,15,50,56,3,61,46,2,13,0,2,0,7,4,3,25,42,1,35,124,115,18,17,12,2,5,3,45,11,110,108,25,39,26,110,44,33,119,21,74,60,147,125,30,67,39,6,6,8,9,15,60,32,51,91,96,52,3,8,12,10,82,0,15,0,10,50,70,38,89,119,45,89,16,124,50,17,69,3,86,13,30,31,54,96,66,30,58,137,77,52,70,91,43,25,26,63,42,13,41,16,6,15,112,34,76,31,26,43,12,10,70,22,63,12,14,39,27,2,15,100,7,4,51,46,2,20,72,51,42,100,55,135,71,77,77,154,56,11,36,87,6,90,4,24,55,57,10,7,70,79,0,60,173,8,1,66,90,75,51,68,143,8,63,133,65,177,145,77,5,30,2,86,82,25,53,147,119,84,115,8,81,58,15,16,22,22,5,7,6,11,4,50,53,92,89,3,16,110,88,6,5,29,12,29,14,79,23,39,90,98,157,83,10,5,78,59,17,6,9,1,1,4,7,145,122,84,106,57,89,95,124,6,32,81,45,7,52,127,7,16,120,96,100,64,108,38,56,66,68,95,82,73,24,73,83,17,15,115,10,4,21,7,3,22,20,58,39,100,53,79,118,9,1,83,101,6,64,95,47,6,25,104,22,48,114,120,88,103,38,138,9,12,40,2,2,7,8,24,42,54,72,102,86,8,49,33,6,7,112,17,4,24,88,27,33,39,19,94,58,54,121,85,4,48,1,2,6,32,60,52,24,24,113,64,53,76,34,1,69,53,15,22,155,45,4,108,95,62,20,122,63,89,11,3,6,14,17,24,30,90,22,5,104,56,23,14,31,12,10,21,0,8,7,3,22,2,18,10,16,30,47,9,7,44,82,65,46,2,38,4,0,9,1,6,11,4,47,36,99,11,12,86,120,104,6,61,116,10,46,62,21,6,8,7,40,31,53,6,19,16,35,3,14,19,7,0,0,19,5,3,4,37,24,5,41,51,80,82,41,73,48,8,17,89,9,24,14,59,7,2,116,19,6,100,6,20,62,100,149,86,25,123,57,0,4,12,42,0,1,2,92,56,14,151,59,65,61,147,90,17,59,11,2,74,116,29,99,68,16,85,93,68,11,49,28,19,1,2,2,1,5,29,1,33,1,30,20,59,57,3,50,44,4,13,0,0,2,4,8,4,35,40,0,46,103,111,24,14,22,0,8,2,47,8,116,90,17,26,25,90,44,14,133,40,89,59,174,13,69,60,33,11,10,6,6,7,41,20,45,102,108,27,0,14,19,10,70,4,14,2,14,80,79,40,87,84,64,78,18,69,47,7,72,2,74,10,32,33,48,80,29,7,11,95,93,108,97,79,17,35,34,66,18,30,40,12,5,24,81,27,82,18,44,62,6,19,34,12,61,8,19,41,31,14,10,100,8,12,59,45,0,29,83,55,31,104,56,137,54,92,61,158,68,9,47,77,7,95,7,28,59,44,27,2,96,72,2,75,149,7,0,46,93,57,58,65,179,19,70,151,69

Radius of gyration: 46.29 Å; Cα contacts (8 Å, |Δi|>4): 3750; chains: 5; bounding box: 100×110×131 Å